Protein 9DCJ (pdb70)

GO terms:
  GO:0044177 host cell Golgi apparatus (C, IDA)
  GO:0005515 protein binding (F, IPI)

Structure (mmCIF, N/CA/C/O backbone):
data_9DCJ
#
_entry.id   9DCJ
#
loop_
_atom_site.group_PDB
_atom_site.id
_atom_site.type_symbol
_atom_site.label_atom_id
_atom_site.label_alt_id
_atom_site.label_comp_id
_atom_site.label_asym_id
_atom_site.label_entity_id
_atom_site.label_seq_id
_atom_site.pdbx_PDB_ins_code
_atom_site.Cartn_x
_atom_site.Cartn_y
_atom_site.Cartn_z
_atom_site.occupancy
_atom_site.B_iso_or_equiv
_atom_site.auth_seq_id
_atom_site.auth_comp_id
_atom_site.auth_asym_id
_atom_site.auth_atom_id
_atom_site.pdbx_PDB_model_num
ATOM 1 N N . MET A 1 1 ? 3.384 15.165 -3.008 1.00 0.00 1 MET A N 1
ATOM 2 C CA . MET A 1 1 ? 3.636 15.703 -1.646 1.00 0.00 1 MET A CA 1
ATOM 3 C C . MET A 1 1 ? 4.086 14.595 -0.701 1.00 0.00 1 MET A C 1
ATOM 4 O O . MET A 1 1 ? 5.015 14.778 0.088 1.00 0.00 1 MET A O 1
ATOM 20 N N . LEU A 1 2 ? 3.422 13.446 -0.786 1.00 0.00 2 LEU A N 1
ATOM 21 C CA . LEU A 1 2 ? 3.751 12.304 0.061 1.00 0.00 2 LEU A CA 1
ATOM 22 C C . LEU A 1 2 ? 5.086 11.681 -0.358 1.00 0.00 2 LEU A C 1
ATOM 23 O O . LEU A 1 2 ? 5.497 11.819 -1.510 1.00 0.00 2 LEU A O 1
ATOM 39 N N . PRO A 1 3 ? 5.788 10.983 0.567 1.00 0.00 3 PRO A N 1
ATOM 40 C CA . PRO A 1 3 ? 7.075 10.352 0.256 1.00 0.00 3 PRO A CA 1
ATOM 41 C C . PRO A 1 3 ? 6.906 9.093 -0.590 1.00 0.00 3 PRO A C 1
ATOM 42 O O . PRO A 1 3 ? 5.817 8.812 -1.092 1.00 0.00 3 PRO A O 1
ATOM 53 N N . PHE A 1 4 ? 7.995 8.338 -0.747 1.00 0.00 4 PHE A N 1
ATOM 54 C CA . PHE A 1 4 ? 7.981 7.101 -1.532 1.00 0.00 4 PHE A CA 1
ATOM 55 C C . PHE A 1 4 ? 7.592 7.369 -2.987 1.00 0.00 4 PHE A C 1
ATOM 56 O O . PHE A 1 4 ? 6.440 7.181 -3.381 1.00 0.00 4 PHE A O 1
ATOM 73 N N . VAL A 1 5 ? 8.566 7.813 -3.781 1.00 0.00 5 VAL A N 1
ATOM 74 C CA . VAL A 1 5 ? 8.340 8.112 -5.199 1.00 0.00 5 VAL A CA 1
ATOM 75 C C . VAL A 1 5 ? 9.087 7.115 -6.082 1.00 0.00 5 VAL A C 1
ATOM 76 O O . VAL A 1 5 ? 8.493 6.477 -6.951 1.00 0.00 5 VAL A O 1
ATOM 89 N N . GLN A 1 6 ? 10.392 6.989 -5.851 1.00 0.00 6 GLN A N 1
ATOM 90 C CA . GLN A 1 6 ? 11.223 6.071 -6.626 1.00 0.00 6 GLN A CA 1
ATOM 91 C C . GLN A 1 6 ? 12.410 5.577 -5.803 1.00 0.00 6 GLN A C 1
ATOM 92 O O . GLN A 1 6 ? 13.015 6.336 -5.046 1.00 0.00 6 GLN A O 1
ATOM 106 N N . GLU A 1 7 ? 12.741 4.296 -5.964 1.00 0.00 7 GLU A N 1
ATOM 107 C CA . GLU A 1 7 ? 13.858 3.679 -5.244 1.00 0.00 7 GLU A CA 1
ATOM 108 C C . GLU A 1 7 ? 14.763 2.909 -6.211 1.00 0.00 7 GLU A C 1
ATOM 109 O O . GLU A 1 7 ? 15.981 2.871 -6.037 1.00 0.00 7 GLU A O 1
ATOM 121 N N . ARG A 1 8 ? 14.156 2.283 -7.223 1.00 0.00 8 ARG A N 1
ATOM 122 C CA . ARG A 1 8 ? 14.900 1.512 -8.227 1.00 0.00 8 ARG A CA 1
ATOM 123 C C . ARG A 1 8 ? 15.997 2.358 -8.883 1.00 0.00 8 ARG A C 1
ATOM 124 O O . ARG A 1 8 ? 17.154 1.941 -8.961 1.00 0.00 8 ARG A O 1
ATOM 145 N N . ILE A 1 9 ? 15.621 3.542 -9.355 1.00 0.00 9 ILE A N 1
ATOM 146 C CA . ILE A 1 9 ? 16.571 4.449 -9.999 1.00 0.00 9 ILE A CA 1
ATOM 147 C C . ILE A 1 9 ? 17.548 5.072 -8.992 1.00 0.00 9 ILE A C 1
ATOM 148 O O . ILE A 1 9 ? 18.588 5.605 -9.383 1.00 0.00 9 ILE A O 1
ATOM 164 N N . GLY A 1 10 ? 17.215 4.998 -7.698 1.00 0.00 10 GLY A N 1
ATOM 165 C CA . GLY A 1 10 ? 18.076 5.559 -6.669 1.00 0.00 10 GLY A CA 1
ATOM 166 C C . GLY A 1 10 ? 19.198 4.617 -6.277 1.00 0.00 10 GLY A C 1
ATOM 167 O O . GLY A 1 10 ? 20.369 5.001 -6.275 1.00 0.00 10 GLY A O 1
ATOM 171 N N . LEU A 1 11 ? 18.837 3.377 -5.942 1.00 0.00 11 LEU A N 1
ATOM 172 C CA . LEU A 1 11 ? 19.820 2.361 -5.542 1.00 0.00 11 LEU A CA 1
ATOM 173 C C . LEU A 1 11 ? 20.902 2.159 -6.612 1.00 0.00 11 LEU A C 1
ATOM 174 O O . LEU A 1 11 ? 22.011 1.720 -6.307 1.00 0.00 11 LEU A O 1
ATOM 190 N N . PHE A 1 12 ? 20.571 2.481 -7.861 1.00 0.00 12 PHE A N 1
ATOM 191 C CA . PHE A 1 12 ? 21.515 2.340 -8.966 1.00 0.00 12 PHE A CA 1
ATOM 192 C C . PHE A 1 12 ? 22.579 3.439 -8.922 1.00 0.00 12 PHE A C 1
ATOM 193 O O . PHE A 1 12 ? 23.712 3.237 -9.362 1.00 0.00 12 PHE A O 1
ATOM 210 N N . ILE A 1 13 ? 22.211 4.603 -8.379 1.00 0.00 13 ILE A N 1
ATOM 211 C CA . ILE A 1 13 ? 23.129 5.738 -8.275 1.00 0.00 13 ILE A CA 1
ATOM 212 C C . ILE A 1 13 ? 24.334 5.394 -7.405 1.00 0.00 13 ILE A C 1
ATOM 213 O O . ILE A 1 13 ? 25.475 5.537 -7.835 1.00 0.00 13 ILE A O 1
ATOM 229 N N . VAL A 1 14 ? 24.070 4.927 -6.187 1.00 0.00 14 VAL A N 1
ATOM 230 C CA . VAL A 1 14 ? 25.138 4.567 -5.258 1.00 0.00 14 VAL A CA 1
ATOM 231 C C . VAL A 1 14 ? 26.010 3.436 -5.814 1.00 0.00 14 VAL A C 1
ATOM 232 O O . VAL A 1 14 ? 27.234 3.485 -5.718 1.00 0.00 14 VAL A O 1
ATOM 245 N N . ASN A 1 15 ? 25.369 2.420 -6.392 1.00 0.00 15 ASN A N 1
ATOM 246 C CA . ASN A 1 15 ? 26.081 1.275 -6.970 1.00 0.00 15 ASN A CA 1
ATOM 247 C C . ASN A 1 15 ? 27.140 1.715 -7.990 1.00 0.00 15 ASN A C 1
ATOM 248 O O . ASN A 1 15 ? 28.310 1.344 -7.888 1.00 0.00 15 ASN A O 1
ATOM 259 N N . PHE A 1 16 ? 26.714 2.502 -8.969 1.00 0.00 16 PHE A N 1
ATOM 260 C CA . PHE A 1 16 ? 27.616 2.995 -10.010 1.00 0.00 16 PHE A CA 1
ATOM 261 C C . PHE A 1 16 ? 28.567 4.074 -9.481 1.00 0.00 16 PHE A C 1
ATOM 262 O O . PHE A 1 16 ? 29.708 4.182 -9.937 1.00 0.00 16 PHE A O 1
ATOM 279 N N . PHE A 1 17 ? 28.096 4.866 -8.520 1.00 0.00 17 PHE A N 1
ATOM 280 C CA . PHE A 1 17 ? 28.903 5.938 -7.937 1.00 0.00 17 PHE A CA 1
ATOM 281 C C . PHE A 1 17 ? 30.112 5.394 -7.179 1.00 0.00 17 PHE A C 1
ATOM 282 O O . PHE A 1 17 ? 31.220 5.918 -7.315 1.00 0.00 17 PHE A O 1
ATOM 299 N N . ILE A 1 18 ? 29.904 4.344 -6.384 1.00 0.00 18 ILE A N 1
ATOM 300 C CA . ILE A 1 18 ? 30.992 3.748 -5.608 1.00 0.00 18 ILE A CA 1
ATOM 301 C C . ILE A 1 18 ? 32.057 3.134 -6.522 1.00 0.00 18 ILE A C 1
ATOM 302 O O . ILE A 1 18 ? 33.236 3.114 -6.181 1.00 0.00 18 ILE A O 1
ATOM 318 N N . PHE A 1 19 ? 31.632 2.624 -7.677 1.00 0.00 19 PHE A N 1
ATOM 319 C CA . PHE A 1 19 ? 32.551 2.015 -8.641 1.00 0.00 19 PHE A CA 1
ATOM 320 C C . PHE A 1 19 ? 33.608 3.028 -9.097 1.00 0.00 19 PHE A C 1
ATOM 321 O O . PHE A 1 19 ? 34.795 2.713 -9.187 1.00 0.00 19 PHE A O 1
ATOM 338 N N . THR A 1 20 ? 33.155 4.244 -9.377 1.00 0.00 20 THR A N 1
ATOM 339 C CA . THR A 1 20 ? 34.038 5.318 -9.825 1.00 0.00 20 THR A CA 1
ATOM 340 C C . THR A 1 20 ? 35.069 5.702 -8.765 1.00 0.00 20 THR A C 1
ATOM 341 O O . THR A 1 20 ? 36.210 6.030 -9.094 1.00 0.00 20 THR A O 1
ATOM 352 N N . VAL A 1 21 ? 34.669 5.654 -7.495 1.00 0.00 21 VAL A N 1
ATOM 353 C CA . VAL A 1 21 ? 35.570 6.009 -6.396 1.00 0.00 21 VAL A CA 1
ATOM 354 C C . VAL A 1 21 ? 36.556 4.879 -6.102 1.00 0.00 21 VAL A C 1
ATOM 355 O O . VAL A 1 21 ? 37.767 5.100 -6.039 1.00 0.00 21 VAL A O 1
ATOM 368 N N . VAL A 1 22 ? 36.029 3.672 -5.919 1.00 0.00 22 VAL A N 1
ATOM 369 C CA . VAL A 1 22 ? 36.852 2.492 -5.629 1.00 0.00 22 VAL A CA 1
ATOM 370 C C . VAL A 1 22 ? 37.923 2.267 -6.711 1.00 0.00 22 VAL A C 1
ATOM 371 O O . VAL A 1 22 ? 38.920 1.588 -6.466 1.00 0.00 22 VAL A O 1
ATOM 384 N N . SER A 1 23 ? 37.712 2.833 -7.898 1.00 0.00 23 SER A N 1
ATOM 385 C CA . SER A 1 23 ? 38.664 2.691 -8.994 1.00 0.00 23 SER A CA 1
ATOM 386 C C . SER A 1 23 ? 39.765 3.745 -8.869 1.00 0.00 23 SER A C 1
ATOM 387 O O . SER A 1 23 ? 40.942 3.465 -9.090 1.00 0.00 23 SER A O 1
ATOM 395 N N . ALA A 1 24 ? 39.355 4.963 -8.518 1.00 0.00 24 ALA A N 1
ATOM 396 C CA . ALA A 1 24 ? 40.280 6.081 -8.354 1.00 0.00 24 ALA A CA 1
ATOM 397 C C . ALA A 1 24 ? 41.311 5.812 -7.255 1.00 0.00 24 ALA A C 1
ATOM 398 O O . ALA A 1 24 ? 42.469 6.204 -7.376 1.00 0.00 24 ALA A O 1
ATOM 405 N N . ILE A 1 25 ? 40.883 5.143 -6.185 1.00 0.00 25 ILE A N 1
ATOM 406 C CA . ILE A 1 25 ? 41.772 4.828 -5.069 1.00 0.00 25 ILE A CA 1
ATOM 407 C C . ILE A 1 25 ? 42.850 3.804 -5.452 1.00 0.00 25 ILE A C 1
ATOM 408 O O . ILE A 1 25 ? 44.007 3.947 -5.061 1.00 0.00 25 ILE A O 1
ATOM 424 N N . THR A 1 26 ? 42.467 2.785 -6.221 1.00 0.00 26 THR A N 1
ATOM 425 C CA . THR A 1 26 ? 43.405 1.740 -6.644 1.00 0.00 26 THR A CA 1
ATOM 426 C C . THR A 1 26 ? 44.317 2.184 -7.782 1.00 0.00 26 THR A C 1
ATOM 427 O O . THR A 1 26 ? 45.464 1.741 -7.874 1.00 0.00 26 THR A O 1
ATOM 438 N N . LEU A 1 27 ? 43.810 3.052 -8.646 1.00 0.00 27 LEU A N 1
ATOM 439 C CA . LEU A 1 27 ? 44.582 3.543 -9.778 1.00 0.00 27 LEU A CA 1
ATOM 440 C C . LEU A 1 27 ? 45.485 4.708 -9.364 1.00 0.00 27 LEU A C 1
ATOM 441 O O . LEU A 1 27 ? 46.641 4.788 -9.783 1.00 0.00 27 LEU A O 1
ATOM 457 N N . LEU A 1 28 ? 44.953 5.602 -8.535 1.00 0.00 28 LEU A N 1
ATOM 458 C CA . LEU A 1 28 ? 45.711 6.758 -8.065 1.00 0.00 28 LEU A CA 1
ATOM 459 C C . LEU A 1 28 ? 46.856 6.324 -7.154 1.00 0.00 28 LEU A C 1
ATOM 460 O O . LEU A 1 28 ? 47.970 6.844 -7.248 1.00 0.00 28 LEU A O 1
ATOM 476 N N . VAL A 1 29 ? 46.574 5.363 -6.275 1.00 0.00 29 VAL A N 1
ATOM 477 C CA . VAL A 1 29 ? 47.577 4.854 -5.343 1.00 0.00 29 VAL A CA 1
ATOM 478 C C . VAL A 1 29 ? 48.721 4.160 -6.086 1.00 0.00 29 VAL A C 1
ATOM 479 O O . VAL A 1 29 ? 49.890 4.338 -5.754 1.00 0.00 29 VAL A O 1
ATOM 492 N N . SER A 1 30 ? 48.364 3.372 -7.095 1.00 0.00 30 SER A N 1
ATOM 493 C CA . SER A 1 30 ? 49.347 2.643 -7.892 1.00 0.00 30 SER A CA 1
ATOM 494 C C . SER A 1 30 ? 50.280 3.586 -8.648 1.00 0.00 30 SER A C 1
ATOM 495 O O . SER A 1 30 ? 51.471 3.305 -8.795 1.00 0.00 30 SER A O 1
ATOM 503 N N . MET A 1 31 ? 49.738 4.704 -9.121 1.00 0.00 31 MET A N 1
ATOM 504 C CA . MET A 1 31 ? 50.526 5.683 -9.865 1.00 0.00 31 MET A CA 1
ATOM 505 C C . MET A 1 31 ? 51.522 6.414 -8.965 1.00 0.00 31 MET A C 1
ATOM 506 O O . MET A 1 31 ? 52.704 6.511 -9.289 1.00 0.00 31 MET A O 1
ATOM 520 N N . ALA A 1 32 ? 51.038 6.921 -7.836 1.00 0.00 32 ALA A N 1
ATOM 521 C CA . ALA A 1 32 ? 51.885 7.652 -6.892 1.00 0.00 32 ALA A CA 1
ATOM 522 C C . ALA A 1 32 ? 52.903 6.747 -6.203 1.00 0.00 32 ALA A C 1
ATOM 523 O O . ALA A 1 32 ? 54.066 7.117 -6.036 1.00 0.00 32 ALA A O 1
ATOM 530 N N . PHE A 1 33 ? 52.461 5.557 -5.817 1.00 0.00 33 PHE A N 1
ATOM 531 C CA . PHE A 1 33 ? 53.321 4.595 -5.135 1.00 0.00 33 PHE A CA 1
ATOM 532 C C . PHE A 1 33 ? 54.371 4.000 -6.068 1.00 0.00 33 PHE A C 1
ATOM 533 O O . PHE A 1 33 ? 55.548 3.925 -5.717 1.00 0.00 33 PHE A O 1
ATOM 550 N N . LEU A 1 34 ? 53.939 3.569 -7.251 1.00 0.00 34 LEU A N 1
ATOM 551 C CA . LEU A 1 34 ? 54.846 2.974 -8.233 1.00 0.00 34 LEU A CA 1
ATOM 552 C C . LEU A 1 34 ? 55.948 3.951 -8.648 1.00 0.00 34 LEU A C 1
ATOM 553 O O . LEU A 1 34 ? 57.087 3.546 -8.882 1.00 0.00 34 LEU A O 1
ATOM 569 N N . THR A 1 35 ? 55.606 5.236 -8.730 1.00 0.00 35 THR A N 1
ATOM 570 C CA . THR A 1 35 ? 56.575 6.259 -9.116 1.00 0.00 35 THR A CA 1
ATOM 571 C C . THR A 1 35 ? 57.618 6.464 -8.019 1.00 0.00 35 THR A C 1
ATOM 572 O O . THR A 1 35 ? 58.806 6.624 -8.302 1.00 0.00 35 THR A O 1
ATOM 583 N N . ALA A 1 36 ? 57.165 6.460 -6.768 1.00 0.00 36 ALA A N 1
ATOM 584 C CA . ALA A 1 36 ? 58.058 6.645 -5.630 1.00 0.00 36 ALA A CA 1
ATOM 585 C C . ALA A 1 36 ? 59.009 5.463 -5.475 1.00 0.00 36 ALA A C 1
ATOM 586 O O . ALA A 1 36 ? 60.224 5.640 -5.385 1.00 0.00 36 ALA A O 1
ATOM 593 N N . THR A 1 37 ? 58.447 4.256 -5.441 1.00 0.00 37 THR A N 1
ATOM 594 C CA . THR A 1 37 ? 59.243 3.039 -5.295 1.00 0.00 37 THR A CA 1
ATOM 595 C C . THR A 1 37 ? 60.199 2.840 -6.472 1.00 0.00 37 THR A C 1
ATOM 596 O O . THR A 1 37 ? 61.391 2.596 -6.279 1.00 0.00 37 THR A O 1
ATOM 607 N N . ARG A 1 38 ? 59.670 2.946 -7.689 1.00 0.00 38 ARG A N 1
ATOM 608 C CA . ARG A 1 38 ? 60.473 2.777 -8.898 1.00 0.00 38 ARG A CA 1
ATOM 609 C C . ARG A 1 38 ? 61.018 4.118 -9.382 1.00 0.00 38 ARG A C 1
ATOM 610 O O . ARG A 1 38 ? 60.223 4.921 -9.913 1.00 0.00 38 ARG A O 1
ATOM 632 N N . MET B 1 1 ? 3.459 7.564 13.478 1.00 0.00 1 MET B N 1
ATOM 633 C CA . MET B 1 1 ? 3.716 6.435 14.409 1.00 0.00 1 MET B CA 1
ATOM 634 C C . MET B 1 1 ? 4.162 5.192 13.645 1.00 0.00 1 MET B C 1
ATOM 635 O O . MET B 1 1 ? 5.092 4.499 14.057 1.00 0.00 1 MET B O 1
ATOM 651 N N . LEU B 1 2 ? 3.491 4.919 12.529 1.00 0.00 2 LEU B N 1
ATOM 652 C CA . LEU B 1 2 ? 3.815 3.761 11.704 1.00 0.00 2 LEU B CA 1
ATOM 653 C C . LEU B 1 2 ? 5.147 3.965 10.974 1.00 0.00 2 LEU B C 1
ATOM 654 O O . LEU B 1 2 ? 5.558 5.104 10.747 1.00 0.00 2 LEU B O 1
ATOM 670 N N . PRO B 1 3 ? 5.846 2.870 10.592 1.00 0.00 3 PRO B N 1
ATOM 671 C CA . PRO B 1 3 ? 7.129 2.971 9.889 1.00 0.00 3 PRO B CA 1
ATOM 672 C C . PRO B 1 3 ? 6.953 3.387 8.431 1.00 0.00 3 PRO B C 1
ATOM 673 O O . PRO B 1 3 ? 5.861 3.777 8.015 1.00 0.00 3 PRO B O 1
ATOM 684 N N . PHE B 1 4 ? 8.037 3.302 7.658 1.00 0.00 4 PHE B N 1
ATOM 685 C CA . PHE B 1 4 ? 8.016 3.667 6.240 1.00 0.00 4 PHE B CA 1
ATOM 686 C C . PHE B 1 4 ? 7.627 5.133 6.047 1.00 0.00 4 PHE B C 1
ATOM 687 O O . PHE B 1 4 ? 6.473 5.450 5.753 1.00 0.00 4 PHE B O 1
ATOM 704 N N . VAL B 1 5 ? 8.601 6.025 6.219 1.00 0.00 5 VAL B N 1
ATOM 705 C CA . VAL B 1 5 ? 8.375 7.465 6.066 1.00 0.00 5 VAL B CA 1
ATOM 706 C C . VAL B 1 5 ? 9.116 7.998 4.842 1.00 0.00 5 VAL B C 1
ATOM 707 O O . VAL B 1 5 ? 8.517 8.627 3.968 1.00 0.00 5 VAL B O 1
ATOM 720 N N . GLN B 1 6 ? 10.420 7.739 4.785 1.00 0.00 6 GLN B N 1
ATOM 721 C CA . GLN B 1 6 ? 11.245 8.191 3.669 1.00 0.00 6 GLN B CA 1
ATOM 722 C C . GLN B 1 6 ? 12.431 7.257 3.446 1.00 0.00 6 GLN B C 1
ATOM 723 O O . GLN B 1 6 ? 13.040 6.771 4.399 1.00 0.00 6 GLN B O 1
ATOM 737 N N . GLU B 1 7 ? 12.755 7.014 2.176 1.00 0.00 7 GLU B N 1
ATOM 738 C CA . GLU B 1 7 ? 13.871 6.138 1.806 1.00 0.00 7 GLU B CA 1
ATOM 739 C C . GLU B 1 7 ? 14.770 6.819 0.770 1.00 0.00 7 GLU B C 1
ATOM 740 O O . GLU B 1 7 ? 15.987 6.641 0.782 1.00 0.00 7 GLU B O 1
ATOM 752 N N . ARG B 1 8 ? 14.158 7.588 -0.135 1.00 0.00 8 ARG B N 1
ATOM 753 C CA . ARG B 1 8 ? 14.896 8.304 -1.182 1.00 0.00 8 ARG B CA 1
ATOM 754 C C . ARG B 1 8 ? 15.998 9.189 -0.586 1.00 0.00 8 ARG B C 1
ATOM 755 O O . ARG B 1 8 ? 17.152 9.134 -1.012 1.00 0.00 8 ARG B O 1
ATOM 776 N N . ILE B 1 9 ? 15.627 10.004 0.397 1.00 0.00 9 ILE B N 1
ATOM 777 C CA . ILE B 1 9 ? 16.580 10.897 1.055 1.00 0.00 9 ILE B CA 1
ATOM 778 C C . ILE B 1 9 ? 17.562 10.131 1.954 1.00 0.00 9 ILE B C 1
ATOM 779 O O . ILE B 1 9 ? 18.605 10.668 2.333 1.00 0.00 9 ILE B O 1
ATOM 795 N N . GLY B 1 10 ? 17.230 8.877 2.284 1.00 0.00 10 GLY B N 1
ATOM 796 C CA . GLY B 1 10 ? 18.096 8.073 3.131 1.00 0.00 10 GLY B CA 1
ATOM 797 C C . GLY B 1 10 ? 19.214 7.407 2.350 1.00 0.00 10 GLY B C 1
ATOM 798 O O . GLY B 1 10 ? 20.386 7.524 2.711 1.00 0.00 10 GLY B O 1
ATOM 802 N N . LEU B 1 11 ? 18.847 6.706 1.277 1.00 0.00 11 LEU B N 1
ATOM 803 C CA . LEU B 1 11 ? 19.825 6.012 0.429 1.00 0.00 11 LEU B CA 1
ATOM 804 C C . LEU B 1 11 ? 20.904 6.966 -0.100 1.00 0.00 11 LEU B C 1
ATOM 805 O O . LEU B 1 11 ? 22.012 6.539 -0.429 1.00 0.00 11 LEU B O 1
ATOM 821 N N . PHE B 1 12 ? 20.573 8.254 -0.178 1.00 0.00 12 PHE B N 1
ATOM 822 C CA . PHE B 1 12 ? 21.516 9.260 -0.659 1.00 0.00 12 PHE B CA 1
ATOM 823 C C . PHE B 1 12 ? 22.586 9.558 0.395 1.00 0.00 12 PHE B C 1
ATOM 824 O O . PHE B 1 12 ? 23.716 9.914 0.060 1.00 0.00 12 PHE B O 1
ATOM 841 N N . ILE B 1 13 ? 22.223 9.402 1.671 1.00 0.00 13 ILE B N 1
ATOM 842 C CA . ILE B 1 13 ? 23.148 9.653 2.778 1.00 0.00 13 ILE B CA 1
ATOM 843 C C . ILE B 1 13 ? 24.352 8.719 2.714 1.00 0.00 13 ILE B C 1
ATOM 844 O O . ILE B 1 13 ? 25.493 9.171 2.710 1.00 0.00 13 ILE B O 1
ATOM 860 N N . VAL B 1 14 ? 24.087 7.416 2.647 1.00 0.00 14 VAL B N 1
ATOM 861 C CA . VAL B 1 14 ? 25.155 6.421 2.586 1.00 0.00 14 VAL B CA 1
ATOM 862 C C . VAL B 1 14 ? 26.020 6.600 1.334 1.00 0.00 14 VAL B C 1
ATOM 863 O O . VAL B 1 14 ? 27.244 6.523 1.404 1.00 0.00 14 VAL B O 1
ATOM 876 N N . ASN B 1 15 ? 25.373 6.836 0.193 1.00 0.00 15 ASN B N 1
ATOM 877 C CA . ASN B 1 15 ? 26.078 7.031 -1.079 1.00 0.00 15 ASN B CA 1
ATOM 878 C C . ASN B 1 15 ? 27.138 8.137 -0.981 1.00 0.00 15 ASN B C 1
ATOM 879 O O . ASN B 1 15 ? 28.306 7.925 -1.308 1.00 0.00 15 ASN B O 1
ATOM 890 N N . PHE B 1 16 ? 26.715 9.312 -0.533 1.00 0.00 16 PHE B N 1
ATOM 891 C CA . PHE B 1 16 ? 27.619 10.454 -0.391 1.00 0.00 16 PHE B CA 1
ATOM 892 C C . PHE B 1 16 ? 28.575 10.284 0.794 1.00 0.00 16 PHE B C 1
ATOM 893 O O . PHE B 1 16 ? 29.715 10.751 0.749 1.00 0.00 16 PHE B O 1
ATOM 910 N N . PHE B 1 17 ? 28.110 9.615 1.846 1.00 0.00 17 PHE B N 1
ATOM 911 C CA . PHE B 1 17 ? 28.924 9.392 3.042 1.00 0.00 17 PHE B CA 1
ATOM 912 C C . PHE B 1 17 ? 30.131 8.501 2.752 1.00 0.00 17 PHE B C 1
ATOM 913 O O . PHE B 1 17 ? 31.240 8.792 3.202 1.00 0.00 17 PHE B O 1
ATOM 930 N N . ILE B 1 18 ? 29.918 7.421 2.002 1.00 0.00 18 ILE B N 1
ATOM 931 C CA . ILE B 1 18 ? 31.003 6.499 1.668 1.00 0.00 18 ILE B CA 1
ATOM 932 C C . ILE B 1 18 ? 32.065 7.178 0.796 1.00 0.00 18 ILE B C 1
ATOM 933 O O . ILE B 1 18 ? 33.244 6.847 0.877 1.00 0.00 18 ILE B O 1
ATOM 949 N N . PHE B 1 19 ? 31.634 8.118 -0.045 1.00 0.00 19 PHE B N 1
ATOM 950 C CA . PHE B 1 19 ? 32.549 8.847 -0.926 1.00 0.00 19 PHE B CA 1
ATOM 951 C C . PHE B 1 19 ? 33.611 9.594 -0.109 1.00 0.00 19 PHE B C 1
ATOM 952 O O . PHE B 1 19 ? 34.796 9.581 -0.443 1.00 0.00 19 PHE B O 1
ATOM 969 N N . THR B 1 20 ? 33.165 10.236 0.963 1.00 0.00 20 THR B N 1
ATOM 970 C CA . THR B 1 20 ? 34.052 10.994 1.841 1.00 0.00 20 THR B CA 1
ATOM 971 C C . THR B 1 20 ? 35.086 10.103 2.529 1.00 0.00 20 THR B C 1
ATOM 972 O O . THR B 1 20 ? 36.229 10.517 2.732 1.00 0.00 20 THR B O 1
ATOM 983 N N . VAL B 1 21 ? 34.689 8.882 2.877 1.00 0.00 21 VAL B N 1
ATOM 984 C CA . VAL B 1 21 ? 35.593 7.945 3.550 1.00 0.00 21 VAL B CA 1
ATOM 985 C C . VAL B 1 21 ? 36.573 7.316 2.562 1.00 0.00 21 VAL B C 1
ATOM 986 O O . VAL B 1 21 ? 37.785 7.324 2.785 1.00 0.00 21 VAL B O 1
ATOM 999 N N . VAL B 1 22 ? 36.039 6.769 1.472 1.00 0.00 22 VAL B N 1
ATOM 1000 C CA . VAL B 1 22 ? 36.856 6.129 0.435 1.00 0.00 22 VAL B CA 1
ATOM 1001 C C . VAL B 1 22 ? 37.926 7.088 -0.120 1.00 0.00 22 VAL B C 1
ATOM 1002 O O . VAL B 1 22 ? 38.919 6.644 -0.694 1.00 0.00 22 VAL B O 1
ATOM 1015 N N . SER B 1 23 ? 37.715 8.391 0.054 1.00 0.00 23 SER B N 1
ATOM 1016 C CA . SER B 1 23 ? 38.666 9.390 -0.425 1.00 0.00 23 SER B CA 1
ATOM 1017 C C . SER B 1 23 ? 39.772 9.596 0.610 1.00 0.00 23 SER B C 1
ATOM 1018 O O . SER B 1 23 ? 40.947 9.719 0.269 1.00 0.00 23 SER B O 1
ATOM 1026 N N . ALA B 1 24 ? 39.369 9.639 1.878 1.00 0.00 24 ALA B N 1
ATOM 1027 C CA . ALA B 1 24 ? 40.301 9.828 2.987 1.00 0.00 24 ALA B CA 1
ATOM 1028 C C . ALA B 1 24 ? 41.331 8.698 3.066 1.00 0.00 24 ALA B C 1
ATOM 1029 O O . ALA B 1 24 ? 42.491 8.935 3.396 1.00 0.00 24 ALA B O 1
ATOM 1036 N N . ILE B 1 25 ? 40.901 7.474 2.762 1.00 0.00 25 ILE B N 1
ATOM 1037 C CA . ILE B 1 25 ? 41.789 6.316 2.803 1.00 0.00 25 ILE B CA 1
ATOM 1038 C C . ILE B 1 25 ? 42.861 6.364 1.706 1.00 0.00 25 ILE B C 1
ATOM 1039 O O . ILE B 1 25 ? 44.020 6.036 1.955 1.00 0.00 25 ILE B O 1
ATOM 1055 N N . THR B 1 26 ? 42.473 6.780 0.501 1.00 0.00 26 THR B N 1
ATOM 1056 C CA . THR B 1 26 ? 43.405 6.860 -0.629 1.00 0.00 26 THR B CA 1
ATOM 1057 C C . THR B 1 26 ? 44.318 8.078 -0.564 1.00 0.00 26 THR B C 1
ATOM 1058 O O . THR B 1 26 ? 45.461 8.028 -1.019 1.00 0.00 26 THR B O 1
ATOM 1069 N N . LEU B 1 27 ? 43.813 9.168 -0.002 1.00 0.00 27 LEU B N 1
ATOM 1070 C CA . LEU B 1 27 ? 44.588 10.397 0.111 1.00 0.00 27 LEU B CA 1
ATOM 1071 C C . LEU B 1 27 ? 45.497 10.362 1.342 1.00 0.00 27 LEU B C 1
ATOM 1072 O O . LEU B 1 27 ? 46.653 10.785 1.282 1.00 0.00 27 LEU B O 1
ATOM 1088 N N . LEU B 1 28 ? 44.971 9.850 2.451 1.00 0.00 28 LEU B N 1
ATOM 1089 C CA . LEU B 1 28 ? 45.734 9.760 3.692 1.00 0.00 28 LEU B CA 1
ATOM 1090 C C . LEU B 1 28 ? 46.879 8.759 3.554 1.00 0.00 28 LEU B C 1
ATOM 1091 O O . LEU B 1 28 ? 47.995 9.009 4.014 1.00 0.00 28 LEU B O 1
ATOM 1107 N N . VAL B 1 29 ? 46.594 7.626 2.914 1.00 0.00 29 VAL B N 1
ATOM 1108 C CA . VAL B 1 29 ? 47.594 6.582 2.712 1.00 0.00 29 VAL B CA 1
ATOM 1109 C C . VAL B 1 29 ? 48.734 7.075 1.816 1.00 0.00 29 VAL B C 1
ATOM 1110 O O . VAL B 1 29 ? 49.904 6.813 2.083 1.00 0.00 29 VAL B O 1
ATOM 1123 N N . SER B 1 30 ? 48.373 7.790 0.757 1.00 0.00 30 SER B N 1
ATOM 1124 C CA . SER B 1 30 ? 49.350 8.324 -0.188 1.00 0.00 30 SER B CA 1
ATOM 1125 C C . SER B 1 30 ? 50.288 9.333 0.471 1.00 0.00 30 SER B C 1
ATOM 1126 O O . SER B 1 30 ? 51.475 9.386 0.151 1.00 0.00 30 SER B O 1
ATOM 1134 N N . MET B 1 31 ? 49.750 10.129 1.391 1.00 0.00 31 MET B N 1
ATOM 1135 C CA . MET B 1 31 ? 50.543 11.139 2.087 1.00 0.00 31 MET B CA 1
ATOM 1136 C C . MET B 1 31 ? 51.543 10.508 3.056 1.00 0.00 31 MET B C 1
ATOM 1137 O O . MET B 1 31 ? 52.725 10.846 3.041 1.00 0.00 31 MET B O 1
ATOM 1151 N N . ALA B 1 32 ? 51.063 9.591 3.890 1.00 0.00 32 ALA B N 1
ATOM 1152 C CA . ALA B 1 32 ? 51.915 8.919 4.871 1.00 0.00 32 ALA B CA 1
ATOM 1153 C C . ALA B 1 32 ? 52.929 7.983 4.217 1.00 0.00 32 ALA B C 1
ATOM 1154 O O . ALA B 1 32 ? 54.094 7.938 4.616 1.00 0.00 32 ALA B O 1
ATOM 1161 N N . PHE B 1 33 ? 52.482 7.249 3.208 1.00 0.00 33 PHE B N 1
ATOM 1162 C CA . PHE B 1 33 ? 53.338 6.302 2.499 1.00 0.00 33 PHE B CA 1
ATOM 1163 C C . PHE B 1 33 ? 54.382 7.006 1.640 1.00 0.00 33 PHE B C 1
ATOM 1164 O O . PHE B 1 33 ? 55.560 6.648 1.671 1.00 0.00 33 PHE B O 1
ATOM 1181 N N . LEU B 1 34 ? 53.947 7.998 0.866 1.00 0.00 34 LEU B N 1
ATOM 1182 C CA . LEU B 1 34 ? 54.851 8.747 -0.008 1.00 0.00 34 LEU B CA 1
ATOM 1183 C C . LEU B 1 34 ? 55.957 9.444 0.786 1.00 0.00 34 LEU B C 1
ATOM 1184 O O . LEU B 1 34 ? 57.093 9.541 0.323 1.00 0.00 34 LEU B O 1
ATOM 1200 N N . THR B 1 35 ? 55.621 9.919 1.984 1.00 0.00 35 THR B N 1
ATOM 1201 C CA . THR B 1 35 ? 56.595 10.603 2.834 1.00 0.00 35 THR B CA 1
ATOM 1202 C C . THR B 1 35 ? 57.641 9.621 3.363 1.00 0.00 35 THR B C 1
ATOM 1203 O O . THR B 1 35 ? 58.829 9.940 3.420 1.00 0.00 35 THR B O 1
ATOM 1214 N N . ALA B 1 36 ? 57.189 8.431 3.747 1.00 0.00 36 ALA B N 1
ATOM 1215 C CA . ALA B 1 36 ? 58.084 7.404 4.271 1.00 0.00 36 ALA B CA 1
ATOM 1216 C C . ALA B 1 36 ? 59.029 6.891 3.189 1.00 0.00 36 ALA B C 1
ATOM 1217 O O . ALA B 1 36 ? 60.246 6.862 3.379 1.00 0.00 36 ALA B O 1
ATOM 1224 N N . THR B 1 37 ? 58.461 6.488 2.055 1.00 0.00 37 THR B N 1
ATOM 1225 C CA . THR B 1 37 ? 59.251 5.972 0.939 1.00 0.00 37 THR B CA 1
ATOM 1226 C C . THR B 1 37 ? 60.204 7.029 0.381 1.00 0.00 37 THR B C 1
ATOM 1227 O O . THR B 1 37 ? 61.395 6.770 0.202 1.00 0.00 37 THR B O 1
ATOM 1238 N N . ARG B 1 38 ? 59.674 8.220 0.108 1.00 0.00 38 ARG B N 1
ATOM 1239 C CA . ARG B 1 38 ? 60.475 9.317 -0.431 1.00 0.00 38 ARG B CA 1
ATOM 1240 C C . ARG B 1 38 ? 61.026 10.192 0.691 1.00 0.00 38 ARG B C 1
ATOM 1241 O O . ARG B 1 38 ? 60.234 10.945 1.296 1.00 0.00 38 ARG B O 1
ATOM 1263 N N . MET C 1 1 ? 3.516 -10.464 11.342 1.00 0.00 1 MET C N 1
ATOM 1264 C CA . MET C 1 1 ? 3.768 -11.700 10.555 1.00 0.00 1 MET C CA 1
ATOM 1265 C C . MET C 1 1 ? 4.207 -11.357 9.135 1.00 0.00 1 MET C C 1
ATOM 1266 O O . MET C 1 1 ? 5.134 -11.964 8.599 1.00 0.00 1 MET C O 1
ATOM 1282 N N . LEU C 1 2 ? 3.533 -10.380 8.533 1.00 0.00 2 LEU C N 1
ATOM 1283 C CA . LEU C 1 2 ? 3.850 -9.953 7.175 1.00 0.00 2 LEU C CA 1
ATOM 1284 C C . LEU C 1 2 ? 5.182 -9.196 7.138 1.00 0.00 2 LEU C C 1
ATOM 1285 O O . LEU C 1 2 ? 5.598 -8.628 8.148 1.00 0.00 2 LEU C O 1
ATOM 1301 N N . PRO C 1 3 ? 5.876 -9.172 5.974 1.00 0.00 3 PRO C N 1
ATOM 1302 C CA . PRO C 1 3 ? 7.158 -8.472 5.845 1.00 0.00 3 PRO C CA 1
ATOM 1303 C C . PRO C 1 3 ? 6.981 -6.957 5.791 1.00 0.00 3 PRO C C 1
ATOM 1304 O O . PRO C 1 3 ? 5.892 -6.440 6.041 1.00 0.00 3 PRO C O 1
ATOM 1315 N N . PHE C 1 4 ? 8.064 -6.249 5.467 1.00 0.00 4 PHE C N 1
ATOM 1316 C CA . PHE C 1 4 ? 8.043 -4.787 5.375 1.00 0.00 4 PHE C CA 1
ATOM 1317 C C . PHE C 1 4 ? 7.662 -4.150 6.712 1.00 0.00 4 PHE C C 1
ATOM 1318 O O . PHE C 1 4 ? 6.509 -3.772 6.929 1.00 0.00 4 PHE C O 1
ATOM 1335 N N . VAL C 1 5 ? 8.641 -4.038 7.608 1.00 0.00 5 VAL C N 1
ATOM 1336 C CA . VAL C 1 5 ? 8.422 -3.448 8.932 1.00 0.00 5 VAL C CA 1
ATOM 1337 C C . VAL C 1 5 ? 9.164 -2.119 9.056 1.00 0.00 5 VAL C C 1
ATOM 1338 O O . VAL C 1 5 ? 8.568 -1.094 9.388 1.00 0.00 5 VAL C O 1
ATOM 1351 N N . GLN C 1 6 ? 10.467 -2.146 8.785 1.00 0.00 6 GLN C N 1
ATOM 1352 C CA . GLN C 1 6 ? 11.293 -0.944 8.866 1.00 0.00 6 GLN C CA 1
ATOM 1353 C C . GLN C 1 6 ? 12.474 -1.022 7.902 1.00 0.00 6 GLN C C 1
ATOM 1354 O O . GLN C 1 6 ? 13.082 -2.079 7.731 1.00 0.00 6 GLN C O 1
ATOM 1368 N N . GLU C 1 7 ? 12.794 0.110 7.277 1.00 0.00 7 GLU C N 1
ATOM 1369 C CA . GLU C 1 7 ? 13.905 0.192 6.324 1.00 0.00 7 GLU C CA 1
ATOM 1370 C C . GLU C 1 7 ? 14.806 1.387 6.647 1.00 0.00 7 GLU C C 1
ATOM 1371 O O . GLU C 1 7 ? 16.023 1.321 6.474 1.00 0.00 7 GLU C O 1
ATOM 1383 N N . ARG C 1 8 ? 14.198 2.486 7.102 1.00 0.00 8 ARG C N 1
ATOM 1384 C CA . ARG C 1 8 ? 14.938 3.703 7.455 1.00 0.00 8 ARG C CA 1
ATOM 1385 C C . ARG C 1 8 ? 16.045 3.408 8.474 1.00 0.00 8 ARG C C 1
ATOM 1386 O O . ARG C 1 8 ? 17.198 3.797 8.285 1.00 0.00 8 ARG C O 1
ATOM 1407 N N . ILE C 1 9 ? 15.678 2.727 9.555 1.00 0.00 9 ILE C N 1
ATOM 1408 C CA . ILE C 1 9 ? 16.638 2.375 10.604 1.00 0.00 9 ILE C CA 1
ATOM 1409 C C . ILE C 1 9 ? 17.618 1.285 10.147 1.00 0.00 9 ILE C C 1
ATOM 1410 O O . ILE C 1 9 ? 18.663 1.088 10.770 1.00 0.00 9 ILE C O 1
ATOM 1426 N N . GLY C 1 10 ? 17.279 0.582 9.059 1.00 0.00 10 GLY C N 1
ATOM 1427 C CA . GLY C 1 10 ? 18.141 -0.472 8.550 1.00 0.00 10 GLY C CA 1
ATOM 1428 C C . GLY C 1 10 ? 19.255 0.063 7.670 1.00 0.00 10 GLY C C 1
ATOM 1429 O O . GLY C 1 10 ? 20.428 -0.243 7.886 1.00 0.00 10 GLY C O 1
ATOM 1433 N N . LEU C 1 11 ? 18.883 0.868 6.673 1.00 0.00 11 LEU C N 1
ATOM 1434 C CA . LEU C 1 11 ? 19.856 1.460 5.746 1.00 0.00 11 LEU C CA 1
ATOM 1435 C C . LEU C 1 11 ? 20.940 2.258 6.484 1.00 0.00 11 LEU C C 1
ATOM 1436 O O . LEU C 1 11 ? 22.045 2.438 5.972 1.00 0.00 11 LEU C O 1
ATOM 1452 N N . PHE C 1 12 ? 20.616 2.730 7.687 1.00 0.00 12 PHE C N 1
ATOM 1453 C CA . PHE C 1 12 ? 21.562 3.499 8.491 1.00 0.00 12 PHE C CA 1
ATOM 1454 C C . PHE C 1 12 ? 22.635 2.587 9.093 1.00 0.00 12 PHE C C 1
ATOM 1455 O O . PHE C 1 12 ? 23.767 3.016 9.322 1.00 0.00 12 PHE C O 1
ATOM 1472 N N . ILE C 1 13 ? 22.274 1.325 9.341 1.00 0.00 13 ILE C N 1
ATOM 1473 C CA . ILE C 1 13 ? 23.202 0.350 9.917 1.00 0.00 13 ILE C CA 1
ATOM 1474 C C . ILE C 1 13 ? 24.401 0.123 9.002 1.00 0.00 13 ILE C C 1
ATOM 1475 O O . ILE C 1 13 ? 25.544 0.265 9.426 1.00 0.00 13 ILE C O 1
ATOM 1491 N N . VAL C 1 14 ? 24.129 -0.217 7.745 1.00 0.00 14 VAL C N 1
ATOM 1492 C CA . VAL C 1 14 ? 25.191 -0.467 6.773 1.00 0.00 14 VAL C CA 1
ATOM 1493 C C . VAL C 1 14 ? 26.055 0.780 6.552 1.00 0.00 14 VAL C C 1
ATOM 1494 O O . VAL C 1 14 ? 27.281 0.689 6.494 1.00 0.00 14 VAL C O 1
ATOM 1507 N N . ASN C 1 15 ? 25.408 1.938 6.428 1.00 0.00 15 ASN C N 1
ATOM 1508 C CA . ASN C 1 15 ? 26.113 3.208 6.216 1.00 0.00 15 ASN C CA 1
ATOM 1509 C C . ASN C 1 15 ? 27.179 3.456 7.292 1.00 0.00 15 ASN C C 1
ATOM 1510 O O . ASN C 1 15 ? 28.345 3.701 6.983 1.00 0.00 15 ASN C O 1
ATOM 1521 N N . PHE C 1 16 ? 26.762 3.392 8.551 1.00 0.00 16 PHE C N 1
ATOM 1522 C CA . PHE C 1 16 ? 27.672 3.609 9.675 1.00 0.00 16 PHE C CA 1
ATOM 1523 C C . PHE C 1 16 ? 28.629 2.430 9.875 1.00 0.00 16 PHE C C 1
ATOM 1524 O O . PHE C 1 16 ? 29.771 2.617 10.299 1.00 0.00 16 PHE C O 1
ATOM 1541 N N . PHE C 1 17 ? 28.162 1.222 9.567 1.00 0.00 17 PHE C N 1
ATOM 1542 C CA . PHE C 1 17 ? 28.976 0.017 9.720 1.00 0.00 17 PHE C CA 1
ATOM 1543 C C . PHE C 1 17 ? 30.178 0.017 8.777 1.00 0.00 17 PHE C C 1
ATOM 1544 O O . PHE C 1 17 ? 31.290 -0.322 9.186 1.00 0.00 17 PHE C O 1
ATOM 1561 N N . ILE C 1 18 ? 29.958 0.397 7.518 1.00 0.00 18 ILE C N 1
ATOM 1562 C CA . ILE C 1 18 ? 31.038 0.429 6.532 1.00 0.00 18 ILE C CA 1
ATOM 1563 C C . ILE C 1 18 ? 32.103 1.467 6.903 1.00 0.00 18 ILE C C 1
ATOM 1564 O O . ILE C 1 18 ? 33.280 1.289 6.607 1.00 0.00 18 ILE C O 1
ATOM 1580 N N . PHE C 1 19 ? 31.676 2.558 7.539 1.00 0.00 19 PHE C N 1
ATOM 1581 C CA . PHE C 1 19 ? 32.594 3.621 7.956 1.00 0.00 19 PHE C CA 1
ATOM 1582 C C . PHE C 1 19 ? 33.661 3.074 8.912 1.00 0.00 19 PHE C C 1
ATOM 1583 O O . PHE C 1 19 ? 34.845 3.388 8.791 1.00 0.00 19 PHE C O 1
ATOM 1600 N N . THR C 1 20 ? 33.219 2.253 9.857 1.00 0.00 20 THR C N 1
ATOM 1601 C CA . THR C 1 20 ? 34.111 1.652 10.844 1.00 0.00 20 THR C CA 1
ATOM 1602 C C . THR C 1 20 ? 35.142 0.723 10.204 1.00 0.00 20 THR C C 1
ATOM 1603 O O . THR C 1 20 ? 36.287 0.656 10.654 1.00 0.00 20 THR C O 1
ATOM 1614 N N . VAL C 1 21 ? 34.738 0.013 9.153 1.00 0.00 21 VAL C N 1
ATOM 1615 C CA . VAL C 1 21 ? 35.639 -0.916 8.464 1.00 0.00 21 VAL C CA 1
ATOM 1616 C C . VAL C 1 21 ? 36.615 -0.170 7.556 1.00 0.00 21 VAL C C 1
ATOM 1617 O O . VAL C 1 21 ? 37.826 -0.381 7.626 1.00 0.00 21 VAL C O 1
ATOM 1630 N N . VAL C 1 22 ? 36.076 0.697 6.701 1.00 0.00 22 VAL C N 1
ATOM 1631 C CA . VAL C 1 22 ? 36.889 1.485 5.767 1.00 0.00 22 VAL C CA 1
ATOM 1632 C C . VAL C 1 22 ? 37.962 2.308 6.503 1.00 0.00 22 VAL C C 1
ATOM 1633 O O . VAL C 1 22 ? 38.953 2.718 5.898 1.00 0.00 22 VAL C O 1
ATOM 1646 N N . SER C 1 23 ? 37.758 2.547 7.797 1.00 0.00 23 SER C N 1
ATOM 1647 C CA . SER C 1 23 ? 38.714 3.310 8.594 1.00 0.00 23 SER C CA 1
ATOM 1648 C C . SER C 1 23 ? 39.822 2.389 9.104 1.00 0.00 23 SER C C 1
ATOM 1649 O O . SER C 1 23 ? 40.998 2.751 9.109 1.00 0.00 23 SER C O 1
ATOM 1657 N N . ALA C 1 24 ? 39.421 1.196 9.539 1.00 0.00 24 ALA C N 1
ATOM 1658 C CA . ALA C 1 24 ? 40.355 0.200 10.055 1.00 0.00 24 ALA C CA 1
ATOM 1659 C C . ALA C 1 24 ? 41.379 -0.225 9.000 1.00 0.00 24 ALA C C 1
ATOM 1660 O O . ALA C 1 24 ? 42.541 -0.465 9.321 1.00 0.00 24 ALA C O 1
ATOM 1667 N N . ILE C 1 25 ? 40.943 -0.315 7.745 1.00 0.00 25 ILE C N 1
ATOM 1668 C CA . ILE C 1 25 ? 41.825 -0.711 6.652 1.00 0.00 25 ILE C CA 1
ATOM 1669 C C . ILE C 1 25 ? 42.896 0.347 6.351 1.00 0.00 25 ILE C C 1
ATOM 1670 O O . ILE C 1 25 ? 44.053 0.008 6.111 1.00 0.00 25 ILE C O 1
ATOM 1686 N N . THR C 1 26 ? 42.508 1.622 6.377 1.00 0.00 26 THR C N 1
ATOM 1687 C CA . THR C 1 26 ? 43.438 2.721 6.098 1.00 0.00 26 THR C CA 1
ATOM 1688 C C . THR C 1 26 ? 44.358 3.035 7.273 1.00 0.00 26 THR C C 1
ATOM 1689 O O . THR C 1 26 ? 45.501 3.452 7.079 1.00 0.00 26 THR C O 1
ATOM 1700 N N . LEU C 1 27 ? 43.860 2.837 8.486 1.00 0.00 27 LEU C N 1
ATOM 1701 C CA . LEU C 1 27 ? 44.641 3.110 9.685 1.00 0.00 27 LEU C CA 1
ATOM 1702 C C . LEU C 1 27 ? 45.552 1.927 10.029 1.00 0.00 27 LEU C C 1
ATOM 1703 O O . LEU C 1 27 ? 46.710 2.115 10.406 1.00 0.00 27 LEU C O 1
ATOM 1719 N N . LEU C 1 28 ? 45.025 0.715 9.887 1.00 0.00 28 LEU C N 1
ATOM 1720 C CA . LEU C 1 28 ? 45.790 -0.494 10.181 1.00 0.00 28 LEU C CA 1
ATOM 1721 C C . LEU C 1 28 ? 46.929 -0.672 9.179 1.00 0.00 28 LEU C C 1
ATOM 1722 O O . LEU C 1 28 ? 48.047 -1.033 9.553 1.00 0.00 28 LEU C O 1
ATOM 1738 N N . VAL C 1 29 ? 46.637 -0.413 7.906 1.00 0.00 29 VAL C N 1
ATOM 1739 C CA . VAL C 1 29 ? 47.631 -0.544 6.845 1.00 0.00 29 VAL C CA 1
ATOM 1740 C C . VAL C 1 29 ? 48.773 0.460 7.030 1.00 0.00 29 VAL C C 1
ATOM 1741 O O . VAL C 1 29 ? 49.942 0.125 6.857 1.00 0.00 29 VAL C O 1
ATOM 1754 N N . SER C 1 30 ? 48.413 1.688 7.386 1.00 0.00 30 SER C N 1
ATOM 1755 C CA . SER C 1 30 ? 49.393 2.752 7.595 1.00 0.00 30 SER C CA 1
ATOM 1756 C C . SER C 1 30 ? 50.335 2.437 8.755 1.00 0.00 30 SER C C 1
ATOM 1757 O O . SER C 1 30 ? 51.524 2.757 8.699 1.00 0.00 30 SER C O 1
ATOM 1765 N N . MET C 1 31 ? 49.804 1.807 9.798 1.00 0.00 31 MET C N 1
ATOM 1766 C CA . MET C 1 31 ? 50.602 1.456 10.969 1.00 0.00 31 MET C CA 1
ATOM 1767 C C . MET C 1 31 ? 51.601 0.341 10.664 1.00 0.00 31 MET C C 1
ATOM 1768 O O . MET C 1 31 ? 52.786 0.458 10.974 1.00 0.00 31 MET C O 1
ATOM 1782 N N . ALA C 1 32 ? 51.118 -0.735 10.052 1.00 0.00 32 ALA C N 1
ATOM 1783 C CA . ALA C 1 32 ? 51.967 -1.877 9.711 1.00 0.00 32 ALA C CA 1
ATOM 1784 C C . ALA C 1 32 ? 52.975 -1.544 8.614 1.00 0.00 32 ALA C C 1
ATOM 1785 O O . ALA C 1 32 ? 54.140 -1.937 8.689 1.00 0.00 32 ALA C O 1
ATOM 1792 N N . PHE C 1 33 ? 52.524 -0.811 7.606 1.00 0.00 33 PHE C N 1
ATOM 1793 C CA . PHE C 1 33 ? 53.374 -0.430 6.483 1.00 0.00 33 PHE C CA 1
ATOM 1794 C C . PHE C 1 33 ? 54.420 0.605 6.880 1.00 0.00 33 PHE C C 1
ATOM 1795 O O . PHE C 1 33 ? 55.596 0.463 6.543 1.00 0.00 33 PHE C O 1
ATOM 1812 N N . LEU C 1 34 ? 53.989 1.647 7.587 1.00 0.00 34 LEU C N 1
ATOM 1813 C CA . LEU C 1 34 ? 54.895 2.710 8.026 1.00 0.00 34 LEU C CA 1
ATOM 1814 C C . LEU C 1 34 ? 56.006 2.168 8.926 1.00 0.00 34 LEU C C 1
ATOM 1815 O O . LEU C 1 34 ? 57.142 2.640 8.869 1.00 0.00 34 LEU C O 1
ATOM 1831 N N . THR C 1 35 ? 55.675 1.175 9.751 1.00 0.00 35 THR C N 1
ATOM 1832 C CA . THR C 1 35 ? 56.653 0.579 10.658 1.00 0.00 35 THR C CA 1
ATOM 1833 C C . THR C 1 35 ? 57.694 -0.226 9.883 1.00 0.00 35 THR C C 1
ATOM 1834 O O . THR C 1 35 ? 58.884 -0.184 10.197 1.00 0.00 35 THR C O 1
ATOM 1845 N N . ALA C 1 36 ? 57.236 -0.960 8.872 1.00 0.00 36 ALA C N 1
ATOM 1846 C CA . ALA C 1 36 ? 58.126 -1.776 8.052 1.00 0.00 36 ALA C CA 1
ATOM 1847 C C . ALA C 1 36 ? 59.068 -0.907 7.226 1.00 0.00 36 ALA C C 1
ATOM 1848 O O . ALA C 1 36 ? 60.285 -1.097 7.249 1.00 0.00 36 ALA C O 1
ATOM 1855 N N . THR C 1 37 ? 58.496 0.048 6.494 1.00 0.00 37 THR C N 1
ATOM 1856 C CA . THR C 1 37 ? 59.282 0.950 5.654 1.00 0.00 37 THR C CA 1
ATOM 1857 C C . THR C 1 37 ? 60.241 1.808 6.482 1.00 0.00 37 THR C C 1
ATOM 1858 O O . THR C 1 37 ? 61.429 1.897 6.174 1.00 0.00 37 THR C O 1
ATOM 1869 N N . ARG C 1 38 ? 59.716 2.435 7.533 1.00 0.00 38 ARG C N 1
ATOM 1870 C CA . ARG C 1 38 ? 60.522 3.286 8.405 1.00 0.00 38 ARG C CA 1
ATOM 1871 C C . ARG C 1 38 ? 61.079 2.488 9.582 1.00 0.00 38 ARG C C 1
ATOM 1872 O O . ARG C 1 38 ? 60.292 2.146 10.490 1.00 0.00 38 ARG C O 1
ATOM 1894 N N . MET D 1 1 ? 3.476 -14.004 -6.463 1.00 0.00 1 MET D N 1
ATOM 1895 C CA . MET D 1 1 ? 3.721 -13.637 -7.882 1.00 0.00 1 MET D CA 1
ATOM 1896 C C . MET D 1 1 ? 4.159 -12.180 -7.997 1.00 0.00 1 MET D C 1
ATOM 1897 O O . MET D 1 1 ? 5.083 -11.858 -8.745 1.00 0.00 1 MET D O 1
ATOM 1913 N N . LEU D 1 2 ? 3.490 -11.307 -7.250 1.00 0.00 2 LEU D N 1
ATOM 1914 C CA . LEU D 1 2 ? 3.807 -9.882 -7.265 1.00 0.00 2 LEU D CA 1
ATOM 1915 C C . LEU D 1 2 ? 5.142 -9.614 -6.564 1.00 0.00 2 LEU D C 1
ATOM 1916 O O . LEU D 1 2 ? 5.564 -10.399 -5.714 1.00 0.00 2 LEU D O 1
ATOM 1932 N N . PRO D 1 3 ? 5.835 -8.500 -6.904 1.00 0.00 3 PRO D N 1
ATOM 1933 C CA . PRO D 1 3 ? 7.121 -8.162 -6.285 1.00 0.00 3 PRO D CA 1
ATOM 1934 C C . PRO D 1 3 ? 6.953 -7.642 -4.860 1.00 0.00 3 PRO D C 1
ATOM 1935 O O . PRO D 1 3 ? 5.867 -7.718 -4.286 1.00 0.00 3 PRO D O 1
ATOM 1946 N N . PHE D 1 4 ? 8.039 -7.115 -4.293 1.00 0.00 4 PHE D N 1
ATOM 1947 C CA . PHE D 1 4 ? 8.026 -6.576 -2.931 1.00 0.00 4 PHE D CA 1
ATOM 1948 C C . PHE D 1 4 ? 7.649 -7.650 -1.910 1.00 0.00 4 PHE D C 1
ATOM 1949 O O . PHE D 1 4 ? 6.498 -7.740 -1.478 1.00 0.00 4 PHE D O 1
ATOM 1966 N N . VAL D 1 5 ? 8.630 -8.469 -1.533 1.00 0.00 5 VAL D N 1
ATOM 1967 C CA . VAL D 1 5 ? 8.416 -9.546 -0.561 1.00 0.00 5 VAL D CA 1
ATOM 1968 C C . VAL D 1 5 ? 9.165 -9.252 0.738 1.00 0.00 5 VAL D C 1
ATOM 1969 O O . VAL D 1 5 ? 8.574 -9.252 1.818 1.00 0.00 5 VAL D O 1
ATOM 1982 N N . GLN D 1 6 ? 10.467 -9.004 0.621 1.00 0.00 6 GLN D N 1
ATOM 1983 C CA . GLN D 1 6 ? 11.300 -8.709 1.785 1.00 0.00 6 GLN D CA 1
ATOM 1984 C C . GLN D 1 6 ? 12.479 -7.817 1.406 1.00 0.00 6 GLN D C 1
ATOM 1985 O O . GLN D 1 6 ? 13.082 -7.981 0.345 1.00 0.00 6 GLN D O 1
ATOM 1999 N N . GLU D 1 7 ? 12.805 -6.873 2.288 1.00 0.00 7 GLU D N 1
ATOM 2000 C CA . GLU D 1 7 ? 13.914 -5.942 2.065 1.00 0.00 7 GLU D CA 1
ATOM 2001 C C . GLU D 1 7 ? 14.822 -5.880 3.296 1.00 0.00 7 GLU D C 1
ATOM 2002 O O . GLU D 1 7 ? 16.039 -5.737 3.174 1.00 0.00 7 GLU D O 1
ATOM 2014 N N . ARG D 1 8 ? 14.219 -5.973 4.486 1.00 0.00 8 ARG D N 1
ATOM 2015 C CA . ARG D 1 8 ? 14.967 -5.934 5.748 1.00 0.00 8 ARG D CA 1
ATOM 2016 C C . ARG D 1 8 ? 16.073 -6.995 5.778 1.00 0.00 8 ARG D C 1
ATOM 2017 O O . ARG D 1 8 ? 17.229 -6.694 6.082 1.00 0.00 8 ARG D O 1
ATOM 2038 N N . ILE D 1 9 ? 15.706 -8.232 5.465 1.00 0.00 9 ILE D N 1
ATOM 2039 C CA . ILE D 1 9 ? 16.665 -9.338 5.449 1.00 0.00 9 ILE D CA 1
ATOM 2040 C C . ILE D 1 9 ? 17.637 -9.242 4.266 1.00 0.00 9 ILE D C 1
ATOM 2041 O O . ILE D 1 9 ? 18.683 -9.895 4.266 1.00 0.00 9 ILE D O 1
ATOM 2057 N N . GLY D 1 10 ? 17.294 -8.424 3.263 1.00 0.00 10 GLY D N 1
ATOM 2058 C CA . GLY D 1 10 ? 18.151 -8.266 2.098 1.00 0.00 10 GLY D CA 1
ATOM 2059 C C . GLY D 1 10 ? 19.266 -7.264 2.331 1.00 0.00 10 GLY D C 1
ATOM 2060 O O . GLY D 1 10 ? 20.438 -7.564 2.100 1.00 0.00 10 GLY D O 1
ATOM 2064 N N . LEU D 1 11 ? 18.896 -6.067 2.790 1.00 0.00 11 LEU D N 1
ATOM 2065 C CA . LEU D 1 11 ? 19.872 -5.002 3.060 1.00 0.00 11 LEU D CA 1
ATOM 2066 C C . LEU D 1 11 ? 20.960 -5.459 4.042 1.00 0.00 11 LEU D C 1
ATOM 2067 O O . LEU D 1 11 ? 22.065 -4.916 4.048 1.00 0.00 11 LEU D O 1
ATOM 2083 N N . PHE D 1 12 ? 20.640 -6.456 4.864 1.00 0.00 12 PHE D N 1
ATOM 2084 C CA . PHE D 1 12 ? 21.592 -6.984 5.838 1.00 0.00 12 PHE D CA 1
ATOM 2085 C C . PHE D 1 12 ? 22.661 -7.839 5.152 1.00 0.00 12 PHE D C 1
ATOM 2086 O O . PHE D 1 12 ? 23.795 -7.925 5.624 1.00 0.00 12 PHE D O 1
ATOM 2103 N N . ILE D 1 13 ? 22.293 -8.464 4.030 1.00 0.00 13 ILE D N 1
ATOM 2104 C CA . ILE D 1 13 ? 23.217 -9.314 3.276 1.00 0.00 13 ILE D CA 1
ATOM 2105 C C . ILE D 1 13 ? 24.413 -8.515 2.770 1.00 0.00 13 ILE D C 1
ATOM 2106 O O . ILE D 1 13 ? 25.558 -8.874 3.030 1.00 0.00 13 ILE D O 1
ATOM 2122 N N . VAL D 1 14 ? 24.138 -7.423 2.061 1.00 0.00 14 VAL D N 1
ATOM 2123 C CA . VAL D 1 14 ? 25.197 -6.577 1.517 1.00 0.00 14 VAL D CA 1
ATOM 2124 C C . VAL D 1 14 ? 26.069 -5.982 2.629 1.00 0.00 14 VAL D C 1
ATOM 2125 O O . VAL D 1 14 ? 27.292 -5.955 2.518 1.00 0.00 14 VAL D O 1
ATOM 2138 N N . ASN D 1 15 ? 25.428 -5.505 3.695 1.00 0.00 15 ASN D N 1
ATOM 2139 C CA . ASN D 1 15 ? 26.138 -4.912 4.835 1.00 0.00 15 ASN D CA 1
ATOM 2140 C C . ASN D 1 15 ? 27.206 -5.859 5.397 1.00 0.00 15 ASN D C 1
ATOM 2141 O O . ASN D 1 15 ? 28.373 -5.489 5.528 1.00 0.00 15 ASN D O 1
ATOM 2152 N N . PHE D 1 16 ? 26.791 -7.075 5.728 1.00 0.00 16 PHE D N 1
ATOM 2153 C CA . PHE D 1 16 ? 27.703 -8.078 6.277 1.00 0.00 16 PHE D CA 1
ATOM 2154 C C . PHE D 1 16 ? 28.656 -8.633 5.212 1.00 0.00 16 PHE D C 1
ATOM 2155 O O . PHE D 1 16 ? 29.799 -8.979 5.514 1.00 0.00 16 PHE D O 1
ATOM 2172 N N . PHE D 1 17 ? 28.181 -8.713 3.970 1.00 0.00 17 PHE D N 1
ATOM 2173 C CA . PHE D 1 17 ? 28.989 -9.231 2.867 1.00 0.00 17 PHE D CA 1
ATOM 2174 C C . PHE D 1 17 ? 30.190 -8.335 2.569 1.00 0.00 17 PHE D C 1
ATOM 2175 O O . PHE D 1 17 ? 31.300 -8.830 2.367 1.00 0.00 17 PHE D O 1
ATOM 2192 N N . ILE D 1 18 ? 29.970 -7.020 2.543 1.00 0.00 18 ILE D N 1
ATOM 2193 C CA . ILE D 1 18 ? 31.049 -6.073 2.262 1.00 0.00 18 ILE D CA 1
ATOM 2194 C C . ILE D 1 18 ? 32.119 -6.105 3.360 1.00 0.00 18 ILE D C 1
ATOM 2195 O O . ILE D 1 18 ? 33.295 -5.879 3.091 1.00 0.00 18 ILE D O 1
ATOM 2211 N N . PHE D 1 19 ? 31.700 -6.374 4.596 1.00 0.00 19 PHE D N 1
ATOM 2212 C CA . PHE D 1 19 ? 32.623 -6.441 5.730 1.00 0.00 19 PHE D CA 1
ATOM 2213 C C . PHE D 1 19 ? 33.688 -7.520 5.500 1.00 0.00 19 PHE D C 1
ATOM 2214 O O . PHE D 1 19 ? 34.874 -7.307 5.754 1.00 0.00 19 PHE D O 1
ATOM 2231 N N . THR D 1 20 ? 33.243 -8.671 5.013 1.00 0.00 20 THR D N 1
ATOM 2232 C CA . THR D 1 20 ? 34.134 -9.797 4.741 1.00 0.00 20 THR D CA 1
ATOM 2233 C C . THR D 1 20 ? 35.158 -9.476 3.655 1.00 0.00 20 THR D C 1
ATOM 2234 O O . THR D 1 20 ? 36.304 -9.925 3.723 1.00 0.00 20 THR D O 1
ATOM 2245 N N . VAL D 1 21 ? 34.750 -8.695 2.658 1.00 0.00 21 VAL D N 1
ATOM 2246 C CA . VAL D 1 21 ? 35.645 -8.327 1.556 1.00 0.00 21 VAL D CA 1
ATOM 2247 C C . VAL D 1 21 ? 36.623 -7.233 1.979 1.00 0.00 21 VAL D C 1
ATOM 2248 O O . VAL D 1 21 ? 37.834 -7.366 1.794 1.00 0.00 21 VAL D O 1
ATOM 2261 N N . VAL D 1 22 ? 36.088 -6.153 2.542 1.00 0.00 22 VAL D N 1
ATOM 2262 C CA . VAL D 1 22 ? 36.904 -5.021 2.999 1.00 0.00 22 VAL D CA 1
ATOM 2263 C C . VAL D 1 22 ? 37.982 -5.466 4.004 1.00 0.00 22 VAL D C 1
ATOM 2264 O O . VAL D 1 22 ? 38.974 -4.766 4.201 1.00 0.00 22 VAL D O 1
ATOM 2277 N N . SER D 1 23 ? 37.782 -6.624 4.631 1.00 0.00 23 SER D N 1
ATOM 2278 C CA . SER D 1 23 ? 38.742 -7.146 5.599 1.00 0.00 23 SER D CA 1
ATOM 2279 C C . SER D 1 23 ? 39.846 -7.917 4.875 1.00 0.00 23 SER D C 1
ATOM 2280 O O . SER D 1 23 ? 41.024 -7.810 5.214 1.00 0.00 23 SER D O 1
ATOM 2288 N N . ALA D 1 24 ? 39.440 -8.699 3.876 1.00 0.00 24 ALA D N 1
ATOM 2289 C CA . ALA D 1 24 ? 40.369 -9.498 3.082 1.00 0.00 24 ALA D CA 1
ATOM 2290 C C . ALA D 1 24 ? 41.390 -8.626 2.348 1.00 0.00 24 ALA D C 1
ATOM 2291 O O . ALA D 1 24 ? 42.551 -9.006 2.212 1.00 0.00 24 ALA D O 1
ATOM 2298 N N . ILE D 1 25 ? 40.951 -7.460 1.877 1.00 0.00 25 ILE D N 1
ATOM 2299 C CA . ILE D 1 25 ? 41.830 -6.543 1.156 1.00 0.00 25 ILE D CA 1
ATOM 2300 C C . ILE D 1 25 ? 42.906 -5.931 2.065 1.00 0.00 25 ILE D C 1
ATOM 2301 O O . ILE D 1 25 ? 44.060 -5.807 1.661 1.00 0.00 25 ILE D O 1
ATOM 2317 N N . THR D 1 26 ? 42.524 -5.561 3.287 1.00 0.00 26 THR D N 1
ATOM 2318 C CA . THR D 1 26 ? 43.460 -4.957 4.242 1.00 0.00 26 THR D CA 1
ATOM 2319 C C . THR D 1 26 ? 44.383 -5.978 4.897 1.00 0.00 26 THR D C 1
ATOM 2320 O O . THR D 1 26 ? 45.528 -5.663 5.228 1.00 0.00 26 THR D O 1
ATOM 2331 N N . LEU D 1 27 ? 43.886 -7.191 5.088 1.00 0.00 27 LEU D N 1
ATOM 2332 C CA . LEU D 1 27 ? 44.669 -8.247 5.713 1.00 0.00 27 LEU D CA 1
ATOM 2333 C C . LEU D 1 27 ? 45.574 -8.940 4.689 1.00 0.00 27 LEU D C 1
ATOM 2334 O O . LEU D 1 27 ? 46.734 -9.241 4.978 1.00 0.00 27 LEU D O 1
ATOM 2350 N N . LEU D 1 28 ? 45.041 -9.179 3.495 1.00 0.00 28 LEU D N 1
ATOM 2351 C CA . LEU D 1 28 ? 45.800 -9.833 2.433 1.00 0.00 28 LEU D CA 1
ATOM 2352 C C . LEU D 1 28 ? 46.937 -8.936 1.947 1.00 0.00 28 LEU D C 1
ATOM 2353 O O . LEU D 1 28 ? 48.053 -9.403 1.714 1.00 0.00 28 LEU D O 1
ATOM 2369 N N . VAL D 1 29 ? 46.644 -7.645 1.801 1.00 0.00 29 VAL D N 1
ATOM 2370 C CA . VAL D 1 29 ? 47.637 -6.678 1.344 1.00 0.00 29 VAL D CA 1
ATOM 2371 C C . VAL D 1 29 ? 48.784 -6.543 2.350 1.00 0.00 29 VAL D C 1
ATOM 2372 O O . VAL D 1 29 ? 49.951 -6.483 1.972 1.00 0.00 29 VAL D O 1
ATOM 2385 N N . SER D 1 30 ? 48.431 -6.501 3.630 1.00 0.00 30 SER D N 1
ATOM 2386 C CA . SER D 1 30 ? 49.417 -6.372 4.700 1.00 0.00 30 SER D CA 1
ATOM 2387 C C . SER D 1 30 ? 50.360 -7.573 4.754 1.00 0.00 30 SER D C 1
ATOM 2388 O O . SER D 1 30 ? 51.549 -7.422 5.035 1.00 0.00 30 SER D O 1
ATOM 2396 N N . MET D 1 31 ? 49.825 -8.759 4.481 1.00 0.00 31 MET D N 1
ATOM 2397 C CA . MET D 1 31 ? 50.624 -9.982 4.505 1.00 0.00 31 MET D CA 1
ATOM 2398 C C . MET D 1 31 ? 51.617 -10.036 3.344 1.00 0.00 31 MET D C 1
ATOM 2399 O O . MET D 1 31 ? 52.801 -10.296 3.545 1.00 0.00 31 MET D O 1
ATOM 2413 N N . ALA D 1 32 ? 51.126 -9.787 2.134 1.00 0.00 32 ALA D N 1
ATOM 2414 C CA . ALA D 1 32 ? 51.970 -9.816 0.939 1.00 0.00 32 ALA D CA 1
ATOM 2415 C C . ALA D 1 32 ? 52.978 -8.670 0.910 1.00 0.00 32 ALA D C 1
ATOM 2416 O O . ALA D 1 32 ? 54.141 -8.862 0.553 1.00 0.00 32 ALA D O 1
ATOM 2423 N N . PHE D 1 33 ? 52.528 -7.486 1.298 1.00 0.00 33 PHE D N 1
ATOM 2424 C CA . PHE D 1 33 ? 53.378 -6.299 1.310 1.00 0.00 33 PHE D CA 1
ATOM 2425 C C . PHE D 1 33 ? 54.433 -6.357 2.411 1.00 0.00 33 PHE D C 1
ATOM 2426 O O . PHE D 1 33 ? 55.607 -6.081 2.166 1.00 0.00 33 PHE D O 1
ATOM 2443 N N . LEU D 1 34 ? 54.007 -6.708 3.623 1.00 0.00 34 LEU D N 1
ATOM 2444 C CA . LEU D 1 34 ? 54.919 -6.796 4.763 1.00 0.00 34 LEU D CA 1
ATOM 2445 C C . LEU D 1 34 ? 56.028 -7.821 4.522 1.00 0.00 34 LEU D C 1
ATOM 2446 O O . LEU D 1 34 ? 57.167 -7.622 4.946 1.00 0.00 34 LEU D O 1
ATOM 2462 N N . THR D 1 35 ? 55.693 -8.912 3.834 1.00 0.00 35 THR D N 1
ATOM 2463 C CA . THR D 1 35 ? 56.670 -9.959 3.542 1.00 0.00 35 THR D CA 1
ATOM 2464 C C . THR D 1 35 ? 57.705 -9.472 2.530 1.00 0.00 35 THR D C 1
ATOM 2465 O O . THR D 1 35 ? 58.896 -9.757 2.661 1.00 0.00 35 THR D O 1
ATOM 2476 N N . ALA D 1 36 ? 57.243 -8.736 1.522 1.00 0.00 36 ALA D N 1
ATOM 2477 C CA . ALA D 1 36 ? 58.127 -8.209 0.489 1.00 0.00 36 ALA D CA 1
ATOM 2478 C C . ALA D 1 36 ? 59.073 -7.155 1.055 1.00 0.00 36 ALA D C 1
ATOM 2479 O O . ALA D 1 36 ? 60.288 -7.236 0.875 1.00 0.00 36 ALA D O 1
ATOM 2486 N N . THR D 1 37 ? 58.504 -6.164 1.740 1.00 0.00 37 THR D N 1
ATOM 2487 C CA . THR D 1 37 ? 59.294 -5.087 2.334 1.00 0.00 37 THR D CA 1
ATOM 2488 C C . THR D 1 37 ? 60.258 -5.610 3.400 1.00 0.00 37 THR D C 1
ATOM 2489 O O . THR D 1 37 ? 61.447 -5.288 3.384 1.00 0.00 37 THR D O 1
ATOM 2500 N N . ARG D 1 38 ? 59.738 -6.415 4.325 1.00 0.00 38 ARG D N 1
ATOM 2501 C CA . ARG D 1 38 ? 60.550 -6.982 5.399 1.00 0.00 38 ARG D CA 1
ATOM 2502 C C . ARG D 1 38 ? 61.104 -8.347 5.001 1.00 0.00 38 ARG D C 1
ATOM 2503 O O . ARG D 1 38 ? 60.316 -9.316 4.960 1.00 0.00 38 ARG D O 1
ATOM 2525 N N . MET E 1 1 ? 3.394 1.835 -15.331 1.00 0.00 1 MET E N 1
ATOM 2526 C CA . MET E 1 1 ? 3.640 3.298 -15.422 1.00 0.00 1 MET E CA 1
ATOM 2527 C C . MET E 1 1 ? 4.085 3.857 -14.075 1.00 0.00 1 MET E C 1
ATOM 2528 O O . MET E 1 1 ? 5.009 4.668 -14.004 1.00 0.00 1 MET E O 1
ATOM 2544 N N . LEU E 1 2 ? 3.422 3.417 -13.010 1.00 0.00 2 LEU E N 1
ATOM 2545 C CA . LEU E 1 2 ? 3.746 3.872 -11.661 1.00 0.00 2 LEU E CA 1
ATOM 2546 C C . LEU E 1 2 ? 5.084 3.287 -11.196 1.00 0.00 2 LEU E C 1
ATOM 2547 O O . LEU E 1 2 ? 5.502 2.237 -11.684 1.00 0.00 2 LEU E O 1
ATOM 2563 N N . PRO E 1 3 ? 5.782 3.956 -10.246 1.00 0.00 3 PRO E N 1
ATOM 2564 C CA . PRO E 1 3 ? 7.069 3.471 -9.741 1.00 0.00 3 PRO E CA 1
ATOM 2565 C C . PRO E 1 3 ? 6.906 2.276 -8.804 1.00 0.00 3 PRO E C 1
ATOM 2566 O O . PRO E 1 3 ? 5.820 1.707 -8.695 1.00 0.00 3 PRO E O 1
ATOM 2577 N N . PHE E 1 4 ? 7.996 1.900 -8.134 1.00 0.00 4 PHE E N 1
ATOM 2578 C CA . PHE E 1 4 ? 7.987 0.770 -7.201 1.00 0.00 4 PHE E CA 1
ATOM 2579 C C . PHE E 1 4 ? 7.606 -0.532 -7.905 1.00 0.00 4 PHE E C 1
ATOM 2580 O O . PHE E 1 4 ? 6.456 -0.972 -7.849 1.00 0.00 4 PHE E O 1
ATOM 2597 N N . VAL E 1 5 ? 8.583 -1.145 -8.571 1.00 0.00 5 VAL E N 1
ATOM 2598 C CA . VAL E 1 5 ? 8.365 -2.402 -9.295 1.00 0.00 5 VAL E CA 1
ATOM 2599 C C . VAL E 1 5 ? 9.117 -3.546 -8.618 1.00 0.00 5 VAL E C 1
ATOM 2600 O O . VAL E 1 5 ? 8.528 -4.574 -8.280 1.00 0.00 5 VAL E O 1
ATOM 2613 N N . GLN E 1 6 ? 10.421 -3.360 -8.424 1.00 0.00 6 GLN E N 1
ATOM 2614 C CA . GLN E 1 6 ? 11.256 -4.375 -7.790 1.00 0.00 6 GLN E CA 1
ATOM 2615 C C . GLN E 1 6 ? 12.439 -3.740 -7.065 1.00 0.00 6 GLN E C 1
ATOM 2616 O O . GLN E 1 6 ? 13.039 -2.782 -7.552 1.00 0.00 6 GLN E O 1
ATOM 2630 N N . GLU E 1 7 ? 12.771 -4.287 -5.896 1.00 0.00 7 GLU E N 1
ATOM 2631 C CA . GLU E 1 7 ? 13.885 -3.787 -5.085 1.00 0.00 7 GLU E CA 1
ATOM 2632 C C . GLU E 1 7 ? 14.795 -4.939 -4.650 1.00 0.00 7 GLU E C 1
ATOM 2633 O O . GLU E 1 7 ? 16.012 -4.779 -4.558 1.00 0.00 7 GLU E O 1
ATOM 2645 N N . ARG E 1 8 ? 14.194 -6.099 -4.368 1.00 0.00 8 ARG E N 1
ATOM 2646 C CA . ARG E 1 8 ? 14.944 -7.288 -3.944 1.00 0.00 8 ARG E CA 1
ATOM 2647 C C . ARG E 1 8 ? 16.045 -7.644 -4.950 1.00 0.00 8 ARG E C 1
ATOM 2648 O O . ARG E 1 8 ? 17.202 -7.841 -4.577 1.00 0.00 8 ARG E O 1
ATOM 2669 N N . ILE E 1 9 ? 15.670 -7.728 -6.222 1.00 0.00 9 ILE E N 1
ATOM 2670 C CA . ILE E 1 9 ? 16.623 -8.057 -7.283 1.00 0.00 9 ILE E CA 1
ATOM 2671 C C . ILE E 1 9 ? 17.594 -6.901 -7.563 1.00 0.00 9 ILE E C 1
ATOM 2672 O O . ILE E 1 9 ? 18.636 -7.104 -8.189 1.00 0.00 9 ILE E O 1
ATOM 2688 N N . GLY E 1 10 ? 17.255 -5.695 -7.093 1.00 0.00 10 GLY E N 1
ATOM 2689 C CA . GLY E 1 10 ? 18.110 -4.539 -7.308 1.00 0.00 10 GLY E CA 1
ATOM 2690 C C . GLY E 1 10 ? 19.231 -4.451 -6.289 1.00 0.00 10 GLY E C 1
ATOM 2691 O O . GLY E 1 10 ? 20.401 -4.324 -6.652 1.00 0.00 10 GLY E O 1
ATOM 2695 N N . LEU E 1 11 ? 18.868 -4.517 -5.006 1.00 0.00 11 LEU E N 1
ATOM 2696 C CA . LEU E 1 11 ? 19.849 -4.446 -3.916 1.00 0.00 11 LEU E CA 1
ATOM 2697 C C . LEU E 1 11 ? 20.936 -5.520 -4.052 1.00 0.00 11 LEU E C 1
ATOM 2698 O O . LEU E 1 11 ? 22.044 -5.359 -3.539 1.00 0.00 11 LEU E O 1
ATOM 2714 N N . PHE E 1 12 ? 20.612 -6.611 -4.746 1.00 0.00 12 PHE E N 1
ATOM 2715 C CA . PHE E 1 12 ? 21.563 -7.700 -4.951 1.00 0.00 12 PHE E CA 1
ATOM 2716 C C . PHE E 1 12 ? 22.626 -7.313 -5.982 1.00 0.00 12 PHE E C 1
ATOM 2717 O O . PHE E 1 12 ? 23.761 -7.789 -5.924 1.00 0.00 12 PHE E O 1
ATOM 2734 N N . ILE E 1 13 ? 22.254 -6.438 -6.921 1.00 0.00 13 ILE E N 1
ATOM 2735 C CA . ILE E 1 13 ? 23.172 -5.984 -7.967 1.00 0.00 13 ILE E CA 1
ATOM 2736 C C . ILE E 1 13 ? 24.372 -5.257 -7.370 1.00 0.00 13 ILE E C 1
ATOM 2737 O O . ILE E 1 13 ? 25.515 -5.615 -7.637 1.00 0.00 13 ILE E O 1
ATOM 2753 N N . VAL E 1 14 ? 24.101 -4.244 -6.549 1.00 0.00 14 VAL E N 1
ATOM 2754 C CA . VAL E 1 14 ? 25.164 -3.466 -5.918 1.00 0.00 14 VAL E CA 1
ATOM 2755 C C . VAL E 1 14 ? 26.040 -4.340 -5.013 1.00 0.00 14 VAL E C 1
ATOM 2756 O O . VAL E 1 14 ? 27.264 -4.227 -5.029 1.00 0.00 14 VAL E O 1
ATOM 2769 N N . ASN E 1 15 ? 25.403 -5.207 -4.228 1.00 0.00 15 ASN E N 1
ATOM 2770 C CA . ASN E 1 15 ? 26.117 -6.107 -3.315 1.00 0.00 15 ASN E CA 1
ATOM 2771 C C . ASN E 1 15 ? 27.182 -6.935 -4.048 1.00 0.00 15 ASN E C 1
ATOM 2772 O O . ASN E 1 15 ? 28.351 -6.946 -3.661 1.00 0.00 15 ASN E O 1
ATOM 2783 N N . PHE E 1 16 ? 26.761 -7.626 -5.100 1.00 0.00 16 PHE E N 1
ATOM 2784 C CA . PHE E 1 16 ? 27.669 -8.458 -5.888 1.00 0.00 16 PHE E CA 1
ATOM 2785 C C . PHE E 1 16 ? 28.617 -7.617 -6.751 1.00 0.00 16 PHE E C 1
ATOM 2786 O O . PHE E 1 16 ? 29.759 -8.011 -6.993 1.00 0.00 16 PHE E O 1
ATOM 2803 N N . PHE E 1 17 ? 28.141 -6.461 -7.208 1.00 0.00 17 PHE E N 1
ATOM 2804 C CA . PHE E 1 17 ? 28.944 -5.571 -8.046 1.00 0.00 17 PHE E CA 1
ATOM 2805 C C . PHE E 1 17 ? 30.149 -5.011 -7.293 1.00 0.00 17 PHE E C 1
ATOM 2806 O O . PHE E 1 17 ? 31.256 -4.973 -7.831 1.00 0.00 17 PHE E O 1
ATOM 2823 N N . ILE E 1 18 ? 29.936 -4.581 -6.049 1.00 0.00 18 ILE E N 1
ATOM 2824 C CA . ILE E 1 18 ? 31.019 -4.021 -5.241 1.00 0.00 18 ILE E CA 1
ATOM 2825 C C . ILE E 1 18 ? 32.091 -5.075 -4.938 1.00 0.00 18 ILE E C 1
ATOM 2826 O O . ILE E 1 18 ? 33.268 -4.751 -4.812 1.00 0.00 18 ILE E O 1
ATOM 2842 N N . PHE E 1 19 ? 31.672 -6.333 -4.809 1.00 0.00 19 PHE E N 1
ATOM 2843 C CA . PHE E 1 19 ? 32.597 -7.433 -4.527 1.00 0.00 19 PHE E CA 1
ATOM 2844 C C . PHE E 1 19 ? 33.656 -7.549 -5.630 1.00 0.00 19 PHE E C 1
ATOM 2845 O O . PHE E 1 19 ? 34.843 -7.725 -5.356 1.00 0.00 19 PHE E O 1
ATOM 2862 N N . THR E 1 20 ? 33.203 -7.441 -6.874 1.00 0.00 20 THR E N 1
ATOM 2863 C CA . THR E 1 20 ? 34.089 -7.532 -8.032 1.00 0.00 20 THR E CA 1
ATOM 2864 C C . THR E 1 20 ? 35.114 -6.398 -8.069 1.00 0.00 20 THR E C 1
ATOM 2865 O O . THR E 1 20 ? 36.256 -6.604 -8.481 1.00 0.00 20 THR E O 1
ATOM 2876 N N . VAL E 1 21 ? 34.707 -5.208 -7.631 1.00 0.00 21 VAL E N 1
ATOM 2877 C CA . VAL E 1 21 ? 35.602 -4.048 -7.628 1.00 0.00 21 VAL E CA 1
ATOM 2878 C C . VAL E 1 21 ? 36.588 -4.112 -6.462 1.00 0.00 21 VAL E C 1
ATOM 2879 O O . VAL E 1 21 ? 37.797 -3.978 -6.651 1.00 0.00 21 VAL E O 1
ATOM 2892 N N . VAL E 1 22 ? 36.058 -4.315 -5.257 1.00 0.00 22 VAL E N 1
ATOM 2893 C CA . VAL E 1 22 ? 36.881 -4.399 -4.044 1.00 0.00 22 VAL E CA 1
ATOM 2894 C C . VAL E 1 22 ? 37.958 -5.493 -4.163 1.00 0.00 22 VAL E C 1
ATOM 2895 O O . VAL E 1 22 ? 38.954 -5.464 -3.441 1.00 0.00 22 VAL E O 1
ATOM 2908 N N . SER E 1 23 ? 37.753 -6.447 -5.069 1.00 0.00 23 SER E N 1
ATOM 2909 C CA . SER E 1 23 ? 38.711 -7.529 -5.271 1.00 0.00 23 SER E CA 1
ATOM 2910 C C . SER E 1 23 ? 39.810 -7.079 -6.234 1.00 0.00 23 SER E C 1
ATOM 2911 O O . SER E 1 23 ? 40.989 -7.369 -6.034 1.00 0.00 23 SER E O 1
ATOM 2919 N N . ALA E 1 24 ? 39.398 -6.371 -7.284 1.00 0.00 24 ALA E N 1
ATOM 2920 C CA . ALA E 1 24 ? 40.322 -5.863 -8.295 1.00 0.00 24 ALA E CA 1
ATOM 2921 C C . ALA E 1 24 ? 41.347 -4.895 -7.698 1.00 0.00 24 ALA E C 1
ATOM 2922 O O . ALA E 1 24 ? 42.506 -4.884 -8.108 1.00 0.00 24 ALA E O 1
ATOM 2929 N N . ILE E 1 25 ? 40.914 -4.087 -6.732 1.00 0.00 25 ILE E N 1
ATOM 2930 C CA . ILE E 1 25 ? 41.796 -3.119 -6.087 1.00 0.00 25 ILE E CA 1
ATOM 2931 C C . ILE E 1 25 ? 42.877 -3.793 -5.230 1.00 0.00 25 ILE E C 1
ATOM 2932 O O . ILE E 1 25 ? 44.032 -3.372 -5.244 1.00 0.00 25 ILE E O 1
ATOM 2948 N N . THR E 1 26 ? 42.499 -4.842 -4.499 1.00 0.00 26 THR E N 1
ATOM 2949 C CA . THR E 1 26 ? 43.439 -5.563 -3.634 1.00 0.00 26 THR E CA 1
ATOM 2950 C C . THR E 1 26 ? 44.358 -6.503 -4.407 1.00 0.00 26 THR E C 1
ATOM 2951 O O . THR E 1 26 ? 45.504 -6.721 -4.012 1.00 0.00 26 THR E O 1
ATOM 2962 N N . LEU E 1 27 ? 43.855 -7.059 -5.500 1.00 0.00 27 LEU E N 1
ATOM 2963 C CA . LEU E 1 27 ? 44.633 -7.980 -6.317 1.00 0.00 27 LEU E CA 1
ATOM 2964 C C . LEU E 1 27 ? 45.534 -7.221 -7.296 1.00 0.00 27 LEU E C 1
ATOM 2965 O O . LEU E 1 27 ? 46.691 -7.589 -7.499 1.00 0.00 27 LEU E O 1
ATOM 2981 N N . LEU E 1 28 ? 44.997 -6.159 -7.890 1.00 0.00 28 LEU E N 1
ATOM 2982 C CA . LEU E 1 28 ? 45.751 -5.350 -8.843 1.00 0.00 28 LEU E CA 1
ATOM 2983 C C . LEU E 1 28 ? 46.892 -4.613 -8.146 1.00 0.00 28 LEU E C 1
ATOM 2984 O O . LEU E 1 28 ? 48.006 -4.536 -8.669 1.00 0.00 28 LEU E O 1
ATOM 3000 N N . VAL E 1 29 ? 46.606 -4.075 -6.962 1.00 0.00 29 VAL E N 1
ATOM 3001 C CA . VAL E 1 29 ? 47.603 -3.341 -6.188 1.00 0.00 29 VAL E CA 1
ATOM 3002 C C . VAL E 1 29 ? 48.753 -4.257 -5.756 1.00 0.00 29 VAL E C 1
ATOM 3003 O O . VAL E 1 29 ? 49.919 -3.879 -5.822 1.00 0.00 29 VAL E O 1
ATOM 3016 N N . SER E 1 30 ? 48.401 -5.461 -5.319 1.00 0.00 30 SER E N 1
ATOM 3017 C CA . SER E 1 30 ? 49.388 -6.440 -4.871 1.00 0.00 30 SER E CA 1
ATOM 3018 C C . SER E 1 30 ? 50.325 -6.862 -6.001 1.00 0.00 30 SER E C 1
ATOM 3019 O O . SER E 1 30 ? 51.516 -7.082 -5.777 1.00 0.00 30 SER E O 1
ATOM 3027 N N . MET E 1 31 ? 49.785 -6.969 -7.211 1.00 0.00 31 MET E N 1
ATOM 3028 C CA . MET E 1 31 ? 50.577 -7.370 -8.371 1.00 0.00 31 MET E CA 1
ATOM 3029 C C . MET E 1 31 ? 51.567 -6.283 -8.787 1.00 0.00 31 MET E C 1
ATOM 3030 O O . MET E 1 31 ? 52.751 -6.554 -8.977 1.00 0.00 31 MET E O 1
ATOM 3044 N N . ALA E 1 32 ? 51.077 -5.055 -8.921 1.00 0.00 32 ALA E N 1
ATOM 3045 C CA . ALA E 1 32 ? 51.918 -3.927 -9.322 1.00 0.00 32 ALA E CA 1
ATOM 3046 C C . ALA E 1 32 ? 52.934 -3.547 -8.247 1.00 0.00 32 ALA E C 1
ATOM 3047 O O . ALA E 1 32 ? 54.095 -3.267 -8.546 1.00 0.00 32 ALA E O 1
ATOM 3054 N N . PHE E 1 33 ? 52.490 -3.550 -6.997 1.00 0.00 33 PHE E N 1
ATOM 3055 C CA . PHE E 1 33 ? 53.347 -3.193 -5.870 1.00 0.00 33 PHE E CA 1
ATOM 3056 C C . PHE E 1 33 ? 54.401 -4.258 -5.591 1.00 0.00 33 PHE E C 1
ATOM 3057 O O . PHE E 1 33 ? 55.577 -3.941 -5.410 1.00 0.00 33 PHE E O 1
ATOM 3074 N N . LEU E 1 34 ? 53.976 -5.519 -5.548 1.00 0.00 34 LEU E N 1
ATOM 3075 C CA . LEU E 1 34 ? 54.889 -6.632 -5.284 1.00 0.00 34 LEU E CA 1
ATOM 3076 C C . LEU E 1 34 ? 55.993 -6.720 -6.340 1.00 0.00 34 LEU E C 1
ATOM 3077 O O . LEU E 1 34 ? 57.132 -7.062 -6.025 1.00 0.00 34 LEU E O 1
ATOM 3093 N N . THR E 1 35 ? 55.651 -6.403 -7.587 1.00 0.00 35 THR E N 1
ATOM 3094 C CA . THR E 1 35 ? 56.621 -6.448 -8.679 1.00 0.00 35 THR E CA 1
ATOM 3095 C C . THR E 1 35 ? 57.658 -5.336 -8.533 1.00 0.00 35 THR E C 1
ATOM 3096 O O . THR E 1 35 ? 58.848 -5.550 -8.771 1.00 0.00 35 THR E O 1
ATOM 3107 N N . ALA E 1 36 ? 57.198 -4.150 -8.144 1.00 0.00 36 ALA E N 1
ATOM 3108 C CA . ALA E 1 36 ? 58.084 -3.004 -7.967 1.00 0.00 36 ALA E CA 1
ATOM 3109 C C . ALA E 1 36 ? 59.036 -3.217 -6.793 1.00 0.00 36 ALA E C 1
ATOM 3110 O O . ALA E 1 36 ? 60.251 -3.072 -6.933 1.00 0.00 36 ALA E O 1
ATOM 3117 N N . THR E 1 37 ? 58.474 -3.562 -5.637 1.00 0.00 37 THR E N 1
ATOM 3118 C CA . THR E 1 37 ? 59.270 -3.795 -4.432 1.00 0.00 37 THR E CA 1
ATOM 3119 C C . THR E 1 37 ? 60.232 -4.970 -4.605 1.00 0.00 37 THR E C 1
ATOM 3120 O O . THR E 1 37 ? 61.423 -4.856 -4.312 1.00 0.00 37 THR E O 1
ATOM 3131 N N . ARG E 1 38 ? 59.709 -6.098 -5.083 1.00 0.00 38 ARG E N 1
ATOM 3132 C CA . ARG E 1 38 ? 60.520 -7.296 -5.294 1.00 0.00 38 ARG E CA 1
ATOM 3133 C C . ARG E 1 38 ? 61.066 -7.339 -6.719 1.00 0.00 38 ARG E C 1
ATOM 3134 O O . ARG E 1 38 ? 60.273 -7.600 -7.649 1.00 0.00 38 ARG E O 1
ATOM 3156 N N . MET A 1 1 ? 10.437 -8.074 -15.655 1.00 0.00 1 MET A N 2
ATOM 3157 C CA . MET A 1 1 ? 9.285 -7.732 -16.529 1.00 0.00 1 MET A CA 2
ATOM 3158 C C . MET A 1 1 ? 9.048 -6.222 -16.561 1.00 0.00 1 MET A C 2
ATOM 3159 O O . MET A 1 1 ? 8.640 -5.672 -17.584 1.00 0.00 1 MET A O 2
ATOM 3175 N N . LEU A 1 2 ? 9.305 -5.556 -15.434 1.00 0.00 2 LEU A N 2
ATOM 3176 C CA . LEU A 1 2 ? 9.120 -4.108 -15.332 1.00 0.00 2 LEU A CA 2
ATOM 3177 C C . LEU A 1 2 ? 10.200 -3.479 -14.442 1.00 0.00 2 LEU A C 2
ATOM 3178 O O . LEU A 1 2 ? 10.752 -4.152 -13.570 1.00 0.00 2 LEU A O 2
ATOM 3194 N N . PRO A 1 3 ? 10.519 -2.178 -14.644 1.00 0.00 3 PRO A N 2
ATOM 3195 C CA . PRO A 1 3 ? 11.536 -1.491 -13.842 1.00 0.00 3 PRO A CA 2
ATOM 3196 C C . PRO A 1 3 ? 11.034 -1.161 -12.437 1.00 0.00 3 PRO A C 2
ATOM 3197 O O . PRO A 1 3 ? 10.554 -0.054 -12.180 1.00 0.00 3 PRO A O 2
ATOM 3208 N N . PHE A 1 4 ? 11.147 -2.129 -11.534 1.00 0.00 4 PHE A N 2
ATOM 3209 C CA . PHE A 1 4 ? 10.707 -1.949 -10.154 1.00 0.00 4 PHE A CA 2
ATOM 3210 C C . PHE A 1 4 ? 11.359 -2.980 -9.240 1.00 0.00 4 PHE A C 2
ATOM 3211 O O . PHE A 1 4 ? 12.042 -2.629 -8.277 1.00 0.00 4 PHE A O 2
ATOM 3228 N N . VAL A 1 5 ? 11.144 -4.255 -9.551 1.00 0.00 5 VAL A N 2
ATOM 3229 C CA . VAL A 1 5 ? 11.708 -5.349 -8.762 1.00 0.00 5 VAL A CA 2
ATOM 3230 C C . VAL A 1 5 ? 13.113 -5.701 -9.252 1.00 0.00 5 VAL A C 2
ATOM 3231 O O . VAL A 1 5 ? 14.008 -5.978 -8.452 1.00 0.00 5 VAL A O 2
ATOM 3244 N N . GLN A 1 6 ? 13.297 -5.689 -10.573 1.00 0.00 6 GLN A N 2
ATOM 3245 C CA . GLN A 1 6 ? 14.590 -6.006 -11.174 1.00 0.00 6 GLN A CA 2
ATOM 3246 C C . GLN A 1 6 ? 15.653 -4.987 -10.766 1.00 0.00 6 GLN A C 2
ATOM 3247 O O . GLN A 1 6 ? 16.747 -5.354 -10.337 1.00 0.00 6 GLN A O 2
ATOM 3261 N N . GLU A 1 7 ? 15.317 -3.709 -10.907 1.00 0.00 7 GLU A N 2
ATOM 3262 C CA . GLU A 1 7 ? 16.235 -2.629 -10.556 1.00 0.00 7 GLU A CA 2
ATOM 3263 C C . GLU A 1 7 ? 15.466 -1.343 -10.269 1.00 0.00 7 GLU A C 2
ATOM 3264 O O . GLU A 1 7 ? 14.234 -1.333 -10.283 1.00 0.00 7 GLU A O 2
ATOM 3276 N N . ARG A 1 8 ? 16.196 -0.261 -10.009 1.00 0.00 8 ARG A N 2
ATOM 3277 C CA . ARG A 1 8 ? 15.582 1.031 -9.720 1.00 0.00 8 ARG A CA 2
ATOM 3278 C C . ARG A 1 8 ? 16.511 2.168 -10.136 1.00 0.00 8 ARG A C 2
ATOM 3279 O O . ARG A 1 8 ? 17.691 1.943 -10.415 1.00 0.00 8 ARG A O 2
ATOM 3300 N N . ILE A 1 9 ? 15.979 3.383 -10.170 1.00 0.00 9 ILE A N 2
ATOM 3301 C CA . ILE A 1 9 ? 16.762 4.556 -10.556 1.00 0.00 9 ILE A CA 2
ATOM 3302 C C . ILE A 1 9 ? 17.611 5.077 -9.387 1.00 0.00 9 ILE A C 2
ATOM 3303 O O . ILE A 1 9 ? 18.658 5.688 -9.605 1.00 0.00 9 ILE A O 2
ATOM 3319 N N . GLY A 1 10 ? 17.156 4.831 -8.155 1.00 0.00 10 GLY A N 2
ATOM 3320 C CA . GLY A 1 10 ? 17.888 5.287 -6.982 1.00 0.00 10 GLY A CA 2
ATOM 3321 C C . GLY A 1 10 ? 19.010 4.341 -6.595 1.00 0.00 10 GLY A C 2
ATOM 3322 O O . GLY A 1 10 ? 20.173 4.739 -6.525 1.00 0.00 10 GLY A O 2
ATOM 3326 N N . LEU A 1 11 ? 18.656 3.081 -6.332 1.00 0.00 11 LEU A N 2
ATOM 3327 C CA . LEU A 1 11 ? 19.638 2.058 -5.949 1.00 0.00 11 LEU A CA 2
ATOM 3328 C C . LEU A 1 11 ? 20.814 1.986 -6.937 1.00 0.00 11 LEU A C 2
ATOM 3329 O O . LEU A 1 11 ? 21.920 1.584 -6.572 1.00 0.00 11 LEU A O 2
ATOM 3345 N N . PHE A 1 12 ? 20.562 2.383 -8.184 1.00 0.00 12 PHE A N 2
ATOM 3346 C CA . PHE A 1 12 ? 21.592 2.368 -9.220 1.00 0.00 12 PHE A CA 2
ATOM 3347 C C . PHE A 1 12 ? 22.603 3.502 -9.023 1.00 0.00 12 PHE A C 2
ATOM 3348 O O . PHE A 1 12 ? 23.765 3.377 -9.407 1.00 0.00 12 PHE A O 2
ATOM 3365 N N . ILE A 1 13 ? 22.159 4.606 -8.413 1.00 0.00 13 ILE A N 2
ATOM 3366 C CA . ILE A 1 13 ? 23.028 5.761 -8.168 1.00 0.00 13 ILE A CA 2
ATOM 3367 C C . ILE A 1 13 ? 24.232 5.384 -7.303 1.00 0.00 13 ILE A C 2
ATOM 3368 O O . ILE A 1 13 ? 25.375 5.594 -7.698 1.00 0.00 13 ILE A O 2
ATOM 3384 N N . VAL A 1 14 ? 23.962 4.821 -6.130 1.00 0.00 14 VAL A N 2
ATOM 3385 C CA . VAL A 1 14 ? 25.022 4.418 -5.209 1.00 0.00 14 VAL A CA 2
ATOM 3386 C C . VAL A 1 14 ? 25.928 3.341 -5.823 1.00 0.00 14 VAL A C 2
ATOM 3387 O O . VAL A 1 14 ? 27.152 3.426 -5.744 1.00 0.00 14 VAL A O 2
ATOM 3400 N N . ASN A 1 15 ? 25.307 2.337 -6.434 1.00 0.00 15 ASN A N 2
ATOM 3401 C CA . ASN A 1 15 ? 26.039 1.235 -7.065 1.00 0.00 15 ASN A CA 2
ATOM 3402 C C . ASN A 1 15 ? 27.020 1.725 -8.139 1.00 0.00 15 ASN A C 2
ATOM 3403 O O . ASN A 1 15 ? 28.199 1.367 -8.124 1.00 0.00 15 ASN A O 2
ATOM 3414 N N . PHE A 1 16 ? 26.526 2.542 -9.063 1.00 0.00 16 PHE A N 2
ATOM 3415 C CA . PHE A 1 16 ? 27.357 3.074 -10.145 1.00 0.00 16 PHE A CA 2
ATOM 3416 C C . PHE A 1 16 ? 28.351 4.125 -9.648 1.00 0.00 16 PHE A C 2
ATOM 3417 O O . PHE A 1 16 ? 29.486 4.188 -10.124 1.00 0.00 16 PHE A O 2
ATOM 3434 N N . PHE A 1 17 ? 27.922 4.944 -8.693 1.00 0.00 17 PHE A N 2
ATOM 3435 C CA . PHE A 1 17 ? 28.774 5.997 -8.140 1.00 0.00 17 PHE A CA 2
ATOM 3436 C C . PHE A 1 17 ? 30.006 5.429 -7.438 1.00 0.00 17 PHE A C 2
ATOM 3437 O O . PHE A 1 17 ? 31.108 5.952 -7.602 1.00 0.00 17 PHE A O 2
ATOM 3454 N N . ILE A 1 18 ? 29.826 4.363 -6.662 1.00 0.00 18 ILE A N 2
ATOM 3455 C CA . ILE A 1 18 ? 30.943 3.750 -5.945 1.00 0.00 18 ILE A CA 2
ATOM 3456 C C . ILE A 1 18 ? 31.986 3.163 -6.905 1.00 0.00 18 ILE A C 2
ATOM 3457 O O . ILE A 1 18 ? 33.166 3.107 -6.579 1.00 0.00 18 ILE A O 2
ATOM 3473 N N . PHE A 1 19 ? 31.538 2.721 -8.080 1.00 0.00 19 PHE A N 2
ATOM 3474 C CA . PHE A 1 19 ? 32.438 2.141 -9.080 1.00 0.00 19 PHE A CA 2
ATOM 3475 C C . PHE A 1 19 ? 33.490 3.151 -9.554 1.00 0.00 19 PHE A C 2
ATOM 3476 O O . PHE A 1 19 ? 34.675 2.825 -9.648 1.00 0.00 19 PHE A O 2
ATOM 3493 N N . THR A 1 20 ? 33.049 4.365 -9.868 1.00 0.00 20 THR A N 2
ATOM 3494 C CA . THR A 1 20 ? 33.959 5.411 -10.335 1.00 0.00 20 THR A CA 2
ATOM 3495 C C . THR A 1 20 ? 34.938 5.858 -9.245 1.00 0.00 20 THR A C 2
ATOM 3496 O O . THR A 1 20 ? 36.072 6.238 -9.544 1.00 0.00 20 THR A O 2
ATOM 3507 N N . VAL A 1 21 ? 34.507 5.810 -7.983 1.00 0.00 21 VAL A N 2
ATOM 3508 C CA . VAL A 1 21 ? 35.364 6.220 -6.864 1.00 0.00 21 VAL A CA 2
ATOM 3509 C C . VAL A 1 21 ? 36.369 5.123 -6.490 1.00 0.00 21 VAL A C 2
ATOM 3510 O O . VAL A 1 21 ? 37.576 5.365 -6.458 1.00 0.00 21 VAL A O 2
ATOM 3523 N N . VAL A 1 22 ? 35.864 3.920 -6.209 1.00 0.00 22 VAL A N 2
ATOM 3524 C CA . VAL A 1 22 ? 36.714 2.779 -5.829 1.00 0.00 22 VAL A CA 2
ATOM 3525 C C . VAL A 1 22 ? 37.887 2.559 -6.798 1.00 0.00 22 VAL A C 2
ATOM 3526 O O . VAL A 1 22 ? 38.889 1.943 -6.432 1.00 0.00 22 VAL A O 2
ATOM 3539 N N . SER A 1 23 ? 37.759 3.065 -8.025 1.00 0.00 23 SER A N 2
ATOM 3540 C CA . SER A 1 23 ? 38.815 2.919 -9.025 1.00 0.00 23 SER A CA 2
ATOM 3541 C C . SER A 1 23 ? 39.946 3.905 -8.731 1.00 0.00 23 SER A C 2
ATOM 3542 O O . SER A 1 23 ? 41.123 3.578 -8.870 1.00 0.00 23 SER A O 2
ATOM 3550 N N . ALA A 1 24 ? 39.564 5.115 -8.324 1.00 0.00 24 ALA A N 2
ATOM 3551 C CA . ALA A 1 24 ? 40.525 6.168 -8.000 1.00 0.00 24 ALA A CA 2
ATOM 3552 C C . ALA A 1 24 ? 41.448 5.750 -6.850 1.00 0.00 24 ALA A C 2
ATOM 3553 O O . ALA A 1 24 ? 42.608 6.152 -6.799 1.00 0.00 24 ALA A O 2
ATOM 3560 N N . ILE A 1 25 ? 40.921 4.943 -5.933 1.00 0.00 25 ILE A N 2
ATOM 3561 C CA . ILE A 1 25 ? 41.686 4.464 -4.784 1.00 0.00 25 ILE A CA 2
ATOM 3562 C C . ILE A 1 25 ? 42.766 3.467 -5.208 1.00 0.00 25 ILE A C 2
ATOM 3563 O O . ILE A 1 25 ? 43.942 3.636 -4.882 1.00 0.00 25 ILE A O 2
ATOM 3579 N N . THR A 1 26 ? 42.359 2.439 -5.944 1.00 0.00 26 THR A N 2
ATOM 3580 C CA . THR A 1 26 ? 43.284 1.408 -6.410 1.00 0.00 26 THR A CA 2
ATOM 3581 C C . THR A 1 26 ? 44.292 1.950 -7.418 1.00 0.00 26 THR A C 2
ATOM 3582 O O . THR A 1 26 ? 45.434 1.494 -7.477 1.00 0.00 26 THR A O 2
ATOM 3593 N N . LEU A 1 27 ? 43.856 2.921 -8.205 1.00 0.00 27 LEU A N 2
ATOM 3594 C CA . LEU A 1 27 ? 44.701 3.526 -9.217 1.00 0.00 27 LEU A CA 2
ATOM 3595 C C . LEU A 1 27 ? 45.643 4.572 -8.620 1.00 0.00 27 LEU A C 2
ATOM 3596 O O . LEU A 1 27 ? 46.813 4.647 -8.996 1.00 0.00 27 LEU A O 2
ATOM 3612 N N . LEU A 1 28 ? 45.132 5.374 -7.688 1.00 0.00 28 LEU A N 2
ATOM 3613 C CA . LEU A 1 28 ? 45.936 6.413 -7.048 1.00 0.00 28 LEU A CA 2
ATOM 3614 C C . LEU A 1 28 ? 47.046 5.806 -6.192 1.00 0.00 28 LEU A C 2
ATOM 3615 O O . LEU A 1 28 ? 48.169 6.310 -6.175 1.00 0.00 28 LEU A O 2
ATOM 3631 N N . VAL A 1 29 ? 46.731 4.717 -5.491 1.00 0.00 29 VAL A N 2
ATOM 3632 C CA . VAL A 1 29 ? 47.711 4.053 -4.636 1.00 0.00 29 VAL A CA 2
ATOM 3633 C C . VAL A 1 29 ? 48.842 3.440 -5.472 1.00 0.00 29 VAL A C 2
ATOM 3634 O O . VAL A 1 29 ? 50.019 3.598 -5.149 1.00 0.00 29 VAL A O 2
ATOM 3647 N N . SER A 1 30 ? 48.471 2.747 -6.547 1.00 0.00 30 SER A N 2
ATOM 3648 C CA . SER A 1 30 ? 49.453 2.113 -7.426 1.00 0.00 30 SER A CA 2
ATOM 3649 C C . SER A 1 30 ? 50.296 3.160 -8.152 1.00 0.00 30 SER A C 2
ATOM 3650 O O . SER A 1 30 ? 51.498 2.973 -8.346 1.00 0.00 30 SER A O 2
ATOM 3658 N N . MET A 1 31 ? 49.661 4.268 -8.541 1.00 0.00 31 MET A N 2
ATOM 3659 C CA . MET A 1 31 ? 50.355 5.346 -9.244 1.00 0.00 31 MET A CA 2
ATOM 3660 C C . MET A 1 31 ? 51.406 5.981 -8.342 1.00 0.00 31 MET A C 2
ATOM 3661 O O . MET A 1 31 ? 52.576 6.081 -8.708 1.00 0.00 31 MET A O 2
ATOM 3675 N N . ALA A 1 32 ? 50.976 6.407 -7.153 1.00 0.00 32 ALA A N 2
ATOM 3676 C CA . ALA A 1 32 ? 51.876 7.031 -6.183 1.00 0.00 32 ALA A CA 2
ATOM 3677 C C . ALA A 1 32 ? 52.999 6.072 -5.783 1.00 0.00 32 ALA A C 2
ATOM 3678 O O . ALA A 1 32 ? 54.137 6.489 -5.557 1.00 0.00 32 ALA A O 2
ATOM 3685 N N . PHE A 1 33 ? 52.663 4.784 -5.695 1.00 0.00 33 PHE A N 2
ATOM 3686 C CA . PHE A 1 33 ? 53.632 3.755 -5.328 1.00 0.00 33 PHE A CA 2
ATOM 3687 C C . PHE A 1 33 ? 54.780 3.703 -6.340 1.00 0.00 33 PHE A C 2
ATOM 3688 O O . PHE A 1 33 ? 55.948 3.780 -5.968 1.00 0.00 33 PHE A O 2
ATOM 3705 N N . LEU A 1 34 ? 54.430 3.572 -7.613 1.00 0.00 34 LEU A N 2
ATOM 3706 C CA . LEU A 1 34 ? 55.430 3.506 -8.675 1.00 0.00 34 LEU A CA 2
ATOM 3707 C C . LEU A 1 34 ? 56.204 4.825 -8.795 1.00 0.00 34 LEU A C 2
ATOM 3708 O O . LEU A 1 34 ? 57.348 4.837 -9.246 1.00 0.00 34 LEU A O 2
ATOM 3724 N N . THR A 1 35 ? 55.577 5.929 -8.382 1.00 0.00 35 THR A N 2
ATOM 3725 C CA . THR A 1 35 ? 56.212 7.245 -8.447 1.00 0.00 35 THR A CA 2
ATOM 3726 C C . THR A 1 35 ? 57.460 7.323 -7.569 1.00 0.00 35 THR A C 2
ATOM 3727 O O . THR A 1 35 ? 58.532 7.714 -8.036 1.00 0.00 35 THR A O 2
ATOM 3738 N N . ALA A 1 36 ? 57.318 6.952 -6.298 1.00 0.00 36 ALA A N 2
ATOM 3739 C CA . ALA A 1 36 ? 58.438 6.989 -5.359 1.00 0.00 36 ALA A CA 2
ATOM 3740 C C . ALA A 1 36 ? 59.280 5.717 -5.432 1.00 0.00 36 ALA A C 2
ATOM 3741 O O . ALA A 1 36 ? 60.507 5.769 -5.345 1.00 0.00 36 ALA A O 2
ATOM 3748 N N . THR A 1 37 ? 58.612 4.579 -5.590 1.00 0.00 37 THR A N 2
ATOM 3749 C CA . THR A 1 37 ? 59.292 3.288 -5.672 1.00 0.00 37 THR A CA 2
ATOM 3750 C C . THR A 1 37 ? 60.187 3.209 -6.910 1.00 0.00 37 THR A C 2
ATOM 3751 O O . THR A 1 37 ? 61.268 2.620 -6.866 1.00 0.00 37 THR A O 2
ATOM 3762 N N . ARG A 1 38 ? 59.731 3.803 -8.013 1.00 0.00 38 ARG A N 2
ATOM 3763 C CA . ARG A 1 38 ? 60.492 3.799 -9.260 1.00 0.00 38 ARG A CA 2
ATOM 3764 C C . ARG A 1 38 ? 60.227 5.072 -10.062 1.00 0.00 38 ARG A C 2
ATOM 3765 O O . ARG A 1 38 ? 60.991 6.045 -9.890 1.00 0.00 38 ARG A O 2
ATOM 3787 N N . MET B 1 1 ? 10.374 12.409 -12.570 1.00 0.00 1 MET B N 2
ATOM 3788 C CA . MET B 1 1 ? 9.222 13.346 -12.509 1.00 0.00 1 MET B CA 2
ATOM 3789 C C . MET B 1 1 ? 8.993 13.842 -11.079 1.00 0.00 1 MET B C 2
ATOM 3790 O O . MET B 1 1 ? 8.588 14.985 -10.871 1.00 0.00 1 MET B O 2
ATOM 3806 N N . LEU B 1 2 ? 9.256 12.975 -10.100 1.00 0.00 2 LEU B N 2
ATOM 3807 C CA . LEU B 1 2 ? 9.079 13.326 -8.691 1.00 0.00 2 LEU B CA 2
ATOM 3808 C C . LEU B 1 2 ? 10.162 12.674 -7.824 1.00 0.00 2 LEU B C 2
ATOM 3809 O O . LEU B 1 2 ? 10.712 11.638 -8.196 1.00 0.00 2 LEU B O 2
ATOM 3825 N N . PRO B 1 3 ? 10.488 13.269 -6.650 1.00 0.00 3 PRO B N 2
ATOM 3826 C CA . PRO B 1 3 ? 11.510 12.717 -5.755 1.00 0.00 3 PRO B CA 2
ATOM 3827 C C . PRO B 1 3 ? 11.011 11.483 -5.003 1.00 0.00 3 PRO B C 2
ATOM 3828 O O . PRO B 1 3 ? 10.538 11.580 -3.869 1.00 0.00 3 PRO B O 2
ATOM 3839 N N . PHE B 1 4 ? 11.120 10.325 -5.646 1.00 0.00 4 PHE B N 2
ATOM 3840 C CA . PHE B 1 4 ? 10.683 9.068 -5.046 1.00 0.00 4 PHE B CA 2
ATOM 3841 C C . PHE B 1 4 ? 11.332 7.881 -5.747 1.00 0.00 4 PHE B C 2
ATOM 3842 O O . PHE B 1 4 ? 12.018 7.073 -5.120 1.00 0.00 4 PHE B O 2
ATOM 3859 N N . VAL B 1 5 ? 11.107 7.782 -7.056 1.00 0.00 5 VAL B N 2
ATOM 3860 C CA . VAL B 1 5 ? 11.668 6.694 -7.855 1.00 0.00 5 VAL B CA 2
ATOM 3861 C C . VAL B 1 5 ? 13.070 7.050 -8.348 1.00 0.00 5 VAL B C 2
ATOM 3862 O O . VAL B 1 5 ? 13.964 6.204 -8.368 1.00 0.00 5 VAL B O 2
ATOM 3875 N N . GLN B 1 6 ? 13.253 8.310 -8.745 1.00 0.00 6 GLN B N 2
ATOM 3876 C CA . GLN B 1 6 ? 14.543 8.783 -9.241 1.00 0.00 6 GLN B CA 2
ATOM 3877 C C . GLN B 1 6 ? 15.612 8.711 -8.152 1.00 0.00 6 GLN B C 2
ATOM 3878 O O . GLN B 1 6 ? 16.705 8.189 -8.373 1.00 0.00 6 GLN B O 2
ATOM 3892 N N . GLU B 1 7 ? 15.283 9.240 -6.976 1.00 0.00 7 GLU B N 2
ATOM 3893 C CA . GLU B 1 7 ? 16.207 9.239 -5.847 1.00 0.00 7 GLU B CA 2
ATOM 3894 C C . GLU B 1 7 ? 15.444 9.363 -4.531 1.00 0.00 7 GLU B C 2
ATOM 3895 O O . GLU B 1 7 ? 14.213 9.380 -4.519 1.00 0.00 7 GLU B O 2
ATOM 3907 N N . ARG B 1 8 ? 16.181 9.452 -3.425 1.00 0.00 8 ARG B N 2
ATOM 3908 C CA . ARG B 1 8 ? 15.573 9.574 -2.104 1.00 0.00 8 ARG B CA 2
ATOM 3909 C C . ARG B 1 8 ? 16.509 10.322 -1.157 1.00 0.00 8 ARG B C 2
ATOM 3910 O O . ARG B 1 8 ? 17.686 10.517 -1.463 1.00 0.00 8 ARG B O 2
ATOM 3931 N N . ILE B 1 9 ? 15.981 10.729 -0.007 1.00 0.00 9 ILE B N 2
ATOM 3932 C CA . ILE B 1 9 ? 16.773 11.459 0.983 1.00 0.00 9 ILE B CA 2
ATOM 3933 C C . ILE B 1 9 ? 17.624 10.508 1.836 1.00 0.00 9 ILE B C 2
ATOM 3934 O O . ILE B 1 9 ? 18.674 10.903 2.344 1.00 0.00 9 ILE B O 2
ATOM 3950 N N . GLY B 1 10 ? 17.170 9.260 1.984 1.00 0.00 10 GLY B N 2
ATOM 3951 C CA . GLY B 1 10 ? 17.906 8.285 2.777 1.00 0.00 10 GLY B CA 2
ATOM 3952 C C . GLY B 1 10 ? 19.023 7.624 1.992 1.00 0.00 10 GLY B C 2
ATOM 3953 O O . GLY B 1 10 ? 20.188 7.681 2.385 1.00 0.00 10 GLY B O 2
ATOM 3957 N N . LEU B 1 11 ? 18.663 6.987 0.877 1.00 0.00 11 LEU B N 2
ATOM 3958 C CA . LEU B 1 11 ? 19.642 6.304 0.016 1.00 0.00 11 LEU B CA 2
ATOM 3959 C C . LEU B 1 11 ? 20.814 7.221 -0.364 1.00 0.00 11 LEU B C 2
ATOM 3960 O O . LEU B 1 11 ? 21.919 6.750 -0.641 1.00 0.00 11 LEU B O 2
ATOM 3976 N N . PHE B 1 12 ? 20.565 8.529 -0.370 1.00 0.00 12 PHE B N 2
ATOM 3977 C CA . PHE B 1 12 ? 21.591 9.510 -0.710 1.00 0.00 12 PHE B CA 2
ATOM 3978 C C . PHE B 1 12 ? 22.608 9.673 0.424 1.00 0.00 12 PHE B C 2
ATOM 3979 O O . PHE B 1 12 ? 23.770 10.000 0.180 1.00 0.00 12 PHE B O 2
ATOM 3996 N N . ILE B 1 13 ? 22.171 9.435 1.665 1.00 0.00 13 ILE B N 2
ATOM 3997 C CA . ILE B 1 13 ? 23.048 9.559 2.835 1.00 0.00 13 ILE B CA 2
ATOM 3998 C C . ILE B 1 13 ? 24.250 8.619 2.737 1.00 0.00 13 ILE B C 2
ATOM 3999 O O . ILE B 1 13 ? 25.393 9.059 2.809 1.00 0.00 13 ILE B O 2
ATOM 4015 N N . VAL B 1 14 ? 23.979 7.330 2.565 1.00 0.00 14 VAL B N 2
ATOM 4016 C CA . VAL B 1 14 ? 25.038 6.328 2.459 1.00 0.00 14 VAL B CA 2
ATOM 4017 C C . VAL B 1 14 ? 25.937 6.579 1.241 1.00 0.00 14 VAL B C 2
ATOM 4018 O O . VAL B 1 14 ? 27.162 6.530 1.341 1.00 0.00 14 VAL B O 2
ATOM 4031 N N . ASN B 1 15 ? 25.311 6.850 0.100 1.00 0.00 15 ASN B N 2
ATOM 4032 C CA . ASN B 1 15 ? 26.036 7.110 -1.146 1.00 0.00 15 ASN B CA 2
ATOM 4033 C C . ASN B 1 15 ? 27.019 8.283 -1.017 1.00 0.00 15 ASN B C 2
ATOM 4034 O O . ASN B 1 15 ? 28.194 8.156 -1.360 1.00 0.00 15 ASN B O 2
ATOM 4045 N N . PHE B 1 16 ? 26.527 9.414 -0.523 1.00 0.00 16 PHE B N 2
ATOM 4046 C CA . PHE B 1 16 ? 27.359 10.606 -0.356 1.00 0.00 16 PHE B CA 2
ATOM 4047 C C . PHE B 1 16 ? 28.360 10.459 0.792 1.00 0.00 16 PHE B C 2
ATOM 4048 O O . PHE B 1 16 ? 29.494 10.930 0.698 1.00 0.00 16 PHE B O 2
ATOM 4065 N N . PHE B 1 17 ? 27.936 9.803 1.868 1.00 0.00 17 PHE B N 2
ATOM 4066 C CA . PHE B 1 17 ? 28.793 9.603 3.035 1.00 0.00 17 PHE B CA 2
ATOM 4067 C C . PHE B 1 17 ? 30.024 8.759 2.707 1.00 0.00 17 PHE B C 2
ATOM 4068 O O . PHE B 1 17 ? 31.129 9.076 3.147 1.00 0.00 17 PHE B O 2
ATOM 4085 N N . ILE B 1 18 ? 29.838 7.691 1.934 1.00 0.00 18 ILE B N 2
ATOM 4086 C CA . ILE B 1 18 ? 30.954 6.818 1.567 1.00 0.00 18 ILE B CA 2
ATOM 4087 C C . ILE B 1 18 ? 31.992 7.551 0.706 1.00 0.00 18 ILE B C 2
ATOM 4088 O O . ILE B 1 18 ? 33.173 7.222 0.746 1.00 0.00 18 ILE B O 2
ATOM 4104 N N . PHE B 1 19 ? 31.541 8.531 -0.075 1.00 0.00 19 PHE B N 2
ATOM 4105 C CA . PHE B 1 19 ? 32.435 9.303 -0.942 1.00 0.00 19 PHE B CA 2
ATOM 4106 C C . PHE B 1 19 ? 33.493 10.066 -0.133 1.00 0.00 19 PHE B C 2
ATOM 4107 O O . PHE B 1 19 ? 34.676 10.054 -0.478 1.00 0.00 19 PHE B O 2
ATOM 4124 N N . THR B 1 20 ? 33.058 10.740 0.927 1.00 0.00 20 THR B N 2
ATOM 4125 C CA . THR B 1 20 ? 33.975 11.508 1.772 1.00 0.00 20 THR B CA 2
ATOM 4126 C C . THR B 1 20 ? 34.957 10.607 2.529 1.00 0.00 20 THR B C 2
ATOM 4127 O O . THR B 1 20 ? 36.091 11.010 2.792 1.00 0.00 20 THR B O 2
ATOM 4138 N N . VAL B 1 21 ? 34.526 9.393 2.876 1.00 0.00 21 VAL B N 2
ATOM 4139 C CA . VAL B 1 21 ? 35.387 8.455 3.606 1.00 0.00 21 VAL B CA 2
ATOM 4140 C C . VAL B 1 21 ? 36.387 7.761 2.674 1.00 0.00 21 VAL B C 2
ATOM 4141 O O . VAL B 1 21 ? 37.595 7.804 2.907 1.00 0.00 21 VAL B O 2
ATOM 4154 N N . VAL B 1 22 ? 35.876 7.121 1.619 1.00 0.00 22 VAL B N 2
ATOM 4155 C CA . VAL B 1 22 ? 36.721 6.408 0.647 1.00 0.00 22 VAL B CA 2
ATOM 4156 C C . VAL B 1 22 ? 37.890 7.261 0.132 1.00 0.00 22 VAL B C 2
ATOM 4157 O O . VAL B 1 22 ? 38.890 6.721 -0.345 1.00 0.00 22 VAL B O 2
ATOM 4170 N N . SER B 1 23 ? 37.764 8.584 0.236 1.00 0.00 23 SER B N 2
ATOM 4171 C CA . SER B 1 23 ? 38.818 9.488 -0.217 1.00 0.00 23 SER B CA 2
ATOM 4172 C C . SER B 1 23 ? 39.953 9.515 0.803 1.00 0.00 23 SER B C 2
ATOM 4173 O O . SER B 1 23 ? 41.129 9.545 0.444 1.00 0.00 23 SER B O 2
ATOM 4181 N N . ALA B 1 24 ? 39.580 9.501 2.081 1.00 0.00 24 ALA B N 2
ATOM 4182 C CA . ALA B 1 24 ? 40.546 9.517 3.179 1.00 0.00 24 ALA B CA 2
ATOM 4183 C C . ALA B 1 24 ? 41.469 8.294 3.131 1.00 0.00 24 ALA B C 2
ATOM 4184 O O . ALA B 1 24 ? 42.630 8.370 3.523 1.00 0.00 24 ALA B O 2
ATOM 4191 N N . ILE B 1 25 ? 40.939 7.173 2.650 1.00 0.00 25 ILE B N 2
ATOM 4192 C CA . ILE B 1 25 ? 41.702 5.932 2.547 1.00 0.00 25 ILE B CA 2
ATOM 4193 C C . ILE B 1 25 ? 42.777 6.028 1.461 1.00 0.00 25 ILE B C 2
ATOM 4194 O O . ILE B 1 25 ? 43.953 5.769 1.715 1.00 0.00 25 ILE B O 2
ATOM 4210 N N . THR B 1 26 ? 42.363 6.409 0.257 1.00 0.00 26 THR B N 2
ATOM 4211 C CA . THR B 1 26 ? 43.282 6.534 -0.873 1.00 0.00 26 THR B CA 2
ATOM 4212 C C . THR B 1 26 ? 44.290 7.659 -0.673 1.00 0.00 26 THR B C 2
ATOM 4213 O O . THR B 1 26 ? 45.432 7.575 -1.132 1.00 0.00 26 THR B O 2
ATOM 4224 N N . LEU B 1 27 ? 43.860 8.709 0.010 1.00 0.00 27 LEU B N 2
ATOM 4225 C CA . LEU B 1 27 ? 44.707 9.859 0.267 1.00 0.00 27 LEU B CA 2
ATOM 4226 C C . LEU B 1 27 ? 45.655 9.612 1.442 1.00 0.00 27 LEU B C 2
ATOM 4227 O O . LEU B 1 27 ? 46.824 9.992 1.389 1.00 0.00 27 LEU B O 2
ATOM 4243 N N . LEU B 1 28 ? 45.149 8.975 2.495 1.00 0.00 28 LEU B N 2
ATOM 4244 C CA . LEU B 1 28 ? 45.960 8.686 3.676 1.00 0.00 28 LEU B CA 2
ATOM 4245 C C . LEU B 1 28 ? 47.068 7.684 3.357 1.00 0.00 28 LEU B C 2
ATOM 4246 O O . LEU B 1 28 ? 48.193 7.824 3.838 1.00 0.00 28 LEU B O 2
ATOM 4262 N N . VAL B 1 29 ? 46.748 6.681 2.541 1.00 0.00 29 VAL B N 2
ATOM 4263 C CA . VAL B 1 29 ? 47.726 5.663 2.168 1.00 0.00 29 VAL B CA 2
ATOM 4264 C C . VAL B 1 29 ? 48.850 6.267 1.320 1.00 0.00 29 VAL B C 2
ATOM 4265 O O . VAL B 1 29 ? 50.029 6.010 1.565 1.00 0.00 29 VAL B O 2
ATOM 4278 N N . SER B 1 30 ? 48.477 7.076 0.332 1.00 0.00 30 SER B N 2
ATOM 4279 C CA . SER B 1 30 ? 49.453 7.716 -0.548 1.00 0.00 30 SER B CA 2
ATOM 4280 C C . SER B 1 30 ? 50.300 8.730 0.218 1.00 0.00 30 SER B C 2
ATOM 4281 O O . SER B 1 30 ? 51.501 8.857 -0.026 1.00 0.00 30 SER B O 2
ATOM 4289 N N . MET B 1 31 ? 49.672 9.441 1.155 1.00 0.00 31 MET B N 2
ATOM 4290 C CA . MET B 1 31 ? 50.369 10.444 1.958 1.00 0.00 31 MET B CA 2
ATOM 4291 C C . MET B 1 31 ? 51.425 9.782 2.837 1.00 0.00 31 MET B C 2
ATOM 4292 O O . MET B 1 31 ? 52.596 10.160 2.812 1.00 0.00 31 MET B O 2
ATOM 4306 N N . ALA B 1 32 ? 50.999 8.784 3.611 1.00 0.00 32 ALA B N 2
ATOM 4307 C CA . ALA B 1 32 ? 51.904 8.054 4.500 1.00 0.00 32 ALA B CA 2
ATOM 4308 C C . ALA B 1 32 ? 53.021 7.376 3.706 1.00 0.00 32 ALA B C 2
ATOM 4309 O O . ALA B 1 32 ? 54.162 7.289 4.166 1.00 0.00 32 ALA B O 2
ATOM 4316 N N . PHE B 1 33 ? 52.680 6.894 2.508 1.00 0.00 33 PHE B N 2
ATOM 4317 C CA . PHE B 1 33 ? 53.643 6.227 1.638 1.00 0.00 33 PHE B CA 2
ATOM 4318 C C . PHE B 1 33 ? 54.791 7.173 1.270 1.00 0.00 33 PHE B C 2
ATOM 4319 O O . PHE B 1 33 ? 55.958 6.842 1.453 1.00 0.00 33 PHE B O 2
ATOM 4336 N N . LEU B 1 34 ? 54.439 8.343 0.754 1.00 0.00 34 LEU B N 2
ATOM 4337 C CA . LEU B 1 34 ? 55.435 9.333 0.358 1.00 0.00 34 LEU B CA 2
ATOM 4338 C C . LEU B 1 34 ? 56.216 9.852 1.570 1.00 0.00 34 LEU B C 2
ATOM 4339 O O . LEU B 1 34 ? 57.360 10.286 1.437 1.00 0.00 34 LEU B O 2
ATOM 4355 N N . THR B 1 35 ? 55.595 9.803 2.752 1.00 0.00 35 THR B N 2
ATOM 4356 C CA . THR B 1 35 ? 56.237 10.271 3.981 1.00 0.00 35 THR B CA 2
ATOM 4357 C C . THR B 1 35 ? 57.487 9.459 4.320 1.00 0.00 35 THR B C 2
ATOM 4358 O O . THR B 1 35 ? 58.560 10.024 4.540 1.00 0.00 35 THR B O 2
ATOM 4369 N N . ALA B 1 36 ? 57.345 8.136 4.361 1.00 0.00 36 ALA B N 2
ATOM 4370 C CA . ALA B 1 36 ? 58.467 7.254 4.680 1.00 0.00 36 ALA B CA 2
ATOM 4371 C C . ALA B 1 36 ? 59.302 6.929 3.443 1.00 0.00 36 ALA B C 2
ATOM 4372 O O . ALA B 1 36 ? 60.529 6.864 3.512 1.00 0.00 36 ALA B O 2
ATOM 4379 N N . THR B 1 37 ? 58.628 6.728 2.315 1.00 0.00 37 THR B N 2
ATOM 4380 C CA . THR B 1 37 ? 59.300 6.407 1.057 1.00 0.00 37 THR B CA 2
ATOM 4381 C C . THR B 1 37 ? 60.194 7.560 0.594 1.00 0.00 37 THR B C 2
ATOM 4382 O O . THR B 1 37 ? 61.271 7.336 0.042 1.00 0.00 37 THR B O 2
ATOM 4393 N N . ARG B 1 38 ? 59.739 8.792 0.821 1.00 0.00 38 ARG B N 2
ATOM 4394 C CA . ARG B 1 38 ? 60.499 9.979 0.428 1.00 0.00 38 ARG B CA 2
ATOM 4395 C C . ARG B 1 38 ? 60.240 11.134 1.393 1.00 0.00 38 ARG B C 2
ATOM 4396 O O . ARG B 1 38 ? 61.009 11.271 2.368 1.00 0.00 38 ARG B O 2
ATOM 4418 N N . MET C 1 1 ? 10.421 15.803 7.863 1.00 0.00 1 MET C N 2
ATOM 4419 C CA . MET C 1 1 ? 9.274 16.035 8.780 1.00 0.00 1 MET C CA 2
ATOM 4420 C C . MET C 1 1 ? 9.051 14.830 9.695 1.00 0.00 1 MET C C 2
ATOM 4421 O O . MET C 1 1 ? 8.651 14.985 10.849 1.00 0.00 1 MET C O 2
ATOM 4437 N N . LEU C 1 2 ? 9.309 13.630 9.173 1.00 0.00 2 LEU C N 2
ATOM 4438 C CA . LEU C 1 2 ? 9.136 12.399 9.942 1.00 0.00 2 LEU C CA 2
ATOM 4439 C C . LEU C 1 2 ? 10.218 11.371 9.585 1.00 0.00 2 LEU C C 2
ATOM 4440 O O . LEU C 1 2 ? 10.762 11.406 8.480 1.00 0.00 2 LEU C O 2
ATOM 4456 N N . PRO C 1 3 ? 10.548 10.438 10.510 1.00 0.00 3 PRO C N 2
ATOM 4457 C CA . PRO C 1 3 ? 11.569 9.416 10.257 1.00 0.00 3 PRO C CA 2
ATOM 4458 C C . PRO C 1 3 ? 11.065 8.320 9.320 1.00 0.00 3 PRO C C 2
ATOM 4459 O O . PRO C 1 3 ? 10.593 7.272 9.765 1.00 0.00 3 PRO C O 2
ATOM 4470 N N . PHE C 1 4 ? 11.167 8.574 8.017 1.00 0.00 4 PHE C N 2
ATOM 4471 C CA . PHE C 1 4 ? 10.724 7.615 7.010 1.00 0.00 4 PHE C CA 2
ATOM 4472 C C . PHE C 1 4 ? 11.365 7.916 5.661 1.00 0.00 4 PHE C C 2
ATOM 4473 O O . PHE C 1 4 ? 12.047 7.068 5.083 1.00 0.00 4 PHE C O 2
ATOM 4490 N N . VAL C 1 5 ? 11.139 9.129 5.164 1.00 0.00 5 VAL C N 2
ATOM 4491 C CA . VAL C 1 5 ? 11.692 9.552 3.878 1.00 0.00 5 VAL C CA 2
ATOM 4492 C C . VAL C 1 5 ? 13.095 10.132 4.058 1.00 0.00 5 VAL C C 2
ATOM 4493 O O . VAL C 1 5 ? 13.985 9.889 3.242 1.00 0.00 5 VAL C O 2
ATOM 4506 N N . GLN C 1 6 ? 13.285 10.898 5.131 1.00 0.00 6 GLN C N 2
ATOM 4507 C CA . GLN C 1 6 ? 14.577 11.515 5.422 1.00 0.00 6 GLN C CA 2
ATOM 4508 C C . GLN C 1 6 ? 15.646 10.457 5.684 1.00 0.00 6 GLN C C 2
ATOM 4509 O O . GLN C 1 6 ? 16.736 10.505 5.114 1.00 0.00 6 GLN C O 2
ATOM 4523 N N . GLU C 1 7 ? 15.322 9.502 6.551 1.00 0.00 7 GLU C N 2
ATOM 4524 C CA . GLU C 1 7 ? 16.247 8.428 6.896 1.00 0.00 7 GLU C CA 2
ATOM 4525 C C . GLU C 1 7 ? 15.487 7.214 7.426 1.00 0.00 7 GLU C C 2
ATOM 4526 O O . GLU C 1 7 ? 14.256 7.209 7.452 1.00 0.00 7 GLU C O 2
ATOM 4538 N N . ARG C 1 8 ? 16.225 6.190 7.846 1.00 0.00 8 ARG C N 2
ATOM 4539 C CA . ARG C 1 8 ? 15.622 4.971 8.375 1.00 0.00 8 ARG C CA 2
ATOM 4540 C C . ARG C 1 8 ? 16.561 4.302 9.373 1.00 0.00 8 ARG C C 2
ATOM 4541 O O . ARG C 1 8 ? 17.740 4.652 9.458 1.00 0.00 8 ARG C O 2
ATOM 4562 N N . ILE C 1 9 ? 16.038 3.335 10.118 1.00 0.00 9 ILE C N 2
ATOM 4563 C CA . ILE C 1 9 ? 16.834 2.617 11.114 1.00 0.00 9 ILE C CA 2
ATOM 4564 C C . ILE C 1 9 ? 17.681 1.512 10.469 1.00 0.00 9 ILE C C 2
ATOM 4565 O O . ILE C 1 9 ? 18.735 1.152 10.997 1.00 0.00 9 ILE C O 2
ATOM 4581 N N . GLY C 1 10 ? 17.221 0.985 9.331 1.00 0.00 10 GLY C N 2
ATOM 4582 C CA . GLY C 1 10 ? 17.952 -0.069 8.645 1.00 0.00 10 GLY C CA 2
ATOM 4583 C C . GLY C 1 10 ? 19.066 0.474 7.767 1.00 0.00 10 GLY C C 2
ATOM 4584 O O . GLY C 1 10 ? 20.231 0.116 7.936 1.00 0.00 10 GLY C O 2
ATOM 4588 N N . LE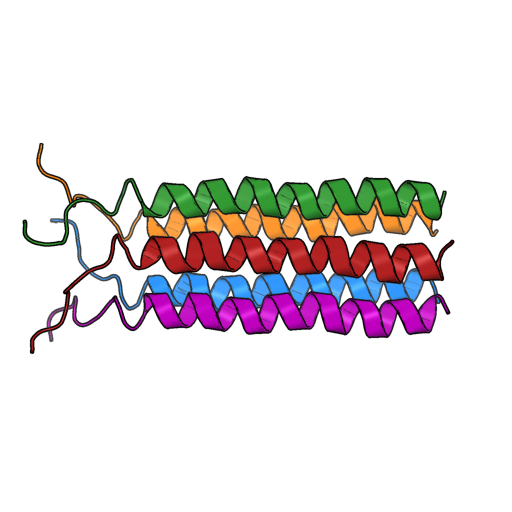U C 1 11 ? 18.701 1.337 6.818 1.00 0.00 11 LEU C N 2
ATOM 4589 C CA . LEU C 1 11 ? 19.674 1.944 5.898 1.00 0.00 11 LEU C CA 2
ATOM 4590 C C . LEU C 1 11 ? 20.852 2.589 6.646 1.00 0.00 11 LEU C C 2
ATOM 4591 O O . LEU C 1 11 ? 21.953 2.705 6.107 1.00 0.00 11 LEU C O 2
ATOM 4607 N N . PHE C 1 12 ? 20.608 2.999 7.890 1.00 0.00 12 PHE C N 2
ATOM 4608 C CA . PHE C 1 12 ? 21.640 3.625 8.712 1.00 0.00 12 PHE C CA 2
ATOM 4609 C C . PHE C 1 12 ? 22.660 2.596 9.212 1.00 0.00 12 PHE C C 2
ATOM 4610 O O . PHE C 1 12 ? 23.821 2.928 9.441 1.00 0.00 12 PHE C O 2
ATOM 4627 N N . ILE C 1 13 ? 22.222 1.343 9.370 1.00 0.00 13 ILE C N 2
ATOM 4628 C CA . ILE C 1 13 ? 23.101 0.267 9.845 1.00 0.00 13 ILE C CA 2
ATOM 4629 C C . ILE C 1 13 ? 24.298 0.071 8.915 1.00 0.00 13 ILE C C 2
ATOM 4630 O O . ILE C 1 13 ? 25.444 0.137 9.350 1.00 0.00 13 ILE C O 2
ATOM 4646 N N . VAL C 1 14 ? 24.021 -0.165 7.637 1.00 0.00 14 VAL C N 2
ATOM 4647 C CA . VAL C 1 14 ? 25.074 -0.375 6.647 1.00 0.00 14 VAL C CA 2
ATOM 4648 C C . VAL C 1 14 ? 25.973 0.861 6.504 1.00 0.00 14 VAL C C 2
ATOM 4649 O O . VAL C 1 14 ? 27.198 0.751 6.481 1.00 0.00 14 VAL C O 2
ATOM 4662 N N . ASN C 1 15 ? 25.347 2.030 6.413 1.00 0.00 15 ASN C N 2
ATOM 4663 C CA . ASN C 1 15 ? 26.071 3.295 6.270 1.00 0.00 15 ASN C CA 2
ATOM 4664 C C . ASN C 1 15 ? 27.059 3.534 7.420 1.00 0.00 15 ASN C C 2
ATOM 4665 O O . ASN C 1 15 ? 28.234 3.822 7.188 1.00 0.00 15 ASN C O 2
ATOM 4676 N N . PHE C 1 16 ? 26.575 3.415 8.651 1.00 0.00 16 PHE C N 2
ATOM 4677 C CA . PHE C 1 16 ? 27.415 3.625 9.832 1.00 0.00 16 PHE C CA 2
ATOM 4678 C C . PHE C 1 16 ? 28.414 2.487 10.041 1.00 0.00 16 PHE C C 2
ATOM 4679 O O . PHE C 1 16 ? 29.551 2.721 10.455 1.00 0.00 16 PHE C O 2
ATOM 4696 N N . PHE C 1 17 ? 27.990 1.260 9.753 1.00 0.00 17 PHE C N 2
ATOM 4697 C CA . PHE C 1 17 ? 28.847 0.087 9.919 1.00 0.00 17 PHE C CA 2
ATOM 4698 C C . PHE C 1 17 ? 30.073 0.140 9.008 1.00 0.00 17 PHE C C 2
ATOM 4699 O O . PHE C 1 17 ? 31.179 -0.181 9.440 1.00 0.00 17 PHE C O 2
ATOM 4716 N N . ILE C 1 18 ? 29.881 0.545 7.755 1.00 0.00 18 ILE C N 2
ATOM 4717 C CA . ILE C 1 18 ? 30.991 0.624 6.806 1.00 0.00 18 ILE C CA 2
ATOM 4718 C C . ILE C 1 18 ? 32.032 1.668 7.230 1.00 0.00 18 ILE C C 2
ATOM 4719 O O . ILE C 1 18 ? 33.211 1.528 6.924 1.00 0.00 18 ILE C O 2
ATOM 4735 N N . PHE C 1 19 ? 31.585 2.715 7.923 1.00 0.00 19 PHE C N 2
ATOM 4736 C CA . PHE C 1 19 ? 32.483 3.778 8.385 1.00 0.00 19 PHE C CA 2
ATOM 4737 C C . PHE C 1 19 ? 33.545 3.243 9.355 1.00 0.00 19 PHE C C 2
ATOM 4738 O O . PHE C 1 19 ? 34.728 3.566 9.230 1.00 0.00 19 PHE C O 2
ATOM 4755 N N . THR C 1 20 ? 33.115 2.444 10.327 1.00 0.00 20 THR C N 2
ATOM 4756 C CA . THR C 1 20 ? 34.036 1.876 11.312 1.00 0.00 20 THR C CA 2
ATOM 4757 C C . THR C 1 20 ? 35.015 0.878 10.685 1.00 0.00 20 THR C C 2
ATOM 4758 O O . THR C 1 20 ? 36.152 0.751 11.142 1.00 0.00 20 THR C O 2
ATOM 4769 N N . VAL C 1 21 ? 34.578 0.173 9.639 1.00 0.00 21 VAL C N 2
ATOM 4770 C CA . VAL C 1 21 ? 35.436 -0.812 8.968 1.00 0.00 21 VAL C CA 2
ATOM 4771 C C . VAL C 1 21 ? 36.430 -0.140 8.014 1.00 0.00 21 VAL C C 2
ATOM 4772 O O . VAL C 1 21 ? 37.638 -0.348 8.121 1.00 0.00 21 VAL C O 2
ATOM 4785 N N . VAL C 1 22 ? 35.914 0.666 7.083 1.00 0.00 22 VAL C N 2
ATOM 4786 C CA . VAL C 1 22 ? 36.755 1.369 6.100 1.00 0.00 22 VAL C CA 2
ATOM 4787 C C . VAL C 1 22 ? 37.928 2.123 6.746 1.00 0.00 22 VAL C C 2
ATOM 4788 O O . VAL C 1 22 ? 38.924 2.410 6.079 1.00 0.00 22 VAL C O 2
ATOM 4801 N N . SER C 1 23 ? 37.809 2.435 8.036 1.00 0.00 23 SER C N 2
ATOM 4802 C CA . SER C 1 23 ? 38.866 3.144 8.751 1.00 0.00 23 SER C CA 2
ATOM 4803 C C . SER C 1 23 ? 40.004 2.181 9.084 1.00 0.00 23 SER C C 2
ATOM 4804 O O . SER C 1 23 ? 41.179 2.530 8.997 1.00 0.00 23 SER C O 2
ATOM 4812 N N . ALA C 1 24 ? 39.631 0.961 9.469 1.00 0.00 24 ALA C N 2
ATOM 4813 C CA . ALA C 1 24 ? 40.599 -0.078 9.818 1.00 0.00 24 ALA C CA 2
ATOM 4814 C C . ALA C 1 24 ? 41.516 -0.412 8.636 1.00 0.00 24 ALA C C 2
ATOM 4815 O O . ALA C 1 24 ? 42.678 -0.761 8.822 1.00 0.00 24 ALA C O 2
ATOM 4822 N N . ILE C 1 25 ? 40.978 -0.300 7.424 1.00 0.00 25 ILE C N 2
ATOM 4823 C CA . ILE C 1 25 ? 41.736 -0.585 6.207 1.00 0.00 25 ILE C CA 2
ATOM 4824 C C . ILE C 1 25 ? 42.809 0.476 5.957 1.00 0.00 25 ILE C C 2
ATOM 4825 O O . ILE C 1 25 ? 43.985 0.154 5.783 1.00 0.00 25 ILE C O 2
ATOM 4841 N N . THR C 1 26 ? 42.396 1.739 5.951 1.00 0.00 26 THR C N 2
ATOM 4842 C CA . THR C 1 26 ? 43.315 2.852 5.714 1.00 0.00 26 THR C CA 2
ATOM 4843 C C . THR C 1 26 ? 44.330 3.010 6.841 1.00 0.00 26 THR C C 2
ATOM 4844 O O . THR C 1 26 ? 45.469 3.419 6.613 1.00 0.00 26 THR C O 2
ATOM 4855 N N . LEU C 1 27 ? 43.904 2.685 8.052 1.00 0.00 27 LEU C N 2
ATOM 4856 C CA . LEU C 1 27 ? 44.758 2.795 9.220 1.00 0.00 27 LEU C CA 2
ATOM 4857 C C . LEU C 1 27 ? 45.705 1.602 9.345 1.00 0.00 27 LEU C C 2
ATOM 4858 O O . LEU C 1 27 ? 46.877 1.768 9.684 1.00 0.00 27 LEU C O 2
ATOM 4874 N N . LEU C 1 28 ? 45.199 0.404 9.066 1.00 0.00 28 LEU C N 2
ATOM 4875 C CA . LEU C 1 28 ? 46.010 -0.810 9.153 1.00 0.00 28 LEU C CA 2
ATOM 4876 C C . LEU C 1 28 ? 47.112 -0.818 8.095 1.00 0.00 28 LEU C C 2
ATOM 4877 O O . LEU C 1 28 ? 48.238 -1.231 8.370 1.00 0.00 28 LEU C O 2
ATOM 4893 N N . VAL C 1 29 ? 46.786 -0.351 6.890 1.00 0.00 29 VAL C N 2
ATOM 4894 C CA . VAL C 1 29 ? 47.757 -0.311 5.802 1.00 0.00 29 VAL C CA 2
ATOM 4895 C C . VAL C 1 29 ? 48.885 0.682 6.108 1.00 0.00 29 VAL C C 2
ATOM 4896 O O . VAL C 1 29 ? 50.062 0.369 5.932 1.00 0.00 29 VAL C O 2
ATOM 4909 N N . SER C 1 30 ? 48.513 1.873 6.573 1.00 0.00 30 SER C N 2
ATOM 4910 C CA . SER C 1 30 ? 49.493 2.907 6.906 1.00 0.00 30 SER C CA 2
ATOM 4911 C C . SER C 1 30 ? 50.346 2.491 8.101 1.00 0.00 30 SER C C 2
ATOM 4912 O O . SER C 1 30 ? 51.547 2.761 8.140 1.00 0.00 30 SER C O 2
ATOM 4920 N N . MET C 1 31 ? 49.723 1.819 9.072 1.00 0.00 31 MET C N 2
ATOM 4921 C CA . MET C 1 31 ? 50.426 1.364 10.269 1.00 0.00 31 MET C CA 2
ATOM 4922 C C . MET C 1 31 ? 51.479 0.325 9.905 1.00 0.00 31 MET C C 2
ATOM 4923 O O . MET C 1 31 ? 52.652 0.465 10.252 1.00 0.00 31 MET C O 2
ATOM 4937 N N . ALA C 1 32 ? 51.049 -0.720 9.198 1.00 0.00 32 ALA C N 2
ATOM 4938 C CA . ALA C 1 32 ? 51.952 -1.791 8.773 1.00 0.00 32 ALA C CA 2
ATOM 4939 C C . ALA C 1 32 ? 53.065 -1.246 7.877 1.00 0.00 32 ALA C C 2
ATOM 4940 O O . ALA C 1 32 ? 54.204 -1.711 7.931 1.00 0.00 32 ALA C O 2
ATOM 4947 N N . PHE C 1 33 ? 52.718 -0.255 7.050 1.00 0.00 33 PHE C N 2
ATOM 4948 C CA . PHE C 1 33 ? 53.677 0.366 6.142 1.00 0.00 33 PHE C CA 2
ATOM 4949 C C . PHE C 1 33 ? 54.828 1.007 6.922 1.00 0.00 33 PHE C C 2
ATOM 4950 O O . PHE C 1 33 ? 55.995 0.731 6.659 1.00 0.00 33 PHE C O 2
ATOM 4967 N N . LEU C 1 34 ? 54.482 1.860 7.878 1.00 0.00 34 LEU C N 2
ATOM 4968 C CA . LEU C 1 34 ? 55.484 2.541 8.690 1.00 0.00 34 LEU C CA 2
ATOM 4969 C C . LEU C 1 34 ? 56.268 1.548 9.556 1.00 0.00 34 LEU C C 2
ATOM 4970 O O . LEU C 1 34 ? 57.414 1.810 9.921 1.00 0.00 34 LEU C O 2
ATOM 4986 N N . THR C 1 35 ? 55.650 0.410 9.876 1.00 0.00 35 THR C N 2
ATOM 4987 C CA . THR C 1 35 ? 56.295 -0.613 10.698 1.00 0.00 35 THR C CA 2
ATOM 4988 C C . THR C 1 35 ? 57.542 -1.187 10.024 1.00 0.00 35 THR C C 2
ATOM 4989 O O . THR C 1 35 ? 58.617 -1.223 10.624 1.00 0.00 35 THR C O 2
ATOM 5000 N N . ALA C 1 36 ? 57.393 -1.635 8.779 1.00 0.00 36 ALA C N 2
ATOM 5001 C CA . ALA C 1 36 ? 58.511 -2.212 8.033 1.00 0.00 36 ALA C CA 2
ATOM 5002 C C . ALA C 1 36 ? 59.342 -1.136 7.337 1.00 0.00 36 ALA C C 2
ATOM 5003 O O . ALA C 1 36 ? 60.569 -1.223 7.290 1.00 0.00 36 ALA C O 2
ATOM 5010 N N . THR C 1 37 ? 58.666 -0.126 6.802 1.00 0.00 37 THR C N 2
ATOM 5011 C CA . THR C 1 37 ? 59.335 0.970 6.105 1.00 0.00 37 THR C CA 2
ATOM 5012 C C . THR C 1 37 ? 60.232 1.768 7.053 1.00 0.00 37 THR C C 2
ATOM 5013 O O . THR C 1 37 ? 61.308 2.223 6.663 1.00 0.00 37 THR C O 2
ATOM 5024 N N . ARG C 1 38 ? 59.785 1.933 8.297 1.00 0.00 38 ARG C N 2
ATOM 5025 C CA . ARG C 1 38 ? 60.551 2.674 9.299 1.00 0.00 38 ARG C CA 2
ATOM 5026 C C . ARG C 1 38 ? 60.299 2.113 10.699 1.00 0.00 38 ARG C C 2
ATOM 5027 O O . ARG C 1 38 ? 61.069 1.227 11.126 1.00 0.00 38 ARG C O 2
ATOM 5049 N N . MET D 1 1 ? 10.515 -2.581 17.406 1.00 0.00 1 MET D N 2
ATOM 5050 C CA . MET D 1 1 ? 9.370 -3.380 17.916 1.00 0.00 1 MET D CA 2
ATOM 5051 C C . MET D 1 1 ? 9.140 -4.622 17.054 1.00 0.00 1 MET D C 2
ATOM 5052 O O . MET D 1 1 ? 8.743 -5.673 17.560 1.00 0.00 1 MET D O 2
ATOM 5068 N N . LEU D 1 2 ? 9.393 -4.497 15.749 1.00 0.00 2 LEU D N 2
ATOM 5069 C CA . LEU D 1 2 ? 9.214 -5.609 14.818 1.00 0.00 2 LEU D CA 2
ATOM 5070 C C . LEU D 1 2 ? 10.290 -5.588 13.725 1.00 0.00 2 LEU D C 2
ATOM 5071 O O . LEU D 1 2 ? 10.833 -4.526 13.413 1.00 0.00 2 LEU D O 2
ATOM 5087 N N . PRO D 1 3 ? 10.616 -6.756 13.122 1.00 0.00 3 PRO D N 2
ATOM 5088 C CA . PRO D 1 3 ? 11.631 -6.830 12.066 1.00 0.00 3 PRO D CA 2
ATOM 5089 C C . PRO D 1 3 ? 11.120 -6.278 10.737 1.00 0.00 3 PRO D C 2
ATOM 5090 O O . PRO D 1 3 ? 10.643 -7.025 9.880 1.00 0.00 3 PRO D O 2
ATOM 5101 N N . PHE D 1 4 ? 11.222 -4.962 10.575 1.00 0.00 4 PHE D N 2
ATOM 5102 C CA . PHE D 1 4 ? 10.773 -4.301 9.354 1.00 0.00 4 PHE D CA 2
ATOM 5103 C C . PHE D 1 4 ? 11.414 -2.923 9.219 1.00 0.00 4 PHE D C 2
ATOM 5104 O O . PHE D 1 4 ? 12.091 -2.636 8.232 1.00 0.00 4 PHE D O 2
ATOM 5121 N N . VAL D 1 5 ? 11.193 -2.076 10.221 1.00 0.00 5 VAL D N 2
ATOM 5122 C CA . VAL D 1 5 ? 11.747 -0.723 10.224 1.00 0.00 5 VAL D CA 2
ATOM 5123 C C . VAL D 1 5 ? 13.154 -0.715 10.823 1.00 0.00 5 VAL D C 2
ATOM 5124 O O . VAL D 1 5 ? 14.042 -0.014 10.335 1.00 0.00 5 VAL D O 2
ATOM 5137 N N . GLN D 1 6 ? 13.348 -1.500 11.882 1.00 0.00 6 GLN D N 2
ATOM 5138 C CA . GLN D 1 6 ? 14.645 -1.586 12.552 1.00 0.00 6 GLN D CA 2
ATOM 5139 C C . GLN D 1 6 ? 15.708 -2.163 11.620 1.00 0.00 6 GLN D C 2
ATOM 5140 O O . GLN D 1 6 ? 16.798 -1.604 11.484 1.00 0.00 6 GLN D O 2
ATOM 5154 N N . GLU D 1 7 ? 15.380 -3.282 10.982 1.00 0.00 7 GLU D N 2
ATOM 5155 C CA . GLU D 1 7 ? 16.300 -3.941 10.062 1.00 0.00 7 GLU D CA 2
ATOM 5156 C C . GLU D 1 7 ? 15.534 -4.820 9.076 1.00 0.00 7 GLU D C 2
ATOM 5157 O O . GLU D 1 7 ? 14.303 -4.847 9.086 1.00 0.00 7 GLU D O 2
ATOM 5169 N N . ARG D 1 8 ? 16.268 -5.537 8.228 1.00 0.00 8 ARG D N 2
ATOM 5170 C CA . ARG D 1 8 ? 15.657 -6.416 7.236 1.00 0.00 8 ARG D CA 2
ATOM 5171 C C . ARG D 1 8 ? 16.596 -7.572 6.902 1.00 0.00 8 ARG D C 2
ATOM 5172 O O . ARG D 1 8 ? 17.775 -7.545 7.255 1.00 0.00 8 ARG D O 2
ATOM 5193 N N . ILE D 1 9 ? 16.068 -8.581 6.215 1.00 0.00 9 ILE D N 2
ATOM 5194 C CA . ILE D 1 9 ? 16.862 -9.750 5.836 1.00 0.00 9 ILE D CA 2
ATOM 5195 C C . ILE D 1 9 ? 17.703 -9.478 4.582 1.00 0.00 9 ILE D C 2
ATOM 5196 O O . ILE D 1 9 ? 18.755 -10.091 4.396 1.00 0.00 9 ILE D O 2
ATOM 5212 N N . GLY D 1 10 ? 17.238 -8.558 3.732 1.00 0.00 10 GLY D N 2
ATOM 5213 C CA . GLY D 1 10 ? 17.964 -8.232 2.512 1.00 0.00 10 GLY D CA 2
ATOM 5214 C C . GLY D 1 10 ? 19.078 -7.230 2.751 1.00 0.00 10 GLY D C 2
ATOM 5215 O O . GLY D 1 10 ? 20.243 -7.502 2.456 1.00 0.00 10 GLY D O 2
ATOM 5219 N N . LEU D 1 11 ? 18.717 -6.060 3.280 1.00 0.00 11 LEU D N 2
ATOM 5220 C CA . LEU D 1 11 ? 19.692 -4.997 3.569 1.00 0.00 11 LEU D CA 2
ATOM 5221 C C . LEU D 1 11 ? 20.874 -5.511 4.407 1.00 0.00 11 LEU D C 2
ATOM 5222 O O . LEU D 1 11 ? 21.975 -4.962 4.344 1.00 0.00 11 LEU D O 2
ATOM 5238 N N . PHE D 1 12 ? 20.633 -6.567 5.182 1.00 0.00 12 PHE D N 2
ATOM 5239 C CA . PHE D 1 12 ? 21.670 -7.156 6.026 1.00 0.00 12 PHE D CA 2
ATOM 5240 C C . PHE D 1 12 ? 22.684 -7.949 5.196 1.00 0.00 12 PHE D C 2
ATOM 5241 O O . PHE D 1 12 ? 23.849 -8.065 5.578 1.00 0.00 12 PHE D O 2
ATOM 5258 N N . ILE D 1 13 ? 22.241 -8.488 4.056 1.00 0.00 13 ILE D N 2
ATOM 5259 C CA . ILE D 1 13 ? 23.115 -9.271 3.175 1.00 0.00 13 ILE D CA 2
ATOM 5260 C C . ILE D 1 13 ? 24.309 -8.447 2.695 1.00 0.00 13 ILE D C 2
ATOM 5261 O O . ILE D 1 13 ? 25.457 -8.841 2.886 1.00 0.00 13 ILE D O 2
ATOM 5277 N N . VAL D 1 14 ? 24.029 -7.305 2.077 1.00 0.00 14 VAL D N 2
ATOM 5278 C CA . VAL D 1 14 ? 25.080 -6.428 1.565 1.00 0.00 14 VAL D CA 2
ATOM 5279 C C . VAL D 1 14 ? 25.985 -5.911 2.692 1.00 0.00 14 VAL D C 2
ATOM 5280 O O . VAL D 1 14 ? 27.209 -5.924 2.574 1.00 0.00 14 VAL D O 2
ATOM 5293 N N . ASN D 1 15 ? 25.364 -5.463 3.779 1.00 0.00 15 ASN D N 2
ATOM 5294 C CA . ASN D 1 15 ? 26.096 -4.936 4.935 1.00 0.00 15 ASN D CA 2
ATOM 5295 C C . ASN D 1 15 ? 27.087 -5.956 5.512 1.00 0.00 15 ASN D C 2
ATOM 5296 O O . ASN D 1 15 ? 28.263 -5.648 5.707 1.00 0.00 15 ASN D O 2
ATOM 5307 N N . PHE D 1 16 ? 26.604 -7.164 5.781 1.00 0.00 16 PHE D N 2
ATOM 5308 C CA . PHE D 1 16 ? 27.446 -8.223 6.341 1.00 0.00 16 PHE D CA 2
ATOM 5309 C C . PHE D 1 16 ? 28.441 -8.772 5.318 1.00 0.00 16 PHE D C 2
ATOM 5310 O O . PHE D 1 16 ? 29.579 -9.095 5.663 1.00 0.00 16 PHE D O 2
ATOM 5327 N N . PHE D 1 17 ? 28.009 -8.878 4.065 1.00 0.00 17 PHE D N 2
ATOM 5328 C CA . PHE D 1 17 ? 28.860 -9.399 2.996 1.00 0.00 17 PHE D CA 2
ATOM 5329 C C . PHE D 1 17 ? 30.086 -8.517 2.758 1.00 0.00 17 PHE D C 2
ATOM 5330 O O . PHE D 1 17 ? 31.190 -9.027 2.580 1.00 0.00 17 PHE D O 2
ATOM 5347 N N . ILE D 1 18 ? 29.894 -7.199 2.757 1.00 0.00 18 ILE D N 2
ATOM 5348 C CA . ILE D 1 18 ? 31.003 -6.273 2.534 1.00 0.00 18 ILE D CA 2
ATOM 5349 C C . ILE D 1 18 ? 32.051 -6.355 3.652 1.00 0.00 18 ILE D C 2
ATOM 5350 O O . ILE D 1 18 ? 33.228 -6.108 3.417 1.00 0.00 18 ILE D O 2
ATOM 5366 N N . PHE D 1 19 ? 31.610 -6.689 4.864 1.00 0.00 19 PHE D N 2
ATOM 5367 C CA . PHE D 1 19 ? 32.514 -6.801 6.011 1.00 0.00 19 PHE D CA 2
ATOM 5368 C C . PHE D 1 19 ? 33.574 -7.889 5.798 1.00 0.00 19 PHE D C 2
ATOM 5369 O O . PHE D 1 19 ? 34.757 -7.671 6.061 1.00 0.00 19 PHE D O 2
ATOM 5386 N N . THR D 1 20 ? 33.141 -9.060 5.339 1.00 0.00 20 THR D N 2
ATOM 5387 C CA . THR D 1 20 ? 34.060 -10.173 5.099 1.00 0.00 20 THR D CA 2
ATOM 5388 C C . THR D 1 20 ? 35.033 -9.885 3.951 1.00 0.00 20 THR D C 2
ATOM 5389 O O . THR D 1 20 ? 36.169 -10.359 3.967 1.00 0.00 20 THR D O 2
ATOM 5400 N N . VAL D 1 21 ? 34.591 -9.108 2.961 1.00 0.00 21 VAL D N 2
ATOM 5401 C CA . VAL D 1 21 ? 35.443 -8.775 1.812 1.00 0.00 21 VAL D CA 2
ATOM 5402 C C . VAL D 1 21 ? 36.439 -7.660 2.150 1.00 0.00 21 VAL D C 2
ATOM 5403 O O . VAL D 1 21 ? 37.646 -7.826 1.978 1.00 0.00 21 VAL D O 2
ATOM 5416 N N . VAL D 1 22 ? 35.927 -6.525 2.631 1.00 0.00 22 VAL D N 2
ATOM 5417 C CA . VAL D 1 22 ? 36.769 -5.373 2.992 1.00 0.00 22 VAL D CA 2
ATOM 5418 C C . VAL D 1 22 ? 37.947 -5.755 3.902 1.00 0.00 22 VAL D C 2
ATOM 5419 O O . VAL D 1 22 ? 38.945 -5.034 3.964 1.00 0.00 22 VAL D O 2
ATOM 5432 N N . SER D 1 23 ? 37.831 -6.887 4.598 1.00 0.00 23 SER D N 2
ATOM 5433 C CA . SER D 1 23 ? 38.893 -7.347 5.488 1.00 0.00 23 SER D CA 2
ATOM 5434 C C . SER D 1 23 ? 40.027 -7.963 4.669 1.00 0.00 23 SER D C 2
ATOM 5435 O O . SER D 1 23 ? 41.204 -7.770 4.969 1.00 0.00 23 SER D O 2
ATOM 5443 N N . ALA D 1 24 ? 39.648 -8.704 3.629 1.00 0.00 24 ALA D N 2
ATOM 5444 C CA . ALA D 1 24 ? 40.612 -9.358 2.744 1.00 0.00 24 ALA D CA 2
ATOM 5445 C C . ALA D 1 24 ? 41.524 -8.338 2.057 1.00 0.00 24 ALA D C 2
ATOM 5446 O O . ALA D 1 24 ? 42.685 -8.622 1.776 1.00 0.00 24 ALA D O 2
ATOM 5453 N N . ILE D 1 25 ? 40.986 -7.150 1.792 1.00 0.00 25 ILE D N 2
ATOM 5454 C CA . ILE D 1 25 ? 41.740 -6.081 1.140 1.00 0.00 25 ILE D CA 2
ATOM 5455 C C . ILE D 1 25 ? 42.819 -5.516 2.066 1.00 0.00 25 ILE D C 2
ATOM 5456 O O . ILE D 1 25 ? 43.993 -5.450 1.699 1.00 0.00 25 ILE D O 2
ATOM 5472 N N . THR D 1 26 ? 42.413 -5.119 3.267 1.00 0.00 26 THR D N 2
ATOM 5473 C CA . THR D 1 26 ? 43.336 -4.551 4.247 1.00 0.00 26 THR D CA 2
ATOM 5474 C C . THR D 1 26 ? 44.354 -5.574 4.741 1.00 0.00 26 THR D C 2
ATOM 5475 O O . THR D 1 26 ? 45.495 -5.231 5.054 1.00 0.00 26 THR D O 2
ATOM 5486 N N . LEU D 1 27 ? 43.929 -6.826 4.808 1.00 0.00 27 LEU D N 2
ATOM 5487 C CA . LEU D 1 27 ? 44.784 -7.904 5.269 1.00 0.00 27 LEU D CA 2
ATOM 5488 C C . LEU D 1 27 ? 45.727 -8.392 4.167 1.00 0.00 27 LEU D C 2
ATOM 5489 O O . LEU D 1 27 ? 46.899 -8.663 4.424 1.00 0.00 27 LEU D O 2
ATOM 5505 N N . LEU D 1 28 ? 45.212 -8.496 2.944 1.00 0.00 28 LEU D N 2
ATOM 5506 C CA . LEU D 1 28 ? 46.017 -8.954 1.814 1.00 0.00 28 LEU D CA 2
ATOM 5507 C C . LEU D 1 28 ? 47.117 -7.950 1.474 1.00 0.00 28 LEU D C 2
ATOM 5508 O O . LEU D 1 28 ? 48.242 -8.341 1.159 1.00 0.00 28 LEU D O 2
ATOM 5524 N N . VAL D 1 29 ? 46.792 -6.660 1.547 1.00 0.00 29 VAL D N 2
ATOM 5525 C CA . VAL D 1 29 ? 47.763 -5.614 1.243 1.00 0.00 29 VAL D CA 2
ATOM 5526 C C . VAL D 1 29 ? 48.896 -5.598 2.277 1.00 0.00 29 VAL D C 2
ATOM 5527 O O . VAL D 1 29 ? 50.071 -5.527 1.917 1.00 0.00 29 VAL D O 2
ATOM 5540 N N . SER D 1 30 ? 48.531 -5.673 3.554 1.00 0.00 30 SER D N 2
ATOM 5541 C CA . SER D 1 30 ? 49.516 -5.669 4.635 1.00 0.00 30 SER D CA 2
ATOM 5542 C C . SER D 1 30 ? 50.369 -6.936 4.604 1.00 0.00 30 SER D C 2
ATOM 5543 O O . SER D 1 30 ? 51.571 -6.889 4.867 1.00 0.00 30 SER D O 2
ATOM 5551 N N . MET D 1 31 ? 49.743 -8.065 4.268 1.00 0.00 31 MET D N 2
ATOM 5552 C CA . MET D 1 31 ? 50.446 -9.346 4.203 1.00 0.00 31 MET D CA 2
ATOM 5553 C C . MET D 1 31 ? 51.493 -9.321 3.095 1.00 0.00 31 MET D C 2
ATOM 5554 O O . MET D 1 31 ? 52.667 -9.607 3.329 1.00 0.00 31 MET D O 2
ATOM 5568 N N . ALA D 1 32 ? 51.056 -8.971 1.886 1.00 0.00 32 ALA D N 2
ATOM 5569 C CA . ALA D 1 32 ? 51.954 -8.898 0.730 1.00 0.00 32 ALA D CA 2
ATOM 5570 C C . ALA D 1 32 ? 53.068 -7.878 0.968 1.00 0.00 32 ALA D C 2
ATOM 5571 O O . ALA D 1 32 ? 54.205 -8.072 0.535 1.00 0.00 32 ALA D O 2
ATOM 5578 N N . PHE D 1 33 ? 52.726 -6.785 1.655 1.00 0.00 33 PHE D N 2
ATOM 5579 C CA . PHE D 1 33 ? 53.687 -5.731 1.960 1.00 0.00 33 PHE D CA 2
ATOM 5580 C C . PHE D 1 33 ? 54.842 -6.274 2.804 1.00 0.00 33 PHE D C 2
ATOM 5581 O O . PHE D 1 33 ? 56.008 -6.108 2.455 1.00 0.00 33 PHE D O 2
ATOM 5598 N N . LEU D 1 34 ? 54.501 -6.918 3.913 1.00 0.00 34 LEU D N 2
ATOM 5599 C CA . LEU D 1 34 ? 55.508 -7.482 4.807 1.00 0.00 34 LEU D CA 2
ATOM 5600 C C . LEU D 1 34 ? 56.289 -8.611 4.126 1.00 0.00 34 LEU D C 2
ATOM 5601 O O . LEU D 1 34 ? 57.437 -8.879 4.481 1.00 0.00 34 LEU D O 2
ATOM 5617 N N . THR D 1 35 ? 55.664 -9.269 3.145 1.00 0.00 35 THR D N 2
ATOM 5618 C CA . THR D 1 35 ? 56.305 -10.366 2.423 1.00 0.00 35 THR D CA 2
ATOM 5619 C C . THR D 1 35 ? 57.549 -9.903 1.662 1.00 0.00 35 THR D C 2
ATOM 5620 O O . THR D 1 35 ? 58.624 -10.484 1.808 1.00 0.00 35 THR D O 2
ATOM 5631 N N . ALA D 1 36 ? 57.395 -8.857 0.852 1.00 0.00 36 ALA D N 2
ATOM 5632 C CA . ALA D 1 36 ? 58.508 -8.326 0.067 1.00 0.00 36 ALA D CA 2
ATOM 5633 C C . ALA D 1 36 ? 59.345 -7.332 0.871 1.00 0.00 36 ALA D C 2
ATOM 5634 O O . ALA D 1 36 ? 60.572 -7.314 0.766 1.00 0.00 36 ALA D O 2
ATOM 5641 N N . THR D 1 37 ? 58.673 -6.510 1.670 1.00 0.00 37 THR D N 2
ATOM 5642 C CA . THR D 1 37 ? 59.347 -5.509 2.493 1.00 0.00 37 THR D CA 2
ATOM 5643 C C . THR D 1 37 ? 60.251 -6.165 3.538 1.00 0.00 37 THR D C 2
ATOM 5644 O O . THR D 1 37 ? 61.328 -5.654 3.847 1.00 0.00 37 THR D O 2
ATOM 5655 N N . ARG D 1 38 ? 59.805 -7.297 4.083 1.00 0.00 38 ARG D N 2
ATOM 5656 C CA . ARG D 1 38 ? 60.576 -8.021 5.093 1.00 0.00 38 ARG D CA 2
ATOM 5657 C C . ARG D 1 38 ? 60.323 -9.525 4.993 1.00 0.00 38 ARG D C 2
ATOM 5658 O O . ARG D 1 38 ? 61.090 -10.206 4.280 1.00 0.00 38 ARG D O 2
ATOM 5680 N N . MET E 1 1 ? 10.524 -17.337 2.871 1.00 0.00 1 MET E N 2
ATOM 5681 C CA . MET E 1 1 ? 9.376 -18.070 2.274 1.00 0.00 1 MET E CA 2
ATOM 5682 C C . MET E 1 1 ? 9.139 -17.632 0.828 1.00 0.00 1 MET E C 2
ATOM 5683 O O . MET E 1 1 ? 8.737 -18.438 -0.012 1.00 0.00 1 MET E O 2
ATOM 5699 N N . LEU E 1 2 ? 9.390 -16.354 0.544 1.00 0.00 2 LEU E N 2
ATOM 5700 C CA . LEU E 1 2 ? 9.204 -15.811 -0.801 1.00 0.00 2 LEU E CA 2
ATOM 5701 C C . LEU E 1 2 ? 10.278 -14.765 -1.124 1.00 0.00 2 LEU E C 2
ATOM 5702 O O . LEU E 1 2 ? 10.827 -14.141 -0.216 1.00 0.00 2 LEU E O 2
ATOM 5718 N N . PRO E 1 3 ? 10.599 -14.553 -2.424 1.00 0.00 3 PRO E N 2
ATOM 5719 C CA . PRO E 1 3 ? 11.612 -13.573 -2.827 1.00 0.00 3 PRO E CA 2
ATOM 5720 C C . PRO E 1 3 ? 11.102 -12.137 -2.710 1.00 0.00 3 PRO E C 2
ATOM 5721 O O . PRO E 1 3 ? 10.620 -11.553 -3.683 1.00 0.00 3 PRO E O 2
ATOM 5732 N N . PHE E 1 4 ? 11.210 -11.576 -1.508 1.00 0.00 4 PHE E N 2
ATOM 5733 C CA . PHE E 1 4 ? 10.762 -10.211 -1.254 1.00 0.00 4 PHE E CA 2
ATOM 5734 C C . PHE E 1 4 ? 11.411 -9.658 0.009 1.00 0.00 4 PHE E C 2
ATOM 5735 O O . PHE E 1 4 ? 12.088 -8.630 -0.025 1.00 0.00 4 PHE E O 2
ATOM 5752 N N . VAL E 1 5 ? 11.196 -10.348 1.127 1.00 0.00 5 VAL E N 2
ATOM 5753 C CA . VAL E 1 5 ? 11.757 -9.932 2.411 1.00 0.00 5 VAL E CA 2
ATOM 5754 C C . VAL E 1 5 ? 13.164 -10.501 2.596 1.00 0.00 5 VAL E C 2
ATOM 5755 O O . VAL E 1 5 ? 14.055 -9.821 3.108 1.00 0.00 5 VAL E O 2
ATOM 5768 N N . GLN E 1 6 ? 13.355 -11.751 2.176 1.00 0.00 6 GLN E N 2
ATOM 5769 C CA . GLN E 1 6 ? 14.653 -12.415 2.295 1.00 0.00 6 GLN E CA 2
ATOM 5770 C C . GLN E 1 6 ? 15.712 -11.708 1.452 1.00 0.00 6 GLN E C 2
ATOM 5771 O O . GLN E 1 6 ? 16.805 -11.406 1.936 1.00 0.00 6 GLN E O 2
ATOM 5785 N N . GLU E 1 7 ? 15.378 -11.446 0.193 1.00 0.00 7 GLU E N 2
ATOM 5786 C CA . GLU E 1 7 ? 16.293 -10.775 -0.724 1.00 0.00 7 GLU E CA 2
ATOM 5787 C C . GLU E 1 7 ? 15.521 -10.109 -1.860 1.00 0.00 7 GLU E C 2
ATOM 5788 O O . GLU E 1 7 ? 14.290 -10.125 -1.876 1.00 0.00 7 GLU E O 2
ATOM 5800 N N . ARG E 1 8 ? 16.250 -9.523 -2.809 1.00 0.00 8 ARG E N 2
ATOM 5801 C CA . ARG E 1 8 ? 15.633 -8.852 -3.946 1.00 0.00 8 ARG E CA 2
ATOM 5802 C C . ARG E 1 8 ? 16.566 -8.893 -5.155 1.00 0.00 8 ARG E C 2
ATOM 5803 O O . ARG E 1 8 ? 17.745 -9.221 -5.026 1.00 0.00 8 ARG E O 2
ATOM 5824 N N . ILE E 1 9 ? 16.031 -8.551 -6.323 1.00 0.00 9 ILE E N 2
ATOM 5825 C CA . ILE E 1 9 ? 16.818 -8.552 -7.556 1.00 0.00 9 ILE E CA 2
ATOM 5826 C C . ILE E 1 9 ? 17.658 -7.275 -7.691 1.00 0.00 9 ILE E C 2
ATOM 5827 O O . ILE E 1 9 ? 18.707 -7.287 -8.337 1.00 0.00 9 ILE E O 2
ATOM 5843 N N . GLY E 1 10 ? 17.199 -6.182 -7.076 1.00 0.00 10 GLY E N 2
ATOM 5844 C CA . GLY E 1 10 ? 17.924 -4.921 -7.145 1.00 0.00 10 GLY E CA 2
ATOM 5845 C C . GLY E 1 10 ? 19.044 -4.840 -6.126 1.00 0.00 10 GLY E C 2
ATOM 5846 O O . GLY E 1 10 ? 20.205 -4.643 -6.481 1.00 0.00 10 GLY E O 2
ATOM 5850 N N . LEU E 1 11 ? 18.688 -4.981 -4.847 1.00 0.00 11 LEU E N 2
ATOM 5851 C CA . LEU E 1 11 ? 19.670 -4.927 -3.752 1.00 0.00 11 LEU E CA 2
ATOM 5852 C C . LEU E 1 11 ? 20.850 -5.883 -3.989 1.00 0.00 11 LEU E C 2
ATOM 5853 O O . LEU E 1 11 ? 21.954 -5.654 -3.491 1.00 0.00 11 LEU E O 2
ATOM 5869 N N . PHE E 1 12 ? 20.606 -6.947 -4.752 1.00 0.00 12 PHE E N 2
ATOM 5870 C CA . PHE E 1 12 ? 21.640 -7.932 -5.057 1.00 0.00 12 PHE E CA 2
ATOM 5871 C C . PHE E 1 12 ? 22.651 -7.389 -6.074 1.00 0.00 12 PHE E C 2
ATOM 5872 O O . PHE E 1 12 ? 23.814 -7.787 -6.072 1.00 0.00 12 PHE E O 2
ATOM 5889 N N . ILE E 1 13 ? 22.203 -6.470 -6.934 1.00 0.00 13 ILE E N 2
ATOM 5890 C CA . ILE E 1 13 ? 23.070 -5.876 -7.957 1.00 0.00 13 ILE E CA 2
ATOM 5891 C C . ILE E 1 13 ? 24.269 -5.163 -7.329 1.00 0.00 13 ILE E C 2
ATOM 5892 O O . ILE E 1 13 ? 25.414 -5.467 -7.649 1.00 0.00 13 ILE E O 2
ATOM 5908 N N . VAL E 1 14 ? 23.993 -4.223 -6.432 1.00 0.00 14 VAL E N 2
ATOM 5909 C CA . VAL E 1 14 ? 25.048 -3.466 -5.762 1.00 0.00 14 VAL E CA 2
ATOM 5910 C C . VAL E 1 14 ? 25.957 -4.378 -4.927 1.00 0.00 14 VAL E C 2
ATOM 5911 O O . VAL E 1 14 ? 27.182 -4.271 -4.982 1.00 0.00 14 VAL E O 2
ATOM 5924 N N . ASN E 1 15 ? 25.340 -5.273 -4.161 1.00 0.00 15 ASN E N 2
ATOM 5925 C CA . ASN E 1 15 ? 26.076 -6.210 -3.307 1.00 0.00 15 ASN E CA 2
ATOM 5926 C C . ASN E 1 15 ? 27.063 -7.073 -4.105 1.00 0.00 15 ASN E C 2
ATOM 5927 O O . ASN E 1 15 ? 28.241 -7.166 -3.756 1.00 0.00 15 ASN E O 2
ATOM 5938 N N . PHE E 1 16 ? 26.574 -7.704 -5.167 1.00 0.00 16 PHE E N 2
ATOM 5939 C CA . PHE E 1 16 ? 27.411 -8.565 -6.005 1.00 0.00 16 PHE E CA 2
ATOM 5940 C C . PHE E 1 16 ? 28.402 -7.761 -6.849 1.00 0.00 16 PHE E C 2
ATOM 5941 O O . PHE E 1 16 ? 29.539 -8.188 -7.056 1.00 0.00 16 PHE E O 2
ATOM 5958 N N . PHE E 1 17 ? 27.967 -6.602 -7.336 1.00 0.00 17 PHE E N 2
ATOM 5959 C CA . PHE E 1 17 ? 28.815 -5.746 -8.165 1.00 0.00 17 PHE E CA 2
ATOM 5960 C C . PHE E 1 17 ? 30.045 -5.248 -7.406 1.00 0.00 17 PHE E C 2
ATOM 5961 O O . PHE E 1 17 ? 31.147 -5.237 -7.953 1.00 0.00 17 PHE E O 2
ATOM 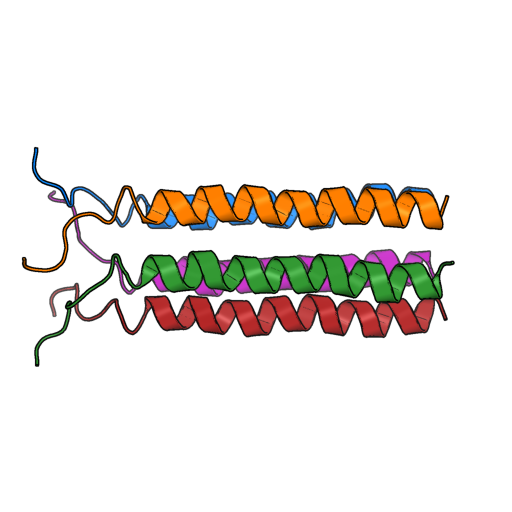5978 N N . ILE E 1 18 ? 29.859 -4.840 -6.152 1.00 0.00 18 ILE E N 2
ATOM 5979 C CA . ILE E 1 18 ? 30.974 -4.341 -5.347 1.00 0.00 18 ILE E CA 2
ATOM 5980 C C . ILE E 1 18 ? 32.021 -5.431 -5.084 1.00 0.00 18 ILE E C 2
ATOM 5981 O O . ILE E 1 18 ? 33.199 -5.131 -4.929 1.00 0.00 18 ILE E O 2
ATOM 5997 N N . PHE E 1 19 ? 31.581 -6.686 -5.026 1.00 0.00 19 PHE E N 2
ATOM 5998 C CA . PHE E 1 19 ? 32.485 -7.813 -4.783 1.00 0.00 19 PHE E CA 2
ATOM 5999 C C . PHE E 1 19 ? 33.540 -7.946 -5.889 1.00 0.00 19 PHE E C 2
ATOM 6000 O O . PHE E 1 19 ? 34.726 -8.128 -5.606 1.00 0.00 19 PHE E O 2
ATOM 6017 N N . THR E 1 20 ? 33.099 -7.872 -7.142 1.00 0.00 20 THR E N 2
ATOM 6018 C CA . THR E 1 20 ? 34.013 -7.988 -8.280 1.00 0.00 20 THR E CA 2
ATOM 6019 C C . THR E 1 20 ? 34.986 -6.807 -8.366 1.00 0.00 20 THR E C 2
ATOM 6020 O O . THR E 1 20 ? 36.120 -6.970 -8.819 1.00 0.00 20 THR E O 2
ATOM 6031 N N . VAL E 1 21 ? 34.547 -5.625 -7.931 1.00 0.00 21 VAL E N 2
ATOM 6032 C CA . VAL E 1 21 ? 35.399 -4.429 -7.974 1.00 0.00 21 VAL E CA 2
ATOM 6033 C C . VAL E 1 21 ? 36.402 -4.407 -6.813 1.00 0.00 21 VAL E C 2
ATOM 6034 O O . VAL E 1 21 ? 37.608 -4.295 -7.031 1.00 0.00 21 VAL E O 2
ATOM 6047 N N . VAL E 1 22 ? 35.896 -4.514 -5.582 1.00 0.00 22 VAL E N 2
ATOM 6048 C CA . VAL E 1 22 ? 36.745 -4.501 -4.380 1.00 0.00 22 VAL E CA 2
ATOM 6049 C C . VAL E 1 22 ? 37.922 -5.485 -4.468 1.00 0.00 22 VAL E C 2
ATOM 6050 O O . VAL E 1 22 ? 38.923 -5.322 -3.768 1.00 0.00 22 VAL E O 2
ATOM 6063 N N . SER E 1 23 ? 37.801 -6.496 -5.329 1.00 0.00 23 SER E N 2
ATOM 6064 C CA . SER E 1 23 ? 38.862 -7.485 -5.498 1.00 0.00 23 SER E CA 2
ATOM 6065 C C . SER E 1 23 ? 39.991 -6.897 -6.342 1.00 0.00 23 SER E C 2
ATOM 6066 O O . SER E 1 23 ? 41.168 -7.124 -6.073 1.00 0.00 23 SER E O 2
ATOM 6074 N N . ALA E 1 24 ? 39.607 -6.138 -7.368 1.00 0.00 24 ALA E N 2
ATOM 6075 C CA . ALA E 1 24 ? 40.566 -5.498 -8.268 1.00 0.00 24 ALA E CA 2
ATOM 6076 C C . ALA E 1 24 ? 41.483 -4.529 -7.514 1.00 0.00 24 ALA E C 2
ATOM 6077 O O . ALA E 1 24 ? 42.641 -4.350 -7.878 1.00 0.00 24 ALA E O 2
ATOM 6084 N N . ILE E 1 25 ? 40.951 -3.909 -6.464 1.00 0.00 25 ILE E N 2
ATOM 6085 C CA . ILE E 1 25 ? 41.709 -2.960 -5.652 1.00 0.00 25 ILE E CA 2
ATOM 6086 C C . ILE E 1 25 ? 42.792 -3.666 -4.835 1.00 0.00 25 ILE E C 2
ATOM 6087 O O . ILE E 1 25 ? 43.966 -3.297 -4.892 1.00 0.00 25 ILE E O 2
ATOM 6103 N N . THR E 1 26 ? 42.390 -4.686 -4.083 1.00 0.00 26 THR E N 2
ATOM 6104 C CA . THR E 1 26 ? 43.318 -5.444 -3.246 1.00 0.00 26 THR E CA 2
ATOM 6105 C C . THR E 1 26 ? 44.330 -6.230 -4.072 1.00 0.00 26 THR E C 2
ATOM 6106 O O . THR E 1 26 ? 45.474 -6.421 -3.655 1.00 0.00 26 THR E O 2
ATOM 6117 N N . LEU E 1 27 ? 43.899 -6.680 -5.240 1.00 0.00 27 LEU E N 2
ATOM 6118 C CA . LEU E 1 27 ? 44.749 -7.451 -6.127 1.00 0.00 27 LEU E CA 2
ATOM 6119 C C . LEU E 1 27 ? 45.688 -6.555 -6.935 1.00 0.00 27 LEU E C 2
ATOM 6120 O O . LEU E 1 27 ? 46.859 -6.883 -7.121 1.00 0.00 27 LEU E O 2
ATOM 6136 N N . LEU E 1 28 ? 45.170 -5.423 -7.411 1.00 0.00 28 LEU E N 2
ATOM 6137 C CA . LEU E 1 28 ? 45.971 -4.490 -8.199 1.00 0.00 28 LEU E CA 2
ATOM 6138 C C . LEU E 1 28 ? 47.077 -3.858 -7.356 1.00 0.00 28 LEU E C 2
ATOM 6139 O O . LEU E 1 28 ? 48.200 -3.679 -7.830 1.00 0.00 28 LEU E O 2
ATOM 6155 N N . VAL E 1 29 ? 46.758 -3.529 -6.105 1.00 0.00 29 VAL E N 2
ATOM 6156 C CA . VAL E 1 29 ? 47.735 -2.915 -5.208 1.00 0.00 29 VAL E CA 2
ATOM 6157 C C . VAL E 1 29 ? 48.869 -3.894 -4.881 1.00 0.00 29 VAL E C 2
ATOM 6158 O O . VAL E 1 29 ? 50.044 -3.533 -4.931 1.00 0.00 29 VAL E O 2
ATOM 6171 N N . SER E 1 30 ? 48.504 -5.133 -4.555 1.00 0.00 30 SER E N 2
ATOM 6172 C CA . SER E 1 30 ? 49.491 -6.161 -4.222 1.00 0.00 30 SER E CA 2
ATOM 6173 C C . SER E 1 30 ? 50.338 -6.523 -5.441 1.00 0.00 30 SER E C 2
ATOM 6174 O O . SER E 1 30 ? 51.541 -6.758 -5.322 1.00 0.00 30 SER E O 2
ATOM 6182 N N . MET E 1 31 ? 49.706 -6.553 -6.616 1.00 0.00 31 MET E N 2
ATOM 6183 C CA . MET E 1 31 ? 50.402 -6.885 -7.859 1.00 0.00 31 MET E CA 2
ATOM 6184 C C . MET E 1 31 ? 51.447 -5.824 -8.182 1.00 0.00 31 MET E C 2
ATOM 6185 O O . MET E 1 31 ? 52.621 -6.136 -8.389 1.00 0.00 31 MET E O 2
ATOM 6199 N N . ALA E 1 32 ? 51.012 -4.565 -8.220 1.00 0.00 32 ALA E N 2
ATOM 6200 C CA . ALA E 1 32 ? 51.906 -3.445 -8.513 1.00 0.00 32 ALA E CA 2
ATOM 6201 C C . ALA E 1 32 ? 53.027 -3.355 -7.476 1.00 0.00 32 ALA E C 2
ATOM 6202 O O . ALA E 1 32 ? 54.162 -3.005 -7.800 1.00 0.00 32 ALA E O 2
ATOM 6209 N N . PHE E 1 33 ? 52.691 -3.671 -6.223 1.00 0.00 33 PHE E N 2
ATOM 6210 C CA . PHE E 1 33 ? 53.658 -3.635 -5.130 1.00 0.00 33 PHE E CA 2
ATOM 6211 C C . PHE E 1 33 ? 54.812 -4.608 -5.393 1.00 0.00 33 PHE E C 2
ATOM 6212 O O . PHE E 1 33 ? 55.977 -4.224 -5.349 1.00 0.00 33 PHE E O 2
ATOM 6229 N N . LEU E 1 34 ? 54.468 -5.861 -5.661 1.00 0.00 34 LEU E N 2
ATOM 6230 C CA . LEU E 1 34 ? 55.474 -6.886 -5.926 1.00 0.00 34 LEU E CA 2
ATOM 6231 C C . LEU E 1 34 ? 56.249 -6.586 -7.215 1.00 0.00 34 LEU E C 2
ATOM 6232 O O . LEU E 1 34 ? 57.395 -7.008 -7.366 1.00 0.00 34 LEU E O 2
ATOM 6248 N N . THR E 1 35 ? 55.619 -5.857 -8.140 1.00 0.00 35 THR E N 2
ATOM 6249 C CA . THR E 1 35 ? 56.254 -5.510 -9.409 1.00 0.00 35 THR E CA 2
ATOM 6250 C C . THR E 1 35 ? 57.497 -4.643 -9.212 1.00 0.00 35 THR E C 2
ATOM 6251 O O . THR E 1 35 ? 58.572 -4.962 -9.725 1.00 0.00 35 THR E O 2
ATOM 6262 N N . ALA E 1 36 ? 57.348 -3.550 -8.467 1.00 0.00 36 ALA E N 2
ATOM 6263 C CA . ALA E 1 36 ? 58.464 -2.640 -8.210 1.00 0.00 36 ALA E CA 2
ATOM 6264 C C . ALA E 1 36 ? 59.306 -3.098 -7.021 1.00 0.00 36 ALA E C 2
ATOM 6265 O O . ALA E 1 36 ? 60.533 -2.994 -7.042 1.00 0.00 36 ALA E O 2
ATOM 6272 N N . THR E 1 37 ? 58.640 -3.603 -5.988 1.00 0.00 37 THR E N 2
ATOM 6273 C CA . THR E 1 37 ? 59.320 -4.076 -4.785 1.00 0.00 37 THR E CA 2
ATOM 6274 C C . THR E 1 37 ? 60.222 -5.275 -5.091 1.00 0.00 37 THR E C 2
ATOM 6275 O O . THR E 1 37 ? 61.303 -5.408 -4.515 1.00 0.00 37 THR E O 2
ATOM 6286 N N . ARG E 1 38 ? 59.772 -6.141 -5.997 1.00 0.00 38 ARG E N 2
ATOM 6287 C CA . ARG E 1 38 ? 60.540 -7.326 -6.378 1.00 0.00 38 ARG E CA 2
ATOM 6288 C C . ARG E 1 38 ? 60.279 -7.696 -7.838 1.00 0.00 38 ARG E C 2
ATOM 6289 O O . ARG E 1 38 ? 61.042 -7.228 -8.709 1.00 0.00 38 ARG E O 2
ATOM 6311 N N . MET A 1 1 ? 4.414 4.082 -15.498 1.00 0.00 1 MET A N 3
ATOM 6312 C CA . MET A 1 1 ? 4.401 3.138 -14.351 1.00 0.00 1 MET A CA 3
ATOM 6313 C C . MET A 1 1 ? 4.052 3.861 -13.054 1.00 0.00 1 MET A C 3
ATOM 6314 O O . MET A 1 1 ? 3.137 3.461 -12.335 1.00 0.00 1 MET A O 3
ATOM 6330 N N . LEU A 1 2 ? 4.793 4.930 -12.760 1.00 0.00 2 LEU A N 3
ATOM 6331 C CA . LEU A 1 2 ? 4.572 5.723 -11.547 1.00 0.00 2 LEU A CA 3
ATOM 6332 C C . LEU A 1 2 ? 4.739 4.865 -10.280 1.00 0.00 2 LEU A C 3
ATOM 6333 O O . LEU A 1 2 ? 3.751 4.480 -9.651 1.00 0.00 2 LEU A O 3
ATOM 6349 N N . PRO A 1 3 ? 5.996 4.546 -9.884 1.00 0.00 3 PRO A N 3
ATOM 6350 C CA . PRO A 1 3 ? 6.260 3.733 -8.686 1.00 0.00 3 PRO A CA 3
ATOM 6351 C C . PRO A 1 3 ? 5.655 4.341 -7.421 1.00 0.00 3 PRO A C 3
ATOM 6352 O O . PRO A 1 3 ? 5.539 5.561 -7.302 1.00 0.00 3 PRO A O 3
ATOM 6363 N N . PHE A 1 4 ? 5.275 3.480 -6.480 1.00 0.00 4 PHE A N 3
ATOM 6364 C CA . PHE A 1 4 ? 4.684 3.926 -5.223 1.00 0.00 4 PHE A CA 3
ATOM 6365 C C . PHE A 1 4 ? 5.705 4.692 -4.384 1.00 0.00 4 PHE A C 3
ATOM 6366 O O . PHE A 1 4 ? 5.372 5.688 -3.741 1.00 0.00 4 PHE A O 3
ATOM 6383 N N . VAL A 1 5 ? 6.951 4.219 -4.395 1.00 0.00 5 VAL A N 3
ATOM 6384 C CA . VAL A 1 5 ? 8.028 4.852 -3.638 1.00 0.00 5 VAL A CA 3
ATOM 6385 C C . VAL A 1 5 ? 9.338 4.815 -4.432 1.00 0.00 5 VAL A C 3
ATOM 6386 O O . VAL A 1 5 ? 9.743 3.761 -4.930 1.00 0.00 5 VAL A O 3
ATOM 6399 N N . GLN A 1 6 ? 9.990 5.967 -4.543 1.00 0.00 6 GLN A N 3
ATOM 6400 C CA . GLN A 1 6 ? 11.249 6.069 -5.273 1.00 0.00 6 GLN A CA 3
ATOM 6401 C C . GLN A 1 6 ? 12.389 5.419 -4.496 1.00 0.00 6 GLN A C 3
ATOM 6402 O O . GLN A 1 6 ? 12.692 5.812 -3.369 1.00 0.00 6 GLN A O 3
ATOM 6416 N N . GLU A 1 7 ? 13.016 4.420 -5.113 1.00 0.00 7 GLU A N 3
ATOM 6417 C CA . GLU A 1 7 ? 14.130 3.699 -4.496 1.00 0.00 7 GLU A CA 3
ATOM 6418 C C . GLU A 1 7 ? 15.143 3.257 -5.554 1.00 0.00 7 GLU A C 3
ATOM 6419 O O . GLU A 1 7 ? 16.352 3.285 -5.322 1.00 0.00 7 GLU A O 3
ATOM 6431 N N . ARG A 1 8 ? 14.628 2.839 -6.712 1.00 0.00 8 ARG A N 3
ATOM 6432 C CA . ARG A 1 8 ? 15.470 2.389 -7.823 1.00 0.00 8 ARG A CA 3
ATOM 6433 C C . ARG A 1 8 ? 16.442 3.490 -8.258 1.00 0.00 8 ARG A C 3
ATOM 6434 O O . ARG A 1 8 ? 17.612 3.224 -8.537 1.00 0.00 8 ARG A O 3
ATOM 6455 N N . ILE A 1 9 ? 15.947 4.721 -8.304 1.00 0.00 9 ILE A N 3
ATOM 6456 C CA . ILE A 1 9 ? 16.770 5.865 -8.700 1.00 0.00 9 ILE A CA 3
ATOM 6457 C C . ILE A 1 9 ? 17.845 6.169 -7.647 1.00 0.00 9 ILE A C 3
ATOM 6458 O O . ILE A 1 9 ? 18.881 6.757 -7.964 1.00 0.00 9 ILE A O 3
ATOM 6474 N N . GLY A 1 10 ? 17.595 5.763 -6.397 1.00 0.00 10 GLY A N 3
ATOM 6475 C CA . GLY A 1 10 ? 18.547 6.003 -5.326 1.00 0.00 10 GLY A CA 3
ATOM 6476 C C . GLY A 1 10 ? 19.647 4.959 -5.279 1.00 0.00 10 GLY A C 3
ATOM 6477 O O . GLY A 1 10 ? 20.821 5.294 -5.125 1.00 0.00 10 GLY A O 3
ATOM 6481 N N . LEU A 1 11 ? 19.267 3.691 -5.399 1.00 0.00 11 LEU A N 3
ATOM 6482 C CA . LEU A 1 11 ? 20.237 2.596 -5.372 1.00 0.00 11 LEU A CA 3
ATOM 6483 C C . LEU A 1 11 ? 21.111 2.597 -6.631 1.00 0.00 11 LEU A C 3
ATOM 6484 O O . LEU A 1 11 ? 22.250 2.131 -6.604 1.00 0.00 11 LEU A O 3
ATOM 6500 N N . PHE A 1 12 ? 20.571 3.127 -7.728 1.00 0.00 12 PHE A N 3
ATOM 6501 C CA . PHE A 1 12 ? 21.294 3.190 -8.992 1.00 0.00 12 PHE A CA 3
ATOM 6502 C C . PHE A 1 12 ? 22.503 4.118 -8.893 1.00 0.00 12 PHE A C 3
ATOM 6503 O O . PHE A 1 12 ? 23.580 3.800 -9.403 1.00 0.00 12 PHE A O 3
ATOM 6520 N N . ILE A 1 13 ? 22.325 5.261 -8.229 1.00 0.00 13 ILE A N 3
ATOM 6521 C CA . ILE A 1 13 ? 23.409 6.227 -8.072 1.00 0.00 13 ILE A CA 3
ATOM 6522 C C . ILE A 1 13 ? 24.492 5.723 -7.121 1.00 0.00 13 ILE A C 3
ATOM 6523 O O . ILE A 1 13 ? 25.658 6.077 -7.274 1.00 0.00 13 ILE A O 3
ATOM 6539 N N . VAL A 1 14 ? 24.114 4.886 -6.153 1.00 0.00 14 VAL A N 3
ATOM 6540 C CA . VAL A 1 14 ? 25.077 4.346 -5.193 1.00 0.00 14 VAL A CA 3
ATOM 6541 C C . VAL A 1 14 ? 25.995 3.337 -5.880 1.00 0.00 14 VAL A C 3
ATOM 6542 O O . VAL A 1 14 ? 27.217 3.409 -5.757 1.00 0.00 14 VAL A O 3
ATOM 6555 N N . ASN A 1 15 ? 25.386 2.390 -6.598 1.00 0.00 15 ASN A N 3
ATOM 6556 C CA . ASN A 1 15 ? 26.133 1.351 -7.321 1.00 0.00 15 ASN A CA 3
ATOM 6557 C C . ASN A 1 15 ? 27.200 1.963 -8.233 1.00 0.00 15 ASN A C 3
ATOM 6558 O O . ASN A 1 15 ? 28.356 1.539 -8.234 1.00 0.00 15 ASN A O 3
ATOM 6569 N N . PHE A 1 16 ? 26.792 2.955 -9.014 1.00 0.00 16 PHE A N 3
ATOM 6570 C CA . PHE A 1 16 ? 27.704 3.638 -9.930 1.00 0.00 16 PHE A CA 3
ATOM 6571 C C . PHE A 1 16 ? 28.713 4.511 -9.170 1.00 0.00 16 PHE A C 3
ATOM 6572 O O . PHE A 1 16 ? 29.851 4.678 -9.613 1.00 0.00 16 PHE A O 3
ATOM 6589 N N . PHE A 1 17 ? 28.296 5.059 -8.026 1.00 0.00 17 PHE A N 3
ATOM 6590 C CA . PHE A 1 17 ? 29.172 5.913 -7.221 1.00 0.00 17 PHE A CA 3
ATOM 6591 C C . PHE A 1 17 ? 30.310 5.113 -6.583 1.00 0.00 17 PHE A C 3
ATOM 6592 O O . PHE A 1 17 ? 31.435 5.610 -6.484 1.00 0.00 17 PHE A O 3
ATOM 6609 N N . ILE A 1 18 ? 30.026 3.882 -6.159 1.00 0.00 18 ILE A N 3
ATOM 6610 C CA . ILE A 1 18 ? 31.049 3.049 -5.533 1.00 0.00 18 ILE A CA 3
ATOM 6611 C C . ILE A 1 18 ? 32.092 2.603 -6.556 1.00 0.00 18 ILE A C 3
ATOM 6612 O O . ILE A 1 18 ? 33.273 2.502 -6.237 1.00 0.00 18 ILE A O 3
ATOM 6628 N N . PHE A 1 19 ? 31.645 2.334 -7.781 1.00 0.00 19 PHE A N 3
ATOM 6629 C CA . PHE A 1 19 ? 32.540 1.904 -8.853 1.00 0.00 19 PHE A CA 3
ATOM 6630 C C . PHE A 1 19 ? 33.526 3.015 -9.224 1.00 0.00 19 PHE A C 3
ATOM 6631 O O . PHE A 1 19 ? 34.707 2.760 -9.462 1.00 0.00 19 PHE A O 3
ATOM 6648 N N . THR A 1 20 ? 33.023 4.242 -9.294 1.00 0.00 20 THR A N 3
ATOM 6649 C CA . THR A 1 20 ? 33.852 5.394 -9.635 1.00 0.00 20 THR A CA 3
ATOM 6650 C C . THR A 1 20 ? 34.936 5.659 -8.588 1.00 0.00 20 THR A C 3
ATOM 6651 O O . THR A 1 20 ? 36.080 5.958 -8.936 1.00 0.00 20 THR A O 3
ATOM 6662 N N . VAL A 1 21 ? 34.578 5.543 -7.311 1.00 0.00 21 VAL A N 3
ATOM 6663 C CA . VAL A 1 21 ? 35.532 5.787 -6.231 1.00 0.00 21 VAL A CA 3
ATOM 6664 C C . VAL A 1 21 ? 36.495 4.619 -6.032 1.00 0.00 21 VAL A C 3
ATOM 6665 O O . VAL A 1 21 ? 37.709 4.815 -5.964 1.00 0.00 21 VAL A O 3
ATOM 6678 N N . VAL A 1 22 ? 35.953 3.406 -5.943 1.00 0.00 22 VAL A N 3
ATOM 6679 C CA . VAL A 1 22 ? 36.770 2.201 -5.749 1.00 0.00 22 VAL A CA 3
ATOM 6680 C C . VAL A 1 22 ? 37.868 2.065 -6.819 1.00 0.00 22 VAL A C 3
ATOM 6681 O O . VAL A 1 22 ? 38.856 1.362 -6.612 1.00 0.00 22 VAL A O 3
ATOM 6694 N N . SER A 1 23 ? 37.684 2.735 -7.956 1.00 0.00 23 SER A N 3
ATOM 6695 C CA . SER A 1 23 ? 38.658 2.688 -9.041 1.00 0.00 23 SER A CA 3
ATOM 6696 C C . SER A 1 23 ? 39.752 3.729 -8.813 1.00 0.00 23 SER A C 3
ATOM 6697 O O . SER A 1 23 ? 40.934 3.462 -9.020 1.00 0.00 23 SER A O 3
ATOM 6705 N N . ALA A 1 24 ? 39.338 4.920 -8.384 1.00 0.00 24 ALA A N 3
ATOM 6706 C CA . ALA A 1 24 ? 40.265 6.016 -8.119 1.00 0.00 24 ALA A CA 3
ATOM 6707 C C . ALA A 1 24 ? 41.233 5.678 -6.987 1.00 0.00 24 ALA A C 3
ATOM 6708 O O . ALA A 1 24 ? 42.400 6.067 -7.026 1.00 0.00 24 ALA A O 3
ATOM 6715 N N . ILE A 1 25 ? 40.747 4.958 -5.979 1.00 0.00 25 ILE A N 3
ATOM 6716 C CA . ILE A 1 25 ? 41.575 4.575 -4.839 1.00 0.00 25 ILE A CA 3
ATOM 6717 C C . ILE A 1 25 ? 42.651 3.559 -5.238 1.00 0.00 25 ILE A C 3
ATOM 6718 O O . ILE A 1 25 ? 43.812 3.684 -4.846 1.00 0.00 25 ILE A O 3
ATOM 6734 N N . THR A 1 26 ? 42.257 2.563 -6.027 1.00 0.00 26 THR A N 3
ATOM 6735 C CA . THR A 1 26 ? 43.180 1.521 -6.484 1.00 0.00 26 THR A CA 3
ATOM 6736 C C . THR A 1 26 ? 44.121 2.019 -7.574 1.00 0.00 26 THR A C 3
ATOM 6737 O O . THR A 1 26 ? 45.274 1.593 -7.655 1.00 0.00 26 THR A O 3
ATOM 6748 N N . LEU A 1 27 ? 43.622 2.922 -8.403 1.00 0.00 27 LEU A N 3
ATOM 6749 C CA . LEU A 1 27 ? 44.403 3.479 -9.493 1.00 0.00 27 LEU A CA 3
ATOM 6750 C C . LEU A 1 27 ? 45.363 4.556 -8.993 1.00 0.00 27 LEU A C 3
ATOM 6751 O O . LEU A 1 27 ? 46.505 4.645 -9.448 1.00 0.00 27 LEU A O 3
ATOM 6767 N N . LEU A 1 28 ? 44.895 5.367 -8.049 1.00 0.00 28 LEU A N 3
ATOM 6768 C CA . LEU A 1 28 ? 45.707 6.441 -7.483 1.00 0.00 28 LEU A CA 3
ATOM 6769 C C . LEU A 1 28 ? 46.879 5.880 -6.684 1.00 0.00 28 LEU A C 3
ATOM 6770 O O . LEU A 1 28 ? 47.998 6.388 -6.772 1.00 0.00 28 LEU A O 3
ATOM 6786 N N . VAL A 1 29 ? 46.620 4.828 -5.909 1.00 0.00 29 VAL A N 3
ATOM 6787 C CA . VAL A 1 29 ? 47.660 4.206 -5.095 1.00 0.00 29 VAL A CA 3
ATOM 6788 C C . VAL A 1 29 ? 48.713 3.522 -5.967 1.00 0.00 29 VAL A C 3
ATOM 6789 O O . VAL A 1 29 ? 49.899 3.525 -5.638 1.00 0.00 29 VAL A O 3
ATOM 6802 N N . SER A 1 30 ? 48.273 2.944 -7.085 1.00 0.00 30 SER A N 3
ATOM 6803 C CA . SER A 1 30 ? 49.180 2.259 -8.003 1.00 0.00 30 SER A CA 3
ATOM 6804 C C . SER A 1 30 ? 50.156 3.243 -8.640 1.00 0.00 30 SER A C 3
ATOM 6805 O O . SER A 1 30 ? 51.346 2.954 -8.774 1.00 0.00 30 SER A O 3
ATOM 6813 N N . MET A 1 31 ? 49.645 4.410 -9.024 1.00 0.00 31 MET A N 3
ATOM 6814 C CA . MET A 1 31 ? 50.470 5.440 -9.647 1.00 0.00 31 MET A CA 3
ATOM 6815 C C . MET A 1 31 ? 51.473 6.010 -8.650 1.00 0.00 31 MET A C 3
ATOM 6816 O O . MET A 1 31 ? 52.653 6.155 -8.959 1.00 0.00 31 MET A O 3
ATOM 6830 N N . ALA A 1 32 ? 50.994 6.320 -7.446 1.00 0.00 32 ALA A N 3
ATOM 6831 C CA . ALA A 1 32 ? 51.846 6.875 -6.397 1.00 0.00 32 ALA A CA 3
ATOM 6832 C C . ALA A 1 32 ? 52.937 5.889 -5.983 1.00 0.00 32 ALA A C 3
ATOM 6833 O O . ALA A 1 32 ? 54.077 6.280 -5.729 1.00 0.00 32 ALA A O 3
ATOM 6840 N N . PHE A 1 33 ? 52.575 4.613 -5.910 1.00 0.00 33 PHE A N 3
ATOM 6841 C CA . PHE A 1 33 ? 53.521 3.571 -5.526 1.00 0.00 33 PHE A CA 3
ATOM 6842 C C . PHE A 1 33 ? 54.646 3.427 -6.555 1.00 0.00 33 PHE A C 3
ATOM 6843 O O . PHE A 1 33 ? 55.816 3.655 -6.243 1.00 0.00 33 PHE A O 3
ATOM 6860 N N . LEU A 1 34 ? 54.278 3.046 -7.774 1.00 0.00 34 LEU A N 3
ATOM 6861 C CA . LEU A 1 34 ? 55.248 2.857 -8.851 1.00 0.00 34 LEU A CA 3
ATOM 6862 C C . LEU A 1 34 ? 56.064 4.126 -9.131 1.00 0.00 34 LEU A C 3
ATOM 6863 O O . LEU A 1 34 ? 57.207 4.042 -9.582 1.00 0.00 34 LEU A O 3
ATOM 6879 N N . THR A 1 35 ? 55.480 5.295 -8.861 1.00 0.00 35 THR A N 3
ATOM 6880 C CA . THR A 1 35 ? 56.174 6.562 -9.096 1.00 0.00 35 THR A CA 3
ATOM 6881 C C . THR A 1 35 ? 57.358 6.736 -8.146 1.00 0.00 35 THR A C 3
ATOM 6882 O O . THR A 1 35 ? 58.405 7.250 -8.541 1.00 0.00 35 THR A O 3
ATOM 6893 N N . ALA A 1 36 ? 57.187 6.308 -6.897 1.00 0.00 36 ALA A N 3
ATOM 6894 C CA . ALA A 1 36 ? 58.248 6.424 -5.899 1.00 0.00 36 ALA A CA 3
ATOM 6895 C C . ALA A 1 36 ? 59.232 5.260 -5.994 1.00 0.00 36 ALA A C 3
ATOM 6896 O O . ALA A 1 36 ? 60.448 5.457 -5.961 1.00 0.00 36 ALA A O 3
ATOM 6903 N N . THR A 1 37 ? 58.697 4.047 -6.110 1.00 0.00 37 THR A N 3
ATOM 6904 C CA . THR A 1 37 ? 59.524 2.848 -6.208 1.00 0.00 37 THR A CA 3
ATOM 6905 C C . THR A 1 37 ? 60.343 2.839 -7.496 1.00 0.00 37 THR A C 3
ATOM 6906 O O . THR A 1 37 ? 61.490 2.394 -7.510 1.00 0.00 37 THR A O 3
ATOM 6917 N N . ARG A 1 38 ? 59.745 3.333 -8.582 1.00 0.00 38 ARG A N 3
ATOM 6918 C CA . ARG A 1 38 ? 60.414 3.386 -9.885 1.00 0.00 38 ARG A CA 3
ATOM 6919 C C . ARG A 1 38 ? 60.789 1.989 -10.372 1.00 0.00 38 ARG A C 3
ATOM 6920 O O . ARG A 1 38 ? 61.844 1.475 -9.942 1.00 0.00 38 ARG A O 3
ATOM 6942 N N . MET B 1 1 ? 4.415 16.017 -0.928 1.00 0.00 1 MET B N 3
ATOM 6943 C CA . MET B 1 1 ? 4.398 14.634 -1.471 1.00 0.00 1 MET B CA 3
ATOM 6944 C C . MET B 1 1 ? 4.055 13.626 -0.381 1.00 0.00 1 MET B C 3
ATOM 6945 O O . MET B 1 1 ? 3.139 12.818 -0.534 1.00 0.00 1 MET B O 3
ATOM 6961 N N . LEU B 1 2 ? 4.802 13.674 0.723 1.00 0.00 2 LEU B N 3
ATOM 6962 C CA . LEU B 1 2 ? 4.587 12.767 1.852 1.00 0.00 2 LEU B CA 3
ATOM 6963 C C . LEU B 1 2 ? 4.750 11.297 1.427 1.00 0.00 2 LEU B C 3
ATOM 6964 O O . LEU B 1 2 ? 3.762 10.580 1.261 1.00 0.00 2 LEU B O 3
ATOM 6980 N N . PRO B 1 3 ? 6.007 10.821 1.239 1.00 0.00 3 PRO B N 3
ATOM 6981 C CA . PRO B 1 3 ? 6.267 9.430 0.834 1.00 0.00 3 PRO B CA 3
ATOM 6982 C C . PRO B 1 3 ? 5.669 8.415 1.808 1.00 0.00 3 PRO B C 3
ATOM 6983 O O . PRO B 1 3 ? 5.559 8.679 3.006 1.00 0.00 3 PRO B O 3
ATOM 6994 N N . PHE B 1 4 ? 5.283 7.254 1.281 1.00 0.00 4 PHE B N 3
ATOM 6995 C CA . PHE B 1 4 ? 4.697 6.197 2.098 1.00 0.00 4 PHE B CA 3
ATOM 6996 C C . PHE B 1 4 ? 5.724 5.635 3.080 1.00 0.00 4 PHE B C 3
ATOM 6997 O O . PHE B 1 4 ? 5.398 5.331 4.227 1.00 0.00 4 PHE B O 3
ATOM 7014 N N . VAL B 1 5 ? 6.966 5.500 2.620 1.00 0.00 5 VAL B N 3
ATOM 7015 C CA . VAL B 1 5 ? 8.048 4.976 3.449 1.00 0.00 5 VAL B CA 3
ATOM 7016 C C . VAL B 1 5 ? 9.356 5.718 3.161 1.00 0.00 5 VAL B C 3
ATOM 7017 O O . VAL B 1 5 ? 9.755 5.865 2.005 1.00 0.00 5 VAL B O 3
ATOM 7030 N N . GLN B 1 6 ? 10.016 6.179 4.221 1.00 0.00 6 GLN B N 3
ATOM 7031 C CA . GLN B 1 6 ? 11.273 6.905 4.085 1.00 0.00 6 GLN B CA 3
ATOM 7032 C C . GLN B 1 6 ? 12.412 5.964 3.701 1.00 0.00 6 GLN B C 3
ATOM 7033 O O . GLN B 1 6 ? 12.719 5.014 4.421 1.00 0.00 6 GLN B O 3
ATOM 7047 N N . GLU B 1 7 ? 13.032 6.241 2.557 1.00 0.00 7 GLU B N 3
ATOM 7048 C CA . GLU B 1 7 ? 14.142 5.432 2.056 1.00 0.00 7 GLU B CA 3
ATOM 7049 C C . GLU B 1 7 ? 15.152 6.301 1.304 1.00 0.00 7 GLU B C 3
ATOM 7050 O O . GLU B 1 7 ? 16.362 6.090 1.395 1.00 0.00 7 GLU B O 3
ATOM 7062 N N . ARG B 1 8 ? 14.635 7.274 0.550 1.00 0.00 8 ARG B N 3
ATOM 7063 C CA . ARG B 1 8 ? 15.472 8.191 -0.225 1.00 0.00 8 ARG B CA 3
ATOM 7064 C C . ARG B 1 8 ? 16.450 8.944 0.681 1.00 0.00 8 ARG B C 3
ATOM 7065 O O . ARG B 1 8 ? 17.617 9.127 0.335 1.00 0.00 8 ARG B O 3
ATOM 7086 N N . ILE B 1 9 ? 15.961 9.369 1.841 1.00 0.00 9 ILE B N 3
ATOM 7087 C CA . ILE B 1 9 ? 16.789 10.099 2.802 1.00 0.00 9 ILE B CA 3
ATOM 7088 C C . ILE B 1 9 ? 17.867 9.190 3.411 1.00 0.00 9 ILE B C 3
ATOM 7089 O O . ILE B 1 9 ? 18.905 9.674 3.866 1.00 0.00 9 ILE B O 3
ATOM 7105 N N . GLY B 1 10 ? 17.616 7.878 3.412 1.00 0.00 10 GLY B N 3
ATOM 7106 C CA . GLY B 1 10 ? 18.570 6.931 3.966 1.00 0.00 10 GLY B CA 3
ATOM 7107 C C . GLY B 1 10 ? 19.665 6.564 2.983 1.00 0.00 10 GLY B C 3
ATOM 7108 O O . GLY B 1 10 ? 20.841 6.521 3.342 1.00 0.00 10 GLY B O 3
ATOM 7112 N N . LEU B 1 11 ? 19.278 6.287 1.742 1.00 0.00 11 LEU B N 3
ATOM 7113 C CA . LEU B 1 11 ? 20.244 5.922 0.704 1.00 0.00 11 LEU B CA 3
ATOM 7114 C C . LEU B 1 11 ? 21.115 7.120 0.310 1.00 0.00 11 LEU B C 3
ATOM 7115 O O . LEU B 1 11 ? 22.252 6.950 -0.130 1.00 0.00 11 LEU B O 3
ATOM 7131 N N . PHE B 1 12 ? 20.576 8.327 0.478 1.00 0.00 12 PHE B N 3
ATOM 7132 C CA . PHE B 1 12 ? 21.298 9.548 0.144 1.00 0.00 12 PHE B CA 3
ATOM 7133 C C . PHE B 1 12 ? 22.513 9.740 1.050 1.00 0.00 12 PHE B C 3
ATOM 7134 O O . PHE B 1 12 ? 23.587 10.126 0.585 1.00 0.00 12 PHE B O 3
ATOM 7151 N N . ILE B 1 13 ? 22.341 9.462 2.343 1.00 0.00 13 ILE B N 3
ATOM 7152 C CA . ILE B 1 13 ? 23.430 9.611 3.305 1.00 0.00 13 ILE B CA 3
ATOM 7153 C C . ILE B 1 13 ? 24.513 8.550 3.113 1.00 0.00 13 ILE B C 3
ATOM 7154 O O . ILE B 1 13 ? 25.679 8.805 3.397 1.00 0.00 13 ILE B O 3
ATOM 7170 N N . VAL B 1 14 ? 24.132 7.372 2.618 1.00 0.00 14 VAL B N 3
ATOM 7171 C CA . VAL B 1 14 ? 25.093 6.290 2.398 1.00 0.00 14 VAL B CA 3
ATOM 7172 C C . VAL B 1 14 ? 26.005 6.633 1.220 1.00 0.00 14 VAL B C 3
ATOM 7173 O O . VAL B 1 14 ? 27.227 6.537 1.319 1.00 0.00 14 VAL B O 3
ATOM 7186 N N . ASN B 1 15 ? 25.390 7.022 0.101 1.00 0.00 15 ASN B N 3
ATOM 7187 C CA . ASN B 1 15 ? 26.130 7.390 -1.116 1.00 0.00 15 ASN B CA 3
ATOM 7188 C C . ASN B 1 15 ? 27.199 8.445 -0.821 1.00 0.00 15 ASN B C 3
ATOM 7189 O O . ASN B 1 15 ? 28.353 8.314 -1.230 1.00 0.00 15 ASN B O 3
ATOM 7200 N N . PHE B 1 16 ? 26.795 9.494 -0.117 1.00 0.00 16 PHE B N 3
ATOM 7201 C CA . PHE B 1 16 ? 27.709 10.576 0.246 1.00 0.00 16 PHE B CA 3
ATOM 7202 C C . PHE B 1 16 ? 28.724 10.123 1.305 1.00 0.00 16 PHE B C 3
ATOM 7203 O O . PHE B 1 16 ? 29.862 10.595 1.320 1.00 0.00 16 PHE B O 3
ATOM 7220 N N . PHE B 1 17 ? 28.313 9.204 2.182 1.00 0.00 17 PHE B N 3
ATOM 7221 C CA . PHE B 1 17 ? 29.192 8.702 3.239 1.00 0.00 17 PHE B CA 3
ATOM 7222 C C . PHE B 1 17 ? 30.327 7.848 2.669 1.00 0.00 17 PHE B C 3
ATOM 7223 O O . PHE B 1 17 ? 31.456 7.906 3.166 1.00 0.00 17 PHE B O 3
ATOM 7240 N N . ILE B 1 18 ? 30.038 7.065 1.630 1.00 0.00 18 ILE B N 3
ATOM 7241 C CA . ILE B 1 18 ? 31.057 6.211 1.025 1.00 0.00 18 ILE B CA 3
ATOM 7242 C C . ILE B 1 18 ? 32.097 7.046 0.280 1.00 0.00 18 ILE B C 3
ATOM 7243 O O . ILE B 1 18 ? 33.276 6.711 0.277 1.00 0.00 18 ILE B O 3
ATOM 7259 N N . PHE B 1 19 ? 31.646 8.128 -0.352 1.00 0.00 19 PHE B N 3
ATOM 7260 C CA . PHE B 1 19 ? 32.538 9.015 -1.097 1.00 0.00 19 PHE B CA 3
ATOM 7261 C C . PHE B 1 19 ? 33.529 9.709 -0.161 1.00 0.00 19 PHE B C 3
ATOM 7262 O O . PHE B 1 19 ? 34.708 9.857 -0.482 1.00 0.00 19 PHE B O 3
ATOM 7279 N N . THR B 1 20 ? 33.032 10.156 0.987 1.00 0.00 20 THR B N 3
ATOM 7280 C CA . THR B 1 20 ? 33.867 10.838 1.973 1.00 0.00 20 THR B CA 3
ATOM 7281 C C . THR B 1 20 ? 34.954 9.921 2.543 1.00 0.00 20 THR B C 3
ATOM 7282 O O . THR B 1 20 ? 36.099 10.344 2.713 1.00 0.00 20 THR B O 3
ATOM 7293 N N . VAL B 1 21 ? 34.598 8.673 2.828 1.00 0.00 21 VAL B N 3
ATOM 7294 C CA . VAL B 1 21 ? 35.555 7.719 3.389 1.00 0.00 21 VAL B CA 3
ATOM 7295 C C . VAL B 1 21 ? 36.512 7.170 2.335 1.00 0.00 21 VAL B C 3
ATOM 7296 O O . VAL B 1 21 ? 37.725 7.164 2.537 1.00 0.00 21 VAL B O 3
ATOM 7309 N N . VAL B 1 22 ? 35.963 6.711 1.211 1.00 0.00 22 VAL B N 3
ATOM 7310 C CA . VAL B 1 22 ? 36.773 6.153 0.122 1.00 0.00 22 VAL B CA 3
ATOM 7311 C C . VAL B 1 22 ? 37.870 7.127 -0.345 1.00 0.00 22 VAL B C 3
ATOM 7312 O O . VAL B 1 22 ? 38.854 6.712 -0.954 1.00 0.00 22 VAL B O 3
ATOM 7325 N N . SER B 1 23 ? 37.686 8.416 -0.058 1.00 0.00 23 SER B N 3
ATOM 7326 C CA . SER B 1 23 ? 38.659 9.433 -0.442 1.00 0.00 23 SER B CA 3
ATOM 7327 C C . SER B 1 23 ? 39.760 9.536 0.612 1.00 0.00 23 SER B C 3
ATOM 7328 O O . SER B 1 23 ? 40.939 9.652 0.288 1.00 0.00 23 SER B O 3
ATOM 7336 N N . ALA B 1 24 ? 39.352 9.498 1.878 1.00 0.00 24 ALA B N 3
ATOM 7337 C CA . ALA B 1 24 ? 40.285 9.585 2.997 1.00 0.00 24 ALA B CA 3
ATOM 7338 C C . ALA B 1 24 ? 41.254 8.403 3.021 1.00 0.00 24 ALA B C 3
ATOM 7339 O O . ALA B 1 24 ? 42.422 8.560 3.373 1.00 0.00 24 ALA B O 3
ATOM 7346 N N . ILE B 1 25 ? 40.763 7.222 2.651 1.00 0.00 25 ILE B N 3
ATOM 7347 C CA . ILE B 1 25 ? 41.591 6.019 2.634 1.00 0.00 25 ILE B CA 3
ATOM 7348 C C . ILE B 1 25 ? 42.663 6.084 1.538 1.00 0.00 25 ILE B C 3
ATOM 7349 O O . ILE B 1 25 ? 43.824 5.748 1.773 1.00 0.00 25 ILE B O 3
ATOM 7365 N N . THR B 1 26 ? 42.262 6.527 0.350 1.00 0.00 26 THR B N 3
ATOM 7366 C CA . THR B 1 26 ? 43.178 6.639 -0.786 1.00 0.00 26 THR B CA 3
ATOM 7367 C C . THR B 1 26 ? 44.120 7.830 -0.654 1.00 0.00 26 THR B C 3
ATOM 7368 O O . THR B 1 26 ? 45.271 7.775 -1.090 1.00 0.00 26 THR B O 3
ATOM 7379 N N . LEU B 1 27 ? 43.625 8.898 -0.051 1.00 0.00 27 LEU B N 3
ATOM 7380 C CA . LEU B 1 27 ? 44.407 10.106 0.138 1.00 0.00 27 LEU B CA 3
ATOM 7381 C C . LEU B 1 27 ? 45.375 9.963 1.312 1.00 0.00 27 LEU B C 3
ATOM 7382 O O . LEU B 1 27 ? 46.516 10.423 1.250 1.00 0.00 27 LEU B O 3
ATOM 7398 N N . LEU B 1 28 ? 44.911 9.315 2.380 1.00 0.00 28 LEU B N 3
ATOM 7399 C CA . LEU B 1 28 ? 45.729 9.109 3.570 1.00 0.00 28 LEU B CA 3
ATOM 7400 C C . LEU B 1 28 ? 46.900 8.175 3.277 1.00 0.00 28 LEU B C 3
ATOM 7401 O O . LEU B 1 28 ? 48.022 8.415 3.726 1.00 0.00 28 LEU B O 3
ATOM 7417 N N . VAL B 1 29 ? 46.637 7.113 2.517 1.00 0.00 29 VAL B N 3
ATOM 7418 C CA . VAL B 1 29 ? 47.675 6.146 2.172 1.00 0.00 29 VAL B CA 3
ATOM 7419 C C . VAL B 1 29 ? 48.723 6.764 1.246 1.00 0.00 29 VAL B C 3
ATOM 7420 O O . VAL B 1 29 ? 49.909 6.451 1.345 1.00 0.00 29 VAL B O 3
ATOM 7433 N N . SER B 1 30 ? 48.278 7.649 0.354 1.00 0.00 30 SER B N 3
ATOM 7434 C CA . SER B 1 30 ? 49.180 8.311 -0.587 1.00 0.00 30 SER B CA 3
ATOM 7435 C C . SER B 1 30 ? 50.161 9.220 0.148 1.00 0.00 30 SER B C 3
ATOM 7436 O O . SER B 1 30 ? 51.350 9.256 -0.176 1.00 0.00 30 SER B O 3
ATOM 7444 N N . MET B 1 31 ? 49.656 9.946 1.141 1.00 0.00 31 MET B N 3
ATOM 7445 C CA . MET B 1 31 ? 50.484 10.856 1.923 1.00 0.00 31 MET B CA 3
ATOM 7446 C C . MET B 1 31 ? 51.492 10.083 2.768 1.00 0.00 31 MET B C 3
ATOM 7447 O O . MET B 1 31 ? 52.673 10.423 2.805 1.00 0.00 31 MET B O 3
ATOM 7461 N N . ALA B 1 32 ? 51.016 9.035 3.437 1.00 0.00 32 ALA B N 3
ATOM 7462 C CA . ALA B 1 32 ? 51.872 8.208 4.286 1.00 0.00 32 ALA B CA 3
ATOM 7463 C C . ALA B 1 32 ? 52.959 7.509 3.471 1.00 0.00 32 ALA B C 3
ATOM 7464 O O . ALA B 1 32 ? 54.101 7.388 3.914 1.00 0.00 32 ALA B O 3
ATOM 7471 N N . PHE B 1 33 ? 52.590 7.045 2.281 1.00 0.00 33 PHE B N 3
ATOM 7472 C CA . PHE B 1 33 ? 53.532 6.358 1.403 1.00 0.00 33 PHE B CA 3
ATOM 7473 C C . PHE B 1 33 ? 54.655 7.290 0.942 1.00 0.00 33 PHE B C 3
ATOM 7474 O O . PHE B 1 33 ? 55.826 7.065 1.249 1.00 0.00 33 PHE B O 3
ATOM 7491 N N . LEU B 1 34 ? 54.283 8.333 0.206 1.00 0.00 34 LEU B N 3
ATOM 7492 C CA . LEU B 1 34 ? 55.250 9.299 -0.311 1.00 0.00 34 LEU B CA 3
ATOM 7493 C C . LEU B 1 34 ? 56.072 9.957 0.803 1.00 0.00 34 LEU B C 3
ATOM 7494 O O . LEU B 1 34 ? 57.214 10.359 0.578 1.00 0.00 34 LEU B O 3
ATOM 7510 N N . THR B 1 35 ? 55.495 10.062 2.003 1.00 0.00 35 THR B N 3
ATOM 7511 C CA . THR B 1 35 ? 56.195 10.676 3.130 1.00 0.00 35 THR B CA 3
ATOM 7512 C C . THR B 1 35 ? 57.382 9.827 3.584 1.00 0.00 35 THR B C 3
ATOM 7513 O O . THR B 1 35 ? 58.431 10.360 3.944 1.00 0.00 35 THR B O 3
ATOM 7524 N N . ALA B 1 36 ? 57.211 8.506 3.564 1.00 0.00 36 ALA B N 3
ATOM 7525 C CA . ALA B 1 36 ? 58.273 7.592 3.976 1.00 0.00 36 ALA B CA 3
ATOM 7526 C C . ALA B 1 36 ? 59.251 7.322 2.834 1.00 0.00 36 ALA B C 3
ATOM 7527 O O . ALA B 1 36 ? 60.466 7.352 3.025 1.00 0.00 36 ALA B O 3
ATOM 7534 N N . THR B 1 37 ? 58.709 7.059 1.648 1.00 0.00 37 THR B N 3
ATOM 7535 C CA . THR B 1 37 ? 59.530 6.781 0.472 1.00 0.00 37 THR B CA 3
ATOM 7536 C C . THR B 1 37 ? 60.347 8.003 0.061 1.00 0.00 37 THR B C 3
ATOM 7537 O O . THR B 1 37 ? 61.493 7.877 -0.371 1.00 0.00 37 THR B O 3
ATOM 7548 N N . ARG B 1 38 ? 59.750 9.188 0.199 1.00 0.00 38 ARG B N 3
ATOM 7549 C CA . ARG B 1 38 ? 60.418 10.443 -0.156 1.00 0.00 38 ARG B CA 3
ATOM 7550 C C . ARG B 1 38 ? 60.784 10.474 -1.639 1.00 0.00 38 ARG B C 3
ATOM 7551 O O . ARG B 1 38 ? 61.838 9.906 -1.999 1.00 0.00 38 ARG B O 3
ATOM 7573 N N . MET C 1 1 ? 4.497 5.848 14.925 1.00 0.00 1 MET C N 3
ATOM 7574 C CA . MET C 1 1 ? 4.473 5.939 13.443 1.00 0.00 1 MET C CA 3
ATOM 7575 C C . MET C 1 1 ? 4.125 4.590 12.821 1.00 0.00 1 MET C C 3
ATOM 7576 O O . MET C 1 1 ? 3.205 4.486 12.011 1.00 0.00 1 MET C O 3
ATOM 7592 N N . LEU C 1 2 ? 4.875 3.555 13.205 1.00 0.00 2 LEU C N 3
ATOM 7593 C CA . LEU C 1 2 ? 4.656 2.199 12.692 1.00 0.00 2 LEU C CA 3
ATOM 7594 C C . LEU C 1 2 ? 4.812 2.150 11.162 1.00 0.00 2 LEU C C 3
ATOM 7595 O O . LEU C 1 2 ? 3.819 2.087 10.434 1.00 0.00 2 LEU C O 3
ATOM 7611 N N . PRO C 1 3 ? 6.065 2.181 10.644 1.00 0.00 3 PRO C N 3
ATOM 7612 C CA . PRO C 1 3 ? 6.317 2.137 9.195 1.00 0.00 3 PRO C CA 3
ATOM 7613 C C . PRO C 1 3 ? 5.715 0.897 8.534 1.00 0.00 3 PRO C C 3
ATOM 7614 O O . PRO C 1 3 ? 5.607 -0.160 9.155 1.00 0.00 3 PRO C O 3
ATOM 7625 N N . PHE C 1 4 ? 5.324 1.040 7.270 1.00 0.00 4 PHE C N 3
ATOM 7626 C CA . PHE C 1 4 ? 4.733 -0.066 6.519 1.00 0.00 4 PHE C CA 3
ATOM 7627 C C . PHE C 1 4 ? 5.757 -1.172 6.282 1.00 0.00 4 PHE C C 3
ATOM 7628 O O . PHE C 1 4 ? 5.431 -2.358 6.351 1.00 0.00 4 PHE C O 3
ATOM 7645 N N . VAL C 1 5 ? 6.998 -0.776 6.004 1.00 0.00 5 VAL C N 3
ATOM 7646 C CA . VAL C 1 5 ? 8.080 -1.729 5.756 1.00 0.00 5 VAL C CA 3
ATOM 7647 C C . VAL C 1 5 ? 9.391 -1.225 6.367 1.00 0.00 5 VAL C C 3
ATOM 7648 O O . VAL C 1 5 ? 9.789 -0.080 6.147 1.00 0.00 5 VAL C O 3
ATOM 7661 N N . GLN C 1 6 ? 10.053 -2.091 7.130 1.00 0.00 6 GLN C N 3
ATOM 7662 C CA . GLN C 1 6 ? 11.314 -1.737 7.772 1.00 0.00 6 GLN C CA 3
ATOM 7663 C C . GLN C 1 6 ? 12.447 -1.663 6.752 1.00 0.00 6 GLN C C 3
ATOM 7664 O O . GLN C 1 6 ? 12.750 -2.642 6.069 1.00 0.00 6 GLN C O 3
ATOM 7678 N N . GLU C 1 7 ? 13.068 -0.490 6.659 1.00 0.00 7 GLU C N 3
ATOM 7679 C CA . GLU C 1 7 ? 14.173 -0.264 5.727 1.00 0.00 7 GLU C CA 3
ATOM 7680 C C . GLU C 1 7 ? 15.187 0.721 6.317 1.00 0.00 7 GLU C C 3
ATOM 7681 O O . GLU C 1 7 ? 16.395 0.568 6.137 1.00 0.00 7 GLU C O 3
ATOM 7693 N N . ARG C 1 8 ? 14.673 1.737 7.011 1.00 0.00 8 ARG C N 3
ATOM 7694 C CA . ARG C 1 8 ? 15.514 2.758 7.638 1.00 0.00 8 ARG C CA 3
ATOM 7695 C C . ARG C 1 8 ? 16.496 2.129 8.631 1.00 0.00 8 ARG C C 3
ATOM 7696 O O . ARG C 1 8 ? 17.664 2.514 8.692 1.00 0.00 8 ARG C O 3
ATOM 7717 N N . ILE C 1 9 ? 16.013 1.156 9.397 1.00 0.00 9 ILE C N 3
ATOM 7718 C CA . ILE C 1 9 ? 16.844 0.468 10.383 1.00 0.00 9 ILE C CA 3
ATOM 7719 C C . ILE C 1 9 ? 17.919 -0.393 9.702 1.00 0.00 9 ILE C C 3
ATOM 7720 O O . ILE C 1 9 ? 18.960 -0.676 10.296 1.00 0.00 9 ILE C O 3
ATOM 7736 N N . GLY C 1 10 ? 17.662 -0.799 8.454 1.00 0.00 10 GLY C N 3
ATOM 7737 C CA . GLY C 1 10 ? 18.613 -1.619 7.722 1.00 0.00 10 GLY C CA 3
ATOM 7738 C C . GLY C 1 10 ? 19.704 -0.798 7.062 1.00 0.00 10 GLY C C 3
ATOM 7739 O O . GLY C 1 10 ? 20.879 -1.152 7.125 1.00 0.00 10 GLY C O 3
ATOM 7743 N N . LEU C 1 11 ? 19.314 0.297 6.417 1.00 0.00 11 LEU C N 3
ATOM 7744 C CA . LEU C 1 11 ? 20.275 1.171 5.744 1.00 0.00 11 LEU C CA 3
ATOM 7745 C C . LEU C 1 11 ? 21.152 1.915 6.756 1.00 0.00 11 LEU C C 3
ATOM 7746 O O . LEU C 1 11 ? 22.288 2.282 6.452 1.00 0.00 11 LEU C O 3
ATOM 7762 N N . PHE C 1 12 ? 20.619 2.129 7.959 1.00 0.00 12 PHE C N 3
ATOM 7763 C CA . PHE C 1 12 ? 21.348 2.825 9.014 1.00 0.00 12 PHE C CA 3
ATOM 7764 C C . PHE C 1 12 ? 22.565 2.022 9.468 1.00 0.00 12 PHE C C 3
ATOM 7765 O O . PHE C 1 12 ? 23.640 2.584 9.687 1.00 0.00 12 PHE C O 3
ATOM 7782 N N . ILE C 1 13 ? 22.393 0.706 9.606 1.00 0.00 13 ILE C N 3
ATOM 7783 C CA . ILE C 1 13 ? 23.485 -0.164 10.038 1.00 0.00 13 ILE C CA 3
ATOM 7784 C C . ILE C 1 13 ? 24.561 -0.309 8.965 1.00 0.00 13 ILE C C 3
ATOM 7785 O O . ILE C 1 13 ? 25.729 -0.501 9.289 1.00 0.00 13 ILE C O 3
ATOM 7801 N N . VAL C 1 14 ? 24.173 -0.202 7.692 1.00 0.00 14 VAL C N 3
ATOM 7802 C CA . VAL C 1 14 ? 25.128 -0.327 6.591 1.00 0.00 14 VAL C CA 3
ATOM 7803 C C . VAL C 1 14 ? 26.041 0.898 6.546 1.00 0.00 14 VAL C C 3
ATOM 7804 O O . VAL C 1 14 ? 27.262 0.774 6.481 1.00 0.00 14 VAL C O 3
ATOM 7817 N N . ASN C 1 15 ? 25.426 2.083 6.576 1.00 0.00 15 ASN C N 3
ATOM 7818 C CA . ASN C 1 15 ? 26.166 3.353 6.545 1.00 0.00 15 ASN C CA 3
ATOM 7819 C C . ASN C 1 15 ? 27.241 3.398 7.634 1.00 0.00 15 ASN C C 3
ATOM 7820 O O . ASN C 1 15 ? 28.394 3.747 7.377 1.00 0.00 15 ASN C O 3
ATOM 7831 N N . PHE C 1 16 ? 26.844 3.053 8.852 1.00 0.00 16 PHE C N 3
ATOM 7832 C CA . PHE C 1 16 ? 27.764 3.043 9.988 1.00 0.00 16 PHE C CA 3
ATOM 7833 C C . PHE C 1 16 ? 28.778 1.895 9.879 1.00 0.00 16 PHE C C 3
ATOM 7834 O O . PHE C 1 16 ? 29.919 2.027 10.326 1.00 0.00 16 PHE C O 3
ATOM 7851 N N . PHE C 1 17 ? 28.364 0.778 9.278 1.00 0.00 17 PHE C N 3
ATOM 7852 C CA . PHE C 1 17 ? 29.242 -0.383 9.122 1.00 0.00 17 PHE C CA 3
ATOM 7853 C C . PHE C 1 17 ? 30.371 -0.107 8.129 1.00 0.00 17 PHE C C 3
ATOM 7854 O O . PHE C 1 17 ? 31.501 -0.560 8.331 1.00 0.00 17 PHE C O 3
ATOM 7871 N N . ILE C 1 18 ? 30.076 0.640 7.063 1.00 0.00 18 ILE C N 3
ATOM 7872 C CA . ILE C 1 18 ? 31.090 0.952 6.059 1.00 0.00 18 ILE C CA 3
ATOM 7873 C C . ILE C 1 18 ? 32.132 1.917 6.618 1.00 0.00 18 ILE C C 3
ATOM 7874 O O . ILE C 1 18 ? 33.311 1.816 6.292 1.00 0.00 18 ILE C O 3
ATOM 7890 N N . PHE C 1 19 ? 31.687 2.854 7.454 1.00 0.00 19 PHE C N 3
ATOM 7891 C CA . PHE C 1 19 ? 32.584 3.836 8.062 1.00 0.00 19 PHE C CA 3
ATOM 7892 C C . PHE C 1 19 ? 33.579 3.159 9.008 1.00 0.00 19 PHE C C 3
ATOM 7893 O O . PHE C 1 19 ? 34.759 3.511 9.042 1.00 0.00 19 PHE C O 3
ATOM 7910 N N . THR C 1 20 ? 33.086 2.205 9.789 1.00 0.00 20 THR C N 3
ATOM 7911 C CA . THR C 1 20 ? 33.926 1.478 10.737 1.00 0.00 20 THR C CA 3
ATOM 7912 C C . THR C 1 20 ? 35.008 0.653 10.037 1.00 0.00 20 THR C C 3
ATOM 7913 O O . THR C 1 20 ? 36.156 0.621 10.486 1.00 0.00 20 THR C O 3
ATOM 7924 N N . VAL C 1 21 ? 34.646 -0.004 8.939 1.00 0.00 21 VAL C N 3
ATOM 7925 C CA . VAL C 1 21 ? 35.599 -0.832 8.200 1.00 0.00 21 VAL C CA 3
ATOM 7926 C C . VAL C 1 21 ? 36.551 -0.000 7.347 1.00 0.00 21 VAL C C 3
ATOM 7927 O O . VAL C 1 21 ? 37.765 -0.195 7.397 1.00 0.00 21 VAL C O 3
ATOM 7940 N N . VAL C 1 22 ? 35.998 0.926 6.566 1.00 0.00 22 VAL C N 3
ATOM 7941 C CA . VAL C 1 22 ? 36.804 1.790 5.695 1.00 0.00 22 VAL C CA 3
ATOM 7942 C C . VAL C 1 22 ? 37.906 2.534 6.471 1.00 0.00 22 VAL C C 3
ATOM 7943 O O . VAL C 1 22 ? 38.887 2.985 5.884 1.00 0.00 22 VAL C O 3
ATOM 7956 N N . SER C 1 23 ? 37.730 2.660 7.787 1.00 0.00 23 SER C N 3
ATOM 7957 C CA . SER C 1 23 ? 38.706 3.341 8.630 1.00 0.00 23 SER C CA 3
ATOM 7958 C C . SER C 1 23 ? 39.809 2.369 9.048 1.00 0.00 23 SER C C 3
ATOM 7959 O O . SER C 1 23 ? 40.990 2.713 9.051 1.00 0.00 23 SER C O 3
ATOM 7967 N N . ALA C 1 24 ? 39.403 1.153 9.405 1.00 0.00 24 ALA C N 3
ATOM 7968 C CA . ALA C 1 24 ? 40.339 0.114 9.828 1.00 0.00 24 ALA C CA 3
ATOM 7969 C C . ALA C 1 24 ? 41.301 -0.273 8.707 1.00 0.00 24 ALA C C 3
ATOM 7970 O O . ALA C 1 24 ? 42.471 -0.560 8.959 1.00 0.00 24 ALA C O 3
ATOM 7977 N N . ILE C 1 25 ? 40.804 -0.286 7.471 1.00 0.00 25 ILE C N 3
ATOM 7978 C CA . ILE C 1 25 ? 41.626 -0.642 6.318 1.00 0.00 25 ILE C CA 3
ATOM 7979 C C . ILE C 1 25 ? 42.697 0.419 6.035 1.00 0.00 25 ILE C C 3
ATOM 7980 O O . ILE C 1 25 ? 43.855 0.092 5.783 1.00 0.00 25 ILE C O 3
ATOM 7996 N N . THR C 1 26 ? 42.296 1.687 6.092 1.00 0.00 26 THR C N 3
ATOM 7997 C CA . THR C 1 26 ? 43.212 2.803 5.842 1.00 0.00 26 THR C CA 3
ATOM 7998 C C . THR C 1 26 ? 44.160 3.045 7.009 1.00 0.00 26 THR C C 3
ATOM 7999 O O . THR C 1 26 ? 45.310 3.442 6.816 1.00 0.00 26 THR C O 3
ATOM 8010 N N . LEU C 1 27 ? 43.671 2.800 8.214 1.00 0.00 27 LEU C N 3
ATOM 8011 C CA . LEU C 1 27 ? 44.460 2.994 9.417 1.00 0.00 27 LEU C CA 3
ATOM 8012 C C . LEU C 1 27 ? 45.427 1.831 9.640 1.00 0.00 27 LEU C C 3
ATOM 8013 O O . LEU C 1 27 ? 46.571 2.033 10.052 1.00 0.00 27 LEU C O 3
ATOM 8029 N N . LEU C 1 28 ? 44.963 0.618 9.356 1.00 0.00 28 LEU C N 3
ATOM 8030 C CA . LEU C 1 28 ? 45.781 -0.578 9.523 1.00 0.00 28 LEU C CA 3
ATOM 8031 C C . LEU C 1 28 ? 46.946 -0.591 8.538 1.00 0.00 28 LEU C C 3
ATOM 8032 O O . LEU C 1 28 ? 48.070 -0.944 8.899 1.00 0.00 28 LEU C O 3
ATOM 8048 N N . VAL C 1 29 ? 46.676 -0.195 7.294 1.00 0.00 29 VAL C N 3
ATOM 8049 C CA . VAL C 1 29 ? 47.709 -0.164 6.263 1.00 0.00 29 VAL C CA 3
ATOM 8050 C C . VAL C 1 29 ? 48.759 0.905 6.559 1.00 0.00 29 VAL C C 3
ATOM 8051 O O . VAL C 1 29 ? 49.944 0.715 6.285 1.00 0.00 29 VAL C O 3
ATOM 8064 N N . SER C 1 30 ? 48.319 2.028 7.127 1.00 0.00 30 SER C N 3
ATOM 8065 C CA . SER C 1 30 ? 49.221 3.127 7.460 1.00 0.00 30 SER C CA 3
ATOM 8066 C C . SER C 1 30 ? 50.209 2.710 8.548 1.00 0.00 30 SER C C 3
ATOM 8067 O O . SER C 1 30 ? 51.396 3.028 8.475 1.00 0.00 30 SER C O 3
ATOM 8075 N N . MET C 1 31 ? 49.708 1.987 9.547 1.00 0.00 31 MET C N 3
ATOM 8076 C CA . MET C 1 31 ? 50.543 1.525 10.650 1.00 0.00 31 MET C CA 3
ATOM 8077 C C . MET C 1 31 ? 51.547 0.482 10.171 1.00 0.00 31 MET C C 3
ATOM 8078 O O . MET C 1 31 ? 52.730 0.552 10.499 1.00 0.00 31 MET C O 3
ATOM 8092 N N . ALA C 1 32 ? 51.067 -0.477 9.383 1.00 0.00 32 ALA C N 3
ATOM 8093 C CA . ALA C 1 32 ? 51.920 -1.540 8.855 1.00 0.00 32 ALA C CA 3
ATOM 8094 C C . ALA C 1 32 ? 53.002 -0.981 7.932 1.00 0.00 32 ALA C C 3
ATOM 8095 O O . ALA C 1 32 ? 54.144 -1.441 7.948 1.00 0.00 32 ALA C O 3
ATOM 8102 N N . PHE C 1 33 ? 52.629 0.008 7.124 1.00 0.00 33 PHE C N 3
ATOM 8103 C CA . PHE C 1 33 ? 53.566 0.628 6.195 1.00 0.00 33 PHE C CA 3
ATOM 8104 C C . PHE C 1 33 ? 54.693 1.355 6.934 1.00 0.00 33 PHE C C 3
ATOM 8105 O O . PHE C 1 33 ? 55.863 0.993 6.808 1.00 0.00 33 PHE C O 3
ATOM 8122 N N . LEU C 1 34 ? 54.327 2.378 7.699 1.00 0.00 34 LEU C N 3
ATOM 8123 C CA . LEU C 1 34 ? 55.298 3.169 8.453 1.00 0.00 34 LEU C CA 3
ATOM 8124 C C . LEU C 1 34 ? 56.124 2.311 9.419 1.00 0.00 34 LEU C C 3
ATOM 8125 O O . LEU C 1 34 ? 57.268 2.650 9.726 1.00 0.00 34 LEU C O 3
ATOM 8141 N N . THR C 1 35 ? 55.549 1.203 9.893 1.00 0.00 35 THR C N 3
ATOM 8142 C CA . THR C 1 35 ? 56.254 0.320 10.821 1.00 0.00 35 THR C CA 3
ATOM 8143 C C . THR C 1 35 ? 57.436 -0.374 10.147 1.00 0.00 35 THR C C 3
ATOM 8144 O O . THR C 1 35 ? 58.489 -0.553 10.761 1.00 0.00 35 THR C O 3
ATOM 8155 N N . ALA C 1 36 ? 57.259 -0.763 8.886 1.00 0.00 36 ALA C N 3
ATOM 8156 C CA . ALA C 1 36 ? 58.317 -1.438 8.138 1.00 0.00 36 ALA C CA 3
ATOM 8157 C C . ALA C 1 36 ? 59.291 -0.436 7.525 1.00 0.00 36 ALA C C 3
ATOM 8158 O O . ALA C 1 36 ? 60.508 -0.609 7.606 1.00 0.00 36 ALA C O 3
ATOM 8165 N N . THR C 1 37 ? 58.746 0.611 6.910 1.00 0.00 37 THR C N 3
ATOM 8166 C CA . THR C 1 37 ? 59.565 1.643 6.278 1.00 0.00 37 THR C CA 3
ATOM 8167 C C . THR C 1 37 ? 60.388 2.411 7.309 1.00 0.00 37 THR C C 3
ATOM 8168 O O . THR C 1 37 ? 61.531 2.784 7.050 1.00 0.00 37 THR C O 3
ATOM 8179 N N . ARG C 1 38 ? 59.799 2.647 8.481 1.00 0.00 38 ARG C N 3
ATOM 8180 C CA . ARG C 1 38 ? 60.471 3.373 9.562 1.00 0.00 38 ARG C CA 3
ATOM 8181 C C . ARG C 1 38 ? 60.837 4.793 9.132 1.00 0.00 38 ARG C C 3
ATOM 8182 O O . ARG C 1 38 ? 61.885 4.958 8.474 1.00 0.00 38 ARG C O 3
ATOM 8204 N N . MET D 1 1 ? 4.548 -12.371 10.153 1.00 0.00 1 MET D N 3
ATOM 8205 C CA . MET D 1 1 ? 4.521 -10.934 9.781 1.00 0.00 1 MET D CA 3
ATOM 8206 C C . MET D 1 1 ? 4.167 -10.759 8.307 1.00 0.00 1 MET D C 3
ATOM 8207 O O . MET D 1 1 ? 3.244 -10.020 7.964 1.00 0.00 1 MET D O 3
ATOM 8223 N N . LEU D 1 2 ? 4.911 -11.445 7.438 1.00 0.00 2 LEU D N 3
ATOM 8224 C CA . LEU D 1 2 ? 4.684 -11.375 5.993 1.00 0.00 2 LEU D CA 3
ATOM 8225 C C . LEU D 1 2 ? 4.837 -9.935 5.471 1.00 0.00 2 LEU D C 3
ATOM 8226 O O . LEU D 1 2 ? 3.844 -9.262 5.192 1.00 0.00 2 LEU D O 3
ATOM 8242 N N . PRO D 1 3 ? 6.089 -9.434 5.334 1.00 0.00 3 PRO D N 3
ATOM 8243 C CA . PRO D 1 3 ? 6.340 -8.070 4.843 1.00 0.00 3 PRO D CA 3
ATOM 8244 C C . PRO D 1 3 ? 5.730 -7.824 3.464 1.00 0.00 3 PRO D C 3
ATOM 8245 O O . PRO D 1 3 ? 5.620 -8.742 2.650 1.00 0.00 3 PRO D O 3
ATOM 8256 N N . PHE D 1 4 ? 5.339 -6.577 3.211 1.00 0.00 4 PHE D N 3
ATOM 8257 C CA . PHE D 1 4 ? 4.742 -6.204 1.931 1.00 0.00 4 PHE D CA 3
ATOM 8258 C C . PHE D 1 4 ? 5.759 -6.322 0.799 1.00 0.00 4 PHE D C 3
ATOM 8259 O O . PHE D 1 4 ? 5.426 -6.752 -0.305 1.00 0.00 4 PHE D O 3
ATOM 8276 N N . VAL D 1 5 ? 7.002 -5.936 1.082 1.00 0.00 5 VAL D N 3
ATOM 8277 C CA . VAL D 1 5 ? 8.078 -5.994 0.096 1.00 0.00 5 VAL D CA 3
ATOM 8278 C C . VAL D 1 5 ? 9.393 -6.420 0.755 1.00 0.00 5 VAL D C 3
ATOM 8279 O O . VAL D 1 5 ? 9.795 -5.857 1.774 1.00 0.00 5 VAL D O 3
ATOM 8292 N N . GLN D 1 6 ? 10.050 -7.413 0.165 1.00 0.00 6 GLN D N 3
ATOM 8293 C CA . GLN D 1 6 ? 11.315 -7.915 0.691 1.00 0.00 6 GLN D CA 3
ATOM 8294 C C . GLN D 1 6 ? 12.447 -6.922 0.442 1.00 0.00 6 GLN D C 3
ATOM 8295 O O . GLN D 1 6 ? 12.745 -6.575 -0.703 1.00 0.00 6 GLN D O 3
ATOM 8309 N N . GLU D 1 7 ? 13.074 -6.471 1.525 1.00 0.00 7 GLU D N 3
ATOM 8310 C CA . GLU D 1 7 ? 14.180 -5.516 1.446 1.00 0.00 7 GLU D CA 3
ATOM 8311 C C . GLU D 1 7 ? 15.198 -5.773 2.559 1.00 0.00 7 GLU D C 3
ATOM 8312 O O . GLU D 1 7 ? 16.406 -5.649 2.351 1.00 0.00 7 GLU D O 3
ATOM 8324 N N . ARG D 1 8 ? 14.691 -6.119 3.743 1.00 0.00 8 ARG D N 3
ATOM 8325 C CA . ARG D 1 8 ? 15.539 -6.401 4.903 1.00 0.00 8 ARG D CA 3
ATOM 8326 C C . ARG D 1 8 ? 16.519 -7.539 4.607 1.00 0.00 8 ARG D C 3
ATOM 8327 O O . ARG D 1 8 ? 17.689 -7.479 4.985 1.00 0.00 8 ARG D O 3
ATOM 8348 N N . ILE D 1 9 ? 16.030 -8.567 3.921 1.00 0.00 9 ILE D N 3
ATOM 8349 C CA . ILE D 1 9 ? 16.861 -9.719 3.565 1.00 0.00 9 ILE D CA 3
ATOM 8350 C C . ILE D 1 9 ? 17.929 -9.337 2.531 1.00 0.00 9 ILE D C 3
ATOM 8351 O O . ILE D 1 9 ? 18.970 -9.990 2.440 1.00 0.00 9 ILE D O 3
ATOM 8367 N N . GLY D 1 10 ? 17.669 -8.277 1.761 1.00 0.00 10 GLY D N 3
ATOM 8368 C CA . GLY D 1 10 ? 18.613 -7.832 0.749 1.00 0.00 10 GLY D CA 3
ATOM 8369 C C . GLY D 1 10 ? 19.708 -6.952 1.320 1.00 0.00 10 GLY D C 3
ATOM 8370 O O . GLY D 1 10 ? 20.883 -7.123 0.996 1.00 0.00 10 GLY D O 3
ATOM 8374 N N . LEU D 1 11 ? 19.322 -6.000 2.165 1.00 0.00 11 LEU D N 3
ATOM 8375 C CA . LEU D 1 11 ? 20.288 -5.090 2.783 1.00 0.00 11 LEU D CA 3
ATOM 8376 C C . LEU D 1 11 ? 21.171 -5.824 3.798 1.00 0.00 11 LEU D C 3
ATOM 8377 O O . LEU D 1 11 ? 22.308 -5.422 4.047 1.00 0.00 11 LEU D O 3
ATOM 8393 N N . PHE D 1 12 ? 20.641 -6.902 4.377 1.00 0.00 12 PHE D N 3
ATOM 8394 C CA . PHE D 1 12 ? 21.374 -7.690 5.361 1.00 0.00 12 PHE D CA 3
ATOM 8395 C C . PHE D 1 12 ? 22.587 -8.370 4.731 1.00 0.00 12 PHE D C 3
ATOM 8396 O O . PHE D 1 12 ? 23.666 -8.405 5.326 1.00 0.00 12 PHE D O 3
ATOM 8413 N N . ILE D 1 13 ? 22.409 -8.908 3.522 1.00 0.00 13 ILE D N 3
ATOM 8414 C CA . ILE D 1 13 ? 23.498 -9.588 2.823 1.00 0.00 13 ILE D CA 3
ATOM 8415 C C . ILE D 1 13 ? 24.571 -8.612 2.346 1.00 0.00 13 ILE D C 3
ATOM 8416 O O . ILE D 1 13 ? 25.739 -8.980 2.259 1.00 0.00 13 ILE D O 3
ATOM 8432 N N . VAL D 1 14 ? 24.182 -7.369 2.058 1.00 0.00 14 VAL D N 3
ATOM 8433 C CA . VAL D 1 14 ? 25.134 -6.361 1.594 1.00 0.00 14 VAL D CA 3
ATOM 8434 C C . VAL D 1 14 ? 26.053 -5.941 2.741 1.00 0.00 14 VAL D C 3
ATOM 8435 O O . VAL D 1 14 ? 27.274 -5.917 2.595 1.00 0.00 14 VAL D O 3
ATOM 8448 N N . ASN D 1 15 ? 25.446 -5.602 3.880 1.00 0.00 15 ASN D N 3
ATOM 8449 C CA . ASN D 1 15 ? 26.192 -5.179 5.073 1.00 0.00 15 ASN D CA 3
ATOM 8450 C C . ASN D 1 15 ? 27.269 -6.202 5.447 1.00 0.00 15 ASN D C 3
ATOM 8451 O O . ASN D 1 15 ? 28.422 -5.851 5.693 1.00 0.00 15 ASN D O 3
ATOM 8462 N N . PHE D 1 16 ? 26.871 -7.467 5.498 1.00 0.00 16 PHE D N 3
ATOM 8463 C CA . PHE D 1 16 ? 27.794 -8.550 5.834 1.00 0.00 16 PHE D CA 3
ATOM 8464 C C . PHE D 1 16 ? 28.801 -8.802 4.703 1.00 0.00 16 PHE D C 3
ATOM 8465 O O . PHE D 1 16 ? 29.944 -9.188 4.959 1.00 0.00 16 PHE D O 3
ATOM 8482 N N . PHE D 1 17 ? 28.379 -8.576 3.457 1.00 0.00 17 PHE D N 3
ATOM 8483 C CA . PHE D 1 17 ? 29.252 -8.787 2.299 1.00 0.00 17 PHE D CA 3
ATOM 8484 C C . PHE D 1 17 ? 30.381 -7.756 2.251 1.00 0.00 17 PHE D C 3
ATOM 8485 O O . PHE D 1 17 ? 31.508 -8.090 1.875 1.00 0.00 17 PHE D O 3
ATOM 8502 N N . ILE D 1 18 ? 30.088 -6.512 2.632 1.00 0.00 18 ILE D N 3
ATOM 8503 C CA . ILE D 1 18 ? 31.103 -5.462 2.614 1.00 0.00 18 ILE D CA 3
ATOM 8504 C C . ILE D 1 18 ? 32.151 -5.695 3.698 1.00 0.00 18 ILE D C 3
ATOM 8505 O O . ILE D 1 18 ? 33.329 -5.416 3.496 1.00 0.00 18 ILE D O 3
ATOM 8521 N N . PHE D 1 19 ? 31.712 -6.201 4.850 1.00 0.00 19 PHE D N 3
ATOM 8522 C CA . PHE D 1 19 ? 32.614 -6.476 5.966 1.00 0.00 19 PHE D CA 3
ATOM 8523 C C . PHE D 1 19 ? 33.607 -7.584 5.610 1.00 0.00 19 PHE D C 3
ATOM 8524 O O . PHE D 1 19 ? 34.789 -7.508 5.948 1.00 0.00 19 PHE D O 3
ATOM 8541 N N . THR D 1 20 ? 33.111 -8.621 4.947 1.00 0.00 20 THR D N 3
ATOM 8542 C CA . THR D 1 20 ? 33.948 -9.749 4.544 1.00 0.00 20 THR D CA 3
ATOM 8543 C C . THR D 1 20 ? 35.025 -9.338 3.537 1.00 0.00 20 THR D C 3
ATOM 8544 O O . THR D 1 20 ? 36.172 -9.775 3.640 1.00 0.00 20 THR D O 3
ATOM 8555 N N . VAL D 1 21 ? 34.657 -8.498 2.574 1.00 0.00 21 VAL D N 3
ATOM 8556 C CA . VAL D 1 21 ? 35.605 -8.051 1.554 1.00 0.00 21 VAL D CA 3
ATOM 8557 C C . VAL D 1 21 ? 36.561 -6.982 2.077 1.00 0.00 21 VAL D C 3
ATOM 8558 O O . VAL D 1 21 ? 37.774 -7.090 1.901 1.00 0.00 21 VAL D O 3
ATOM 8571 N N . VAL D 1 22 ? 36.012 -5.953 2.720 1.00 0.00 22 VAL D N 3
ATOM 8572 C CA . VAL D 1 22 ? 36.820 -4.857 3.267 1.00 0.00 22 VAL D CA 3
ATOM 8573 C C . VAL D 1 22 ? 37.927 -5.367 4.210 1.00 0.00 22 VAL D C 3
ATOM 8574 O O . VAL D 1 22 ? 38.910 -4.669 4.451 1.00 0.00 22 VAL D O 3
ATOM 8587 N N . SER D 1 23 ? 37.753 -6.578 4.736 1.00 0.00 23 SER D N 3
ATOM 8588 C CA . SER D 1 23 ? 38.735 -7.171 5.637 1.00 0.00 23 SER D CA 3
ATOM 8589 C C . SER D 1 23 ? 39.833 -7.869 4.838 1.00 0.00 23 SER D C 3
ATOM 8590 O O . SER D 1 23 ? 41.015 -7.766 5.159 1.00 0.00 23 SER D O 3
ATOM 8598 N N . ALA D 1 24 ? 39.421 -8.584 3.794 1.00 0.00 24 ALA D N 3
ATOM 8599 C CA . ALA D 1 24 ? 40.351 -9.308 2.932 1.00 0.00 24 ALA D CA 3
ATOM 8600 C C . ALA D 1 24 ? 41.311 -8.361 2.211 1.00 0.00 24 ALA D C 3
ATOM 8601 O O . ALA D 1 24 ? 42.478 -8.690 2.011 1.00 0.00 24 ALA D O 3
ATOM 8608 N N . ILE D 1 25 ? 40.812 -7.190 1.820 1.00 0.00 25 ILE D N 3
ATOM 8609 C CA . ILE D 1 25 ? 41.631 -6.204 1.120 1.00 0.00 25 ILE D CA 3
ATOM 8610 C C . ILE D 1 25 ? 42.707 -5.607 2.037 1.00 0.00 25 ILE D C 3
ATOM 8611 O O . ILE D 1 25 ? 43.863 -5.468 1.642 1.00 0.00 25 ILE D O 3
ATOM 8627 N N . THR D 1 26 ? 42.314 -5.270 3.262 1.00 0.00 26 THR D N 3
ATOM 8628 C CA . THR D 1 26 ? 43.233 -4.687 4.240 1.00 0.00 26 THR D CA 3
ATOM 8629 C C . THR D 1 26 ? 44.184 -5.724 4.827 1.00 0.00 26 THR D C 3
ATOM 8630 O O . THR D 1 26 ? 45.336 -5.417 5.139 1.00 0.00 26 THR D O 3
ATOM 8641 N N . LEU D 1 27 ? 43.696 -6.944 4.969 1.00 0.00 27 LEU D N 3
ATOM 8642 C CA . LEU D 1 27 ? 44.489 -8.029 5.521 1.00 0.00 27 LEU D CA 3
ATOM 8643 C C . LEU D 1 27 ? 45.449 -8.600 4.479 1.00 0.00 27 LEU D C 3
ATOM 8644 O O . LEU D 1 27 ? 46.595 -8.929 4.793 1.00 0.00 27 LEU D O 3
ATOM 8660 N N . LEU D 1 28 ? 44.978 -8.704 3.239 1.00 0.00 28 LEU D N 3
ATOM 8661 C CA . LEU D 1 28 ? 45.791 -9.234 2.149 1.00 0.00 28 LEU D CA 3
ATOM 8662 C C . LEU D 1 28 ? 46.953 -8.301 1.827 1.00 0.00 28 LEU D C 3
ATOM 8663 O O . LEU D 1 28 ? 48.076 -8.754 1.597 1.00 0.00 28 LEU D O 3
ATOM 8679 N N . VAL D 1 29 ? 46.684 -6.996 1.820 1.00 0.00 29 VAL D N 3
ATOM 8680 C CA . VAL D 1 29 ? 47.715 -6.006 1.525 1.00 0.00 29 VAL D CA 3
ATOM 8681 C C . VAL D 1 29 ? 48.772 -5.957 2.629 1.00 0.00 29 VAL D C 3
ATOM 8682 O O . VAL D 1 29 ? 49.955 -5.756 2.357 1.00 0.00 29 VAL D O 3
ATOM 8695 N N . SER D 1 30 ? 48.338 -6.151 3.874 1.00 0.00 30 SER D N 3
ATOM 8696 C CA . SER D 1 30 ? 49.247 -6.128 5.017 1.00 0.00 30 SER D CA 3
ATOM 8697 C C . SER D 1 30 ? 50.233 -7.291 4.951 1.00 0.00 30 SER D C 3
ATOM 8698 O O . SER D 1 30 ? 51.423 -7.126 5.226 1.00 0.00 30 SER D O 3
ATOM 8706 N N . MET D 1 31 ? 49.731 -8.465 4.577 1.00 0.00 31 MET D N 3
ATOM 8707 C CA . MET D 1 31 ? 50.564 -9.657 4.474 1.00 0.00 31 MET D CA 3
ATOM 8708 C C . MET D 1 31 ? 51.562 -9.524 3.328 1.00 0.00 31 MET D C 3
ATOM 8709 O O . MET D 1 31 ? 52.747 -9.814 3.489 1.00 0.00 31 MET D O 3
ATOM 8723 N N . ALA D 1 32 ? 51.076 -9.071 2.174 1.00 0.00 32 ALA D N 3
ATOM 8724 C CA . ALA D 1 32 ? 51.923 -8.898 0.996 1.00 0.00 32 ALA D CA 3
ATOM 8725 C C . ALA D 1 32 ? 53.005 -7.848 1.236 1.00 0.00 32 ALA D C 3
ATOM 8726 O O . ALA D 1 32 ? 54.146 -8.006 0.797 1.00 0.00 32 ALA D O 3
ATOM 8733 N N . PHE D 1 33 ? 52.638 -6.775 1.928 1.00 0.00 33 PHE D N 3
ATOM 8734 C CA . PHE D 1 33 ? 53.577 -5.699 2.227 1.00 0.00 33 PHE D CA 3
ATOM 8735 C C . PHE D 1 33 ? 54.709 -6.177 3.139 1.00 0.00 33 PHE D C 3
ATOM 8736 O O . PHE D 1 33 ? 55.877 -6.170 2.751 1.00 0.00 33 PHE D O 3
ATOM 8753 N N . LEU D 1 34 ? 54.348 -6.588 4.351 1.00 0.00 34 LEU D N 3
ATOM 8754 C CA . LEU D 1 34 ? 55.324 -7.061 5.331 1.00 0.00 34 LEU D CA 3
ATOM 8755 C C . LEU D 1 34 ? 56.148 -8.246 4.809 1.00 0.00 34 LEU D C 3
ATOM 8756 O O . LEU D 1 34 ? 57.294 -8.433 5.219 1.00 0.00 34 LEU D O 3
ATOM 8772 N N . THR D 1 35 ? 55.568 -9.038 3.906 1.00 0.00 35 THR D N 3
ATOM 8773 C CA . THR D 1 35 ? 56.270 -10.194 3.349 1.00 0.00 35 THR D CA 3
ATOM 8774 C C . THR D 1 35 ? 57.447 -9.768 2.474 1.00 0.00 35 THR D C 3
ATOM 8775 O O . THR D 1 35 ? 58.501 -10.408 2.487 1.00 0.00 35 THR D O 3
ATOM 8786 N N . ALA D 1 36 ? 57.266 -8.690 1.715 1.00 0.00 36 ALA D N 3
ATOM 8787 C CA . ALA D 1 36 ? 58.320 -8.186 0.836 1.00 0.00 36 ALA D CA 3
ATOM 8788 C C . ALA D 1 36 ? 59.299 -7.294 1.594 1.00 0.00 36 ALA D C 3
ATOM 8789 O O . ALA D 1 36 ? 60.515 -7.425 1.449 1.00 0.00 36 ALA D O 3
ATOM 8796 N N . THR D 1 37 ? 58.759 -6.384 2.404 1.00 0.00 37 THR D N 3
ATOM 8797 C CA . THR D 1 37 ? 59.581 -5.465 3.184 1.00 0.00 37 THR D CA 3
ATOM 8798 C C . THR D 1 37 ? 60.410 -6.210 4.229 1.00 0.00 37 THR D C 3
ATOM 8799 O O . THR D 1 37 ? 61.556 -5.848 4.498 1.00 0.00 37 THR D O 3
ATOM 8810 N N . ARG D 1 38 ? 59.822 -7.252 4.819 1.00 0.00 38 ARG D N 3
ATOM 8811 C CA . ARG D 1 38 ? 60.501 -8.054 5.839 1.00 0.00 38 ARG D CA 3
ATOM 8812 C C . ARG D 1 38 ? 60.873 -7.206 7.055 1.00 0.00 38 ARG D C 3
ATOM 8813 O O . ARG D 1 38 ? 61.921 -6.530 7.004 1.00 0.00 38 ARG D O 3
ATOM 8835 N N . MET E 1 1 ? 4.495 -13.463 -8.649 1.00 0.00 1 MET E N 3
ATOM 8836 C CA . MET E 1 1 ? 4.477 -12.664 -7.397 1.00 0.00 1 MET E CA 3
ATOM 8837 C C . MET E 1 1 ? 4.122 -11.209 -7.684 1.00 0.00 1 MET E C 3
ATOM 8838 O O . MET E 1 1 ? 3.203 -10.654 -7.082 1.00 0.00 1 MET E O 3
ATOM 8854 N N . LEU E 1 2 ? 4.860 -10.595 -8.609 1.00 0.00 2 LEU E N 3
ATOM 8855 C CA . LEU E 1 2 ? 4.633 -9.199 -8.988 1.00 0.00 2 LEU E CA 3
ATOM 8856 C C . LEU E 1 2 ? 4.792 -8.257 -7.780 1.00 0.00 2 LEU E C 3
ATOM 8857 O O . LEU E 1 2 ? 3.802 -7.783 -7.221 1.00 0.00 2 LEU E O 3
ATOM 8873 N N . PRO E 1 3 ? 6.048 -7.973 -7.353 1.00 0.00 3 PRO E N 3
ATOM 8874 C CA . PRO E 1 3 ? 6.305 -7.084 -6.210 1.00 0.00 3 PRO E CA 3
ATOM 8875 C C . PRO E 1 3 ? 5.694 -5.696 -6.397 1.00 0.00 3 PRO E C 3
ATOM 8876 O O . PRO E 1 3 ? 5.577 -5.205 -7.522 1.00 0.00 3 PRO E O 3
ATOM 8887 N N . PHE E 1 4 ? 5.308 -5.070 -5.288 1.00 0.00 4 PHE E N 3
ATOM 8888 C CA . PHE E 1 4 ? 4.711 -3.738 -5.326 1.00 0.00 4 PHE E CA 3
ATOM 8889 C C . PHE E 1 4 ? 5.727 -2.697 -5.792 1.00 0.00 4 PHE E C 3
ATOM 8890 O O . PHE E 1 4 ? 5.390 -1.779 -6.543 1.00 0.00 4 PHE E O 3
ATOM 8907 N N . VAL E 1 5 ? 6.972 -2.849 -5.345 1.00 0.00 5 VAL E N 3
ATOM 8908 C CA . VAL E 1 5 ? 8.046 -1.929 -5.712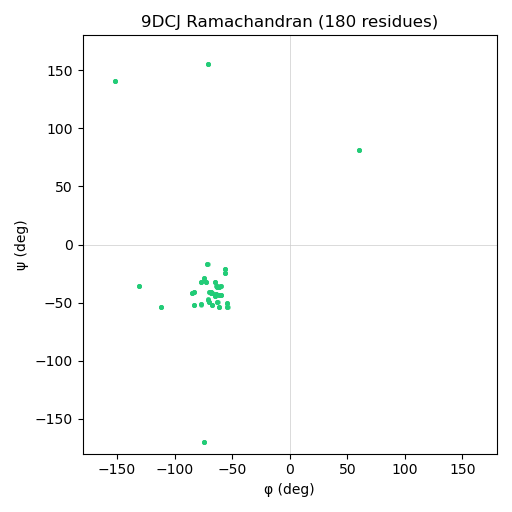 1.00 0.00 5 VAL E CA 3
ATOM 8909 C C . VAL E 1 5 ? 9.360 -2.687 -5.919 1.00 0.00 5 VAL E C 3
ATOM 8910 O O . VAL E 1 5 ? 9.767 -3.483 -5.072 1.00 0.00 5 VAL E O 3
ATOM 8923 N N . GLN E 1 6 ? 10.011 -2.434 -7.050 1.00 0.00 6 GLN E N 3
ATOM 8924 C CA . GLN E 1 6 ? 11.275 -3.090 -7.371 1.00 0.00 6 GLN E CA 3
ATOM 8925 C C . GLN E 1 6 ? 12.411 -2.545 -6.509 1.00 0.00 6 GLN E C 3
ATOM 8926 O O . GLN E 1 6 ? 12.708 -1.350 -6.536 1.00 0.00 6 GLN E O 3
ATOM 8940 N N . GLU E 1 7 ? 13.042 -3.438 -5.750 1.00 0.00 7 GLU E N 3
ATOM 8941 C CA . GLU E 1 7 ? 14.152 -3.066 -4.872 1.00 0.00 7 GLU E CA 3
ATOM 8942 C C . GLU E 1 7 ? 15.171 -4.205 -4.779 1.00 0.00 7 GLU E C 3
ATOM 8943 O O . GLU E 1 7 ? 16.380 -3.969 -4.731 1.00 0.00 7 GLU E O 3
ATOM 8955 N N . ARG E 1 8 ? 14.664 -5.438 -4.739 1.00 0.00 8 ARG E N 3
ATOM 8956 C CA . ARG E 1 8 ? 15.511 -6.629 -4.653 1.00 0.00 8 ARG E CA 3
ATOM 8957 C C . ARG E 1 8 ? 16.486 -6.698 -5.832 1.00 0.00 8 ARG E C 3
ATOM 8958 O O . ARG E 1 8 ? 17.656 -7.040 -5.665 1.00 0.00 8 ARG E O 3
ATOM 8979 N N . ILE E 1 9 ? 15.990 -6.364 -7.019 1.00 0.00 9 ILE E N 3
ATOM 8980 C CA . ILE E 1 9 ? 16.814 -6.383 -8.229 1.00 0.00 9 ILE E CA 3
ATOM 8981 C C . ILE E 1 9 ? 17.884 -5.281 -8.191 1.00 0.00 9 ILE E C 3
ATOM 8982 O O . ILE E 1 9 ? 18.921 -5.396 -8.847 1.00 0.00 9 ILE E O 3
ATOM 8998 N N . GLY E 1 10 ? 17.626 -4.221 -7.418 1.00 0.00 10 GLY E N 3
ATOM 8999 C CA . GLY E 1 10 ? 18.573 -3.121 -7.314 1.00 0.00 10 GLY E CA 3
ATOM 9000 C C . GLY E 1 10 ? 19.673 -3.394 -6.306 1.00 0.00 10 GLY E C 3
ATOM 9001 O O . GLY E 1 10 ? 20.846 -3.138 -6.574 1.00 0.00 10 GLY E O 3
ATOM 9005 N N . LEU E 1 11 ? 19.294 -3.901 -5.138 1.00 0.00 11 LEU E N 3
ATOM 9006 C CA . LEU E 1 11 ? 20.264 -4.209 -4.087 1.00 0.00 11 LEU E CA 3
ATOM 9007 C C . LEU E 1 11 ? 21.145 -5.402 -4.476 1.00 0.00 11 LEU E C 3
ATOM 9008 O O . LEU E 1 11 ? 22.285 -5.514 -4.022 1.00 0.00 11 LEU E O 3
ATOM 9024 N N . PHE E 1 12 ? 20.611 -6.284 -5.319 1.00 0.00 12 PHE E N 3
ATOM 9025 C CA . PHE E 1 12 ? 21.340 -7.463 -5.768 1.00 0.00 12 PHE E CA 3
ATOM 9026 C C . PHE E 1 12 ? 22.549 -7.075 -6.618 1.00 0.00 12 PHE E C 3
ATOM 9027 O O . PHE E 1 12 ? 23.629 -7.652 -6.472 1.00 0.00 12 PHE E O 3
ATOM 9044 N N . ILE E 1 13 ? 22.367 -6.093 -7.501 1.00 0.00 13 ILE E N 3
ATOM 9045 C CA . ILE E 1 13 ? 23.451 -5.639 -8.370 1.00 0.00 13 ILE E CA 3
ATOM 9046 C C . ILE E 1 13 ? 24.528 -4.884 -7.595 1.00 0.00 13 ILE E C 3
ATOM 9047 O O . ILE E 1 13 ? 25.695 -4.914 -7.978 1.00 0.00 13 ILE E O 3
ATOM 9063 N N . VAL E 1 14 ? 24.146 -4.225 -6.500 1.00 0.00 14 VAL E N 3
ATOM 9064 C CA . VAL E 1 14 ? 25.104 -3.473 -5.690 1.00 0.00 14 VAL E CA 3
ATOM 9065 C C . VAL E 1 14 ? 26.026 -4.433 -4.940 1.00 0.00 14 VAL E C 3
ATOM 9066 O O . VAL E 1 14 ? 27.246 -4.288 -4.968 1.00 0.00 14 VAL E O 3
ATOM 9079 N N . ASN E 1 15 ? 25.421 -5.413 -4.262 1.00 0.00 15 ASN E N 3
ATOM 9080 C CA . ASN E 1 15 ? 26.171 -6.417 -3.496 1.00 0.00 15 ASN E CA 3
ATOM 9081 C C . ASN E 1 15 ? 27.243 -7.089 -4.359 1.00 0.00 15 ASN E C 3
ATOM 9082 O O . ASN E 1 15 ? 28.400 -7.215 -3.955 1.00 0.00 15 ASN E O 3
ATOM 9093 N N . PHE E 1 16 ? 26.839 -7.528 -5.543 1.00 0.00 16 PHE E N 3
ATOM 9094 C CA . PHE E 1 16 ? 27.756 -8.183 -6.475 1.00 0.00 16 PHE E CA 3
ATOM 9095 C C . PHE E 1 16 ? 28.760 -7.186 -7.071 1.00 0.00 16 PHE E C 3
ATOM 9096 O O . PHE E 1 16 ? 29.901 -7.549 -7.364 1.00 0.00 16 PHE E O 3
ATOM 9113 N N . PHE E 1 17 ? 28.339 -5.930 -7.237 1.00 0.00 17 PHE E N 3
ATOM 9114 C CA . PHE E 1 17 ? 29.207 -4.895 -7.800 1.00 0.00 17 PHE E CA 3
ATOM 9115 C C . PHE E 1 17 ? 30.343 -4.531 -6.842 1.00 0.00 17 PHE E C 3
ATOM 9116 O O . PHE E 1 17 ? 31.468 -4.277 -7.281 1.00 0.00 17 PHE E O 3
ATOM 9133 N N . ILE E 1 18 ? 30.057 -4.509 -5.539 1.00 0.00 18 ILE E N 3
ATOM 9134 C CA . ILE E 1 18 ? 31.077 -4.166 -4.551 1.00 0.00 18 ILE E CA 3
ATOM 9135 C C . ILE E 1 18 ? 32.125 -5.271 -4.443 1.00 0.00 18 ILE E C 3
ATOM 9136 O O . ILE E 1 18 ? 33.304 -4.994 -4.247 1.00 0.00 18 ILE E O 3
ATOM 9152 N N . PHE E 1 19 ? 31.685 -6.522 -4.566 1.00 0.00 19 PHE E N 3
ATOM 9153 C CA . PHE E 1 19 ? 32.588 -7.669 -4.487 1.00 0.00 19 PHE E CA 3
ATOM 9154 C C . PHE E 1 19 ? 33.574 -7.674 -5.657 1.00 0.00 19 PHE E C 3
ATOM 9155 O O . PHE E 1 19 ? 34.757 -7.972 -5.487 1.00 0.00 19 PHE E O 3
ATOM 9172 N N . THR E 1 20 ? 33.072 -7.364 -6.846 1.00 0.00 20 THR E N 3
ATOM 9173 C CA . THR E 1 20 ? 33.902 -7.329 -8.048 1.00 0.00 20 THR E CA 3
ATOM 9174 C C . THR E 1 20 ? 34.980 -6.245 -7.973 1.00 0.00 20 THR E C 3
ATOM 9175 O O . THR E 1 20 ? 36.125 -6.478 -8.364 1.00 0.00 20 THR E O 3
ATOM 9186 N N . VAL E 1 21 ? 34.616 -5.068 -7.469 1.00 0.00 21 VAL E N 3
ATOM 9187 C CA . VAL E 1 21 ? 35.563 -3.961 -7.366 1.00 0.00 21 VAL E CA 3
ATOM 9188 C C . VAL E 1 21 ? 36.526 -4.128 -6.193 1.00 0.00 21 VAL E C 3
ATOM 9189 O O . VAL E 1 21 ? 37.739 -3.994 -6.356 1.00 0.00 21 VAL E O 3
ATOM 9202 N N . VAL E 1 22 ? 35.984 -4.421 -5.011 1.00 0.00 22 VAL E N 3
ATOM 9203 C CA . VAL E 1 22 ? 36.799 -4.604 -3.806 1.00 0.00 22 VAL E CA 3
ATOM 9204 C C . VAL E 1 22 ? 37.904 -5.657 -4.004 1.00 0.00 22 VAL E C 3
ATOM 9205 O O . VAL E 1 22 ? 38.892 -5.673 -3.270 1.00 0.00 22 VAL E O 3
ATOM 9218 N N . SER E 1 23 ? 37.725 -6.533 -4.992 1.00 0.00 23 SER E N 3
ATOM 9219 C CA . SER E 1 23 ? 38.704 -7.573 -5.284 1.00 0.00 23 SER E CA 3
ATOM 9220 C C . SER E 1 23 ? 39.798 -7.029 -6.200 1.00 0.00 23 SER E C 3
ATOM 9221 O O . SER E 1 23 ? 40.980 -7.303 -6.011 1.00 0.00 23 SER E O 3
ATOM 9229 N N . ALA E 1 24 ? 39.380 -6.256 -7.201 1.00 0.00 24 ALA E N 3
ATOM 9230 C CA . ALA E 1 24 ? 40.305 -5.661 -8.160 1.00 0.00 24 ALA E CA 3
ATOM 9231 C C . ALA E 1 24 ? 41.269 -4.682 -7.488 1.00 0.00 24 ALA E C 3
ATOM 9232 O O . ALA E 1 24 ? 42.435 -4.593 -7.870 1.00 0.00 24 ALA E O 3
ATOM 9239 N N . ILE E 1 25 ? 40.776 -3.949 -6.492 1.00 0.00 25 ILE E N 3
ATOM 9240 C CA . ILE E 1 25 ? 41.598 -2.979 -5.775 1.00 0.00 25 ILE E CA 3
ATOM 9241 C C . ILE E 1 25 ? 42.678 -3.667 -4.930 1.00 0.00 25 ILE E C 3
ATOM 9242 O O . ILE E 1 25 ? 43.836 -3.249 -4.926 1.00 0.00 25 ILE E O 3
ATOM 9258 N N . THR E 1 26 ? 42.289 -4.728 -4.228 1.00 0.00 26 THR E N 3
ATOM 9259 C CA . THR E 1 26 ? 43.213 -5.479 -3.377 1.00 0.00 26 THR E CA 3
ATOM 9260 C C . THR E 1 26 ? 44.161 -6.356 -4.185 1.00 0.00 26 THR E C 3
ATOM 9261 O O . THR E 1 26 ? 45.314 -6.560 -3.806 1.00 0.00 26 THR E O 3
ATOM 9272 N N . LEU E 1 27 ? 43.665 -6.870 -5.301 1.00 0.00 27 LEU E N 3
ATOM 9273 C CA . LEU E 1 27 ? 44.453 -7.730 -6.167 1.00 0.00 27 LEU E CA 3
ATOM 9274 C C . LEU E 1 27 ? 45.409 -6.915 -7.037 1.00 0.00 27 LEU E C 3
ATOM 9275 O O . LEU E 1 27 ? 46.553 -7.316 -7.259 1.00 0.00 27 LEU E O 3
ATOM 9291 N N . LEU E 1 28 ? 44.936 -5.769 -7.517 1.00 0.00 28 LEU E N 3
ATOM 9292 C CA . LEU E 1 28 ? 45.744 -4.895 -8.361 1.00 0.00 28 LEU E CA 3
ATOM 9293 C C . LEU E 1 28 ? 46.912 -4.302 -7.580 1.00 0.00 28 LEU E C 3
ATOM 9294 O O . LEU E 1 28 ? 48.032 -4.223 -8.089 1.00 0.00 28 LEU E O 3
ATOM 9310 N N . VAL E 1 29 ? 46.649 -3.892 -6.340 1.00 0.00 29 VAL E N 3
ATOM 9311 C CA . VAL E 1 29 ? 47.686 -3.305 -5.494 1.00 0.00 29 VAL E CA 3
ATOM 9312 C C . VAL E 1 29 ? 48.743 -4.340 -5.113 1.00 0.00 29 VAL E C 3
ATOM 9313 O O . VAL E 1 29 ? 49.927 -4.020 -5.013 1.00 0.00 29 VAL E O 3
ATOM 9326 N N . SER E 1 30 ? 48.310 -5.585 -4.910 1.00 0.00 30 SER E N 3
ATOM 9327 C CA . SER E 1 30 ? 49.220 -6.665 -4.540 1.00 0.00 30 SER E CA 3
ATOM 9328 C C . SER E 1 30 ? 50.201 -6.962 -5.672 1.00 0.00 30 SER E C 3
ATOM 9329 O O . SER E 1 30 ? 51.392 -7.172 -5.435 1.00 0.00 30 SER E O 3
ATOM 9337 N N . MET E 1 31 ? 49.691 -6.968 -6.901 1.00 0.00 31 MET E N 3
ATOM 9338 C CA . MET E 1 31 ? 50.519 -7.239 -8.072 1.00 0.00 31 MET E CA 3
ATOM 9339 C C . MET E 1 31 ? 51.516 -6.108 -8.304 1.00 0.00 31 MET E C 3
ATOM 9340 O O . MET E 1 31 ? 52.698 -6.351 -8.538 1.00 0.00 31 MET E O 3
ATOM 9354 N N . ALA E 1 32 ? 51.031 -4.871 -8.227 1.00 0.00 32 ALA E N 3
ATOM 9355 C CA . ALA E 1 32 ? 51.877 -3.697 -8.431 1.00 0.00 32 ALA E CA 3
ATOM 9356 C C . ALA E 1 32 ? 52.966 -3.601 -7.365 1.00 0.00 32 ALA E C 3
ATOM 9357 O O . ALA E 1 32 ? 54.104 -3.233 -7.655 1.00 0.00 32 ALA E O 3
ATOM 9364 N N . PHE E 1 33 ? 52.605 -3.929 -6.127 1.00 0.00 33 PHE E N 3
ATOM 9365 C CA . PHE E 1 33 ? 53.549 -3.881 -5.017 1.00 0.00 33 PHE E CA 3
ATOM 9366 C C . PHE E 1 33 ? 54.680 -4.896 -5.197 1.00 0.00 33 PHE E C 3
ATOM 9367 O O . PHE E 1 33 ? 55.848 -4.524 -5.315 1.00 0.00 33 PHE E O 3
ATOM 9384 N N . LEU E 1 34 ? 54.319 -6.175 -5.211 1.00 0.00 34 LEU E N 3
ATOM 9385 C CA . LEU E 1 34 ? 55.295 -7.254 -5.364 1.00 0.00 34 LEU E CA 3
ATOM 9386 C C . LEU E 1 34 ? 56.110 -7.124 -6.656 1.00 0.00 34 LEU E C 3
ATOM 9387 O O . LEU E 1 34 ? 57.256 -7.572 -6.713 1.00 0.00 34 LEU E O 3
ATOM 9403 N N . THR E 1 35 ? 55.525 -6.509 -7.685 1.00 0.00 35 THR E N 3
ATOM 9404 C CA . THR E 1 35 ? 56.220 -6.338 -8.959 1.00 0.00 35 THR E CA 3
ATOM 9405 C C . THR E 1 35 ? 57.398 -5.374 -8.832 1.00 0.00 35 THR E C 3
ATOM 9406 O O . THR E 1 35 ? 58.448 -5.585 -9.442 1.00 0.00 35 THR E O 3
ATOM 9417 N N . ALA E 1 36 ? 57.222 -4.319 -8.039 1.00 0.00 36 ALA E N 3
ATOM 9418 C CA . ALA E 1 36 ? 58.277 -3.328 -7.838 1.00 0.00 36 ALA E CA 3
ATOM 9419 C C . ALA E 1 36 ? 59.261 -3.773 -6.760 1.00 0.00 36 ALA E C 3
ATOM 9420 O O . ALA E 1 36 ? 60.476 -3.675 -6.937 1.00 0.00 36 ALA E O 3
ATOM 9427 N N . THR E 1 37 ? 58.727 -4.262 -5.643 1.00 0.00 37 THR E N 3
ATOM 9428 C CA . THR E 1 37 ? 59.556 -4.721 -4.532 1.00 0.00 37 THR E CA 3
ATOM 9429 C C . THR E 1 37 ? 60.382 -5.944 -4.920 1.00 0.00 37 THR E C 3
ATOM 9430 O O . THR E 1 37 ? 61.530 -6.088 -4.500 1.00 0.00 37 THR E O 3
ATOM 9441 N N . ARG E 1 38 ? 59.789 -6.827 -5.726 1.00 0.00 38 ARG E N 3
ATOM 9442 C CA . ARG E 1 38 ? 60.466 -8.046 -6.180 1.00 0.00 38 ARG E CA 3
ATOM 9443 C C . ARG E 1 38 ? 60.844 -8.940 -5.000 1.00 0.00 38 ARG E C 3
ATOM 9444 O O . ARG E 1 38 ? 61.896 -8.684 -4.377 1.00 0.00 38 ARG E O 3
ATOM 9466 N N . MET A 1 1 ? 10.671 -14.471 -9.610 1.00 0.00 1 MET A N 4
ATOM 9467 C CA . MET A 1 1 ? 11.263 -13.120 -9.423 1.00 0.00 1 MET A CA 4
ATOM 9468 C C . MET A 1 1 ? 10.736 -12.146 -10.470 1.00 0.00 1 MET A C 4
ATOM 9469 O O . MET A 1 1 ? 10.633 -12.483 -11.650 1.00 0.00 1 MET A O 4
ATOM 9485 N N . LEU A 1 2 ? 10.403 -10.936 -10.029 1.00 0.00 2 LEU A N 4
ATOM 9486 C CA . LEU A 1 2 ? 9.884 -9.903 -10.923 1.00 0.00 2 LEU A CA 4
ATOM 9487 C C . LEU A 1 2 ? 10.324 -8.510 -10.464 1.00 0.00 2 LEU A C 4
ATOM 9488 O O . LEU A 1 2 ? 10.590 -8.306 -9.279 1.00 0.00 2 LEU A O 4
ATOM 9504 N N . PRO A 1 3 ? 10.411 -7.526 -11.390 1.00 0.00 3 PRO A N 4
ATOM 9505 C CA . PRO A 1 3 ? 10.824 -6.161 -11.041 1.00 0.00 3 PRO A CA 4
ATOM 9506 C C . PRO A 1 3 ? 9.736 -5.405 -10.283 1.00 0.00 3 PRO A C 4
ATOM 9507 O O . PRO A 1 3 ? 10.029 -4.593 -9.405 1.00 0.00 3 PRO A O 4
ATOM 9518 N N . PHE A 1 4 ? 8.476 -5.676 -10.629 1.00 0.00 4 PHE A N 4
ATOM 9519 C CA . PHE A 1 4 ? 7.332 -5.025 -9.986 1.00 0.00 4 PHE A CA 4
ATOM 9520 C C . PHE A 1 4 ? 7.372 -3.508 -10.192 1.00 0.00 4 PHE A C 4
ATOM 9521 O O . PHE A 1 4 ? 7.139 -2.730 -9.264 1.00 0.00 4 PHE A O 4
ATOM 9538 N N . VAL A 1 5 ? 7.667 -3.095 -11.425 1.00 0.00 5 VAL A N 4
ATOM 9539 C CA . VAL A 1 5 ? 7.740 -1.673 -11.771 1.00 0.00 5 VAL A CA 4
ATOM 9540 C C . VAL A 1 5 ? 8.872 -0.985 -11.009 1.00 0.00 5 VAL A C 4
ATOM 9541 O O . VAL A 1 5 ? 9.117 -1.280 -9.839 1.00 0.00 5 VAL A O 4
ATOM 9554 N N . GLN A 1 6 ? 9.559 -0.063 -11.683 1.00 0.00 6 GLN A N 4
ATOM 9555 C CA . GLN A 1 6 ? 10.671 0.679 -11.082 1.00 0.00 6 GLN A CA 4
ATOM 9556 C C . GLN A 1 6 ? 11.793 -0.259 -10.644 1.00 0.00 6 GLN A C 4
ATOM 9557 O O . GLN A 1 6 ? 11.573 -1.454 -10.439 1.00 0.00 6 GLN A O 4
ATOM 9571 N N . GLU A 1 7 ? 12.998 0.290 -10.505 1.00 0.00 7 GLU A N 4
ATOM 9572 C CA . GLU A 1 7 ? 14.164 -0.489 -10.091 1.00 0.00 7 GLU A CA 4
ATOM 9573 C C . GLU A 1 7 ? 15.051 0.325 -9.145 1.00 0.00 7 GLU A C 4
ATOM 9574 O O . GLU A 1 7 ? 16.280 0.275 -9.226 1.00 0.00 7 GLU A O 4
ATOM 9586 N N . ARG A 1 8 ? 14.415 1.077 -8.245 1.00 0.00 8 ARG A N 4
ATOM 9587 C CA . ARG A 1 8 ? 15.130 1.910 -7.275 1.00 0.00 8 ARG A CA 4
ATOM 9588 C C . ARG A 1 8 ? 16.007 2.947 -7.971 1.00 0.00 8 ARG A C 4
ATOM 9589 O O . ARG A 1 8 ? 17.177 2.695 -8.263 1.00 0.00 8 ARG A O 4
ATOM 9610 N N . ILE A 1 9 ? 15.427 4.113 -8.231 1.00 0.00 9 ILE A N 4
ATOM 9611 C CA . ILE A 1 9 ? 16.141 5.204 -8.895 1.00 0.00 9 ILE A CA 4
ATOM 9612 C C . ILE A 1 9 ? 17.341 5.675 -8.067 1.00 0.00 9 ILE A C 4
ATOM 9613 O O . ILE A 1 9 ? 18.375 6.044 -8.626 1.00 0.00 9 ILE A O 4
ATOM 9629 N N . GLY A 1 10 ? 17.199 5.652 -6.742 1.00 0.00 10 GLY A N 4
ATOM 9630 C CA . GLY A 1 10 ? 18.280 6.080 -5.869 1.00 0.00 10 GLY A CA 4
ATOM 9631 C C . GLY A 1 10 ? 19.418 5.077 -5.830 1.00 0.00 10 GLY A C 4
ATOM 9632 O O . GLY A 1 10 ? 20.588 5.452 -5.770 1.00 0.00 10 GLY A O 4
ATOM 9636 N N . LEU A 1 11 ? 19.062 3.797 -5.871 1.00 0.00 11 LEU A N 4
ATOM 9637 C CA . LEU A 1 11 ? 20.036 2.706 -5.838 1.00 0.00 11 LEU A CA 4
ATOM 9638 C C . LEU A 1 11 ? 21.015 2.773 -7.015 1.00 0.00 11 LEU A C 4
ATOM 9639 O O . LEU A 1 11 ? 22.175 2.377 -6.886 1.00 0.00 11 LEU A O 4
ATOM 9655 N N . PHE A 1 12 ? 20.544 3.271 -8.154 1.00 0.00 12 PHE A N 4
ATOM 9656 C CA . PHE A 1 12 ? 21.380 3.380 -9.348 1.00 0.00 12 PHE A CA 4
ATOM 9657 C C . PHE A 1 12 ? 22.552 4.342 -9.141 1.00 0.00 12 PHE A C 4
ATOM 9658 O O . PHE A 1 12 ? 23.687 4.032 -9.508 1.00 0.00 12 PHE A O 4
ATOM 9675 N N . ILE A 1 13 ? 22.276 5.502 -8.548 1.00 0.00 13 ILE A N 4
ATOM 9676 C CA . ILE A 1 13 ? 23.316 6.502 -8.305 1.00 0.00 13 ILE A CA 4
ATOM 9677 C C . ILE A 1 13 ? 24.345 6.019 -7.279 1.00 0.00 13 ILE A C 4
ATOM 9678 O O . ILE A 1 13 ? 25.514 6.388 -7.361 1.00 0.00 13 ILE A O 4
ATOM 9694 N N . VAL A 1 14 ? 23.917 5.191 -6.327 1.00 0.00 14 VAL A N 4
ATOM 9695 C CA . VAL A 1 14 ? 24.827 4.678 -5.300 1.00 0.00 14 VAL A CA 4
ATOM 9696 C C . VAL A 1 14 ? 25.737 3.592 -5.872 1.00 0.00 14 VAL A C 4
ATOM 9697 O O . VAL A 1 14 ? 26.962 3.683 -5.783 1.00 0.00 14 VAL A O 4
ATOM 9710 N N . ASN A 1 15 ? 25.124 2.563 -6.457 1.00 0.00 15 ASN A N 4
ATOM 9711 C CA . ASN A 1 15 ? 25.862 1.441 -7.054 1.00 0.00 15 ASN A CA 4
ATOM 9712 C C . ASN A 1 15 ? 26.972 1.925 -7.993 1.00 0.00 15 ASN A C 4
ATOM 9713 O O . ASN A 1 15 ? 28.130 1.534 -7.860 1.00 0.00 15 ASN A O 4
ATOM 9724 N N . PHE A 1 16 ? 26.601 2.770 -8.943 1.00 0.00 16 PHE A N 4
ATOM 9725 C CA . PHE A 1 16 ? 27.558 3.317 -9.904 1.00 0.00 16 PHE A CA 4
ATOM 9726 C C . PHE A 1 16 ? 28.601 4.208 -9.218 1.00 0.00 16 PHE A C 4
ATOM 9727 O O . PHE A 1 16 ? 29.729 4.334 -9.697 1.00 0.00 16 PHE A O 4
ATOM 9744 N N . PHE A 1 17 ? 28.220 4.823 -8.097 1.00 0.00 17 PHE A N 4
ATOM 9745 C CA . PHE A 1 17 ? 29.120 5.704 -7.353 1.00 0.00 17 PHE A CA 4
ATOM 9746 C C . PHE A 1 17 ? 30.306 4.942 -6.754 1.00 0.00 17 PHE A C 4
ATOM 9747 O O . PHE A 1 17 ? 31.421 5.468 -6.718 1.00 0.00 17 PHE A O 4
ATOM 9764 N N . ILE A 1 18 ? 30.073 3.713 -6.287 1.00 0.00 18 ILE A N 4
ATOM 9765 C CA . ILE A 1 18 ? 31.152 2.920 -5.694 1.00 0.00 18 ILE A CA 4
ATOM 9766 C C . ILE A 1 18 ? 32.219 2.569 -6.741 1.00 0.00 18 ILE A C 4
ATOM 9767 O O . ILE A 1 18 ? 33.395 2.441 -6.412 1.00 0.00 18 ILE A O 4
ATOM 9783 N N . PHE A 1 19 ? 31.797 2.410 -7.996 1.00 0.00 19 PHE A N 4
ATOM 9784 C CA . PHE A 1 19 ? 32.717 2.081 -9.084 1.00 0.00 19 PHE A CA 4
ATOM 9785 C C . PHE A 1 19 ? 33.696 3.226 -9.343 1.00 0.00 19 PHE A C 4
ATOM 9786 O O . PHE A 1 19 ? 34.875 3.002 -9.619 1.00 0.00 19 PHE A O 4
ATOM 9803 N N . THR A 1 20 ? 33.190 4.454 -9.278 1.00 0.00 20 THR A N 4
ATOM 9804 C CA . THR A 1 20 ? 34.014 5.640 -9.504 1.00 0.00 20 THR A CA 4
ATOM 9805 C C . THR A 1 20 ? 35.080 5.824 -8.420 1.00 0.00 20 THR A C 4
ATOM 9806 O O . THR A 1 20 ? 36.219 6.182 -8.724 1.00 0.00 20 THR A O 4
ATOM 9817 N N . VAL A 1 21 ? 34.712 5.580 -7.165 1.00 0.00 21 VAL A N 4
ATOM 9818 C CA . VAL A 1 21 ? 35.651 5.738 -6.054 1.00 0.00 21 VAL A CA 4
ATOM 9819 C C . VAL A 1 21 ? 36.648 4.581 -5.970 1.00 0.00 21 VAL A C 4
ATOM 9820 O O . VAL A 1 21 ? 37.855 4.804 -5.871 1.00 0.00 21 VAL A O 4
ATOM 9833 N N . VAL A 1 22 ? 36.139 3.348 -6.011 1.00 0.00 22 VAL A N 4
ATOM 9834 C CA . VAL A 1 22 ? 36.995 2.154 -5.940 1.00 0.00 22 VAL A CA 4
ATOM 9835 C C . VAL A 1 22 ? 38.100 2.162 -7.005 1.00 0.00 22 VAL A C 4
ATOM 9836 O O . VAL A 1 22 ? 39.108 1.468 -6.862 1.00 0.00 22 VAL A O 4
ATOM 9849 N N . SER A 1 23 ? 37.904 2.946 -8.067 1.00 0.00 23 SER A N 4
ATOM 9850 C CA . SER A 1 23 ? 38.886 3.038 -9.143 1.00 0.00 23 SER A CA 4
ATOM 9851 C C . SER A 1 23 ? 39.967 4.051 -8.777 1.00 0.00 23 SER A C 4
ATOM 9852 O O . SER A 1 23 ? 41.148 3.843 -9.049 1.00 0.00 23 SER A O 4
ATOM 9860 N N . ALA A 1 24 ? 39.545 5.156 -8.166 1.00 0.00 24 ALA A N 4
ATOM 9861 C CA . ALA A 1 24 ? 40.466 6.207 -7.750 1.00 0.00 24 ALA A CA 4
ATOM 9862 C C . ALA A 1 24 ? 41.409 5.705 -6.656 1.00 0.00 24 ALA A C 4
ATOM 9863 O O . ALA A 1 24 ? 42.591 6.034 -6.646 1.00 0.00 24 ALA A O 4
ATOM 9870 N N . ILE A 1 25 ? 40.872 4.900 -5.741 1.00 0.00 25 ILE A N 4
ATOM 9871 C CA . ILE A 1 25 ? 41.656 4.346 -4.640 1.00 0.00 25 ILE A CA 4
ATOM 9872 C C . ILE A 1 25 ? 42.691 3.342 -5.152 1.00 0.00 25 ILE A C 4
ATOM 9873 O O . ILE A 1 25 ? 43.869 3.421 -4.804 1.00 0.00 25 ILE A O 4
ATOM 9889 N N . THR A 1 26 ? 42.242 2.409 -5.986 1.00 0.00 26 THR A N 4
ATOM 9890 C CA . THR A 1 26 ? 43.123 1.381 -6.540 1.00 0.00 26 THR A CA 4
ATOM 9891 C C . THR A 1 26 ? 44.125 1.953 -7.539 1.00 0.00 26 THR A C 4
ATOM 9892 O O . THR A 1 26 ? 45.261 1.485 -7.625 1.00 0.00 26 THR A O 4
ATOM 9903 N N . LEU A 1 27 ? 43.697 2.955 -8.293 1.00 0.00 27 LEU A N 4
ATOM 9904 C CA . LEU A 1 27 ? 44.554 3.585 -9.288 1.00 0.00 27 LEU A CA 4
ATOM 9905 C C . LEU A 1 27 ? 45.554 4.547 -8.648 1.00 0.00 27 LEU A C 4
ATOM 9906 O O . LEU A 1 27 ? 46.712 4.609 -9.062 1.00 0.00 27 LEU A O 4
ATOM 9922 N N . LEU A 1 28 ? 45.107 5.289 -7.638 1.00 0.00 28 LEU A N 4
ATOM 9923 C CA . LEU A 1 28 ? 45.972 6.246 -6.950 1.00 0.00 28 LEU A CA 4
ATOM 9924 C C . LEU A 1 28 ? 47.037 5.541 -6.111 1.00 0.00 28 LEU A C 4
ATOM 9925 O O . LEU A 1 28 ? 48.166 6.023 -6.004 1.00 0.00 28 LEU A O 4
ATOM 9941 N N . VAL A 1 29 ? 46.679 4.400 -5.525 1.00 0.00 29 VAL A N 4
ATOM 9942 C CA . VAL A 1 29 ? 47.613 3.642 -4.699 1.00 0.00 29 VAL A CA 4
ATOM 9943 C C . VAL A 1 29 ? 48.630 2.897 -5.567 1.00 0.00 29 VAL A C 4
ATOM 9944 O O . VAL A 1 29 ? 49.819 2.855 -5.248 1.00 0.00 29 VAL A O 4
ATOM 9957 N N . SER A 1 30 ? 48.154 2.319 -6.667 1.00 0.00 30 SER A N 4
ATOM 9958 C CA . SER A 1 30 ? 49.018 1.577 -7.580 1.00 0.00 30 SER A CA 4
ATOM 9959 C C . SER A 1 30 ? 49.936 2.521 -8.352 1.00 0.00 30 SER A C 4
ATOM 9960 O O . SER A 1 30 ? 51.130 2.255 -8.500 1.00 0.00 30 SER A O 4
ATOM 9968 N N . MET A 1 31 ? 49.372 3.628 -8.830 1.00 0.00 31 MET A N 4
ATOM 9969 C CA . MET A 1 31 ? 50.138 4.614 -9.586 1.00 0.00 31 MET A CA 4
ATOM 9970 C C . MET A 1 31 ? 51.169 5.297 -8.695 1.00 0.00 31 MET A C 4
ATOM 9971 O O . MET A 1 31 ? 52.342 5.405 -9.055 1.00 0.00 31 MET A O 4
ATOM 9985 N N . ALA A 1 32 ? 50.721 5.756 -7.527 1.00 0.00 32 ALA A N 4
ATOM 9986 C CA . ALA A 1 32 ? 51.602 6.430 -6.572 1.00 0.00 32 ALA A CA 4
ATOM 9987 C C . ALA A 1 32 ? 52.747 5.518 -6.135 1.00 0.00 32 ALA A C 4
ATOM 9988 O O . ALA A 1 32 ? 53.880 5.969 -5.958 1.00 0.00 32 ALA A O 4
ATOM 9995 N N . PHE A 1 33 ? 52.439 4.233 -5.957 1.00 0.00 33 PHE A N 4
ATOM 9996 C CA . PHE A 1 33 ? 53.439 3.249 -5.544 1.00 0.00 33 PHE A CA 4
ATOM 9997 C C . PHE A 1 33 ? 54.583 3.165 -6.560 1.00 0.00 33 PHE A C 4
ATOM 9998 O O . PHE A 1 33 ? 55.757 3.266 -6.197 1.00 0.00 33 PHE A O 4
ATOM 10015 N N . LEU A 1 34 ? 54.226 2.980 -7.825 1.00 0.00 34 LEU A N 4
ATOM 10016 C CA . LEU A 1 34 ? 55.218 2.878 -8.890 1.00 0.00 34 LEU A CA 4
ATOM 10017 C C . LEU A 1 34 ? 55.993 4.188 -9.066 1.00 0.00 34 LEU A C 4
ATOM 10018 O O . LEU A 1 34 ? 57.141 4.180 -9.508 1.00 0.00 34 LEU A O 4
ATOM 10034 N N . THR A 1 35 ? 55.364 5.311 -8.709 1.00 0.00 35 THR A N 4
ATOM 10035 C CA . THR A 1 35 ? 55.996 6.624 -8.831 1.00 0.00 35 THR A CA 4
ATOM 10036 C C . THR A 1 35 ? 57.273 6.734 -7.997 1.00 0.00 35 THR A C 4
ATOM 10037 O O . THR A 1 35 ? 58.347 7.015 -8.529 1.00 0.00 35 THR A O 4
ATOM 10048 N N . ALA A 1 36 ? 57.151 6.508 -6.690 1.00 0.00 36 ALA A N 4
ATOM 10049 C CA . ALA A 1 36 ? 58.296 6.588 -5.786 1.00 0.00 36 ALA A CA 4
ATOM 10050 C C . ALA A 1 36 ? 59.306 5.470 -6.040 1.00 0.00 36 ALA A C 4
ATOM 10051 O O . ALA A 1 36 ? 60.516 5.694 -5.990 1.00 0.00 36 ALA A O 4
ATOM 10058 N N . THR A 1 37 ? 58.802 4.269 -6.315 1.00 0.00 37 THR A N 4
ATOM 10059 C CA . THR A 1 37 ? 59.668 3.115 -6.574 1.00 0.00 37 THR A CA 4
ATOM 10060 C C . THR A 1 37 ? 60.534 3.333 -7.814 1.00 0.00 37 THR A C 4
ATOM 10061 O O . THR A 1 37 ? 61.698 2.934 -7.845 1.00 0.00 37 THR A O 4
ATOM 10072 N N . ARG A 1 38 ? 59.957 3.969 -8.831 1.00 0.00 38 ARG A N 4
ATOM 10073 C CA . ARG A 1 38 ? 60.674 4.240 -10.073 1.00 0.00 38 ARG A CA 4
ATOM 10074 C C . ARG A 1 38 ? 61.733 5.318 -9.865 1.00 0.00 38 ARG A C 4
ATOM 10075 O O . ARG A 1 38 ? 62.895 5.088 -10.258 1.00 0.00 38 ARG A O 4
ATOM 10097 N N . MET B 1 1 ? 10.582 4.681 -16.786 1.00 0.00 1 MET B N 4
ATOM 10098 C CA . MET B 1 1 ? 11.182 4.920 -15.448 1.00 0.00 1 MET B CA 4
ATOM 10099 C C . MET B 1 1 ? 10.659 6.218 -14.841 1.00 0.00 1 MET B C 4
ATOM 10100 O O . MET B 1 1 ? 10.552 7.236 -15.526 1.00 0.00 1 MET B O 4
ATOM 10116 N N . LEU B 1 2 ? 10.332 6.173 -13.551 1.00 0.00 2 LEU B N 4
ATOM 10117 C CA . LEU B 1 2 ? 9.818 7.344 -12.844 1.00 0.00 2 LEU B CA 4
ATOM 10118 C C . LEU B 1 2 ? 10.266 7.336 -11.379 1.00 0.00 2 LEU B C 4
ATOM 10119 O O . LEU B 1 2 ? 10.534 6.271 -10.820 1.00 0.00 2 LEU B O 4
ATOM 10135 N N . PRO B 1 3 ? 10.356 8.521 -10.730 1.00 0.00 3 PRO B N 4
ATOM 10136 C CA . PRO B 1 3 ? 10.777 8.612 -9.327 1.00 0.00 3 PRO B CA 4
ATOM 10137 C C . PRO B 1 3 ? 9.694 8.123 -8.366 1.00 0.00 3 PRO B C 4
ATOM 10138 O O . PRO B 1 3 ? 9.992 7.539 -7.325 1.00 0.00 3 PRO B O 4
ATOM 10149 N N . PHE B 1 4 ? 8.433 8.370 -8.726 1.00 0.00 4 PHE B N 4
ATOM 10150 C CA . PHE B 1 4 ? 7.293 7.959 -7.901 1.00 0.00 4 PHE B CA 4
ATOM 10151 C C . PHE B 1 4 ? 7.340 8.624 -6.522 1.00 0.00 4 PHE B C 4
ATOM 10152 O O . PHE B 1 4 ? 7.112 7.982 -5.494 1.00 0.00 4 PHE B O 4
ATOM 10169 N N . VAL B 1 5 ? 7.635 9.924 -6.512 1.00 0.00 5 VAL B N 4
ATOM 10170 C CA . VAL B 1 5 ? 7.715 10.692 -5.267 1.00 0.00 5 VAL B CA 4
ATOM 10171 C C . VAL B 1 5 ? 8.852 10.180 -4.383 1.00 0.00 5 VAL B C 4
ATOM 10172 O O . VAL B 1 5 ? 9.097 8.976 -4.304 1.00 0.00 5 VAL B O 4
ATOM 10185 N N . GLN B 1 6 ? 9.543 11.106 -3.718 1.00 0.00 6 GLN B N 4
ATOM 10186 C CA . GLN B 1 6 ? 10.659 10.762 -2.832 1.00 0.00 6 GLN B CA 4
ATOM 10187 C C . GLN B 1 6 ? 11.777 10.056 -3.596 1.00 0.00 6 GLN B C 4
ATOM 10188 O O . GLN B 1 6 ? 11.552 9.492 -4.667 1.00 0.00 6 GLN B O 4
ATOM 10202 N N . GLU B 1 7 ? 12.986 10.095 -3.037 1.00 0.00 7 GLU B N 4
ATOM 10203 C CA . GLU B 1 7 ? 14.148 9.459 -3.656 1.00 0.00 7 GLU B CA 4
ATOM 10204 C C . GLU B 1 7 ? 15.041 8.811 -2.594 1.00 0.00 7 GLU B C 4
ATOM 10205 O O . GLU B 1 7 ? 16.268 8.871 -2.674 1.00 0.00 7 GLU B O 4
ATOM 10217 N N . ARG B 1 8 ? 14.409 8.187 -1.598 1.00 0.00 8 ARG B N 4
ATOM 10218 C CA . ARG B 1 8 ? 15.130 7.522 -0.510 1.00 0.00 8 ARG B CA 4
ATOM 10219 C C . ARG B 1 8 ? 16.012 8.503 0.256 1.00 0.00 8 ARG B C 4
ATOM 10220 O O . ARG B 1 8 ? 17.180 8.702 -0.080 1.00 0.00 8 ARG B O 4
ATOM 10241 N N . ILE B 1 9 ? 15.438 9.112 1.289 1.00 0.00 9 ILE B N 4
ATOM 10242 C CA . ILE B 1 9 ? 16.156 10.079 2.117 1.00 0.00 9 ILE B CA 4
ATOM 10243 C C . ILE B 1 9 ? 17.359 9.438 2.814 1.00 0.00 9 ILE B C 4
ATOM 10244 O O . ILE B 1 9 ? 18.394 10.083 2.987 1.00 0.00 9 ILE B O 4
ATOM 10260 N N . GLY B 1 10 ? 17.219 8.170 3.202 1.00 0.00 10 GLY B N 4
ATOM 10261 C CA . GLY B 1 10 ? 18.304 7.472 3.873 1.00 0.00 10 GLY B CA 4
ATOM 10262 C C . GLY B 1 10 ? 19.437 7.124 2.925 1.00 0.00 10 GLY B C 4
ATOM 10263 O O . GLY B 1 10 ? 20.609 7.183 3.295 1.00 0.00 10 GLY B O 4
ATOM 10267 N N . LEU B 1 11 ? 19.074 6.767 1.697 1.00 0.00 11 LEU B N 4
ATOM 10268 C CA . LEU B 1 11 ? 20.042 6.399 0.665 1.00 0.00 11 LEU B CA 4
ATOM 10269 C C . LEU B 1 11 ? 21.019 7.539 0.360 1.00 0.00 11 LEU B C 4
ATOM 10270 O O . LEU B 1 11 ? 22.178 7.294 0.017 1.00 0.00 11 LEU B O 4
ATOM 10286 N N . PHE B 1 12 ? 20.550 8.777 0.484 1.00 0.00 12 PHE B N 4
ATOM 10287 C CA . PHE B 1 12 ? 21.385 9.945 0.214 1.00 0.00 12 PHE B CA 4
ATOM 10288 C C . PHE B 1 12 ? 22.562 10.045 1.186 1.00 0.00 12 PHE B C 4
ATOM 10289 O O . PHE B 1 12 ? 23.696 10.298 0.772 1.00 0.00 12 PHE B O 4
ATOM 10306 N N . ILE B 1 13 ? 22.292 9.840 2.474 1.00 0.00 13 ILE B N 4
ATOM 10307 C CA . ILE B 1 13 ? 23.339 9.917 3.496 1.00 0.00 13 ILE B CA 4
ATOM 10308 C C . ILE B 1 13 ? 24.367 8.793 3.346 1.00 0.00 13 ILE B C 4
ATOM 10309 O O . ILE B 1 13 ? 25.537 8.983 3.666 1.00 0.00 13 ILE B O 4
ATOM 10325 N N . VAL B 1 14 ? 23.936 7.631 2.856 1.00 0.00 14 VAL B N 4
ATOM 10326 C CA . VAL B 1 14 ? 24.845 6.494 2.681 1.00 0.00 14 VAL B CA 4
ATOM 10327 C C . VAL B 1 14 ? 25.748 6.703 1.466 1.00 0.00 14 VAL B C 4
ATOM 10328 O O . VAL B 1 14 ? 26.974 6.646 1.574 1.00 0.00 14 VAL B O 4
ATOM 10341 N N . ASN B 1 15 ? 25.128 6.941 0.310 1.00 0.00 15 ASN B N 4
ATOM 10342 C CA . ASN B 1 15 ? 25.860 7.162 -0.946 1.00 0.00 15 ASN B CA 4
ATOM 10343 C C . ASN B 1 15 ? 26.972 8.204 -0.781 1.00 0.00 15 ASN B C 4
ATOM 10344 O O . ASN B 1 15 ? 28.128 7.957 -1.118 1.00 0.00 15 ASN B O 4
ATOM 10355 N N . PHE B 1 16 ? 26.602 9.370 -0.269 1.00 0.00 16 PHE B N 4
ATOM 10356 C CA . PHE B 1 16 ? 27.562 10.452 -0.052 1.00 0.00 16 PHE B CA 4
ATOM 10357 C C . PHE B 1 16 ? 28.610 10.074 1.003 1.00 0.00 16 PHE B C 4
ATOM 10358 O O . PHE B 1 16 ? 29.739 10.569 0.969 1.00 0.00 16 PHE B O 4
ATOM 10375 N N . PHE B 1 17 ? 28.233 9.198 1.935 1.00 0.00 17 PHE B N 4
ATOM 10376 C CA . PHE B 1 17 ? 29.139 8.763 2.998 1.00 0.00 17 PHE B CA 4
ATOM 10377 C C . PHE B 1 17 ? 30.322 7.958 2.453 1.00 0.00 17 PHE B C 4
ATOM 10378 O O . PHE B 1 17 ? 31.440 8.086 2.958 1.00 0.00 17 PHE B O 4
ATOM 10395 N N . ILE B 1 18 ? 30.084 7.134 1.429 1.00 0.00 18 ILE B N 4
ATOM 10396 C CA . ILE B 1 18 ? 31.159 6.325 0.852 1.00 0.00 18 ILE B CA 4
ATOM 10397 C C . ILE B 1 18 ? 32.223 7.211 0.189 1.00 0.00 18 ILE B C 4
ATOM 10398 O O . ILE B 1 18 ? 33.398 6.859 0.162 1.00 0.00 18 ILE B O 4
ATOM 10414 N N . PHE B 1 19 ? 31.798 8.355 -0.347 1.00 0.00 19 PHE B N 4
ATOM 10415 C CA . PHE B 1 19 ? 32.715 9.288 -1.001 1.00 0.00 19 PHE B CA 4
ATOM 10416 C C . PHE B 1 19 ? 33.700 9.889 0.003 1.00 0.00 19 PHE B C 4
ATOM 10417 O O . PHE B 1 19 ? 34.878 10.082 -0.303 1.00 0.00 19 PHE B O 4
ATOM 10434 N N . THR B 1 20 ? 33.200 10.206 1.193 1.00 0.00 20 THR B N 4
ATOM 10435 C CA . THR B 1 20 ? 34.030 10.787 2.247 1.00 0.00 20 THR B CA 4
ATOM 10436 C C . THR B 1 20 ? 35.099 9.813 2.751 1.00 0.00 20 THR B C 4
ATOM 10437 O O . THR B 1 20 ? 36.239 10.213 2.992 1.00 0.00 20 THR B O 4
ATOM 10448 N N . VAL B 1 21 ? 34.731 8.544 2.909 1.00 0.00 21 VAL B N 4
ATOM 10449 C CA . VAL B 1 21 ? 35.672 7.536 3.397 1.00 0.00 21 VAL B CA 4
ATOM 10450 C C . VAL B 1 21 ? 36.663 7.098 2.317 1.00 0.00 21 VAL B C 4
ATOM 10451 O O . VAL B 1 21 ? 37.871 7.072 2.553 1.00 0.00 21 VAL B O 4
ATOM 10464 N N . VAL B 1 22 ? 36.149 6.757 1.135 1.00 0.00 22 VAL B N 4
ATOM 10465 C CA . VAL B 1 22 ? 36.998 6.319 0.017 1.00 0.00 22 VAL B CA 4
ATOM 10466 C C . VAL B 1 22 ? 38.101 7.335 -0.312 1.00 0.00 22 VAL B C 4
ATOM 10467 O O . VAL B 1 22 ? 39.106 6.984 -0.932 1.00 0.00 22 VAL B O 4
ATOM 10480 N N . SER B 1 23 ? 37.908 8.587 0.107 1.00 0.00 23 SER B N 4
ATOM 10481 C CA . SER B 1 23 ? 38.889 9.638 -0.143 1.00 0.00 23 SER B CA 4
ATOM 10482 C C . SER B 1 23 ? 39.976 9.603 0.928 1.00 0.00 23 SER B C 4
ATOM 10483 O O . SER B 1 23 ? 41.155 9.797 0.640 1.00 0.00 23 SER B O 4
ATOM 10491 N N . ALA B 1 24 ? 39.561 9.363 2.170 1.00 0.00 24 ALA B N 4
ATOM 10492 C CA . ALA B 1 24 ? 40.488 9.293 3.293 1.00 0.00 24 ALA B CA 4
ATOM 10493 C C . ALA B 1 24 ? 41.429 8.097 3.148 1.00 0.00 24 ALA B C 4
ATOM 10494 O O . ALA B 1 24 ? 42.613 8.188 3.458 1.00 0.00 24 ALA B O 4
ATOM 10501 N N . ILE B 1 25 ? 40.890 6.978 2.669 1.00 0.00 25 ILE B N 4
ATOM 10502 C CA . ILE B 1 25 ? 41.672 5.759 2.478 1.00 0.00 25 ILE B CA 4
ATOM 10503 C C . ILE B 1 25 ? 42.701 5.934 1.360 1.00 0.00 25 ILE B C 4
ATOM 10504 O O . ILE B 1 25 ? 43.880 5.629 1.535 1.00 0.00 25 ILE B O 4
ATOM 10520 N N . THR B 1 26 ? 42.246 6.440 0.217 1.00 0.00 26 THR B N 4
ATOM 10521 C CA . THR B 1 26 ? 43.120 6.650 -0.937 1.00 0.00 26 THR B CA 4
ATOM 10522 C C . THR B 1 26 ? 44.125 7.776 -0.707 1.00 0.00 26 THR B C 4
ATOM 10523 O O . THR B 1 26 ? 45.258 7.713 -1.184 1.00 0.00 26 THR B O 4
ATOM 10534 N N . LEU B 1 27 ? 43.700 8.803 0.016 1.00 0.00 27 LEU B N 4
ATOM 10535 C CA . LEU B 1 27 ? 44.560 9.944 0.303 1.00 0.00 27 LEU B CA 4
ATOM 10536 C C . LEU B 1 27 ? 45.566 9.632 1.409 1.00 0.00 27 LEU B C 4
ATOM 10537 O O . LEU B 1 27 ? 46.723 10.044 1.334 1.00 0.00 27 LEU B O 4
ATOM 10553 N N . LEU B 1 28 ? 45.124 8.900 2.430 1.00 0.00 28 LEU B N 4
ATOM 10554 C CA . LEU B 1 28 ? 45.995 8.541 3.549 1.00 0.00 28 LEU B CA 4
ATOM 10555 C C . LEU B 1 28 ? 47.057 7.526 3.131 1.00 0.00 28 LEU B C 4
ATOM 10556 O O . LEU B 1 28 ? 48.188 7.572 3.616 1.00 0.00 28 LEU B O 4
ATOM 10572 N N . VAL B 1 29 ? 46.694 6.615 2.229 1.00 0.00 29 VAL B N 4
ATOM 10573 C CA . VAL B 1 29 ? 47.625 5.596 1.759 1.00 0.00 29 VAL B CA 4
ATOM 10574 C C . VAL B 1 29 ? 48.638 6.191 0.775 1.00 0.00 29 VAL B C 4
ATOM 10575 O O . VAL B 1 29 ? 49.826 5.874 0.828 1.00 0.00 29 VAL B O 4
ATOM 10588 N N . SER B 1 30 ? 48.156 7.059 -0.112 1.00 0.00 30 SER B N 4
ATOM 10589 C CA . SER B 1 30 ? 49.015 7.697 -1.104 1.00 0.00 30 SER B CA 4
ATOM 10590 C C . SER B 1 30 ? 49.937 8.722 -0.450 1.00 0.00 30 SER B C 4
ATOM 10591 O O . SER B 1 30 ? 51.130 8.781 -0.754 1.00 0.00 30 SER B O 4
ATOM 10599 N N . MET B 1 31 ? 49.379 9.520 0.458 1.00 0.00 31 MET B N 4
ATOM 10600 C CA . MET B 1 31 ? 50.149 10.543 1.159 1.00 0.00 31 MET B CA 4
ATOM 10601 C C . MET B 1 31 ? 51.184 9.907 2.078 1.00 0.00 31 MET B C 4
ATOM 10602 O O . MET B 1 31 ? 52.357 10.282 2.063 1.00 0.00 31 MET B O 4
ATOM 10616 N N . ALA B 1 32 ? 50.742 8.937 2.878 1.00 0.00 32 ALA B N 4
ATOM 10617 C CA . ALA B 1 32 ? 51.625 8.237 3.809 1.00 0.00 32 ALA B CA 4
ATOM 10618 C C . ALA B 1 32 ? 52.768 7.539 3.071 1.00 0.00 32 ALA B C 4
ATOM 10619 O O . ALA B 1 32 ? 53.902 7.510 3.549 1.00 0.00 32 ALA B O 4
ATOM 10626 N N . PHE B 1 33 ? 52.452 6.973 1.905 1.00 0.00 33 PHE B N 4
ATOM 10627 C CA . PHE B 1 33 ? 53.448 6.275 1.091 1.00 0.00 33 PHE B CA 4
ATOM 10628 C C . PHE B 1 33 ? 54.590 7.216 0.692 1.00 0.00 33 PHE B C 4
ATOM 10629 O O . PHE B 1 33 ? 55.764 6.902 0.893 1.00 0.00 33 PHE B O 4
ATOM 10646 N N . LEU B 1 34 ? 54.231 8.362 0.127 1.00 0.00 34 LEU B N 4
ATOM 10647 C CA . LEU B 1 34 ? 55.220 9.343 -0.305 1.00 0.00 34 LEU B CA 4
ATOM 10648 C C . LEU B 1 34 ? 56.002 9.915 0.883 1.00 0.00 34 LEU B C 4
ATOM 10649 O O . LEU B 1 34 ? 57.149 10.333 0.733 1.00 0.00 34 LEU B O 4
ATOM 10665 N N . THR B 1 35 ? 55.379 9.923 2.064 1.00 0.00 35 THR B N 4
ATOM 10666 C CA . THR B 1 35 ? 56.018 10.443 3.272 1.00 0.00 35 THR B CA 4
ATOM 10667 C C . THR B 1 35 ? 57.296 9.684 3.627 1.00 0.00 35 THR B C 4
ATOM 10668 O O . THR B 1 35 ? 58.372 10.277 3.724 1.00 0.00 35 THR B O 4
ATOM 10679 N N . ALA B 1 36 ? 57.175 8.372 3.818 1.00 0.00 36 ALA B N 4
ATOM 10680 C CA . ALA B 1 36 ? 58.323 7.536 4.167 1.00 0.00 36 ALA B CA 4
ATOM 10681 C C . ALA B 1 36 ? 59.326 7.433 3.019 1.00 0.00 36 ALA B C 4
ATOM 10682 O O . ALA B 1 36 ? 60.537 7.453 3.241 1.00 0.00 36 ALA B O 4
ATOM 10689 N N . THR B 1 37 ? 58.815 7.323 1.795 1.00 0.00 37 THR B N 4
ATOM 10690 C CA . THR B 1 37 ? 59.673 7.212 0.613 1.00 0.00 37 THR B CA 4
ATOM 10691 C C . THR B 1 37 ? 60.540 8.458 0.432 1.00 0.00 37 THR B C 4
ATOM 10692 O O . THR B 1 37 ? 61.702 8.364 0.036 1.00 0.00 37 THR B O 4
ATOM 10703 N N . ARG B 1 38 ? 59.965 9.622 0.725 1.00 0.00 38 ARG B N 4
ATOM 10704 C CA . ARG B 1 38 ? 60.682 10.887 0.595 1.00 0.00 38 ARG B CA 4
ATOM 10705 C C . ARG B 1 38 ? 61.747 11.021 1.680 1.00 0.00 38 ARG B C 4
ATOM 10706 O O . ARG B 1 38 ? 62.907 11.324 1.333 1.00 0.00 38 ARG B O 4
ATOM 10728 N N . MET C 1 1 ? 10.584 17.426 -0.788 1.00 0.00 1 MET C N 4
ATOM 10729 C CA . MET C 1 1 ? 11.187 16.226 -0.151 1.00 0.00 1 MET C CA 4
ATOM 10730 C C . MET C 1 1 ? 10.671 16.050 1.273 1.00 0.00 1 MET C C 4
ATOM 10731 O O . MET C 1 1 ? 10.569 17.017 2.031 1.00 0.00 1 MET C O 4
ATOM 10747 N N . LEU C 1 2 ? 10.346 14.811 1.631 1.00 0.00 2 LEU C N 4
ATOM 10748 C CA . LEU C 1 2 ? 9.839 14.499 2.964 1.00 0.00 2 LEU C CA 4
ATOM 10749 C C . LEU C 1 2 ? 10.289 13.103 3.408 1.00 0.00 2 LEU C C 4
ATOM 10750 O O . LEU C 1 2 ? 10.553 12.243 2.567 1.00 0.00 2 LEU C O 4
ATOM 10766 N N . PRO C 1 3 ? 10.387 12.852 4.736 1.00 0.00 3 PRO C N 4
ATOM 10767 C CA . PRO C 1 3 ? 10.809 11.546 5.253 1.00 0.00 3 PRO C CA 4
ATOM 10768 C C . PRO C 1 3 ? 9.725 10.482 5.092 1.00 0.00 3 PRO C C 4
ATOM 10769 O O . PRO C 1 3 ? 10.021 9.310 4.856 1.00 0.00 3 PRO C O 4
ATOM 10780 N N . PHE C 1 4 ? 8.465 10.899 5.221 1.00 0.00 4 PHE C N 4
ATOM 10781 C CA . PHE C 1 4 ? 7.324 9.989 5.091 1.00 0.00 4 PHE C CA 4
ATOM 10782 C C . PHE C 1 4 ? 7.377 8.884 6.151 1.00 0.00 4 PHE C C 4
ATOM 10783 O O . PHE C 1 4 ? 7.146 7.708 5.859 1.00 0.00 4 PHE C O 4
ATOM 10800 N N . VAL C 1 5 ? 7.678 9.275 7.388 1.00 0.00 5 VAL C N 4
ATOM 10801 C CA . VAL C 1 5 ? 7.763 8.330 8.503 1.00 0.00 5 VAL C CA 4
ATOM 10802 C C . VAL C 1 5 ? 8.899 7.329 8.282 1.00 0.00 5 VAL C C 4
ATOM 10803 O O . VAL C 1 5 ? 9.138 6.882 7.161 1.00 0.00 5 VAL C O 4
ATOM 10816 N N . GLN C 1 6 ? 9.596 6.983 9.366 1.00 0.00 6 GLN C N 4
ATOM 10817 C CA . GLN C 1 6 ? 10.712 6.034 9.307 1.00 0.00 6 GLN C CA 4
ATOM 10818 C C . GLN C 1 6 ? 11.825 6.542 8.393 1.00 0.00 6 GLN C C 4
ATOM 10819 O O . GLN C 1 6 ? 11.595 7.386 7.526 1.00 0.00 6 GLN C O 4
ATOM 10833 N N . GLU C 1 7 ? 13.034 6.020 8.595 1.00 0.00 7 GLU C N 4
ATOM 10834 C CA . GLU C 1 7 ? 14.192 6.413 7.793 1.00 0.00 7 GLU C CA 4
ATOM 10835 C C . GLU C 1 7 ? 15.083 5.203 7.500 1.00 0.00 7 GLU C C 4
ATOM 10836 O O . GLU C 1 7 ? 16.311 5.297 7.527 1.00 0.00 7 GLU C O 4
ATOM 10848 N N . ARG C 1 8 ? 14.449 4.063 7.219 1.00 0.00 8 ARG C N 4
ATOM 10849 C CA . ARG C 1 8 ? 15.168 2.822 6.917 1.00 0.00 8 ARG C CA 4
ATOM 10850 C C . ARG C 1 8 ? 16.057 2.396 8.084 1.00 0.00 8 ARG C C 4
ATOM 10851 O O . ARG C 1 8 ? 17.225 2.778 8.163 1.00 0.00 8 ARG C O 4
ATOM 10872 N N . ILE C 1 9 ? 15.487 1.602 8.985 1.00 0.00 9 ILE C N 4
ATOM 10873 C CA . ILE C 1 9 ? 16.211 1.113 10.156 1.00 0.00 9 ILE C CA 4
ATOM 10874 C C . ILE C 1 9 ? 17.412 0.252 9.755 1.00 0.00 9 ILE C C 4
ATOM 10875 O O . ILE C 1 9 ? 18.451 0.287 10.416 1.00 0.00 9 ILE C O 4
ATOM 10891 N N . GLY C 1 10 ? 17.266 -0.508 8.671 1.00 0.00 10 GLY C N 4
ATOM 10892 C CA . GLY C 1 10 ? 18.347 -1.364 8.208 1.00 0.00 10 GLY C CA 4
ATOM 10893 C C . GLY C 1 10 ? 19.478 -0.570 7.578 1.00 0.00 10 GLY C C 4
ATOM 10894 O O . GLY C 1 10 ? 20.651 -0.904 7.741 1.00 0.00 10 GLY C O 4
ATOM 10898 N N . LEU C 1 11 ? 19.112 0.489 6.861 1.00 0.00 11 LEU C N 4
ATOM 10899 C CA . LEU C 1 11 ? 20.076 1.356 6.187 1.00 0.00 11 LEU C CA 4
ATOM 10900 C C . LEU C 1 11 ? 21.059 1.998 7.171 1.00 0.00 11 LEU C C 4
ATOM 10901 O O . LEU C 1 11 ? 22.216 2.247 6.826 1.00 0.00 11 LEU C O 4
ATOM 10917 N N . PHE C 1 12 ? 20.597 2.263 8.389 1.00 0.00 12 PHE C N 4
ATOM 10918 C CA . PHE C 1 12 ? 21.437 2.880 9.413 1.00 0.00 12 PHE C CA 4
ATOM 10919 C C . PHE C 1 12 ? 22.616 1.985 9.801 1.00 0.00 12 PHE C C 4
ATOM 10920 O O . PHE C 1 12 ? 23.749 2.457 9.907 1.00 0.00 12 PHE C O 4
ATOM 10937 N N . ILE C 1 13 ? 22.348 0.698 10.006 1.00 0.00 13 ILE C N 4
ATOM 10938 C CA . ILE C 1 13 ? 23.395 -0.251 10.389 1.00 0.00 13 ILE C CA 4
ATOM 10939 C C . ILE C 1 13 ? 24.417 -0.456 9.268 1.00 0.00 13 ILE C C 4
ATOM 10940 O O . ILE C 1 13 ? 25.589 -0.702 9.542 1.00 0.00 13 ILE C O 4
ATOM 10956 N N . VAL C 1 14 ? 23.980 -0.349 8.014 1.00 0.00 14 VAL C N 4
ATOM 10957 C CA . VAL C 1 14 ? 24.882 -0.534 6.875 1.00 0.00 14 VAL C CA 4
ATOM 10958 C C . VAL C 1 14 ? 25.784 0.685 6.692 1.00 0.00 14 VAL C C 4
ATOM 10959 O O . VAL C 1 14 ? 27.010 0.566 6.665 1.00 0.00 14 VAL C O 4
ATOM 10972 N N . ASN C 1 15 ? 25.164 1.859 6.565 1.00 0.00 15 ASN C N 4
ATOM 10973 C CA . ASN C 1 15 ? 25.896 3.122 6.383 1.00 0.00 15 ASN C CA 4
ATOM 10974 C C . ASN C 1 15 ? 27.013 3.287 7.420 1.00 0.00 15 ASN C C 4
ATOM 10975 O O . ASN C 1 15 ? 28.167 3.530 7.073 1.00 0.00 15 ASN C O 4
ATOM 10986 N N . PHE C 1 16 ? 26.651 3.161 8.688 1.00 0.00 16 PHE C N 4
ATOM 10987 C CA . PHE C 1 16 ? 27.616 3.288 9.779 1.00 0.00 16 PHE C CA 4
ATOM 10988 C C . PHE C 1 16 ? 28.664 2.167 9.740 1.00 0.00 16 PHE C C 4
ATOM 10989 O O . PHE C 1 16 ? 29.795 2.352 10.194 1.00 0.00 16 PHE C O 4
ATOM 11006 N N . PHE C 1 17 ? 28.284 1.010 9.197 1.00 0.00 17 PHE C N 4
ATOM 11007 C CA . PHE C 1 17 ? 29.188 -0.135 9.107 1.00 0.00 17 PHE C CA 4
ATOM 11008 C C . PHE C 1 17 ? 30.367 0.134 8.167 1.00 0.00 17 PHE C C 4
ATOM 11009 O O . PHE C 1 17 ? 31.486 -0.308 8.437 1.00 0.00 17 PHE C O 4
ATOM 11026 N N . ILE C 1 18 ? 30.123 0.852 7.067 1.00 0.00 18 ILE C N 4
ATOM 11027 C CA . ILE C 1 18 ? 31.193 1.150 6.115 1.00 0.00 18 ILE C CA 4
ATOM 11028 C C . ILE C 1 18 ? 32.261 2.055 6.747 1.00 0.00 18 ILE C C 4
ATOM 11029 O O . ILE C 1 18 ? 33.434 1.970 6.396 1.00 0.00 18 ILE C O 4
ATOM 11045 N N . PHE C 1 19 ? 31.841 2.918 7.672 1.00 0.00 19 PHE C N 4
ATOM 11046 C CA . PHE C 1 19 ? 32.762 3.829 8.351 1.00 0.00 19 PHE C CA 4
ATOM 11047 C C . PHE C 1 19 ? 33.751 3.059 9.227 1.00 0.00 19 PHE C C 4
ATOM 11048 O O . PHE C 1 19 ? 34.930 3.409 9.310 1.00 0.00 19 PHE C O 4
ATOM 11065 N N . THR C 1 20 ? 33.255 2.026 9.900 1.00 0.00 20 THR C N 4
ATOM 11066 C CA . THR C 1 20 ? 34.088 1.203 10.774 1.00 0.00 20 THR C CA 4
ATOM 11067 C C . THR C 1 20 ? 35.153 0.422 9.997 1.00 0.00 20 THR C C 4
ATOM 11068 O O . THR C 1 20 ? 36.296 0.316 10.445 1.00 0.00 20 THR C O 4
ATOM 11079 N N . VAL C 1 21 ? 34.779 -0.120 8.841 1.00 0.00 21 VAL C N 4
ATOM 11080 C CA . VAL C 1 21 ? 35.715 -0.897 8.028 1.00 0.00 21 VAL C CA 4
ATOM 11081 C C . VAL C 1 21 ? 36.703 -0.006 7.273 1.00 0.00 21 VAL C C 4
ATOM 11082 O O . VAL C 1 21 ? 37.911 -0.239 7.313 1.00 0.00 21 VAL C O 4
ATOM 11095 N N . VAL C 1 22 ? 36.185 1.014 6.585 1.00 0.00 22 VAL C N 4
ATOM 11096 C CA . VAL C 1 22 ? 37.030 1.941 5.819 1.00 0.00 22 VAL C CA 4
ATOM 11097 C C . VAL C 1 22 ? 38.139 2.567 6.677 1.00 0.00 22 VAL C C 4
ATOM 11098 O O . VAL C 1 22 ? 39.140 3.048 6.147 1.00 0.00 22 VAL C O 4
ATOM 11111 N N . SER C 1 23 ? 37.952 2.556 7.999 1.00 0.00 23 SER C N 4
ATOM 11112 C CA . SER C 1 23 ? 38.939 3.118 8.916 1.00 0.00 23 SER C CA 4
ATOM 11113 C C . SER C 1 23 ? 40.028 2.088 9.206 1.00 0.00 23 SER C C 4
ATOM 11114 O O . SER C 1 23 ? 41.207 2.422 9.297 1.00 0.00 23 SER C O 4
ATOM 11122 N N . ALA C 1 24 ? 39.612 0.833 9.366 1.00 0.00 24 ALA C N 4
ATOM 11123 C CA . ALA C 1 24 ? 40.541 -0.257 9.641 1.00 0.00 24 ALA C CA 4
ATOM 11124 C C . ALA C 1 24 ? 41.475 -0.490 8.453 1.00 0.00 24 ALA C C 4
ATOM 11125 O O . ALA C 1 24 ? 42.661 -0.757 8.630 1.00 0.00 24 ALA C O 4
ATOM 11132 N N . ILE C 1 25 ? 40.928 -0.378 7.244 1.00 0.00 25 ILE C N 4
ATOM 11133 C CA . ILE C 1 25 ? 41.705 -0.574 6.022 1.00 0.00 25 ILE C CA 4
ATOM 11134 C C . ILE C 1 25 ? 42.734 0.543 5.837 1.00 0.00 25 ILE C C 4
ATOM 11135 O O . ILE C 1 25 ? 43.911 0.282 5.594 1.00 0.00 25 ILE C O 4
ATOM 11151 N N . THR C 1 26 ? 42.279 1.787 5.968 1.00 0.00 26 THR C N 4
ATOM 11152 C CA . THR C 1 26 ? 43.153 2.948 5.805 1.00 0.00 26 THR C CA 4
ATOM 11153 C C . THR C 1 26 ? 44.163 3.077 6.942 1.00 0.00 26 THR C C 4
ATOM 11154 O O . THR C 1 26 ? 45.297 3.512 6.729 1.00 0.00 26 THR C O 4
ATOM 11165 N N . LEU C 1 27 ? 43.746 2.707 8.144 1.00 0.00 27 LEU C N 4
ATOM 11166 C CA . LEU C 1 27 ? 44.611 2.787 9.313 1.00 0.00 27 LEU C CA 4
ATOM 11167 C C . LEU C 1 27 ? 45.617 1.638 9.353 1.00 0.00 27 LEU C C 4
ATOM 11168 O O . LEU C 1 27 ? 46.777 1.836 9.716 1.00 0.00 27 LEU C O 4
ATOM 11184 N N . LEU C 1 28 ? 45.172 0.441 8.976 1.00 0.00 28 LEU C N 4
ATOM 11185 C CA . LEU C 1 28 ? 46.043 -0.735 8.975 1.00 0.00 28 LEU C CA 4
ATOM 11186 C C . LEU C 1 28 ? 47.100 -0.651 7.876 1.00 0.00 28 LEU C C 4
ATOM 11187 O O . LEU C 1 28 ? 48.233 -1.099 8.063 1.00 0.00 28 LEU C O 4
ATOM 11203 N N . VAL C 1 29 ? 46.730 -0.074 6.732 1.00 0.00 29 VAL C N 4
ATOM 11204 C CA . VAL C 1 29 ? 47.655 0.058 5.612 1.00 0.00 29 VAL C CA 4
ATOM 11205 C C . VAL C 1 29 ? 48.670 1.176 5.869 1.00 0.00 29 VAL C C 4
ATOM 11206 O O . VAL C 1 29 ? 49.858 1.028 5.577 1.00 0.00 29 VAL C O 4
ATOM 11219 N N . SER C 1 30 ? 48.192 2.288 6.423 1.00 0.00 30 SER C N 4
ATOM 11220 C CA . SER C 1 30 ? 49.053 3.429 6.718 1.00 0.00 30 SER C CA 4
ATOM 11221 C C . SER C 1 30 ? 49.982 3.123 7.890 1.00 0.00 30 SER C C 4
ATOM 11222 O O . SER C 1 30 ? 51.173 3.430 7.846 1.00 0.00 30 SER C O 4
ATOM 11230 N N . MET C 1 31 ? 49.429 2.505 8.932 1.00 0.00 31 MET C N 4
ATOM 11231 C CA . MET C 1 31 ? 50.205 2.156 10.119 1.00 0.00 31 MET C CA 4
ATOM 11232 C C . MET C 1 31 ? 51.238 1.085 9.791 1.00 0.00 31 MET C C 4
ATOM 11233 O O . MET C 1 31 ? 52.413 1.215 10.137 1.00 0.00 31 MET C O 4
ATOM 11247 N N . ALA C 1 32 ? 50.791 0.024 9.119 1.00 0.00 32 ALA C N 4
ATOM 11248 C CA . ALA C 1 32 ? 51.673 -1.078 8.736 1.00 0.00 32 ALA C CA 4
ATOM 11249 C C . ALA C 1 32 ? 52.810 -0.592 7.838 1.00 0.00 32 ALA C C 4
ATOM 11250 O O . ALA C 1 32 ? 53.946 -1.055 7.951 1.00 0.00 32 ALA C O 4
ATOM 11257 N N . PHE C 1 33 ? 52.491 0.342 6.940 1.00 0.00 33 PHE C N 4
ATOM 11258 C CA . PHE C 1 33 ? 53.481 0.899 6.021 1.00 0.00 33 PHE C CA 4
ATOM 11259 C C . PHE C 1 33 ? 54.627 1.570 6.785 1.00 0.00 33 PHE C C 4
ATOM 11260 O O . PHE C 1 33 ? 55.801 1.281 6.542 1.00 0.00 33 PHE C O 4
ATOM 11277 N N . LEU C 1 34 ? 54.274 2.462 7.703 1.00 0.00 34 LEU C N 4
ATOM 11278 C CA . LEU C 1 34 ? 55.267 3.175 8.497 1.00 0.00 34 LEU C CA 4
ATOM 11279 C C . LEU C 1 34 ? 56.054 2.221 9.403 1.00 0.00 34 LEU C C 4
ATOM 11280 O O . LEU C 1 34 ? 57.203 2.493 9.748 1.00 0.00 34 LEU C O 4
ATOM 11296 N N . THR C 1 35 ? 55.433 1.101 9.780 1.00 0.00 35 THR C N 4
ATOM 11297 C CA . THR C 1 35 ? 56.076 0.114 10.645 1.00 0.00 35 THR C CA 4
ATOM 11298 C C . THR C 1 35 ? 57.352 -0.459 10.024 1.00 0.00 35 THR C C 4
ATOM 11299 O O . THR C 1 35 ? 58.429 -0.369 10.614 1.00 0.00 35 THR C O 4
ATOM 11310 N N . ALA C 1 36 ? 57.222 -1.046 8.837 1.00 0.00 36 ALA C N 4
ATOM 11311 C CA . ALA C 1 36 ? 58.367 -1.637 8.144 1.00 0.00 36 ALA C CA 4
ATOM 11312 C C . ALA C 1 36 ? 59.368 -0.578 7.685 1.00 0.00 36 ALA C C 4
ATOM 11313 O O . ALA C 1 36 ? 60.580 -0.783 7.767 1.00 0.00 36 ALA C O 4
ATOM 11320 N N . THR C 1 37 ? 58.855 0.552 7.205 1.00 0.00 37 THR C N 4
ATOM 11321 C CA . THR C 1 37 ? 59.711 1.643 6.730 1.00 0.00 37 THR C CA 4
ATOM 11322 C C . THR C 1 37 ? 60.583 2.199 7.854 1.00 0.00 37 THR C C 4
ATOM 11323 O O . THR C 1 37 ? 61.745 2.546 7.637 1.00 0.00 37 THR C O 4
ATOM 11334 N N . ARG C 1 38 ? 60.016 2.281 9.055 1.00 0.00 38 ARG C N 4
ATOM 11335 C CA . ARG C 1 38 ? 60.739 2.794 10.213 1.00 0.00 38 ARG C CA 4
ATOM 11336 C C . ARG C 1 38 ? 61.805 1.804 10.671 1.00 0.00 38 ARG C C 4
ATOM 11337 O O . ARG C 1 38 ? 62.967 2.226 10.846 1.00 0.00 38 ARG C O 4
ATOM 11359 N N . MET D 1 1 ? 10.674 6.149 16.275 1.00 0.00 1 MET D N 4
ATOM 11360 C CA . MET D 1 1 ? 11.271 5.172 15.328 1.00 0.00 1 MET D CA 4
ATOM 11361 C C . MET D 1 1 ? 10.757 3.763 15.604 1.00 0.00 1 MET D C 4
ATOM 11362 O O . MET D 1 1 ? 10.661 3.342 16.757 1.00 0.00 1 MET D O 4
ATOM 11378 N N . LEU D 1 2 ? 10.426 3.041 14.536 1.00 0.00 2 LEU D N 4
ATOM 11379 C CA . LEU D 1 2 ? 9.918 1.676 14.655 1.00 0.00 2 LEU D CA 4
ATOM 11380 C C . LEU D 1 2 ? 10.362 0.823 13.462 1.00 0.00 2 LEU D C 4
ATOM 11381 O O . LEU D 1 2 ? 10.619 1.356 12.384 1.00 0.00 2 LEU D O 4
ATOM 11397 N N . PRO D 1 3 ? 10.460 -0.517 13.633 1.00 0.00 3 PRO D N 4
ATOM 11398 C CA . PRO D 1 3 ? 10.876 -1.413 12.549 1.00 0.00 3 PRO D CA 4
ATOM 11399 C C . PRO D 1 3 ? 9.786 -1.589 11.493 1.00 0.00 3 PRO D C 4
ATOM 11400 O O . PRO D 1 3 ? 10.077 -1.727 10.305 1.00 0.00 3 PRO D O 4
ATOM 11411 N N . PHE D 1 4 ? 8.528 -1.582 11.937 1.00 0.00 4 PHE D N 4
ATOM 11412 C CA . PHE D 1 4 ? 7.383 -1.739 11.037 1.00 0.00 4 PHE D CA 4
ATOM 11413 C C . PHE D 1 4 ? 7.431 -3.088 10.312 1.00 0.00 4 PHE D C 4
ATOM 11414 O O . PHE D 1 4 ? 7.194 -3.174 9.105 1.00 0.00 4 PHE D O 4
ATOM 11431 N N . VAL D 1 5 ? 7.736 -4.145 11.066 1.00 0.00 5 VAL D N 4
ATOM 11432 C CA . VAL D 1 5 ? 7.819 -5.498 10.509 1.00 0.00 5 VAL D CA 4
ATOM 11433 C C . VAL D 1 5 ? 8.948 -5.597 9.485 1.00 0.00 5 VAL D C 4
ATOM 11434 O O . VAL D 1 5 ? 9.183 -4.669 8.711 1.00 0.00 5 VAL D O 4
ATOM 11447 N N . GLN D 1 6 ? 9.644 -6.735 9.486 1.00 0.00 6 GLN D N 4
ATOM 11448 C CA . GLN D 1 6 ? 10.755 -6.972 8.559 1.00 0.00 6 GLN D CA 4
ATOM 11449 C C . GLN D 1 6 ? 11.871 -5.946 8.755 1.00 0.00 6 GLN D C 4
ATOM 11450 O O . GLN D 1 6 ? 11.643 -4.862 9.291 1.00 0.00 6 GLN D O 4
ATOM 11464 N N . GLU D 1 7 ? 13.077 -6.300 8.314 1.00 0.00 7 GLU D N 4
ATOM 11465 C CA . GLU D 1 7 ? 14.235 -5.416 8.435 1.00 0.00 7 GLU D CA 4
ATOM 11466 C C . GLU D 1 7 ? 15.120 -5.512 7.188 1.00 0.00 7 GLU D C 4
ATOM 11467 O O . GLU D 1 7 ? 16.349 -5.509 7.278 1.00 0.00 7 GLU D O 4
ATOM 11479 N N . ARG D 1 8 ? 14.480 -5.597 6.020 1.00 0.00 8 ARG D N 4
ATOM 11480 C CA . ARG D 1 8 ? 15.192 -5.694 4.742 1.00 0.00 8 ARG D CA 4
ATOM 11481 C C . ARG D 1 8 ? 16.079 -6.935 4.692 1.00 0.00 8 ARG D C 4
ATOM 11482 O O . ARG D 1 8 ? 17.250 -6.893 5.074 1.00 0.00 8 ARG D O 4
ATOM 11503 N N . ILE D 1 9 ? 15.507 -8.037 4.220 1.00 0.00 9 ILE D N 4
ATOM 11504 C CA . ILE D 1 9 ? 16.230 -9.302 4.114 1.00 0.00 9 ILE D CA 4
ATOM 11505 C C . ILE D 1 9 ? 17.426 -9.188 3.163 1.00 0.00 9 ILE D C 4
ATOM 11506 O O . ILE D 1 9 ? 18.465 -9.806 3.396 1.00 0.00 9 ILE D O 4
ATOM 11522 N N . GLY D 1 10 ? 17.274 -8.391 2.106 1.00 0.00 10 GLY D N 4
ATOM 11523 C CA . GLY D 1 10 ? 18.351 -8.216 1.144 1.00 0.00 10 GLY D CA 4
ATOM 11524 C C . GLY D 1 10 ? 19.484 -7.372 1.698 1.00 0.00 10 GLY D C 4
ATOM 11525 O O . GLY D 1 10 ? 20.656 -7.631 1.424 1.00 0.00 10 GLY D O 4
ATOM 11529 N N . LEU D 1 11 ? 19.123 -6.363 2.485 1.00 0.00 11 LEU D N 4
ATOM 11530 C CA . LEU D 1 11 ? 20.090 -5.454 3.097 1.00 0.00 11 LEU D CA 4
ATOM 11531 C C . LEU D 1 11 ? 21.079 -6.192 4.005 1.00 0.00 11 LEU D C 4
ATOM 11532 O O . LEU D 1 11 ? 22.236 -5.787 4.130 1.00 0.00 11 LEU D O 4
ATOM 11548 N N . PHE D 1 12 ? 20.619 -7.268 4.636 1.00 0.00 12 PHE D N 4
ATOM 11549 C CA . PHE D 1 12 ? 21.464 -8.052 5.535 1.00 0.00 12 PHE D CA 4
ATOM 11550 C C . PHE D 1 12 ? 22.639 -8.698 4.799 1.00 0.00 12 PHE D C 4
ATOM 11551 O O . PHE D 1 12 ? 23.775 -8.654 5.274 1.00 0.00 12 PHE D O 4
ATOM 11568 N N . ILE D 1 13 ? 22.364 -9.290 3.638 1.00 0.00 13 ILE D N 4
ATOM 11569 C CA . ILE D 1 13 ? 23.407 -9.948 2.849 1.00 0.00 13 ILE D CA 4
ATOM 11570 C C . ILE D 1 13 ? 24.426 -8.946 2.301 1.00 0.00 13 ILE D C 4
ATOM 11571 O O . ILE D 1 13 ? 25.597 -9.283 2.146 1.00 0.00 13 ILE D O 4
ATOM 11587 N N . VAL D 1 14 ? 23.988 -7.721 2.019 1.00 0.00 14 VAL D N 4
ATOM 11588 C CA . VAL D 1 14 ? 24.887 -6.694 1.486 1.00 0.00 14 VAL D CA 4
ATOM 11589 C C . VAL D 1 14 ? 25.796 -6.144 2.584 1.00 0.00 14 VAL D C 4
ATOM 11590 O O . VAL D 1 14 ? 27.021 -6.156 2.455 1.00 0.00 14 VAL D O 4
ATOM 11603 N N . ASN D 1 15 ? 25.182 -5.660 3.664 1.00 0.00 15 ASN D N 4
ATOM 11604 C CA . ASN D 1 15 ? 25.920 -5.097 4.805 1.00 0.00 15 ASN D CA 4
ATOM 11605 C C . ASN D 1 15 ? 27.039 -6.032 5.276 1.00 0.00 15 ASN D C 4
ATOM 11606 O O . ASN D 1 15 ? 28.195 -5.628 5.395 1.00 0.00 15 ASN D O 4
ATOM 11617 N N . PHE D 1 16 ? 26.678 -7.278 5.550 1.00 0.00 16 PHE D N 4
ATOM 11618 C CA . PHE D 1 16 ? 27.646 -8.276 6.003 1.00 0.00 16 PHE D CA 4
ATOM 11619 C C . PHE D 1 16 ? 28.688 -8.586 4.920 1.00 0.00 16 PHE D C 4
ATOM 11620 O O . PHE D 1 16 ? 29.820 -8.961 5.229 1.00 0.00 16 PHE D O 4
ATOM 11637 N N . PHE D 1 17 ? 28.301 -8.427 3.653 1.00 0.00 17 PHE D N 4
ATOM 11638 C CA . PHE D 1 17 ? 29.199 -8.695 2.531 1.00 0.00 17 PHE D CA 4
ATOM 11639 C C . PHE D 1 17 ? 30.378 -7.718 2.490 1.00 0.00 17 PHE D C 4
ATOM 11640 O O . PHE D 1 17 ? 31.495 -8.113 2.148 1.00 0.00 17 PHE D O 4
ATOM 11657 N N . ILE D 1 18 ? 30.136 -6.451 2.835 1.00 0.00 18 ILE D N 4
ATOM 11658 C CA . ILE D 1 18 ? 31.206 -5.453 2.818 1.00 0.00 18 ILE D CA 4
ATOM 11659 C C . ILE D 1 18 ? 32.280 -5.774 3.868 1.00 0.00 18 ILE D C 4
ATOM 11660 O O . ILE D 1 18 ? 33.453 -5.468 3.674 1.00 0.00 18 ILE D O 4
ATOM 11676 N N . PHE D 1 19 ? 31.866 -6.387 4.978 1.00 0.00 19 PHE D N 4
ATOM 11677 C CA . PHE D 1 19 ? 32.793 -6.753 6.049 1.00 0.00 19 PHE D CA 4
ATOM 11678 C C . PHE D 1 19 ? 33.779 -7.825 5.582 1.00 0.00 19 PHE D C 4
ATOM 11679 O O . PHE D 1 19 ? 34.959 -7.795 5.934 1.00 0.00 19 PHE D O 4
ATOM 11696 N N . THR D 1 20 ? 33.279 -8.783 4.810 1.00 0.00 20 THR D N 4
ATOM 11697 C CA . THR D 1 20 ? 34.109 -9.869 4.293 1.00 0.00 20 THR D CA 4
ATOM 11698 C C . THR D 1 20 ? 35.168 -9.372 3.304 1.00 0.00 20 THR D C 4
ATOM 11699 O O . THR D 1 20 ? 36.310 -9.831 3.335 1.00 0.00 20 THR D O 4
ATOM 11710 N N . VAL D 1 21 ? 34.790 -8.441 2.433 1.00 0.00 21 VAL D N 4
ATOM 11711 C CA . VAL D 1 21 ? 35.721 -7.907 1.438 1.00 0.00 21 VAL D CA 4
ATOM 11712 C C . VAL D 1 21 ? 36.711 -6.913 2.047 1.00 0.00 21 VAL D C 4
ATOM 11713 O O . VAL D 1 21 ? 37.919 -7.025 1.832 1.00 0.00 21 VAL D O 4
ATOM 11726 N N . VAL D 1 22 ? 36.199 -5.944 2.808 1.00 0.00 22 VAL D N 4
ATOM 11727 C CA . VAL D 1 22 ? 37.048 -4.929 3.448 1.00 0.00 22 VAL D CA 4
ATOM 11728 C C . VAL D 1 22 ? 38.160 -5.553 4.303 1.00 0.00 22 VAL D C 4
ATOM 11729 O O . VAL D 1 22 ? 39.163 -4.900 4.591 1.00 0.00 22 VAL D O 4
ATOM 11742 N N . SER D 1 23 ? 37.976 -6.812 4.701 1.00 0.00 23 SER D N 4
ATOM 11743 C CA . SER D 1 23 ? 38.966 -7.511 5.515 1.00 0.00 23 SER D CA 4
ATOM 11744 C C . SER D 1 23 ? 40.050 -8.107 4.619 1.00 0.00 23 SER D C 4
ATOM 11745 O O . SER D 1 23 ? 41.231 -8.090 4.958 1.00 0.00 23 SER D O 4
ATOM 11753 N N . ALA D 1 24 ? 39.628 -8.647 3.477 1.00 0.00 24 ALA D N 4
ATOM 11754 C CA . ALA D 1 24 ? 40.551 -9.245 2.519 1.00 0.00 24 ALA D CA 4
ATOM 11755 C C . ALA D 1 24 ? 41.483 -8.188 1.926 1.00 0.00 24 ALA D C 4
ATOM 11756 O O . ALA D 1 24 ? 42.667 -8.439 1.721 1.00 0.00 24 ALA D O 4
ATOM 11763 N N . ILE D 1 25 ? 40.936 -7.003 1.661 1.00 0.00 25 ILE D N 4
ATOM 11764 C CA . ILE D 1 25 ? 41.710 -5.902 1.093 1.00 0.00 25 ILE D CA 4
ATOM 11765 C C . ILE D 1 25 ? 42.743 -5.381 2.094 1.00 0.00 25 ILE D C 4
ATOM 11766 O O . ILE D 1 25 ? 43.919 -5.231 1.763 1.00 0.00 25 ILE D O 4
ATOM 11782 N N . THR D 1 26 ? 42.296 -5.121 3.319 1.00 0.00 26 THR D N 4
ATOM 11783 C CA . THR D 1 26 ? 43.175 -4.607 4.369 1.00 0.00 26 THR D CA 4
ATOM 11784 C C . THR D 1 26 ? 44.188 -5.649 4.837 1.00 0.00 26 THR D C 4
ATOM 11785 O O . THR D 1 26 ? 45.323 -5.313 5.178 1.00 0.00 26 THR D O 4
ATOM 11796 N N . LEU D 1 27 ? 43.771 -6.907 4.859 1.00 0.00 27 LEU D N 4
ATOM 11797 C CA . LEU D 1 27 ? 44.638 -7.994 5.291 1.00 0.00 27 LEU D CA 4
ATOM 11798 C C . LEU D 1 27 ? 45.637 -8.387 4.205 1.00 0.00 27 LEU D C 4
ATOM 11799 O O . LEU D 1 27 ? 46.798 -8.672 4.500 1.00 0.00 27 LEU D O 4
ATOM 11815 N N . LEU D 1 28 ? 45.186 -8.398 2.953 1.00 0.00 28 LEU D N 4
ATOM 11816 C CA . LEU D 1 28 ? 46.051 -8.761 1.830 1.00 0.00 28 LEU D CA 4
ATOM 11817 C C . LEU D 1 28 ? 47.106 -7.690 1.564 1.00 0.00 28 LEU D C 4
ATOM 11818 O O . LEU D 1 28 ? 48.236 -8.007 1.190 1.00 0.00 28 LEU D O 4
ATOM 11834 N N . VAL D 1 29 ? 46.738 -6.425 1.762 1.00 0.00 29 VAL D N 4
ATOM 11835 C CA . VAL D 1 29 ? 47.663 -5.319 1.536 1.00 0.00 29 VAL D CA 4
ATOM 11836 C C . VAL D 1 29 ? 48.683 -5.217 2.673 1.00 0.00 29 VAL D C 4
ATOM 11837 O O . VAL D 1 29 ? 49.870 -4.986 2.436 1.00 0.00 29 VAL D O 4
ATOM 11850 N N . SER D 1 30 ? 48.212 -5.400 3.905 1.00 0.00 30 SER D N 4
ATOM 11851 C CA . SER D 1 30 ? 49.079 -5.329 5.076 1.00 0.00 30 SER D CA 4
ATOM 11852 C C . SER D 1 30 ? 50.008 -6.539 5.142 1.00 0.00 30 SER D C 4
ATOM 11853 O O . SER D 1 30 ? 51.202 -6.402 5.414 1.00 0.00 30 SER D O 4
ATOM 11861 N N . MET D 1 31 ? 49.453 -7.720 4.880 1.00 0.00 31 MET D N 4
ATOM 11862 C CA . MET D 1 31 ? 50.228 -8.958 4.910 1.00 0.00 31 MET D CA 4
ATOM 11863 C C . MET D 1 31 ? 51.256 -8.977 3.785 1.00 0.00 31 MET D C 4
ATOM 11864 O O . MET D 1 31 ? 52.431 -9.267 4.008 1.00 0.00 31 MET D O 4
ATOM 11878 N N . ALA D 1 32 ? 50.802 -8.665 2.571 1.00 0.00 32 ALA D N 4
ATOM 11879 C CA . ALA D 1 32 ? 51.679 -8.642 1.400 1.00 0.00 32 ALA D CA 4
ATOM 11880 C C . ALA D 1 32 ? 52.816 -7.638 1.578 1.00 0.00 32 ALA D C 4
ATOM 11881 O O . ALA D 1 32 ? 53.950 -7.890 1.166 1.00 0.00 32 ALA D O 4
ATOM 11888 N N . PHE D 1 33 ? 52.501 -6.497 2.190 1.00 0.00 33 PHE D N 4
ATOM 11889 C CA . PHE D 1 33 ? 53.493 -5.450 2.431 1.00 0.00 33 PHE D CA 4
ATOM 11890 C C . PHE D 1 33 ? 54.644 -5.969 3.299 1.00 0.00 33 PHE D C 4
ATOM 11891 O O . PHE D 1 33 ? 55.816 -5.828 2.943 1.00 0.00 33 PHE D O 4
ATOM 11908 N N . LEU D 1 34 ? 54.296 -6.566 4.433 1.00 0.00 34 LEU D N 4
ATOM 11909 C CA . LEU D 1 34 ? 55.294 -7.102 5.352 1.00 0.00 34 LEU D CA 4
ATOM 11910 C C . LEU D 1 34 ? 56.077 -8.259 4.720 1.00 0.00 34 LEU D C 4
ATOM 11911 O O . LEU D 1 34 ? 57.229 -8.504 5.079 1.00 0.00 34 LEU D O 4
ATOM 11927 N N . THR D 1 35 ? 55.450 -8.963 3.774 1.00 0.00 35 THR D N 4
ATOM 11928 C CA . THR D 1 35 ? 56.089 -10.091 3.099 1.00 0.00 35 THR D CA 4
ATOM 11929 C C . THR D 1 35 ? 57.361 -9.679 2.355 1.00 0.00 35 THR D C 4
ATOM 11930 O O . THR D 1 35 ? 58.441 -10.211 2.618 1.00 0.00 35 THR D O 4
ATOM 11941 N N . ALA D 1 36 ? 57.228 -8.730 1.432 1.00 0.00 36 ALA D N 4
ATOM 11942 C CA . ALA D 1 36 ? 58.368 -8.254 0.648 1.00 0.00 36 ALA D CA 4
ATOM 11943 C C . ALA D 1 36 ? 59.374 -7.491 1.509 1.00 0.00 36 ALA D C 4
ATOM 11944 O O . ALA D 1 36 ? 60.585 -7.632 1.332 1.00 0.00 36 ALA D O 4
ATOM 11951 N N . THR D 1 37 ? 58.866 -6.685 2.438 1.00 0.00 37 THR D N 4
ATOM 11952 C CA . THR D 1 37 ? 59.728 -5.896 3.323 1.00 0.00 37 THR D CA 4
ATOM 11953 C C . THR D 1 37 ? 60.604 -6.794 4.196 1.00 0.00 37 THR D C 4
ATOM 11954 O O . THR D 1 37 ? 61.767 -6.480 4.451 1.00 0.00 37 THR D O 4
ATOM 11965 N N . ARG D 1 38 ? 60.038 -7.911 4.648 1.00 0.00 38 ARG D N 4
ATOM 11966 C CA . ARG D 1 38 ? 60.766 -8.855 5.489 1.00 0.00 38 ARG D CA 4
ATOM 11967 C C . ARG D 1 38 ? 61.828 -9.596 4.684 1.00 0.00 38 ARG D C 4
ATOM 11968 O O . ARG D 1 38 ? 62.992 -9.632 5.134 1.00 0.00 38 ARG D O 4
ATOM 11990 N N . MET E 1 1 ? 10.728 -13.564 10.823 1.00 0.00 1 MET E N 4
ATOM 11991 C CA . MET E 1 1 ? 11.319 -12.965 9.597 1.00 0.00 1 MET E CA 4
ATOM 11992 C C . MET E 1 1 ? 10.797 -13.664 8.346 1.00 0.00 1 MET E C 4
ATOM 11993 O O . MET E 1 1 ? 10.700 -14.890 8.302 1.00 0.00 1 MET E O 4
ATOM 12009 N N . LEU E 1 2 ? 10.461 -12.871 7.330 1.00 0.00 2 LEU E N 4
ATOM 12010 C CA . LEU E 1 2 ? 9.946 -13.407 6.072 1.00 0.00 2 LEU E CA 4
ATOM 12011 C C . LEU E 1 2 ? 10.383 -12.535 4.890 1.00 0.00 2 LEU E C 4
ATOM 12012 O O . LEU E 1 2 ? 10.643 -11.345 5.062 1.00 0.00 2 LEU E O 4
ATOM 12028 N N . PRO E 1 3 ? 10.475 -13.112 3.667 1.00 0.00 3 PRO E N 4
ATOM 12029 C CA . PRO E 1 3 ? 10.885 -12.357 2.477 1.00 0.00 3 PRO E CA 4
ATOM 12030 C C . PRO E 1 3 ? 9.793 -11.407 1.991 1.00 0.00 3 PRO E C 4
ATOM 12031 O O . PRO E 1 3 ? 10.081 -10.320 1.490 1.00 0.00 3 PRO E O 4
ATOM 12042 N N . PHE E 1 4 ? 8.536 -11.827 2.141 1.00 0.00 4 PHE E N 4
ATOM 12043 C CA . PHE E 1 4 ? 7.389 -11.020 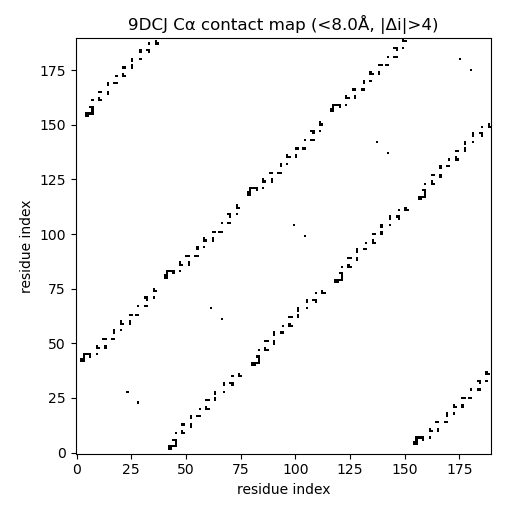1.719 1.00 0.00 4 PHE E CA 4
ATOM 12044 C C . PHE E 1 4 ? 7.429 -10.747 0.212 1.00 0.00 4 PHE E C 4
ATOM 12045 O O . PHE E 1 4 ? 7.189 -9.625 -0.241 1.00 0.00 4 PHE E O 4
ATOM 12062 N N . VAL E 1 5 ? 7.729 -11.790 -0.561 1.00 0.00 5 VAL E N 4
ATOM 12063 C CA . VAL E 1 5 ? 7.804 -11.679 -2.020 1.00 0.00 5 VAL E CA 4
ATOM 12064 C C . VAL E 1 5 ? 8.931 -10.736 -2.438 1.00 0.00 5 VAL E C 4
ATOM 12065 O O . VAL E 1 5 ? 9.170 -9.714 -1.795 1.00 0.00 5 VAL E O 4
ATOM 12078 N N . GLN E 1 6 ? 9.622 -11.089 -3.523 1.00 0.00 6 GLN E N 4
ATOM 12079 C CA . GLN E 1 6 ? 10.730 -10.282 -4.041 1.00 0.00 6 GLN E CA 4
ATOM 12080 C C . GLN E 1 6 ? 11.850 -10.150 -3.010 1.00 0.00 6 GLN E C 4
ATOM 12081 O O . GLN E 1 6 ? 11.630 -10.325 -1.812 1.00 0.00 6 GLN E O 4
ATOM 12095 N N . GLU E 1 7 ? 13.054 -9.841 -3.489 1.00 0.00 7 GLU E N 4
ATOM 12096 C CA . GLU E 1 7 ? 14.218 -9.683 -2.619 1.00 0.00 7 GLU E CA 4
ATOM 12097 C C . GLU E 1 7 ? 15.101 -8.527 -3.100 1.00 0.00 7 GLU E C 4
ATOM 12098 O O . GLU E 1 7 ? 16.329 -8.612 -3.076 1.00 0.00 7 GLU E O 4
ATOM 12110 N N . ARG E 1 8 ? 14.459 -7.442 -3.538 1.00 0.00 8 ARG E N 4
ATOM 12111 C CA . ARG E 1 8 ? 15.168 -6.258 -4.029 1.00 0.00 8 ARG E CA 4
ATOM 12112 C C . ARG E 1 8 ? 16.049 -6.594 -5.229 1.00 0.00 8 ARG E C 4
ATOM 12113 O O . ARG E 1 8 ? 17.221 -6.944 -5.077 1.00 0.00 8 ARG E O 4
ATOM 12134 N N . ILE E 1 9 ? 15.471 -6.485 -6.420 1.00 0.00 9 ILE E N 4
ATOM 12135 C CA . ILE E 1 9 ? 16.186 -6.775 -7.660 1.00 0.00 9 ILE E CA 4
ATOM 12136 C C . ILE E 1 9 ? 17.382 -5.836 -7.852 1.00 0.00 9 ILE E C 4
ATOM 12137 O O . ILE E 1 9 ? 18.419 -6.249 -8.373 1.00 0.00 9 ILE E O 4
ATOM 12153 N N . GLY E 1 10 ? 17.233 -4.584 -7.420 1.00 0.00 10 GLY E N 4
ATOM 12154 C CA . GLY E 1 10 ? 18.309 -3.615 -7.556 1.00 0.00 10 GLY E CA 4
ATOM 12155 C C . GLY E 1 10 ? 19.448 -3.882 -6.589 1.00 0.00 10 GLY E C 4
ATOM 12156 O O . GLY E 1 10 ? 20.617 -3.702 -6.925 1.00 0.00 10 GLY E O 4
ATOM 12160 N N . LEU E 1 11 ? 19.092 -4.319 -5.384 1.00 0.00 11 LEU E N 4
ATOM 12161 C CA . LEU E 1 11 ? 20.066 -4.620 -4.335 1.00 0.00 11 LEU E CA 4
ATOM 12162 C C . LEU E 1 11 ? 21.051 -5.713 -4.761 1.00 0.00 11 LEU E C 4
ATOM 12163 O O . LEU E 1 11 ? 22.210 -5.706 -4.344 1.00 0.00 11 LEU E O 4
ATOM 12179 N N . PHE E 1 12 ? 20.587 -6.645 -5.587 1.00 0.00 12 PHE E N 4
ATOM 12180 C CA . PHE E 1 12 ? 21.429 -7.742 -6.060 1.00 0.00 12 PHE E CA 4
ATOM 12181 C C . PHE E 1 12 ? 22.599 -7.241 -6.908 1.00 0.00 12 PHE E C 4
ATOM 12182 O O . PHE E 1 12 ? 23.737 -7.681 -6.725 1.00 0.00 12 PHE E O 4
ATOM 12199 N N . ILE E 1 13 ? 22.319 -6.321 -7.828 1.00 0.00 13 ILE E N 4
ATOM 12200 C CA . ILE E 1 13 ? 23.358 -5.775 -8.703 1.00 0.00 13 ILE E CA 4
ATOM 12201 C C . ILE E 1 13 ? 24.382 -4.944 -7.926 1.00 0.00 13 ILE E C 4
ATOM 12202 O O . ILE E 1 13 ? 25.551 -4.901 -8.300 1.00 0.00 13 ILE E O 4
ATOM 12218 N N . VAL E 1 14 ? 23.949 -4.297 -6.844 1.00 0.00 14 VAL E N 4
ATOM 12219 C CA . VAL E 1 14 ? 24.854 -3.473 -6.038 1.00 0.00 14 VAL E CA 4
ATOM 12220 C C . VAL E 1 14 ? 25.767 -4.348 -5.181 1.00 0.00 14 VAL E C 4
ATOM 12221 O O . VAL E 1 14 ? 26.992 -4.229 -5.238 1.00 0.00 14 VAL E O 4
ATOM 12234 N N . ASN E 1 15 ? 25.157 -5.225 -4.383 1.00 0.00 15 ASN E N 4
ATOM 12235 C CA . ASN E 1 15 ? 25.900 -6.136 -3.500 1.00 0.00 15 ASN E CA 4
ATOM 12236 C C . ASN E 1 15 ? 27.014 -6.874 -4.249 1.00 0.00 15 ASN E C 4
ATOM 12237 O O . ASN E 1 15 ? 28.171 -6.862 -3.834 1.00 0.00 15 ASN E O 4
ATOM 12248 N N . PHE E 1 16 ? 26.648 -7.518 -5.346 1.00 0.00 16 PHE E N 4
ATOM 12249 C CA . PHE E 1 16 ? 27.611 -8.259 -6.162 1.00 0.00 16 PHE E CA 4
ATOM 12250 C C . PHE E 1 16 ? 28.649 -7.325 -6.797 1.00 0.00 16 PHE E C 4
ATOM 12251 O O . PHE E 1 16 ? 29.780 -7.736 -7.064 1.00 0.00 16 PHE E O 4
ATOM 12268 N N . PHE E 1 17 ? 28.262 -6.071 -7.035 1.00 0.00 17 PHE E N 4
ATOM 12269 C CA . PHE E 1 17 ? 29.157 -5.087 -7.642 1.00 0.00 17 PHE E CA 4
ATOM 12270 C C . PHE E 1 17 ? 30.340 -4.746 -6.731 1.00 0.00 17 PHE E C 4
ATOM 12271 O O . PHE E 1 17 ? 31.454 -4.543 -7.219 1.00 0.00 17 PHE E O 4
ATOM 12288 N N . ILE E 1 18 ? 30.106 -4.683 -5.418 1.00 0.00 18 ILE E N 4
ATOM 12289 C CA . ILE E 1 18 ? 31.181 -4.359 -4.480 1.00 0.00 18 ILE E CA 4
ATOM 12290 C C . ILE E 1 18 ? 32.254 -5.458 -4.467 1.00 0.00 18 ILE E C 4
ATOM 12291 O O . ILE E 1 18 ? 33.428 -5.178 -4.242 1.00 0.00 18 ILE E O 4
ATOM 12307 N N . PHE E 1 19 ? 31.839 -6.701 -4.705 1.00 0.00 19 PHE E N 4
ATOM 12308 C CA . PHE E 1 19 ? 32.764 -7.833 -4.726 1.00 0.00 19 PHE E CA 4
ATOM 12309 C C . PHE E 1 19 ? 33.745 -7.721 -5.896 1.00 0.00 19 PHE E C 4
ATOM 12310 O O . PHE E 1 19 ? 34.925 -8.047 -5.765 1.00 0.00 19 PHE E O 4
ATOM 12327 N N . THR E 1 20 ? 33.238 -7.282 -7.043 1.00 0.00 20 THR E N 4
ATOM 12328 C CA . THR E 1 20 ? 34.063 -7.127 -8.240 1.00 0.00 20 THR E CA 4
ATOM 12329 C C . THR E 1 20 ? 35.123 -6.033 -8.079 1.00 0.00 20 THR E C 4
ATOM 12330 O O . THR E 1 20 ? 36.263 -6.205 -8.511 1.00 0.00 20 THR E O 4
ATOM 12341 N N . VAL E 1 21 ? 34.749 -4.916 -7.460 1.00 0.00 21 VAL E N 4
ATOM 12342 C CA . VAL E 1 21 ? 35.681 -3.806 -7.264 1.00 0.00 21 VAL E CA 4
ATOM 12343 C C . VAL E 1 21 ? 36.677 -4.079 -6.136 1.00 0.00 21 VAL E C 4
ATOM 12344 O O . VAL E 1 21 ? 37.885 -3.909 -6.316 1.00 0.00 21 VAL E O 4
ATOM 12357 N N . VAL E 1 22 ? 36.170 -4.502 -4.978 1.00 0.00 22 VAL E N 4
ATOM 12358 C CA . VAL E 1 22 ? 37.026 -4.798 -3.819 1.00 0.00 22 VAL E CA 4
ATOM 12359 C C . VAL E 1 22 ? 38.137 -5.803 -4.154 1.00 0.00 22 VAL E C 4
ATOM 12360 O O . VAL E 1 22 ? 39.143 -5.877 -3.449 1.00 0.00 22 VAL E O 4
ATOM 12373 N N . SER E 1 23 ? 37.947 -6.572 -5.228 1.00 0.00 23 SER E N 4
ATOM 12374 C CA . SER E 1 23 ? 38.933 -7.562 -5.647 1.00 0.00 23 SER E CA 4
ATOM 12375 C C . SER E 1 23 ? 40.013 -6.895 -6.496 1.00 0.00 23 SER E C 4
ATOM 12376 O O . SER E 1 23 ? 41.195 -7.211 -6.380 1.00 0.00 23 SER E O 4
ATOM 12384 N N . ALA E 1 24 ? 39.586 -5.975 -7.359 1.00 0.00 24 ALA E N 4
ATOM 12385 C CA . ALA E 1 24 ? 40.506 -5.249 -8.229 1.00 0.00 24 ALA E CA 4
ATOM 12386 C C . ALA E 1 24 ? 41.442 -4.359 -7.412 1.00 0.00 24 ALA E C 4
ATOM 12387 O O . ALA E 1 24 ? 42.624 -4.242 -7.721 1.00 0.00 24 ALA E O 4
ATOM 12394 N N . ILE E 1 25 ? 40.901 -3.740 -6.364 1.00 0.00 25 ILE E N 4
ATOM 12395 C CA . ILE E 1 25 ? 41.679 -2.860 -5.496 1.00 0.00 25 ILE E CA 4
ATOM 12396 C C . ILE E 1 25 ? 42.717 -3.652 -4.698 1.00 0.00 25 ILE E C 4
ATOM 12397 O O . ILE E 1 25 ? 43.894 -3.291 -4.663 1.00 0.00 25 ILE E O 4
ATOM 12413 N N . THR E 1 26 ? 42.273 -4.736 -4.069 1.00 0.00 26 THR E N 4
ATOM 12414 C CA . THR E 1 26 ? 43.157 -5.577 -3.261 1.00 0.00 26 THR E CA 4
ATOM 12415 C C . THR E 1 26 ? 44.165 -6.344 -4.112 1.00 0.00 26 THR E C 4
ATOM 12416 O O . THR E 1 26 ? 45.302 -6.565 -3.693 1.00 0.00 26 THR E O 4
ATOM 12427 N N . LEU E 1 27 ? 43.740 -6.753 -5.299 1.00 0.00 27 LEU E N 4
ATOM 12428 C CA . LEU E 1 27 ? 44.602 -7.501 -6.205 1.00 0.00 27 LEU E CA 4
ATOM 12429 C C . LEU E 1 27 ? 45.598 -6.590 -6.920 1.00 0.00 27 LEU E C 4
ATOM 12430 O O . LEU E 1 27 ? 46.759 -6.958 -7.106 1.00 0.00 27 LEU E O 4
ATOM 12446 N N . LEU E 1 28 ? 45.145 -5.402 -7.315 1.00 0.00 28 LEU E N 4
ATOM 12447 C CA . LEU E 1 28 ? 46.007 -4.446 -8.011 1.00 0.00 28 LEU E CA 4
ATOM 12448 C C . LEU E 1 28 ? 47.067 -3.862 -7.081 1.00 0.00 28 LEU E C 4
ATOM 12449 O O . LEU E 1 28 ? 48.195 -3.605 -7.504 1.00 0.00 28 LEU E O 4
ATOM 12465 N N . VAL E 1 29 ? 46.706 -3.659 -5.814 1.00 0.00 29 VAL E N 4
ATOM 12466 C CA . VAL E 1 29 ? 47.636 -3.103 -4.837 1.00 0.00 29 VAL E CA 4
ATOM 12467 C C . VAL E 1 29 ? 48.659 -4.154 -4.395 1.00 0.00 29 VAL E C 4
ATOM 12468 O O . VAL E 1 29 ? 49.845 -3.857 -4.254 1.00 0.00 29 VAL E O 4
ATOM 12481 N N . SER E 1 30 ? 48.188 -5.381 -4.185 1.00 0.00 30 SER E N 4
ATOM 12482 C CA . SER E 1 30 ? 49.057 -6.474 -3.761 1.00 0.00 30 SER E CA 4
ATOM 12483 C C . SER E 1 30 ? 49.979 -6.911 -4.896 1.00 0.00 30 SER E C 4
ATOM 12484 O O . SER E 1 30 ? 51.174 -7.129 -4.688 1.00 0.00 30 SER E O 4
ATOM 12492 N N . MET E 1 31 ? 49.419 -7.027 -6.097 1.00 0.00 31 MET E N 4
ATOM 12493 C CA . MET E 1 31 ? 50.187 -7.437 -7.269 1.00 0.00 31 MET E CA 4
ATOM 12494 C C . MET E 1 31 ? 51.214 -6.373 -7.641 1.00 0.00 31 MET E C 4
ATOM 12495 O O . MET E 1 31 ? 52.388 -6.676 -7.853 1.00 0.00 31 MET E O 4
ATOM 12509 N N . ALA E 1 32 ? 50.760 -5.123 -7.717 1.00 0.00 32 ALA E N 4
ATOM 12510 C CA . ALA E 1 32 ? 51.634 -4.002 -8.061 1.00 0.00 32 ALA E CA 4
ATOM 12511 C C . ALA E 1 32 ? 52.778 -3.861 -7.058 1.00 0.00 32 ALA E C 4
ATOM 12512 O O . ALA E 1 32 ? 53.909 -3.548 -7.430 1.00 0.00 32 ALA E O 4
ATOM 12519 N N . PHE E 1 33 ? 52.469 -4.092 -5.781 1.00 0.00 33 PHE E N 4
ATOM 12520 C CA . PHE E 1 33 ? 53.467 -3.997 -4.717 1.00 0.00 33 PHE E CA 4
ATOM 12521 C C . PHE E 1 33 ? 54.616 -4.984 -4.949 1.00 0.00 33 PHE E C 4
ATOM 12522 O O . PHE E 1 33 ? 55.788 -4.601 -4.931 1.00 0.00 33 PHE E O 4
ATOM 12539 N N . LEU E 1 34 ? 54.267 -6.246 -5.164 1.00 0.00 34 LEU E N 4
ATOM 12540 C CA . LEU E 1 34 ? 55.264 -7.285 -5.394 1.00 0.00 34 LEU E CA 4
ATOM 12541 C C . LEU E 1 34 ? 56.040 -7.042 -6.694 1.00 0.00 34 LEU E C 4
ATOM 12542 O O . LEU E 1 34 ? 57.190 -7.461 -6.823 1.00 0.00 34 LEU E O 4
ATOM 12558 N N . THR E 1 35 ? 55.408 -6.360 -7.652 1.00 0.00 35 THR E N 4
ATOM 12559 C CA . THR E 1 35 ? 56.039 -6.067 -8.938 1.00 0.00 35 THR E CA 4
ATOM 12560 C C . THR E 1 35 ? 57.313 -5.233 -8.783 1.00 0.00 35 THR E C 4
ATOM 12561 O O . THR E 1 35 ? 58.389 -5.647 -9.214 1.00 0.00 35 THR E O 4
ATOM 12572 N N . ALA E 1 36 ? 57.183 -4.061 -8.165 1.00 0.00 36 ALA E N 4
ATOM 12573 C CA . ALA E 1 36 ? 58.325 -3.170 -7.960 1.00 0.00 36 ALA E CA 4
ATOM 12574 C C . ALA E 1 36 ? 59.336 -3.753 -6.975 1.00 0.00 36 ALA E C 4
ATOM 12575 O O . ALA E 1 36 ? 60.545 -3.629 -7.170 1.00 0.00 36 ALA E O 4
ATOM 12582 N N . THR E 1 37 ? 58.834 -4.387 -5.917 1.00 0.00 37 THR E N 4
ATOM 12583 C CA . THR E 1 37 ? 59.701 -4.986 -4.899 1.00 0.00 37 THR E CA 4
ATOM 12584 C C . THR E 1 37 ? 60.573 -6.093 -5.489 1.00 0.00 37 THR E C 4
ATOM 12585 O O . THR E 1 37 ? 61.738 -6.240 -5.116 1.00 0.00 37 THR E O 4
ATOM 12596 N N . ARG E 1 38 ? 60.002 -6.868 -6.408 1.00 0.00 38 ARG E N 4
ATOM 12597 C CA . ARG E 1 38 ? 60.726 -7.960 -7.048 1.00 0.00 38 ARG E CA 4
ATOM 12598 C C . ARG E 1 38 ? 61.783 -7.424 -8.008 1.00 0.00 38 ARG E C 4
ATOM 12599 O O . ARG E 1 38 ? 62.948 -7.863 -7.910 1.00 0.00 38 ARG E O 4
ATOM 12621 N N . MET A 1 1 ? 10.573 -3.604 -23.667 1.00 0.00 1 MET A N 5
ATOM 12622 C CA . MET A 1 1 ? 11.238 -3.414 -22.352 1.00 0.00 1 MET A CA 5
ATOM 12623 C C . MET A 1 1 ? 11.618 -4.756 -21.737 1.00 0.00 1 MET A C 5
ATOM 12624 O O . MET A 1 1 ? 10.763 -5.477 -21.220 1.00 0.00 1 MET A O 5
ATOM 12640 N N . LEU A 1 2 ? 12.906 -5.084 -21.796 1.00 0.00 2 LEU A N 5
ATOM 12641 C CA . LEU A 1 2 ? 13.403 -6.341 -21.247 1.00 0.00 2 LEU A CA 5
ATOM 12642 C C . LEU A 1 2 ? 13.259 -6.365 -19.717 1.00 0.00 2 LEU A C 5
ATOM 12643 O O . LEU A 1 2 ? 12.542 -7.211 -19.182 1.00 0.00 2 LEU A O 5
ATOM 12659 N N . PRO A 1 3 ? 13.935 -5.445 -18.983 1.00 0.00 3 PRO A N 5
ATOM 12660 C CA . PRO A 1 3 ? 13.845 -5.405 -17.516 1.00 0.00 3 PRO A CA 5
ATOM 12661 C C . PRO A 1 3 ? 12.486 -4.898 -17.040 1.00 0.00 3 PRO A C 5
ATOM 12662 O O . PRO A 1 3 ? 12.210 -3.699 -17.089 1.00 0.00 3 PRO A O 5
ATOM 12673 N N . PHE A 1 4 ? 11.642 -5.819 -16.582 1.00 0.00 4 PHE A N 5
ATOM 12674 C CA . PHE A 1 4 ? 10.313 -5.464 -16.096 1.00 0.00 4 PHE A CA 5
ATOM 12675 C C . PHE A 1 4 ? 10.385 -4.908 -14.677 1.00 0.00 4 PHE A C 5
ATOM 12676 O O . PHE A 1 4 ? 10.175 -5.629 -13.700 1.00 0.00 4 PHE A O 5
ATOM 12693 N N . VAL A 1 5 ? 10.692 -3.616 -14.570 1.00 0.00 5 VAL A N 5
ATOM 12694 C CA . VAL A 1 5 ? 10.799 -2.947 -13.271 1.00 0.00 5 VAL A CA 5
ATOM 12695 C C . VAL A 1 5 ? 11.945 -3.547 -12.448 1.00 0.00 5 VAL A C 5
ATOM 12696 O O . VAL A 1 5 ? 11.783 -3.897 -11.276 1.00 0.00 5 VAL A O 5
ATOM 12709 N N . GLN A 1 6 ? 13.110 -3.669 -13.083 1.00 0.00 6 GLN A N 5
ATOM 12710 C CA . GLN A 1 6 ? 14.293 -4.224 -12.429 1.00 0.00 6 GLN A CA 5
ATOM 12711 C C . GLN A 1 6 ? 15.140 -3.115 -11.812 1.00 0.00 6 GLN A C 5
ATOM 12712 O O . GLN A 1 6 ? 15.146 -1.985 -12.297 1.00 0.00 6 GLN A O 5
ATOM 12726 N N . GLU A 1 7 ? 15.856 -3.447 -10.736 1.00 0.00 7 GLU A N 5
ATOM 12727 C CA . GLU A 1 7 ? 16.713 -2.482 -10.042 1.00 0.00 7 GLU A CA 5
ATOM 12728 C C . GLU A 1 7 ? 15.896 -1.304 -9.502 1.00 0.00 7 GLU A C 5
ATOM 12729 O O . GLU A 1 7 ? 14.665 -1.317 -9.556 1.00 0.00 7 GLU A O 5
ATOM 12741 N N . ARG A 1 8 ? 16.587 -0.288 -8.984 1.00 0.00 8 ARG A N 5
ATOM 12742 C CA . ARG A 1 8 ? 15.933 0.900 -8.433 1.00 0.00 8 ARG A CA 5
ATOM 12743 C C . ARG A 1 8 ? 16.650 2.163 -8.898 1.00 0.00 8 ARG A C 5
ATOM 12744 O O . ARG A 1 8 ? 17.842 2.133 -9.204 1.00 0.00 8 ARG A O 5
ATOM 12765 N N . ILE A 1 9 ? 15.919 3.275 -8.935 1.00 0.00 9 ILE A N 5
ATOM 12766 C CA . ILE A 1 9 ? 16.486 4.551 -9.366 1.00 0.00 9 ILE A CA 5
ATOM 12767 C C . ILE A 1 9 ? 17.598 5.017 -8.427 1.00 0.00 9 ILE A C 5
ATOM 12768 O O . ILE A 1 9 ? 18.607 5.565 -8.875 1.00 0.00 9 ILE A O 5
ATOM 12784 N N . GLY A 1 10 ? 17.409 4.789 -7.127 1.00 0.00 10 GLY A N 5
ATOM 12785 C CA . GLY A 1 10 ? 18.403 5.187 -6.144 1.00 0.00 10 GLY A CA 5
ATOM 12786 C C . GLY A 1 10 ? 19.527 4.177 -6.016 1.00 0.00 10 GLY A C 5
ATOM 12787 O O . GLY A 1 10 ? 20.695 4.547 -5.890 1.00 0.00 10 GLY A O 5
ATOM 12791 N N . LEU A 1 11 ? 19.168 2.893 -6.047 1.00 0.00 11 LEU A N 5
ATOM 12792 C CA . LEU A 1 11 ? 20.147 1.808 -5.937 1.00 0.00 11 LEU A CA 5
ATOM 12793 C C . LEU A 1 11 ? 21.205 1.896 -7.040 1.00 0.00 11 LEU A C 5
ATOM 12794 O O . LEU A 1 11 ? 22.379 1.600 -6.814 1.00 0.00 11 LEU A O 5
ATOM 12810 N N . PHE A 1 12 ? 20.775 2.306 -8.233 1.00 0.00 12 PHE A N 5
ATOM 12811 C CA . PHE A 1 12 ? 21.680 2.440 -9.371 1.00 0.00 12 PHE A CA 5
ATOM 12812 C C . PHE A 1 12 ? 22.725 3.531 -9.120 1.00 0.00 12 PHE A C 5
ATOM 12813 O O . PHE A 1 12 ? 23.857 3.438 -9.596 1.00 0.00 12 PHE A O 5
ATOM 12830 N N . ILE A 1 13 ? 22.340 4.559 -8.360 1.00 0.00 13 ILE A N 5
ATOM 12831 C CA . ILE A 1 13 ? 23.241 5.670 -8.045 1.00 0.00 13 ILE A CA 5
ATOM 12832 C C . ILE A 1 13 ? 24.444 5.186 -7.240 1.00 0.00 13 ILE A C 5
ATOM 12833 O O . ILE A 1 13 ? 25.585 5.422 -7.623 1.00 0.00 13 ILE A O 5
ATOM 12849 N N . VAL A 1 14 ? 24.179 4.499 -6.130 1.00 0.00 14 VAL A N 5
ATOM 12850 C CA . VAL A 1 14 ? 25.246 3.985 -5.269 1.00 0.00 14 VAL A CA 5
ATOM 12851 C C . VAL A 1 14 ? 26.106 2.961 -6.012 1.00 0.00 14 VAL A C 5
ATOM 12852 O O . VAL A 1 14 ? 27.328 2.985 -5.909 1.00 0.00 14 VAL A O 5
ATOM 12865 N N . ASN A 1 15 ? 25.460 2.058 -6.753 1.00 0.00 15 ASN A N 5
ATOM 12866 C CA . ASN A 1 15 ? 26.176 1.025 -7.517 1.00 0.00 15 ASN A CA 5
ATOM 12867 C C . ASN A 1 15 ? 27.238 1.634 -8.438 1.00 0.00 15 ASN A C 5
ATOM 12868 O O . ASN A 1 15 ? 28.400 1.227 -8.421 1.00 0.00 15 ASN A O 5
ATOM 12879 N N . PHE A 1 16 ? 26.822 2.603 -9.244 1.00 0.00 16 PHE A N 5
ATOM 12880 C CA . PHE A 1 16 ? 27.729 3.273 -10.176 1.00 0.00 16 PHE A CA 5
ATOM 12881 C C . PHE A 1 16 ? 28.663 4.256 -9.457 1.00 0.00 16 PHE A C 5
ATOM 12882 O O . PHE A 1 16 ? 29.803 4.457 -9.878 1.00 0.00 16 PHE A O 5
ATOM 12899 N N . PHE A 1 17 ? 28.176 4.860 -8.375 1.00 0.00 17 PHE A N 5
ATOM 12900 C CA . PHE A 1 17 ? 28.964 5.823 -7.606 1.00 0.00 17 PHE A CA 5
ATOM 12901 C C . PHE A 1 17 ? 30.170 5.160 -6.940 1.00 0.00 17 PHE A C 5
ATOM 12902 O O . PHE A 1 17 ? 31.273 5.708 -6.963 1.00 0.00 17 PHE A O 5
ATOM 12919 N N . ILE A 1 18 ? 29.961 3.984 -6.344 1.00 0.00 18 ILE A N 5
ATOM 12920 C CA . ILE A 1 18 ? 31.046 3.263 -5.676 1.00 0.00 18 ILE A CA 5
ATOM 12921 C C . ILE A 1 18 ? 32.144 2.880 -6.676 1.00 0.00 18 ILE A C 5
ATOM 12922 O O . ILE A 1 18 ? 33.313 2.816 -6.322 1.00 0.00 18 ILE A O 5
ATOM 12938 N N . PHE A 1 19 ? 31.743 2.614 -7.918 1.00 0.00 19 PHE A N 5
ATOM 12939 C CA . PHE A 1 19 ? 32.687 2.245 -8.975 1.00 0.00 19 PHE A CA 5
ATOM 12940 C C . PHE A 1 19 ? 33.674 3.385 -9.246 1.00 0.00 19 PHE A C 5
ATOM 12941 O O . PHE A 1 19 ? 34.861 3.159 -9.484 1.00 0.00 19 PHE A O 5
ATOM 12958 N N . THR A 1 20 ? 33.159 4.607 -9.211 1.00 0.00 20 THR A N 5
ATOM 12959 C CA . THR A 1 20 ? 33.959 5.809 -9.451 1.00 0.00 20 THR A CA 5
ATOM 12960 C C . THR A 1 20 ? 35.037 6.027 -8.391 1.00 0.00 20 THR A C 5
ATOM 12961 O O . THR A 1 20 ? 36.181 6.349 -8.719 1.00 0.00 20 THR A O 5
ATOM 12972 N N . VAL A 1 21 ? 34.674 5.847 -7.123 1.00 0.00 21 VAL A N 5
ATOM 12973 C CA . VAL A 1 21 ? 35.616 6.042 -6.021 1.00 0.00 21 VAL A CA 5
ATOM 12974 C C . VAL A 1 21 ? 36.512 4.827 -5.795 1.00 0.00 21 VAL A C 5
ATOM 12975 O O . VAL A 1 21 ? 37.725 4.965 -5.642 1.00 0.00 21 VAL A O 5
ATOM 12988 N N . VAL A 1 22 ? 35.911 3.640 -5.774 1.00 0.00 22 VAL A N 5
ATOM 12989 C CA . VAL A 1 22 ? 36.655 2.393 -5.563 1.00 0.00 22 VAL A CA 5
ATOM 12990 C C . VAL A 1 22 ? 37.830 2.248 -6.543 1.00 0.00 22 VAL A C 5
ATOM 12991 O O . VAL A 1 22 ? 38.839 1.613 -6.232 1.00 0.00 22 VAL A O 5
ATOM 13004 N N . SER A 1 23 ? 37.685 2.850 -7.721 1.00 0.00 23 SER A N 5
ATOM 13005 C CA . SER A 1 23 ? 38.722 2.797 -8.742 1.00 0.00 23 SER A CA 5
ATOM 13006 C C . SER A 1 23 ? 39.752 3.900 -8.504 1.00 0.00 23 SER A C 5
ATOM 13007 O O . SER A 1 23 ? 40.937 3.722 -8.772 1.00 0.00 23 SER A O 5
ATOM 13015 N N . ALA A 1 24 ? 39.282 5.043 -8.000 1.00 0.00 24 ALA A N 5
ATOM 13016 C CA . ALA A 1 24 ? 40.147 6.185 -7.717 1.00 0.00 24 ALA A CA 5
ATOM 13017 C C . ALA A 1 24 ? 41.246 5.828 -6.711 1.00 0.00 24 ALA A C 5
ATOM 13018 O O . ALA A 1 24 ? 42.369 6.322 -6.808 1.00 0.00 24 ALA A O 5
ATOM 13025 N N . ILE A 1 25 ? 40.914 4.966 -5.748 1.00 0.00 25 ILE A N 5
ATOM 13026 C CA . ILE A 1 25 ? 41.876 4.548 -4.729 1.00 0.00 25 ILE A CA 5
ATOM 13027 C C . ILE A 1 25 ? 43.007 3.727 -5.348 1.00 0.00 25 ILE A C 5
ATOM 13028 O O . ILE A 1 25 ? 44.171 4.119 -5.283 1.00 0.00 25 ILE A O 5
ATOM 13044 N N . THR A 1 26 ? 42.656 2.592 -5.946 1.00 0.00 26 THR A N 5
ATOM 13045 C CA . THR A 1 26 ? 43.640 1.708 -6.574 1.00 0.00 26 THR A CA 5
ATOM 13046 C C . THR A 1 26 ? 44.350 2.366 -7.751 1.00 0.00 26 THR A C 5
ATOM 13047 O O . THR A 1 26 ? 45.520 2.096 -8.012 1.00 0.00 26 THR A O 5
ATOM 13058 N N . LEU A 1 27 ? 43.634 3.230 -8.449 1.00 0.00 27 LEU A N 5
ATOM 13059 C CA . LEU A 1 27 ? 44.176 3.925 -9.604 1.00 0.00 27 LEU A CA 5
ATOM 13060 C C . LEU A 1 27 ? 45.163 5.019 -9.194 1.00 0.00 27 LEU A C 5
ATOM 13061 O O . LEU A 1 27 ? 46.224 5.166 -9.803 1.00 0.00 27 LEU A O 5
ATOM 13077 N N . LEU A 1 28 ? 44.809 5.776 -8.161 1.00 0.00 28 LEU A N 5
ATOM 13078 C CA . LEU A 1 28 ? 45.661 6.857 -7.672 1.00 0.00 28 LEU A CA 5
ATOM 13079 C C . LEU A 1 28 ? 46.878 6.323 -6.918 1.00 0.00 28 LEU A C 5
ATOM 13080 O O . LEU A 1 28 ? 47.991 6.823 -7.089 1.00 0.00 28 LEU A O 5
ATOM 13096 N N . VAL A 1 29 ? 46.663 5.302 -6.091 1.00 0.00 29 VAL A N 5
ATOM 13097 C CA . VAL A 1 29 ? 47.746 4.711 -5.308 1.00 0.00 29 VAL A CA 5
ATOM 13098 C C . VAL A 1 29 ? 48.720 3.913 -6.179 1.00 0.00 29 VAL A C 5
ATOM 13099 O O . VAL A 1 29 ? 49.913 3.864 -5.894 1.00 0.00 29 VAL A O 5
ATOM 13112 N N . SER A 1 30 ? 48.207 3.303 -7.245 1.00 0.00 30 SER A N 5
ATOM 13113 C CA . SER A 1 30 ? 49.038 2.508 -8.146 1.00 0.00 30 SER A CA 5
ATOM 13114 C C . SER A 1 30 ? 50.105 3.362 -8.829 1.00 0.00 30 SER A C 5
ATOM 13115 O O . SER A 1 30 ? 51.282 3.009 -8.833 1.00 0.00 30 SER A O 5
ATOM 13123 N N . MET A 1 31 ? 49.685 4.490 -9.393 1.00 0.00 31 MET A N 5
ATOM 13124 C CA . MET A 1 31 ? 50.604 5.393 -10.083 1.00 0.00 31 MET A CA 5
ATOM 13125 C C . MET A 1 31 ? 51.492 6.169 -9.110 1.00 0.00 31 MET A C 5
ATOM 13126 O O . MET A 1 31 ? 52.688 6.332 -9.349 1.00 0.00 31 MET A O 5
ATOM 13140 N N . ALA A 1 32 ? 50.906 6.637 -8.011 1.00 0.00 32 ALA A N 5
ATOM 13141 C CA . ALA A 1 32 ? 51.647 7.404 -7.011 1.00 0.00 32 ALA A CA 5
ATOM 13142 C C . ALA A 1 32 ? 52.725 6.575 -6.313 1.00 0.00 32 ALA A C 5
ATOM 13143 O O . ALA A 1 32 ? 53.884 6.986 -6.241 1.00 0.00 32 ALA A O 5
ATOM 13150 N N . PHE A 1 33 ? 52.341 5.404 -5.815 1.00 0.00 33 PHE A N 5
ATOM 13151 C CA . PHE A 1 33 ? 53.276 4.523 -5.115 1.00 0.00 33 PHE A CA 5
ATOM 13152 C C . PHE A 1 33 ? 54.290 3.892 -6.066 1.00 0.00 33 PHE A C 5
ATOM 13153 O O . PHE A 1 33 ? 55.474 3.800 -5.742 1.00 0.00 33 PHE A O 5
ATOM 13170 N N . LEU A 1 34 ? 53.826 3.457 -7.236 1.00 0.00 34 LEU A N 5
ATOM 13171 C CA . LEU A 1 34 ? 54.709 2.832 -8.224 1.00 0.00 34 LEU A CA 5
ATOM 13172 C C . LEU A 1 34 ? 55.757 3.820 -8.736 1.00 0.00 34 LEU A C 5
ATOM 13173 O O . LEU A 1 34 ? 56.898 3.439 -9.000 1.00 0.00 34 LEU A O 5
ATOM 13189 N N . THR A 1 35 ? 55.365 5.085 -8.872 1.00 0.00 35 THR A N 5
ATOM 13190 C CA . THR A 1 35 ? 56.276 6.120 -9.352 1.00 0.00 35 THR A CA 5
ATOM 13191 C C . THR A 1 35 ? 57.344 6.450 -8.314 1.00 0.00 35 THR A C 5
ATOM 13192 O O . THR A 1 35 ? 58.521 6.590 -8.647 1.00 0.00 35 THR A O 5
ATOM 13203 N N . ALA A 1 36 ? 56.927 6.569 -7.055 1.00 0.00 36 ALA A N 5
ATOM 13204 C CA . ALA A 1 36 ? 57.849 6.883 -5.969 1.00 0.00 36 ALA A CA 5
ATOM 13205 C C . ALA A 1 36 ? 58.813 5.729 -5.713 1.00 0.00 36 ALA A C 5
ATOM 13206 O O . ALA A 1 36 ? 60.030 5.920 -5.676 1.00 0.00 36 ALA A O 5
ATOM 13213 N N . THR A 1 37 ? 58.261 4.533 -5.539 1.00 0.00 37 THR A N 5
ATOM 13214 C CA . THR A 1 37 ? 59.066 3.340 -5.285 1.00 0.00 37 THR A CA 5
ATOM 13215 C C . THR A 1 37 ? 59.952 3.002 -6.481 1.00 0.00 37 THR A C 5
ATOM 13216 O O . THR A 1 37 ? 61.100 2.590 -6.319 1.00 0.00 37 THR A O 5
ATOM 13227 N N . ARG A 1 38 ? 59.409 3.180 -7.687 1.00 0.00 38 ARG A N 5
ATOM 13228 C CA . ARG A 1 38 ? 60.144 2.894 -8.923 1.00 0.00 38 ARG A CA 5
ATOM 13229 C C . ARG A 1 38 ? 60.555 1.425 -8.999 1.00 0.00 38 ARG A C 5
ATOM 13230 O O . ARG A 1 38 ? 61.583 1.067 -8.389 1.00 0.00 38 ARG A O 5
ATOM 13252 N N . MET B 1 1 ? 10.523 21.409 -10.794 1.00 0.00 1 MET B N 5
ATOM 13253 C CA . MET B 1 1 ? 11.191 20.217 -10.210 1.00 0.00 1 MET B CA 5
ATOM 13254 C C . MET B 1 1 ? 11.564 19.218 -11.300 1.00 0.00 1 MET B C 5
ATOM 13255 O O . MET B 1 1 ? 10.708 18.504 -11.821 1.00 0.00 1 MET B O 5
ATOM 13271 N N . LEU B 1 2 ? 12.850 19.174 -11.636 1.00 0.00 2 LEU B N 5
ATOM 13272 C CA . LEU B 1 2 ? 13.341 18.261 -12.663 1.00 0.00 2 LEU B CA 5
ATOM 13273 C C . LEU B 1 2 ? 13.200 16.799 -12.213 1.00 0.00 2 LEU B C 5
ATOM 13274 O O . LEU B 1 2 ? 12.478 16.029 -12.850 1.00 0.00 2 LEU B O 5
ATOM 13290 N N . PRO B 1 3 ? 13.881 16.384 -11.116 1.00 0.00 3 PRO B N 5
ATOM 13291 C CA . PRO B 1 3 ? 13.793 15.002 -10.624 1.00 0.00 3 PRO B CA 5
ATOM 13292 C C . PRO B 1 3 ? 12.438 14.706 -9.988 1.00 0.00 3 PRO B C 5
ATOM 13293 O O . PRO B 1 3 ? 12.168 15.124 -8.861 1.00 0.00 3 PRO B O 5
ATOM 13304 N N . PHE B 1 4 ? 11.589 13.986 -10.717 1.00 0.00 4 PHE B N 5
ATOM 13305 C CA . PHE B 1 4 ? 10.262 13.635 -10.223 1.00 0.00 4 PHE B CA 5
ATOM 13306 C C . PHE B 1 4 ? 10.341 12.457 -9.255 1.00 0.00 4 PHE B C 5
ATOM 13307 O O . PHE B 1 4 ? 10.127 11.305 -9.639 1.00 0.00 4 PHE B O 5
ATOM 13324 N N . VAL B 1 5 ? 10.653 12.755 -7.995 1.00 0.00 5 VAL B N 5
ATOM 13325 C CA . VAL B 1 5 ? 10.765 11.726 -6.958 1.00 0.00 5 VAL B CA 5
ATOM 13326 C C . VAL B 1 5 ? 11.910 10.757 -7.281 1.00 0.00 5 VAL B C 5
ATOM 13327 O O . VAL B 1 5 ? 11.748 9.535 -7.250 1.00 0.00 5 VAL B O 5
ATOM 13340 N N . GLN B 1 6 ? 13.073 11.323 -7.601 1.00 0.00 6 GLN B N 5
ATOM 13341 C CA . GLN B 1 6 ? 14.255 10.529 -7.932 1.00 0.00 6 GLN B CA 5
ATOM 13342 C C . GLN B 1 6 ? 15.108 10.284 -6.692 1.00 0.00 6 GLN B C 5
ATOM 13343 O O . GLN B 1 6 ? 15.120 11.096 -5.766 1.00 0.00 6 GLN B O 5
ATOM 13357 N N . GLU B 1 7 ? 15.823 9.158 -6.679 1.00 0.00 7 GLU B N 5
ATOM 13358 C CA . GLU B 1 7 ? 16.687 8.796 -5.550 1.00 0.00 7 GLU B CA 5
ATOM 13359 C C . GLU B 1 7 ? 15.877 8.648 -4.259 1.00 0.00 7 GLU B C 5
ATOM 13360 O O . GLU B 1 7 ? 14.647 8.694 -4.280 1.00 0.00 7 GLU B O 5
ATOM 13372 N N . ARG B 1 8 ? 16.574 8.468 -3.137 1.00 0.00 8 ARG B N 5
ATOM 13373 C CA . ARG B 1 8 ? 15.926 8.310 -1.834 1.00 0.00 8 ARG B CA 5
ATOM 13374 C C . ARG B 1 8 ? 16.650 9.144 -0.779 1.00 0.00 8 ARG B C 5
ATOM 13375 O O . ARG B 1 8 ? 17.841 9.425 -0.909 1.00 0.00 8 ARG B O 5
ATOM 13396 N N . ILE B 1 9 ? 15.924 9.523 0.272 1.00 0.00 9 ILE B N 5
ATOM 13397 C CA . ILE B 1 9 ? 16.498 10.326 1.349 1.00 0.00 9 ILE B CA 5
ATOM 13398 C C . ILE B 1 9 ? 17.613 9.575 2.075 1.00 0.00 9 ILE B C 5
ATOM 13399 O O . ILE B 1 9 ? 18.623 10.171 2.452 1.00 0.00 9 ILE B O 5
ATOM 13415 N N . GLY B 1 10 ? 17.424 8.269 2.261 1.00 0.00 10 GLY B N 5
ATOM 13416 C CA . GLY B 1 10 ? 18.423 7.457 2.938 1.00 0.00 10 GLY B CA 5
ATOM 13417 C C . GLY B 1 10 ? 19.541 7.024 2.011 1.00 0.00 10 GLY B C 5
ATOM 13418 O O . GLY B 1 10 ? 20.711 7.017 2.396 1.00 0.00 10 GLY B O 5
ATOM 13422 N N . LEU B 1 11 ? 19.175 6.657 0.783 1.00 0.00 11 LEU B N 5
ATOM 13423 C CA . LEU B 1 11 ? 20.149 6.216 -0.221 1.00 0.00 11 LEU B CA 5
ATOM 13424 C C . LEU B 1 11 ? 21.204 7.292 -0.483 1.00 0.00 11 LEU B C 5
ATOM 13425 O O . LEU B 1 11 ? 22.378 6.985 -0.701 1.00 0.00 11 LEU B O 5
ATOM 13441 N N . PHE B 1 12 ? 20.776 8.553 -0.459 1.00 0.00 12 PHE B N 5
ATOM 13442 C CA . PHE B 1 12 ? 21.682 9.677 -0.689 1.00 0.00 12 PHE B CA 5
ATOM 13443 C C . PHE B 1 12 ? 22.731 9.775 0.420 1.00 0.00 12 PHE B C 5
ATOM 13444 O O . PHE B 1 12 ? 23.862 10.199 0.180 1.00 0.00 12 PHE B O 5
ATOM 13461 N N . ILE B 1 13 ? 22.352 9.369 1.636 1.00 0.00 13 ILE B N 5
ATOM 13462 C CA . ILE B 1 13 ? 23.260 9.412 2.784 1.00 0.00 13 ILE B CA 5
ATOM 13463 C C . ILE B 1 13 ? 24.461 8.496 2.568 1.00 0.00 13 ILE B C 5
ATOM 13464 O O . ILE B 1 13 ? 25.603 8.933 2.665 1.00 0.00 13 ILE B O 5
ATOM 13480 N N . VAL B 1 14 ? 24.193 7.229 2.258 1.00 0.00 14 VAL B N 5
ATOM 13481 C CA . VAL B 1 14 ? 25.260 6.252 2.029 1.00 0.00 14 VAL B CA 5
ATOM 13482 C C . VAL B 1 14 ? 26.113 6.642 0.821 1.00 0.00 14 VAL B C 5
ATOM 13483 O O . VAL B 1 14 ? 27.336 6.551 0.868 1.00 0.00 14 VAL B O 5
ATOM 13496 N N . ASN B 1 15 ? 25.463 7.067 -0.263 1.00 0.00 15 ASN B N 5
ATOM 13497 C CA . ASN B 1 15 ? 26.171 7.476 -1.486 1.00 0.00 15 ASN B CA 5
ATOM 13498 C C . ASN B 1 15 ? 27.235 8.539 -1.197 1.00 0.00 15 ASN B C 5
ATOM 13499 O O . ASN B 1 15 ? 28.395 8.396 -1.585 1.00 0.00 15 ASN B O 5
ATOM 13510 N N . PHE B 1 16 ? 26.823 9.605 -0.523 1.00 0.00 16 PHE B N 5
ATOM 13511 C CA . PHE B 1 16 ? 27.733 10.697 -0.178 1.00 0.00 16 PHE B CA 5
ATOM 13512 C C . PHE B 1 16 ? 28.672 10.317 0.974 1.00 0.00 16 PHE B C 5
ATOM 13513 O O . PHE B 1 16 ? 29.814 10.780 1.029 1.00 0.00 16 PHE B O 5
ATOM 13530 N N . PHE B 1 17 ? 28.190 9.475 1.885 1.00 0.00 17 PHE B N 5
ATOM 13531 C CA . PHE B 1 17 ? 28.984 9.041 3.035 1.00 0.00 17 PHE B CA 5
ATOM 13532 C C . PHE B 1 17 ? 30.187 8.202 2.603 1.00 0.00 17 PHE B C 5
ATOM 13533 O O . PHE B 1 17 ? 31.293 8.393 3.112 1.00 0.00 17 PHE B O 5
ATOM 13550 N N . ILE B 1 18 ? 29.972 7.272 1.670 1.00 0.00 18 ILE B N 5
ATOM 13551 C CA . ILE B 1 18 ? 31.055 6.414 1.185 1.00 0.00 18 ILE B CA 5
ATOM 13552 C C . ILE B 1 18 ? 32.149 7.245 0.505 1.00 0.00 18 ILE B C 5
ATOM 13553 O O . ILE B 1 18 ? 33.319 6.889 0.548 1.00 0.00 18 ILE B O 5
ATOM 13569 N N . PHE B 1 19 ? 31.746 8.345 -0.129 1.00 0.00 19 PHE B N 5
ATOM 13570 C CA . PHE B 1 19 ? 32.687 9.236 -0.811 1.00 0.00 19 PHE B CA 5
ATOM 13571 C C . PHE B 1 19 ? 33.680 9.846 0.183 1.00 0.00 19 PHE B C 5
ATOM 13572 O O . PHE B 1 19 ? 34.865 10.002 -0.112 1.00 0.00 19 PHE B O 5
ATOM 13589 N N . THR B 1 20 ? 33.171 10.189 1.360 1.00 0.00 20 THR B N 5
ATOM 13590 C CA . THR B 1 20 ? 33.977 10.790 2.425 1.00 0.00 20 THR B CA 5
ATOM 13591 C C . THR B 1 20 ? 35.058 9.848 2.954 1.00 0.00 20 THR B C 5
ATOM 13592 O O . THR B 1 20 ? 36.202 10.259 3.153 1.00 0.00 20 THR B O 5
ATOM 13603 N N . VAL B 1 21 ? 34.694 8.588 3.175 1.00 0.00 21 VAL B N 5
ATOM 13604 C CA . VAL B 1 21 ? 35.639 7.600 3.697 1.00 0.00 21 VAL B CA 5
ATOM 13605 C C . VAL B 1 21 ? 36.529 7.009 2.606 1.00 0.00 21 VAL B C 5
ATOM 13606 O O . VAL B 1 21 ? 37.744 6.903 2.778 1.00 0.00 21 VAL B O 5
ATOM 13619 N N . VAL B 1 22 ? 35.923 6.620 1.488 1.00 0.00 22 VAL B N 5
ATOM 13620 C CA . VAL B 1 22 ? 36.660 6.035 0.361 1.00 0.00 22 VAL B CA 5
ATOM 13621 C C . VAL B 1 22 ? 37.832 6.922 -0.085 1.00 0.00 22 VAL B C 5
ATOM 13622 O O . VAL B 1 22 ? 38.839 6.430 -0.597 1.00 0.00 22 VAL B O 5
ATOM 13635 N N . SER B 1 23 ? 37.690 8.230 0.124 1.00 0.00 23 SER B N 5
ATOM 13636 C CA . SER B 1 23 ? 38.725 9.183 -0.247 1.00 0.00 23 SER B CA 5
ATOM 13637 C C . SER B 1 23 ? 39.760 9.296 0.869 1.00 0.00 23 SER B C 5
ATOM 13638 O O . SER B 1 23 ? 40.944 9.496 0.612 1.00 0.00 23 SER B O 5
ATOM 13646 N N . ALA B 1 24 ? 39.297 9.170 2.116 1.00 0.00 24 ALA B N 5
ATOM 13647 C CA . ALA B 1 24 ? 40.168 9.255 3.285 1.00 0.00 24 ALA B CA 5
ATOM 13648 C C . ALA B 1 24 ? 41.266 8.186 3.249 1.00 0.00 24 ALA B C 5
ATOM 13649 O O . ALA B 1 24 ? 42.392 8.431 3.684 1.00 0.00 24 ALA B O 5
ATOM 13656 N N . ILE B 1 25 ? 40.932 7.005 2.730 1.00 0.00 25 ILE B N 5
ATOM 13657 C CA . ILE B 1 25 ? 41.893 5.906 2.640 1.00 0.00 25 ILE B CA 5
ATOM 13658 C C . ILE B 1 25 ? 43.019 6.240 1.663 1.00 0.00 25 ILE B C 5
ATOM 13659 O O . ILE B 1 25 ? 44.183 6.298 2.050 1.00 0.00 25 ILE B O 5
ATOM 13675 N N . THR B 1 26 ? 42.661 6.458 0.400 1.00 0.00 26 THR B N 5
ATOM 13676 C CA . THR B 1 26 ? 43.640 6.783 -0.639 1.00 0.00 26 THR B CA 5
ATOM 13677 C C . THR B 1 26 ? 44.352 8.105 -0.380 1.00 0.00 26 THR B C 5
ATOM 13678 O O . THR B 1 26 ? 45.521 8.269 -0.725 1.00 0.00 26 THR B O 5
ATOM 13689 N N . LEU B 1 27 ? 43.639 9.036 0.230 1.00 0.00 27 LEU B N 5
ATOM 13690 C CA . LEU B 1 27 ? 44.184 10.349 0.530 1.00 0.00 27 LEU B CA 5
ATOM 13691 C C . LEU B 1 27 ? 45.177 10.297 1.692 1.00 0.00 27 LEU B C 5
ATOM 13692 O O . LEU B 1 27 ? 46.238 10.920 1.639 1.00 0.00 27 LEU B O 5
ATOM 13708 N N . LEU B 1 28 ? 44.829 9.546 2.732 1.00 0.00 28 LEU B N 5
ATOM 13709 C CA . LEU B 1 28 ? 45.687 9.417 3.907 1.00 0.00 28 LEU B CA 5
ATOM 13710 C C . LEU B 1 28 ? 46.901 8.534 3.626 1.00 0.00 28 LEU B C 5
ATOM 13711 O O . LEU B 1 28 ? 48.017 8.851 4.044 1.00 0.00 28 LEU B O 5
ATOM 13727 N N . VAL B 1 29 ? 46.683 7.432 2.913 1.00 0.00 29 VAL B N 5
ATOM 13728 C CA . VAL B 1 29 ? 47.764 6.503 2.585 1.00 0.00 29 VAL B CA 5
ATOM 13729 C C . VAL B 1 29 ? 48.731 7.086 1.553 1.00 0.00 29 VAL B C 5
ATOM 13730 O O . VAL B 1 29 ? 49.925 6.800 1.587 1.00 0.00 29 VAL B O 5
ATOM 13743 N N . SER B 1 30 ? 48.213 7.911 0.645 1.00 0.00 30 SER B N 5
ATOM 13744 C CA . SER B 1 30 ? 49.040 8.523 -0.394 1.00 0.00 30 SER B CA 5
ATOM 13745 C C . SER B 1 30 ? 50.109 9.436 0.202 1.00 0.00 30 SER B C 5
ATOM 13746 O O . SER B 1 30 ? 51.286 9.329 -0.141 1.00 0.00 30 SER B O 5
ATOM 13754 N N . MET B 1 31 ? 49.695 10.321 1.103 1.00 0.00 31 MET B N 5
ATOM 13755 C CA . MET B 1 31 ? 50.618 11.256 1.744 1.00 0.00 31 MET B CA 5
ATOM 13756 C C . MET B 1 31 ? 51.511 10.570 2.778 1.00 0.00 31 MET B C 5
ATOM 13757 O O . MET B 1 31 ? 52.708 10.846 2.852 1.00 0.00 31 MET B O 5
ATOM 13771 N N . ALA B 1 32 ? 50.929 9.669 3.566 1.00 0.00 32 ALA B N 5
ATOM 13772 C CA . ALA B 1 32 ? 51.677 8.955 4.602 1.00 0.00 32 ALA B CA 5
ATOM 13773 C C . ALA B 1 32 ? 52.750 8.036 4.020 1.00 0.00 32 ALA B C 5
ATOM 13774 O O . ALA B 1 32 ? 53.912 8.092 4.428 1.00 0.00 32 ALA B O 5
ATOM 13781 N N . PHE B 1 33 ? 52.361 7.198 3.064 1.00 0.00 33 PHE B N 5
ATOM 13782 C CA . PHE B 1 33 ? 53.292 6.262 2.438 1.00 0.00 33 PHE B CA 5
ATOM 13783 C C . PHE B 1 33 ? 54.302 6.970 1.539 1.00 0.00 33 PHE B C 5
ATOM 13784 O O . PHE B 1 33 ? 55.485 6.633 1.544 1.00 0.00 33 PHE B O 5
ATOM 13801 N N . LEU B 1 34 ? 53.834 7.948 0.764 1.00 0.00 34 LEU B N 5
ATOM 13802 C CA . LEU B 1 34 ? 54.712 8.694 -0.139 1.00 0.00 34 LEU B CA 5
ATOM 13803 C C . LEU B 1 34 ? 55.764 9.485 0.636 1.00 0.00 34 LEU B C 5
ATOM 13804 O O . LEU B 1 34 ? 56.903 9.620 0.187 1.00 0.00 34 LEU B O 5
ATOM 13820 N N . THR B 1 35 ? 55.380 10.006 1.801 1.00 0.00 35 THR B N 5
ATOM 13821 C CA . THR B 1 35 ? 56.293 10.785 2.632 1.00 0.00 35 THR B CA 5
ATOM 13822 C C . THR B 1 35 ? 57.366 9.896 3.259 1.00 0.00 35 THR B C 5
ATOM 13823 O O . THR B 1 35 ? 58.543 10.257 3.284 1.00 0.00 35 THR B O 5
ATOM 13834 N N . ALA B 1 36 ? 56.951 8.738 3.764 1.00 0.00 36 ALA B N 5
ATOM 13835 C CA . ALA B 1 36 ? 57.876 7.799 4.393 1.00 0.00 36 ALA B CA 5
ATOM 13836 C C . ALA B 1 36 ? 58.835 7.200 3.369 1.00 0.00 36 ALA B C 5
ATOM 13837 O O . ALA B 1 36 ? 60.052 7.223 3.556 1.00 0.00 36 ALA B O 5
ATOM 13844 N N . THR B 1 37 ? 58.276 6.666 2.288 1.00 0.00 37 THR B N 5
ATOM 13845 C CA . THR B 1 37 ? 59.075 6.055 1.229 1.00 0.00 37 THR B CA 5
ATOM 13846 C C . THR B 1 37 ? 59.958 7.089 0.532 1.00 0.00 37 THR B C 5
ATOM 13847 O O . THR B 1 37 ? 61.104 6.805 0.185 1.00 0.00 37 THR B O 5
ATOM 13858 N N . ARG B 1 38 ? 59.414 8.290 0.331 1.00 0.00 38 ARG B N 5
ATOM 13859 C CA . ARG B 1 38 ? 60.147 9.377 -0.326 1.00 0.00 38 ARG B CA 5
ATOM 13860 C C . ARG B 1 38 ? 60.549 8.995 -1.747 1.00 0.00 38 ARG B C 5
ATOM 13861 O O . ARG B 1 38 ? 61.577 8.304 -1.907 1.00 0.00 38 ARG B O 5
ATOM 13883 N N . MET C 1 1 ? 10.620 16.896 16.972 1.00 0.00 1 MET C N 5
ATOM 13884 C CA . MET C 1 1 ? 11.284 15.972 16.014 1.00 0.00 1 MET C CA 5
ATOM 13885 C C . MET C 1 1 ? 11.650 16.698 14.725 1.00 0.00 1 MET C C 5
ATOM 13886 O O . MET C 1 1 ? 10.787 16.974 13.890 1.00 0.00 1 MET C O 5
ATOM 13902 N N . LEU C 1 2 ? 12.935 17.005 14.571 1.00 0.00 2 LEU C N 5
ATOM 13903 C CA . LEU C 1 2 ? 13.420 17.700 13.385 1.00 0.00 2 LEU C CA 5
ATOM 13904 C C . LEU C 1 2 ? 13.271 16.820 12.133 1.00 0.00 2 LEU C C 5
ATOM 13905 O O . LEU C 1 2 ? 12.544 17.187 11.209 1.00 0.00 2 LEU C O 5
ATOM 13921 N N . PRO C 1 3 ? 13.950 15.648 12.074 1.00 0.00 3 PRO C N 5
ATOM 13922 C CA . PRO C 1 3 ? 13.857 14.754 10.913 1.00 0.00 3 PRO C CA 5
ATOM 13923 C C . PRO C 1 3 ? 12.501 14.057 10.835 1.00 0.00 3 PRO C C 5
ATOM 13924 O O . PRO C 1 3 ? 12.235 13.114 11.582 1.00 0.00 3 PRO C O 5
ATOM 13935 N N . PHE C 1 4 ? 11.647 14.528 9.929 1.00 0.00 4 PHE C N 5
ATOM 13936 C CA . PHE C 1 4 ? 10.319 13.950 9.756 1.00 0.00 4 PHE C CA 5
ATOM 13937 C C . PHE C 1 4 ? 10.393 12.664 8.933 1.00 0.00 4 PHE C C 5
ATOM 13938 O O . PHE C 1 4 ? 10.173 12.674 7.720 1.00 0.00 4 PHE C O 5
ATOM 13955 N N . VAL C 1 5 ? 10.709 11.560 9.605 1.00 0.00 5 VAL C N 5
ATOM 13956 C CA . VAL C 1 5 ? 10.818 10.254 8.945 1.00 0.00 5 VAL C CA 5
ATOM 13957 C C . VAL C 1 5 ? 11.956 10.263 7.919 1.00 0.00 5 VAL C C 5
ATOM 13958 O O . VAL C 1 5 ? 11.788 9.856 6.766 1.00 0.00 5 VAL C O 5
ATOM 13971 N N . GLN C 1 6 ? 13.122 10.741 8.352 1.00 0.00 6 GLN C N 5
ATOM 13972 C CA . GLN C 1 6 ? 14.299 10.810 7.487 1.00 0.00 6 GLN C CA 5
ATOM 13973 C C . GLN C 1 6 ? 15.152 9.555 7.635 1.00 0.00 6 GLN C C 5
ATOM 13974 O O . GLN C 1 6 ? 15.169 8.925 8.691 1.00 0.00 6 GLN C O 5
ATOM 13988 N N . GLU C 1 7 ? 15.861 9.193 6.563 1.00 0.00 7 GLU C N 5
ATOM 13989 C CA . GLU C 1 7 ? 16.725 8.009 6.563 1.00 0.00 7 GLU C CA 5
ATOM 13990 C C . GLU C 1 7 ? 15.916 6.735 6.824 1.00 0.00 7 GLU C C 5
ATOM 13991 O O . GLU C 1 7 ? 14.685 6.770 6.870 1.00 0.00 7 GLU C O 5
ATOM 14003 N N . ARG C 1 8 ? 16.613 5.612 6.997 1.00 0.00 8 ARG C N 5
ATOM 14004 C CA . ARG C 1 8 ? 15.967 4.324 7.255 1.00 0.00 8 ARG C CA 5
ATOM 14005 C C . ARG C 1 8 ? 16.696 3.578 8.367 1.00 0.00 8 ARG C C 5
ATOM 14006 O O . ARG C 1 8 ? 17.889 3.789 8.589 1.00 0.00 8 ARG C O 5
ATOM 14027 N N . ILE C 1 9 ? 15.974 2.697 9.058 1.00 0.00 9 ILE C N 5
ATOM 14028 C CA . ILE C 1 9 ? 16.553 1.921 10.151 1.00 0.00 9 ILE C CA 5
ATOM 14029 C C . ILE C 1 9 ? 17.666 0.997 9.656 1.00 0.00 9 ILE C C 5
ATOM 14030 O O . ILE C 1 9 ? 18.680 0.822 10.334 1.00 0.00 9 ILE C O 5
ATOM 14046 N N . GLY C 1 10 ? 17.470 0.417 8.473 1.00 0.00 10 GLY C N 5
ATOM 14047 C CA . GLY C 1 10 ? 18.466 -0.480 7.904 1.00 0.00 10 GLY C CA 5
ATOM 14048 C C . GLY C 1 10 ? 19.579 0.268 7.197 1.00 0.00 10 GLY C C 5
ATOM 14049 O O . GLY C 1 10 ? 20.750 -0.101 7.305 1.00 0.00 10 GLY C O 5
ATOM 14053 N N . LEU C 1 11 ? 19.210 1.324 6.473 1.00 0.00 11 LEU C N 5
ATOM 14054 C CA . LEU C 1 11 ? 20.180 2.142 5.738 1.00 0.00 11 LEU C CA 5
ATOM 14055 C C . LEU C 1 11 ? 21.241 2.724 6.674 1.00 0.00 11 LEU C C 5
ATOM 14056 O O . LEU C 1 11 ? 22.414 2.835 6.309 1.00 0.00 11 LEU C O 5
ATOM 14072 N N . PHE C 1 12 ? 20.820 3.091 7.883 1.00 0.00 12 PHE C N 5
ATOM 14073 C CA . PHE C 1 12 ? 21.730 3.657 8.876 1.00 0.00 12 PHE C CA 5
ATOM 14074 C C . PHE C 1 12 ? 22.782 2.631 9.307 1.00 0.00 12 PHE C C 5
ATOM 14075 O O . PHE C 1 12 ? 23.914 2.990 9.629 1.00 0.00 12 PHE C O 5
ATOM 14092 N N . ILE C 1 13 ? 22.403 1.350 9.298 1.00 0.00 13 ILE C N 5
ATOM 14093 C CA . ILE C 1 13 ? 23.312 0.270 9.689 1.00 0.00 13 ILE C CA 5
ATOM 14094 C C . ILE C 1 13 ? 24.509 0.193 8.746 1.00 0.00 13 ILE C C 5
ATOM 14095 O O . ILE C 1 13 ? 25.653 0.234 9.186 1.00 0.00 13 ILE C O 5
ATOM 14111 N N . VAL C 1 14 ? 24.234 0.097 7.446 1.00 0.00 14 VAL C N 5
ATOM 14112 C CA . VAL C 1 14 ? 25.295 0.011 6.440 1.00 0.00 14 VAL C CA 5
ATOM 14113 C C . VAL C 1 14 ? 26.149 1.281 6.432 1.00 0.00 14 VAL C C 5
ATOM 14114 O O . VAL C 1 14 ? 27.370 1.207 6.354 1.00 0.00 14 VAL C O 5
ATOM 14127 N N . ASN C 1 15 ? 25.499 2.444 6.506 1.00 0.00 15 ASN C N 5
ATOM 14128 C CA . ASN C 1 15 ? 26.207 3.731 6.511 1.00 0.00 15 ASN C CA 5
ATOM 14129 C C . ASN C 1 15 ? 27.278 3.786 7.607 1.00 0.00 15 ASN C C 5
ATOM 14130 O O . ASN C 1 15 ? 28.436 4.110 7.346 1.00 0.00 15 ASN C O 5
ATOM 14141 N N . PHE C 1 16 ? 26.872 3.474 8.832 1.00 0.00 16 PHE C N 5
ATOM 14142 C CA . PHE C 1 16 ? 27.788 3.483 9.972 1.00 0.00 16 PHE C CA 5
ATOM 14143 C C . PHE C 1 16 ? 28.726 2.269 9.962 1.00 0.00 16 PHE C C 5
ATOM 14144 O O . PHE C 1 16 ? 29.870 2.360 10.412 1.00 0.00 16 PHE C O 5
ATOM 14161 N N . PHE C 1 17 ? 28.241 1.143 9.446 1.00 0.00 17 PHE C N 5
ATOM 14162 C CA . PHE C 1 17 ? 29.034 -0.085 9.383 1.00 0.00 17 PHE C CA 5
ATOM 14163 C C . PHE C 1 17 ? 30.233 0.066 8.445 1.00 0.00 17 PHE C C 5
ATOM 14164 O O . PHE C 1 17 ? 31.341 -0.358 8.778 1.00 0.00 17 PHE C O 5
ATOM 14181 N N . ILE C 1 18 ? 30.012 0.666 7.274 1.00 0.00 18 ILE C N 5
ATOM 14182 C CA . ILE C 1 18 ? 31.090 0.861 6.302 1.00 0.00 18 ILE C CA 5
ATOM 14183 C C . ILE C 1 18 ? 32.188 1.766 6.877 1.00 0.00 18 ILE C C 5
ATOM 14184 O O . ILE C 1 18 ? 33.355 1.614 6.544 1.00 0.00 18 ILE C O 5
ATOM 14200 N N . PHE C 1 19 ? 31.788 2.708 7.728 1.00 0.00 19 PHE C N 5
ATOM 14201 C CA . PHE C 1 19 ? 32.733 3.631 8.360 1.00 0.00 19 PHE C CA 5
ATOM 14202 C C . PHE C 1 19 ? 33.731 2.874 9.242 1.00 0.00 19 PHE C C 5
ATOM 14203 O O . PHE C 1 19 ? 34.916 3.202 9.294 1.00 0.00 19 PHE C O 5
ATOM 14220 N N . THR C 1 20 ? 33.225 1.861 9.935 1.00 0.00 20 THR C N 5
ATOM 14221 C CA . THR C 1 20 ? 34.035 1.033 10.831 1.00 0.00 20 THR C CA 5
ATOM 14222 C C . THR C 1 20 ? 35.112 0.239 10.092 1.00 0.00 20 THR C C 5
ATOM 14223 O O . THR C 1 20 ? 36.260 0.177 10.539 1.00 0.00 20 THR C O 5
ATOM 14234 N N . VAL C 1 21 ? 34.743 -0.361 8.965 1.00 0.00 21 VAL C N 5
ATOM 14235 C CA . VAL C 1 21 ? 35.684 -1.161 8.181 1.00 0.00 21 VAL C CA 5
ATOM 14236 C C . VAL C 1 21 ? 36.568 -0.307 7.277 1.00 0.00 21 VAL C C 5
ATOM 14237 O O . VAL C 1 21 ? 37.782 -0.505 7.223 1.00 0.00 21 VAL C O 5
ATOM 14250 N N . VAL C 1 22 ? 35.959 0.637 6.566 1.00 0.00 22 VAL C N 5
ATOM 14251 C CA . VAL C 1 22 ? 36.691 1.527 5.657 1.00 0.00 22 VAL C CA 5
ATOM 14252 C C . VAL C 1 22 ? 37.868 2.224 6.356 1.00 0.00 22 VAL C C 5
ATOM 14253 O O . VAL C 1 22 ? 38.871 2.558 5.725 1.00 0.00 22 VAL C O 5
ATOM 14266 N N . SER C 1 23 ? 37.733 2.429 7.664 1.00 0.00 23 SER C N 5
ATOM 14267 C CA . SER C 1 23 ? 38.772 3.077 8.452 1.00 0.00 23 SER C CA 5
ATOM 14268 C C . SER C 1 23 ? 39.810 2.049 8.899 1.00 0.00 23 SER C C 5
ATOM 14269 O O . SER C 1 23 ? 40.993 2.356 9.003 1.00 0.00 23 SER C O 5
ATOM 14277 N N . ALA C 1 24 ? 39.347 0.825 9.167 1.00 0.00 24 ALA C N 5
ATOM 14278 C CA . ALA C 1 24 ? 40.220 -0.260 9.602 1.00 0.00 24 ALA C CA 5
ATOM 14279 C C . ALA C 1 24 ? 41.313 -0.558 8.570 1.00 0.00 24 ALA C C 5
ATOM 14280 O O . ALA C 1 24 ? 42.440 -0.894 8.932 1.00 0.00 24 ALA C O 5
ATOM 14287 N N . ILE C 1 25 ? 40.972 -0.428 7.287 1.00 0.00 25 ILE C N 5
ATOM 14288 C CA . ILE C 1 25 ? 41.927 -0.683 6.210 1.00 0.00 25 ILE C CA 5
ATOM 14289 C C . ILE C 1 25 ? 43.054 0.349 6.220 1.00 0.00 25 ILE C C 5
ATOM 14290 O O . ILE C 1 25 ? 44.219 -0.001 6.388 1.00 0.00 25 ILE C O 5
ATOM 14306 N N . THR C 1 26 ? 42.695 1.617 6.039 1.00 0.00 26 THR C N 5
ATOM 14307 C CA . THR C 1 26 ? 43.673 2.707 6.020 1.00 0.00 26 THR C CA 5
ATOM 14308 C C . THR C 1 26 ? 44.392 2.869 7.354 1.00 0.00 26 THR C C 5
ATOM 14309 O O . THR C 1 26 ? 45.562 3.247 7.398 1.00 0.00 26 THR C O 5
ATOM 14320 N N . LEU C 1 27 ? 43.685 2.576 8.433 1.00 0.00 27 LEU C N 5
ATOM 14321 C CA . LEU C 1 27 ? 44.238 2.695 9.771 1.00 0.00 27 LEU C CA 5
ATOM 14322 C C . LEU C 1 27 ? 45.232 1.575 10.075 1.00 0.00 27 LEU C C 5
ATOM 14323 O O . LEU C 1 27 ? 46.295 1.818 10.646 1.00 0.00 27 LEU C O 5
ATOM 14339 N N . LEU C 1 28 ? 44.881 0.354 9.686 1.00 0.00 28 LEU C N 5
ATOM 14340 C CA . LEU C 1 28 ? 45.741 -0.805 9.920 1.00 0.00 28 LEU C CA 5
ATOM 14341 C C . LEU C 1 28 ? 46.951 -0.810 8.988 1.00 0.00 28 LEU C C 5
ATOM 14342 O O . LEU C 1 28 ? 48.068 -1.109 9.413 1.00 0.00 28 LEU C O 5
ATOM 14358 N N . VAL C 1 29 ? 46.725 -0.471 7.720 1.00 0.00 29 VAL C N 5
ATOM 14359 C CA . VAL C 1 29 ? 47.801 -0.447 6.731 1.00 0.00 29 VAL C CA 5
ATOM 14360 C C . VAL C 1 29 ? 48.769 0.713 6.960 1.00 0.00 29 VAL C C 5
ATOM 14361 O O . VAL C 1 29 ? 49.963 0.592 6.692 1.00 0.00 29 VAL C O 5
ATOM 14374 N N . SER C 1 30 ? 48.255 1.831 7.468 1.00 0.00 30 SER C N 5
ATOM 14375 C CA . SER C 1 30 ? 49.083 3.009 7.723 1.00 0.00 30 SER C CA 5
ATOM 14376 C C . SER C 1 30 ? 50.158 2.724 8.770 1.00 0.00 30 SER C C 5
ATOM 14377 O O . SER C 1 30 ? 51.333 3.016 8.556 1.00 0.00 30 SER C O 5
ATOM 14385 N N . MET C 1 31 ? 49.750 2.140 9.893 1.00 0.00 31 MET C N 5
ATOM 14386 C CA . MET C 1 31 ? 50.679 1.821 10.974 1.00 0.00 31 MET C CA 5
ATOM 14387 C C . MET C 1 31 ? 51.569 0.624 10.637 1.00 0.00 31 MET C C 5
ATOM 14388 O O . MET C 1 31 ? 52.768 0.639 10.916 1.00 0.00 31 MET C O 5
ATOM 14402 N N . ALA C 1 32 ? 50.983 -0.404 10.026 1.00 0.00 32 ALA C N 5
ATOM 14403 C CA . ALA C 1 32 ? 51.728 -1.608 9.663 1.00 0.00 32 ALA C CA 5
ATOM 14404 C C . ALA C 1 32 ? 52.798 -1.342 8.603 1.00 0.00 32 ALA C C 5
ATOM 14405 O O . ALA C 1 32 ? 53.959 -1.711 8.778 1.00 0.00 32 ALA C O 5
ATOM 14412 N N . PHE C 1 33 ? 52.402 -0.688 7.515 1.00 0.00 33 PHE C N 5
ATOM 14413 C CA . PHE C 1 33 ? 53.326 -0.384 6.425 1.00 0.00 33 PHE C CA 5
ATOM 14414 C C . PHE C 1 33 ? 54.339 0.690 6.816 1.00 0.00 33 PHE C C 5
ATOM 14415 O O . PHE C 1 33 ? 55.520 0.580 6.489 1.00 0.00 33 PHE C O 5
ATOM 14432 N N . LEU C 1 34 ? 53.875 1.728 7.509 1.00 0.00 34 LEU C N 5
ATOM 14433 C CA . LEU C 1 34 ? 54.756 2.818 7.934 1.00 0.00 34 LEU C CA 5
ATOM 14434 C C . LEU C 1 34 ? 55.814 2.325 8.921 1.00 0.00 34 LEU C C 5
ATOM 14435 O O . LEU C 1 34 ? 56.953 2.793 8.904 1.00 0.00 34 LEU C O 5
ATOM 14451 N N . THR C 1 35 ? 55.433 1.379 9.778 1.00 0.00 35 THR C N 5
ATOM 14452 C CA . THR C 1 35 ? 56.353 0.827 10.769 1.00 0.00 35 THR C CA 5
ATOM 14453 C C . THR C 1 35 ? 57.420 -0.043 10.114 1.00 0.00 35 THR C C 5
ATOM 14454 O O . THR C 1 35 ? 58.600 0.043 10.458 1.00 0.00 35 THR C O 5
ATOM 14465 N N . ALA C 1 36 ? 57.001 -0.882 9.169 1.00 0.00 36 ALA C N 5
ATOM 14466 C CA . ALA C 1 36 ? 57.921 -1.770 8.467 1.00 0.00 36 ALA C CA 5
ATOM 14467 C C . ALA C 1 36 ? 58.877 -0.983 7.576 1.00 0.00 36 ALA C C 5
ATOM 14468 O O . ALA C 1 36 ? 60.093 -1.153 7.649 1.00 0.00 36 ALA C O 5
ATOM 14475 N N . THR C 1 37 ? 58.314 -0.120 6.736 1.00 0.00 37 THR C N 5
ATOM 14476 C CA . THR C 1 37 ? 59.108 0.700 5.824 1.00 0.00 37 THR C CA 5
ATOM 14477 C C . THR C 1 37 ? 59.995 1.680 6.587 1.00 0.00 37 THR C C 5
ATOM 14478 O O . THR C 1 37 ? 61.139 1.924 6.203 1.00 0.00 37 THR C O 5
ATOM 14489 N N . ARG C 1 38 ? 59.457 2.244 7.670 1.00 0.00 38 ARG C N 5
ATOM 14490 C CA . ARG C 1 38 ? 60.193 3.204 8.497 1.00 0.00 38 ARG C CA 5
ATOM 14491 C C . ARG C 1 38 ? 60.593 4.439 7.691 1.00 0.00 38 ARG C C 5
ATOM 14492 O O . ARG C 1 38 ? 61.616 4.375 6.980 1.00 0.00 38 ARG C O 5
ATOM 14514 N N . MET D 1 1 ? 10.731 -10.905 21.259 1.00 0.00 1 MET D N 5
ATOM 14515 C CA . MET D 1 1 ? 11.387 -10.281 20.082 1.00 0.00 1 MET D CA 5
ATOM 14516 C C . MET D 1 1 ? 11.756 -8.830 20.372 1.00 0.00 1 MET D C 5
ATOM 14517 O O . MET D 1 1 ? 10.894 -7.951 20.381 1.00 0.00 1 MET D O 5
ATOM 14533 N N . LEU D 1 2 ? 13.043 -8.590 20.609 1.00 0.00 2 LEU D N 5
ATOM 14534 C CA . LEU D 1 2 ? 13.529 -7.247 20.900 1.00 0.00 2 LEU D CA 5
ATOM 14535 C C . LEU D 1 2 ? 13.374 -6.329 19.678 1.00 0.00 2 LEU D C 5
ATOM 14536 O O . LEU D 1 2 ? 12.649 -5.337 19.745 1.00 0.00 2 LEU D O 5
ATOM 14552 N N . PRO D 1 3 ? 14.049 -6.635 18.541 1.00 0.00 3 PRO D N 5
ATOM 14553 C CA . PRO D 1 3 ? 13.949 -5.807 17.332 1.00 0.00 3 PRO D CA 5
ATOM 14554 C C . PRO D 1 3 ? 12.588 -5.947 16.652 1.00 0.00 3 PRO D C 5
ATOM 14555 O O . PRO D 1 3 ? 12.318 -6.949 15.988 1.00 0.00 3 PRO D O 5
ATOM 14566 N N . PHE D 1 4 ? 11.737 -4.940 16.825 1.00 0.00 4 PHE D N 5
ATOM 14567 C CA . PHE D 1 4 ? 10.405 -4.954 16.229 1.00 0.00 4 PHE D CA 5
ATOM 14568 C C . PHE D 1 4 ? 10.471 -4.568 14.753 1.00 0.00 4 PHE D C 5
ATOM 14569 O O . PHE D 1 4 ? 10.250 -3.413 14.388 1.00 0.00 4 PHE D O 5
ATOM 14586 N N . VAL D 1 5 ? 10.783 -5.548 13.906 1.00 0.00 5 VAL D N 5
ATOM 14587 C CA . VAL D 1 5 ? 10.883 -5.325 12.462 1.00 0.00 5 VAL D CA 5
ATOM 14588 C C . VAL D 1 5 ? 12.021 -4.346 12.145 1.00 0.00 5 VAL D C 5
ATOM 14589 O O . VAL D 1 5 ? 11.848 -3.376 11.403 1.00 0.00 5 VAL D O 5
ATOM 14602 N N . GLN D 1 6 ? 13.189 -4.611 12.728 1.00 0.00 6 GLN D N 5
ATOM 14603 C CA . GLN D 1 6 ? 14.365 -3.768 12.520 1.00 0.00 6 GLN D CA 5
ATOM 14604 C C . GLN D 1 6 ? 15.212 -4.296 11.367 1.00 0.00 6 GLN D C 5
ATOM 14605 O O . GLN D 1 6 ? 15.227 -5.496 11.095 1.00 0.00 6 GLN D O 5
ATOM 14619 N N . GLU D 1 7 ? 15.918 -3.389 10.689 1.00 0.00 7 GLU D N 5
ATOM 14620 C CA . GLU D 1 7 ? 16.776 -3.755 9.558 1.00 0.00 7 GLU D CA 5
ATOM 14621 C C . GLU D 1 7 ? 15.960 -4.398 8.432 1.00 0.00 7 GLU D C 5
ATOM 14622 O O . GLU D 1 7 ? 14.730 -4.429 8.485 1.00 0.00 7 GLU D O 5
ATOM 14634 N N . ARG D 1 8 ? 16.652 -4.909 7.413 1.00 0.00 8 ARG D N 5
ATOM 14635 C CA . ARG D 1 8 ? 15.999 -5.550 6.271 1.00 0.00 8 ARG D CA 5
ATOM 14636 C C . ARG D 1 8 ? 16.725 -6.841 5.901 1.00 0.00 8 ARG D C 5
ATOM 14637 O O . ARG D 1 8 ? 17.920 -6.987 6.165 1.00 0.00 8 ARG D O 5
ATOM 14658 N N . ILE D 1 9 ? 16.000 -7.769 5.281 1.00 0.00 9 ILE D N 5
ATOM 14659 C CA . ILE D 1 9 ? 16.576 -9.048 4.877 1.00 0.00 9 ILE D CA 5
ATOM 14660 C C . ILE D 1 9 ? 17.683 -8.864 3.840 1.00 0.00 9 ILE D C 5
ATOM 14661 O O . ILE D 1 9 ? 18.698 -9.562 3.877 1.00 0.00 9 ILE D O 5
ATOM 14677 N N . GLY D 1 10 ? 17.484 -7.918 2.924 1.00 0.00 10 GLY D N 5
ATOM 14678 C CA . GLY D 1 10 ? 18.473 -7.655 1.891 1.00 0.00 10 GLY D CA 5
ATOM 14679 C C . GLY D 1 10 ? 19.591 -6.752 2.377 1.00 0.00 10 GLY D C 5
ATOM 14680 O O . GLY D 1 10 ? 20.759 -6.968 2.054 1.00 0.00 10 GLY D O 5
ATOM 14684 N N . LEU D 1 11 ? 19.226 -5.736 3.159 1.00 0.00 11 LEU D N 5
ATOM 14685 C CA . LEU D 1 11 ? 20.199 -4.784 3.705 1.00 0.00 11 LEU D CA 5
ATOM 14686 C C . LEU D 1 11 ? 21.265 -5.496 4.542 1.00 0.00 11 LEU D C 5
ATOM 14687 O O . LEU D 1 11 ? 22.435 -5.115 4.527 1.00 0.00 11 LEU D O 5
ATOM 14703 N N . PHE D 1 12 ? 20.846 -6.532 5.266 1.00 0.00 12 PHE D N 5
ATOM 14704 C CA . PHE D 1 12 ? 21.761 -7.302 6.107 1.00 0.00 12 PHE D CA 5
ATOM 14705 C C . PHE D 1 12 ? 22.808 -8.029 5.258 1.00 0.00 12 PHE D C 5
ATOM 14706 O O . PHE D 1 12 ? 23.942 -8.224 5.693 1.00 0.00 12 PHE D O 5
ATOM 14723 N N . ILE D 1 13 ? 22.422 -8.416 4.039 1.00 0.00 13 ILE D N 5
ATOM 14724 C CA . ILE D 1 13 ? 23.326 -9.122 3.129 1.00 0.00 13 ILE D CA 5
ATOM 14725 C C . ILE D 1 13 ? 24.522 -8.247 2.758 1.00 0.00 13 ILE D C 5
ATOM 14726 O O . ILE D 1 13 ? 25.666 -8.655 2.927 1.00 0.00 13 ILE D O 5
ATOM 14742 N N . VAL D 1 14 ? 24.243 -7.042 2.265 1.00 0.00 14 VAL D N 5
ATOM 14743 C CA . VAL D 1 14 ? 25.303 -6.113 1.868 1.00 0.00 14 VAL D CA 5
ATOM 14744 C C . VAL D 1 14 ? 26.163 -5.713 3.067 1.00 0.00 14 VAL D C 5
ATOM 14745 O O . VAL D 1 14 ? 27.384 -5.662 2.967 1.00 0.00 14 VAL D O 5
ATOM 14758 N N . ASN D 1 15 ? 25.520 -5.424 4.200 1.00 0.00 15 ASN D N 5
ATOM 14759 C CA . ASN D 1 15 ? 26.236 -5.031 5.422 1.00 0.00 15 ASN D CA 5
ATOM 14760 C C . ASN D 1 15 ? 27.307 -6.057 5.808 1.00 0.00 15 ASN D C 5
ATOM 14761 O O . ASN D 1 15 ? 28.468 -5.709 6.028 1.00 0.00 15 ASN D O 5
ATOM 14772 N N . PHE D 1 16 ? 26.902 -7.318 5.891 1.00 0.00 16 PHE D N 5
ATOM 14773 C CA . PHE D 1 16 ? 27.819 -8.400 6.247 1.00 0.00 16 PHE D CA 5
ATOM 14774 C C . PHE D 1 16 ? 28.752 -8.765 5.086 1.00 0.00 16 PHE D C 5
ATOM 14775 O O . PHE D 1 16 ? 29.896 -9.166 5.304 1.00 0.00 16 PHE D O 5
ATOM 14792 N N . PHE D 1 17 ? 28.259 -8.622 3.856 1.00 0.00 17 PHE D N 5
ATOM 14793 C CA . PHE D 1 17 ? 29.045 -8.943 2.665 1.00 0.00 17 PHE D CA 5
ATOM 14794 C C . PHE D 1 17 ? 30.243 -8.004 2.513 1.00 0.00 17 PHE D C 5
ATOM 14795 O O . PHE D 1 17 ? 31.350 -8.453 2.205 1.00 0.00 17 PHE D O 5
ATOM 14812 N N . ILE D 1 18 ? 30.025 -6.704 2.723 1.00 0.00 18 ILE D N 5
ATOM 14813 C CA . ILE D 1 18 ? 31.102 -5.720 2.603 1.00 0.00 18 ILE D CA 5
ATOM 14814 C C . ILE D 1 18 ? 32.206 -5.988 3.633 1.00 0.00 18 ILE D C 5
ATOM 14815 O O . ILE D 1 18 ? 33.371 -5.719 3.380 1.00 0.00 18 ILE D O 5
ATOM 14831 N N . PHE D 1 19 ? 31.813 -6.507 4.796 1.00 0.00 19 PHE D N 5
ATOM 14832 C CA . PHE D 1 19 ? 32.762 -6.822 5.864 1.00 0.00 19 PHE D CA 5
ATOM 14833 C C . PHE D 1 19 ? 33.758 -7.896 5.410 1.00 0.00 19 PHE D C 5
ATOM 14834 O O . PHE D 1 19 ? 34.945 -7.843 5.732 1.00 0.00 19 PHE D O 5
ATOM 14851 N N . THR D 1 20 ? 33.248 -8.868 4.664 1.00 0.00 20 THR D N 5
ATOM 14852 C CA . THR D 1 20 ? 34.055 -9.975 4.150 1.00 0.00 20 THR D CA 5
ATOM 14853 C C . THR D 1 20 ? 35.127 -9.519 3.161 1.00 0.00 20 THR D C 5
ATOM 14854 O O . THR D 1 20 ? 36.274 -9.963 3.233 1.00 0.00 20 THR D O 5
ATOM 14865 N N . VAL D 1 21 ? 34.752 -8.631 2.243 1.00 0.00 21 VAL D N 5
ATOM 14866 C CA . VAL D 1 21 ? 35.688 -8.134 1.234 1.00 0.00 21 VAL D CA 5
ATOM 14867 C C . VAL D 1 21 ? 36.576 -7.011 1.762 1.00 0.00 21 VAL D C 5
ATOM 14868 O O . VAL D 1 21 ? 37.789 -7.021 1.552 1.00 0.00 21 VAL D O 5
ATOM 14881 N N . VAL D 1 22 ? 35.971 -6.042 2.443 1.00 0.00 22 VAL D N 5
ATOM 14882 C CA . VAL D 1 22 ? 36.707 -4.904 3.005 1.00 0.00 22 VAL D CA 5
ATOM 14883 C C . VAL D 1 22 ? 37.888 -5.353 3.879 1.00 0.00 22 VAL D C 5
ATOM 14884 O O . VAL D 1 22 ? 38.892 -4.649 3.996 1.00 0.00 22 VAL D O 5
ATOM 14897 N N . SER D 1 23 ? 37.755 -6.533 4.478 1.00 0.00 23 SER D N 5
ATOM 14898 C CA . SER D 1 23 ? 38.799 -7.084 5.333 1.00 0.00 23 SER D CA 5
ATOM 14899 C C . SER D 1 23 ? 39.832 -7.826 4.488 1.00 0.00 23 SER D C 5
ATOM 14900 O O . SER D 1 23 ? 41.017 -7.831 4.804 1.00 0.00 23 SER D O 5
ATOM 14908 N N . ALA D 1 24 ? 39.364 -8.460 3.409 1.00 0.00 24 ALA D N 5
ATOM 14909 C CA . ALA D 1 24 ? 40.231 -9.209 2.506 1.00 0.00 24 ALA D CA 5
ATOM 14910 C C . ALA D 1 24 ? 41.321 -8.321 1.899 1.00 0.00 24 ALA D C 5
ATOM 14911 O O . ALA D 1 24 ? 42.447 -8.769 1.684 1.00 0.00 24 ALA D O 5
ATOM 14918 N N . ILE D 1 25 ? 40.978 -7.059 1.627 1.00 0.00 25 ILE D N 5
ATOM 14919 C CA . ILE D 1 25 ? 41.930 -6.115 1.047 1.00 0.00 25 ILE D CA 5
ATOM 14920 C C . ILE D 1 25 ? 43.063 -5.804 2.025 1.00 0.00 25 ILE D C 5
ATOM 14921 O O . ILE D 1 25 ? 44.226 -6.073 1.739 1.00 0.00 25 ILE D O 5
ATOM 14937 N N . THR D 1 26 ? 42.711 -5.242 3.179 1.00 0.00 26 THR D N 5
ATOM 14938 C CA . THR D 1 26 ? 43.694 -4.888 4.202 1.00 0.00 26 THR D CA 5
ATOM 14939 C C . THR D 1 26 ? 44.417 -6.106 4.765 1.00 0.00 26 THR D C 5
ATOM 14940 O O . THR D 1 26 ? 45.588 -6.032 5.131 1.00 0.00 26 THR D O 5
ATOM 14951 N N . LEU D 1 27 ? 43.710 -7.222 4.825 1.00 0.00 27 LEU D N 5
ATOM 14952 C CA . LEU D 1 27 ? 44.263 -8.458 5.349 1.00 0.00 27 LEU D CA 5
ATOM 14953 C C . LEU D 1 27 ? 45.253 -9.093 4.371 1.00 0.00 27 LEU D C 5
ATOM 14954 O O . LEU D 1 27 ? 46.318 -9.562 4.773 1.00 0.00 27 LEU D O 5
ATOM 14970 N N . LEU D 1 28 ? 44.895 -9.101 3.091 1.00 0.00 28 LEU D N 5
ATOM 14971 C CA . LEU D 1 28 ? 45.748 -9.682 2.058 1.00 0.00 28 LEU D CA 5
ATOM 14972 C C . LEU D 1 28 ? 46.957 -8.797 1.757 1.00 0.00 28 LEU D C 5
ATOM 14973 O O . LEU D 1 28 ? 48.074 -9.293 1.597 1.00 0.00 28 LEU D O 5
ATOM 14989 N N . VAL D 1 29 ? 46.732 -7.487 1.689 1.00 0.00 29 VAL D N 5
ATOM 14990 C CA . VAL D 1 29 ? 47.806 -6.538 1.400 1.00 0.00 29 VAL D CA 5
ATOM 14991 C C . VAL D 1 29 ? 48.781 -6.399 2.570 1.00 0.00 29 VAL D C 5
ATOM 14992 O O . VAL D 1 29 ? 49.974 -6.181 2.365 1.00 0.00 29 VAL D O 5
ATOM 15005 N N . SER D 1 30 ? 48.274 -6.535 3.793 1.00 0.00 30 SER D N 5
ATOM 15006 C CA . SER D 1 30 ? 49.109 -6.414 4.987 1.00 0.00 30 SER D CA 5
ATOM 15007 C C . SER D 1 30 ? 50.183 -7.498 5.033 1.00 0.00 30 SER D C 5
ATOM 15008 O O . SER D 1 30 ? 51.360 -7.205 5.239 1.00 0.00 30 SER D O 5
ATOM 15016 N N . MET D 1 31 ? 49.774 -8.746 4.828 1.00 0.00 31 MET D N 5
ATOM 15017 C CA . MET D 1 31 ? 50.702 -9.874 4.853 1.00 0.00 31 MET D CA 5
ATOM 15018 C C . MET D 1 31 ? 51.585 -9.924 3.606 1.00 0.00 31 MET D C 5
ATOM 15019 O O . MET D 1 31 ? 52.784 -10.186 3.700 1.00 0.00 31 MET D O 5
ATOM 15033 N N . ALA D 1 32 ? 50.994 -9.662 2.444 1.00 0.00 32 ALA D N 5
ATOM 15034 C CA . ALA D 1 32 ? 51.733 -9.687 1.181 1.00 0.00 32 ALA D CA 5
ATOM 15035 C C . ALA D 1 32 ? 52.800 -8.599 1.102 1.00 0.00 32 ALA D C 5
ATOM 15036 O O . ALA D 1 32 ? 53.962 -8.878 0.797 1.00 0.00 32 ALA D O 5
ATOM 15043 N N . PHE D 1 33 ? 52.408 -7.360 1.389 1.00 0.00 33 PHE D N 5
ATOM 15044 C CA . PHE D 1 33 ? 53.333 -6.229 1.336 1.00 0.00 33 PHE D CA 5
ATOM 15045 C C . PHE D 1 33 ? 54.350 -6.269 2.472 1.00 0.00 33 PHE D C 5
ATOM 15046 O O . PHE D 1 33 ? 55.532 -5.994 2.261 1.00 0.00 33 PHE D O 5
ATOM 15063 N N . LEU D 1 34 ? 53.893 -6.608 3.677 1.00 0.00 34 LEU D N 5
ATOM 15064 C CA . LEU D 1 34 ? 54.780 -6.676 4.839 1.00 0.00 34 LEU D CA 5
ATOM 15065 C C . LEU D 1 34 ? 55.837 -7.768 4.670 1.00 0.00 34 LEU D C 5
ATOM 15066 O O . LEU D 1 34 ? 56.979 -7.607 5.103 1.00 0.00 34 LEU D O 5
ATOM 15082 N N . THR D 1 35 ? 55.453 -8.874 4.038 1.00 0.00 35 THR D N 5
ATOM 15083 C CA . THR D 1 35 ? 56.371 -9.988 3.815 1.00 0.00 35 THR D CA 5
ATOM 15084 C C . THR D 1 35 ? 57.433 -9.634 2.778 1.00 0.00 35 THR D C 5
ATOM 15085 O O . THR D 1 35 ? 58.613 -9.935 2.960 1.00 0.00 35 THR D O 5
ATOM 15096 N N . ALA D 1 36 ? 57.007 -8.996 1.691 1.00 0.00 36 ALA D N 5
ATOM 15097 C CA . ALA D 1 36 ? 57.923 -8.603 0.624 1.00 0.00 36 ALA D CA 5
ATOM 15098 C C . ALA D 1 36 ? 58.881 -7.511 1.093 1.00 0.00 36 ALA D C 5
ATOM 15099 O O . ALA D 1 36 ? 60.097 -7.635 0.946 1.00 0.00 36 ALA D O 5
ATOM 15106 N N . THR D 1 37 ? 58.321 -6.445 1.657 1.00 0.00 37 THR D N 5
ATOM 15107 C CA . THR D 1 37 ? 59.118 -5.326 2.150 1.00 0.00 37 THR D CA 5
ATOM 15108 C C . THR D 1 37 ? 60.011 -5.747 3.314 1.00 0.00 37 THR D C 5
ATOM 15109 O O . THR D 1 37 ? 61.156 -5.309 3.420 1.00 0.00 37 THR D O 5
ATOM 15120 N N . ARG D 1 38 ? 59.478 -6.604 4.187 1.00 0.00 38 ARG D N 5
ATOM 15121 C CA . ARG D 1 38 ? 60.221 -7.093 5.351 1.00 0.00 38 ARG D CA 5
ATOM 15122 C C . ARG D 1 38 ? 60.625 -5.947 6.276 1.00 0.00 38 ARG D C 5
ATOM 15123 O O . ARG D 1 38 ? 61.649 -5.289 5.990 1.00 0.00 38 ARG D O 5
ATOM 15145 N N . MET E 1 1 ? 10.702 -23.575 -3.857 1.00 0.00 1 MET E N 5
ATOM 15146 C CA . MET E 1 1 ? 11.360 -22.263 -3.630 1.00 0.00 1 MET E CA 5
ATOM 15147 C C . MET E 1 1 ? 11.737 -22.090 -2.164 1.00 0.00 1 MET E C 5
ATOM 15148 O O . MET E 1 1 ? 10.880 -21.827 -1.320 1.00 0.00 1 MET E O 5
ATOM 15164 N N . LEU E 1 2 ? 13.026 -22.242 -1.868 1.00 0.00 2 LEU E N 5
ATOM 15165 C CA . LEU E 1 2 ? 13.519 -22.104 -0.503 1.00 0.00 2 LEU E CA 5
ATOM 15166 C C . LEU E 1 2 ? 13.368 -20.658 -0.007 1.00 0.00 2 LEU E C 5
ATOM 15167 O O . LEU E 1 2 ? 12.647 -20.414 0.962 1.00 0.00 2 LEU E O 5
ATOM 15183 N N . PRO E 1 3 ? 14.038 -19.672 -0.653 1.00 0.00 3 PRO E N 5
ATOM 15184 C CA . PRO E 1 3 ? 13.942 -18.266 -0.239 1.00 0.00 3 PRO E CA 5
ATOM 15185 C C . PRO E 1 3 ? 12.580 -17.662 -0.576 1.00 0.00 3 PRO E C 5
ATOM 15186 O O . PRO E 1 3 ? 12.304 -17.340 -1.732 1.00 0.00 3 PRO E O 5
ATOM 15197 N N . PHE E 1 4 ? 11.734 -17.515 0.441 1.00 0.00 4 PHE E N 5
ATOM 15198 C CA . PHE E 1 4 ? 10.400 -16.950 0.252 1.00 0.00 4 PHE E CA 5
ATOM 15199 C C . PHE E 1 4 ? 10.467 -15.428 0.161 1.00 0.00 4 PHE E C 5
ATOM 15200 O O . PHE E 1 4 ? 10.251 -14.724 1.149 1.00 0.00 4 PHE E O 5
ATOM 15217 N N . VAL E 1 5 ? 10.772 -14.927 -1.035 1.00 0.00 5 VAL E N 5
ATOM 15218 C CA . VAL E 1 5 ? 10.872 -13.484 -1.269 1.00 0.00 5 VAL E CA 5
ATOM 15219 C C . VAL E 1 5 ? 12.014 -12.882 -0.442 1.00 0.00 5 VAL E C 5
ATOM 15220 O O . VAL E 1 5 ? 11.845 -11.876 0.252 1.00 0.00 5 VAL E O 5
ATOM 15233 N N . GLN E 1 6 ? 13.182 -13.517 -0.520 1.00 0.00 6 GLN E N 5
ATOM 15234 C CA . GLN E 1 6 ? 14.362 -13.059 0.211 1.00 0.00 6 GLN E CA 5
ATOM 15235 C C . GLN E 1 6 ? 15.204 -12.125 -0.651 1.00 0.00 6 GLN E C 5
ATOM 15236 O O . GLN E 1 6 ? 15.214 -12.238 -1.877 1.00 0.00 6 GLN E O 5
ATOM 15250 N N . GLU E 1 7 ? 15.913 -11.201 -0.002 1.00 0.00 7 GLU E N 5
ATOM 15251 C CA . GLU E 1 7 ? 16.768 -10.238 -0.705 1.00 0.00 7 GLU E CA 5
ATOM 15252 C C . GLU E 1 7 ? 15.948 -9.366 -1.660 1.00 0.00 7 GLU E C 5
ATOM 15253 O O . GLU E 1 7 ? 14.718 -9.427 -1.666 1.00 0.00 7 GLU E O 5
ATOM 15265 N N . ARG E 1 8 ? 16.636 -8.555 -2.465 1.00 0.00 8 ARG E N 5
ATOM 15266 C CA . ARG E 1 8 ? 15.978 -7.667 -3.424 1.00 0.00 8 ARG E CA 5
ATOM 15267 C C . ARG E 1 8 ? 16.696 -7.715 -4.769 1.00 0.00 8 ARG E C 5
ATOM 15268 O O . ARG E 1 8 ? 17.891 -8.010 -4.834 1.00 0.00 8 ARG E O 5
ATOM 15289 N N . ILE E 1 9 ? 15.966 -7.412 -5.840 1.00 0.00 9 ILE E N 5
ATOM 15290 C CA . ILE E 1 9 ? 16.535 -7.423 -7.186 1.00 0.00 9 ILE E CA 5
ATOM 15291 C C . ILE E 1 9 ? 17.642 -6.381 -7.336 1.00 0.00 9 ILE E C 5
ATOM 15292 O O . ILE E 1 9 ? 18.652 -6.631 -7.994 1.00 0.00 9 ILE E O 5
ATOM 15308 N N . GLY E 1 10 ? 17.445 -5.216 -6.718 1.00 0.00 10 GLY E N 5
ATOM 15309 C CA . GLY E 1 10 ? 18.435 -4.153 -6.792 1.00 0.00 10 GLY E CA 5
ATOM 15310 C C . GLY E 1 10 ? 19.558 -4.337 -5.789 1.00 0.00 10 GLY E C 5
ATOM 15311 O O . GLY E 1 10 ? 20.725 -4.096 -6.100 1.00 0.00 10 GLY E O 5
ATOM 15315 N N . LEU E 1 11 ? 19.200 -4.766 -4.580 1.00 0.00 11 LEU E N 5
ATOM 15316 C CA . LEU E 1 11 ? 20.179 -4.992 -3.511 1.00 0.00 11 LEU E CA 5
ATOM 15317 C C . LEU E 1 11 ? 21.242 -6.007 -3.935 1.00 0.00 11 LEU E C 5
ATOM 15318 O O . LEU E 1 11 ? 22.415 -5.878 -3.582 1.00 0.00 11 LEU E O 5
ATOM 15334 N N . PHE E 1 12 ? 20.819 -7.016 -4.694 1.00 0.00 12 PHE E N 5
ATOM 15335 C CA . PHE E 1 12 ? 21.731 -8.054 -5.171 1.00 0.00 12 PHE E CA 5
ATOM 15336 C C . PHE E 1 12 ? 22.773 -7.473 -6.131 1.00 0.00 12 PHE E C 5
ATOM 15337 O O . PHE E 1 12 ? 23.907 -7.947 -6.189 1.00 0.00 12 PHE E O 5
ATOM 15354 N N . ILE E 1 13 ? 22.383 -6.433 -6.874 1.00 0.00 13 ILE E N 5
ATOM 15355 C CA . ILE E 1 13 ? 23.282 -5.785 -7.831 1.00 0.00 13 ILE E CA 5
ATOM 15356 C C . ILE E 1 13 ? 24.481 -5.163 -7.121 1.00 0.00 13 ILE E C 5
ATOM 15357 O O . ILE E 1 13 ? 25.625 -5.449 -7.462 1.00 0.00 13 ILE E O 5
ATOM 15373 N N . VAL E 1 14 ? 24.209 -4.321 -6.125 1.00 0.00 14 VAL E N 5
ATOM 15374 C CA . VAL E 1 14 ? 25.273 -3.657 -5.369 1.00 0.00 14 VAL E CA 5
ATOM 15375 C C . VAL E 1 14 ? 26.137 -4.675 -4.623 1.00 0.00 14 VAL E C 5
ATOM 15376 O O . VAL E 1 14 ? 27.359 -4.562 -4.611 1.00 0.00 14 VAL E O 5
ATOM 15389 N N . ASN E 1 15 ? 25.497 -5.662 -3.995 1.00 0.00 15 ASN E N 5
ATOM 15390 C CA . ASN E 1 15 ? 26.215 -6.704 -3.248 1.00 0.00 15 ASN E CA 5
ATOM 15391 C C . ASN E 1 15 ? 27.283 -7.386 -4.110 1.00 0.00 15 ASN E C 5
ATOM 15392 O O . ASN E 1 15 ? 28.446 -7.489 -3.716 1.00 0.00 15 ASN E O 5
ATOM 15403 N N . PHE E 1 16 ? 26.871 -7.856 -5.281 1.00 0.00 16 PHE E N 5
ATOM 15404 C CA . PHE E 1 16 ? 27.783 -8.529 -6.204 1.00 0.00 16 PHE E CA 5
ATOM 15405 C C . PHE E 1 16 ? 28.712 -7.537 -6.916 1.00 0.00 16 PHE E C 5
ATOM 15406 O O . PHE E 1 16 ? 29.855 -7.870 -7.236 1.00 0.00 16 PHE E O 5
ATOM 15423 N N . PHE E 1 17 ? 28.219 -6.324 -7.157 1.00 0.00 17 PHE E N 5
ATOM 15424 C CA . PHE E 1 17 ? 29.002 -5.290 -7.835 1.00 0.00 17 PHE E CA 5
ATOM 15425 C C . PHE E 1 17 ? 30.205 -4.857 -6.995 1.00 0.00 17 PHE E C 5
ATOM 15426 O O . PHE E 1 17 ? 31.308 -4.703 -7.523 1.00 0.00 17 PHE E O 5
ATOM 15443 N N . ILE E 1 18 ? 29.993 -4.655 -5.693 1.00 0.00 18 ILE E N 5
ATOM 15444 C CA . ILE E 1 18 ? 31.074 -4.236 -4.800 1.00 0.00 18 ILE E CA 5
ATOM 15445 C C . ILE E 1 18 ? 32.178 -5.300 -4.743 1.00 0.00 18 ILE E C 5
ATOM 15446 O O . ILE E 1 18 ? 33.345 -4.976 -4.571 1.00 0.00 18 ILE E O 5
ATOM 15462 N N . PHE E 1 19 ? 31.785 -6.565 -4.875 1.00 0.00 19 PHE E N 5
ATOM 15463 C CA . PHE E 1 19 ? 32.734 -7.678 -4.849 1.00 0.00 19 PHE E CA 5
ATOM 15464 C C . PHE E 1 19 ? 33.722 -7.580 -6.015 1.00 0.00 19 PHE E C 5
ATOM 15465 O O . PHE E 1 19 ? 34.911 -7.871 -5.873 1.00 0.00 19 PHE E O 5
ATOM 15482 N N . THR E 1 20 ? 33.207 -7.171 -7.168 1.00 0.00 20 THR E N 5
ATOM 15483 C CA . THR E 1 20 ? 34.008 -7.024 -8.384 1.00 0.00 20 THR E CA 5
ATOM 15484 C C . THR E 1 20 ? 35.080 -5.943 -8.263 1.00 0.00 20 THR E C 5
ATOM 15485 O O . THR E 1 20 ? 36.226 -6.148 -8.669 1.00 0.00 20 THR E O 5
ATOM 15496 N N . VAL E 1 21 ? 34.709 -4.795 -7.700 1.00 0.00 21 VAL E N 5
ATOM 15497 C CA . VAL E 1 21 ? 35.647 -3.682 -7.544 1.00 0.00 21 VAL E CA 5
ATOM 15498 C C . VAL E 1 21 ? 36.542 -3.837 -6.317 1.00 0.00 21 VAL E C 5
ATOM 15499 O O . VAL E 1 21 ? 37.755 -3.642 -6.398 1.00 0.00 21 VAL E O 5
ATOM 15512 N N . VAL E 1 22 ? 35.941 -4.187 -5.182 1.00 0.00 22 VAL E N 5
ATOM 15513 C CA . VAL E 1 22 ? 36.684 -4.368 -3.930 1.00 0.00 22 VAL E CA 5
ATOM 15514 C C . VAL E 1 22 ? 37.864 -5.338 -4.095 1.00 0.00 22 VAL E C 5
ATOM 15515 O O . VAL E 1 22 ? 38.872 -5.234 -3.392 1.00 0.00 22 VAL E O 5
ATOM 15528 N N . SER E 1 23 ? 37.725 -6.273 -5.030 1.00 0.00 23 SER E N 5
ATOM 15529 C CA . SER E 1 23 ? 38.768 -7.256 -5.295 1.00 0.00 23 SER E CA 5
ATOM 15530 C C . SER E 1 23 ? 39.797 -6.683 -6.268 1.00 0.00 23 SER E C 5
ATOM 15531 O O . SER E 1 23 ? 40.982 -6.985 -6.180 1.00 0.00 23 SER E O 5
ATOM 15539 N N . ALA E 1 24 ? 39.322 -5.853 -7.200 1.00 0.00 24 ALA E N 5
ATOM 15540 C CA . ALA E 1 24 ? 40.186 -5.226 -8.197 1.00 0.00 24 ALA E CA 5
ATOM 15541 C C . ALA E 1 24 ? 41.279 -4.374 -7.544 1.00 0.00 24 ALA E C 5
ATOM 15542 O O . ALA E 1 24 ? 42.402 -4.308 -8.044 1.00 0.00 24 ALA E O 5
ATOM 15549 N N . ILE E 1 25 ? 40.943 -3.726 -6.429 1.00 0.00 25 ILE E N 5
ATOM 15550 C CA . ILE E 1 25 ? 41.900 -2.882 -5.715 1.00 0.00 25 ILE E CA 5
ATOM 15551 C C . ILE E 1 25 ? 43.035 -3.717 -5.124 1.00 0.00 25 ILE E C 5
ATOM 15552 O O . ILE E 1 25 ? 44.197 -3.528 -5.475 1.00 0.00 25 ILE E O 5
ATOM 15568 N N . THR E 1 26 ? 42.687 -4.638 -4.230 1.00 0.00 26 THR E N 5
ATOM 15569 C CA . THR E 1 26 ? 43.674 -5.505 -3.581 1.00 0.00 26 THR E CA 5
ATOM 15570 C C . THR E 1 26 ? 44.390 -6.416 -4.571 1.00 0.00 26 THR E C 5
ATOM 15571 O O . THR E 1 26 ? 45.563 -6.742 -4.392 1.00 0.00 26 THR E O 5
ATOM 15582 N N . LEU E 1 27 ? 43.678 -6.816 -5.609 1.00 0.00 27 LEU E N 5
ATOM 15583 C CA . LEU E 1 27 ? 44.226 -7.698 -6.626 1.00 0.00 27 LEU E CA 5
ATOM 15584 C C . LEU E 1 27 ? 45.209 -6.965 -7.538 1.00 0.00 27 LEU E C 5
ATOM 15585 O O . LEU E 1 27 ? 46.274 -7.492 -7.865 1.00 0.00 27 LEU E O 5
ATOM 15601 N N . LEU E 1 28 ? 44.851 -5.750 -7.939 1.00 0.00 28 LEU E N 5
ATOM 15602 C CA . LEU E 1 28 ? 45.700 -4.947 -8.815 1.00 0.00 28 LEU E CA 5
ATOM 15603 C C . LEU E 1 28 ? 46.913 -4.388 -8.073 1.00 0.00 28 LEU E C 5
ATOM 15604 O O . LEU E 1 28 ? 48.026 -4.391 -8.600 1.00 0.00 28 LEU E O 5
ATOM 15620 N N . VAL E 1 29 ? 46.695 -3.918 -6.847 1.00 0.00 29 VAL E N 5
ATOM 15621 C CA . VAL E 1 29 ? 47.774 -3.351 -6.040 1.00 0.00 29 VAL E CA 5
ATOM 15622 C C . VAL E 1 29 ? 48.751 -4.421 -5.550 1.00 0.00 29 VAL E C 5
ATOM 15623 O O . VAL E 1 29 ? 49.944 -4.160 -5.414 1.00 0.00 29 VAL E O 5
ATOM 15636 N N . SER E 1 30 ? 48.244 -5.626 -5.300 1.00 0.00 30 SER E N 5
ATOM 15637 C CA . SER E 1 30 ? 49.080 -6.725 -4.820 1.00 0.00 30 SER E CA 5
ATOM 15638 C C . SER E 1 30 ? 50.151 -7.103 -5.843 1.00 0.00 30 SER E C 5
ATOM 15639 O O . SER E 1 30 ? 51.328 -7.209 -5.507 1.00 0.00 30 SER E O 5
ATOM 15647 N N . MET E 1 31 ? 49.734 -7.294 -7.091 1.00 0.00 31 MET E N 5
ATOM 15648 C CA . MET E 1 31 ? 50.656 -7.667 -8.161 1.00 0.00 31 MET E CA 5
ATOM 15649 C C . MET E 1 31 ? 51.537 -6.496 -8.599 1.00 0.00 31 MET E C 5
ATOM 15650 O O . MET E 1 31 ? 52.735 -6.666 -8.825 1.00 0.00 31 MET E O 5
ATOM 15664 N N . ALA E 1 32 ? 50.946 -5.309 -8.704 1.00 0.00 32 ALA E N 5
ATOM 15665 C CA . ALA E 1 32 ? 51.682 -4.118 -9.124 1.00 0.00 32 ALA E CA 5
ATOM 15666 C C . ALA E 1 32 ? 52.756 -3.705 -8.118 1.00 0.00 32 ALA E C 5
ATOM 15667 O O . ALA E 1 32 ? 53.915 -3.503 -8.484 1.00 0.00 32 ALA E O 5
ATOM 15674 N N . PHE E 1 33 ? 52.370 -3.596 -6.850 1.00 0.00 33 PHE E N 5
ATOM 15675 C CA . PHE E 1 33 ? 53.301 -3.197 -5.796 1.00 0.00 33 PHE E CA 5
ATOM 15676 C C . PHE E 1 33 ? 54.321 -4.290 -5.488 1.00 0.00 33 PHE E C 5
ATOM 15677 O O . PHE E 1 33 ? 55.502 -4.003 -5.298 1.00 0.00 33 PHE E O 5
ATOM 15694 N N . LEU E 1 34 ? 53.863 -5.540 -5.435 1.00 0.00 34 LEU E N 5
ATOM 15695 C CA . LEU E 1 34 ? 54.752 -6.667 -5.146 1.00 0.00 34 LEU E CA 5
ATOM 15696 C C . LEU E 1 34 ? 55.802 -6.843 -6.242 1.00 0.00 34 LEU E C 5
ATOM 15697 O O . LEU E 1 34 ? 56.944 -7.207 -5.961 1.00 0.00 34 LEU E O 5
ATOM 15713 N N . THR E 1 35 ? 55.411 -6.584 -7.488 1.00 0.00 35 THR E N 5
ATOM 15714 C CA . THR E 1 35 ? 56.323 -6.717 -8.620 1.00 0.00 35 THR E CA 5
ATOM 15715 C C . THR E 1 35 ? 57.386 -5.621 -8.611 1.00 0.00 35 THR E C 5
ATOM 15716 O O . THR E 1 35 ? 58.565 -5.888 -8.846 1.00 0.00 35 THR E O 5
ATOM 15727 N N . ALA E 1 36 ? 56.961 -4.390 -8.336 1.00 0.00 36 ALA E N 5
ATOM 15728 C CA . ALA E 1 36 ? 57.878 -3.254 -8.297 1.00 0.00 36 ALA E CA 5
ATOM 15729 C C . ALA E 1 36 ? 58.842 -3.364 -7.120 1.00 0.00 36 ALA E C 5
ATOM 15730 O O . ALA E 1 36 ? 60.057 -3.262 -7.288 1.00 0.00 36 ALA E O 5
ATOM 15737 N N . THR E 1 37 ? 58.289 -3.570 -5.928 1.00 0.00 37 THR E N 5
ATOM 15738 C CA . THR E 1 37 ? 59.092 -3.694 -4.716 1.00 0.00 37 THR E CA 5
ATOM 15739 C C . THR E 1 37 ? 59.984 -4.930 -4.762 1.00 0.00 37 THR E C 5
ATOM 15740 O O . THR E 1 37 ? 61.132 -4.896 -4.319 1.00 0.00 37 THR E O 5
ATOM 15751 N N . ARG E 1 38 ? 59.449 -6.027 -5.304 1.00 0.00 38 ARG E N 5
ATOM 15752 C CA . ARG E 1 38 ? 60.190 -7.285 -5.414 1.00 0.00 38 ARG E CA 5
ATOM 15753 C C . ARG E 1 38 ? 60.602 -7.809 -4.039 1.00 0.00 38 ARG E C 5
ATOM 15754 O O . ARG E 1 38 ? 61.627 -7.334 -3.508 1.00 0.00 38 ARG E O 5
ATOM 15776 N N . MET A 1 1 ? 6.860 -15.648 -9.854 1.00 0.00 1 MET A N 6
ATOM 15777 C CA . MET A 1 1 ? 8.083 -15.117 -10.509 1.00 0.00 1 MET A CA 6
ATOM 15778 C C . MET A 1 1 ? 7.724 -14.148 -11.630 1.00 0.00 1 MET A C 6
ATOM 15779 O O . MET A 1 1 ? 7.012 -14.507 -12.568 1.00 0.00 1 MET A O 6
ATOM 15795 N N . LEU A 1 2 ? 8.221 -12.918 -11.525 1.00 0.00 2 LEU A N 6
ATOM 15796 C CA . LEU A 1 2 ? 7.953 -11.893 -12.530 1.00 0.00 2 LEU A CA 6
ATOM 15797 C C . LEU A 1 2 ? 8.855 -10.661 -12.319 1.00 0.00 2 LEU A C 6
ATOM 15798 O O . LEU A 1 2 ? 9.638 -10.325 -13.210 1.00 0.00 2 LEU A O 6
ATOM 15814 N N . PRO A 1 3 ? 8.775 -9.965 -11.156 1.00 0.00 3 PRO A N 6
ATOM 15815 C CA . PRO A 1 3 ? 9.612 -8.782 -10.904 1.00 0.00 3 PRO A CA 6
ATOM 15816 C C . PRO A 1 3 ? 11.093 -9.140 -10.802 1.00 0.00 3 PRO A C 6
ATOM 15817 O O . PRO A 1 3 ? 11.496 -9.915 -9.934 1.00 0.00 3 PRO A O 6
ATOM 15828 N N . PHE A 1 4 ? 11.894 -8.569 -11.696 1.00 0.00 4 PHE A N 6
ATOM 15829 C CA . PHE A 1 4 ? 13.332 -8.822 -11.713 1.00 0.00 4 PHE A CA 6
ATOM 15830 C C . PHE A 1 4 ? 14.079 -7.650 -12.340 1.00 0.00 4 PHE A C 6
ATOM 15831 O O . PHE A 1 4 ? 15.020 -7.115 -11.753 1.00 0.00 4 PHE A O 6
ATOM 15848 N N . VAL A 1 5 ? 13.652 -7.258 -13.538 1.00 0.00 5 VAL A N 6
ATOM 15849 C CA . VAL A 1 5 ? 14.276 -6.148 -14.251 1.00 0.00 5 VAL A CA 6
ATOM 15850 C C . VAL A 1 5 ? 13.705 -4.811 -13.788 1.00 0.00 5 VAL A C 6
ATOM 15851 O O . VAL A 1 5 ? 12.515 -4.701 -13.496 1.00 0.00 5 VAL A O 6
ATOM 15864 N N . GLN A 1 6 ? 14.565 -3.793 -13.722 1.00 0.00 6 GLN A N 6
ATOM 15865 C CA . GLN A 1 6 ? 14.157 -2.453 -13.294 1.00 0.00 6 GLN A CA 6
ATOM 15866 C C . GLN A 1 6 ? 13.617 -2.467 -11.865 1.00 0.00 6 GLN A C 6
ATOM 15867 O O . GLN A 1 6 ? 12.464 -2.828 -11.631 1.00 0.00 6 GLN A O 6
ATOM 15881 N N . GLU A 1 7 ? 14.461 -2.070 -10.916 1.00 0.00 7 GLU A N 6
ATOM 15882 C CA . GLU A 1 7 ? 14.074 -2.035 -9.509 1.00 0.00 7 GLU A CA 6
ATOM 15883 C C . GLU A 1 7 ? 14.902 -1.006 -8.745 1.00 0.00 7 GLU A C 6
ATOM 15884 O O . GLU A 1 7 ? 16.130 -1.077 -8.719 1.00 0.00 7 GLU A O 6
ATOM 15896 N N . ARG A 1 8 ? 14.218 -0.044 -8.122 1.00 0.00 8 ARG A N 6
ATOM 15897 C CA . ARG A 1 8 ? 14.880 1.013 -7.352 1.00 0.00 8 ARG A CA 6
ATOM 15898 C C . ARG A 1 8 ? 15.866 1.803 -8.217 1.00 0.00 8 ARG A C 6
ATOM 15899 O O . ARG A 1 8 ? 17.032 1.429 -8.349 1.00 0.00 8 ARG A O 6
ATOM 15920 N N . ILE A 1 9 ? 15.382 2.898 -8.801 1.00 0.00 9 ILE A N 6
ATOM 15921 C CA . ILE A 1 9 ? 16.212 3.750 -9.655 1.00 0.00 9 ILE A CA 6
ATOM 15922 C C . ILE A 1 9 ? 17.408 4.331 -8.887 1.00 0.00 9 ILE A C 6
ATOM 15923 O O . ILE A 1 9 ? 18.434 4.660 -9.488 1.00 0.00 9 ILE A O 6
ATOM 15939 N N . GLY A 1 10 ? 17.272 4.450 -7.565 1.00 0.00 10 GLY A N 6
ATOM 15940 C CA . GLY A 1 10 ? 18.348 4.987 -6.748 1.00 0.00 10 GLY A CA 6
ATOM 15941 C C . GLY A 1 10 ? 19.453 3.975 -6.500 1.00 0.00 10 GLY A C 6
ATOM 15942 O O . GLY A 1 10 ? 20.624 4.341 -6.388 1.00 0.00 10 GLY A O 6
ATOM 15946 N N . LEU A 1 11 ? 19.076 2.696 -6.411 1.00 0.00 11 LEU A N 6
ATOM 15947 C CA . LEU A 1 11 ? 20.038 1.610 -6.174 1.00 0.00 11 LEU A CA 6
ATOM 15948 C C . LEU A 1 11 ? 21.182 1.643 -7.194 1.00 0.00 11 LEU A C 6
ATOM 15949 O O . LEU A 1 11 ? 22.327 1.330 -6.867 1.00 0.00 11 LEU A O 6
ATOM 15965 N N . PHE A 1 12 ? 20.859 2.020 -8.428 1.00 0.00 12 PHE A N 6
ATOM 15966 C CA . PHE A 1 12 ? 21.860 2.098 -9.492 1.00 0.00 12 PHE A CA 6
ATOM 15967 C C . PHE A 1 12 ? 22.902 3.181 -9.191 1.00 0.00 12 PHE A C 6
ATOM 15968 O O . PHE A 1 12 ? 24.039 3.107 -9.659 1.00 0.00 12 PHE A O 6
ATOM 15985 N N . ILE A 1 13 ? 22.509 4.179 -8.393 1.00 0.00 13 ILE A N 6
ATOM 15986 C CA . ILE A 1 13 ? 23.405 5.275 -8.028 1.00 0.00 13 ILE A CA 6
ATOM 15987 C C . ILE A 1 13 ? 24.593 4.761 -7.216 1.00 0.00 13 ILE A C 6
ATOM 15988 O O . ILE A 1 13 ? 25.739 5.053 -7.544 1.00 0.00 13 ILE A O 6
ATOM 16004 N N . VAL A 1 14 ? 24.314 3.992 -6.162 1.00 0.00 14 VAL A N 6
ATOM 16005 C CA . VAL A 1 14 ? 25.379 3.446 -5.312 1.00 0.00 14 VAL A CA 6
ATOM 16006 C C . VAL A 1 14 ? 26.281 2.490 -6.092 1.00 0.00 14 VAL A C 6
ATOM 16007 O O . VAL A 1 14 ? 27.504 2.537 -5.963 1.00 0.00 14 VAL A O 6
ATOM 16020 N N . ASN A 1 15 ? 25.670 1.622 -6.897 1.00 0.00 15 ASN A N 6
ATOM 16021 C CA . ASN A 1 15 ? 26.417 0.650 -7.707 1.00 0.00 15 ASN A CA 6
ATOM 16022 C C . ASN A 1 15 ? 27.455 1.341 -8.599 1.00 0.00 15 ASN A C 6
ATOM 16023 O O . ASN A 1 15 ? 28.612 0.927 -8.661 1.00 0.00 15 ASN A O 6
ATOM 16034 N N . PHE A 1 16 ? 27.021 2.385 -9.295 1.00 0.00 16 PHE A N 6
ATOM 16035 C CA . PHE A 1 16 ? 27.907 3.140 -10.183 1.00 0.00 16 PHE A CA 6
ATOM 16036 C C . PHE A 1 16 ? 28.842 4.067 -9.401 1.00 0.00 16 PHE A C 6
ATOM 16037 O O . PHE A 1 16 ? 29.978 4.305 -9.815 1.00 0.00 16 PHE A O 6
ATOM 16054 N N . PHE A 1 17 ? 28.362 4.585 -8.272 1.00 0.00 17 PHE A N 6
ATOM 16055 C CA . PHE A 1 17 ? 29.153 5.489 -7.437 1.00 0.00 17 PHE A CA 6
ATOM 16056 C C . PHE A 1 17 ? 30.381 4.786 -6.858 1.00 0.00 17 PHE A C 6
ATOM 16057 O O . PHE A 1 17 ? 31.489 5.321 -6.917 1.00 0.00 17 PHE A O 6
ATOM 16074 N N . ILE A 1 18 ? 30.184 3.591 -6.304 1.00 0.00 18 ILE A N 6
ATOM 16075 C CA . ILE A 1 18 ? 31.290 2.834 -5.716 1.00 0.00 18 ILE A CA 6
ATOM 16076 C C . ILE A 1 18 ? 32.314 2.422 -6.775 1.00 0.00 18 ILE A C 6
ATOM 16077 O O . ILE A 1 18 ? 33.500 2.304 -6.483 1.00 0.00 18 ILE A O 6
ATOM 16093 N N . PHE A 1 19 ? 31.848 2.201 -8.003 1.00 0.00 19 PHE A N 6
ATOM 16094 C CA . PHE A 1 19 ? 32.731 1.804 -9.100 1.00 0.00 19 PHE A CA 6
ATOM 16095 C C . PHE A 1 19 ? 33.807 2.861 -9.361 1.00 0.00 19 PHE A C 6
ATOM 16096 O O . PHE A 1 19 ? 34.992 2.542 -9.453 1.00 0.00 19 PHE A O 6
ATOM 16113 N N . THR A 1 20 ? 33.382 4.117 -9.475 1.00 0.00 20 THR A N 6
ATOM 16114 C CA . THR A 1 20 ? 34.309 5.221 -9.725 1.00 0.00 20 THR A CA 6
ATOM 16115 C C . THR A 1 20 ? 35.097 5.611 -8.474 1.00 0.00 20 THR A C 6
ATOM 16116 O O . THR A 1 20 ? 36.261 6.001 -8.569 1.00 0.00 20 THR A O 6
ATOM 16127 N N . VAL A 1 21 ? 34.466 5.500 -7.307 1.00 0.00 21 VAL A N 6
ATOM 16128 C CA . VAL A 1 21 ? 35.123 5.851 -6.049 1.00 0.00 21 VAL A CA 6
ATOM 16129 C C . VAL A 1 21 ? 36.106 4.751 -5.644 1.00 0.00 21 VAL A C 6
ATOM 16130 O O . VAL A 1 21 ? 37.311 4.984 -5.548 1.00 0.00 21 VAL A O 6
ATOM 16143 N N . VAL A 1 22 ? 35.575 3.554 -5.405 1.00 0.00 22 VAL A N 6
ATOM 16144 C CA . VAL A 1 22 ? 36.394 2.398 -5.013 1.00 0.00 22 VAL A CA 6
ATOM 16145 C C . VAL A 1 22 ? 37.529 2.137 -6.022 1.00 0.00 22 VAL A C 6
ATOM 16146 O O . VAL A 1 22 ? 38.499 1.457 -5.701 1.00 0.00 22 VAL A O 6
ATOM 16159 N N . SER A 1 23 ? 37.381 2.648 -7.245 1.00 0.00 23 SER A N 6
ATOM 16160 C CA . SER A 1 23 ? 38.397 2.474 -8.281 1.00 0.00 23 SER A CA 6
ATOM 16161 C C . SER A 1 23 ? 39.474 3.556 -8.166 1.00 0.00 23 SER A C 6
ATOM 16162 O O . SER A 1 23 ? 40.654 3.304 -8.404 1.00 0.00 23 SER A O 6
ATOM 16170 N N . ALA A 1 24 ? 39.045 4.769 -7.814 1.00 0.00 24 ALA A N 6
ATOM 16171 C CA . ALA A 1 24 ? 39.952 5.906 -7.663 1.00 0.00 24 ALA A CA 6
ATOM 16172 C C . ALA A 1 24 ? 41.038 5.648 -6.615 1.00 0.00 24 ALA A C 6
ATOM 16173 O O . ALA A 1 24 ? 42.160 6.138 -6.747 1.00 0.00 24 ALA A O 6
ATOM 16180 N N . ILE A 1 25 ? 40.704 4.881 -5.578 1.00 0.00 25 ILE A N 6
ATOM 16181 C CA . ILE A 1 25 ? 41.659 4.571 -4.518 1.00 0.00 25 ILE A CA 6
ATOM 16182 C C . ILE A 1 25 ? 42.793 3.674 -5.028 1.00 0.00 25 ILE A C 6
ATOM 16183 O O . ILE A 1 25 ? 43.955 3.866 -4.674 1.00 0.00 25 ILE A O 6
ATOM 16199 N N . THR A 1 26 ? 42.445 2.704 -5.871 1.00 0.00 26 THR A N 6
ATOM 16200 C CA . THR A 1 26 ? 43.431 1.776 -6.428 1.00 0.00 26 THR A CA 6
ATOM 16201 C C . THR A 1 26 ? 44.198 2.391 -7.593 1.00 0.00 26 THR A C 6
ATOM 16202 O O . THR A 1 26 ? 45.360 2.060 -7.824 1.00 0.00 26 THR A O 6
ATOM 16213 N N . LEU A 1 27 ? 43.544 3.287 -8.317 1.00 0.00 27 LEU A N 6
ATOM 16214 C CA . LEU A 1 27 ? 44.154 3.947 -9.460 1.00 0.00 27 LEU A CA 6
ATOM 16215 C C . LEU A 1 27 ? 45.065 5.094 -9.015 1.00 0.00 27 LEU A C 6
ATOM 16216 O O . LEU A 1 27 ? 46.112 5.335 -9.617 1.00 0.00 27 LEU A O 6
ATOM 16232 N N . LEU A 1 28 ? 44.663 5.793 -7.956 1.00 0.00 28 LEU A N 6
ATOM 16233 C CA . LEU A 1 28 ? 45.435 6.913 -7.431 1.00 0.00 28 LEU A CA 6
ATOM 16234 C C . LEU A 1 28 ? 46.634 6.434 -6.613 1.00 0.00 28 LEU A C 6
ATOM 16235 O O . LEU A 1 28 ? 47.753 6.916 -6.799 1.00 0.00 28 LEU A O 6
ATOM 16251 N N . VAL A 1 29 ? 46.398 5.479 -5.714 1.00 0.00 29 VAL A N 6
ATOM 16252 C CA . VAL A 1 29 ? 47.464 4.942 -4.869 1.00 0.00 29 VAL A CA 6
ATOM 16253 C C . VAL A 1 29 ? 48.465 4.126 -5.696 1.00 0.00 29 VAL A C 6
ATOM 16254 O O . VAL A 1 29 ? 49.655 4.098 -5.380 1.00 0.00 29 VAL A O 6
ATOM 16267 N N . SER A 1 30 ? 47.983 3.467 -6.751 1.00 0.00 30 SER A N 6
ATOM 16268 C CA . SER A 1 30 ? 48.848 2.658 -7.610 1.00 0.00 30 SER A CA 6
ATOM 16269 C C . SER A 1 30 ? 49.891 3.532 -8.301 1.00 0.00 30 SER A C 6
ATOM 16270 O O . SER A 1 30 ? 51.071 3.180 -8.361 1.00 0.00 30 SER A O 6
ATOM 16278 N N . MET A 1 31 ? 49.446 4.675 -8.816 1.00 0.00 31 MET A N 6
ATOM 16279 C CA . MET A 1 31 ? 50.334 5.609 -9.499 1.00 0.00 31 MET A CA 6
ATOM 16280 C C . MET A 1 31 ? 51.341 6.208 -8.522 1.00 0.00 31 MET A C 6
ATOM 16281 O O . MET A 1 31 ? 52.521 6.348 -8.839 1.00 0.00 31 MET A O 6
ATOM 16295 N N . ALA A 1 32 ? 50.864 6.552 -7.324 1.00 0.00 32 ALA A N 6
ATOM 16296 C CA . ALA A 1 32 ? 51.718 7.137 -6.292 1.00 0.00 32 ALA A CA 6
ATOM 16297 C C . ALA A 1 32 ? 52.814 6.163 -5.864 1.00 0.00 32 ALA A C 6
ATOM 16298 O O . ALA A 1 32 ? 53.954 6.564 -5.624 1.00 0.00 32 ALA A O 6
ATOM 16305 N N . PHE A 1 33 ? 52.456 4.883 -5.763 1.00 0.00 33 PHE A N 6
ATOM 16306 C CA . PHE A 1 33 ? 53.402 3.841 -5.365 1.00 0.00 33 PHE A CA 6
ATOM 16307 C C . PHE A 1 33 ? 54.571 3.759 -6.352 1.00 0.00 33 PHE A C 6
ATOM 16308 O O . PHE A 1 33 ? 55.737 3.814 -5.960 1.00 0.00 33 PHE A O 6
ATOM 16325 N N . LEU A 1 34 ? 54.237 3.628 -7.629 1.00 0.00 34 LEU A N 6
ATOM 16326 C CA . LEU A 1 34 ? 55.247 3.534 -8.680 1.00 0.00 34 LEU A CA 6
ATOM 16327 C C . LEU A 1 34 ? 56.099 4.812 -8.758 1.00 0.00 34 LEU A C 6
ATOM 16328 O O . LEU A 1 34 ? 57.236 4.776 -9.229 1.00 0.00 34 LEU A O 6
ATOM 16344 N N . THR A 1 35 ? 55.544 5.935 -8.293 1.00 0.00 35 THR A N 6
ATOM 16345 C CA . THR A 1 35 ? 56.260 7.209 -8.317 1.00 0.00 35 THR A CA 6
ATOM 16346 C C . THR A 1 35 ? 57.476 7.188 -7.392 1.00 0.00 35 THR A C 6
ATOM 16347 O O . THR A 1 35 ? 58.588 7.507 -7.813 1.00 0.00 35 THR A O 6
ATOM 16358 N N . ALA A 1 36 ? 57.257 6.812 -6.134 1.00 0.00 36 ALA A N 6
ATOM 16359 C CA . ALA A 1 36 ? 58.337 6.754 -5.153 1.00 0.00 36 ALA A CA 6
ATOM 16360 C C . ALA A 1 36 ? 59.301 5.606 -5.440 1.00 0.00 36 ALA A C 6
ATOM 16361 O O . ALA A 1 36 ? 60.520 5.790 -5.422 1.00 0.00 36 ALA A O 6
ATOM 16368 N N . THR A 1 37 ? 58.751 4.424 -5.705 1.00 0.00 37 THR A N 6
ATOM 16369 C CA . THR A 1 37 ? 59.564 3.245 -5.994 1.00 0.00 37 THR A CA 6
ATOM 16370 C C . THR A 1 37 ? 60.355 3.415 -7.288 1.00 0.00 37 THR A C 6
ATOM 16371 O O . THR A 1 37 ? 61.504 2.984 -7.385 1.00 0.00 37 THR A O 6
ATOM 16382 N N . ARG A 1 38 ? 59.733 4.049 -8.285 1.00 0.00 38 ARG A N 6
ATOM 16383 C CA . ARG A 1 38 ? 60.373 4.282 -9.582 1.00 0.00 38 ARG A CA 6
ATOM 16384 C C . ARG A 1 38 ? 60.749 2.966 -10.261 1.00 0.00 38 ARG A C 6
ATOM 16385 O O . ARG A 1 38 ? 60.315 1.902 -9.769 1.00 0.00 38 ARG A O 6
ATOM 16407 N N . MET B 1 1 ? 6.765 4.552 -17.961 1.00 0.00 1 MET B N 6
ATOM 16408 C CA . MET B 1 1 ? 7.991 5.338 -17.665 1.00 0.00 1 MET B CA 6
ATOM 16409 C C . MET B 1 1 ? 7.634 6.703 -17.088 1.00 0.00 1 MET B C 6
ATOM 16410 O O . MET B 1 1 ? 6.919 7.486 -17.714 1.00 0.00 1 MET B O 6
ATOM 16426 N N . LEU B 1 2 ? 8.137 6.984 -15.888 1.00 0.00 2 LEU B N 6
ATOM 16427 C CA . LEU B 1 2 ? 7.873 8.255 -15.222 1.00 0.00 2 LEU B CA 6
ATOM 16428 C C . LEU B 1 2 ? 8.782 8.436 -13.991 1.00 0.00 2 LEU B C 6
ATOM 16429 O O . LEU B 1 2 ? 9.566 9.387 -13.950 1.00 0.00 2 LEU B O 6
ATOM 16445 N N . PRO B 1 3 ? 8.707 7.545 -12.968 1.00 0.00 3 PRO B N 6
ATOM 16446 C CA . PRO B 1 3 ? 9.551 7.670 -11.771 1.00 0.00 3 PRO B CA 6
ATOM 16447 C C . PRO B 1 3 ? 11.031 7.462 -12.087 1.00 0.00 3 PRO B C 6
ATOM 16448 O O . PRO B 1 3 ? 11.431 6.397 -12.558 1.00 0.00 3 PRO B O 6
ATOM 16459 N N . PHE B 1 4 ? 11.834 8.489 -11.824 1.00 0.00 4 PHE B N 6
ATOM 16460 C CA . PHE B 1 4 ? 13.269 8.428 -12.078 1.00 0.00 4 PHE B CA 6
ATOM 16461 C C . PHE B 1 4 ? 14.022 9.386 -11.162 1.00 0.00 4 PHE B C 6
ATOM 16462 O O . PHE B 1 4 ? 14.967 8.992 -10.476 1.00 0.00 4 PHE B O 6
ATOM 16479 N N . VAL B 1 5 ? 13.595 10.646 -11.156 1.00 0.00 5 VAL B N 6
ATOM 16480 C CA . VAL B 1 5 ? 14.225 11.665 -10.324 1.00 0.00 5 VAL B CA 6
ATOM 16481 C C . VAL B 1 5 ? 13.662 11.639 -8.907 1.00 0.00 5 VAL B C 6
ATOM 16482 O O . VAL B 1 5 ? 12.472 11.396 -8.706 1.00 0.00 5 VAL B O 6
ATOM 16495 N N . GLN B 1 6 ? 14.527 11.891 -7.924 1.00 0.00 6 GLN B N 6
ATOM 16496 C CA . GLN B 1 6 ? 14.126 11.899 -6.513 1.00 0.00 6 GLN B CA 6
ATOM 16497 C C . GLN B 1 6 ? 13.588 10.535 -6.083 1.00 0.00 6 GLN B C 6
ATOM 16498 O O . GLN B 1 6 ? 12.432 10.201 -6.348 1.00 0.00 6 GLN B O 6
ATOM 16512 N N . GLU B 1 7 ? 14.435 9.754 -5.417 1.00 0.00 7 GLU B N 6
ATOM 16513 C CA . GLU B 1 7 ? 14.050 8.427 -4.948 1.00 0.00 7 GLU B CA 6
ATOM 16514 C C . GLU B 1 7 ? 14.884 8.019 -3.736 1.00 0.00 7 GLU B C 6
ATOM 16515 O O . GLU B 1 7 ? 16.112 7.972 -3.802 1.00 0.00 7 GLU B O 6
ATOM 16527 N N . ARG B 1 8 ? 14.206 7.723 -2.626 1.00 0.00 8 ARG B N 6
ATOM 16528 C CA . ARG B 1 8 ? 14.876 7.317 -1.386 1.00 0.00 8 ARG B CA 6
ATOM 16529 C C . ARG B 1 8 ? 15.864 8.384 -0.907 1.00 0.00 8 ARG B C 6
ATOM 16530 O O . ARG B 1 8 ? 17.028 8.395 -1.311 1.00 0.00 8 ARG B O 6
ATOM 16551 N N . ILE B 1 9 ? 15.386 9.277 -0.045 1.00 0.00 9 ILE B N 6
ATOM 16552 C CA . ILE B 1 9 ? 16.218 10.354 0.499 1.00 0.00 9 ILE B CA 6
ATOM 16553 C C . ILE B 1 9 ? 17.418 9.802 1.282 1.00 0.00 9 ILE B C 6
ATOM 16554 O O . ILE B 1 9 ? 18.446 10.474 1.405 1.00 0.00 9 ILE B O 6
ATOM 16570 N N . GLY B 1 10 ? 17.286 8.581 1.804 1.00 0.00 10 GLY B N 6
ATOM 16571 C CA . GLY B 1 10 ? 18.364 7.970 2.562 1.00 0.00 10 GLY B CA 6
ATOM 16572 C C . GLY B 1 10 ? 19.465 7.422 1.671 1.00 0.00 10 GLY B C 6
ATOM 16573 O O . GLY B 1 10 ? 20.638 7.426 2.046 1.00 0.00 10 GLY B O 6
ATOM 16577 N N . LEU B 1 11 ? 19.081 6.941 0.484 1.00 0.00 11 LEU B N 6
ATOM 16578 C CA . LEU B 1 11 ? 20.038 6.380 -0.481 1.00 0.00 11 LEU B CA 6
ATOM 16579 C C . LEU B 1 11 ? 21.182 7.361 -0.771 1.00 0.00 11 LEU B C 6
ATOM 16580 O O . LEU B 1 11 ? 22.325 6.952 -0.974 1.00 0.00 11 LEU B O 6
ATOM 16596 N N . PHE B 1 12 ? 20.859 8.651 -0.793 1.00 0.00 12 PHE B N 6
ATOM 16597 C CA . PHE B 1 12 ? 21.858 9.685 -1.053 1.00 0.00 12 PHE B CA 6
ATOM 16598 C C . PHE B 1 12 ? 22.906 9.733 0.065 1.00 0.00 12 PHE B C 6
ATOM 16599 O O . PHE B 1 12 ? 24.041 10.155 -0.156 1.00 0.00 12 PHE B O 6
ATOM 16616 N N . ILE B 1 13 ? 22.521 9.283 1.262 1.00 0.00 13 ILE B N 6
ATOM 16617 C CA . ILE B 1 13 ? 23.421 9.275 2.414 1.00 0.00 13 ILE B CA 6
ATOM 16618 C C . ILE B 1 13 ? 24.609 8.342 2.169 1.00 0.00 13 ILE B C 6
ATOM 16619 O O . ILE B 1 13 ? 25.756 8.745 2.338 1.00 0.00 13 ILE B O 6
ATOM 16635 N N . VAL B 1 14 ? 24.327 7.103 1.764 1.00 0.00 14 VAL B N 6
ATOM 16636 C CA . VAL B 1 14 ? 25.389 6.126 1.503 1.00 0.00 14 VAL B CA 6
ATOM 16637 C C . VAL B 1 14 ? 26.286 6.571 0.348 1.00 0.00 14 VAL B C 6
ATOM 16638 O O . VAL B 1 14 ? 27.509 6.464 0.426 1.00 0.00 14 VAL B O 6
ATOM 16651 N N . ASN B 1 15 ? 25.669 7.070 -0.722 1.00 0.00 15 ASN B N 6
ATOM 16652 C CA . ASN B 1 15 ? 26.410 7.539 -1.901 1.00 0.00 15 ASN B CA 6
ATOM 16653 C C . ASN B 1 15 ? 27.450 8.601 -1.526 1.00 0.00 15 ASN B C 6
ATOM 16654 O O . ASN B 1 15 ? 28.606 8.530 -1.946 1.00 0.00 15 ASN B O 6
ATOM 16665 N N . PHE B 1 16 ? 27.021 9.585 -0.747 1.00 0.00 16 PHE B N 6
ATOM 16666 C CA . PHE B 1 16 ? 27.909 10.662 -0.308 1.00 0.00 16 PHE B CA 6
ATOM 16667 C C . PHE B 1 16 ? 28.850 10.205 0.810 1.00 0.00 16 PHE B C 6
ATOM 16668 O O . PHE B 1 16 ? 29.987 10.672 0.902 1.00 0.00 16 PHE B O 6
ATOM 16685 N N . PHE B 1 17 ? 28.373 9.292 1.655 1.00 0.00 17 PHE B N 6
ATOM 16686 C CA . PHE B 1 17 ? 29.171 8.777 2.768 1.00 0.00 17 PHE B CA 6
ATOM 16687 C C . PHE B 1 17 ? 30.396 8.009 2.272 1.00 0.00 17 PHE B C 6
ATOM 16688 O O . PHE B 1 17 ? 31.506 8.229 2.757 1.00 0.00 17 PHE B O 6
ATOM 16705 N N . ILE B 1 18 ? 30.194 7.113 1.307 1.00 0.00 18 ILE B N 6
ATOM 16706 C CA . ILE B 1 18 ? 31.296 6.320 0.763 1.00 0.00 18 ILE B CA 6
ATOM 16707 C C . ILE B 1 18 ? 32.316 7.198 0.039 1.00 0.00 18 ILE B C 6
ATOM 16708 O O . ILE B 1 18 ? 33.503 6.884 0.010 1.00 0.00 18 ILE B O 6
ATOM 16724 N N . PHE B 1 19 ? 31.849 8.299 -0.549 1.00 0.00 19 PHE B N 6
ATOM 16725 C CA . PHE B 1 19 ? 32.728 9.219 -1.271 1.00 0.00 19 PHE B CA 6
ATOM 16726 C C . PHE B 1 19 ? 33.810 9.793 -0.350 1.00 0.00 19 PHE B C 6
ATOM 16727 O O . PHE B 1 19 ? 34.993 9.781 -0.688 1.00 0.00 19 PHE B O 6
ATOM 16744 N N . THR B 1 20 ? 33.391 10.289 0.812 1.00 0.00 20 THR B N 6
ATOM 16745 C CA . THR B 1 20 ? 34.322 10.869 1.778 1.00 0.00 20 THR B CA 6
ATOM 16746 C C . THR B 1 20 ? 35.114 9.798 2.532 1.00 0.00 20 THR B C 6
ATOM 16747 O O . THR B 1 20 ? 36.281 10.009 2.868 1.00 0.00 20 THR B O 6
ATOM 16758 N N . VAL B 1 21 ? 34.485 8.656 2.790 1.00 0.00 21 VAL B N 6
ATOM 16759 C CA . VAL B 1 21 ? 35.146 7.567 3.510 1.00 0.00 21 VAL B CA 6
ATOM 16760 C C . VAL B 1 21 ? 36.121 6.841 2.583 1.00 0.00 21 VAL B C 6
ATOM 16761 O O . VAL B 1 21 ? 37.328 6.822 2.829 1.00 0.00 21 VAL B O 6
ATOM 16774 N N . VAL B 1 22 ? 35.586 6.243 1.521 1.00 0.00 22 VAL B N 6
ATOM 16775 C CA . VAL B 1 22 ? 36.399 5.514 0.539 1.00 0.00 22 VAL B CA 6
ATOM 16776 C C . VAL B 1 22 ? 37.531 6.391 -0.027 1.00 0.00 22 VAL B C 6
ATOM 16777 O O . VAL B 1 22 ? 38.499 5.876 -0.581 1.00 0.00 22 VAL B O 6
ATOM 16790 N N . SER B 1 23 ? 37.384 7.714 0.082 1.00 0.00 23 SER B N 6
ATOM 16791 C CA . SER B 1 23 ? 38.398 8.644 -0.409 1.00 0.00 23 SER B CA 6
ATOM 16792 C C . SER B 1 23 ? 39.481 8.868 0.650 1.00 0.00 23 SER B C 6
ATOM 16793 O O . SER B 1 23 ? 40.659 9.017 0.330 1.00 0.00 23 SER B O 6
ATOM 16801 N N . ALA B 1 24 ? 39.060 8.909 1.913 1.00 0.00 24 ALA B N 6
ATOM 16802 C CA . ALA B 1 24 ? 39.973 9.117 3.037 1.00 0.00 24 ALA B CA 6
ATOM 16803 C C . ALA B 1 24 ? 41.059 8.040 3.109 1.00 0.00 24 ALA B C 6
ATOM 16804 O O . ALA B 1 24 ? 42.182 8.316 3.529 1.00 0.00 24 ALA B O 6
ATOM 16811 N N . ILE B 1 25 ? 40.721 6.818 2.702 1.00 0.00 25 ILE B N 6
ATOM 16812 C CA . ILE B 1 25 ? 41.676 5.713 2.729 1.00 0.00 25 ILE B CA 6
ATOM 16813 C C . ILE B 1 25 ? 42.805 5.921 1.712 1.00 0.00 25 ILE B C 6
ATOM 16814 O O . ILE B 1 25 ? 43.968 5.643 2.000 1.00 0.00 25 ILE B O 6
ATOM 16830 N N . THR B 1 26 ? 42.452 6.421 0.531 1.00 0.00 26 THR B N 6
ATOM 16831 C CA . THR B 1 26 ? 43.431 6.664 -0.529 1.00 0.00 26 THR B CA 6
ATOM 16832 C C . THR B 1 26 ? 44.200 7.962 -0.308 1.00 0.00 26 THR B C 6
ATOM 16833 O O . THR B 1 26 ? 45.361 8.079 -0.701 1.00 0.00 26 THR B O 6
ATOM 16844 N N . LEU B 1 27 ? 43.548 8.929 0.324 1.00 0.00 27 LEU B N 6
ATOM 16845 C CA . LEU B 1 27 ? 44.161 10.219 0.596 1.00 0.00 27 LEU B CA 6
ATOM 16846 C C . LEU B 1 27 ? 45.079 10.151 1.820 1.00 0.00 27 LEU B C 6
ATOM 16847 O O . LEU B 1 27 ? 46.127 10.797 1.857 1.00 0.00 27 LEU B O 6
ATOM 16863 N N . LEU B 1 28 ? 44.681 9.360 2.813 1.00 0.00 28 LEU B N 6
ATOM 16864 C CA . LEU B 1 28 ? 45.461 9.205 4.038 1.00 0.00 28 LEU B CA 6
ATOM 16865 C C . LEU B 1 28 ? 46.659 8.278 3.827 1.00 0.00 28 LEU B C 6
ATOM 16866 O O . LEU B 1 28 ? 47.779 8.604 4.223 1.00 0.00 28 LEU B O 6
ATOM 16882 N N . VAL B 1 29 ? 46.419 7.129 3.198 1.00 0.00 29 VAL B N 6
ATOM 16883 C CA . VAL B 1 29 ? 47.483 6.159 2.943 1.00 0.00 29 VAL B CA 6
ATOM 16884 C C . VAL B 1 29 ? 48.478 6.692 1.906 1.00 0.00 29 VAL B C 6
ATOM 16885 O O . VAL B 1 29 ? 49.668 6.383 1.970 1.00 0.00 29 VAL B O 6
ATOM 16898 N N . SER B 1 30 ? 47.991 7.493 0.956 1.00 0.00 30 SER B N 6
ATOM 16899 C CA . SER B 1 30 ? 48.850 8.061 -0.084 1.00 0.00 30 SER B CA 6
ATOM 16900 C C . SER B 1 30 ? 49.898 8.986 0.529 1.00 0.00 30 SER B C 6
ATOM 16901 O O . SER B 1 30 ? 51.075 8.933 0.169 1.00 0.00 30 SER B O 6
ATOM 16909 N N . MET B 1 31 ? 49.458 9.828 1.459 1.00 0.00 31 MET B N 6
ATOM 16910 C CA . MET B 1 31 ? 50.350 10.768 2.130 1.00 0.00 31 MET B CA 6
ATOM 16911 C C . MET B 1 31 ? 51.362 10.022 2.998 1.00 0.00 31 MET B C 6
ATOM 16912 O O . MET B 1 31 ? 52.541 10.367 3.026 1.00 0.00 31 MET B O 6
ATOM 16926 N N . ALA B 1 32 ? 50.887 8.991 3.696 1.00 0.00 32 ALA B N 6
ATOM 16927 C CA . ALA B 1 32 ? 51.745 8.189 4.567 1.00 0.00 32 ALA B CA 6
ATOM 16928 C C . ALA B 1 32 ? 52.837 7.480 3.769 1.00 0.00 32 ALA B C 6
ATOM 16929 O O . ALA B 1 32 ? 53.981 7.376 4.216 1.00 0.00 32 ALA B O 6
ATOM 16936 N N . PHE B 1 33 ? 52.473 6.990 2.583 1.00 0.00 33 PHE B N 6
ATOM 16937 C CA . PHE B 1 33 ? 53.415 6.289 1.710 1.00 0.00 33 PHE B CA 6
ATOM 16938 C C . PHE B 1 33 ? 54.582 7.201 1.322 1.00 0.00 33 PHE B C 6
ATOM 16939 O O . PHE B 1 33 ? 55.748 6.845 1.488 1.00 0.00 33 PHE B O 6
ATOM 16956 N N . LEU B 1 34 ? 54.245 8.376 0.804 1.00 0.00 34 LEU B N 6
ATOM 16957 C CA . LEU B 1 34 ? 55.254 9.346 0.386 1.00 0.00 34 LEU B CA 6
ATOM 16958 C C . LEU B 1 34 ? 56.111 9.814 1.571 1.00 0.00 34 LEU B C 6
ATOM 16959 O O . LEU B 1 34 ? 57.247 10.251 1.384 1.00 0.00 34 LEU B O 6
ATOM 16975 N N . THR B 1 35 ? 55.564 9.721 2.786 1.00 0.00 35 THR B N 6
ATOM 16976 C CA . THR B 1 35 ? 56.285 10.136 3.986 1.00 0.00 35 THR B CA 6
ATOM 16977 C C . THR B 1 35 ? 57.503 9.249 4.245 1.00 0.00 35 THR B C 6
ATOM 16978 O O . THR B 1 35 ? 58.617 9.747 4.413 1.00 0.00 35 THR B O 6
ATOM 16989 N N . ALA B 1 36 ? 57.284 7.937 4.276 1.00 0.00 36 ALA B N 6
ATOM 16990 C CA . ALA B 1 36 ? 58.365 6.985 4.520 1.00 0.00 36 ALA B CA 6
ATOM 16991 C C . ALA B 1 36 ? 59.323 6.904 3.333 1.00 0.00 36 ALA B C 6
ATOM 16992 O O . ALA B 1 36 ? 60.542 6.942 3.507 1.00 0.00 36 ALA B O 6
ATOM 16999 N N . THR B 1 37 ? 58.765 6.790 2.131 1.00 0.00 37 THR B N 6
ATOM 17000 C CA . THR B 1 37 ? 59.572 6.700 0.916 1.00 0.00 37 THR B CA 6
ATOM 17001 C C . THR B 1 37 ? 60.363 7.984 0.674 1.00 0.00 37 THR B C 6
ATOM 17002 O O . THR B 1 37 ? 61.509 7.943 0.227 1.00 0.00 37 THR B O 6
ATOM 17013 N N . ARG B 1 38 ? 59.742 9.127 0.973 1.00 0.00 38 ARG B N 6
ATOM 17014 C CA . ARG B 1 38 ? 60.382 10.434 0.789 1.00 0.00 38 ARG B CA 6
ATOM 17015 C C . ARG B 1 38 ? 60.749 10.671 -0.674 1.00 0.00 38 ARG B C 6
ATOM 17016 O O . ARG B 1 38 ? 60.311 9.875 -1.531 1.00 0.00 38 ARG B O 6
ATOM 17038 N N . MET C 1 1 ? 6.765 18.504 -1.255 1.00 0.00 1 MET C N 6
ATOM 17039 C CA . MET C 1 1 ? 7.996 18.464 -0.421 1.00 0.00 1 MET C CA 6
ATOM 17040 C C . MET C 1 1 ? 7.646 18.338 1.058 1.00 0.00 1 MET C C 6
ATOM 17041 O O . MET C 1 1 ? 6.934 19.178 1.610 1.00 0.00 1 MET C O 6
ATOM 17057 N N . LEU C 1 2 ? 8.154 17.283 1.691 1.00 0.00 2 LEU C N 6
ATOM 17058 C CA . LEU C 1 2 ? 7.897 17.043 3.108 1.00 0.00 2 LEU C CA 6
ATOM 17059 C C . LEU C 1 2 ? 8.807 15.928 3.656 1.00 0.00 2 LEU C C 6
ATOM 17060 O O . LEU C 1 2 ? 9.597 16.183 4.568 1.00 0.00 2 LEU C O 6
ATOM 17076 N N . PRO C 1 3 ? 8.728 14.680 3.124 1.00 0.00 3 PRO C N 6
ATOM 17077 C CA . PRO C 1 3 ? 9.576 13.580 3.609 1.00 0.00 3 PRO C CA 6
ATOM 17078 C C . PRO C 1 3 ? 11.054 13.816 3.305 1.00 0.00 3 PRO C C 6
ATOM 17079 O O . PRO C 1 3 ? 11.448 13.935 2.144 1.00 0.00 3 PRO C O 6
ATOM 17090 N N . PHE C 1 4 ? 11.862 13.882 4.359 1.00 0.00 4 PHE C N 6
ATOM 17091 C CA . PHE C 1 4 ? 13.297 14.104 4.214 1.00 0.00 4 PHE C CA 6
ATOM 17092 C C . PHE C 1 4 ? 14.056 13.529 5.404 1.00 0.00 4 PHE C C 6
ATOM 17093 O O . PHE C 1 4 ? 15.000 12.755 5.236 1.00 0.00 4 PHE C O 6
ATOM 17110 N N . VAL C 1 5 ? 13.636 13.913 6.607 1.00 0.00 5 VAL C N 6
ATOM 17111 C CA . VAL C 1 5 ? 14.272 13.437 7.830 1.00 0.00 5 VAL C CA 6
ATOM 17112 C C . VAL C 1 5 ? 13.711 12.081 8.246 1.00 0.00 5 VAL C C 6
ATOM 17113 O O . VAL C 1 5 ? 12.520 11.815 8.084 1.00 0.00 5 VAL C O 6
ATOM 17126 N N . GLN C 1 6 ? 14.578 11.223 8.785 1.00 0.00 6 GLN C N 6
ATOM 17127 C CA . GLN C 1 6 ? 14.180 9.885 9.230 1.00 0.00 6 GLN C CA 6
ATOM 17128 C C . GLN C 1 6 ? 13.635 9.054 8.069 1.00 0.00 6 GLN C C 6
ATOM 17129 O O . GLN C 1 6 ? 12.478 9.203 7.677 1.00 0.00 6 GLN C O 6
ATOM 17143 N N . GLU C 1 7 ? 14.479 8.178 7.528 1.00 0.00 7 GLU C N 6
ATOM 17144 C CA . GLU C 1 7 ? 14.088 7.322 6.413 1.00 0.00 7 GLU C CA 6
ATOM 17145 C C . GLU C 1 7 ? 14.920 6.044 6.394 1.00 0.00 7 GLU C C 6
ATOM 17146 O O . GLU C 1 7 ? 16.148 6.093 6.323 1.00 0.00 7 GLU C O 6
ATOM 17158 N N . ARG C 1 8 ? 14.243 4.896 6.461 1.00 0.00 8 ARG C N 6
ATOM 17159 C CA . ARG C 1 8 ? 14.911 3.593 6.454 1.00 0.00 8 ARG C CA 6
ATOM 17160 C C . ARG C 1 8 ? 15.906 3.466 7.610 1.00 0.00 8 ARG C C 6
ATOM 17161 O O . ARG C 1 8 ? 17.070 3.853 7.490 1.00 0.00 8 ARG C O 6
ATOM 17182 N N . ILE C 1 9 ? 15.433 2.920 8.729 1.00 0.00 9 ILE C N 6
ATOM 17183 C CA . ILE C 1 9 ? 16.273 2.737 9.917 1.00 0.00 9 ILE C CA 6
ATOM 17184 C C . ILE C 1 9 ? 17.472 1.822 9.628 1.00 0.00 9 ILE C C 6
ATOM 17185 O O . ILE C 1 9 ? 18.501 1.913 10.300 1.00 0.00 9 ILE C O 6
ATOM 17201 N N . GLY C 1 10 ? 17.332 0.948 8.629 1.00 0.00 10 GLY C N 6
ATOM 17202 C CA . GLY C 1 10 ? 18.410 0.038 8.276 1.00 0.00 10 GLY C CA 6
ATOM 17203 C C . GLY C 1 10 ? 19.505 0.715 7.472 1.00 0.00 10 GLY C C 6
ATOM 17204 O O . GLY C 1 10 ? 20.679 0.360 7.587 1.00 0.00 10 GLY C O 6
ATOM 17208 N N . LEU C 1 11 ? 19.118 1.696 6.650 1.00 0.00 11 LEU C N 6
ATOM 17209 C CA . LEU C 1 11 ? 20.070 2.440 5.814 1.00 0.00 11 LEU C CA 6
ATOM 17210 C C . LEU C 1 11 ? 21.219 3.018 6.651 1.00 0.00 11 LEU C C 6
ATOM 17211 O O . LEU C 1 11 ? 22.359 3.085 6.193 1.00 0.00 11 LEU C O 6
ATOM 17227 N N . PHE C 1 12 ? 20.902 3.438 7.873 1.00 0.00 12 PHE C N 6
ATOM 17228 C CA . PHE C 1 12 ? 21.906 4.004 8.772 1.00 0.00 12 PHE C CA 6
ATOM 17229 C C . PHE C 1 12 ? 22.956 2.956 9.157 1.00 0.00 12 PHE C C 6
ATOM 17230 O O . PHE C 1 12 ? 24.094 3.296 9.484 1.00 0.00 12 PHE C O 6
ATOM 17247 N N . ILE C 1 13 ? 22.570 1.678 9.100 1.00 0.00 13 ILE C N 6
ATOM 17248 C CA . ILE C 1 13 ? 23.472 0.580 9.444 1.00 0.00 13 ILE C CA 6
ATOM 17249 C C . ILE C 1 13 ? 24.654 0.525 8.475 1.00 0.00 13 ILE C C 6
ATOM 17250 O O . ILE C 1 13 ? 25.803 0.487 8.904 1.00 0.00 13 ILE C O 6
ATOM 17266 N N . VAL C 1 14 ? 24.367 0.526 7.173 1.00 0.00 14 VAL C N 6
ATOM 17267 C CA . VAL C 1 14 ? 25.422 0.473 6.156 1.00 0.00 14 VAL C CA 6
ATOM 17268 C C . VAL C 1 14 ? 26.321 1.708 6.219 1.00 0.00 14 VAL C C 6
ATOM 17269 O O . VAL C 1 14 ? 27.543 1.601 6.133 1.00 0.00 14 VAL C O 6
ATOM 17282 N N . ASN C 1 15 ? 25.705 2.882 6.365 1.00 0.00 15 ASN C N 6
ATOM 17283 C CA . ASN C 1 15 ? 26.446 4.147 6.443 1.00 0.00 15 ASN C CA 6
ATOM 17284 C C . ASN C 1 15 ? 27.493 4.118 7.564 1.00 0.00 15 ASN C C 6
ATOM 17285 O O . ASN C 1 15 ? 28.647 4.494 7.361 1.00 0.00 15 ASN C O 6
ATOM 17296 N N . PHE C 1 16 ? 27.070 3.681 8.743 1.00 0.00 16 PHE C N 6
ATOM 17297 C CA . PHE C 1 16 ? 27.964 3.597 9.898 1.00 0.00 16 PHE C CA 6
ATOM 17298 C C . PHE C 1 16 ? 28.905 2.391 9.803 1.00 0.00 16 PHE C C 6
ATOM 17299 O O . PHE C 1 16 ? 30.044 2.447 10.271 1.00 0.00 16 PHE C O 6
ATOM 17316 N N . PHE C 1 17 ? 28.424 1.306 9.198 1.00 0.00 17 PHE C N 6
ATOM 17317 C CA . PHE C 1 17 ? 29.220 0.087 9.048 1.00 0.00 17 PHE C CA 6
ATOM 17318 C C . PHE C 1 17 ? 30.440 0.321 8.157 1.00 0.00 17 PHE C C 6
ATOM 17319 O O . PHE C 1 17 ? 31.552 -0.071 8.511 1.00 0.00 17 PHE C O 6
ATOM 17336 N N . ILE C 1 18 ? 30.233 0.962 7.010 1.00 0.00 18 ILE C N 6
ATOM 17337 C CA . ILE C 1 18 ? 31.330 1.233 6.080 1.00 0.00 18 ILE C CA 6
ATOM 17338 C C . ILE C 1 18 ? 32.353 2.193 6.687 1.00 0.00 18 ILE C C 6
ATOM 17339 O O . ILE C 1 18 ? 33.538 2.123 6.372 1.00 0.00 18 ILE C O 6
ATOM 17355 N N . PHE C 1 19 ? 31.891 3.093 7.554 1.00 0.00 19 PHE C N 6
ATOM 17356 C CA . PHE C 1 19 ? 32.773 4.063 8.202 1.00 0.00 19 PHE C CA 6
ATOM 17357 C C . PHE C 1 19 ? 33.860 3.365 9.027 1.00 0.00 19 PHE C C 6
ATOM 17358 O O . PHE C 1 19 ? 35.041 3.683 8.904 1.00 0.00 19 PHE C O 6
ATOM 17375 N N . THR C 1 20 ? 33.445 2.414 9.859 1.00 0.00 20 THR C N 6
ATOM 17376 C CA . THR C 1 20 ? 34.380 1.673 10.704 1.00 0.00 20 THR C CA 6
ATOM 17377 C C . THR C 1 20 ? 35.168 0.626 9.915 1.00 0.00 20 THR C C 6
ATOM 17378 O O . THR C 1 20 ? 36.336 0.371 10.213 1.00 0.00 20 THR C O 6
ATOM 17389 N N . VAL C 1 21 ? 34.533 0.026 8.911 1.00 0.00 21 VAL C N 6
ATOM 17390 C CA . VAL C 1 21 ? 35.189 -0.993 8.095 1.00 0.00 21 VAL C CA 6
ATOM 17391 C C . VAL C 1 21 ? 36.160 -0.338 7.113 1.00 0.00 21 VAL C C 6
ATOM 17392 O O . VAL C 1 21 ? 37.367 -0.577 7.163 1.00 0.00 21 VAL C O 6
ATOM 17405 N N . VAL C 1 22 ? 35.619 0.488 6.220 1.00 0.00 22 VAL C N 6
ATOM 17406 C CA . VAL C 1 22 ? 36.428 1.196 5.216 1.00 0.00 22 VAL C CA 6
ATOM 17407 C C . VAL C 1 22 ? 37.564 2.005 5.871 1.00 0.00 22 VAL C C 6
ATOM 17408 O O . VAL C 1 22 ? 38.528 2.373 5.205 1.00 0.00 22 VAL C O 6
ATOM 17421 N N . SER C 1 23 ? 37.424 2.311 7.162 1.00 0.00 23 SER C N 6
ATOM 17422 C CA . SER C 1 23 ? 38.442 3.066 7.891 1.00 0.00 23 SER C CA 6
ATOM 17423 C C . SER C 1 23 ? 39.528 2.127 8.425 1.00 0.00 23 SER C C 6
ATOM 17424 O O . SER C 1 23 ? 40.706 2.476 8.462 1.00 0.00 23 SER C O 6
ATOM 17432 N N . ALA C 1 24 ? 39.107 0.938 8.857 1.00 0.00 24 ALA C N 6
ATOM 17433 C CA . ALA C 1 24 ? 40.024 -0.067 9.396 1.00 0.00 24 ALA C CA 6
ATOM 17434 C C . ALA C 1 24 ? 41.104 -0.469 8.389 1.00 0.00 24 ALA C C 6
ATOM 17435 O O . ALA C 1 24 ? 42.230 -0.784 8.776 1.00 0.00 24 ALA C O 6
ATOM 17442 N N . ILE C 1 25 ? 40.760 -0.459 7.103 1.00 0.00 25 ILE C N 6
ATOM 17443 C CA . ILE C 1 25 ? 41.708 -0.827 6.055 1.00 0.00 25 ILE C CA 6
ATOM 17444 C C . ILE C 1 25 ? 42.838 0.203 5.933 1.00 0.00 25 ILE C C 6
ATOM 17445 O O . ILE C 1 25 ? 43.999 -0.155 5.750 1.00 0.00 25 ILE C O 6
ATOM 17461 N N . THR C 1 26 ? 42.486 1.481 6.046 1.00 0.00 26 THR C N 6
ATOM 17462 C CA . THR C 1 26 ? 43.464 2.565 5.944 1.00 0.00 26 THR C CA 6
ATOM 17463 C C . THR C 1 26 ? 44.240 2.756 7.242 1.00 0.00 26 THR C C 6
ATOM 17464 O O . THR C 1 26 ? 45.400 3.165 7.226 1.00 0.00 26 THR C O 6
ATOM 17475 N N . LEU C 1 27 ? 43.594 2.453 8.360 1.00 0.00 27 LEU C N 6
ATOM 17476 C CA . LEU C 1 27 ? 44.215 2.594 9.669 1.00 0.00 27 LEU C CA 6
ATOM 17477 C C . LEU C 1 27 ? 45.135 1.408 9.977 1.00 0.00 27 LEU C C 6
ATOM 17478 O O . LEU C 1 27 ? 46.185 1.573 10.597 1.00 0.00 27 LEU C O 6
ATOM 17494 N N . LEU C 1 28 ? 44.733 0.219 9.532 1.00 0.00 28 LEU C N 6
ATOM 17495 C CA . LEU C 1 28 ? 45.514 -0.994 9.760 1.00 0.00 28 LEU C CA 6
ATOM 17496 C C . LEU C 1 28 ? 46.706 -1.081 8.809 1.00 0.00 28 LEU C C 6
ATOM 17497 O O . LEU C 1 28 ? 47.829 -1.356 9.233 1.00 0.00 28 LEU C O 6
ATOM 17513 N N . VAL C 1 29 ? 46.459 -0.837 7.521 1.00 0.00 29 VAL C N 6
ATOM 17514 C CA . VAL C 1 29 ? 47.519 -0.894 6.515 1.00 0.00 29 VAL C CA 6
ATOM 17515 C C . VAL C 1 29 ? 48.514 0.256 6.697 1.00 0.00 29 VAL C C 6
ATOM 17516 O O . VAL C 1 29 ? 49.704 0.100 6.416 1.00 0.00 29 VAL C O 6
ATOM 17529 N N . SER C 1 30 ? 48.031 1.407 7.166 1.00 0.00 30 SER C N 6
ATOM 17530 C CA . SER C 1 30 ? 48.891 2.571 7.381 1.00 0.00 30 SER C CA 6
ATOM 17531 C C . SER C 1 30 ? 49.946 2.275 8.443 1.00 0.00 30 SER C C 6
ATOM 17532 O O . SER C 1 30 ? 51.121 2.600 8.276 1.00 0.00 30 SER C O 6
ATOM 17540 N N . MET C 1 31 ? 49.510 1.650 9.535 1.00 0.00 31 MET C N 6
ATOM 17541 C CA . MET C 1 31 ? 50.409 1.301 10.631 1.00 0.00 31 MET C CA 6
ATOM 17542 C C . MET C 1 31 ? 51.417 0.246 10.185 1.00 0.00 31 MET C C 6
ATOM 17543 O O . MET C 1 31 ? 52.598 0.325 10.515 1.00 0.00 31 MET C O 6
ATOM 17557 N N . ALA C 1 32 ? 50.938 -0.737 9.422 1.00 0.00 32 ALA C N 6
ATOM 17558 C CA . ALA C 1 32 ? 51.794 -1.814 8.924 1.00 0.00 32 ALA C CA 6
ATOM 17559 C C . ALA C 1 32 ? 52.881 -1.274 7.997 1.00 0.00 32 ALA C C 6
ATOM 17560 O O . ALA C 1 32 ? 54.024 -1.733 8.031 1.00 0.00 32 ALA C O 6
ATOM 17567 N N . PHE C 1 33 ? 52.512 -0.299 7.166 1.00 0.00 33 PHE C N 6
ATOM 17568 C CA . PHE C 1 33 ? 53.449 0.316 6.225 1.00 0.00 33 PHE C CA 6
ATOM 17569 C C . PHE C 1 33 ? 54.621 0.967 6.966 1.00 0.00 33 PHE C C 6
ATOM 17570 O O . PHE C 1 33 ? 55.785 0.698 6.672 1.00 0.00 33 PHE C O 6
ATOM 17587 N N . LEU C 1 34 ? 54.290 1.821 7.925 1.00 0.00 34 LEU C N 6
ATOM 17588 C CA . LEU C 1 34 ? 55.302 2.519 8.713 1.00 0.00 34 LEU C CA 6
ATOM 17589 C C . LEU C 1 34 ? 56.164 1.537 9.520 1.00 0.00 34 LEU C C 6
ATOM 17590 O O . LEU C 1 34 ? 57.301 1.849 9.872 1.00 0.00 34 LEU C O 6
ATOM 17606 N N . THR C 1 35 ? 55.617 0.352 9.809 1.00 0.00 35 THR C N 6
ATOM 17607 C CA . THR C 1 35 ? 56.342 -0.662 10.571 1.00 0.00 35 THR C CA 6
ATOM 17608 C C . THR C 1 35 ? 57.556 -1.181 9.802 1.00 0.00 35 THR C C 6
ATOM 17609 O O . THR C 1 35 ? 58.674 -1.188 10.321 1.00 0.00 35 THR C O 6
ATOM 17620 N N . ALA C 1 36 ? 57.330 -1.617 8.565 1.00 0.00 36 ALA C N 6
ATOM 17621 C CA . ALA C 1 36 ? 58.407 -2.143 7.729 1.00 0.00 36 ALA C CA 6
ATOM 17622 C C . ALA C 1 36 ? 59.362 -1.041 7.279 1.00 0.00 36 ALA C C 6
ATOM 17623 O O . ALA C 1 36 ? 60.581 -1.194 7.363 1.00 0.00 36 ALA C O 6
ATOM 17630 N N . THR C 1 37 ? 58.803 0.068 6.803 1.00 0.00 37 THR C N 6
ATOM 17631 C CA . THR C 1 37 ? 59.608 1.196 6.338 1.00 0.00 37 THR C CA 6
ATOM 17632 C C . THR C 1 37 ? 60.404 1.822 7.480 1.00 0.00 37 THR C C 6
ATOM 17633 O O . THR C 1 37 ? 61.550 2.234 7.296 1.00 0.00 37 THR C O 6
ATOM 17644 N N . ARG C 1 38 ? 59.790 1.892 8.661 1.00 0.00 38 ARG C N 6
ATOM 17645 C CA . ARG C 1 38 ? 60.437 2.469 9.845 1.00 0.00 38 ARG C CA 6
ATOM 17646 C C . ARG C 1 38 ? 60.804 3.936 9.617 1.00 0.00 38 ARG C C 6
ATOM 17647 O O . ARG C 1 38 ? 60.360 4.504 8.597 1.00 0.00 38 ARG C O 6
ATOM 17669 N N . MET D 1 1 ? 6.861 6.926 17.177 1.00 0.00 1 MET D N 6
ATOM 17670 C CA . MET D 1 1 ? 8.090 6.122 17.390 1.00 0.00 1 MET D CA 6
ATOM 17671 C C . MET D 1 1 ? 7.743 4.676 17.729 1.00 0.00 1 MET D C 6
ATOM 17672 O O . MET D 1 1 ? 7.037 4.409 18.701 1.00 0.00 1 MET D O 6
ATOM 17688 N N . LEU D 1 2 ? 8.245 3.747 16.919 1.00 0.00 2 LEU D N 6
ATOM 17689 C CA . LEU D 1 2 ? 7.989 2.325 17.131 1.00 0.00 2 LEU D CA 6
ATOM 17690 C C . LEU D 1 2 ? 8.896 1.460 16.234 1.00 0.00 2 LEU D C 6
ATOM 17691 O O . LEU D 1 2 ? 9.686 0.671 16.754 1.00 0.00 2 LEU D O 6
ATOM 17707 N N . PRO D 1 3 ? 8.809 1.579 14.884 1.00 0.00 3 PRO D N 6
ATOM 17708 C CA . PRO D 1 3 ? 9.652 0.778 13.982 1.00 0.00 3 PRO D CA 6
ATOM 17709 C C . PRO D 1 3 ? 11.130 1.139 14.105 1.00 0.00 3 PRO D C 6
ATOM 17710 O O . PRO D 1 3 ? 11.523 2.280 13.857 1.00 0.00 3 PRO D O 6
ATOM 17721 N N . PHE D 1 4 ? 11.941 0.158 14.491 1.00 0.00 4 PHE D N 6
ATOM 17722 C CA . PHE D 1 4 ? 13.377 0.365 14.648 1.00 0.00 4 PHE D CA 6
ATOM 17723 C C . PHE D 1 4 ? 14.133 -0.946 14.464 1.00 0.00 4 PHE D C 6
ATOM 17724 O O . PHE D 1 4 ? 15.073 -1.027 13.672 1.00 0.00 4 PHE D O 6
ATOM 17741 N N . VAL D 1 5 ? 13.717 -1.971 15.203 1.00 0.00 5 VAL D N 6
ATOM 17742 C CA . VAL D 1 5 ? 14.353 -3.282 15.125 1.00 0.00 5 VAL D CA 6
ATOM 17743 C C . VAL D 1 5 ? 13.785 -4.097 13.968 1.00 0.00 5 VAL D C 6
ATOM 17744 O O . VAL D 1 5 ? 12.593 -4.024 13.670 1.00 0.00 5 VAL D O 6
ATOM 17757 N N . GLN D 1 6 ? 14.649 -4.874 13.313 1.00 0.00 6 GLN D N 6
ATOM 17758 C CA . GLN D 1 6 ? 14.243 -5.711 12.179 1.00 0.00 6 GLN D CA 6
ATOM 17759 C C . GLN D 1 6 ? 13.693 -4.864 11.034 1.00 0.00 6 GLN D C 6
ATOM 17760 O O . GLN D 1 6 ? 12.536 -4.443 11.060 1.00 0.00 6 GLN D O 6
ATOM 17774 N N . GLU D 1 7 ? 14.531 -4.619 10.030 1.00 0.00 7 GLU D N 6
ATOM 17775 C CA . GLU D 1 7 ? 14.134 -3.825 8.872 1.00 0.00 7 GLU D CA 6
ATOM 17776 C C . GLU D 1 7 ? 14.960 -4.202 7.646 1.00 0.00 7 GLU D C 6
ATOM 17777 O O . GLU D 1 7 ? 16.189 -4.119 7.664 1.00 0.00 7 GLU D O 6
ATOM 17789 N N . ARG D 1 8 ? 14.277 -4.618 6.580 1.00 0.00 8 ARG D N 6
ATOM 17790 C CA . ARG D 1 8 ? 14.939 -5.015 5.333 1.00 0.00 8 ARG D CA 6
ATOM 17791 C C . ARG D 1 8 ? 15.934 -6.155 5.566 1.00 0.00 8 ARG D C 6
ATOM 17792 O O . ARG D 1 8 ? 17.100 -5.920 5.890 1.00 0.00 8 ARG D O 6
ATOM 17813 N N . ILE D 1 9 ? 15.460 -7.387 5.395 1.00 0.00 9 ILE D N 6
ATOM 17814 C CA . ILE D 1 9 ? 16.300 -8.573 5.583 1.00 0.00 9 ILE D CA 6
ATOM 17815 C C . ILE D 1 9 ? 17.494 -8.582 4.616 1.00 0.00 9 ILE D C 6
ATOM 17816 O O . ILE D 1 9 ? 18.525 -9.194 4.905 1.00 0.00 9 ILE D O 6
ATOM 17832 N N . GLY D 1 10 ? 17.349 -7.901 3.478 1.00 0.00 10 GLY D N 6
ATOM 17833 C CA . GLY D 1 10 ? 18.419 -7.848 2.497 1.00 0.00 10 GLY D CA 6
ATOM 17834 C C . GLY D 1 10 ? 19.519 -6.875 2.889 1.00 0.00 10 GLY D C 6
ATOM 17835 O O . GLY D 1 10 ? 20.690 -7.094 2.579 1.00 0.00 10 GLY D O 6
ATOM 17839 N N . LEU D 1 11 ? 19.136 -5.790 3.568 1.00 0.00 11 LEU D N 6
ATOM 17840 C CA . LEU D 1 11 ? 20.090 -4.765 4.013 1.00 0.00 11 LEU D CA 6
ATOM 17841 C C . LEU D 1 11 ? 21.243 -5.382 4.816 1.00 0.00 11 LEU D C 6
ATOM 17842 O O . LEU D 1 11 ? 22.383 -4.927 4.731 1.00 0.00 11 LEU D O 6
ATOM 17858 N N . PHE D 1 12 ? 20.931 -6.415 5.593 1.00 0.00 12 PHE D N 6
ATOM 17859 C CA . PHE D 1 12 ? 21.939 -7.095 6.404 1.00 0.00 12 PHE D CA 6
ATOM 17860 C C . PHE D 1 12 ? 22.985 -7.785 5.520 1.00 0.00 12 PHE D C 6
ATOM 17861 O O . PHE D 1 12 ? 24.124 -7.992 5.939 1.00 0.00 12 PHE D O 6
ATOM 17878 N N . ILE D 1 13 ? 22.590 -8.127 4.289 1.00 0.00 13 ILE D N 6
ATOM 17879 C CA . ILE D 1 13 ? 23.488 -8.792 3.347 1.00 0.00 13 ILE D CA 6
ATOM 17880 C C . ILE D 1 13 ? 24.667 -7.889 2.988 1.00 0.00 13 ILE D C 6
ATOM 17881 O O . ILE D 1 13 ? 25.818 -8.308 3.078 1.00 0.00 13 ILE D O 6
ATOM 17897 N N . VAL D 1 14 ? 24.378 -6.650 2.588 1.00 0.00 14 VAL D N 6
ATOM 17898 C CA . VAL D 1 14 ? 25.433 -5.700 2.218 1.00 0.00 14 VAL D CA 6
ATOM 17899 C C . VAL D 1 14 ? 26.338 -5.376 3.408 1.00 0.00 14 VAL D C 6
ATOM 17900 O O . VAL D 1 14 ? 27.559 -5.330 3.272 1.00 0.00 14 VAL D O 6
ATOM 17913 N N . ASN D 1 15 ? 25.729 -5.154 4.572 1.00 0.00 15 ASN D N 6
ATOM 17914 C CA . ASN D 1 15 ? 26.475 -4.838 5.795 1.00 0.00 15 ASN D CA 6
ATOM 17915 C C . ASN D 1 15 ? 27.524 -5.913 6.108 1.00 0.00 15 ASN D C 6
ATOM 17916 O O . ASN D 1 15 ? 28.680 -5.604 6.398 1.00 0.00 15 ASN D O 6
ATOM 17927 N N . PHE D 1 16 ? 27.101 -7.169 6.059 1.00 0.00 16 PHE D N 6
ATOM 17928 C CA . PHE D 1 16 ? 27.996 -8.295 6.332 1.00 0.00 16 PHE D CA 6
ATOM 17929 C C . PHE D 1 16 ? 28.930 -8.577 5.151 1.00 0.00 16 PHE D C 6
ATOM 17930 O O . PHE D 1 16 ? 30.069 -9.004 5.342 1.00 0.00 16 PHE D O 6
ATOM 17947 N N . PHE D 1 17 ? 28.442 -8.337 3.934 1.00 0.00 17 PHE D N 6
ATOM 17948 C CA . PHE D 1 17 ? 29.232 -8.571 2.725 1.00 0.00 17 PHE D CA 6
ATOM 17949 C C . PHE D 1 17 ? 30.453 -7.652 2.666 1.00 0.00 17 PHE D C 6
ATOM 17950 O O . PHE D 1 17 ? 31.564 -8.110 2.395 1.00 0.00 17 PHE D O 6
ATOM 17967 N N . ILE D 1 18 ? 30.246 -6.362 2.921 1.00 0.00 18 ILE D N 6
ATOM 17968 C CA . ILE D 1 18 ? 31.344 -5.395 2.887 1.00 0.00 18 ILE D CA 6
ATOM 17969 C C . ILE D 1 18 ? 32.373 -5.675 3.981 1.00 0.00 18 ILE D C 6
ATOM 17970 O O . ILE D 1 18 ? 33.557 -5.399 3.812 1.00 0.00 18 ILE D O 6
ATOM 17986 N N . PHE D 1 19 ? 31.917 -6.223 5.107 1.00 0.00 19 PHE D N 6
ATOM 17987 C CA . PHE D 1 19 ? 32.805 -6.539 6.225 1.00 0.00 19 PHE D CA 6
ATOM 17988 C C . PHE D 1 19 ? 33.888 -7.539 5.810 1.00 0.00 19 PHE D C 6
ATOM 17989 O O . PHE D 1 19 ? 35.072 -7.325 6.068 1.00 0.00 19 PHE D O 6
ATOM 18006 N N . THR D 1 20 ? 33.470 -8.625 5.165 1.00 0.00 20 THR D N 6
ATOM 18007 C CA . THR D 1 20 ? 34.403 -9.658 4.716 1.00 0.00 20 THR D CA 6
ATOM 18008 C C . THR D 1 20 ? 35.183 -9.232 3.472 1.00 0.00 20 THR D C 6
ATOM 18009 O O . THR D 1 20 ? 36.351 -9.592 3.316 1.00 0.00 20 THR D O 6
ATOM 18020 N N . VAL D 1 21 ? 34.544 -8.461 2.596 1.00 0.00 21 VAL D N 6
ATOM 18021 C CA . VAL D 1 21 ? 35.195 -8.001 1.370 1.00 0.00 21 VAL D CA 6
ATOM 18022 C C . VAL D 1 21 ? 36.168 -6.864 1.685 1.00 0.00 21 VAL D C 6
ATOM 18023 O O . VAL D 1 21 ? 37.373 -6.986 1.466 1.00 0.00 21 VAL D O 6
ATOM 18036 N N . VAL D 1 22 ? 35.630 -5.759 2.198 1.00 0.00 22 VAL D N 6
ATOM 18037 C CA . VAL D 1 22 ? 36.441 -4.587 2.557 1.00 0.00 22 VAL D CA 6
ATOM 18038 C C . VAL D 1 22 ? 37.582 -4.960 3.523 1.00 0.00 22 VAL D C 6
ATOM 18039 O O . VAL D 1 22 ? 38.547 -4.213 3.660 1.00 0.00 22 VAL D O 6
ATOM 18052 N N . SER D 1 23 ? 37.444 -6.094 4.212 1.00 0.00 23 SER D N 6
ATOM 18053 C CA . SER D 1 23 ? 38.468 -6.553 5.150 1.00 0.00 23 SER D CA 6
ATOM 18054 C C . SER D 1 23 ? 39.550 -7.351 4.417 1.00 0.00 23 SER D C 6
ATOM 18055 O O . SER D 1 23 ? 40.729 -7.279 4.753 1.00 0.00 23 SER D O 6
ATOM 18063 N N . ALA D 1 24 ? 39.123 -8.130 3.422 1.00 0.00 24 ALA D N 6
ATOM 18064 C CA . ALA D 1 24 ? 40.036 -8.954 2.628 1.00 0.00 24 ALA D CA 6
ATOM 18065 C C . ALA D 1 24 ? 41.112 -8.120 1.928 1.00 0.00 24 ALA D C 6
ATOM 18066 O O . ALA D 1 24 ? 42.236 -8.586 1.743 1.00 0.00 24 ALA D O 6
ATOM 18073 N N . ILE D 1 25 ? 40.766 -6.893 1.540 1.00 0.00 25 ILE D N 6
ATOM 18074 C CA . ILE D 1 25 ? 41.712 -6.011 0.862 1.00 0.00 25 ILE D CA 6
ATOM 18075 C C . ILE D 1 25 ? 42.846 -5.577 1.799 1.00 0.00 25 ILE D C 6
ATOM 18076 O O . ILE D 1 25 ? 44.006 -5.515 1.395 1.00 0.00 25 ILE D O 6
ATOM 18092 N N . THR D 1 26 ? 42.499 -5.290 3.052 1.00 0.00 26 THR D N 6
ATOM 18093 C CA . THR D 1 26 ? 43.485 -4.858 4.045 1.00 0.00 26 THR D CA 6
ATOM 18094 C C . THR D 1 26 ? 44.265 -6.034 4.623 1.00 0.00 26 THR D C 6
ATOM 18095 O O . THR D 1 26 ? 45.426 -5.893 5.002 1.00 0.00 26 THR D O 6
ATOM 18106 N N . LEU D 1 27 ? 43.618 -7.190 4.684 1.00 0.00 27 LEU D N 6
ATOM 18107 C CA . LEU D 1 27 ? 44.240 -8.391 5.219 1.00 0.00 27 LEU D CA 6
ATOM 18108 C C . LEU D 1 27 ? 45.154 -9.052 4.182 1.00 0.00 27 LEU D C 6
ATOM 18109 O O . LEU D 1 27 ? 46.207 -9.590 4.524 1.00 0.00 27 LEU D O 6
ATOM 18125 N N . LEU D 1 28 ? 44.746 -8.997 2.916 1.00 0.00 28 LEU D N 6
ATOM 18126 C CA . LEU D 1 28 ? 45.520 -9.588 1.829 1.00 0.00 28 LEU D CA 6
ATOM 18127 C C . LEU D 1 28 ? 46.710 -8.710 1.446 1.00 0.00 28 LEU D C 6
ATOM 18128 O O . LEU D 1 28 ? 47.834 -9.200 1.308 1.00 0.00 28 LEU D O 6
ATOM 18144 N N . VAL D 1 29 ? 46.463 -7.410 1.281 1.00 0.00 29 VAL D N 6
ATOM 18145 C CA . VAL D 1 29 ? 47.522 -6.471 0.910 1.00 0.00 29 VAL D CA 6
ATOM 18146 C C . VAL D 1 29 ? 48.524 -6.288 2.055 1.00 0.00 29 VAL D C 6
ATOM 18147 O O . VAL D 1 29 ? 49.712 -6.070 1.812 1.00 0.00 29 VAL D O 6
ATOM 18160 N N . SER D 1 30 ? 48.047 -6.380 3.297 1.00 0.00 30 SER D N 6
ATOM 18161 C CA . SER D 1 30 ? 48.914 -6.224 4.466 1.00 0.00 30 SER D CA 6
ATOM 18162 C C . SER D 1 30 ? 49.968 -7.328 4.507 1.00 0.00 30 SER D C 6
ATOM 18163 O O . SER D 1 30 ? 51.145 -7.068 4.758 1.00 0.00 30 SER D O 6
ATOM 18171 N N . MET D 1 31 ? 49.530 -8.559 4.252 1.00 0.00 31 MET D N 6
ATOM 18172 C CA . MET D 1 31 ? 50.429 -9.708 4.254 1.00 0.00 31 MET D CA 6
ATOM 18173 C C . MET D 1 31 ? 51.431 -9.610 3.107 1.00 0.00 31 MET D C 6
ATOM 18174 O O . MET D 1 31 ? 52.614 -9.900 3.277 1.00 0.00 31 MET D O 6
ATOM 18188 N N . ALA D 1 32 ? 50.947 -9.190 1.939 1.00 0.00 32 ALA D N 6
ATOM 18189 C CA . ALA D 1 32 ? 51.795 -9.049 0.757 1.00 0.00 32 ALA D CA 6
ATOM 18190 C C . ALA D 1 32 ? 52.884 -8.000 0.978 1.00 0.00 32 ALA D C 6
ATOM 18191 O O . ALA D 1 32 ? 54.025 -8.173 0.546 1.00 0.00 32 ALA D O 6
ATOM 18198 N N . PHE D 1 33 ? 52.519 -6.908 1.651 1.00 0.00 33 PHE D N 6
ATOM 18199 C CA . PHE D 1 33 ? 53.458 -5.823 1.939 1.00 0.00 33 PHE D CA 6
ATOM 18200 C C . PHE D 1 33 ? 54.634 -6.328 2.782 1.00 0.00 33 PHE D C 6
ATOM 18201 O O . PHE D 1 33 ? 55.797 -6.132 2.429 1.00 0.00 33 PHE D O 6
ATOM 18218 N N . LEU D 1 34 ? 54.309 -6.975 3.892 1.00 0.00 34 LEU D N 6
ATOM 18219 C CA . LEU D 1 34 ? 55.327 -7.509 4.795 1.00 0.00 34 LEU D CA 6
ATOM 18220 C C . LEU D 1 34 ? 56.184 -8.581 4.104 1.00 0.00 34 LEU D C 6
ATOM 18221 O O . LEU D 1 34 ? 57.324 -8.820 4.503 1.00 0.00 34 LEU D O 6
ATOM 18237 N N . THR D 1 35 ? 55.631 -9.223 3.070 1.00 0.00 35 THR D N 6
ATOM 18238 C CA . THR D 1 35 ? 56.352 -10.260 2.337 1.00 0.00 35 THR D CA 6
ATOM 18239 C C . THR D 1 35 ? 57.562 -9.691 1.599 1.00 0.00 35 THR D C 6
ATOM 18240 O O . THR D 1 35 ? 58.679 -10.186 1.748 1.00 0.00 35 THR D O 6
ATOM 18251 N N . ALA D 1 36 ? 57.332 -8.648 0.802 1.00 0.00 36 ALA D N 6
ATOM 18252 C CA . ALA D 1 36 ? 58.405 -8.015 0.039 1.00 0.00 36 ALA D CA 6
ATOM 18253 C C . ALA D 1 36 ? 59.365 -7.248 0.944 1.00 0.00 36 ALA D C 6
ATOM 18254 O O . ALA D 1 36 ? 60.585 -7.375 0.816 1.00 0.00 36 ALA D O 6
ATOM 18261 N N . THR D 1 37 ? 58.812 -6.452 1.854 1.00 0.00 37 THR D N 6
ATOM 18262 C CA . THR D 1 37 ? 59.622 -5.662 2.778 1.00 0.00 37 THR D CA 6
ATOM 18263 C C . THR D 1 37 ? 60.423 -6.553 3.723 1.00 0.00 37 THR D C 6
ATOM 18264 O O . THR D 1 37 ? 61.570 -6.252 4.051 1.00 0.00 37 THR D O 6
ATOM 18275 N N . ARG D 1 38 ? 59.811 -7.657 4.158 1.00 0.00 38 ARG D N 6
ATOM 18276 C CA . ARG D 1 38 ? 60.461 -8.603 5.068 1.00 0.00 38 ARG D CA 6
ATOM 18277 C C . ARG D 1 38 ? 60.835 -7.934 6.391 1.00 0.00 38 ARG D C 6
ATOM 18278 O O . ARG D 1 38 ? 60.394 -6.788 6.619 1.00 0.00 38 ARG D O 6
ATOM 18300 N N . MET E 1 1 ? 6.919 -14.181 11.861 1.00 0.00 1 MET E N 6
ATOM 18301 C CA . MET E 1 1 ? 8.146 -14.633 11.156 1.00 0.00 1 MET E CA 6
ATOM 18302 C C . MET E 1 1 ? 7.791 -15.402 9.887 1.00 0.00 1 MET E C 6
ATOM 18303 O O . MET E 1 1 ? 7.084 -16.409 9.938 1.00 0.00 1 MET E O 6
ATOM 18319 N N . LEU E 1 2 ? 8.287 -14.919 8.750 1.00 0.00 2 LEU E N 6
ATOM 18320 C CA . LEU E 1 2 ? 8.024 -15.558 7.465 1.00 0.00 2 LEU E CA 6
ATOM 18321 C C . LEU E 1 2 ? 8.924 -14.973 6.360 1.00 0.00 2 LEU E C 6
ATOM 18322 O O . LEU E 1 2 ? 9.712 -15.712 5.765 1.00 0.00 2 LEU E O 6
ATOM 18338 N N . PRO E 1 3 ? 8.838 -13.652 6.056 1.00 0.00 3 PRO E N 6
ATOM 18339 C CA . PRO E 1 3 ? 9.674 -13.042 5.012 1.00 0.00 3 PRO E CA 6
ATOM 18340 C C . PRO E 1 3 ? 11.154 -13.049 5.385 1.00 0.00 3 PRO E C 6
ATOM 18341 O O . PRO E 1 3 ? 11.554 -12.460 6.391 1.00 0.00 3 PRO E O 6
ATOM 18352 N N . PHE E 1 4 ? 11.961 -13.718 4.566 1.00 0.00 4 PHE E N 6
ATOM 18353 C CA . PHE E 1 4 ? 13.398 -13.805 4.803 1.00 0.00 4 PHE E CA 6
ATOM 18354 C C . PHE E 1 4 ? 14.148 -14.035 3.496 1.00 0.00 4 PHE E C 6
ATOM 18355 O O . PHE E 1 4 ? 15.085 -13.307 3.170 1.00 0.00 4 PHE E O 6
ATOM 18372 N N . VAL E 1 5 ? 13.726 -15.054 2.752 1.00 0.00 5 VAL E N 6
ATOM 18373 C CA . VAL E 1 5 ? 14.354 -15.386 1.477 1.00 0.00 5 VAL E CA 6
ATOM 18374 C C . VAL E 1 5 ? 13.782 -14.536 0.347 1.00 0.00 5 VAL E C 6
ATOM 18375 O O . VAL E 1 5 ? 12.589 -14.232 0.332 1.00 0.00 5 VAL E O 6
ATOM 18388 N N . GLN E 1 6 ? 14.641 -14.155 -0.598 1.00 0.00 6 GLN E N 6
ATOM 18389 C CA . GLN E 1 6 ? 14.230 -13.336 -1.742 1.00 0.00 6 GLN E CA 6
ATOM 18390 C C . GLN E 1 6 ? 13.681 -11.983 -1.287 1.00 0.00 6 GLN E C 6
ATOM 18391 O O . GLN E 1 6 ? 12.527 -11.879 -0.872 1.00 0.00 6 GLN E O 6
ATOM 18405 N N . GLU E 1 7 ? 14.521 -10.954 -1.369 1.00 0.00 7 GLU E N 6
ATOM 18406 C CA . GLU E 1 7 ? 14.126 -9.608 -0.968 1.00 0.00 7 GLU E CA 6
ATOM 18407 C C . GLU E 1 7 ? 14.948 -8.558 -1.711 1.00 0.00 7 GLU E C 6
ATOM 18408 O O . GLU E 1 7 ? 16.177 -8.549 -1.633 1.00 0.00 7 GLU E O 6
ATOM 18420 N N . ARG E 1 8 ? 14.262 -7.673 -2.433 1.00 0.00 8 ARG E N 6
ATOM 18421 C CA . ARG E 1 8 ? 14.918 -6.610 -3.198 1.00 0.00 8 ARG E CA 6
ATOM 18422 C C . ARG E 1 8 ? 15.909 -7.183 -4.217 1.00 0.00 8 ARG E C 6
ATOM 18423 O O . ARG E 1 8 ? 17.076 -7.419 -3.901 1.00 0.00 8 ARG E O 6
ATOM 18444 N N . ILE E 1 9 ? 15.428 -7.401 -5.438 1.00 0.00 9 ILE E N 6
ATOM 18445 C CA . ILE E 1 9 ? 16.262 -7.947 -6.513 1.00 0.00 9 ILE E CA 6
ATOM 18446 C C . ILE E 1 9 ? 17.454 -7.031 -6.826 1.00 0.00 9 ILE E C 6
ATOM 18447 O O . ILE E 1 9 ? 18.483 -7.495 -7.324 1.00 0.00 9 ILE E O 6
ATOM 18463 N N . GLY E 1 10 ? 17.311 -5.737 -6.530 1.00 0.00 10 GLY E N 6
ATOM 18464 C CA . GLY E 1 10 ? 18.383 -4.788 -6.789 1.00 0.00 10 GLY E CA 6
ATOM 18465 C C . GLY E 1 10 ? 19.487 -4.860 -5.748 1.00 0.00 10 GLY E C 6
ATOM 18466 O O . GLY E 1 10 ? 20.657 -4.635 -6.058 1.00 0.00 10 GLY E O 6
ATOM 18470 N N . LEU E 1 11 ? 19.110 -5.172 -4.503 1.00 0.00 11 LEU E N 6
ATOM 18471 C CA . LEU E 1 11 ? 20.070 -5.278 -3.397 1.00 0.00 11 LEU E CA 6
ATOM 18472 C C . LEU E 1 11 ? 21.221 -6.233 -3.742 1.00 0.00 11 LEU E C 6
ATOM 18473 O O . LEU E 1 11 ? 22.363 -6.012 -3.341 1.00 0.00 11 LEU E O 6
ATOM 18489 N N . PHE E 1 12 ? 20.904 -7.292 -4.482 1.00 0.00 12 PHE E N 6
ATOM 18490 C CA . PHE E 1 12 ? 21.910 -8.273 -4.883 1.00 0.00 12 PHE E CA 6
ATOM 18491 C C . PHE E 1 12 ? 22.951 -7.646 -5.819 1.00 0.00 12 PHE E C 6
ATOM 18492 O O . PHE E 1 12 ? 24.089 -8.109 -5.893 1.00 0.00 12 PHE E O 6
ATOM 18509 N N . ILE E 1 13 ? 22.553 -6.581 -6.522 1.00 0.00 13 ILE E N 6
ATOM 18510 C CA . ILE E 1 13 ? 23.446 -5.891 -7.451 1.00 0.00 13 ILE E CA 6
ATOM 18511 C C . ILE E 1 13 ? 24.630 -5.270 -6.709 1.00 0.00 13 ILE E C 6
ATOM 18512 O O . ILE E 1 13 ? 25.778 -5.487 -7.086 1.00 0.00 13 ILE E O 6
ATOM 18528 N N . VAL E 1 14 ? 24.347 -4.508 -5.653 1.00 0.00 14 VAL E N 6
ATOM 18529 C CA . VAL E 1 14 ? 25.406 -3.863 -4.869 1.00 0.00 14 VAL E CA 6
ATOM 18530 C C . VAL E 1 14 ? 26.313 -4.894 -4.200 1.00 0.00 14 VAL E C 6
ATOM 18531 O O . VAL E 1 14 ? 27.535 -4.752 -4.203 1.00 0.00 14 VAL E O 6
ATOM 18544 N N . ASN E 1 15 ? 25.707 -5.931 -3.624 1.00 0.00 15 ASN E N 6
ATOM 18545 C CA . ASN E 1 15 ? 26.458 -6.998 -2.950 1.00 0.00 15 ASN E CA 6
ATOM 18546 C C . ASN E 1 15 ? 27.500 -7.628 -3.881 1.00 0.00 15 ASN E C 6
ATOM 18547 O O . ASN E 1 15 ? 28.658 -7.808 -3.504 1.00 0.00 15 ASN E O 6
ATOM 18558 N N . PHE E 1 16 ? 27.071 -7.971 -5.089 1.00 0.00 16 PHE E N 6
ATOM 18559 C CA . PHE E 1 16 ? 27.960 -8.577 -6.080 1.00 0.00 16 PHE E CA 6
ATOM 18560 C C . PHE E 1 16 ? 28.891 -7.540 -6.719 1.00 0.00 16 PHE E C 6
ATOM 18561 O O . PHE E 1 16 ? 30.029 -7.855 -7.072 1.00 0.00 16 PHE E O 6
ATOM 18578 N N . PHE E 1 17 ? 28.404 -6.310 -6.863 1.00 0.00 17 PHE E N 6
ATOM 18579 C CA . PHE E 1 17 ? 29.189 -5.232 -7.464 1.00 0.00 17 PHE E CA 6
ATOM 18580 C C . PHE E 1 17 ? 30.416 -4.893 -6.615 1.00 0.00 17 PHE E C 6
ATOM 18581 O O . PHE E 1 17 ? 31.524 -4.777 -7.140 1.00 0.00 17 PHE E O 6
ATOM 18598 N N . ILE E 1 18 ? 30.216 -4.738 -5.307 1.00 0.00 18 ILE E N 6
ATOM 18599 C CA . ILE E 1 18 ? 31.319 -4.405 -4.405 1.00 0.00 18 ILE E CA 6
ATOM 18600 C C . ILE E 1 18 ? 32.349 -5.534 -4.339 1.00 0.00 18 ILE E C 6
ATOM 18601 O O . ILE E 1 18 ? 33.533 -5.287 -4.134 1.00 0.00 18 ILE E O 6
ATOM 18617 N N . PHE E 1 19 ? 31.891 -6.774 -4.508 1.00 0.00 19 PHE E N 6
ATOM 18618 C CA . PHE E 1 19 ? 32.779 -7.935 -4.468 1.00 0.00 19 PHE E CA 6
ATOM 18619 C C . PHE E 1 19 ? 33.857 -7.850 -5.553 1.00 0.00 19 PHE E C 6
ATOM 18620 O O . PHE E 1 19 ? 35.042 -8.030 -5.277 1.00 0.00 19 PHE E O 6
ATOM 18637 N N . THR E 1 20 ? 33.432 -7.572 -6.783 1.00 0.00 20 THR E N 6
ATOM 18638 C CA . THR E 1 20 ? 34.358 -7.465 -7.909 1.00 0.00 20 THR E CA 6
ATOM 18639 C C . THR E 1 20 ? 35.139 -6.149 -7.892 1.00 0.00 20 THR E C 6
ATOM 18640 O O . THR E 1 20 ? 36.304 -6.113 -8.292 1.00 0.00 20 THR E O 6
ATOM 18651 N N . VAL E 1 21 ? 34.502 -5.077 -7.428 1.00 0.00 21 VAL E N 6
ATOM 18652 C CA . VAL E 1 21 ? 35.154 -3.770 -7.371 1.00 0.00 21 VAL E CA 6
ATOM 18653 C C . VAL E 1 21 ? 36.133 -3.719 -6.199 1.00 0.00 21 VAL E C 6
ATOM 18654 O O . VAL E 1 21 ? 37.339 -3.549 -6.390 1.00 0.00 21 VAL E O 6
ATOM 18667 N N . VAL E 1 22 ? 35.603 -3.864 -4.986 1.00 0.00 22 VAL E N 6
ATOM 18668 C CA . VAL E 1 22 ? 36.420 -3.843 -3.765 1.00 0.00 22 VAL E CA 6
ATOM 18669 C C . VAL E 1 22 ? 37.561 -4.878 -3.828 1.00 0.00 22 VAL E C 6
ATOM 18670 O O . VAL E 1 22 ? 38.530 -4.780 -3.079 1.00 0.00 22 VAL E O 6
ATOM 18683 N N . SER E 1 23 ? 37.417 -5.884 -4.692 1.00 0.00 23 SER E N 6
ATOM 18684 C CA . SER E 1 23 ? 38.441 -6.919 -4.845 1.00 0.00 23 SER E CA 6
ATOM 18685 C C . SER E 1 23 ? 39.516 -6.468 -5.836 1.00 0.00 23 SER E C 6
ATOM 18686 O O . SER E 1 23 ? 40.697 -6.767 -5.670 1.00 0.00 23 SER E O 6
ATOM 18694 N N . ALA E 1 24 ? 39.086 -5.762 -6.882 1.00 0.00 24 ALA E N 6
ATOM 18695 C CA . ALA E 1 24 ? 39.992 -5.262 -7.915 1.00 0.00 24 ALA E CA 6
ATOM 18696 C C . ALA E 1 24 ? 41.072 -4.340 -7.345 1.00 0.00 24 ALA E C 6
ATOM 18697 O O . ALA E 1 24 ? 42.194 -4.307 -7.851 1.00 0.00 24 ALA E O 6
ATOM 18704 N N . ILE E 1 25 ? 40.731 -3.593 -6.296 1.00 0.00 25 ILE E N 6
ATOM 18705 C CA . ILE E 1 25 ? 41.681 -2.676 -5.672 1.00 0.00 25 ILE E CA 6
ATOM 18706 C C . ILE E 1 25 ? 42.818 -3.432 -4.975 1.00 0.00 25 ILE E C 6
ATOM 18707 O O . ILE E 1 25 ? 43.978 -3.029 -5.047 1.00 0.00 25 ILE E O 6
ATOM 18723 N N . THR E 1 26 ? 42.476 -4.534 -4.312 1.00 0.00 26 THR E N 6
ATOM 18724 C CA . THR E 1 26 ? 43.463 -5.346 -3.602 1.00 0.00 26 THR E CA 6
ATOM 18725 C C . THR E 1 26 ? 44.238 -6.260 -4.546 1.00 0.00 26 THR E C 6
ATOM 18726 O O . THR E 1 26 ? 45.401 -6.576 -4.300 1.00 0.00 26 THR E O 6
ATOM 18737 N N . LEU E 1 27 ? 43.587 -6.675 -5.623 1.00 0.00 27 LEU E N 6
ATOM 18738 C CA . LEU E 1 27 ? 44.203 -7.555 -6.603 1.00 0.00 27 LEU E CA 6
ATOM 18739 C C . LEU E 1 27 ? 45.111 -6.772 -7.556 1.00 0.00 27 LEU E C 6
ATOM 18740 O O . LEU E 1 27 ? 46.163 -7.265 -7.969 1.00 0.00 27 LEU E O 6
ATOM 18756 N N . LEU E 1 28 ? 44.702 -5.552 -7.892 1.00 0.00 28 LEU E N 6
ATOM 18757 C CA . LEU E 1 28 ? 45.472 -4.701 -8.795 1.00 0.00 28 LEU E CA 6
ATOM 18758 C C . LEU E 1 28 ? 46.667 -4.065 -8.084 1.00 0.00 28 LEU E C 6
ATOM 18759 O O . LEU E 1 28 ? 47.786 -4.087 -8.599 1.00 0.00 28 LEU E O 6
ATOM 18775 N N . VAL E 1 29 ? 46.426 -3.507 -6.899 1.00 0.00 29 VAL E N 6
ATOM 18776 C CA . VAL E 1 29 ? 47.488 -2.864 -6.126 1.00 0.00 29 VAL E CA 6
ATOM 18777 C C . VAL E 1 29 ? 48.494 -3.896 -5.603 1.00 0.00 29 VAL E C 6
ATOM 18778 O O . VAL E 1 29 ? 49.683 -3.598 -5.477 1.00 0.00 29 VAL E O 6
ATOM 18791 N N . SER E 1 30 ? 48.017 -5.107 -5.304 1.00 0.00 30 SER E N 6
ATOM 18792 C CA . SER E 1 30 ? 48.886 -6.170 -4.800 1.00 0.00 30 SER E CA 6
ATOM 18793 C C . SER E 1 30 ? 49.934 -6.550 -5.842 1.00 0.00 30 SER E C 6
ATOM 18794 O O . SER E 1 30 ? 51.114 -6.709 -5.524 1.00 0.00 30 SER E O 6
ATOM 18802 N N . MET E 1 31 ? 49.490 -6.689 -7.088 1.00 0.00 31 MET E N 6
ATOM 18803 C CA . MET E 1 31 ? 50.383 -7.047 -8.185 1.00 0.00 31 MET E CA 6
ATOM 18804 C C . MET E 1 31 ? 51.383 -5.925 -8.453 1.00 0.00 31 MET E C 6
ATOM 18805 O O . MET E 1 31 ? 52.565 -6.178 -8.682 1.00 0.00 31 MET E O 6
ATOM 18819 N N . ALA E 1 32 ? 50.900 -4.683 -8.411 1.00 0.00 32 ALA E N 6
ATOM 18820 C CA . ALA E 1 32 ? 51.748 -3.516 -8.648 1.00 0.00 32 ALA E CA 6
ATOM 18821 C C . ALA E 1 32 ? 52.843 -3.404 -7.588 1.00 0.00 32 ALA E C 6
ATOM 18822 O O . ALA E 1 32 ? 53.982 -3.047 -7.892 1.00 0.00 32 ALA E O 6
ATOM 18829 N N . PHE E 1 33 ? 52.485 -3.706 -6.340 1.00 0.00 33 PHE E N 6
ATOM 18830 C CA . PHE E 1 33 ? 53.430 -3.645 -5.224 1.00 0.00 33 PHE E CA 6
ATOM 18831 C C . PHE E 1 33 ? 54.603 -4.602 -5.449 1.00 0.00 33 PHE E C 6
ATOM 18832 O O . PHE E 1 33 ? 55.768 -4.206 -5.378 1.00 0.00 33 PHE E O 6
ATOM 18849 N N . LEU E 1 34 ? 54.276 -5.859 -5.720 1.00 0.00 34 LEU E N 6
ATOM 18850 C CA . LEU E 1 34 ? 55.292 -6.881 -5.955 1.00 0.00 34 LEU E CA 6
ATOM 18851 C C . LEU E 1 34 ? 56.143 -6.557 -7.192 1.00 0.00 34 LEU E C 6
ATOM 18852 O O . LEU E 1 34 ? 57.283 -7.010 -7.302 1.00 0.00 34 LEU E O 6
ATOM 18868 N N . THR E 1 35 ? 55.587 -5.771 -8.118 1.00 0.00 35 THR E N 6
ATOM 18869 C CA . THR E 1 35 ? 56.301 -5.395 -9.336 1.00 0.00 35 THR E CA 6
ATOM 18870 C C . THR E 1 35 ? 57.512 -4.517 -9.028 1.00 0.00 35 THR E C 6
ATOM 18871 O O . THR E 1 35 ? 58.629 -4.812 -9.459 1.00 0.00 35 THR E O 6
ATOM 18882 N N . ALA E 1 36 ? 57.287 -3.438 -8.281 1.00 0.00 36 ALA E N 6
ATOM 18883 C CA . ALA E 1 36 ? 58.363 -2.517 -7.921 1.00 0.00 36 ALA E CA 6
ATOM 18884 C C . ALA E 1 36 ? 59.328 -3.139 -6.918 1.00 0.00 36 ALA E C 6
ATOM 18885 O O . ALA E 1 36 ? 60.546 -3.059 -7.085 1.00 0.00 36 ALA E O 6
ATOM 18892 N N . THR E 1 37 ? 58.779 -3.760 -5.876 1.00 0.00 37 THR E N 6
ATOM 18893 C CA . THR E 1 37 ? 59.595 -4.395 -4.844 1.00 0.00 37 THR E CA 6
ATOM 18894 C C . THR E 1 37 ? 60.392 -5.568 -5.404 1.00 0.00 37 THR E C 6
ATOM 18895 O O . THR E 1 37 ? 61.543 -5.789 -5.023 1.00 0.00 37 THR E O 6
ATOM 18906 N N . ARG E 1 38 ? 59.775 -6.323 -6.315 1.00 0.00 38 ARG E N 6
ATOM 18907 C CA . ARG E 1 38 ? 60.422 -7.482 -6.938 1.00 0.00 38 ARG E CA 6
ATOM 18908 C C . ARG E 1 38 ? 60.801 -8.532 -5.894 1.00 0.00 38 ARG E C 6
ATOM 18909 O O . ARG E 1 38 ? 60.366 -8.395 -4.732 1.00 0.00 38 ARG E O 6
ATOM 18931 N N . MET A 1 1 ? 6.631 -10.653 -14.022 1.00 0.00 1 MET A N 7
ATOM 18932 C CA . MET A 1 1 ? 7.712 -10.360 -13.048 1.00 0.00 1 MET A CA 7
ATOM 18933 C C . MET A 1 1 ? 8.152 -8.903 -13.143 1.00 0.00 1 MET A C 7
ATOM 18934 O O . MET A 1 1 ? 7.671 -8.155 -13.997 1.00 0.00 1 MET A O 7
ATOM 18950 N N . LEU A 1 2 ? 9.065 -8.508 -12.262 1.00 0.00 2 LEU A N 7
ATOM 18951 C CA . LEU A 1 2 ? 9.573 -7.140 -12.241 1.00 0.00 2 LEU A CA 7
ATOM 18952 C C . LEU A 1 2 ? 10.488 -6.881 -13.442 1.00 0.00 2 LEU A C 7
ATOM 18953 O O . LEU A 1 2 ? 11.008 -7.825 -14.036 1.00 0.00 2 LEU A O 7
ATOM 18969 N N . PRO A 1 3 ? 10.704 -5.598 -13.824 1.00 0.00 3 PRO A N 7
ATOM 18970 C CA . PRO A 1 3 ? 11.568 -5.253 -14.965 1.00 0.00 3 PRO A CA 7
ATOM 18971 C C . PRO A 1 3 ? 12.976 -5.835 -14.832 1.00 0.00 3 PRO A C 7
ATOM 18972 O O . PRO A 1 3 ? 13.489 -5.996 -13.722 1.00 0.00 3 PRO A O 7
ATOM 18983 N N . PHE A 1 4 ? 13.591 -6.150 -15.969 1.00 0.00 4 PHE A N 7
ATOM 18984 C CA . PHE A 1 4 ? 14.938 -6.716 -15.981 1.00 0.00 4 PHE A CA 7
ATOM 18985 C C . PHE A 1 4 ? 15.961 -5.700 -15.476 1.00 0.00 4 PHE A C 7
ATOM 18986 O O . PHE A 1 4 ? 16.576 -4.979 -16.260 1.00 0.00 4 PHE A O 7
ATOM 19003 N N . VAL A 1 5 ? 16.131 -5.650 -14.156 1.00 0.00 5 VAL A N 7
ATOM 19004 C CA . VAL A 1 5 ? 17.080 -4.725 -13.532 1.00 0.00 5 VAL A CA 7
ATOM 19005 C C . VAL A 1 5 ? 16.684 -3.270 -13.802 1.00 0.00 5 VAL A C 7
ATOM 19006 O O . VAL A 1 5 ? 17.261 -2.604 -14.664 1.00 0.00 5 VAL A O 7
ATOM 19019 N N . GLN A 1 6 ? 15.692 -2.787 -13.057 1.00 0.00 6 GLN A N 7
ATOM 19020 C CA . GLN A 1 6 ? 15.215 -1.418 -13.211 1.00 0.00 6 GLN A CA 7
ATOM 19021 C C . GLN A 1 6 ? 14.253 -1.048 -12.082 1.00 0.00 6 GLN A C 7
ATOM 19022 O O . GLN A 1 6 ? 13.033 -1.035 -12.264 1.00 0.00 6 GLN A O 7
ATOM 19036 N N . GLU A 1 7 ? 14.814 -0.750 -10.914 1.00 0.00 7 GLU A N 7
ATOM 19037 C CA . GLU A 1 7 ? 14.017 -0.379 -9.750 1.00 0.00 7 GLU A CA 7
ATOM 19038 C C . GLU A 1 7 ? 14.851 0.430 -8.763 1.00 0.00 7 GLU A C 7
ATOM 19039 O O . GLU A 1 7 ? 16.079 0.336 -8.749 1.00 0.00 7 GLU A O 7
ATOM 19051 N N . ARG A 1 8 ? 14.176 1.229 -7.938 1.00 0.00 8 ARG A N 7
ATOM 19052 C CA . ARG A 1 8 ? 14.848 2.066 -6.938 1.00 0.00 8 ARG A CA 7
ATOM 19053 C C . ARG A 1 8 ? 15.886 2.990 -7.579 1.00 0.00 8 ARG A C 7
ATOM 19054 O O . ARG A 1 8 ? 17.048 2.617 -7.750 1.00 0.00 8 ARG A O 7
ATOM 19075 N N . ILE A 1 9 ? 15.449 4.194 -7.929 1.00 0.00 9 ILE A N 7
ATOM 19076 C CA . ILE A 1 9 ? 16.327 5.188 -8.552 1.00 0.00 9 ILE A CA 7
ATOM 19077 C C . ILE A 1 9 ? 17.505 5.566 -7.641 1.00 0.00 9 ILE A C 7
ATOM 19078 O O . ILE A 1 9 ? 18.535 6.040 -8.124 1.00 0.00 9 ILE A O 7
ATOM 19094 N N . GLY A 1 10 ? 17.352 5.347 -6.332 1.00 0.00 10 GLY A N 7
ATOM 19095 C CA . GLY A 1 10 ? 18.411 5.675 -5.393 1.00 0.00 10 GLY A CA 7
ATOM 19096 C C . GLY A 1 10 ? 19.553 4.677 -5.429 1.00 0.00 10 GLY A C 7
ATOM 19097 O O . GLY A 1 10 ? 20.722 5.059 -5.369 1.00 0.00 10 GLY A O 7
ATOM 19101 N N . LEU A 1 11 ? 19.208 3.393 -5.526 1.00 0.00 11 LEU A N 7
ATOM 19102 C CA . LEU A 1 11 ? 20.212 2.325 -5.570 1.00 0.00 11 LEU A CA 7
ATOM 19103 C C . LEU A 1 11 ? 21.154 2.491 -6.770 1.00 0.00 11 LEU A C 7
ATOM 19104 O O . LEU A 1 11 ? 22.327 2.122 -6.702 1.00 0.00 11 LEU A O 7
ATOM 19120 N N . PHE A 1 12 ? 20.632 3.042 -7.863 1.00 0.00 12 PHE A N 7
ATOM 19121 C CA . PHE A 1 12 ? 21.434 3.258 -9.066 1.00 0.00 12 PHE A CA 7
ATOM 19122 C C . PHE A 1 12 ? 22.527 4.296 -8.805 1.00 0.00 12 PHE A C 7
ATOM 19123 O O . PHE A 1 12 ? 23.637 4.189 -9.328 1.00 0.00 12 PHE A O 7
ATOM 19140 N N . ILE A 1 13 ? 22.205 5.294 -7.980 1.00 0.00 13 ILE A N 7
ATOM 19141 C CA . ILE A 1 13 ? 23.151 6.356 -7.644 1.00 0.00 13 ILE A CA 7
ATOM 19142 C C . ILE A 1 13 ? 24.353 5.801 -6.877 1.00 0.00 13 ILE A C 7
ATOM 19143 O O . ILE A 1 13 ? 25.496 6.032 -7.262 1.00 0.00 13 ILE A O 7
ATOM 19159 N N . VAL A 1 14 ? 24.086 5.063 -5.800 1.00 0.00 14 VAL A N 7
ATOM 19160 C CA . VAL A 1 14 ? 25.157 4.485 -4.984 1.00 0.00 14 VAL A CA 7
ATOM 19161 C C . VAL A 1 14 ? 26.014 3.507 -5.786 1.00 0.00 14 VAL A C 7
ATOM 19162 O O . VAL A 1 14 ? 27.237 3.529 -5.690 1.00 0.00 14 VAL A O 7
ATOM 19175 N N . ASN A 1 15 ? 25.365 2.647 -6.570 1.00 0.00 15 ASN A N 7
ATOM 19176 C CA . ASN A 1 15 ? 26.067 1.656 -7.391 1.00 0.00 15 ASN A CA 7
ATOM 19177 C C . ASN A 1 15 ? 27.058 2.305 -8.363 1.00 0.00 15 ASN A C 7
ATOM 19178 O O . ASN A 1 15 ? 28.232 1.933 -8.410 1.00 0.00 15 ASN A O 7
ATOM 19189 N N . PHE A 1 16 ? 26.575 3.265 -9.138 1.00 0.00 16 PHE A N 7
ATOM 19190 C CA . PHE A 1 16 ? 27.413 3.960 -10.112 1.00 0.00 16 PHE A CA 7
ATOM 19191 C C . PHE A 1 16 ? 28.463 4.845 -9.438 1.00 0.00 16 PHE A C 7
ATOM 19192 O O . PHE A 1 16 ? 29.596 4.943 -9.911 1.00 0.00 16 PHE A O 7
ATOM 19209 N N . PHE A 1 17 ? 28.087 5.478 -8.328 1.00 0.00 17 PHE A N 7
ATOM 19210 C CA . PHE A 1 17 ? 29.000 6.361 -7.601 1.00 0.00 17 PHE A CA 7
ATOM 19211 C C . PHE A 1 17 ? 30.084 5.591 -6.843 1.00 0.00 17 PHE A C 7
ATOM 19212 O O . PHE A 1 17 ? 31.202 6.089 -6.692 1.00 0.00 17 PHE A O 7
ATOM 19229 N N . ILE A 1 18 ? 29.764 4.386 -6.373 1.00 0.00 18 ILE A N 7
ATOM 19230 C CA . ILE A 1 18 ? 30.737 3.587 -5.634 1.00 0.00 18 ILE A CA 7
ATOM 19231 C C . ILE A 1 18 ? 31.752 2.930 -6.571 1.00 0.00 18 ILE A C 7
ATOM 19232 O O . ILE A 1 18 ? 32.943 2.898 -6.278 1.00 0.00 18 ILE A O 7
ATOM 19248 N N . PHE A 1 19 ? 31.276 2.418 -7.702 1.00 0.00 19 PHE A N 7
ATOM 19249 C CA . PHE A 1 19 ? 32.150 1.766 -8.676 1.00 0.00 19 PHE A CA 7
ATOM 19250 C C . PHE A 1 19 ? 33.186 2.740 -9.242 1.00 0.00 19 PHE A C 7
ATOM 19251 O O . PHE A 1 19 ? 34.375 2.425 -9.319 1.00 0.00 19 PHE A O 7
ATOM 19268 N N . THR A 1 20 ? 32.722 3.922 -9.634 1.00 0.00 20 THR A N 7
ATOM 19269 C CA . THR A 1 20 ? 33.593 4.952 -10.198 1.00 0.00 20 THR A CA 7
ATOM 19270 C C . THR A 1 20 ? 34.689 5.403 -9.229 1.00 0.00 20 THR A C 7
ATOM 19271 O O . THR A 1 20 ? 35.830 5.621 -9.641 1.00 0.00 20 THR A O 7
ATOM 19282 N N . VAL A 1 21 ? 34.350 5.537 -7.945 1.00 0.00 21 VAL A N 7
ATOM 19283 C CA . VAL A 1 21 ? 35.326 5.971 -6.943 1.00 0.00 21 VAL A CA 7
ATOM 19284 C C . VAL A 1 21 ? 36.276 4.837 -6.548 1.00 0.00 21 VAL A C 7
ATOM 19285 O O . VAL A 1 21 ? 37.484 5.045 -6.435 1.00 0.00 21 VAL A O 7
ATOM 19298 N N . VAL A 1 22 ? 35.728 3.637 -6.340 1.00 0.00 22 VAL A N 7
ATOM 19299 C CA . VAL A 1 22 ? 36.531 2.463 -5.958 1.00 0.00 22 VAL A CA 7
ATOM 19300 C C . VAL A 1 22 ? 37.747 2.262 -6.893 1.00 0.00 22 VAL A C 7
ATOM 19301 O O . VAL A 1 22 ? 38.731 1.627 -6.509 1.00 0.00 22 VAL A O 7
ATOM 19314 N N . SER A 1 23 ? 37.671 2.806 -8.107 1.00 0.00 23 SER A N 7
ATOM 19315 C CA . SER A 1 23 ? 38.765 2.682 -9.071 1.00 0.00 23 SER A CA 7
ATOM 19316 C C . SER A 1 23 ? 39.871 3.705 -8.785 1.00 0.00 23 SER A C 7
ATOM 19317 O O . SER A 1 23 ? 41.052 3.428 -8.989 1.00 0.00 23 SER A O 7
ATOM 19325 N N . ALA A 1 24 ? 39.467 4.885 -8.319 1.00 0.00 24 ALA A N 7
ATOM 19326 C CA . ALA A 1 24 ? 40.406 5.961 -8.002 1.00 0.00 24 ALA A CA 7
ATOM 19327 C C . ALA A 1 24 ? 41.422 5.561 -6.929 1.00 0.00 24 ALA A C 7
ATOM 19328 O O . ALA A 1 24 ? 42.577 5.973 -6.981 1.00 0.00 24 ALA A O 7
ATOM 19335 N N . ILE A 1 25 ? 40.985 4.762 -5.959 1.00 0.00 25 ILE A N 7
ATOM 19336 C CA . ILE A 1 25 ? 41.863 4.315 -4.870 1.00 0.00 25 ILE A CA 7
ATOM 19337 C C . ILE A 1 25 ? 42.891 3.290 -5.348 1.00 0.00 25 ILE A C 7
ATOM 19338 O O . ILE A 1 25 ? 44.080 3.421 -5.059 1.00 0.00 25 ILE A O 7
ATOM 19354 N N . THR A 1 26 ? 42.438 2.285 -6.089 1.00 0.00 26 THR A N 7
ATOM 19355 C CA . THR A 1 26 ? 43.333 1.240 -6.589 1.00 0.00 26 THR A CA 7
ATOM 19356 C C . THR A 1 26 ? 44.300 1.775 -7.638 1.00 0.00 26 THR A C 7
ATOM 19357 O O . THR A 1 26 ? 45.442 1.325 -7.732 1.00 0.00 26 THR A O 7
ATOM 19368 N N . LEU A 1 27 ? 43.833 2.739 -8.420 1.00 0.00 27 LEU A N 7
ATOM 19369 C CA . LEU A 1 27 ? 44.641 3.336 -9.471 1.00 0.00 27 LEU A CA 7
ATOM 19370 C C . LEU A 1 27 ? 45.584 4.415 -8.936 1.00 0.00 27 LEU A C 7
ATOM 19371 O O . LEU A 1 27 ? 46.768 4.433 -9.272 1.00 0.00 27 LEU A O 7
ATOM 19387 N N . LEU A 1 28 ? 45.058 5.309 -8.103 1.00 0.00 28 LEU A N 7
ATOM 19388 C CA . LEU A 1 28 ? 45.859 6.392 -7.531 1.00 0.00 28 LEU A CA 7
ATOM 19389 C C . LEU A 1 28 ? 46.966 5.859 -6.622 1.00 0.00 28 LEU A C 7
ATOM 19390 O O . LEU A 1 28 ? 48.099 6.341 -6.673 1.00 0.00 28 LEU A O 7
ATOM 19406 N N . VAL A 1 29 ? 46.641 4.857 -5.806 1.00 0.00 29 VAL A N 7
ATOM 19407 C CA . VAL A 1 29 ? 47.620 4.273 -4.891 1.00 0.00 29 VAL A CA 7
ATOM 19408 C C . VAL A 1 29 ? 48.663 3.465 -5.666 1.00 0.00 29 VAL A C 7
ATOM 19409 O O . VAL A 1 29 ? 49.852 3.502 -5.341 1.00 0.00 29 VAL A O 7
ATOM 19422 N N . SER A 1 30 ? 48.215 2.744 -6.692 1.00 0.00 30 SER A N 7
ATOM 19423 C CA . SER A 1 30 ? 49.114 1.931 -7.508 1.00 0.00 30 SER A CA 7
ATOM 19424 C C . SER A 1 30 ? 50.099 2.813 -8.273 1.00 0.00 30 SER A C 7
ATOM 19425 O O . SER A 1 30 ? 51.284 2.494 -8.374 1.00 0.00 30 SER A O 7
ATOM 19433 N N . MET A 1 31 ? 49.597 3.927 -8.803 1.00 0.00 31 MET A N 7
ATOM 19434 C CA . MET A 1 31 ? 50.424 4.861 -9.557 1.00 0.00 31 MET A CA 7
ATOM 19435 C C . MET A 1 31 ? 51.456 5.521 -8.646 1.00 0.00 31 MET A C 7
ATOM 19436 O O . MET A 1 31 ? 52.630 5.626 -8.998 1.00 0.00 31 MET A O 7
ATOM 19450 N N . ALA A 1 32 ? 51.006 5.960 -7.470 1.00 0.00 32 ALA A N 7
ATOM 19451 C CA . ALA A 1 32 ? 51.888 6.609 -6.498 1.00 0.00 32 ALA A CA 7
ATOM 19452 C C . ALA A 1 32 ? 53.018 5.677 -6.068 1.00 0.00 32 ALA A C 7
ATOM 19453 O O . ALA A 1 32 ? 54.153 6.111 -5.864 1.00 0.00 32 ALA A O 7
ATOM 19460 N N . PHE A 1 33 ? 52.694 4.390 -5.921 1.00 0.00 33 PHE A N 7
ATOM 19461 C CA . PHE A 1 33 ? 53.678 3.387 -5.518 1.00 0.00 33 PHE A CA 7
ATOM 19462 C C . PHE A 1 33 ? 54.831 3.311 -6.524 1.00 0.00 33 PHE A C 7
ATOM 19463 O O . PHE A 1 33 ? 56.003 3.371 -6.145 1.00 0.00 33 PHE A O 7
ATOM 19480 N N . LEU A 1 34 ? 54.482 3.173 -7.796 1.00 0.00 34 LEU A N 7
ATOM 19481 C CA . LEU A 1 34 ? 55.481 3.088 -8.857 1.00 0.00 34 LEU A CA 7
ATOM 19482 C C . LEU A 1 34 ? 56.242 4.409 -9.013 1.00 0.00 34 LEU A C 7
ATOM 19483 O O . LEU A 1 34 ? 57.385 4.419 -9.474 1.00 0.00 34 LEU A O 7
ATOM 19499 N N . THR A 1 35 ? 55.607 5.520 -8.632 1.00 0.00 35 THR A N 7
ATOM 19500 C CA . THR A 1 35 ? 56.230 6.837 -8.734 1.00 0.00 35 THR A CA 7
ATOM 19501 C C . THR A 1 35 ? 57.481 6.948 -7.860 1.00 0.00 35 THR A C 7
ATOM 19502 O O . THR A 1 35 ? 58.536 7.374 -8.329 1.00 0.00 35 THR A O 7
ATOM 19513 N N . ALA A 1 36 ? 57.355 6.563 -6.592 1.00 0.00 36 ALA A N 7
ATOM 19514 C CA . ALA A 1 36 ? 58.479 6.626 -5.660 1.00 0.00 36 ALA A CA 7
ATOM 19515 C C . ALA A 1 36 ? 59.450 5.463 -5.852 1.00 0.00 36 ALA A C 7
ATOM 19516 O O . ALA A 1 36 ? 60.666 5.659 -5.878 1.00 0.00 36 ALA A O 7
ATOM 19523 N N . THR A 1 37 ? 58.908 4.254 -5.991 1.00 0.00 37 THR A N 7
ATOM 19524 C CA . THR A 1 37 ? 59.736 3.063 -6.178 1.00 0.00 37 THR A CA 7
ATOM 19525 C C . THR A 1 37 ? 60.491 3.113 -7.503 1.00 0.00 37 THR A C 7
ATOM 19526 O O . THR A 1 37 ? 61.636 2.673 -7.589 1.00 0.00 37 THR A O 7
ATOM 19537 N N . ARG A 1 38 ? 59.831 3.638 -8.541 1.00 0.00 38 ARG A N 7
ATOM 19538 C CA . ARG A 1 38 ? 60.416 3.763 -9.885 1.00 0.00 38 ARG A CA 7
ATOM 19539 C C . ARG A 1 38 ? 61.144 2.488 -10.328 1.00 0.00 38 ARG A C 7
ATOM 19540 O O . ARG A 1 38 ? 61.925 2.562 -11.301 1.00 0.00 38 ARG A O 7
ATOM 19562 N N . MET B 1 1 ? 6.555 10.060 -14.498 1.00 0.00 1 MET B N 7
ATOM 19563 C CA . MET B 1 1 ? 7.642 9.224 -13.924 1.00 0.00 1 MET B CA 7
ATOM 19564 C C . MET B 1 1 ? 8.087 9.765 -12.569 1.00 0.00 1 MET B C 7
ATOM 19565 O O . MET B 1 1 ? 7.610 10.808 -12.119 1.00 0.00 1 MET B O 7
ATOM 19581 N N . LEU B 1 2 ? 9.004 9.047 -11.927 1.00 0.00 2 LEU B N 7
ATOM 19582 C CA . LEU B 1 2 ? 9.519 9.451 -10.622 1.00 0.00 2 LEU B CA 7
ATOM 19583 C C . LEU B 1 2 ? 10.433 10.673 -10.751 1.00 0.00 2 LEU B C 7
ATOM 19584 O O . LEU B 1 2 ? 10.948 10.946 -11.836 1.00 0.00 2 LEU B O 7
ATOM 19600 N N . PRO B 1 3 ? 10.657 11.432 -9.650 1.00 0.00 3 PRO B N 7
ATOM 19601 C CA . PRO B 1 3 ? 11.520 12.623 -9.679 1.00 0.00 3 PRO B CA 7
ATOM 19602 C C . PRO B 1 3 ? 12.925 12.316 -10.200 1.00 0.00 3 PRO B C 7
ATOM 19603 O O . PRO B 1 3 ? 13.438 11.212 -10.013 1.00 0.00 3 PRO B O 7
ATOM 19614 N N . PHE B 1 4 ? 13.538 13.301 -10.853 1.00 0.00 4 PHE B N 7
ATOM 19615 C CA . PHE B 1 4 ? 14.881 13.138 -11.403 1.00 0.00 4 PHE B CA 7
ATOM 19616 C C . PHE B 1 4 ? 15.909 12.970 -10.286 1.00 0.00 4 PHE B C 7
ATOM 19617 O O . PHE B 1 4 ? 16.529 13.940 -9.846 1.00 0.00 4 PHE B O 7
ATOM 19634 N N . VAL B 1 5 ? 16.083 11.730 -9.832 1.00 0.00 5 VAL B N 7
ATOM 19635 C CA . VAL B 1 5 ? 17.038 11.421 -8.764 1.00 0.00 5 VAL B CA 7
ATOM 19636 C C . VAL B 1 5 ? 16.648 12.127 -7.462 1.00 0.00 5 VAL B C 7
ATOM 19637 O O . VAL B 1 5 ? 17.227 13.153 -7.097 1.00 0.00 5 VAL B O 7
ATOM 19650 N N . GLN B 1 6 ? 15.660 11.569 -6.768 1.00 0.00 6 GLN B N 7
ATOM 19651 C CA . GLN B 1 6 ? 15.191 12.139 -5.509 1.00 0.00 6 GLN B CA 7
ATOM 19652 C C . GLN B 1 6 ? 14.232 11.180 -4.803 1.00 0.00 6 GLN B C 7
ATOM 19653 O O . GLN B 1 6 ? 13.012 11.358 -4.841 1.00 0.00 6 GLN B O 7
ATOM 19667 N N . GLU B 1 7 ? 14.795 10.161 -4.163 1.00 0.00 7 GLU B N 7
ATOM 19668 C CA . GLU B 1 7 ? 14.002 9.169 -3.446 1.00 0.00 7 GLU B CA 7
ATOM 19669 C C . GLU B 1 7 ? 14.841 8.481 -2.375 1.00 0.00 7 GLU B C 7
ATOM 19670 O O . GLU B 1 7 ? 16.069 8.438 -2.468 1.00 0.00 7 GLU B O 7
ATOM 19682 N N . ARG B 1 8 ? 14.172 7.942 -1.356 1.00 0.00 8 ARG B N 7
ATOM 19683 C CA . ARG B 1 8 ? 14.850 7.250 -0.258 1.00 0.00 8 ARG B CA 7
ATOM 19684 C C . ARG B 1 8 ? 15.891 8.145 0.419 1.00 0.00 8 ARG B C 7
ATOM 19685 O O . ARG B 1 8 ? 17.051 8.191 0.006 1.00 0.00 8 ARG B O 7
ATOM 19706 N N . ILE B 1 9 ? 15.462 8.850 1.459 1.00 0.00 9 ILE B N 7
ATOM 19707 C CA . ILE B 1 9 ? 16.342 9.749 2.206 1.00 0.00 9 ILE B CA 7
ATOM 19708 C C . ILE B 1 9 ? 17.524 8.999 2.840 1.00 0.00 9 ILE B C 7
ATOM 19709 O O . ILE B 1 9 ? 18.555 9.605 3.137 1.00 0.00 9 ILE B O 7
ATOM 19725 N N . GLY B 1 10 ? 17.371 7.688 3.039 1.00 0.00 10 GLY B N 7
ATOM 19726 C CA . GLY B 1 10 ? 18.433 6.895 3.635 1.00 0.00 10 GLY B CA 7
ATOM 19727 C C . GLY B 1 10 ? 19.569 6.620 2.668 1.00 0.00 10 GLY B C 7
ATOM 19728 O O . GLY B 1 10 ? 20.742 6.680 3.044 1.00 0.00 10 GLY B O 7
ATOM 19732 N N . LEU B 1 11 ? 19.219 6.315 1.418 1.00 0.00 11 LEU B N 7
ATOM 19733 C CA . LEU B 1 11 ? 20.217 6.027 0.384 1.00 0.00 11 LEU B CA 7
ATOM 19734 C C . LEU B 1 11 ? 21.158 7.219 0.166 1.00 0.00 11 LEU B C 7
ATOM 19735 O O . LEU B 1 11 ? 22.330 7.039 -0.170 1.00 0.00 11 LEU B O 7
ATOM 19751 N N . PHE B 1 12 ? 20.638 8.429 0.355 1.00 0.00 12 PHE B N 7
ATOM 19752 C CA . PHE B 1 12 ? 21.438 9.638 0.184 1.00 0.00 12 PHE B CA 7
ATOM 19753 C C . PHE B 1 12 ? 22.537 9.712 1.247 1.00 0.00 12 PHE B C 7
ATOM 19754 O O . PHE B 1 12 ? 23.646 10.175 0.978 1.00 0.00 12 PHE B O 7
ATOM 19771 N N . ILE B 1 13 ? 22.221 9.236 2.453 1.00 0.00 13 ILE B N 7
ATOM 19772 C CA . ILE B 1 13 ? 23.175 9.244 3.561 1.00 0.00 13 ILE B CA 7
ATOM 19773 C C . ILE B 1 13 ? 24.374 8.343 3.264 1.00 0.00 13 ILE B C 7
ATOM 19774 O O . ILE B 1 13 ? 25.517 8.780 3.358 1.00 0.00 13 ILE B O 7
ATOM 19790 N N . VAL B 1 14 ? 24.105 7.090 2.897 1.00 0.00 14 VAL B N 7
ATOM 19791 C CA . VAL B 1 14 ? 25.174 6.136 2.593 1.00 0.00 14 VAL B CA 7
ATOM 19792 C C . VAL B 1 14 ? 26.024 6.595 1.410 1.00 0.00 14 VAL B C 7
ATOM 19793 O O . VAL B 1 14 ? 27.247 6.511 1.453 1.00 0.00 14 VAL B O 7
ATOM 19806 N N . ASN B 1 15 ? 25.370 7.076 0.354 1.00 0.00 15 ASN B N 7
ATOM 19807 C CA . ASN B 1 15 ? 26.065 7.551 -0.847 1.00 0.00 15 ASN B CA 7
ATOM 19808 C C . ASN B 1 15 ? 27.059 8.674 -0.534 1.00 0.00 15 ASN B C 7
ATOM 19809 O O . ASN B 1 15 ? 28.230 8.604 -0.909 1.00 0.00 15 ASN B O 7
ATOM 19820 N N . PHE B 1 16 ? 26.580 9.708 0.142 1.00 0.00 16 PHE B N 7
ATOM 19821 C CA . PHE B 1 16 ? 27.421 10.849 0.497 1.00 0.00 16 PHE B CA 7
ATOM 19822 C C . PHE B 1 16 ? 28.475 10.481 1.542 1.00 0.00 16 PHE B C 7
ATOM 19823 O O . PHE B 1 16 ? 29.608 10.962 1.481 1.00 0.00 16 PHE B O 7
ATOM 19840 N N . PHE B 1 17 ? 28.105 9.622 2.488 1.00 0.00 17 PHE B N 7
ATOM 19841 C CA . PHE B 1 17 ? 29.024 9.203 3.548 1.00 0.00 17 PHE B CA 7
ATOM 19842 C C . PHE B 1 17 ? 30.104 8.244 3.044 1.00 0.00 17 PHE B C 7
ATOM 19843 O O . PHE B 1 17 ? 31.224 8.253 3.558 1.00 0.00 17 PHE B O 7
ATOM 19860 N N . ILE B 1 18 ? 29.778 7.425 2.044 1.00 0.00 18 ILE B N 7
ATOM 19861 C CA . ILE B 1 18 ? 30.748 6.473 1.509 1.00 0.00 18 ILE B CA 7
ATOM 19862 C C . ILE B 1 18 ? 31.758 7.161 0.588 1.00 0.00 18 ILE B C 7
ATOM 19863 O O . ILE B 1 18 ? 32.949 6.874 0.642 1.00 0.00 18 ILE B O 7
ATOM 19879 N N . PHE B 1 19 ? 31.279 8.078 -0.245 1.00 0.00 19 PHE B N 7
ATOM 19880 C CA . PHE B 1 19 ? 32.148 8.804 -1.173 1.00 0.00 19 PHE B CA 7
ATOM 19881 C C . PHE B 1 19 ? 33.189 9.642 -0.426 1.00 0.00 19 PHE B C 7
ATOM 19882 O O . PHE B 1 19 ? 34.376 9.618 -0.754 1.00 0.00 19 PHE B O 7
ATOM 19899 N N . THR B 1 20 ? 32.729 10.380 0.579 1.00 0.00 20 THR B N 7
ATOM 19900 C CA . THR B 1 20 ? 33.605 11.236 1.380 1.00 0.00 20 THR B CA 7
ATOM 19901 C C . THR B 1 20 ? 34.705 10.451 2.102 1.00 0.00 20 THR B C 7
ATOM 19902 O O . THR B 1 20 ? 35.846 10.911 2.176 1.00 0.00 20 THR B O 7
ATOM 19913 N N . VAL B 1 21 ? 34.368 9.273 2.628 1.00 0.00 21 VAL B N 7
ATOM 19914 C CA . VAL B 1 21 ? 35.346 8.454 3.348 1.00 0.00 21 VAL B CA 7
ATOM 19915 C C . VAL B 1 21 ? 36.291 7.726 2.384 1.00 0.00 21 VAL B C 7
ATOM 19916 O O . VAL B 1 21 ? 37.501 7.683 2.611 1.00 0.00 21 VAL B O 7
ATOM 19929 N N . VAL B 1 22 ? 35.738 7.159 1.310 1.00 0.00 22 VAL B N 7
ATOM 19930 C CA . VAL B 1 22 ? 36.536 6.432 0.308 1.00 0.00 22 VAL B CA 7
ATOM 19931 C C . VAL B 1 22 ? 37.748 7.259 -0.179 1.00 0.00 22 VAL B C 7
ATOM 19932 O O . VAL B 1 22 ? 38.729 6.697 -0.670 1.00 0.00 22 VAL B O 7
ATOM 19945 N N . SER B 1 23 ? 37.675 8.582 -0.035 1.00 0.00 23 SER B N 7
ATOM 19946 C CA . SER B 1 23 ? 38.766 9.460 -0.458 1.00 0.00 23 SER B CA 7
ATOM 19947 C C . SER B 1 23 ? 39.877 9.504 0.597 1.00 0.00 23 SER B C 7
ATOM 19948 O O . SER B 1 23 ? 41.058 9.611 0.265 1.00 0.00 23 SER B O 7
ATOM 19956 N N . ALA B 1 24 ? 39.482 9.426 1.866 1.00 0.00 24 ALA B N 7
ATOM 19957 C CA . ALA B 1 24 ? 40.425 9.456 2.982 1.00 0.00 24 ALA B CA 7
ATOM 19958 C C . ALA B 1 24 ? 41.441 8.310 2.928 1.00 0.00 24 ALA B C 7
ATOM 19959 O O . ALA B 1 24 ? 42.599 8.487 3.296 1.00 0.00 24 ALA B O 7
ATOM 19966 N N . ILE B 1 25 ? 41.003 7.141 2.471 1.00 0.00 25 ILE B N 7
ATOM 19967 C CA . ILE B 1 25 ? 41.878 5.969 2.376 1.00 0.00 25 ILE B CA 7
ATOM 19968 C C . ILE B 1 25 ? 42.901 6.104 1.247 1.00 0.00 25 ILE B C 7
ATOM 19969 O O . ILE B 1 25 ? 44.091 5.870 1.456 1.00 0.00 25 ILE B O 7
ATOM 19985 N N . THR B 1 26 ? 42.441 6.501 0.065 1.00 0.00 26 THR B N 7
ATOM 19986 C CA . THR B 1 26 ? 43.331 6.652 -1.087 1.00 0.00 26 THR B CA 7
ATOM 19987 C C . THR B 1 26 ? 44.299 7.816 -0.907 1.00 0.00 26 THR B C 7
ATOM 19988 O O . THR B 1 26 ? 45.437 7.765 -1.371 1.00 0.00 26 THR B O 7
ATOM 19999 N N . LEU B 1 27 ? 43.837 8.856 -0.230 1.00 0.00 27 LEU B N 7
ATOM 20000 C CA . LEU B 1 27 ? 44.645 10.041 0.008 1.00 0.00 27 LEU B CA 7
ATOM 20001 C C . LEU B 1 27 ? 45.595 9.864 1.195 1.00 0.00 27 LEU B C 7
ATOM 20002 O O . LEU B 1 27 ? 46.778 10.190 1.101 1.00 0.00 27 LEU B O 7
ATOM 20018 N N . LEU B 1 28 ? 45.075 9.348 2.306 1.00 0.00 28 LEU B N 7
ATOM 20019 C CA . LEU B 1 28 ? 45.881 9.139 3.509 1.00 0.00 28 LEU B CA 7
ATOM 20020 C C . LEU B 1 28 ? 46.986 8.110 3.276 1.00 0.00 28 LEU B C 7
ATOM 20021 O O . LEU B 1 28 ? 48.122 8.306 3.712 1.00 0.00 28 LEU B O 7
ATOM 20037 N N . VAL B 1 29 ? 46.658 7.025 2.578 1.00 0.00 29 VAL B N 7
ATOM 20038 C CA . VAL B 1 29 ? 47.635 5.973 2.299 1.00 0.00 29 VAL B CA 7
ATOM 20039 C C . VAL B 1 29 ? 48.673 6.459 1.286 1.00 0.00 29 VAL B C 7
ATOM 20040 O O . VAL B 1 29 ? 49.862 6.162 1.414 1.00 0.00 29 VAL B O 7
ATOM 20053 N N . SER B 1 30 ? 48.220 7.212 0.285 1.00 0.00 30 SER B N 7
ATOM 20054 C CA . SER B 1 30 ? 49.113 7.737 -0.745 1.00 0.00 30 SER B CA 7
ATOM 20055 C C . SER B 1 30 ? 50.101 8.737 -0.148 1.00 0.00 30 SER B C 7
ATOM 20056 O O . SER B 1 30 ? 51.285 8.734 -0.488 1.00 0.00 30 SER B O 7
ATOM 20064 N N . MET B 1 31 ? 49.604 9.584 0.750 1.00 0.00 31 MET B N 7
ATOM 20065 C CA . MET B 1 31 ? 50.436 10.591 1.402 1.00 0.00 31 MET B CA 7
ATOM 20066 C C . MET B 1 31 ? 51.472 9.929 2.304 1.00 0.00 31 MET B C 7
ATOM 20067 O O . MET B 1 31 ? 52.646 10.295 2.289 1.00 0.00 31 MET B O 7
ATOM 20081 N N . ALA B 1 32 ? 51.028 8.945 3.088 1.00 0.00 32 ALA B N 7
ATOM 20082 C CA . ALA B 1 32 ? 51.912 8.222 4.001 1.00 0.00 32 ALA B CA 7
ATOM 20083 C C . ALA B 1 32 ? 53.039 7.522 3.241 1.00 0.00 32 ALA B C 7
ATOM 20084 O O . ALA B 1 32 ? 54.176 7.464 3.711 1.00 0.00 32 ALA B O 7
ATOM 20091 N N . PHE B 1 33 ? 52.709 6.987 2.064 1.00 0.00 33 PHE B N 7
ATOM 20092 C CA . PHE B 1 33 ? 53.687 6.293 1.230 1.00 0.00 33 PHE B CA 7
ATOM 20093 C C . PHE B 1 33 ? 54.840 7.226 0.843 1.00 0.00 33 PHE B C 7
ATOM 20094 O O . PHE B 1 33 ? 56.012 6.884 1.008 1.00 0.00 33 PHE B O 7
ATOM 20111 N N . LEU B 1 34 ? 54.489 8.393 0.318 1.00 0.00 34 LEU B N 7
ATOM 20112 C CA . LEU B 1 34 ? 55.484 9.374 -0.096 1.00 0.00 34 LEU B CA 7
ATOM 20113 C C . LEU B 1 34 ? 56.252 9.932 1.109 1.00 0.00 34 LEU B C 7
ATOM 20114 O O . LEU B 1 34 ? 57.394 10.372 0.969 1.00 0.00 34 LEU B O 7
ATOM 20130 N N . THR B 1 35 ? 55.623 9.912 2.286 1.00 0.00 35 THR B N 7
ATOM 20131 C CA . THR B 1 35 ? 56.254 10.417 3.504 1.00 0.00 35 THR B CA 7
ATOM 20132 C C . THR B 1 35 ? 57.506 9.619 3.872 1.00 0.00 35 THR B C 7
ATOM 20133 O O . THR B 1 35 ? 58.563 10.197 4.128 1.00 0.00 35 THR B O 7
ATOM 20144 N N . ALA B 1 36 ? 57.381 8.294 3.898 1.00 0.00 36 ALA B N 7
ATOM 20145 C CA . ALA B 1 36 ? 58.506 7.427 4.242 1.00 0.00 36 ALA B CA 7
ATOM 20146 C C . ALA B 1 36 ? 59.469 7.250 3.070 1.00 0.00 36 ALA B C 7
ATOM 20147 O O . ALA B 1 36 ? 60.686 7.334 3.241 1.00 0.00 36 ALA B O 7
ATOM 20154 N N . THR B 1 37 ? 58.921 7.008 1.880 1.00 0.00 37 THR B N 7
ATOM 20155 C CA . THR B 1 37 ? 59.742 6.819 0.685 1.00 0.00 37 THR B CA 7
ATOM 20156 C C . THR B 1 37 ? 60.496 8.094 0.319 1.00 0.00 37 THR B C 7
ATOM 20157 O O . THR B 1 37 ? 61.639 8.039 -0.133 1.00 0.00 37 THR B O 7
ATOM 20168 N N . ARG B 1 38 ? 59.837 9.243 0.502 1.00 0.00 38 ARG B N 7
ATOM 20169 C CA . ARG B 1 38 ? 60.422 10.559 0.202 1.00 0.00 38 ARG B CA 7
ATOM 20170 C C . ARG B 1 38 ? 61.144 10.588 -1.150 1.00 0.00 38 ARG B C 7
ATOM 20171 O O . ARG B 1 38 ? 61.922 11.535 -1.386 1.00 0.00 38 ARG B O 7
ATOM 20193 N N . MET C 1 1 ? 6.589 16.912 5.054 1.00 0.00 1 MET C N 7
ATOM 20194 C CA . MET C 1 1 ? 7.670 16.108 4.430 1.00 0.00 1 MET C CA 7
ATOM 20195 C C . MET C 1 1 ? 8.121 14.986 5.360 1.00 0.00 1 MET C C 7
ATOM 20196 O O . MET C 1 1 ? 7.651 14.881 6.494 1.00 0.00 1 MET C O 7
ATOM 20212 N N . LEU C 1 2 ? 9.036 14.153 4.873 1.00 0.00 2 LEU C N 7
ATOM 20213 C CA . LEU C 1 2 ? 9.553 13.037 5.656 1.00 0.00 2 LEU C CA 7
ATOM 20214 C C . LEU C 1 2 ? 10.474 13.537 6.774 1.00 0.00 2 LEU C C 7
ATOM 20215 O O . LEU C 1 2 ? 10.990 14.654 6.696 1.00 0.00 2 LEU C O 7
ATOM 20231 N N . PRO C 1 3 ? 10.704 12.723 7.836 1.00 0.00 3 PRO C N 7
ATOM 20232 C CA . PRO C 1 3 ? 11.574 13.120 8.954 1.00 0.00 3 PRO C CA 7
ATOM 20233 C C . PRO C 1 3 ? 12.976 13.520 8.494 1.00 0.00 3 PRO C C 7
ATOM 20234 O O . PRO C 1 3 ? 13.483 13.000 7.499 1.00 0.00 3 PRO C O 7
ATOM 20245 N N . PHE C 1 4 ? 13.592 14.445 9.224 1.00 0.00 4 PHE C N 7
ATOM 20246 C CA . PHE C 1 4 ? 14.934 14.917 8.892 1.00 0.00 4 PHE C CA 7
ATOM 20247 C C . PHE C 1 4 ? 15.963 13.804 9.073 1.00 0.00 4 PHE C C 7
ATOM 20248 O O . PHE C 1 4 ? 16.588 13.684 10.127 1.00 0.00 4 PHE C O 7
ATOM 20265 N N . VAL C 1 5 ? 16.132 12.988 8.033 1.00 0.00 5 VAL C N 7
ATOM 20266 C CA . VAL C 1 5 ? 17.085 11.877 8.064 1.00 0.00 5 VAL C CA 7
ATOM 20267 C C . VAL C 1 5 ? 16.702 10.857 9.140 1.00 0.00 5 VAL C C 7
ATOM 20268 O O . VAL C 1 5 ? 17.287 10.827 10.226 1.00 0.00 5 VAL C O 7
ATOM 20281 N N . GLN C 1 6 ? 15.710 10.024 8.830 1.00 0.00 6 GLN C N 7
ATOM 20282 C CA . GLN C 1 6 ? 15.246 9.003 9.763 1.00 0.00 6 GLN C CA 7
ATOM 20283 C C . GLN C 1 6 ? 14.284 8.037 9.074 1.00 0.00 6 GLN C C 7
ATOM 20284 O O . GLN C 1 6 ? 13.065 8.127 9.238 1.00 0.00 6 GLN C O 7
ATOM 20298 N N . GLU C 1 7 ? 14.843 7.112 8.300 1.00 0.00 7 GLU C N 7
ATOM 20299 C CA . GLU C 1 7 ? 14.046 6.124 7.583 1.00 0.00 7 GLU C CA 7
ATOM 20300 C C . GLU C 1 7 ? 14.882 4.893 7.254 1.00 0.00 7 GLU C C 7
ATOM 20301 O O . GLU C 1 7 ? 16.109 4.967 7.177 1.00 0.00 7 GLU C O 7
ATOM 20313 N N . ARG C 1 8 ? 14.212 3.757 7.060 1.00 0.00 8 ARG C N 7
ATOM 20314 C CA . ARG C 1 8 ? 14.888 2.498 6.739 1.00 0.00 8 ARG C CA 7
ATOM 20315 C C . ARG C 1 8 ? 15.934 2.131 7.792 1.00 0.00 8 ARG C C 7
ATOM 20316 O O . ARG C 1 8 ? 17.093 2.537 7.703 1.00 0.00 8 ARG C O 7
ATOM 20337 N N . ILE C 1 9 ? 15.509 1.359 8.787 1.00 0.00 9 ILE C N 7
ATOM 20338 C CA . ILE C 1 9 ? 16.396 0.927 9.869 1.00 0.00 9 ILE C CA 7
ATOM 20339 C C . ILE C 1 9 ? 17.574 0.092 9.344 1.00 0.00 9 ILE C C 7
ATOM 20340 O O . ILE C 1 9 ? 18.608 -0.004 10.007 1.00 0.00 9 ILE C O 7
ATOM 20356 N N . GLY C 1 10 ? 17.416 -0.502 8.159 1.00 0.00 10 GLY C N 7
ATOM 20357 C CA . GLY C 1 10 ? 18.474 -1.316 7.583 1.00 0.00 10 GLY C CA 7
ATOM 20358 C C . GLY C 1 10 ? 19.606 -0.481 7.018 1.00 0.00 10 GLY C C 7
ATOM 20359 O O . GLY C 1 10 ? 20.780 -0.820 7.185 1.00 0.00 10 GLY C O 7
ATOM 20363 N N . LEU C 1 11 ? 19.254 0.613 6.344 1.00 0.00 11 LEU C N 7
ATOM 20364 C CA . LEU C 1 11 ? 20.249 1.509 5.744 1.00 0.00 11 LEU C CA 7
ATOM 20365 C C . LEU C 1 11 ? 21.195 2.083 6.805 1.00 0.00 11 LEU C C 7
ATOM 20366 O O . LEU C 1 11 ? 22.365 2.349 6.524 1.00 0.00 11 LEU C O 7
ATOM 20382 N N . PHE C 1 12 ? 20.681 2.278 8.019 1.00 0.00 12 PHE C N 7
ATOM 20383 C CA . PHE C 1 12 ? 21.489 2.814 9.111 1.00 0.00 12 PHE C CA 7
ATOM 20384 C C . PHE C 1 12 ? 22.590 1.825 9.503 1.00 0.00 12 PHE C C 7
ATOM 20385 O O . PHE C 1 12 ? 23.700 2.225 9.855 1.00 0.00 12 PHE C O 7
ATOM 20402 N N . ILE C 1 13 ? 22.273 0.532 9.425 1.00 0.00 13 ILE C N 7
ATOM 20403 C CA . ILE C 1 13 ? 23.227 -0.521 9.770 1.00 0.00 13 ILE C CA 7
ATOM 20404 C C . ILE C 1 13 ? 24.421 -0.517 8.815 1.00 0.00 13 ILE C C 7
ATOM 20405 O O . ILE C 1 13 ? 25.568 -0.472 9.253 1.00 0.00 13 ILE C O 7
ATOM 20421 N N . VAL C 1 14 ? 24.145 -0.554 7.511 1.00 0.00 14 VAL C N 7
ATOM 20422 C CA . VAL C 1 14 ? 25.209 -0.560 6.504 1.00 0.00 14 VAL C CA 7
ATOM 20423 C C . VAL C 1 14 ? 26.061 0.705 6.571 1.00 0.00 14 VAL C C 7
ATOM 20424 O O . VAL C 1 14 ? 27.283 0.637 6.497 1.00 0.00 14 VAL C O 7
ATOM 20437 N N . ASN C 1 15 ? 25.406 1.858 6.705 1.00 0.00 15 ASN C N 7
ATOM 20438 C CA . ASN C 1 15 ? 26.103 3.146 6.782 1.00 0.00 15 ASN C CA 7
ATOM 20439 C C . ASN C 1 15 ? 27.103 3.198 7.942 1.00 0.00 15 ASN C C 7
ATOM 20440 O O . ASN C 1 15 ? 28.274 3.532 7.752 1.00 0.00 15 ASN C O 7
ATOM 20451 N N . PHE C 1 16 ? 26.630 2.875 9.137 1.00 0.00 16 PHE C N 7
ATOM 20452 C CA . PHE C 1 16 ? 27.477 2.888 10.327 1.00 0.00 16 PHE C CA 7
ATOM 20453 C C . PHE C 1 16 ? 28.531 1.780 10.293 1.00 0.00 16 PHE C C 7
ATOM 20454 O O . PHE C 1 16 ? 29.667 1.986 10.725 1.00 0.00 16 PHE C O 7
ATOM 20471 N N . PHE C 1 17 ? 28.157 0.614 9.771 1.00 0.00 17 PHE C N 7
ATOM 20472 C CA . PHE C 1 17 ? 29.076 -0.522 9.695 1.00 0.00 17 PHE C CA 7
ATOM 20473 C C . PHE C 1 17 ? 30.150 -0.340 8.621 1.00 0.00 17 PHE C C 7
ATOM 20474 O O . PHE C 1 17 ? 31.272 -0.827 8.783 1.00 0.00 17 PHE C O 7
ATOM 20491 N N . ILE C 1 18 ? 29.818 0.356 7.536 1.00 0.00 18 ILE C N 7
ATOM 20492 C CA . ILE C 1 18 ? 30.783 0.573 6.460 1.00 0.00 18 ILE C CA 7
ATOM 20493 C C . ILE C 1 18 ? 31.797 1.660 6.825 1.00 0.00 18 ILE C C 7
ATOM 20494 O O . ILE C 1 18 ? 32.986 1.520 6.560 1.00 0.00 18 ILE C O 7
ATOM 20510 N N . PHE C 1 19 ? 31.319 2.737 7.442 1.00 0.00 19 PHE C N 7
ATOM 20511 C CA . PHE C 1 19 ? 32.192 3.843 7.840 1.00 0.00 19 PHE C CA 7
ATOM 20512 C C . PHE C 1 19 ? 33.237 3.391 8.864 1.00 0.00 19 PHE C C 7
ATOM 20513 O O . PHE C 1 19 ? 34.424 3.695 8.731 1.00 0.00 19 PHE C O 7
ATOM 20530 N N . THR C 1 20 ? 32.784 2.664 9.878 1.00 0.00 20 THR C N 7
ATOM 20531 C CA . THR C 1 20 ? 33.664 2.167 10.934 1.00 0.00 20 THR C CA 7
ATOM 20532 C C . THR C 1 20 ? 34.761 1.236 10.406 1.00 0.00 20 THR C C 7
ATOM 20533 O O . THR C 1 20 ? 35.906 1.308 10.859 1.00 0.00 20 THR C O 7
ATOM 20544 N N . VAL C 1 21 ? 34.420 0.372 9.449 1.00 0.00 21 VAL C N 7
ATOM 20545 C CA . VAL C 1 21 ? 35.395 -0.565 8.886 1.00 0.00 21 VAL C CA 7
ATOM 20546 C C . VAL C 1 21 ? 36.335 0.126 7.893 1.00 0.00 21 VAL C C 7
ATOM 20547 O O . VAL C 1 21 ? 37.545 -0.104 7.915 1.00 0.00 21 VAL C O 7
ATOM 20560 N N . VAL C 1 22 ? 35.776 0.972 7.024 1.00 0.00 22 VAL C N 7
ATOM 20561 C CA . VAL C 1 22 ? 36.570 1.700 6.020 1.00 0.00 22 VAL C CA 7
ATOM 20562 C C . VAL C 1 22 ? 37.785 2.419 6.648 1.00 0.00 22 VAL C C 7
ATOM 20563 O O . VAL C 1 22 ? 38.763 2.711 5.956 1.00 0.00 22 VAL C O 7
ATOM 20576 N N . SER C 1 23 ? 37.719 2.691 7.951 1.00 0.00 23 SER C N 7
ATOM 20577 C CA . SER C 1 23 ? 38.814 3.363 8.650 1.00 0.00 23 SER C CA 7
ATOM 20578 C C . SER C 1 23 ? 39.928 2.374 9.011 1.00 0.00 23 SER C C 7
ATOM 20579 O O . SER C 1 23 ? 41.108 2.722 9.004 1.00 0.00 23 SER C O 7
ATOM 20587 N N . ALA C 1 24 ? 39.533 1.143 9.331 1.00 0.00 24 ALA C N 7
ATOM 20588 C CA . ALA C 1 24 ? 40.478 0.090 9.701 1.00 0.00 24 ALA C CA 7
ATOM 20589 C C . ALA C 1 24 ? 41.488 -0.213 8.588 1.00 0.00 24 ALA C C 7
ATOM 20590 O O . ALA C 1 24 ? 42.647 -0.510 8.864 1.00 0.00 24 ALA C O 7
ATOM 20597 N N . ILE C 1 25 ? 41.042 -0.139 7.339 1.00 0.00 25 ILE C N 7
ATOM 20598 C CA . ILE C 1 25 ? 41.912 -0.413 6.188 1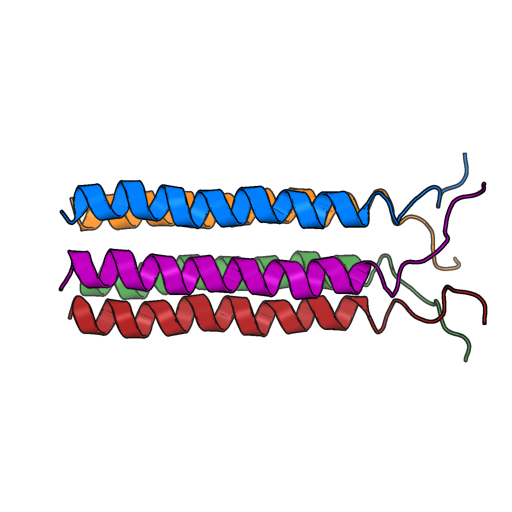.00 0.00 25 ILE C CA 7
ATOM 20599 C C . ILE C 1 25 ? 42.933 0.703 5.963 1.00 0.00 25 ILE C C 7
ATOM 20600 O O . ILE C 1 25 ? 44.123 0.432 5.799 1.00 0.00 25 ILE C O 7
ATOM 20616 N N . THR C 1 26 ? 42.474 1.950 5.977 1.00 0.00 26 THR C N 7
ATOM 20617 C CA . THR C 1 26 ? 43.363 3.091 5.760 1.00 0.00 26 THR C CA 7
ATOM 20618 C C . THR C 1 26 ? 44.337 3.281 6.918 1.00 0.00 26 THR C C 7
ATOM 20619 O O . THR C 1 26 ? 45.476 3.706 6.720 1.00 0.00 26 THR C O 7
ATOM 20630 N N . LEU C 1 27 ? 43.881 2.958 8.119 1.00 0.00 27 LEU C N 7
ATOM 20631 C CA . LEU C 1 27 ? 44.697 3.097 9.314 1.00 0.00 27 LEU C CA 7
ATOM 20632 C C . LEU C 1 27 ? 45.647 1.914 9.509 1.00 0.00 27 LEU C C 7
ATOM 20633 O O . LEU C 1 27 ? 46.833 2.103 9.782 1.00 0.00 27 LEU C O 7
ATOM 20649 N N . LEU C 1 28 ? 45.125 0.698 9.364 1.00 0.00 28 LEU C N 7
ATOM 20650 C CA . LEU C 1 28 ? 45.933 -0.511 9.532 1.00 0.00 28 LEU C CA 7
ATOM 20651 C C . LEU C 1 28 ? 47.032 -0.609 8.475 1.00 0.00 28 LEU C C 7
ATOM 20652 O O . LEU C 1 28 ? 48.170 -0.963 8.789 1.00 0.00 28 LEU C O 7
ATOM 20668 N N . VAL C 1 29 ? 46.697 -0.279 7.229 1.00 0.00 29 VAL C N 7
ATOM 20669 C CA . VAL C 1 29 ? 47.668 -0.341 6.138 1.00 0.00 29 VAL C CA 7
ATOM 20670 C C . VAL C 1 29 ? 48.708 0.774 6.281 1.00 0.00 29 VAL C C 7
ATOM 20671 O O . VAL C 1 29 ? 49.895 0.559 6.032 1.00 0.00 29 VAL C O 7
ATOM 20684 N N . SER C 1 30 ? 48.257 1.959 6.692 1.00 0.00 30 SER C N 7
ATOM 20685 C CA . SER C 1 30 ? 49.153 3.100 6.866 1.00 0.00 30 SER C CA 7
ATOM 20686 C C . SER C 1 30 ? 50.146 2.841 7.996 1.00 0.00 30 SER C C 7
ATOM 20687 O O . SER C 1 30 ? 51.329 3.163 7.883 1.00 0.00 30 SER C O 7
ATOM 20695 N N . MET C 1 31 ? 49.654 2.248 9.084 1.00 0.00 31 MET C N 7
ATOM 20696 C CA . MET C 1 31 ? 50.493 1.939 10.238 1.00 0.00 31 MET C CA 7
ATOM 20697 C C . MET C 1 31 ? 51.526 0.876 9.881 1.00 0.00 31 MET C C 7
ATOM 20698 O O . MET C 1 31 ? 52.702 1.003 10.218 1.00 0.00 31 MET C O 7
ATOM 20712 N N . ALA C 1 32 ? 51.077 -0.173 9.189 1.00 0.00 32 ALA C N 7
ATOM 20713 C CA . ALA C 1 32 ? 51.961 -1.265 8.780 1.00 0.00 32 ALA C CA 7
ATOM 20714 C C . ALA C 1 32 ? 53.082 -0.759 7.874 1.00 0.00 32 ALA C C 7
ATOM 20715 O O . ALA C 1 32 ? 54.218 -1.224 7.957 1.00 0.00 32 ALA C O 7
ATOM 20722 N N . PHE C 1 33 ? 52.747 0.195 7.003 1.00 0.00 33 PHE C N 7
ATOM 20723 C CA . PHE C 1 33 ? 53.721 0.774 6.079 1.00 0.00 33 PHE C CA 7
ATOM 20724 C C . PHE C 1 33 ? 54.877 1.431 6.841 1.00 0.00 33 PHE C C 7
ATOM 20725 O O . PHE C 1 33 ? 56.048 1.167 6.561 1.00 0.00 33 PHE C O 7
ATOM 20742 N N . LEU C 1 34 ? 54.531 2.289 7.791 1.00 0.00 34 LEU C N 7
ATOM 20743 C CA . LEU C 1 34 ? 55.532 2.987 8.591 1.00 0.00 34 LEU C CA 7
ATOM 20744 C C . LEU C 1 34 ? 56.305 2.014 9.489 1.00 0.00 34 LEU C C 7
ATOM 20745 O O . LEU C 1 34 ? 57.448 2.282 9.858 1.00 0.00 34 LEU C O 7
ATOM 20761 N N . THR C 1 35 ? 55.677 0.887 9.837 1.00 0.00 35 THR C N 7
ATOM 20762 C CA . THR C 1 35 ? 56.312 -0.115 10.690 1.00 0.00 35 THR C CA 7
ATOM 20763 C C . THR C 1 35 ? 57.560 -0.712 10.039 1.00 0.00 35 THR C C 7
ATOM 20764 O O . THR C 1 35 ? 58.621 -0.777 10.662 1.00 0.00 35 THR C O 7
ATOM 20775 N N . ALA C 1 36 ? 57.429 -1.146 8.787 1.00 0.00 36 ALA C N 7
ATOM 20776 C CA . ALA C 1 36 ? 58.549 -1.743 8.062 1.00 0.00 36 ALA C CA 7
ATOM 20777 C C . ALA C 1 36 ? 59.511 -0.681 7.528 1.00 0.00 36 ALA C C 7
ATOM 20778 O O . ALA C 1 36 ? 60.728 -0.820 7.654 1.00 0.00 36 ALA C O 7
ATOM 20785 N N . THR C 1 37 ? 58.960 0.374 6.933 1.00 0.00 37 THR C N 7
ATOM 20786 C CA . THR C 1 37 ? 59.778 1.453 6.378 1.00 0.00 37 THR C CA 7
ATOM 20787 C C . THR C 1 37 ? 60.538 2.193 7.474 1.00 0.00 37 THR C C 7
ATOM 20788 O O . THR C 1 37 ? 61.680 2.606 7.277 1.00 0.00 37 THR C O 7
ATOM 20799 N N . ARG C 1 38 ? 59.884 2.376 8.627 1.00 0.00 38 ARG C N 7
ATOM 20800 C CA . ARG C 1 38 ? 60.477 3.068 9.783 1.00 0.00 38 ARG C CA 7
ATOM 20801 C C . ARG C 1 38 ? 61.196 4.362 9.388 1.00 0.00 38 ARG C C 7
ATOM 20802 O O . ARG C 1 38 ? 61.979 4.879 10.212 1.00 0.00 38 ARG C O 7
ATOM 20824 N N . MET D 1 1 ? 6.683 0.435 17.614 1.00 0.00 1 MET D N 7
ATOM 20825 C CA . MET D 1 1 ? 7.761 0.779 16.650 1.00 0.00 1 MET D CA 7
ATOM 20826 C C . MET D 1 1 ? 8.206 -0.453 15.868 1.00 0.00 1 MET D C 7
ATOM 20827 O O . MET D 1 1 ? 7.736 -1.563 16.120 1.00 0.00 1 MET D O 7
ATOM 20843 N N . LEU D 1 2 ? 9.115 -0.246 14.920 1.00 0.00 2 LEU D N 7
ATOM 20844 C CA . LEU D 1 2 ? 9.629 -1.337 14.098 1.00 0.00 2 LEU D CA 7
ATOM 20845 C C . LEU D 1 2 ? 10.555 -2.245 14.914 1.00 0.00 2 LEU D C 7
ATOM 20846 O O . LEU D 1 2 ? 11.075 -1.826 15.949 1.00 0.00 2 LEU D O 7
ATOM 20862 N N . PRO D 1 3 ? 10.780 -3.507 14.468 1.00 0.00 3 PRO D N 7
ATOM 20863 C CA . PRO D 1 3 ? 11.654 -4.449 15.185 1.00 0.00 3 PRO D CA 7
ATOM 20864 C C . PRO D 1 3 ? 13.057 -3.887 15.415 1.00 0.00 3 PRO D C 7
ATOM 20865 O O . PRO D 1 3 ? 13.561 -3.102 14.611 1.00 0.00 3 PRO D O 7
ATOM 20876 N N . PHE D 1 4 ? 13.681 -4.297 16.519 1.00 0.00 4 PHE D N 7
ATOM 20877 C CA . PHE D 1 4 ? 15.024 -3.836 16.856 1.00 0.00 4 PHE D CA 7
ATOM 20878 C C . PHE D 1 4 ? 16.047 -4.351 15.848 1.00 0.00 4 PHE D C 7
ATOM 20879 O O . PHE D 1 4 ? 16.673 -5.392 16.057 1.00 0.00 4 PHE D O 7
ATOM 20896 N N . VAL D 1 5 ? 16.209 -3.616 14.751 1.00 0.00 5 VAL D N 7
ATOM 20897 C CA . VAL D 1 5 ? 17.157 -3.988 13.698 1.00 0.00 5 VAL D CA 7
ATOM 20898 C C . VAL D 1 5 ? 16.770 -5.326 13.062 1.00 0.00 5 VAL D C 7
ATOM 20899 O O . VAL D 1 5 ? 17.357 -6.368 13.367 1.00 0.00 5 VAL D O 7
ATOM 20912 N N . GLN D 1 6 ? 15.775 -5.289 12.180 1.00 0.00 6 GLN D N 7
ATOM 20913 C CA . GLN D 1 6 ? 15.306 -6.491 11.500 1.00 0.00 6 GLN D CA 7
ATOM 20914 C C . GLN D 1 6 ? 14.337 -6.134 10.373 1.00 0.00 6 GLN D C 7
ATOM 20915 O O . GLN D 1 6 ? 13.119 -6.262 10.517 1.00 0.00 6 GLN D O 7
ATOM 20929 N N . GLU D 1 7 ? 14.892 -5.684 9.251 1.00 0.00 7 GLU D N 7
ATOM 20930 C CA . GLU D 1 7 ? 14.087 -5.307 8.094 1.00 0.00 7 GLU D CA 7
ATOM 20931 C C . GLU D 1 7 ? 14.918 -5.375 6.817 1.00 0.00 7 GLU D C 7
ATOM 20932 O O . GLU D 1 7 ? 16.144 -5.280 6.858 1.00 0.00 7 GLU D O 7
ATOM 20944 N N . ARG D 1 8 ? 14.240 -5.542 5.681 1.00 0.00 8 ARG D N 7
ATOM 20945 C CA . ARG D 1 8 ? 14.909 -5.625 4.381 1.00 0.00 8 ARG D CA 7
ATOM 20946 C C . ARG D 1 8 ? 15.955 -6.741 4.352 1.00 0.00 8 ARG D C 7
ATOM 20947 O O . ARG D 1 8 ? 17.117 -6.531 4.705 1.00 0.00 8 ARG D O 7
ATOM 20968 N N . ILE D 1 9 ? 15.527 -7.924 3.927 1.00 0.00 9 ILE D N 7
ATOM 20969 C CA . ILE D 1 9 ? 16.414 -9.088 3.846 1.00 0.00 9 ILE D CA 7
ATOM 20970 C C . ILE D 1 9 ? 17.586 -8.848 2.884 1.00 0.00 9 ILE D C 7
ATOM 20971 O O . ILE D 1 9 ? 18.623 -9.507 2.990 1.00 0.00 9 ILE D O 7
ATOM 20987 N N . GLY D 1 10 ? 17.424 -7.904 1.952 1.00 0.00 10 GLY D N 7
ATOM 20988 C CA . GLY D 1 10 ? 18.477 -7.607 0.996 1.00 0.00 10 GLY D CA 7
ATOM 20989 C C . GLY D 1 10 ? 19.614 -6.812 1.608 1.00 0.00 10 GLY D C 7
ATOM 20990 O O . GLY D 1 10 ? 20.785 -7.077 1.331 1.00 0.00 10 GLY D O 7
ATOM 20994 N N . LEU D 1 11 ? 19.265 -5.833 2.444 1.00 0.00 11 LEU D N 7
ATOM 20995 C CA . LEU D 1 11 ? 20.264 -4.987 3.104 1.00 0.00 11 LEU D CA 7
ATOM 20996 C C . LEU D 1 11 ? 21.215 -5.818 3.974 1.00 0.00 11 LEU D C 7
ATOM 20997 O O . LEU D 1 11 ? 22.386 -5.470 4.131 1.00 0.00 11 LEU D O 7
ATOM 21013 N N . PHE D 1 12 ? 20.704 -6.911 4.535 1.00 0.00 12 PHE D N 7
ATOM 21014 C CA . PHE D 1 12 ? 21.515 -7.786 5.380 1.00 0.00 12 PHE D CA 7
ATOM 21015 C C . PHE D 1 12 ? 22.612 -8.465 4.554 1.00 0.00 12 PHE D C 7
ATOM 21016 O O . PHE D 1 12 ? 23.725 -8.676 5.036 1.00 0.00 12 PHE D O 7
ATOM 21033 N N . ILE D 1 13 ? 22.288 -8.790 3.301 1.00 0.00 13 ILE D N 7
ATOM 21034 C CA . ILE D 1 13 ? 23.237 -9.442 2.402 1.00 0.00 13 ILE D CA 7
ATOM 21035 C C . ILE D 1 13 ? 24.430 -8.534 2.104 1.00 0.00 13 ILE D C 7
ATOM 21036 O O . ILE D 1 13 ? 25.577 -8.938 2.276 1.00 0.00 13 ILE D O 7
ATOM 21052 N N . VAL D 1 14 ? 24.151 -7.305 1.667 1.00 0.00 14 VAL D N 7
ATOM 21053 C CA . VAL D 1 14 ? 25.215 -6.351 1.344 1.00 0.00 14 VAL D CA 7
ATOM 21054 C C . VAL D 1 14 ? 26.072 -6.023 2.565 1.00 0.00 14 VAL D C 7
ATOM 21055 O O . VAL D 1 14 ? 27.295 -5.973 2.469 1.00 0.00 14 VAL D O 7
ATOM 21068 N N . ASN D 1 15 ? 25.425 -5.794 3.706 1.00 0.00 15 ASN D N 7
ATOM 21069 C CA . ASN D 1 15 ? 26.129 -5.468 4.951 1.00 0.00 15 ASN D CA 7
ATOM 21070 C C . ASN D 1 15 ? 27.130 -6.556 5.352 1.00 0.00 15 ASN D C 7
ATOM 21071 O O . ASN D 1 15 ? 28.302 -6.274 5.606 1.00 0.00 15 ASN D O 7
ATOM 21082 N N . PHE D 1 16 ? 26.657 -7.793 5.417 1.00 0.00 16 PHE D N 7
ATOM 21083 C CA . PHE D 1 16 ? 27.505 -8.920 5.793 1.00 0.00 16 PHE D CA 7
ATOM 21084 C C . PHE D 1 16 ? 28.554 -9.232 4.724 1.00 0.00 16 PHE D C 7
ATOM 21085 O O . PHE D 1 16 ? 29.690 -9.579 5.046 1.00 0.00 16 PHE D O 7
ATOM 21102 N N . PHE D 1 17 ? 28.173 -9.095 3.456 1.00 0.00 17 PHE D N 7
ATOM 21103 C CA . PHE D 1 17 ? 29.086 -9.375 2.345 1.00 0.00 17 PHE D CA 7
ATOM 21104 C C . PHE D 1 17 ? 30.159 -8.297 2.182 1.00 0.00 17 PHE D C 7
ATOM 21105 O O . PHE D 1 17 ? 31.278 -8.602 1.763 1.00 0.00 17 PHE D O 7
ATOM 21122 N N . ILE D 1 18 ? 29.831 -7.049 2.511 1.00 0.00 18 ILE D N 7
ATOM 21123 C CA . ILE D 1 18 ? 30.794 -5.960 2.379 1.00 0.00 18 ILE D CA 7
ATOM 21124 C C . ILE D 1 18 ? 31.813 -5.971 3.519 1.00 0.00 18 ILE D C 7
ATOM 21125 O O . ILE D 1 18 ? 33.001 -5.763 3.298 1.00 0.00 18 ILE D O 7
ATOM 21141 N N . PHE D 1 19 ? 31.343 -6.226 4.737 1.00 0.00 19 PHE D N 7
ATOM 21142 C CA . PHE D 1 19 ? 32.222 -6.263 5.907 1.00 0.00 19 PHE D CA 7
ATOM 21143 C C . PHE D 1 19 ? 33.267 -7.376 5.788 1.00 0.00 19 PHE D C 7
ATOM 21144 O O . PHE D 1 19 ? 34.454 -7.157 6.030 1.00 0.00 19 PHE D O 7
ATOM 21161 N N . THR D 1 20 ? 32.810 -8.565 5.412 1.00 0.00 20 THR D N 7
ATOM 21162 C CA . THR D 1 20 ? 33.690 -9.723 5.260 1.00 0.00 20 THR D CA 7
ATOM 21163 C C . THR D 1 20 ? 34.781 -9.509 4.207 1.00 0.00 20 THR D C 7
ATOM 21164 O O . THR D 1 20 ? 35.927 -9.920 4.409 1.00 0.00 20 THR D O 7
ATOM 21175 N N . VAL D 1 21 ? 34.433 -8.866 3.091 1.00 0.00 21 VAL D N 7
ATOM 21176 C CA . VAL D 1 21 ? 35.403 -8.621 2.021 1.00 0.00 21 VAL D CA 7
ATOM 21177 C C . VAL D 1 21 ? 36.345 -7.462 2.366 1.00 0.00 21 VAL D C 7
ATOM 21178 O O . VAL D 1 21 ? 37.554 -7.556 2.148 1.00 0.00 21 VAL D O 7
ATOM 21191 N N . VAL D 1 22 ? 35.790 -6.374 2.906 1.00 0.00 22 VAL D N 7
ATOM 21192 C CA . VAL D 1 22 ? 36.586 -5.194 3.283 1.00 0.00 22 VAL D CA 7
ATOM 21193 C C . VAL D 1 22 ? 37.807 -5.571 4.154 1.00 0.00 22 VAL D C 7
ATOM 21194 O O . VAL D 1 22 ? 38.785 -4.823 4.213 1.00 0.00 22 VAL D O 7
ATOM 21207 N N . SER D 1 23 ? 37.744 -6.725 4.816 1.00 0.00 23 SER D N 7
ATOM 21208 C CA . SER D 1 23 ? 38.842 -7.183 5.666 1.00 0.00 23 SER D CA 7
ATOM 21209 C C . SER D 1 23 ? 39.951 -7.833 4.830 1.00 0.00 23 SER D C 7
ATOM 21210 O O . SER D 1 23 ? 41.133 -7.719 5.152 1.00 0.00 23 SER D O 7
ATOM 21218 N N . ALA D 1 24 ? 39.550 -8.517 3.761 1.00 0.00 24 ALA D N 7
ATOM 21219 C CA . ALA D 1 24 ? 40.492 -9.195 2.868 1.00 0.00 24 ALA D CA 7
ATOM 21220 C C . ALA D 1 24 ? 41.497 -8.230 2.230 1.00 0.00 24 ALA D C 7
ATOM 21221 O O . ALA D 1 24 ? 42.656 -8.585 2.029 1.00 0.00 24 ALA D O 7
ATOM 21228 N N . ILE D 1 25 ? 41.051 -7.019 1.917 1.00 0.00 25 ILE D N 7
ATOM 21229 C CA . ILE D 1 25 ? 41.916 -6.010 1.297 1.00 0.00 25 ILE D CA 7
ATOM 21230 C C . ILE D 1 25 ? 42.944 -5.452 2.283 1.00 0.00 25 ILE D C 7
ATOM 21231 O O . ILE D 1 25 ? 44.132 -5.378 1.968 1.00 0.00 25 ILE D O 7
ATOM 21247 N N . THR D 1 26 ? 42.492 -5.079 3.475 1.00 0.00 26 THR D N 7
ATOM 21248 C CA . THR D 1 26 ? 43.386 -4.520 4.490 1.00 0.00 26 THR D CA 7
ATOM 21249 C C . THR D 1 26 ? 44.363 -5.562 5.022 1.00 0.00 26 THR D C 7
ATOM 21250 O O . THR D 1 26 ? 45.504 -5.243 5.358 1.00 0.00 26 THR D O 7
ATOM 21261 N N . LEU D 1 27 ? 43.908 -6.804 5.089 1.00 0.00 27 LEU D N 7
ATOM 21262 C CA . LEU D 1 27 ? 44.724 -7.899 5.586 1.00 0.00 27 LEU D CA 7
ATOM 21263 C C . LEU D 1 27 ? 45.669 -8.450 4.516 1.00 0.00 27 LEU D C 7
ATOM 21264 O O . LEU D 1 27 ? 46.857 -8.652 4.774 1.00 0.00 27 LEU D O 7
ATOM 21280 N N . LEU D 1 28 ? 45.141 -8.688 3.318 1.00 0.00 28 LEU D N 7
ATOM 21281 C CA . LEU D 1 28 ? 45.943 -9.222 2.216 1.00 0.00 28 LEU D CA 7
ATOM 21282 C C . LEU D 1 28 ? 47.039 -8.247 1.790 1.00 0.00 28 LEU D C 7
ATOM 21283 O O . LEU D 1 28 ? 48.176 -8.656 1.545 1.00 0.00 28 LEU D O 7
ATOM 21299 N N . VAL D 1 29 ? 46.705 -6.960 1.719 1.00 0.00 29 VAL D N 7
ATOM 21300 C CA . VAL D 1 29 ? 47.674 -5.942 1.320 1.00 0.00 29 VAL D CA 7
ATOM 21301 C C . VAL D 1 29 ? 48.720 -5.734 2.419 1.00 0.00 29 VAL D C 7
ATOM 21302 O O . VAL D 1 29 ? 49.906 -5.563 2.130 1.00 0.00 29 VAL D O 7
ATOM 21315 N N . SER D 1 30 ? 48.276 -5.757 3.673 1.00 0.00 30 SER D N 7
ATOM 21316 C CA . SER D 1 30 ? 49.177 -5.572 4.808 1.00 0.00 30 SER D CA 7
ATOM 21317 C C . SER D 1 30 ? 50.170 -6.727 4.905 1.00 0.00 30 SER D C 7
ATOM 21318 O O . SER D 1 30 ? 51.355 -6.520 5.171 1.00 0.00 30 SER D O 7
ATOM 21326 N N . MET D 1 31 ? 49.678 -7.943 4.681 1.00 0.00 31 MET D N 7
ATOM 21327 C CA . MET D 1 31 ? 50.516 -9.137 4.740 1.00 0.00 31 MET D CA 7
ATOM 21328 C C . MET D 1 31 ? 51.543 -9.126 3.612 1.00 0.00 31 MET D C 7
ATOM 21329 O O . MET D 1 31 ? 52.721 -9.409 3.831 1.00 0.00 31 MET D O 7
ATOM 21343 N N . ALA D 1 32 ? 51.087 -8.794 2.403 1.00 0.00 32 ALA D N 7
ATOM 21344 C CA . ALA D 1 32 ? 51.965 -8.741 1.234 1.00 0.00 32 ALA D CA 7
ATOM 21345 C C . ALA D 1 32 ? 53.088 -7.722 1.429 1.00 0.00 32 ALA D C 7
ATOM 21346 O O . ALA D 1 32 ? 54.223 -7.947 1.006 1.00 0.00 32 ALA D O 7
ATOM 21353 N N . PHE D 1 33 ? 52.757 -6.600 2.068 1.00 0.00 33 PHE D N 7
ATOM 21354 C CA . PHE D 1 33 ? 53.732 -5.543 2.328 1.00 0.00 33 PHE D CA 7
ATOM 21355 C C . PHE D 1 33 ? 54.893 -6.065 3.183 1.00 0.00 33 PHE D C 7
ATOM 21356 O O . PHE D 1 33 ? 56.062 -5.881 2.838 1.00 0.00 33 PHE D O 7
ATOM 21373 N N . LEU D 1 34 ? 54.553 -6.703 4.294 1.00 0.00 34 LEU D N 7
ATOM 21374 C CA . LEU D 1 34 ? 55.558 -7.249 5.199 1.00 0.00 34 LEU D CA 7
ATOM 21375 C C . LEU D 1 34 ? 56.327 -8.404 4.547 1.00 0.00 34 LEU D C 7
ATOM 21376 O O . LEU D 1 34 ? 57.473 -8.672 4.909 1.00 0.00 34 LEU D O 7
ATOM 21392 N N . THR D 1 35 ? 55.694 -9.083 3.588 1.00 0.00 35 THR D N 7
ATOM 21393 C CA . THR D 1 35 ? 56.324 -10.205 2.893 1.00 0.00 35 THR D CA 7
ATOM 21394 C C . THR D 1 35 ? 57.569 -9.770 2.118 1.00 0.00 35 THR D C 7
ATOM 21395 O O . THR D 1 35 ? 58.631 -10.383 2.243 1.00 0.00 35 THR D O 7
ATOM 21406 N N . ALA D 1 36 ? 57.433 -8.714 1.319 1.00 0.00 36 ALA D N 7
ATOM 21407 C CA . ALA D 1 36 ? 58.549 -8.208 0.522 1.00 0.00 36 ALA D CA 7
ATOM 21408 C C . ALA D 1 36 ? 59.517 -7.373 1.361 1.00 0.00 36 ALA D C 7
ATOM 21409 O O . ALA D 1 36 ? 60.733 -7.536 1.263 1.00 0.00 36 ALA D O 7
ATOM 21416 N N . THR D 1 37 ? 58.970 -6.480 2.185 1.00 0.00 37 THR D N 7
ATOM 21417 C CA . THR D 1 37 ? 59.793 -5.621 3.034 1.00 0.00 37 THR D CA 7
ATOM 21418 C C . THR D 1 37 ? 60.559 -6.434 4.073 1.00 0.00 37 THR D C 7
ATOM 21419 O O . THR D 1 37 ? 61.703 -6.118 4.399 1.00 0.00 37 THR D O 7
ATOM 21430 N N . ARG D 1 38 ? 59.907 -7.473 4.606 1.00 0.00 38 ARG D N 7
ATOM 21431 C CA . ARG D 1 38 ? 60.504 -8.359 5.618 1.00 0.00 38 ARG D CA 7
ATOM 21432 C C . ARG D 1 38 ? 61.231 -7.583 6.723 1.00 0.00 38 ARG D C 7
ATOM 21433 O O . ARG D 1 38 ? 62.017 -8.209 7.465 1.00 0.00 38 ARG D O 7
ATOM 21455 N N . MET E 1 1 ? 6.708 -16.602 5.824 1.00 0.00 1 MET E N 7
ATOM 21456 C CA . MET E 1 1 ? 7.787 -15.580 5.848 1.00 0.00 1 MET E CA 7
ATOM 21457 C C . MET E 1 1 ? 8.225 -15.217 4.432 1.00 0.00 1 MET E C 7
ATOM 21458 O O . MET E 1 1 ? 7.750 -15.799 3.457 1.00 0.00 1 MET E O 7
ATOM 21474 N N . LEU E 1 2 ? 9.134 -14.252 4.331 1.00 0.00 2 LEU E N 7
ATOM 21475 C CA . LEU E 1 2 ? 9.641 -13.806 3.036 1.00 0.00 2 LEU E CA 7
ATOM 21476 C C . LEU E 1 2 ? 10.563 -14.864 2.420 1.00 0.00 2 LEU E C 7
ATOM 21477 O O . LEU E 1 2 ? 11.086 -15.719 3.134 1.00 0.00 2 LEU E O 7
ATOM 21493 N N . PRO E 1 3 ? 10.781 -14.829 1.080 1.00 0.00 3 PRO E N 7
ATOM 21494 C CA . PRO E 1 3 ? 11.650 -15.804 0.401 1.00 0.00 3 PRO E CA 7
ATOM 21495 C C . PRO E 1 3 ? 13.058 -15.849 1.000 1.00 0.00 3 PRO E C 7
ATOM 21496 O O . PRO E 1 3 ? 13.565 -14.842 1.495 1.00 0.00 3 PRO E O 7
ATOM 21507 N N . PHE E 1 4 ? 13.680 -17.025 0.948 1.00 0.00 4 PHE E N 7
ATOM 21508 C CA . PHE E 1 4 ? 15.025 -17.204 1.484 1.00 0.00 4 PHE E CA 7
ATOM 21509 C C . PHE E 1 4 ? 16.045 -16.405 0.675 1.00 0.00 4 PHE E C 7
ATOM 21510 O O . PHE E 1 4 ? 16.665 -16.925 -0.253 1.00 0.00 4 PHE E O 7
ATOM 21527 N N . VAL E 1 5 ? 16.210 -15.133 1.036 1.00 0.00 5 VAL E N 7
ATOM 21528 C CA . VAL E 1 5 ? 17.155 -14.249 0.351 1.00 0.00 5 VAL E CA 7
ATOM 21529 C C . VAL E 1 5 ? 16.759 -14.057 -1.116 1.00 0.00 5 VAL E C 7
ATOM 21530 O O . VAL E 1 5 ? 17.340 -14.669 -2.015 1.00 0.00 5 VAL E O 7
ATOM 21543 N N . GLN E 1 6 ? 15.763 -13.206 -1.347 1.00 0.00 6 GLN E N 7
ATOM 21544 C CA . GLN E 1 6 ? 15.287 -12.930 -2.699 1.00 0.00 6 GLN E CA 7
ATOM 21545 C C . GLN E 1 6 ? 14.319 -11.748 -2.703 1.00 0.00 6 GLN E C 7
ATOM 21546 O O . GLN E 1 6 ? 13.100 -11.924 -2.772 1.00 0.00 6 GLN E O 7
ATOM 21560 N N . GLU E 1 7 ? 14.874 -10.542 -2.625 1.00 0.00 7 GLU E N 7
ATOM 21561 C CA . GLU E 1 7 ? 14.070 -9.326 -2.619 1.00 0.00 7 GLU E CA 7
ATOM 21562 C C . GLU E 1 7 ? 14.898 -8.133 -3.082 1.00 0.00 7 GLU E C 7
ATOM 21563 O O . GLU E 1 7 ? 16.125 -8.142 -2.986 1.00 0.00 7 GLU E O 7
ATOM 21575 N N . ARG E 1 8 ? 14.219 -7.103 -3.588 1.00 0.00 8 ARG E N 7
ATOM 21576 C CA . ARG E 1 8 ? 14.885 -5.892 -4.073 1.00 0.00 8 ARG E CA 7
ATOM 21577 C C . ARG E 1 8 ? 15.925 -6.210 -5.149 1.00 0.00 8 ARG E C 7
ATOM 21578 O O . ARG E 1 8 ? 17.088 -6.481 -4.846 1.00 0.00 8 ARG E O 7
ATOM 21599 N N . ILE E 1 9 ? 15.491 -6.172 -6.403 1.00 0.00 9 ILE E N 7
ATOM 21600 C CA . ILE E 1 9 ? 16.371 -6.454 -7.539 1.00 0.00 9 ILE E CA 7
ATOM 21601 C C . ILE E 1 9 ? 17.545 -5.465 -7.615 1.00 0.00 9 ILE E C 7
ATOM 21602 O O . ILE E 1 9 ? 18.576 -5.771 -8.215 1.00 0.00 9 ILE E O 7
ATOM 21618 N N . GLY E 1 10 ? 17.384 -4.288 -7.003 1.00 0.00 10 GLY E N 7
ATOM 21619 C CA . GLY E 1 10 ? 18.438 -3.287 -7.025 1.00 0.00 10 GLY E CA 7
ATOM 21620 C C . GLY E 1 10 ? 19.580 -3.624 -6.084 1.00 0.00 10 GLY E C 7
ATOM 21621 O O . GLY E 1 10 ? 20.749 -3.443 -6.427 1.00 0.00 10 GLY E O 7
ATOM 21625 N N . LEU E 1 11 ? 19.238 -4.116 -4.893 1.00 0.00 11 LEU E N 7
ATOM 21626 C CA . LEU E 1 11 ? 20.241 -4.482 -3.891 1.00 0.00 11 LEU E CA 7
ATOM 21627 C C . LEU E 1 11 ? 21.190 -5.566 -4.417 1.00 0.00 11 LEU E C 7
ATOM 21628 O O . LEU E 1 11 ? 22.363 -5.610 -4.043 1.00 0.00 11 LEU E O 7
ATOM 21644 N N . PHE E 1 12 ? 20.674 -6.439 -5.280 1.00 0.00 12 PHE E N 7
ATOM 21645 C CA . PHE E 1 12 ? 21.480 -7.511 -5.855 1.00 0.00 12 PHE E CA 7
ATOM 21646 C C . PHE E 1 12 ? 22.572 -6.937 -6.761 1.00 0.00 12 PHE E C 7
ATOM 21647 O O . PHE E 1 12 ? 23.686 -7.462 -6.820 1.00 0.00 12 PHE E O 7
ATOM 21664 N N . ILE E 1 13 ? 22.246 -5.847 -7.455 1.00 0.00 13 ILE E N 7
ATOM 21665 C CA . ILE E 1 13 ? 23.191 -5.193 -8.360 1.00 0.00 13 ILE E CA 7
ATOM 21666 C C . ILE E 1 13 ? 24.387 -4.629 -7.594 1.00 0.00 13 ILE E C 7
ATOM 21667 O O . ILE E 1 13 ? 25.532 -4.918 -7.931 1.00 0.00 13 ILE E O 7
ATOM 21683 N N . VAL E 1 14 ? 24.115 -3.833 -6.559 1.00 0.00 14 VAL E N 7
ATOM 21684 C CA . VAL E 1 14 ? 25.182 -3.233 -5.756 1.00 0.00 14 VAL E CA 7
ATOM 21685 C C . VAL E 1 14 ? 26.044 -4.291 -5.073 1.00 0.00 14 VAL E C 7
ATOM 21686 O O . VAL E 1 14 ? 27.267 -4.187 -5.062 1.00 0.00 14 VAL E O 7
ATOM 21699 N N . ASN E 1 15 ? 25.399 -5.306 -4.499 1.00 0.00 15 ASN E N 7
ATOM 21700 C CA . ASN E 1 15 ? 26.106 -6.390 -3.809 1.00 0.00 15 ASN E CA 7
ATOM 21701 C C . ASN E 1 15 ? 27.103 -7.108 -4.725 1.00 0.00 15 ASN E C 7
ATOM 21702 O O . ASN E 1 15 ? 28.276 -7.261 -4.384 1.00 0.00 15 ASN E O 7
ATOM 21713 N N . PHE E 1 16 ? 26.623 -7.552 -5.878 1.00 0.00 16 PHE E N 7
ATOM 21714 C CA . PHE E 1 16 ? 27.466 -8.258 -6.838 1.00 0.00 16 PHE E CA 7
ATOM 21715 C C . PHE E 1 16 ? 28.512 -7.337 -7.470 1.00 0.00 16 PHE E C 7
ATOM 21716 O O . PHE E 1 16 ? 29.647 -7.753 -7.709 1.00 0.00 16 PHE E O 7
ATOM 21733 N N . PHE E 1 17 ? 28.130 -6.089 -7.730 1.00 0.00 17 PHE E N 7
ATOM 21734 C CA . PHE E 1 17 ? 29.040 -5.121 -8.345 1.00 0.00 17 PHE E CA 7
ATOM 21735 C C . PHE E 1 17 ? 30.119 -4.632 -7.377 1.00 0.00 17 PHE E C 7
ATOM 21736 O O . PHE E 1 17 ? 31.236 -4.328 -7.801 1.00 0.00 17 PHE E O 7
ATOM 21753 N N . ILE E 1 18 ? 29.796 -4.558 -6.086 1.00 0.00 18 ILE E N 7
ATOM 21754 C CA . ILE E 1 18 ? 30.765 -4.097 -5.096 1.00 0.00 18 ILE E CA 7
ATOM 21755 C C . ILE E 1 18 ? 31.787 -5.186 -4.759 1.00 0.00 18 ILE E C 7
ATOM 21756 O O . ILE E 1 18 ? 32.975 -4.911 -4.638 1.00 0.00 18 ILE E O 7
ATOM 21772 N N . PHE E 1 19 ? 31.316 -6.422 -4.623 1.00 0.00 19 PHE E N 7
ATOM 21773 C CA . PHE E 1 19 ? 32.196 -7.547 -4.301 1.00 0.00 19 PHE E CA 7
ATOM 21774 C C . PHE E 1 19 ? 33.236 -7.778 -5.402 1.00 0.00 19 PHE E C 7
ATOM 21775 O O . PHE E 1 19 ? 34.424 -7.941 -5.125 1.00 0.00 19 PHE E O 7
ATOM 21792 N N . THR E 1 20 ? 32.772 -7.787 -6.647 1.00 0.00 20 THR E N 7
ATOM 21793 C CA . THR E 1 20 ? 33.646 -8.001 -7.800 1.00 0.00 20 THR E CA 7
ATOM 21794 C C . THR E 1 20 ? 34.737 -6.934 -7.928 1.00 0.00 20 THR E C 7
ATOM 21795 O O . THR E 1 20 ? 35.879 -7.254 -8.262 1.00 0.00 20 THR E O 7
ATOM 21806 N N . VAL E 1 21 ? 34.391 -5.673 -7.659 1.00 0.00 21 VAL E N 7
ATOM 21807 C CA . VAL E 1 21 ? 35.360 -4.581 -7.762 1.00 0.00 21 VAL E CA 7
ATOM 21808 C C . VAL E 1 21 ? 36.309 -4.552 -6.558 1.00 0.00 21 VAL E C 7
ATOM 21809 O O . VAL E 1 21 ? 37.516 -4.374 -6.720 1.00 0.00 21 VAL E O 7
ATOM 21822 N N . VAL E 1 22 ? 35.760 -4.728 -5.354 1.00 0.00 22 VAL E N 7
ATOM 21823 C CA . VAL E 1 22 ? 36.563 -4.722 -4.119 1.00 0.00 22 VAL E CA 7
ATOM 21824 C C . VAL E 1 22 ? 37.783 -5.668 -4.215 1.00 0.00 22 VAL E C 7
ATOM 21825 O O . VAL E 1 22 ? 38.764 -5.493 -3.491 1.00 0.00 22 VAL E O 7
ATOM 21838 N N . SER E 1 23 ? 37.714 -6.654 -5.109 1.00 0.00 23 SER E N 7
ATOM 21839 C CA . SER E 1 23 ? 38.812 -7.604 -5.287 1.00 0.00 23 SER E CA 7
ATOM 21840 C C . SER E 1 23 ? 39.915 -7.010 -6.169 1.00 0.00 23 SER E C 7
ATOM 21841 O O . SER E 1 23 ? 41.099 -7.282 -5.967 1.00 0.00 23 SER E O 7
ATOM 21849 N N . ALA E 1 24 ? 39.510 -6.204 -7.148 1.00 0.00 24 ALA E N 7
ATOM 21850 C CA . ALA E 1 24 ? 40.446 -5.565 -8.073 1.00 0.00 24 ALA E CA 7
ATOM 21851 C C . ALA E 1 24 ? 41.456 -4.662 -7.359 1.00 0.00 24 ALA E C 7
ATOM 21852 O O . ALA E 1 24 ? 42.613 -4.579 -7.764 1.00 0.00 24 ALA E O 7
ATOM 21859 N N . ILE E 1 25 ? 41.016 -3.988 -6.301 1.00 0.00 25 ILE E N 7
ATOM 21860 C CA . ILE E 1 25 ? 41.887 -3.088 -5.537 1.00 0.00 25 ILE E CA 7
ATOM 21861 C C . ILE E 1 25 ? 42.918 -3.853 -4.708 1.00 0.00 25 ILE E C 7
ATOM 21862 O O . ILE E 1 25 ? 44.106 -3.531 -4.741 1.00 0.00 25 ILE E O 7
ATOM 21878 N N . THR E 1 26 ? 42.469 -4.873 -3.982 1.00 0.00 26 THR E N 7
ATOM 21879 C CA . THR E 1 26 ? 43.368 -5.665 -3.142 1.00 0.00 26 THR E CA 7
ATOM 21880 C C . THR E 1 26 ? 44.340 -6.492 -3.974 1.00 0.00 26 THR E C 7
ATOM 21881 O O . THR E 1 26 ? 45.482 -6.714 -3.573 1.00 0.00 26 THR E O 7
ATOM 21892 N N . LEU E 1 27 ? 43.878 -6.941 -5.131 1.00 0.00 27 LEU E N 7
ATOM 21893 C CA . LEU E 1 27 ? 44.690 -7.751 -6.023 1.00 0.00 27 LEU E CA 7
ATOM 21894 C C . LEU E 1 27 ? 45.630 -6.903 -6.884 1.00 0.00 27 LEU E C 7
ATOM 21895 O O . LEU E 1 27 ? 46.816 -7.212 -7.002 1.00 0.00 27 LEU E O 7
ATOM 21911 N N . LEU E 1 28 ? 45.099 -5.838 -7.478 1.00 0.00 28 LEU E N 7
ATOM 21912 C CA . LEU E 1 28 ? 45.896 -4.955 -8.330 1.00 0.00 28 LEU E CA 7
ATOM 21913 C C . LEU E 1 28 ? 46.998 -4.250 -7.542 1.00 0.00 28 LEU E C 7
ATOM 21914 O O . LEU E 1 28 ? 48.131 -4.143 -8.011 1.00 0.00 28 LEU E O 7
ATOM 21930 N N . VAL E 1 29 ? 46.671 -3.785 -6.337 1.00 0.00 29 VAL E N 7
ATOM 21931 C CA . VAL E 1 29 ? 47.644 -3.089 -5.496 1.00 0.00 29 VAL E CA 7
ATOM 21932 C C . VAL E 1 29 ? 48.692 -4.070 -4.966 1.00 0.00 29 VAL E C 7
ATOM 21933 O O . VAL E 1 29 ? 49.878 -3.745 -4.899 1.00 0.00 29 VAL E O 7
ATOM 21946 N N . SER E 1 30 ? 48.250 -5.272 -4.597 1.00 0.00 30 SER E N 7
ATOM 21947 C CA . SER E 1 30 ? 49.153 -6.295 -4.075 1.00 0.00 30 SER E CA 7
ATOM 21948 C C . SER E 1 30 ? 50.142 -6.744 -5.148 1.00 0.00 30 SER E C 7
ATOM 21949 O O . SER E 1 30 ? 51.328 -6.933 -4.876 1.00 0.00 30 SER E O 7
ATOM 21957 N N . MET E 1 31 ? 49.642 -6.907 -6.372 1.00 0.00 31 MET E N 7
ATOM 21958 C CA . MET E 1 31 ? 50.473 -7.331 -7.493 1.00 0.00 31 MET E CA 7
ATOM 21959 C C . MET E 1 31 ? 51.500 -6.256 -7.838 1.00 0.00 31 MET E C 7
ATOM 21960 O O . MET E 1 31 ? 52.676 -6.552 -8.045 1.00 0.00 31 MET E O 7
ATOM 21974 N N . ALA E 1 32 ? 51.043 -5.003 -7.893 1.00 0.00 32 ALA E N 7
ATOM 21975 C CA . ALA E 1 32 ? 51.920 -3.875 -8.209 1.00 0.00 32 ALA E CA 7
ATOM 21976 C C . ALA E 1 32 ? 53.048 -3.747 -7.187 1.00 0.00 32 ALA E C 7
ATOM 21977 O O . ALA E 1 32 ? 54.182 -3.414 -7.536 1.00 0.00 32 ALA E O 7
ATOM 21984 N N . PHE E 1 33 ? 52.724 -4.008 -5.919 1.00 0.00 33 PHE E N 7
ATOM 21985 C CA . PHE E 1 33 ? 53.705 -3.929 -4.838 1.00 0.00 33 PHE E CA 7
ATOM 21986 C C . PHE E 1 33 ? 54.864 -4.902 -5.077 1.00 0.00 33 PHE E C 7
ATOM 21987 O O . PHE E 1 33 ? 56.034 -4.518 -5.015 1.00 0.00 33 PHE E O 7
ATOM 22004 N N . LEU E 1 34 ? 54.523 -6.157 -5.339 1.00 0.00 34 LEU E N 7
ATOM 22005 C CA . LEU E 1 34 ? 55.527 -7.187 -5.584 1.00 0.00 34 LEU E CA 7
ATOM 22006 C C . LEU E 1 34 ? 56.288 -6.923 -6.887 1.00 0.00 34 LEU E C 7
ATOM 22007 O O . LEU E 1 34 ? 57.433 -7.352 -7.038 1.00 0.00 34 LEU E O 7
ATOM 22023 N N . THR E 1 35 ? 55.650 -6.221 -7.827 1.00 0.00 35 THR E N 7
ATOM 22024 C CA . THR E 1 35 ? 56.275 -5.908 -9.111 1.00 0.00 35 THR E CA 7
ATOM 22025 C C . THR E 1 35 ? 57.520 -5.036 -8.944 1.00 0.00 35 THR E C 7
ATOM 22026 O O . THR E 1 35 ? 58.578 -5.345 -9.493 1.00 0.00 35 THR E O 7
ATOM 22037 N N . ALA E 1 36 ? 57.389 -3.949 -8.186 1.00 0.00 36 ALA E N 7
ATOM 22038 C CA . ALA E 1 36 ? 58.507 -3.037 -7.956 1.00 0.00 36 ALA E CA 7
ATOM 22039 C C . ALA E 1 36 ? 59.478 -3.575 -6.908 1.00 0.00 36 ALA E C 7
ATOM 22040 O O . ALA E 1 36 ? 60.695 -3.532 -7.101 1.00 0.00 36 ALA E O 7
ATOM 22047 N N . THR E 1 37 ? 58.939 -4.082 -5.803 1.00 0.00 37 THR E N 7
ATOM 22048 C CA . THR E 1 37 ? 59.766 -4.625 -4.726 1.00 0.00 37 THR E CA 7
ATOM 22049 C C . THR E 1 37 ? 60.529 -5.866 -5.182 1.00 0.00 37 THR E C 7
ATOM 22050 O O . THR E 1 37 ? 61.676 -6.077 -4.788 1.00 0.00 37 THR E O 7
ATOM 22061 N N . ARG E 1 38 ? 59.873 -6.692 -6.003 1.00 0.00 38 ARG E N 7
ATOM 22062 C CA . ARG E 1 38 ? 60.468 -7.931 -6.536 1.00 0.00 38 ARG E CA 7
ATOM 22063 C C . ARG E 1 38 ? 61.199 -8.741 -5.461 1.00 0.00 38 ARG E C 7
ATOM 22064 O O . ARG E 1 38 ? 61.983 -9.640 -5.830 1.00 0.00 38 ARG E O 7
ATOM 22086 N N . MET A 1 1 ? 10.231 -13.738 -7.935 1.00 0.00 1 MET A N 8
ATOM 22087 C CA . MET A 1 1 ? 11.547 -13.569 -8.603 1.00 0.00 1 MET A CA 8
ATOM 22088 C C . MET A 1 1 ? 11.400 -13.642 -10.119 1.00 0.00 1 MET A C 8
ATOM 22089 O O . MET A 1 1 ? 10.788 -14.571 -10.649 1.00 0.00 1 MET A O 8
ATOM 22105 N N . LEU A 1 2 ? 11.965 -12.656 -10.812 1.00 0.00 2 LEU A N 8
ATOM 22106 C CA . LEU A 1 2 ? 11.900 -12.603 -12.271 1.00 0.00 2 LEU A CA 8
ATOM 22107 C C . LEU A 1 2 ? 12.801 -11.485 -12.819 1.00 0.00 2 LEU A C 8
ATOM 22108 O O . LEU A 1 2 ? 13.635 -11.738 -13.688 1.00 0.00 2 LEU A O 8
ATOM 22124 N N . PRO A 1 3 ? 12.655 -10.226 -12.329 1.00 0.00 3 PRO A N 8
ATOM 22125 C CA . PRO A 1 3 ? 13.479 -9.103 -12.801 1.00 0.00 3 PRO A CA 8
ATOM 22126 C C . PRO A 1 3 ? 14.974 -9.356 -12.607 1.00 0.00 3 PRO A C 8
ATOM 22127 O O . PRO A 1 3 ? 15.370 -10.353 -12.001 1.00 0.00 3 PRO A O 8
ATOM 22138 N N . PHE A 1 4 ? 15.796 -8.448 -13.129 1.00 0.00 4 PHE A N 8
ATOM 22139 C CA . PHE A 1 4 ? 17.250 -8.563 -13.018 1.00 0.00 4 PHE A CA 8
ATOM 22140 C C . PHE A 1 4 ? 17.870 -7.212 -12.677 1.00 0.00 4 PHE A C 8
ATOM 22141 O O . PHE A 1 4 ? 18.583 -7.079 -11.683 1.00 0.00 4 PHE A O 8
ATOM 22158 N N . VAL A 1 5 ? 17.591 -6.213 -13.511 1.00 0.00 5 VAL A N 8
ATOM 22159 C CA . VAL A 1 5 ? 18.118 -4.868 -13.303 1.00 0.00 5 VAL A CA 8
ATOM 22160 C C . VAL A 1 5 ? 17.220 -3.820 -13.961 1.00 0.00 5 VAL A C 8
ATOM 22161 O O . VAL A 1 5 ? 17.566 -3.233 -14.991 1.00 0.00 5 VAL A O 8
ATOM 22174 N N . GLN A 1 6 ? 16.057 -3.587 -13.356 1.00 0.00 6 GLN A N 8
ATOM 22175 C CA . GLN A 1 6 ? 15.103 -2.611 -13.875 1.00 0.00 6 GLN A CA 8
ATOM 22176 C C . GLN A 1 6 ? 14.210 -2.067 -12.756 1.00 0.00 6 GLN A C 8
ATOM 22177 O O . GLN A 1 6 ? 13.012 -1.852 -12.948 1.00 0.00 6 GLN A O 8
ATOM 22191 N N . GLU A 1 7 ? 14.808 -1.840 -11.587 1.00 0.00 7 GLU A N 8
ATOM 22192 C CA . GLU A 1 7 ? 14.073 -1.320 -10.438 1.00 0.00 7 GLU A CA 8
ATOM 22193 C C . GLU A 1 7 ? 14.983 -0.496 -9.534 1.00 0.00 7 GLU A C 8
ATOM 22194 O O . GLU A 1 7 ? 16.207 -0.615 -9.591 1.00 0.00 7 GLU A O 8
ATOM 22206 N N . ARG A 1 8 ? 14.373 0.344 -8.696 1.00 0.00 8 ARG A N 8
ATOM 22207 C CA . ARG A 1 8 ? 15.115 1.198 -7.768 1.00 0.00 8 ARG A CA 8
ATOM 22208 C C . ARG A 1 8 ? 16.080 2.126 -8.506 1.00 0.00 8 ARG A C 8
ATOM 22209 O O . ARG A 1 8 ? 17.245 1.789 -8.717 1.00 0.00 8 ARG A O 8
ATOM 22230 N N . ILE A 1 9 ? 15.578 3.295 -8.897 1.00 0.00 9 ILE A N 8
ATOM 22231 C CA . ILE A 1 9 ? 16.390 4.280 -9.613 1.00 0.00 9 ILE A CA 8
ATOM 22232 C C . ILE A 1 9 ? 17.546 4.791 -8.743 1.00 0.00 9 ILE A C 8
ATOM 22233 O O . ILE A 1 9 ? 18.578 5.218 -9.266 1.00 0.00 9 ILE A O 8
ATOM 22249 N N . GLY A 1 10 ? 17.371 4.741 -7.421 1.00 0.00 10 GLY A N 8
ATOM 22250 C CA . GLY A 1 10 ? 18.405 5.203 -6.510 1.00 0.00 10 GLY A CA 8
ATOM 22251 C C . GLY A 1 10 ? 19.493 4.166 -6.302 1.00 0.00 10 GLY A C 8
ATOM 22252 O O . GLY A 1 10 ? 20.666 4.510 -6.159 1.00 0.00 10 GLY A O 8
ATOM 22256 N N . LEU A 1 11 ? 19.099 2.890 -6.284 1.00 0.00 11 LEU A N 8
ATOM 22257 C CA . LEU A 1 11 ? 20.042 1.785 -6.093 1.00 0.00 11 LEU A CA 8
ATOM 22258 C C . LEU A 1 11 ? 21.138 1.798 -7.159 1.00 0.00 11 LEU A C 8
ATOM 22259 O O . LEU A 1 11 ? 22.295 1.482 -6.878 1.00 0.00 11 LEU A O 8
ATOM 22275 N N . PHE A 1 12 ? 20.763 2.162 -8.383 1.00 0.00 12 PHE A N 8
ATOM 22276 C CA . PHE A 1 12 ? 21.715 2.225 -9.487 1.00 0.00 12 PHE A CA 8
ATOM 22277 C C . PHE A 1 12 ? 22.746 3.335 -9.255 1.00 0.00 12 PHE A C 8
ATOM 22278 O O . PHE A 1 12 ? 23.884 3.245 -9.713 1.00 0.00 12 PHE A O 8
ATOM 22295 N N . ILE A 1 13 ? 22.337 4.378 -8.525 1.00 0.00 13 ILE A N 8
ATOM 22296 C CA . ILE A 1 13 ? 23.214 5.507 -8.226 1.00 0.00 13 ILE A CA 8
ATOM 22297 C C . ILE A 1 13 ? 24.410 5.071 -7.380 1.00 0.00 13 ILE A C 8
ATOM 22298 O O . ILE A 1 13 ? 25.551 5.275 -7.770 1.00 0.00 13 ILE A O 8
ATOM 22314 N N . VAL A 1 14 ? 24.141 4.464 -6.223 1.00 0.00 14 VAL A N 8
ATOM 22315 C CA . VAL A 1 14 ? 25.209 4.006 -5.331 1.00 0.00 14 VAL A CA 8
ATOM 22316 C C . VAL A 1 14 ? 26.094 2.954 -6.000 1.00 0.00 14 VAL A C 8
ATOM 22317 O O . VAL A 1 14 ? 27.318 3.010 -5.907 1.00 0.00 14 VAL A O 8
ATOM 22330 N N . ASN A 1 15 ? 25.463 1.997 -6.676 1.00 0.00 15 ASN A N 8
ATOM 22331 C CA . ASN A 1 15 ? 26.182 0.920 -7.366 1.00 0.00 15 ASN A CA 8
ATOM 22332 C C . ASN A 1 15 ? 27.244 1.444 -8.342 1.00 0.00 15 ASN A C 8
ATOM 22333 O O . ASN A 1 15 ? 28.414 1.068 -8.258 1.00 0.00 15 ASN A O 8
ATOM 22344 N N . PHE A 1 16 ? 26.828 2.308 -9.263 1.00 0.00 16 PHE A N 8
ATOM 22345 C CA . PHE A 1 16 ? 27.744 2.874 -10.257 1.00 0.00 16 PHE A CA 8
ATOM 22346 C C . PHE A 1 16 ? 28.612 4.002 -9.690 1.00 0.00 16 PHE A C 8
ATOM 22347 O O . PHE A 1 16 ? 29.762 4.170 -10.104 1.00 0.00 16 PHE A O 8
ATOM 22364 N N . PHE A 1 17 ? 28.067 4.768 -8.749 1.00 0.00 17 PHE A N 8
ATOM 22365 C CA . PHE A 1 17 ? 28.802 5.881 -8.145 1.00 0.00 17 PHE A CA 8
ATOM 22366 C C . PHE A 1 17 ? 30.004 5.392 -7.338 1.00 0.00 17 PHE A C 8
ATOM 22367 O O . PHE A 1 17 ? 31.112 5.901 -7.503 1.00 0.00 17 PHE A O 8
ATOM 22384 N N . ILE A 1 18 ? 29.789 4.396 -6.477 1.00 0.00 18 ILE A N 8
ATOM 22385 C CA . ILE A 1 18 ? 30.867 3.853 -5.649 1.00 0.00 18 ILE A CA 8
ATOM 22386 C C . ILE A 1 18 ? 31.987 3.263 -6.513 1.00 0.00 18 ILE A C 8
ATOM 22387 O O . ILE A 1 18 ? 33.165 3.422 -6.208 1.00 0.00 18 ILE A O 8
ATOM 22403 N N . PHE A 1 19 ? 31.599 2.604 -7.609 1.00 0.00 19 PHE A N 8
ATOM 22404 C CA . PHE A 1 19 ? 32.555 1.982 -8.542 1.00 0.00 19 PHE A CA 8
ATOM 22405 C C . PHE A 1 19 ? 33.706 2.939 -8.890 1.00 0.00 19 PHE A C 8
ATOM 22406 O O . PHE A 1 19 ? 34.876 2.563 -8.860 1.00 0.00 19 PHE A O 8
ATOM 22423 N N . THR A 1 20 ? 33.343 4.171 -9.216 1.00 0.00 20 THR A N 8
ATOM 22424 C CA . THR A 1 20 ? 34.324 5.194 -9.571 1.00 0.00 20 THR A CA 8
ATOM 22425 C C . THR A 1 20 ? 35.164 5.631 -8.368 1.00 0.00 20 THR A C 8
ATOM 22426 O O . THR A 1 20 ? 36.317 6.038 -8.533 1.00 0.00 20 THR A O 8
ATOM 22437 N N . VAL A 1 21 ? 34.598 5.546 -7.163 1.00 0.00 21 VAL A N 8
ATOM 22438 C CA . VAL A 1 21 ? 35.320 5.947 -5.953 1.00 0.00 21 VAL A CA 8
ATOM 22439 C C . VAL A 1 21 ? 36.270 4.849 -5.477 1.00 0.00 21 VAL A C 8
ATOM 22440 O O . VAL A 1 21 ? 37.484 5.052 -5.434 1.00 0.00 21 VAL A O 8
ATOM 22453 N N . VAL A 1 22 ? 35.716 3.686 -5.117 1.00 0.00 22 VAL A N 8
ATOM 22454 C CA . VAL A 1 22 ? 36.530 2.561 -4.642 1.00 0.00 22 VAL A CA 8
ATOM 22455 C C . VAL A 1 22 ? 37.611 2.162 -5.657 1.00 0.00 22 VAL A C 8
ATOM 22456 O O . VAL A 1 22 ? 38.608 1.535 -5.294 1.00 0.00 22 VAL A O 8
ATOM 22469 N N . SER A 1 23 ? 37.410 2.532 -6.923 1.00 0.00 23 SER A N 8
ATOM 22470 C CA . SER A 1 23 ? 38.372 2.218 -7.975 1.00 0.00 23 SER A CA 8
ATOM 22471 C C . SER A 1 23 ? 39.473 3.274 -7.988 1.00 0.00 23 SER A C 8
ATOM 22472 O O . SER A 1 23 ? 40.650 2.961 -8.169 1.00 0.00 23 SER A O 8
ATOM 22480 N N . ALA A 1 24 ? 39.068 4.535 -7.797 1.00 0.00 24 ALA A N 8
ATOM 22481 C CA . ALA A 1 24 ? 40.003 5.665 -7.772 1.00 0.00 24 ALA A CA 8
ATOM 22482 C C . ALA A 1 24 ? 41.126 5.442 -6.753 1.00 0.00 24 ALA A C 8
ATOM 22483 O O . ALA A 1 24 ? 42.230 5.959 -6.911 1.00 0.00 24 ALA A O 8
ATOM 22490 N N . ILE A 1 25 ? 40.833 4.658 -5.714 1.00 0.00 25 ILE A N 8
ATOM 22491 C CA . ILE A 1 25 ? 41.808 4.353 -4.672 1.00 0.00 25 ILE A CA 8
ATOM 22492 C C . ILE A 1 25 ? 42.987 3.582 -5.265 1.00 0.00 25 ILE A C 8
ATOM 22493 O O . ILE A 1 25 ? 44.139 3.989 -5.131 1.00 0.00 25 ILE A O 8
ATOM 22509 N N . THR A 1 26 ? 42.680 2.475 -5.932 1.00 0.00 26 THR A N 8
ATOM 22510 C CA . THR A 1 26 ? 43.700 1.633 -6.554 1.00 0.00 26 THR A CA 8
ATOM 22511 C C . THR A 1 26 ? 44.339 2.300 -7.768 1.00 0.00 26 THR A C 8
ATOM 22512 O O . THR A 1 26 ? 45.508 2.063 -8.073 1.00 0.00 26 THR A O 8
ATOM 22523 N N . LEU A 1 27 ? 43.567 3.129 -8.456 1.00 0.00 27 LEU A N 8
ATOM 22524 C CA . LEU A 1 27 ? 44.048 3.823 -9.641 1.00 0.00 27 LEU A CA 8
ATOM 22525 C C . LEU A 1 27 ? 45.026 4.947 -9.294 1.00 0.00 27 LEU A C 8
ATOM 22526 O O . LEU A 1 27 ? 45.998 5.174 -10.016 1.00 0.00 27 LEU A O 8
ATOM 22542 N N . LEU A 1 28 ? 44.770 5.643 -8.187 1.00 0.00 28 LEU A N 8
ATOM 22543 C CA . LEU A 1 28 ? 45.631 6.746 -7.758 1.00 0.00 28 LEU A CA 8
ATOM 22544 C C . LEU A 1 28 ? 46.838 6.258 -6.949 1.00 0.00 28 LEU A C 8
ATOM 22545 O O . LEU A 1 28 ? 47.949 6.756 -7.131 1.00 0.00 28 LEU A O 8
ATOM 22561 N N . VAL A 1 29 ? 46.616 5.290 -6.063 1.00 0.00 29 VAL A N 8
ATOM 22562 C CA . VAL A 1 29 ? 47.693 4.753 -5.231 1.00 0.00 29 VAL A CA 8
ATOM 22563 C C . VAL A 1 29 ? 48.743 4.007 -6.056 1.00 0.00 29 VAL A C 8
ATOM 22564 O O . VAL A 1 29 ? 49.931 4.057 -5.744 1.00 0.00 29 VAL A O 8
ATOM 22577 N N . SER A 1 30 ? 48.303 3.328 -7.110 1.00 0.00 30 SER A N 8
ATOM 22578 C CA . SER A 1 30 ? 49.214 2.572 -7.966 1.00 0.00 30 SER A CA 8
ATOM 22579 C C . SER A 1 30 ? 50.204 3.490 -8.676 1.00 0.00 30 SER A C 8
ATOM 22580 O O . SER A 1 30 ? 51.387 3.173 -8.780 1.00 0.00 30 SER A O 8
ATOM 22588 N N . MET A 1 31 ? 49.716 4.632 -9.152 1.00 0.00 31 MET A N 8
ATOM 22589 C CA . MET A 1 31 ? 50.565 5.589 -9.853 1.00 0.00 31 MET A CA 8
ATOM 22590 C C . MET A 1 31 ? 51.442 6.385 -8.887 1.00 0.00 31 MET A C 8
ATOM 22591 O O . MET A 1 31 ? 52.638 6.546 -9.118 1.00 0.00 31 MET A O 8
ATOM 22605 N N . ALA A 1 32 ? 50.848 6.864 -7.794 1.00 0.00 32 ALA A N 8
ATOM 22606 C CA . ALA A 1 32 ? 51.585 7.647 -6.800 1.00 0.00 32 ALA A CA 8
ATOM 22607 C C . ALA A 1 32 ? 52.696 6.839 -6.135 1.00 0.00 32 ALA A C 8
ATOM 22608 O O . ALA A 1 32 ? 53.846 7.277 -6.080 1.00 0.00 32 ALA A O 8
ATOM 22615 N N . PHE A 1 33 ? 52.345 5.659 -5.633 1.00 0.00 33 PHE A N 8
ATOM 22616 C CA . PHE A 1 33 ? 53.310 4.792 -4.964 1.00 0.00 33 PHE A CA 8
ATOM 22617 C C . PHE A 1 33 ? 54.357 4.255 -5.932 1.00 0.00 33 PHE A C 8
ATOM 22618 O O . PHE A 1 33 ? 55.533 4.167 -5.586 1.00 0.00 33 PHE A O 8
ATOM 22635 N N . LEU A 1 34 ? 53.930 3.886 -7.139 1.00 0.00 34 LEU A N 8
ATOM 22636 C CA . LEU A 1 34 ? 54.853 3.355 -8.147 1.00 0.00 34 LEU A CA 8
ATOM 22637 C C . LEU A 1 34 ? 55.901 4.398 -8.547 1.00 0.00 34 LEU A C 8
ATOM 22638 O O . LEU A 1 34 ? 57.038 4.049 -8.861 1.00 0.00 34 LEU A O 8
ATOM 22654 N N . THR A 1 35 ? 55.514 5.676 -8.539 1.00 0.00 35 THR A N 8
ATOM 22655 C CA . THR A 1 35 ? 56.434 6.756 -8.903 1.00 0.00 35 THR A CA 8
ATOM 22656 C C . THR A 1 35 ? 57.607 6.833 -7.922 1.00 0.00 35 THR A C 8
ATOM 22657 O O . THR A 1 35 ? 58.764 6.909 -8.334 1.00 0.00 35 THR A O 8
ATOM 22668 N N . ALA A 1 36 ? 57.296 6.813 -6.628 1.00 0.00 36 ALA A N 8
ATOM 22669 C CA . ALA A 1 36 ? 58.325 6.879 -5.594 1.00 0.00 36 ALA A CA 8
ATOM 22670 C C . ALA A 1 36 ? 59.101 5.569 -5.515 1.00 0.00 36 ALA A C 8
ATOM 22671 O O . ALA A 1 36 ? 60.329 5.566 -5.423 1.00 0.00 36 ALA A O 8
ATOM 22678 N N . THR A 1 37 ? 58.372 4.457 -5.552 1.00 0.00 37 THR A N 8
ATOM 22679 C CA . THR A 1 37 ? 58.970 3.124 -5.484 1.00 0.00 37 THR A CA 8
ATOM 22680 C C . THR A 1 37 ? 59.942 2.886 -6.644 1.00 0.00 37 THR A C 8
ATOM 22681 O O . THR A 1 37 ? 61.011 2.304 -6.457 1.00 0.00 37 THR A O 8
ATOM 22692 N N . ARG A 1 38 ? 59.560 3.341 -7.832 1.00 0.00 38 ARG A N 8
ATOM 22693 C CA . ARG A 1 38 ? 60.394 3.180 -9.020 1.00 0.00 38 ARG A CA 8
ATOM 22694 C C . ARG A 1 38 ? 60.023 4.206 -10.086 1.00 0.00 38 ARG A C 8
ATOM 22695 O O . ARG A 1 38 ? 58.987 4.013 -10.757 1.00 0.00 38 ARG A O 8
ATOM 22717 N N . MET B 1 1 ? 10.149 3.315 -15.570 1.00 0.00 1 MET B N 8
ATOM 22718 C CA . MET B 1 1 ? 11.465 4.003 -15.623 1.00 0.00 1 MET B CA 8
ATOM 22719 C C . MET B 1 1 ? 11.315 5.422 -16.161 1.00 0.00 1 MET B C 8
ATOM 22720 O O . MET B 1 1 ? 10.697 5.639 -17.202 1.00 0.00 1 MET B O 8
ATOM 22736 N N . LEU B 1 2 ? 11.885 6.385 -15.438 1.00 0.00 2 LEU B N 8
ATOM 22737 C CA . LEU B 1 2 ? 11.817 7.789 -15.839 1.00 0.00 2 LEU B CA 8
ATOM 22738 C C . LEU B 1 2 ? 12.723 8.657 -14.948 1.00 0.00 2 LEU B C 8
ATOM 22739 O O . LEU B 1 2 ? 13.555 9.404 -15.465 1.00 0.00 2 LEU B O 8
ATOM 22755 N N . PRO B 1 3 ? 12.583 8.578 -13.600 1.00 0.00 3 PRO B N 8
ATOM 22756 C CA . PRO B 1 3 ? 13.413 9.375 -12.683 1.00 0.00 3 PRO B CA 8
ATOM 22757 C C . PRO B 1 3 ? 14.907 9.112 -12.872 1.00 0.00 3 PRO B C 8
ATOM 22758 O O . PRO B 1 3 ? 15.300 8.228 -13.634 1.00 0.00 3 PRO B O 8
ATOM 22769 N N . PHE B 1 4 ? 15.733 9.887 -12.174 1.00 0.00 4 PHE B N 8
ATOM 22770 C CA . PHE B 1 4 ? 17.187 9.747 -12.256 1.00 0.00 4 PHE B CA 8
ATOM 22771 C C . PHE B 1 4 ? 17.815 9.840 -10.870 1.00 0.00 4 PHE B C 8
ATOM 22772 O O . PHE B 1 4 ? 18.531 8.935 -10.439 1.00 0.00 4 PHE B O 8
ATOM 22789 N N . VAL B 1 5 ? 17.540 10.941 -10.177 1.00 0.00 5 VAL B N 8
ATOM 22790 C CA . VAL B 1 5 ? 18.075 11.160 -8.836 1.00 0.00 5 VAL B CA 8
ATOM 22791 C C . VAL B 1 5 ? 17.180 12.110 -8.036 1.00 0.00 5 VAL B C 8
ATOM 22792 O O . VAL B 1 5 ? 17.529 13.269 -7.800 1.00 0.00 5 VAL B O 8
ATOM 22805 N N . GLN B 1 6 ? 16.020 11.606 -7.622 1.00 0.00 6 GLN B N 8
ATOM 22806 C CA . GLN B 1 6 ? 15.070 12.401 -6.850 1.00 0.00 6 GLN B CA 8
ATOM 22807 C C . GLN B 1 6 ? 14.183 11.506 -5.982 1.00 0.00 6 GLN B C 8
ATOM 22808 O O . GLN B 1 6 ? 12.984 11.756 -5.829 1.00 0.00 6 GLN B O 8
ATOM 22822 N N . GLU B 1 7 ? 14.782 10.465 -5.407 1.00 0.00 7 GLU B N 8
ATOM 22823 C CA . GLU B 1 7 ? 14.052 9.533 -4.553 1.00 0.00 7 GLU B CA 8
ATOM 22824 C C . GLU B 1 7 ? 14.968 8.926 -3.495 1.00 0.00 7 GLU B C 8
ATOM 22825 O O . GLU B 1 7 ? 16.191 8.942 -3.633 1.00 0.00 7 GLU B O 8
ATOM 22837 N N . ARG B 1 8 ? 14.363 8.389 -2.434 1.00 0.00 8 ARG B N 8
ATOM 22838 C CA . ARG B 1 8 ? 15.111 7.770 -1.339 1.00 0.00 8 ARG B CA 8
ATOM 22839 C C . ARG B 1 8 ? 16.079 8.760 -0.690 1.00 0.00 8 ARG B C 8
ATOM 22840 O O . ARG B 1 8 ? 17.244 8.854 -1.082 1.00 0.00 8 ARG B O 8
ATOM 22861 N N . ILE B 1 9 ? 15.585 9.493 0.302 1.00 0.00 9 ILE B N 8
ATOM 22862 C CA . ILE B 1 9 ? 16.399 10.477 1.014 1.00 0.00 9 ILE B CA 8
ATOM 22863 C C . ILE B 1 9 ? 17.560 9.807 1.765 1.00 0.00 9 ILE B C 8
ATOM 22864 O O . ILE B 1 9 ? 18.593 10.436 2.002 1.00 0.00 9 ILE B O 8
ATOM 22880 N N . GLY B 1 10 ? 17.385 8.533 2.126 1.00 0.00 10 GLY B N 8
ATOM 22881 C CA . GLY B 1 10 ? 18.422 7.810 2.839 1.00 0.00 10 GLY B CA 8
ATOM 22882 C C . GLY B 1 10 ? 19.506 7.292 1.912 1.00 0.00 10 GLY B C 8
ATOM 22883 O O . GLY B 1 10 ? 20.682 7.261 2.277 1.00 0.00 10 GLY B O 8
ATOM 22887 N N . LEU B 1 11 ? 19.105 6.881 0.707 1.00 0.00 11 LEU B N 8
ATOM 22888 C CA . LEU B 1 11 ? 20.042 6.358 -0.290 1.00 0.00 11 LEU B CA 8
ATOM 22889 C C . LEU B 1 11 ? 21.138 7.375 -0.612 1.00 0.00 11 LEU B C 8
ATOM 22890 O O . LEU B 1 11 ? 22.294 7.009 -0.834 1.00 0.00 11 LEU B O 8
ATOM 22906 N N . PHE B 1 12 ? 20.763 8.651 -0.643 1.00 0.00 12 PHE B N 8
ATOM 22907 C CA . PHE B 1 12 ? 21.713 9.721 -0.929 1.00 0.00 12 PHE B CA 8
ATOM 22908 C C . PHE B 1 12 ? 22.750 9.840 0.194 1.00 0.00 12 PHE B C 8
ATOM 22909 O O . PHE B 1 12 ? 23.889 10.249 -0.041 1.00 0.00 12 PHE B O 8
ATOM 22926 N N . ILE B 1 13 ? 22.347 9.470 1.413 1.00 0.00 13 ILE B N 8
ATOM 22927 C CA . ILE B 1 13 ? 23.232 9.534 2.574 1.00 0.00 13 ILE B CA 8
ATOM 22928 C C . ILE B 1 13 ? 24.427 8.594 2.413 1.00 0.00 13 ILE B C 8
ATOM 22929 O O . ILE B 1 13 ? 25.568 9.029 2.480 1.00 0.00 13 ILE B O 8
ATOM 22945 N N . VAL B 1 14 ? 24.155 7.308 2.195 1.00 0.00 14 VAL B N 8
ATOM 22946 C CA . VAL B 1 14 ? 25.222 6.316 2.031 1.00 0.00 14 VAL B CA 8
ATOM 22947 C C . VAL B 1 14 ? 26.101 6.627 0.817 1.00 0.00 14 VAL B C 8
ATOM 22948 O O . VAL B 1 14 ? 27.326 6.556 0.893 1.00 0.00 14 VAL B O 8
ATOM 22961 N N . ASN B 1 15 ? 25.463 6.975 -0.298 1.00 0.00 15 ASN B N 8
ATOM 22962 C CA . ASN B 1 15 ? 26.177 7.299 -1.540 1.00 0.00 15 ASN B CA 8
ATOM 22963 C C . ASN B 1 15 ? 27.240 8.388 -1.348 1.00 0.00 15 ASN B C 8
ATOM 22964 O O . ASN B 1 15 ? 28.408 8.192 -1.687 1.00 0.00 15 ASN B O 8
ATOM 22975 N N . PHE B 1 16 ? 26.828 9.531 -0.809 1.00 0.00 16 PHE B N 8
ATOM 22976 C CA . PHE B 1 16 ? 27.746 10.651 -0.582 1.00 0.00 16 PHE B CA 8
ATOM 22977 C C . PHE B 1 16 ? 28.620 10.461 0.661 1.00 0.00 16 PHE B C 8
ATOM 22978 O O . PHE B 1 16 ? 29.770 10.905 0.686 1.00 0.00 16 PHE B O 8
ATOM 22995 N N . PHE B 1 17 ? 28.080 9.803 1.683 1.00 0.00 17 PHE B N 8
ATOM 22996 C CA . PHE B 1 17 ? 28.822 9.571 2.924 1.00 0.00 17 PHE B CA 8
ATOM 22997 C C . PHE B 1 17 ? 30.023 8.652 2.702 1.00 0.00 17 PHE B C 8
ATOM 22998 O O . PHE B 1 17 ? 31.133 8.967 3.130 1.00 0.00 17 PHE B O 8
ATOM 23015 N N . ILE B 1 18 ? 29.803 7.527 2.022 1.00 0.00 18 ILE B N 8
ATOM 23016 C CA . ILE B 1 18 ? 30.880 6.571 1.755 1.00 0.00 18 ILE B CA 8
ATOM 23017 C C . ILE B 1 18 ? 31.994 7.210 0.921 1.00 0.00 18 ILE B C 8
ATOM 23018 O O . ILE B 1 18 ? 33.174 6.968 1.159 1.00 0.00 18 ILE B O 8
ATOM 23034 N N . PHE B 1 19 ? 31.602 8.047 -0.042 1.00 0.00 19 PHE B N 8
ATOM 23035 C CA . PHE B 1 19 ? 32.554 8.743 -0.928 1.00 0.00 19 PHE B CA 8
ATOM 23036 C C . PHE B 1 19 ? 33.709 9.370 -0.130 1.00 0.00 19 PHE B C 8
ATOM 23037 O O . PHE B 1 19 ? 34.877 9.224 -0.485 1.00 0.00 19 PHE B O 8
ATOM 23054 N N . THR B 1 20 ? 33.352 10.060 0.942 1.00 0.00 20 THR B N 8
ATOM 23055 C CA . THR B 1 20 ? 34.336 10.713 1.799 1.00 0.00 20 THR B CA 8
ATOM 23056 C C . THR B 1 20 ? 35.183 9.703 2.584 1.00 0.00 20 THR B C 8
ATOM 23057 O O . THR B 1 20 ? 36.335 9.986 2.914 1.00 0.00 20 THR B O 8
ATOM 23068 N N . VAL B 1 21 ? 34.617 8.532 2.877 1.00 0.00 21 VAL B N 8
ATOM 23069 C CA . VAL B 1 21 ? 35.342 7.505 3.630 1.00 0.00 21 VAL B CA 8
ATOM 23070 C C . VAL B 1 21 ? 36.287 6.713 2.727 1.00 0.00 21 VAL B C 8
ATOM 23071 O O . VAL B 1 21 ? 37.502 6.734 2.926 1.00 0.00 21 VAL B O 8
ATOM 23084 N N . VAL B 1 22 ? 35.728 6.010 1.736 1.00 0.00 22 VAL B N 8
ATOM 23085 C CA . VAL B 1 22 ? 36.537 5.211 0.809 1.00 0.00 22 VAL B CA 8
ATOM 23086 C C . VAL B 1 22 ? 37.614 6.053 0.108 1.00 0.00 22 VAL B C 8
ATOM 23087 O O . VAL B 1 22 ? 38.608 5.514 -0.382 1.00 0.00 22 VAL B O 8
ATOM 23100 N N . SER B 1 23 ? 37.414 7.371 0.070 1.00 0.00 23 SER B N 8
ATOM 23101 C CA . SER B 1 23 ? 38.373 8.274 -0.559 1.00 0.00 23 SER B CA 8
ATOM 23102 C C . SER B 1 23 ? 39.479 8.613 0.436 1.00 0.00 23 SER B C 8
ATOM 23103 O O . SER B 1 23 ? 40.654 8.688 0.077 1.00 0.00 23 SER B O 8
ATOM 23111 N N . ALA B 1 24 ? 39.081 8.822 1.697 1.00 0.00 24 ALA B N 8
ATOM 23112 C CA . ALA B 1 24 ? 40.020 9.147 2.773 1.00 0.00 24 ALA B CA 8
ATOM 23113 C C . ALA B 1 24 ? 41.145 8.108 2.871 1.00 0.00 24 ALA B C 8
ATOM 23114 O O . ALA B 1 24 ? 42.251 8.417 3.308 1.00 0.00 24 ALA B O 8
ATOM 23121 N N . ILE B 1 25 ? 40.848 6.877 2.448 1.00 0.00 25 ILE B N 8
ATOM 23122 C CA . ILE B 1 25 ? 41.824 5.791 2.474 1.00 0.00 25 ILE B CA 8
ATOM 23123 C C . ILE B 1 25 ? 42.999 6.117 1.551 1.00 0.00 25 ILE B C 8
ATOM 23124 O O . ILE B 1 25 ? 44.152 6.115 1.974 1.00 0.00 25 ILE B O 8
ATOM 23140 N N . THR B 1 26 ? 42.684 6.409 0.293 1.00 0.00 26 THR B N 8
ATOM 23141 C CA . THR B 1 26 ? 43.700 6.740 -0.705 1.00 0.00 26 THR B CA 8
ATOM 23142 C C . THR B 1 26 ? 44.339 8.101 -0.450 1.00 0.00 26 THR B C 8
ATOM 23143 O O . THR B 1 26 ? 45.507 8.318 -0.774 1.00 0.00 26 THR B O 8
ATOM 23154 N N . LEU B 1 27 ? 43.571 9.011 0.132 1.00 0.00 27 LEU B N 8
ATOM 23155 C CA . LEU B 1 27 ? 44.054 10.354 0.422 1.00 0.00 27 LEU B CA 8
ATOM 23156 C C . LEU B 1 27 ? 45.038 10.371 1.593 1.00 0.00 27 LEU B C 8
ATOM 23157 O O . LEU B 1 27 ? 46.011 11.127 1.582 1.00 0.00 27 LEU B O 8
ATOM 23173 N N . LEU B 1 28 ? 44.787 9.533 2.598 1.00 0.00 28 LEU B N 8
ATOM 23174 C CA . LEU B 1 28 ? 45.655 9.464 3.777 1.00 0.00 28 LEU B CA 8
ATOM 23175 C C . LEU B 1 28 ? 46.860 8.545 3.555 1.00 0.00 28 LEU B C 8
ATOM 23176 O O . LEU B 1 28 ? 47.975 8.870 3.965 1.00 0.00 28 LEU B O 8
ATOM 23192 N N . VAL B 1 29 ? 46.635 7.402 2.909 1.00 0.00 29 VAL B N 8
ATOM 23193 C CA . VAL B 1 29 ? 47.709 6.445 2.651 1.00 0.00 29 VAL B CA 8
ATOM 23194 C C . VAL B 1 29 ? 48.755 6.998 1.680 1.00 0.00 29 VAL B C 8
ATOM 23195 O O . VAL B 1 29 ? 49.943 6.718 1.817 1.00 0.00 29 VAL B O 8
ATOM 23208 N N . SER B 1 30 ? 48.310 7.792 0.710 1.00 0.00 30 SER B N 8
ATOM 23209 C CA . SER B 1 30 ? 49.217 8.371 -0.278 1.00 0.00 30 SER B CA 8
ATOM 23210 C C . SER B 1 30 ? 50.210 9.330 0.371 1.00 0.00 30 SER B C 8
ATOM 23211 O O . SER B 1 30 ? 51.391 9.330 0.030 1.00 0.00 30 SER B O 8
ATOM 23219 N N . MET B 1 31 ? 49.729 10.135 1.311 1.00 0.00 31 MET B N 8
ATOM 23220 C CA . MET B 1 31 ? 50.581 11.099 2.001 1.00 0.00 31 MET B CA 8
ATOM 23221 C C . MET B 1 31 ? 51.464 10.424 3.053 1.00 0.00 31 MET B C 8
ATOM 23222 O O . MET B 1 31 ? 52.661 10.693 3.128 1.00 0.00 31 MET B O 8
ATOM 23236 N N . ALA B 1 32 ? 50.874 9.535 3.848 1.00 0.00 32 ALA B N 8
ATOM 23237 C CA . ALA B 1 32 ? 51.614 8.829 4.897 1.00 0.00 32 ALA B CA 8
ATOM 23238 C C . ALA B 1 32 ? 52.722 7.947 4.327 1.00 0.00 32 ALA B C 8
ATOM 23239 O O . ALA B 1 32 ? 53.875 8.031 4.754 1.00 0.00 32 ALA B O 8
ATOM 23246 N N . PHE B 1 33 ? 52.366 7.106 3.363 1.00 0.00 33 PHE B N 8
ATOM 23247 C CA . PHE B 1 33 ? 53.326 6.201 2.740 1.00 0.00 33 PHE B CA 8
ATOM 23248 C C . PHE B 1 33 ? 54.371 6.954 1.924 1.00 0.00 33 PHE B C 8
ATOM 23249 O O . PHE B 1 33 ? 55.546 6.598 1.943 1.00 0.00 33 PHE B O 8
ATOM 23266 N N . LEU B 1 34 ? 53.940 7.989 1.202 1.00 0.00 34 LEU B N 8
ATOM 23267 C CA . LEU B 1 34 ? 54.858 8.784 0.381 1.00 0.00 34 LEU B CA 8
ATOM 23268 C C . LEU B 1 34 ? 55.911 9.486 1.244 1.00 0.00 34 LEU B C 8
ATOM 23269 O O . LEU B 1 34 ? 57.046 9.675 0.808 1.00 0.00 34 LEU B O 8
ATOM 23285 N N . THR B 1 35 ? 55.533 9.872 2.464 1.00 0.00 35 THR B N 8
ATOM 23286 C CA . THR B 1 35 ? 56.457 10.551 3.374 1.00 0.00 35 THR B CA 8
ATOM 23287 C C . THR B 1 35 ? 57.631 9.644 3.743 1.00 0.00 35 THR B C 8
ATOM 23288 O O . THR B 1 35 ? 58.789 10.059 3.682 1.00 0.00 35 THR B O 8
ATOM 23299 N N . ALA B 1 36 ? 57.323 8.407 4.125 1.00 0.00 36 ALA B N 8
ATOM 23300 C CA . ALA B 1 36 ? 58.352 7.444 4.502 1.00 0.00 36 ALA B CA 8
ATOM 23301 C C . ALA B 1 36 ? 59.123 6.963 3.277 1.00 0.00 36 ALA B C 8
ATOM 23302 O O . ALA B 1 36 ? 60.350 6.873 3.297 1.00 0.00 36 ALA B O 8
ATOM 23309 N N . THR B 1 37 ? 58.387 6.654 2.212 1.00 0.00 37 THR B N 8
ATOM 23310 C CA . THR B 1 37 ? 58.978 6.179 0.962 1.00 0.00 37 THR B CA 8
ATOM 23311 C C . THR B 1 37 ? 59.948 7.207 0.372 1.00 0.00 37 THR B C 8
ATOM 23312 O O . THR B 1 37 ? 61.014 6.849 -0.129 1.00 0.00 37 THR B O 8
ATOM 23323 N N . ARG B 1 38 ? 59.566 8.479 0.439 1.00 0.00 38 ARG B N 8
ATOM 23324 C CA . ARG B 1 38 ? 60.397 9.558 -0.085 1.00 0.00 38 ARG B CA 8
ATOM 23325 C C . ARG B 1 38 ? 60.031 10.889 0.562 1.00 0.00 38 ARG B C 8
ATOM 23326 O O . ARG B 1 38 ? 58.994 11.468 0.177 1.00 0.00 38 ARG B O 8
ATOM 23348 N N . MET C 1 1 ? 10.146 15.845 -1.711 1.00 0.00 1 MET C N 8
ATOM 23349 C CA . MET C 1 1 ? 11.465 16.109 -1.080 1.00 0.00 1 MET C CA 8
ATOM 23350 C C . MET C 1 1 ? 11.320 17.058 0.104 1.00 0.00 1 MET C C 8
ATOM 23351 O O . MET C 1 1 ? 10.703 18.117 -0.007 1.00 0.00 1 MET C O 8
ATOM 23367 N N . LEU C 1 2 ? 11.897 16.670 1.240 1.00 0.00 2 LEU C N 8
ATOM 23368 C CA . LEU C 1 2 ? 11.836 17.483 2.453 1.00 0.00 2 LEU C CA 8
ATOM 23369 C C . LEU C 1 2 ? 12.749 16.905 3.548 1.00 0.00 2 LEU C C 8
ATOM 23370 O O . LEU C 1 2 ? 13.584 17.626 4.094 1.00 0.00 2 LEU C O 8
ATOM 23386 N N . PRO C 1 3 ? 12.611 15.598 3.891 1.00 0.00 3 PRO C N 8
ATOM 23387 C CA . PRO C 1 3 ? 13.445 14.972 4.927 1.00 0.00 3 PRO C CA 8
ATOM 23388 C C . PRO C 1 3 ? 14.937 15.070 4.610 1.00 0.00 3 PRO C C 8
ATOM 23389 O O . PRO C 1 3 ? 15.325 15.521 3.532 1.00 0.00 3 PRO C O 8
ATOM 23400 N N . PHE C 1 4 ? 15.768 14.645 5.560 1.00 0.00 4 PHE C N 8
ATOM 23401 C CA . PHE C 1 4 ? 17.222 14.680 5.392 1.00 0.00 4 PHE C CA 8
ATOM 23402 C C . PHE C 1 4 ? 17.851 13.390 5.906 1.00 0.00 4 PHE C C 8
ATOM 23403 O O . PHE C 1 4 ? 18.562 12.700 5.174 1.00 0.00 4 PHE C O 8
ATOM 23420 N N . VAL C 1 5 ? 17.583 13.072 7.170 1.00 0.00 5 VAL C N 8
ATOM 23421 C CA . VAL C 1 5 ? 18.120 11.863 7.788 1.00 0.00 5 VAL C CA 8
ATOM 23422 C C . VAL C 1 5 ? 17.233 11.397 8.944 1.00 0.00 5 VAL C C 8
ATOM 23423 O O . VAL C 1 5 ? 17.588 11.530 10.119 1.00 0.00 5 VAL C O 8
ATOM 23436 N N . GLN C 1 6 ? 16.071 10.847 8.599 1.00 0.00 6 GLN C N 8
ATOM 23437 C CA . GLN C 1 6 ? 15.125 10.359 9.600 1.00 0.00 6 GLN C CA 8
ATOM 23438 C C . GLN C 1 6 ? 14.234 9.257 9.021 1.00 0.00 6 GLN C C 8
ATOM 23439 O O . GLN C 1 6 ? 13.038 9.190 9.311 1.00 0.00 6 GLN C O 8
ATOM 23453 N N . GLU C 1 7 ? 14.830 8.389 8.206 1.00 0.00 7 GLU C N 8
ATOM 23454 C CA . GLU C 1 7 ? 14.094 7.289 7.586 1.00 0.00 7 GLU C CA 8
ATOM 23455 C C . GLU C 1 7 ? 15.010 6.094 7.332 1.00 0.00 7 GLU C C 8
ATOM 23456 O O . GLU C 1 7 ? 16.233 6.232 7.298 1.00 0.00 7 GLU C O 8
ATOM 23468 N N . ARG C 1 8 ? 14.404 4.921 7.151 1.00 0.00 8 ARG C N 8
ATOM 23469 C CA . ARG C 1 8 ? 15.150 3.687 6.898 1.00 0.00 8 ARG C CA 8
ATOM 23470 C C . ARG C 1 8 ? 16.124 3.375 8.034 1.00 0.00 8 ARG C C 8
ATOM 23471 O O . ARG C 1 8 ? 17.288 3.777 7.997 1.00 0.00 8 ARG C O 8
ATOM 23492 N N . ILE C 1 9 ? 15.634 2.659 9.040 1.00 0.00 9 ILE C N 8
ATOM 23493 C CA . ILE C 1 9 ? 16.454 2.285 10.192 1.00 0.00 9 ILE C CA 8
ATOM 23494 C C . ILE C 1 9 ? 17.613 1.364 9.781 1.00 0.00 9 ILE C C 8
ATOM 23495 O O . ILE C 1 9 ? 18.651 1.332 10.446 1.00 0.00 9 ILE C O 8
ATOM 23511 N N . GLY C 1 10 ? 17.432 0.627 8.682 1.00 0.00 10 GLY C N 8
ATOM 23512 C CA . GLY C 1 10 ? 18.467 -0.276 8.209 1.00 0.00 10 GLY C CA 8
ATOM 23513 C C . GLY C 1 10 ? 19.546 0.445 7.424 1.00 0.00 10 GLY C C 8
ATOM 23514 O O . GLY C 1 10 ? 20.723 0.088 7.501 1.00 0.00 10 GLY C O 8
ATOM 23518 N N . LEU C 1 11 ? 19.142 1.465 6.663 1.00 0.00 11 LEU C N 8
ATOM 23519 C CA . LEU C 1 11 ? 20.076 2.252 5.852 1.00 0.00 11 LEU C CA 8
ATOM 23520 C C . LEU C 1 11 ? 21.176 2.872 6.715 1.00 0.00 11 LEU C C 8
ATOM 23521 O O . LEU C 1 11 ? 22.328 2.968 6.293 1.00 0.00 11 LEU C O 8
ATOM 23537 N N . PHE C 1 12 ? 20.806 3.294 7.920 1.00 0.00 12 PHE C N 8
ATOM 23538 C CA . PHE C 1 12 ? 21.763 3.898 8.844 1.00 0.00 12 PHE C CA 8
ATOM 23539 C C . PHE C 1 12 ? 22.802 2.867 9.299 1.00 0.00 12 PHE C C 8
ATOM 23540 O O . PHE C 1 12 ? 23.941 3.216 9.609 1.00 0.00 12 PHE C O 8
ATOM 23557 N N . ILE C 1 13 ? 22.399 1.594 9.327 1.00 0.00 13 ILE C N 8
ATOM 23558 C CA . ILE C 1 13 ? 23.285 0.509 9.741 1.00 0.00 13 ILE C CA 8
ATOM 23559 C C . ILE C 1 13 ? 24.474 0.369 8.791 1.00 0.00 13 ILE C C 8
ATOM 23560 O O . ILE C 1 13 ? 25.619 0.440 9.219 1.00 0.00 13 ILE C O 8
ATOM 23576 N N . VAL C 1 14 ? 24.196 0.180 7.502 1.00 0.00 14 VAL C N 8
ATOM 23577 C CA . VAL C 1 14 ? 25.258 0.030 6.502 1.00 0.00 14 VAL C CA 8
ATOM 23578 C C . VAL C 1 14 ? 26.136 1.280 6.418 1.00 0.00 14 VAL C C 8
ATOM 23579 O O . VAL C 1 14 ? 27.361 1.184 6.368 1.00 0.00 14 VAL C O 8
ATOM 23592 N N . ASN C 1 15 ? 25.499 2.448 6.407 1.00 0.00 15 ASN C N 8
ATOM 23593 C CA . ASN C 1 15 ? 26.212 3.728 6.328 1.00 0.00 15 ASN C CA 8
ATOM 23594 C C . ASN C 1 15 ? 27.282 3.882 7.418 1.00 0.00 15 ASN C C 8
ATOM 23595 O O . ASN C 1 15 ? 28.448 4.143 7.119 1.00 0.00 15 ASN C O 8
ATOM 23606 N N . PHE C 1 16 ? 26.876 3.724 8.673 1.00 0.00 16 PHE C N 8
ATOM 23607 C CA . PHE C 1 16 ? 27.799 3.854 9.804 1.00 0.00 16 PHE C CA 8
ATOM 23608 C C . PHE C 1 16 ? 28.675 2.611 10.002 1.00 0.00 16 PHE C C 8
ATOM 23609 O O . PHE C 1 16 ? 29.827 2.724 10.426 1.00 0.00 16 PHE C O 8
ATOM 23626 N N . PHE C 1 17 ? 28.133 1.437 9.695 1.00 0.00 17 PHE C N 8
ATOM 23627 C CA . PHE C 1 17 ? 28.875 0.184 9.854 1.00 0.00 17 PHE C CA 8
ATOM 23628 C C . PHE C 1 17 ? 30.070 0.112 8.905 1.00 0.00 17 PHE C C 8
ATOM 23629 O O . PHE C 1 17 ? 31.183 -0.198 9.330 1.00 0.00 17 PHE C O 8
ATOM 23646 N N . ILE C 1 18 ? 29.845 0.409 7.625 1.00 0.00 18 ILE C N 8
ATOM 23647 C CA . ILE C 1 18 ? 30.915 0.368 6.628 1.00 0.00 18 ILE C CA 8
ATOM 23648 C C . ILE C 1 18 ? 32.032 1.359 6.972 1.00 0.00 18 ILE C C 8
ATOM 23649 O O . ILE C 1 18 ? 33.212 1.057 6.810 1.00 0.00 18 ILE C O 8
ATOM 23665 N N . PHE C 1 19 ? 31.643 2.534 7.474 1.00 0.00 19 PHE C N 8
ATOM 23666 C CA . PHE C 1 19 ? 32.598 3.590 7.856 1.00 0.00 19 PHE C CA 8
ATOM 23667 C C . PHE C 1 19 ? 33.757 3.026 8.692 1.00 0.00 19 PHE C C 8
ATOM 23668 O O . PHE C 1 19 ? 34.925 3.318 8.438 1.00 0.00 19 PHE C O 8
ATOM 23685 N N . THR C 1 20 ? 33.405 2.219 9.682 1.00 0.00 20 THR C N 8
ATOM 23686 C CA . THR C 1 20 ? 34.395 1.605 10.562 1.00 0.00 20 THR C CA 8
ATOM 23687 C C . THR C 1 20 ? 35.236 0.547 9.840 1.00 0.00 20 THR C C 8
ATOM 23688 O O . THR C 1 20 ? 36.391 0.319 10.204 1.00 0.00 20 THR C O 8
ATOM 23699 N N . VAL C 1 21 ? 34.664 -0.094 8.820 1.00 0.00 21 VAL C N 8
ATOM 23700 C CA . VAL C 1 21 ? 35.386 -1.128 8.072 1.00 0.00 21 VAL C CA 8
ATOM 23701 C C . VAL C 1 21 ? 36.325 -0.515 7.034 1.00 0.00 21 VAL C C 8
ATOM 23702 O O . VAL C 1 21 ? 37.541 -0.698 7.109 1.00 0.00 21 VAL C O 8
ATOM 23715 N N . VAL C 1 22 ? 35.761 0.212 6.064 1.00 0.00 22 VAL C N 8
ATOM 23716 C CA . VAL C 1 22 ? 36.564 0.846 5.012 1.00 0.00 22 VAL C CA 8
ATOM 23717 C C . VAL C 1 22 ? 37.645 1.773 5.590 1.00 0.00 22 VAL C C 8
ATOM 23718 O O . VAL C 1 22 ? 38.636 2.071 4.921 1.00 0.00 22 VAL C O 8
ATOM 23731 N N . SER C 1 23 ? 37.450 2.215 6.833 1.00 0.00 23 SER C N 8
ATOM 23732 C CA . SER C 1 23 ? 38.415 3.092 7.492 1.00 0.00 23 SER C CA 8
ATOM 23733 C C . SER C 1 23 ? 39.524 2.251 8.117 1.00 0.00 23 SER C C 8
ATOM 23734 O O . SER C 1 23 ? 40.699 2.616 8.071 1.00 0.00 23 SER C O 8
ATOM 23742 N N . ALA C 1 24 ? 39.129 1.116 8.707 1.00 0.00 24 ALA C N 8
ATOM 23743 C CA . ALA C 1 24 ? 40.072 0.192 9.343 1.00 0.00 24 ALA C CA 8
ATOM 23744 C C . ALA C 1 24 ? 41.191 -0.221 8.379 1.00 0.00 24 ALA C C 8
ATOM 23745 O O . ALA C 1 24 ? 42.300 -0.542 8.803 1.00 0.00 24 ALA C O 8
ATOM 23752 N N . ILE C 1 25 ? 40.887 -0.199 7.079 1.00 0.00 25 ILE C N 8
ATOM 23753 C CA . ILE C 1 25 ? 41.856 -0.560 6.050 1.00 0.00 25 ILE C CA 8
ATOM 23754 C C . ILE C 1 25 ? 43.032 0.418 6.068 1.00 0.00 25 ILE C C 8
ATOM 23755 O O . ILE C 1 25 ? 44.186 0.015 6.190 1.00 0.00 25 ILE C O 8
ATOM 23771 N N . THR C 1 26 ? 42.716 1.704 5.959 1.00 0.00 26 THR C N 8
ATOM 23772 C CA . THR C 1 26 ? 43.734 2.756 5.960 1.00 0.00 26 THR C CA 8
ATOM 23773 C C . THR C 1 26 ? 44.381 2.933 7.330 1.00 0.00 26 THR C C 8
ATOM 23774 O O . THR C 1 26 ? 45.549 3.309 7.429 1.00 0.00 26 THR C O 8
ATOM 23785 N N . LEU C 1 27 ? 43.617 2.662 8.380 1.00 0.00 27 LEU C N 8
ATOM 23786 C CA . LEU C 1 27 ? 44.108 2.800 9.742 1.00 0.00 27 LEU C CA 8
ATOM 23787 C C . LEU C 1 27 ? 45.094 1.691 10.116 1.00 0.00 27 LEU C C 8
ATOM 23788 O O . LEU C 1 27 ? 46.070 1.936 10.826 1.00 0.00 27 LEU C O 8
ATOM 23804 N N . LEU C 1 28 ? 44.841 0.477 9.632 1.00 0.00 28 LEU C N 8
ATOM 23805 C CA . LEU C 1 28 ? 45.708 -0.666 9.925 1.00 0.00 28 LEU C CA 8
ATOM 23806 C C . LEU C 1 28 ? 46.908 -0.739 8.976 1.00 0.00 28 LEU C C 8
ATOM 23807 O O . LEU C 1 28 ? 48.026 -1.029 9.407 1.00 0.00 28 LEU C O 8
ATOM 23823 N N . VAL C 1 29 ? 46.676 -0.478 7.691 1.00 0.00 29 VAL C N 8
ATOM 23824 C CA . VAL C 1 29 ? 47.747 -0.528 6.695 1.00 0.00 29 VAL C CA 8
ATOM 23825 C C . VAL C 1 29 ? 48.793 0.565 6.916 1.00 0.00 29 VAL C C 8
ATOM 23826 O O . VAL C 1 29 ? 49.981 0.347 6.684 1.00 0.00 29 VAL C O 8
ATOM 23839 N N . SER C 1 30 ? 48.351 1.734 7.372 1.00 0.00 30 SER C N 8
ATOM 23840 C CA . SER C 1 30 ? 49.260 2.852 7.614 1.00 0.00 30 SER C CA 8
ATOM 23841 C C . SER C 1 30 ? 50.259 2.530 8.721 1.00 0.00 30 SER C C 8
ATOM 23842 O O . SER C 1 30 ? 51.439 2.854 8.610 1.00 0.00 30 SER C O 8
ATOM 23850 N N . MET C 1 31 ? 49.782 1.885 9.780 1.00 0.00 31 MET C N 8
ATOM 23851 C CA . MET C 1 31 ? 50.640 1.526 10.905 1.00 0.00 31 MET C CA 8
ATOM 23852 C C . MET C 1 31 ? 51.522 0.318 10.583 1.00 0.00 31 MET C C 8
ATOM 23853 O O . MET C 1 31 ? 52.719 0.330 10.855 1.00 0.00 31 MET C O 8
ATOM 23867 N N . ALA C 1 32 ? 50.928 -0.714 9.985 1.00 0.00 32 ALA C N 8
ATOM 23868 C CA . ALA C 1 32 ? 51.666 -1.929 9.636 1.00 0.00 32 ALA C CA 8
ATOM 23869 C C . ALA C 1 32 ? 52.769 -1.661 8.614 1.00 0.00 32 ALA C C 8
ATOM 23870 O O . ALA C 1 32 ? 53.923 -2.041 8.819 1.00 0.00 32 ALA C O 8
ATOM 23877 N N . PHE C 1 33 ? 52.406 -1.003 7.517 1.00 0.00 33 PHE C N 8
ATOM 23878 C CA . PHE C 1 33 ? 53.362 -0.690 6.459 1.00 0.00 33 PHE C CA 8
ATOM 23879 C C . PHE C 1 33 ? 54.408 0.318 6.919 1.00 0.00 33 PHE C C 8
ATOM 23880 O O . PHE C 1 33 ? 55.582 0.190 6.580 1.00 0.00 33 PHE C O 8
ATOM 23897 N N . LEU C 1 34 ? 53.983 1.325 7.683 1.00 0.00 34 LEU C N 8
ATOM 23898 C CA . LEU C 1 34 ? 54.904 2.349 8.179 1.00 0.00 34 LEU C CA 8
ATOM 23899 C C . LEU C 1 34 ? 55.961 1.747 9.108 1.00 0.00 34 LEU C C 8
ATOM 23900 O O . LEU C 1 34 ? 57.097 2.220 9.148 1.00 0.00 34 LEU C O 8
ATOM 23916 N N . THR C 1 35 ? 55.586 0.706 9.854 1.00 0.00 35 THR C N 8
ATOM 23917 C CA . THR C 1 35 ? 56.515 0.050 10.778 1.00 0.00 35 THR C CA 8
ATOM 23918 C C . THR C 1 35 ? 57.686 -0.583 10.021 1.00 0.00 35 THR C C 8
ATOM 23919 O O . THR C 1 35 ? 58.846 -0.397 10.390 1.00 0.00 35 THR C O 8
ATOM 23930 N N . ALA C 1 36 ? 57.371 -1.327 8.965 1.00 0.00 36 ALA C N 8
ATOM 23931 C CA . ALA C 1 36 ? 58.397 -1.985 8.159 1.00 0.00 36 ALA C CA 8
ATOM 23932 C C . ALA C 1 36 ? 59.162 -0.968 7.319 1.00 0.00 36 ALA C C 8
ATOM 23933 O O . ALA C 1 36 ? 60.389 -1.014 7.233 1.00 0.00 36 ALA C O 8
ATOM 23940 N N . THR C 1 37 ? 58.423 -0.050 6.699 1.00 0.00 37 THR C N 8
ATOM 23941 C CA . THR C 1 37 ? 59.011 0.992 5.859 1.00 0.00 37 THR C CA 8
ATOM 23942 C C . THR C 1 37 ? 59.985 1.869 6.648 1.00 0.00 37 THR C C 8
ATOM 23943 O O . THR C 1 37 ? 61.048 2.236 6.148 1.00 0.00 37 THR C O 8
ATOM 23954 N N . ARG C 1 38 ? 59.611 2.199 7.882 1.00 0.00 38 ARG C N 8
ATOM 23955 C CA . ARG C 1 38 ? 60.446 3.031 8.741 1.00 0.00 38 ARG C CA 8
ATOM 23956 C C . ARG C 1 38 ? 60.088 2.827 10.209 1.00 0.00 38 ARG C C 8
ATOM 23957 O O . ARG C 1 38 ? 59.053 3.372 10.647 1.00 0.00 38 ARG C O 8
ATOM 23979 N N . MET D 1 1 ? 10.226 6.538 14.489 1.00 0.00 1 MET D N 8
ATOM 23980 C CA . MET D 1 1 ? 11.547 6.019 14.928 1.00 0.00 1 MET D CA 8
ATOM 23981 C C . MET D 1 1 ? 11.411 5.185 16.197 1.00 0.00 1 MET D C 8
ATOM 23982 O O . MET D 1 1 ? 10.798 5.620 17.173 1.00 0.00 1 MET D O 8
ATOM 23998 N N . LEU D 1 2 ? 11.985 3.985 16.177 1.00 0.00 2 LEU D N 8
ATOM 23999 C CA . LEU D 1 2 ? 11.931 3.085 17.324 1.00 0.00 2 LEU D CA 8
ATOM 24000 C C . LEU D 1 2 ? 12.841 1.863 17.109 1.00 0.00 2 LEU D C 8
ATOM 24001 O O . LEU D 1 2 ? 13.681 1.566 17.958 1.00 0.00 2 LEU D O 8
ATOM 24017 N N . PRO D 1 3 ? 12.698 1.134 15.973 1.00 0.00 3 PRO D N 8
ATOM 24018 C CA . PRO D 1 3 ? 13.529 -0.046 15.692 1.00 0.00 3 PRO D CA 8
ATOM 24019 C C . PRO D 1 3 ? 15.022 0.284 15.679 1.00 0.00 3 PRO D C 8
ATOM 24020 O O . PRO D 1 3 ? 15.410 1.450 15.773 1.00 0.00 3 PRO D O 8
ATOM 24031 N N . PHE D 1 4 ? 15.852 -0.750 15.565 1.00 0.00 4 PHE D N 8
ATOM 24032 C CA . PHE D 1 4 ? 17.305 -0.580 15.538 1.00 0.00 4 PHE D CA 8
ATOM 24033 C C . PHE D 1 4 ? 17.930 -1.468 14.466 1.00 0.00 4 PHE D C 8
ATOM 24034 O O . PHE D 1 4 ? 18.636 -0.985 13.581 1.00 0.00 4 PHE D O 8
ATOM 24051 N N . VAL D 1 5 ? 17.660 -2.768 14.556 1.00 0.00 5 VAL D N 8
ATOM 24052 C CA . VAL D 1 5 ? 18.194 -3.730 13.595 1.00 0.00 5 VAL D CA 8
ATOM 24053 C C . VAL D 1 5 ? 17.304 -4.973 13.512 1.00 0.00 5 VAL D C 8
ATOM 24054 O O . VAL D 1 5 ? 17.661 -6.048 14.000 1.00 0.00 5 VAL D O 8
ATOM 24067 N N . GLN D 1 6 ? 16.138 -4.814 12.890 1.00 0.00 6 GLN D N 8
ATOM 24068 C CA . GLN D 1 6 ? 15.192 -5.915 12.740 1.00 0.00 6 GLN D CA 8
ATOM 24069 C C . GLN D 1 6 ? 14.296 -5.707 11.517 1.00 0.00 6 GLN D C 8
ATOM 24070 O O . GLN D 1 6 ? 13.098 -6.002 11.550 1.00 0.00 6 GLN D O 8
ATOM 24084 N N . GLU D 1 7 ? 14.885 -5.198 10.437 1.00 0.00 7 GLU D N 8
ATOM 24085 C CA . GLU D 1 7 ? 14.143 -4.950 9.203 1.00 0.00 7 GLU D CA 8
ATOM 24086 C C . GLU D 1 7 ? 15.050 -5.077 7.984 1.00 0.00 7 GLU D C 8
ATOM 24087 O O . GLU D 1 7 ? 16.275 -5.004 8.097 1.00 0.00 7 GLU D O 8
ATOM 24099 N N . ARG D 1 8 ? 14.438 -5.268 6.816 1.00 0.00 8 ARG D N 8
ATOM 24100 C CA . ARG D 1 8 ? 15.178 -5.408 5.559 1.00 0.00 8 ARG D CA 8
ATOM 24101 C C . ARG D 1 8 ? 16.152 -6.586 5.609 1.00 0.00 8 ARG D C 8
ATOM 24102 O O . ARG D 1 8 ? 17.318 -6.426 5.973 1.00 0.00 8 ARG D O 8
ATOM 24123 N N . ILE D 1 9 ? 15.659 -7.764 5.240 1.00 0.00 9 ILE D N 8
ATOM 24124 C CA . ILE D 1 9 ? 16.480 -8.976 5.238 1.00 0.00 9 ILE D CA 8
ATOM 24125 C C . ILE D 1 9 ? 17.633 -8.868 4.229 1.00 0.00 9 ILE D C 8
ATOM 24126 O O . ILE D 1 9 ? 18.670 -9.513 4.398 1.00 0.00 9 ILE D O 8
ATOM 24142 N N . GLY D 1 10 ? 17.447 -8.052 3.189 1.00 0.00 10 GLY D N 8
ATOM 24143 C CA . GLY D 1 10 ? 18.476 -7.881 2.178 1.00 0.00 10 GLY D CA 8
ATOM 24144 C C . GLY D 1 10 ? 19.558 -6.912 2.615 1.00 0.00 10 GLY D C 8
ATOM 24145 O O . GLY D 1 10 ? 20.732 -7.096 2.292 1.00 0.00 10 GLY D O 8
ATOM 24149 N N . LEU D 1 11 ? 19.157 -5.874 3.352 1.00 0.00 11 LEU D N 8
ATOM 24150 C CA . LEU D 1 11 ? 20.094 -4.858 3.844 1.00 0.00 11 LEU D CA 8
ATOM 24151 C C . LEU D 1 11 ? 21.198 -5.487 4.695 1.00 0.00 11 LEU D C 8
ATOM 24152 O O . LEU D 1 11 ? 22.352 -5.057 4.650 1.00 0.00 11 LEU D O 8
ATOM 24168 N N . PHE D 1 12 ? 20.834 -6.503 5.471 1.00 0.00 12 PHE D N 8
ATOM 24169 C CA . PHE D 1 12 ? 21.794 -7.196 6.326 1.00 0.00 12 PHE D CA 8
ATOM 24170 C C . PHE D 1 12 ? 22.828 -7.949 5.481 1.00 0.00 12 PHE D C 8
ATOM 24171 O O . PHE D 1 12 ? 23.969 -8.136 5.902 1.00 0.00 12 PHE D O 8
ATOM 24188 N N . ILE D 1 13 ? 22.419 -8.367 4.280 1.00 0.00 13 ILE D N 8
ATOM 24189 C CA . ILE D 1 13 ? 23.300 -9.098 3.372 1.00 0.00 13 ILE D CA 8
ATOM 24190 C C . ILE D 1 13 ? 24.487 -8.237 2.939 1.00 0.00 13 ILE D C 8
ATOM 24191 O O . ILE D 1 13 ? 25.633 -8.623 3.133 1.00 0.00 13 ILE D O 8
ATOM 24207 N N . VAL D 1 14 ? 24.206 -7.070 2.362 1.00 0.00 14 VAL D N 8
ATOM 24208 C CA . VAL D 1 14 ? 25.266 -6.166 1.906 1.00 0.00 14 VAL D CA 8
ATOM 24209 C C . VAL D 1 14 ? 26.152 -5.700 3.062 1.00 0.00 14 VAL D C 8
ATOM 24210 O O . VAL D 1 14 ? 27.375 -5.681 2.949 1.00 0.00 14 VAL D O 8
ATOM 24223 N N . ASN D 1 15 ? 25.520 -5.329 4.174 1.00 0.00 15 ASN D N 8
ATOM 24224 C CA . ASN D 1 15 ? 26.240 -4.858 5.363 1.00 0.00 15 ASN D CA 8
ATOM 24225 C C . ASN D 1 15 ? 27.312 -5.846 5.840 1.00 0.00 15 ASN D C 8
ATOM 24226 O O . ASN D 1 15 ? 28.479 -5.483 5.991 1.00 0.00 15 ASN D O 8
ATOM 24237 N N . PHE D 1 16 ? 26.907 -7.089 6.080 1.00 0.00 16 PHE D N 8
ATOM 24238 C CA . PHE D 1 16 ? 27.832 -8.125 6.548 1.00 0.00 16 PHE D CA 8
ATOM 24239 C C . PHE D 1 16 ? 28.701 -8.698 5.424 1.00 0.00 16 PHE D C 8
ATOM 24240 O O . PHE D 1 16 ? 29.854 -9.068 5.655 1.00 0.00 16 PHE D O 8
ATOM 24257 N N . PHE D 1 17 ? 28.153 -8.768 4.213 1.00 0.00 17 PHE D N 8
ATOM 24258 C CA . PHE D 1 17 ? 28.889 -9.307 3.068 1.00 0.00 17 PHE D CA 8
ATOM 24259 C C . PHE D 1 17 ? 30.083 -8.428 2.699 1.00 0.00 17 PHE D C 8
ATOM 24260 O O . PHE D 1 17 ? 31.194 -8.928 2.529 1.00 0.00 17 PHE D O 8
ATOM 24277 N N . ILE D 1 18 ? 29.856 -7.118 2.588 1.00 0.00 18 ILE D N 8
ATOM 24278 C CA . ILE D 1 18 ? 30.926 -6.183 2.235 1.00 0.00 18 ILE D CA 8
ATOM 24279 C C . ILE D 1 18 ? 32.049 -6.204 3.277 1.00 0.00 18 ILE D C 8
ATOM 24280 O O . ILE D 1 18 ? 33.226 -6.144 2.933 1.00 0.00 18 ILE D O 8
ATOM 24296 N N . PHE D 1 19 ? 31.665 -6.318 4.552 1.00 0.00 19 PHE D N 8
ATOM 24297 C CA . PHE D 1 19 ? 32.626 -6.355 5.669 1.00 0.00 19 PHE D CA 8
ATOM 24298 C C . PHE D 1 19 ? 33.784 -7.325 5.385 1.00 0.00 19 PHE D C 8
ATOM 24299 O O . PHE D 1 19 ? 34.953 -6.994 5.578 1.00 0.00 19 PHE D O 8
ATOM 24316 N N . THR D 1 20 ? 33.428 -8.517 4.924 1.00 0.00 20 THR D N 8
ATOM 24317 C CA . THR D 1 20 ? 34.416 -9.545 4.608 1.00 0.00 20 THR D CA 8
ATOM 24318 C C . THR D 1 20 ? 35.253 -9.184 3.374 1.00 0.00 20 THR D C 8
ATOM 24319 O O . THR D 1 20 ? 36.406 -9.602 3.265 1.00 0.00 20 THR D O 8
ATOM 24330 N N . VAL D 1 21 ? 34.675 -8.411 2.452 1.00 0.00 21 VAL D N 8
ATOM 24331 C CA . VAL D 1 21 ? 35.390 -8.020 1.235 1.00 0.00 21 VAL D CA 8
ATOM 24332 C C . VAL D 1 21 ? 36.331 -6.845 1.493 1.00 0.00 21 VAL D C 8
ATOM 24333 O O . VAL D 1 21 ? 37.546 -6.972 1.334 1.00 0.00 21 VAL D O 8
ATOM 24346 N N . VAL D 1 22 ? 35.770 -5.697 1.886 1.00 0.00 22 VAL D N 8
ATOM 24347 C CA . VAL D 1 22 ? 36.575 -4.500 2.160 1.00 0.00 22 VAL D CA 8
ATOM 24348 C C . VAL D 1 22 ? 37.661 -4.764 3.213 1.00 0.00 22 VAL D C 8
ATOM 24349 O O . VAL D 1 22 ? 38.652 -4.037 3.285 1.00 0.00 22 VAL D O 8
ATOM 24362 N N . SER D 1 23 ? 37.470 -5.810 4.021 1.00 0.00 23 SER D N 8
ATOM 24363 C CA . SER D 1 23 ? 38.441 -6.166 5.053 1.00 0.00 23 SER D CA 8
ATOM 24364 C C . SER D 1 23 ? 39.546 -7.020 4.439 1.00 0.00 23 SER D C 8
ATOM 24365 O O . SER D 1 23 ? 40.723 -6.864 4.765 1.00 0.00 23 SER D O 8
ATOM 24373 N N . ALA D 1 24 ? 39.146 -7.931 3.545 1.00 0.00 24 ALA D N 8
ATOM 24374 C CA . ALA D 1 24 ? 40.084 -8.824 2.857 1.00 0.00 24 ALA D CA 8
ATOM 24375 C C . ALA D 1 24 ? 41.200 -8.035 2.161 1.00 0.00 24 ALA D C 8
ATOM 24376 O O . ALA D 1 24 ? 42.307 -8.536 1.980 1.00 0.00 24 ALA D O 8
ATOM 24383 N N . ILE D 1 25 ? 40.895 -6.791 1.781 1.00 0.00 25 ILE D N 8
ATOM 24384 C CA . ILE D 1 25 ? 41.861 -5.924 1.114 1.00 0.00 25 ILE D CA 8
ATOM 24385 C C . ILE D 1 25 ? 43.042 -5.640 2.044 1.00 0.00 25 ILE D C 8
ATOM 24386 O O . ILE D 1 25 ? 44.194 -5.880 1.692 1.00 0.00 25 ILE D O 8
ATOM 24402 N N . THR D 1 26 ? 42.733 -5.138 3.235 1.00 0.00 26 THR D N 8
ATOM 24403 C CA . THR D 1 26 ? 43.755 -4.815 4.230 1.00 0.00 26 THR D CA 8
ATOM 24404 C C . THR D 1 26 ? 44.405 -6.063 4.819 1.00 0.00 26 THR D C 8
ATOM 24405 O O . THR D 1 26 ? 45.576 -6.041 5.200 1.00 0.00 26 THR D O 8
ATOM 24416 N N . LEU D 1 27 ? 43.642 -7.144 4.889 1.00 0.00 27 LEU D N 8
ATOM 24417 C CA . LEU D 1 27 ? 44.135 -8.398 5.438 1.00 0.00 27 LEU D CA 8
ATOM 24418 C C . LEU D 1 27 ? 45.116 -9.095 4.495 1.00 0.00 27 LEU D C 8
ATOM 24419 O O . LEU D 1 27 ? 46.094 -9.696 4.942 1.00 0.00 27 LEU D O 8
ATOM 24435 N N . LEU D 1 28 ? 44.855 -9.010 3.191 1.00 0.00 28 LEU D N 8
ATOM 24436 C CA . LEU D 1 28 ? 45.718 -9.644 2.191 1.00 0.00 28 LEU D CA 8
ATOM 24437 C C . LEU D 1 28 ? 46.915 -8.764 1.821 1.00 0.00 28 LEU D C 8
ATOM 24438 O O . LEU D 1 28 ? 48.033 -9.263 1.672 1.00 0.00 28 LEU D O 8
ATOM 24454 N N . VAL D 1 29 ? 46.683 -7.460 1.673 1.00 0.00 29 VAL D N 8
ATOM 24455 C CA . VAL D 1 29 ? 47.752 -6.529 1.312 1.00 0.00 29 VAL D CA 8
ATOM 24456 C C . VAL D 1 29 ? 48.804 -6.402 2.415 1.00 0.00 29 VAL D C 8
ATOM 24457 O O . VAL D 1 29 ? 49.990 -6.249 2.131 1.00 0.00 29 VAL D O 8
ATOM 24470 N N . SER D 1 30 ? 48.369 -6.475 3.668 1.00 0.00 30 SER D N 8
ATOM 24471 C CA . SER D 1 30 ? 49.284 -6.360 4.803 1.00 0.00 30 SER D CA 8
ATOM 24472 C C . SER D 1 30 ? 50.282 -7.512 4.835 1.00 0.00 30 SER D C 8
ATOM 24473 O O . SER D 1 30 ? 51.464 -7.305 5.102 1.00 0.00 30 SER D O 8
ATOM 24481 N N . MET D 1 31 ? 49.805 -8.718 4.550 1.00 0.00 31 MET D N 8
ATOM 24482 C CA . MET D 1 31 ? 50.662 -9.900 4.552 1.00 0.00 31 MET D CA 8
ATOM 24483 C C . MET D 1 31 ? 51.536 -9.967 3.297 1.00 0.00 31 MET D C 8
ATOM 24484 O O . MET D 1 31 ? 52.736 -10.223 3.386 1.00 0.00 31 MET D O 8
ATOM 24498 N N . ALA D 1 32 ? 50.937 -9.717 2.137 1.00 0.00 32 ALA D N 8
ATOM 24499 C CA . ALA D 1 32 ? 51.668 -9.761 0.868 1.00 0.00 32 ALA D CA 8
ATOM 24500 C C . ALA D 1 32 ? 52.771 -8.707 0.802 1.00 0.00 32 ALA D C 8
ATOM 24501 O O . ALA D 1 32 ? 53.923 -9.020 0.497 1.00 0.00 32 ALA D O 8
ATOM 24508 N N . PHE D 1 33 ? 52.411 -7.460 1.090 1.00 0.00 33 PHE D N 8
ATOM 24509 C CA . PHE D 1 33 ? 53.366 -6.357 1.055 1.00 0.00 33 PHE D CA 8
ATOM 24510 C C . PHE D 1 33 ? 54.419 -6.483 2.151 1.00 0.00 33 PHE D C 8
ATOM 24511 O O . PHE D 1 33 ? 55.591 -6.201 1.919 1.00 0.00 33 PHE D O 8
ATOM 24528 N N . LEU D 1 34 ? 53.999 -6.898 3.345 1.00 0.00 34 LEU D N 8
ATOM 24529 C CA . LEU D 1 34 ? 54.927 -7.054 4.469 1.00 0.00 34 LEU D CA 8
ATOM 24530 C C . LEU D 1 34 ? 55.982 -8.124 4.178 1.00 0.00 34 LEU D C 8
ATOM 24531 O O . LEU D 1 34 ? 57.120 -8.016 4.634 1.00 0.00 34 LEU D O 8
ATOM 24547 N N . THR D 1 35 ? 55.602 -9.156 3.419 1.00 0.00 35 THR D N 8
ATOM 24548 C CA . THR D 1 35 ? 56.529 -10.236 3.078 1.00 0.00 35 THR D CA 8
ATOM 24549 C C . THR D 1 35 ? 57.695 -9.714 2.235 1.00 0.00 35 THR D C 8
ATOM 24550 O O . THR D 1 35 ? 58.856 -10.008 2.521 1.00 0.00 35 THR D O 8
ATOM 24561 N N . ALA D 1 36 ? 57.376 -8.939 1.202 1.00 0.00 36 ALA D N 8
ATOM 24562 C CA . ALA D 1 36 ? 58.395 -8.376 0.323 1.00 0.00 36 ALA D CA 8
ATOM 24563 C C . ALA D 1 36 ? 59.165 -7.263 1.025 1.00 0.00 36 ALA D C 8
ATOM 24564 O O . ALA D 1 36 ? 60.393 -7.196 0.949 1.00 0.00 36 ALA D O 8
ATOM 24571 N N . THR D 1 37 ? 58.431 -6.390 1.711 1.00 0.00 37 THR D N 8
ATOM 24572 C CA . THR D 1 37 ? 59.022 -5.269 2.439 1.00 0.00 37 THR D CA 8
ATOM 24573 C C . THR D 1 37 ? 60.002 -5.748 3.513 1.00 0.00 37 THR D C 8
ATOM 24574 O O . THR D 1 37 ? 61.068 -5.160 3.702 1.00 0.00 37 THR D O 8
ATOM 24585 N N . ARG D 1 38 ? 59.632 -6.820 4.209 1.00 0.00 38 ARG D N 8
ATOM 24586 C CA . ARG D 1 38 ? 60.473 -7.379 5.262 1.00 0.00 38 ARG D CA 8
ATOM 24587 C C . ARG D 1 38 ? 60.114 -8.839 5.523 1.00 0.00 38 ARG D C 8
ATOM 24588 O O . ARG D 1 38 ? 59.083 -9.087 6.183 1.00 0.00 38 ARG D O 8
ATOM 24610 N N . MET E 1 1 ? 10.279 -11.746 10.644 1.00 0.00 1 MET E N 8
ATOM 24611 C CA . MET E 1 1 ? 11.599 -12.324 10.279 1.00 0.00 1 MET E CA 8
ATOM 24612 C C . MET E 1 1 ? 11.458 -13.789 9.878 1.00 0.00 1 MET E C 8
ATOM 24613 O O . MET E 1 1 ? 10.851 -14.582 10.597 1.00 0.00 1 MET E O 8
ATOM 24629 N N . LEU E 1 2 ? 12.029 -14.139 8.727 1.00 0.00 2 LEU E N 8
ATOM 24630 C CA . LEU E 1 2 ? 11.970 -15.510 8.225 1.00 0.00 2 LEU E CA 8
ATOM 24631 C C . LEU E 1 2 ? 12.874 -15.681 6.993 1.00 0.00 2 LEU E C 8
ATOM 24632 O O . LEU E 1 2 ? 13.713 -16.583 6.968 1.00 0.00 2 LEU E O 8
ATOM 24648 N N . PRO E 1 3 ? 12.724 -14.826 5.949 1.00 0.00 3 PRO E N 8
ATOM 24649 C CA . PRO E 1 3 ? 13.550 -14.926 4.735 1.00 0.00 3 PRO E CA 8
ATOM 24650 C C . PRO E 1 3 ? 15.044 -14.812 5.039 1.00 0.00 3 PRO E C 8
ATOM 24651 O O . PRO E 1 3 ? 15.438 -14.541 6.173 1.00 0.00 3 PRO E O 8
ATOM 24662 N N . PHE E 1 4 ? 15.869 -15.023 4.014 1.00 0.00 4 PHE E N 8
ATOM 24663 C CA . PHE E 1 4 ? 17.322 -14.945 4.159 1.00 0.00 4 PHE E CA 8
ATOM 24664 C C . PHE E 1 4 ? 17.940 -14.201 2.980 1.00 0.00 4 PHE E C 8
ATOM 24665 O O . PHE E 1 4 ? 18.649 -13.210 3.162 1.00 0.00 4 PHE E O 8
ATOM 24682 N N . VAL E 1 5 ? 17.666 -14.686 1.774 1.00 0.00 5 VAL E N 8
ATOM 24683 C CA . VAL E 1 5 ? 18.192 -14.070 0.558 1.00 0.00 5 VAL E CA 8
ATOM 24684 C C . VAL E 1 5 ? 17.296 -14.376 -0.644 1.00 0.00 5 VAL E C 8
ATOM 24685 O O . VAL E 1 5 ? 17.648 -15.173 -1.518 1.00 0.00 5 VAL E O 8
ATOM 24698 N N . GLN E 1 6 ? 16.130 -13.734 -0.678 1.00 0.00 6 GLN E N 8
ATOM 24699 C CA . GLN E 1 6 ? 15.178 -13.931 -1.768 1.00 0.00 6 GLN E CA 8
ATOM 24700 C C . GLN E 1 6 ? 14.281 -12.706 -1.942 1.00 0.00 6 GLN E C 8
ATOM 24701 O O . GLN E 1 6 ? 13.081 -12.826 -2.207 1.00 0.00 6 GLN E O 8
ATOM 24715 N N . GLU E 1 7 ? 14.871 -11.520 -1.796 1.00 0.00 7 GLU E N 8
ATOM 24716 C CA . GLU E 1 7 ? 14.129 -10.270 -1.936 1.00 0.00 7 GLU E CA 8
ATOM 24717 C C . GLU E 1 7 ? 15.035 -9.150 -2.439 1.00 0.00 7 GLU E C 8
ATOM 24718 O O . GLU E 1 7 ? 16.259 -9.236 -2.340 1.00 0.00 7 GLU E O 8
ATOM 24730 N N . ARG E 1 8 ? 14.421 -8.098 -2.978 1.00 0.00 8 ARG E N 8
ATOM 24731 C CA . ARG E 1 8 ? 15.156 -6.946 -3.505 1.00 0.00 8 ARG E CA 8
ATOM 24732 C C . ARG E 1 8 ? 16.125 -7.357 -4.613 1.00 0.00 8 ARG E C 8
ATOM 24733 O O . ARG E 1 8 ? 17.292 -7.655 -4.356 1.00 0.00 8 ARG E O 8
ATOM 24754 N N . ILE E 1 9 ? 15.626 -7.371 -5.845 1.00 0.00 9 ILE E N 8
ATOM 24755 C CA . ILE E 1 9 ? 16.440 -7.743 -7.003 1.00 0.00 9 ILE E CA 8
ATOM 24756 C C . ILE E 1 9 ? 17.591 -6.750 -7.220 1.00 0.00 9 ILE E C 8
ATOM 24757 O O . ILE E 1 9 ? 18.626 -7.111 -7.785 1.00 0.00 9 ILE E O 8
ATOM 24773 N N . GLY E 1 10 ? 17.409 -5.509 -6.763 1.00 0.00 10 GLY E N 8
ATOM 24774 C CA . GLY E 1 10 ? 18.438 -4.496 -6.919 1.00 0.00 10 GLY E CA 8
ATOM 24775 C C . GLY E 1 10 ? 19.524 -4.612 -5.868 1.00 0.00 10 GLY E C 8
ATOM 24776 O O . GLY E 1 10 ? 20.698 -4.364 -6.149 1.00 0.00 10 GLY E O 8
ATOM 24780 N N . LEU E 1 11 ? 19.131 -4.992 -4.650 1.00 0.00 11 LEU E N 8
ATOM 24781 C CA . LEU E 1 11 ? 20.074 -5.147 -3.538 1.00 0.00 11 LEU E CA 8
ATOM 24782 C C . LEU E 1 11 ? 21.176 -6.151 -3.880 1.00 0.00 11 LEU E C 8
ATOM 24783 O O . LEU E 1 11 ? 22.331 -5.974 -3.490 1.00 0.00 11 LEU E O 8
ATOM 24799 N N . PHE E 1 12 ? 20.807 -7.204 -4.603 1.00 0.00 12 PHE E N 8
ATOM 24800 C CA . PHE E 1 12 ? 21.765 -8.230 -5.004 1.00 0.00 12 PHE E CA 8
ATOM 24801 C C . PHE E 1 12 ? 22.794 -7.659 -5.985 1.00 0.00 12 PHE E C 8
ATOM 24802 O O . PHE E 1 12 ? 23.935 -8.117 -6.040 1.00 0.00 12 PHE E O 8
ATOM 24819 N N . ILE E 1 13 ? 22.381 -6.646 -6.753 1.00 0.00 13 ILE E N 8
ATOM 24820 C CA . ILE E 1 13 ? 23.257 -6.008 -7.732 1.00 0.00 13 ILE E CA 8
ATOM 24821 C C . ILE E 1 13 ? 24.447 -5.332 -7.054 1.00 0.00 13 ILE E C 8
ATOM 24822 O O . ILE E 1 13 ? 25.592 -5.635 -7.367 1.00 0.00 13 ILE E O 8
ATOM 24838 N N . VAL E 1 14 ? 24.172 -4.422 -6.120 1.00 0.00 14 VAL E N 8
ATOM 24839 C CA . VAL E 1 14 ? 25.236 -3.709 -5.409 1.00 0.00 14 VAL E CA 8
ATOM 24840 C C . VAL E 1 14 ? 26.125 -4.665 -4.612 1.00 0.00 14 VAL E C 8
ATOM 24841 O O . VAL E 1 14 ? 27.349 -4.552 -4.636 1.00 0.00 14 VAL E O 8
ATOM 24854 N N . ASN E 1 15 ? 25.497 -5.607 -3.911 1.00 0.00 15 ASN E N 8
ATOM 24855 C CA . ASN E 1 15 ? 26.221 -6.594 -3.100 1.00 0.00 15 ASN E CA 8
ATOM 24856 C C . ASN E 1 15 ? 27.288 -7.353 -3.899 1.00 0.00 15 ASN E C 8
ATOM 24857 O O . ASN E 1 15 ? 28.457 -7.384 -3.514 1.00 0.00 15 ASN E O 8
ATOM 24868 N N . PHE E 1 16 ? 26.877 -7.964 -5.005 1.00 0.00 16 PHE E N 8
ATOM 24869 C CA . PHE E 1 16 ? 27.798 -8.730 -5.850 1.00 0.00 16 PHE E CA 8
ATOM 24870 C C . PHE E 1 16 ? 28.663 -7.837 -6.748 1.00 0.00 16 PHE E C 8
ATOM 24871 O O . PHE E 1 16 ? 29.814 -8.173 -7.033 1.00 0.00 16 PHE E O 8
ATOM 24888 N N . PHE E 1 17 ? 28.112 -6.709 -7.185 1.00 0.00 17 PHE E N 8
ATOM 24889 C CA . PHE E 1 17 ? 28.844 -5.786 -8.055 1.00 0.00 17 PHE E CA 8
ATOM 24890 C C . PHE E 1 17 ? 30.041 -5.164 -7.339 1.00 0.00 17 PHE E C 8
ATOM 24891 O O . PHE E 1 17 ? 31.150 -5.158 -7.874 1.00 0.00 17 PHE E O 8
ATOM 24908 N N . ILE E 1 18 ? 29.822 -4.655 -6.127 1.00 0.00 18 ILE E N 8
ATOM 24909 C CA . ILE E 1 18 ? 30.895 -4.029 -5.353 1.00 0.00 18 ILE E CA 8
ATOM 24910 C C . ILE E 1 18 ? 32.020 -5.027 -5.057 1.00 0.00 18 ILE E C 8
ATOM 24911 O O . ILE E 1 18 ? 33.197 -4.682 -5.112 1.00 0.00 18 ILE E O 8
ATOM 24927 N N . PHE E 1 19 ? 31.639 -6.274 -4.769 1.00 0.00 19 PHE E N 8
ATOM 24928 C CA . PHE E 1 19 ? 32.599 -7.349 -4.466 1.00 0.00 19 PHE E CA 8
ATOM 24929 C C . PHE E 1 19 ? 33.752 -7.379 -5.483 1.00 0.00 19 PHE E C 8
ATOM 24930 O O . PHE E 1 19 ? 34.923 -7.460 -5.114 1.00 0.00 19 PHE E O 8
ATOM 24947 N N . THR E 1 20 ? 33.389 -7.310 -6.755 1.00 0.00 20 THR E N 8
ATOM 24948 C CA . THR E 1 20 ? 34.372 -7.326 -7.835 1.00 0.00 20 THR E CA 8
ATOM 24949 C C . THR E 1 20 ? 35.207 -6.041 -7.878 1.00 0.00 20 THR E C 8
ATOM 24950 O O . THR E 1 20 ? 36.360 -6.068 -8.315 1.00 0.00 20 THR E O 8
ATOM 24961 N N . VAL E 1 21 ? 34.634 -4.926 -7.426 1.00 0.00 21 VAL E N 8
ATOM 24962 C CA . VAL E 1 21 ? 35.350 -3.647 -7.433 1.00 0.00 21 VAL E CA 8
ATOM 24963 C C . VAL E 1 21 ? 36.298 -3.529 -6.241 1.00 0.00 21 VAL E C 8
ATOM 24964 O O . VAL E 1 21 ? 37.511 -3.419 -6.418 1.00 0.00 21 VAL E O 8
ATOM 24977 N N . VAL E 1 22 ? 35.742 -3.549 -5.025 1.00 0.00 22 VAL E N 8
ATOM 24978 C CA . VAL E 1 22 ? 36.554 -3.441 -3.806 1.00 0.00 22 VAL E CA 8
ATOM 24979 C C . VAL E 1 22 ? 37.640 -4.523 -3.738 1.00 0.00 22 VAL E C 8
ATOM 24980 O O . VAL E 1 22 ? 38.635 -4.367 -3.028 1.00 0.00 22 VAL E O 8
ATOM 24993 N N . SER E 1 23 ? 37.445 -5.614 -4.482 1.00 0.00 23 SER E N 8
ATOM 24994 C CA . SER E 1 23 ? 38.414 -6.707 -4.507 1.00 0.00 23 SER E CA 8
ATOM 24995 C C . SER E 1 23 ? 39.516 -6.388 -5.515 1.00 0.00 23 SER E C 8
ATOM 24996 O O . SER E 1 23 ? 40.693 -6.649 -5.271 1.00 0.00 23 SER E O 8
ATOM 25004 N N . ALA E 1 24 ? 39.108 -5.818 -6.656 1.00 0.00 24 ALA E N 8
ATOM 25005 C CA . ALA E 1 24 ? 40.041 -5.441 -7.721 1.00 0.00 24 ALA E CA 8
ATOM 25006 C C . ALA E 1 24 ? 41.160 -4.535 -7.192 1.00 0.00 24 ALA E C 8
ATOM 25007 O O . ALA E 1 24 ? 42.264 -4.518 -7.731 1.00 0.00 24 ALA E O 8
ATOM 25014 N N . ILE E 1 25 ? 40.862 -3.789 -6.125 1.00 0.00 25 ILE E N 8
ATOM 25015 C CA . ILE E 1 25 ? 41.831 -2.887 -5.512 1.00 0.00 25 ILE E CA 8
ATOM 25016 C C . ILE E 1 25 ? 43.014 -3.684 -4.960 1.00 0.00 25 ILE E C 8
ATOM 25017 O O . ILE E 1 25 ? 44.164 -3.424 -5.305 1.00 0.00 25 ILE E O 8
ATOM 25033 N N . THR E 1 26 ? 42.710 -4.662 -4.114 1.00 0.00 26 THR E N 8
ATOM 25034 C CA . THR E 1 26 ? 43.735 -5.508 -3.504 1.00 0.00 26 THR E CA 8
ATOM 25035 C C . THR E 1 26 ? 44.378 -6.454 -4.512 1.00 0.00 26 THR E C 8
ATOM 25036 O O . THR E 1 26 ? 45.550 -6.811 -4.380 1.00 0.00 26 THR E O 8
ATOM 25047 N N . LEU E 1 27 ? 43.610 -6.855 -5.516 1.00 0.00 27 LEU E N 8
ATOM 25048 C CA . LEU E 1 27 ? 44.097 -7.766 -6.540 1.00 0.00 27 LEU E CA 8
ATOM 25049 C C . LEU E 1 27 ? 45.073 -7.083 -7.502 1.00 0.00 27 LEU E C 8
ATOM 25050 O O . LEU E 1 27 ? 46.050 -7.695 -7.940 1.00 0.00 27 LEU E O 8
ATOM 25066 N N . LEU E 1 28 ? 44.812 -5.817 -7.821 1.00 0.00 28 LEU E N 8
ATOM 25067 C CA . LEU E 1 28 ? 45.670 -5.063 -8.737 1.00 0.00 28 LEU E CA 8
ATOM 25068 C C . LEU E 1 28 ? 46.872 -4.438 -8.021 1.00 0.00 28 LEU E C 8
ATOM 25069 O O . LEU E 1 28 ? 47.985 -4.451 -8.548 1.00 0.00 28 LEU E O 8
ATOM 25085 N N . VAL E 1 29 ? 46.645 -3.896 -6.827 1.00 0.00 29 VAL E N 8
ATOM 25086 C CA . VAL E 1 29 ? 47.719 -3.265 -6.059 1.00 0.00 29 VAL E CA 8
ATOM 25087 C C . VAL E 1 29 ? 48.773 -4.274 -5.601 1.00 0.00 29 VAL E C 8
ATOM 25088 O O . VAL E 1 29 ? 49.960 -3.957 -5.552 1.00 0.00 29 VAL E O 8
ATOM 25101 N N . SER E 1 30 ? 48.339 -5.490 -5.281 1.00 0.00 30 SER E N 8
ATOM 25102 C CA . SER E 1 30 ? 49.255 -6.533 -4.826 1.00 0.00 30 SER E CA 8
ATOM 25103 C C . SER E 1 30 ? 50.249 -6.918 -5.918 1.00 0.00 30 SER E C 8
ATOM 25104 O O . SER E 1 30 ? 51.432 -7.110 -5.646 1.00 0.00 30 SER E O 8
ATOM 25112 N N . MET E 1 31 ? 49.763 -7.021 -7.151 1.00 0.00 31 MET E N 8
ATOM 25113 C CA . MET E 1 31 ? 50.616 -7.388 -8.277 1.00 0.00 31 MET E CA 8
ATOM 25114 C C . MET E 1 31 ? 51.488 -6.217 -8.734 1.00 0.00 31 MET E C 8
ATOM 25115 O O . MET E 1 31 ? 52.685 -6.381 -8.957 1.00 0.00 31 MET E O 8
ATOM 25129 N N . ALA E 1 32 ? 50.887 -5.035 -8.853 1.00 0.00 32 ALA E N 8
ATOM 25130 C CA . ALA E 1 32 ? 51.617 -3.842 -9.289 1.00 0.00 32 ALA E CA 8
ATOM 25131 C C . ALA E 1 32 ? 52.725 -3.454 -8.314 1.00 0.00 32 ALA E C 8
ATOM 25132 O O . ALA E 1 32 ? 53.875 -3.261 -8.711 1.00 0.00 32 ALA E O 8
ATOM 25139 N N . PHE E 1 33 ? 52.373 -3.343 -7.037 1.00 0.00 33 PHE E N 8
ATOM 25140 C CA . PHE E 1 33 ? 53.334 -2.969 -6.005 1.00 0.00 33 PHE E CA 8
ATOM 25141 C C . PHE E 1 33 ? 54.387 -4.050 -5.791 1.00 0.00 33 PHE E C 8
ATOM 25142 O O . PHE E 1 33 ? 55.560 -3.743 -5.601 1.00 0.00 33 PHE E O 8
ATOM 25159 N N . LEU E 1 34 ? 53.967 -5.315 -5.815 1.00 0.00 34 LEU E N 8
ATOM 25160 C CA . LEU E 1 34 ? 54.894 -6.432 -5.621 1.00 0.00 34 LEU E CA 8
ATOM 25161 C C . LEU E 1 34 ? 55.944 -6.485 -6.733 1.00 0.00 34 LEU E C 8
ATOM 25162 O O . LEU E 1 34 ? 57.083 -6.886 -6.496 1.00 0.00 34 LEU E O 8
ATOM 25178 N N . THR E 1 35 ? 55.558 -6.083 -7.947 1.00 0.00 35 THR E N 8
ATOM 25179 C CA . THR E 1 35 ? 56.478 -6.091 -9.086 1.00 0.00 35 THR E CA 8
ATOM 25180 C C . THR E 1 35 ? 57.647 -5.130 -8.855 1.00 0.00 35 THR E C 8
ATOM 25181 O O . THR E 1 35 ? 58.807 -5.493 -9.053 1.00 0.00 35 THR E O 8
ATOM 25192 N N . ALA E 1 36 ? 57.330 -3.907 -8.435 1.00 0.00 36 ALA E N 8
ATOM 25193 C CA . ALA E 1 36 ? 58.351 -2.898 -8.177 1.00 0.00 36 ALA E CA 8
ATOM 25194 C C . ALA E 1 36 ? 59.128 -3.223 -6.906 1.00 0.00 36 ALA E C 8
ATOM 25195 O O . ALA E 1 36 ? 60.355 -3.129 -6.873 1.00 0.00 36 ALA E O 8
ATOM 25202 N N . THR E 1 37 ? 58.400 -3.605 -5.860 1.00 0.00 37 THR E N 8
ATOM 25203 C CA . THR E 1 37 ? 58.998 -3.952 -4.571 1.00 0.00 37 THR E CA 8
ATOM 25204 C C . THR E 1 37 ? 59.976 -5.120 -4.702 1.00 0.00 37 THR E C 8
ATOM 25205 O O . THR E 1 37 ? 61.044 -5.118 -4.088 1.00 0.00 37 THR E O 8
ATOM 25216 N N . ARG E 1 38 ? 59.602 -6.112 -5.503 1.00 0.00 38 ARG E N 8
ATOM 25217 C CA . ARG E 1 38 ? 60.440 -7.289 -5.716 1.00 0.00 38 ARG E CA 8
ATOM 25218 C C . ARG E 1 38 ? 60.075 -7.987 -7.021 1.00 0.00 38 ARG E C 8
ATOM 25219 O O . ARG E 1 38 ? 59.043 -8.691 -7.045 1.00 0.00 38 ARG E O 8
ATOM 25241 N N . MET A 1 1 ? 11.845 -0.916 -25.135 1.00 0.00 1 MET A N 9
ATOM 25242 C CA . MET A 1 1 ? 12.734 -1.534 -24.118 1.00 0.00 1 MET A CA 9
ATOM 25243 C C . MET A 1 1 ? 11.929 -2.030 -22.921 1.00 0.00 1 MET A C 9
ATOM 25244 O O . MET A 1 1 ? 11.223 -1.257 -22.274 1.00 0.00 1 MET A O 9
ATOM 25260 N N . LEU A 1 2 ? 12.039 -3.326 -22.634 1.00 0.00 2 LEU A N 9
ATOM 25261 C CA . LEU A 1 2 ? 11.324 -3.938 -21.512 1.00 0.00 2 LEU A CA 9
ATOM 25262 C C . LEU A 1 2 ? 12.298 -4.329 -20.393 1.00 0.00 2 LEU A C 9
ATOM 25263 O O . LEU A 1 2 ? 12.741 -5.476 -20.325 1.00 0.00 2 LEU A O 9
ATOM 25279 N N . PRO A 1 3 ? 12.657 -3.379 -19.494 1.00 0.00 3 PRO A N 9
ATOM 25280 C CA . PRO A 1 3 ? 13.582 -3.656 -18.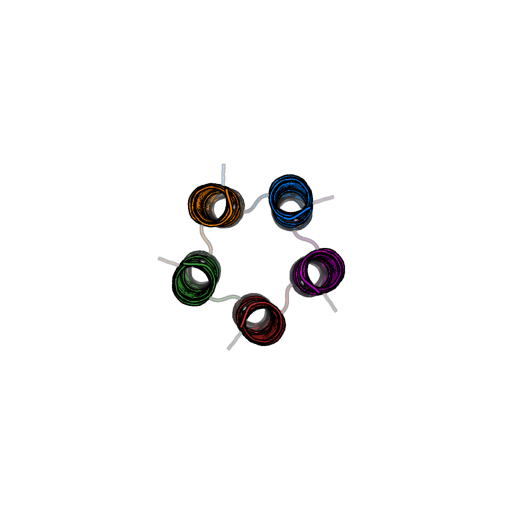392 1.00 0.00 3 PRO A CA 9
ATOM 25281 C C . PRO A 1 3 ? 12.902 -4.367 -17.223 1.00 0.00 3 PRO A C 9
ATOM 25282 O O . PRO A 1 3 ? 13.527 -5.159 -16.519 1.00 0.00 3 PRO A O 9
ATOM 25293 N N . PHE A 1 4 ? 11.615 -4.077 -17.020 1.00 0.00 4 PHE A N 9
ATOM 25294 C CA . PHE A 1 4 ? 10.838 -4.683 -15.935 1.00 0.00 4 PHE A CA 9
ATOM 25295 C C . PHE A 1 4 ? 11.438 -4.347 -14.570 1.00 0.00 4 PHE A C 9
ATOM 25296 O O . PHE A 1 4 ? 12.561 -3.848 -14.482 1.00 0.00 4 PHE A O 9
ATOM 25313 N N . VAL A 1 5 ? 10.681 -4.622 -13.512 1.00 0.00 5 VAL A N 9
ATOM 25314 C CA . VAL A 1 5 ? 11.133 -4.350 -12.151 1.00 0.00 5 VAL A CA 9
ATOM 25315 C C . VAL A 1 5 ? 12.343 -5.205 -11.783 1.00 0.00 5 VAL A C 9
ATOM 25316 O O . VAL A 1 5 ? 12.236 -6.424 -11.640 1.00 0.00 5 VAL A O 9
ATOM 25329 N N . GLN A 1 6 ? 13.495 -4.556 -11.633 1.00 0.00 6 GLN A N 9
ATOM 25330 C CA . GLN A 1 6 ? 14.729 -5.248 -11.282 1.00 0.00 6 GLN A CA 9
ATOM 25331 C C . GLN A 1 6 ? 15.700 -4.300 -10.589 1.00 0.00 6 GLN A C 9
ATOM 25332 O O . GLN A 1 6 ? 16.218 -4.600 -9.512 1.00 0.00 6 GLN A O 9
ATOM 25346 N N . GLU A 1 7 ? 15.944 -3.150 -11.214 1.00 0.00 7 GLU A N 9
ATOM 25347 C CA . GLU A 1 7 ? 16.852 -2.144 -10.665 1.00 0.00 7 GLU A CA 9
ATOM 25348 C C . GLU A 1 7 ? 16.061 -0.977 -10.084 1.00 0.00 7 GLU A C 9
ATOM 25349 O O . GLU A 1 7 ? 14.830 -0.985 -10.095 1.00 0.00 7 GLU A O 9
ATOM 25361 N N . ARG A 1 8 ? 16.775 0.024 -9.575 1.00 0.00 8 ARG A N 9
ATOM 25362 C CA . ARG A 1 8 ? 16.143 1.204 -8.987 1.00 0.00 8 ARG A CA 9
ATOM 25363 C C . ARG A 1 8 ? 16.879 2.467 -9.417 1.00 0.00 8 ARG A C 9
ATOM 25364 O O . ARG A 1 8 ? 18.076 2.430 -9.709 1.00 0.00 8 ARG A O 9
ATOM 25385 N N . ILE A 1 9 ? 16.163 3.588 -9.437 1.00 0.00 9 ILE A N 9
ATOM 25386 C CA . ILE A 1 9 ? 16.748 4.865 -9.835 1.00 0.00 9 ILE A CA 9
ATOM 25387 C C . ILE A 1 9 ? 17.810 5.317 -8.831 1.00 0.00 9 ILE A C 9
ATOM 25388 O O . ILE A 1 9 ? 18.842 5.867 -9.219 1.00 0.00 9 ILE A O 9
ATOM 25404 N N . GLY A 1 10 ? 17.554 5.075 -7.546 1.00 0.00 10 GLY A N 9
ATOM 25405 C CA . GLY A 1 10 ? 18.494 5.461 -6.509 1.00 0.00 10 GLY A CA 9
ATOM 25406 C C . GLY A 1 10 ? 19.599 4.436 -6.330 1.00 0.00 10 GLY A C 9
ATOM 25407 O O . GLY A 1 10 ? 20.765 4.790 -6.159 1.00 0.00 10 GLY A O 9
ATOM 25411 N N . LEU A 1 11 ? 19.220 3.157 -6.369 1.00 0.00 11 LEU A N 9
ATOM 25412 C CA . LEU A 1 11 ? 20.172 2.052 -6.215 1.00 0.00 11 LEU A CA 9
ATOM 25413 C C . LEU A 1 11 ? 21.307 2.144 -7.238 1.00 0.00 11 LEU A C 9
ATOM 25414 O O . LEU A 1 11 ? 22.460 1.829 -6.933 1.00 0.00 11 LEU A O 9
ATOM 25430 N N . PHE A 1 12 ? 20.971 2.580 -8.450 1.00 0.00 12 PHE A N 9
ATOM 25431 C CA . PHE A 1 12 ? 21.957 2.721 -9.515 1.00 0.00 12 PHE A CA 9
ATOM 25432 C C . PHE A 1 12 ? 22.973 3.819 -9.184 1.00 0.00 12 PHE A C 9
ATOM 25433 O O . PHE A 1 12 ? 24.131 3.747 -9.593 1.00 0.00 12 PHE A O 9
ATOM 25450 N N . ILE A 1 13 ? 22.532 4.829 -8.428 1.00 0.00 13 ILE A N 9
ATOM 25451 C CA . ILE A 1 13 ? 23.400 5.943 -8.042 1.00 0.00 13 ILE A CA 9
ATOM 25452 C C . ILE A 1 13 ? 24.573 5.458 -7.193 1.00 0.00 13 ILE A C 9
ATOM 25453 O O . ILE A 1 13 ? 25.728 5.729 -7.514 1.00 0.00 13 ILE A O 9
ATOM 25469 N N . VAL A 1 14 ? 24.274 4.728 -6.121 1.00 0.00 14 VAL A N 9
ATOM 25470 C CA . VAL A 1 14 ? 25.313 4.213 -5.230 1.00 0.00 14 VAL A CA 9
ATOM 25471 C C . VAL A 1 14 ? 26.185 3.186 -5.950 1.00 0.00 14 VAL A C 9
ATOM 25472 O O . VAL A 1 14 ? 27.409 3.243 -5.876 1.00 0.00 14 VAL A O 9
ATOM 25485 N N . ASN A 1 15 ? 25.547 2.244 -6.647 1.00 0.00 15 ASN A N 9
ATOM 25486 C CA . ASN A 1 15 ? 26.267 1.197 -7.386 1.00 0.00 15 ASN A CA 9
ATOM 25487 C C . ASN A 1 15 ? 27.358 1.788 -8.285 1.00 0.00 15 ASN A C 9
ATOM 25488 O O . ASN A 1 15 ? 28.522 1.392 -8.217 1.00 0.00 15 ASN A O 9
ATOM 25499 N N . PHE A 1 16 ? 26.962 2.741 -9.118 1.00 0.00 16 PHE A N 9
ATOM 25500 C CA . PHE A 1 16 ? 27.888 3.401 -10.035 1.00 0.00 16 PHE A CA 9
ATOM 25501 C C . PHE A 1 16 ? 28.858 4.328 -9.295 1.00 0.00 16 PHE A C 9
ATOM 25502 O O . PHE A 1 16 ? 30.002 4.498 -9.721 1.00 0.00 16 PHE A O 9
ATOM 25519 N N . PHE A 1 17 ? 28.403 4.919 -8.190 1.00 0.00 17 PHE A N 9
ATOM 25520 C CA . PHE A 1 17 ? 29.242 5.828 -7.406 1.00 0.00 17 PHE A CA 9
ATOM 25521 C C . PHE A 1 17 ? 30.416 5.085 -6.769 1.00 0.00 17 PHE A C 9
ATOM 25522 O O . PHE A 1 17 ? 31.524 5.615 -6.696 1.00 0.00 17 PHE A O 9
ATOM 25539 N N . ILE A 1 18 ? 30.171 3.856 -6.313 1.00 0.00 18 ILE A N 9
ATOM 25540 C CA . ILE A 1 18 ? 31.219 3.050 -5.685 1.00 0.00 18 ILE A CA 9
ATOM 25541 C C . ILE A 1 18 ? 32.325 2.735 -6.699 1.00 0.00 18 ILE A C 9
ATOM 25542 O O . ILE A 1 18 ? 33.508 2.766 -6.371 1.00 0.00 18 ILE A O 9
ATOM 25558 N N . PHE A 1 19 ? 31.923 2.441 -7.930 1.00 0.00 19 PHE A N 9
ATOM 25559 C CA . PHE A 1 19 ? 32.871 2.126 -8.996 1.00 0.00 19 PHE A CA 9
ATOM 25560 C C . PHE A 1 19 ? 33.764 3.331 -9.311 1.00 0.00 19 PHE A C 9
ATOM 25561 O O . PHE A 1 19 ? 34.962 3.182 -9.553 1.00 0.00 19 PHE A O 9
ATOM 25578 N N . THR A 1 20 ? 33.169 4.520 -9.301 1.00 0.00 20 THR A N 9
ATOM 25579 C CA . THR A 1 20 ? 33.898 5.755 -9.589 1.00 0.00 20 THR A CA 9
ATOM 25580 C C . THR A 1 20 ? 34.923 6.103 -8.510 1.00 0.00 20 THR A C 9
ATOM 25581 O O . THR A 1 20 ? 36.077 6.402 -8.822 1.00 0.00 20 THR A O 9
ATOM 25592 N N . VAL A 1 21 ? 34.509 6.055 -7.245 1.00 0.00 21 VAL A N 9
ATOM 25593 C CA . VAL A 1 21 ? 35.412 6.377 -6.139 1.00 0.00 21 VAL A CA 9
ATOM 25594 C C . VAL A 1 21 ? 36.440 5.266 -5.946 1.00 0.00 21 VAL A C 9
ATOM 25595 O O . VAL A 1 21 ? 37.643 5.522 -5.896 1.00 0.00 21 VAL A O 9
ATOM 25608 N N . VAL A 1 22 ? 35.952 4.031 -5.833 1.00 0.00 22 VAL A N 9
ATOM 25609 C CA . VAL A 1 22 ? 36.826 2.868 -5.653 1.00 0.00 22 VAL A CA 9
ATOM 25610 C C . VAL A 1 22 ? 37.835 2.742 -6.811 1.00 0.00 22 VAL A C 9
ATOM 25611 O O . VAL A 1 22 ? 38.864 2.083 -6.667 1.00 0.00 22 VAL A O 9
ATOM 25624 N N . SER A 1 23 ? 37.536 3.376 -7.948 1.00 0.00 23 SER A N 9
ATOM 25625 C CA . SER A 1 23 ? 38.423 3.336 -9.109 1.00 0.00 23 SER A CA 9
ATOM 25626 C C . SER A 1 23 ? 39.561 4.341 -8.907 1.00 0.00 23 SER A C 9
ATOM 25627 O O . SER A 1 23 ? 40.720 4.078 -9.226 1.00 0.00 23 SER A O 9
ATOM 25635 N N . ALA A 1 24 ? 39.190 5.513 -8.397 1.00 0.00 24 ALA A N 9
ATOM 25636 C CA . ALA A 1 24 ? 40.141 6.587 -8.128 1.00 0.00 24 ALA A CA 9
ATOM 25637 C C . ALA A 1 24 ? 41.216 6.149 -7.124 1.00 0.00 24 ALA A C 9
ATOM 25638 O O . ALA A 1 24 ? 42.396 6.426 -7.312 1.00 0.00 24 ALA A O 9
ATOM 25645 N N . ILE A 1 25 ? 40.795 5.457 -6.067 1.00 0.00 25 ILE A N 9
ATOM 25646 C CA . ILE A 1 25 ? 41.715 4.981 -5.028 1.00 0.00 25 ILE A CA 9
ATOM 25647 C C . ILE A 1 25 ? 42.648 3.863 -5.524 1.00 0.00 25 ILE A C 9
ATOM 25648 O O . ILE A 1 25 ? 43.844 3.882 -5.235 1.00 0.00 25 ILE A O 9
ATOM 25664 N N . THR A 1 26 ? 42.103 2.908 -6.272 1.00 0.00 26 THR A N 9
ATOM 25665 C CA . THR A 1 26 ? 42.893 1.785 -6.781 1.00 0.00 26 THR A CA 9
ATOM 25666 C C . THR A 1 26 ? 43.902 2.223 -7.834 1.00 0.00 26 THR A C 9
ATOM 25667 O O . THR A 1 26 ? 45.033 1.733 -7.873 1.00 0.00 26 THR A O 9
ATOM 25678 N N . LEU A 1 27 ? 43.478 3.139 -8.687 1.00 0.00 27 LEU A N 9
ATOM 25679 C CA . LEU A 1 27 ? 44.326 3.647 -9.751 1.00 0.00 27 LEU A CA 9
ATOM 25680 C C . LEU A 1 27 ? 45.315 4.707 -9.255 1.00 0.00 27 LEU A C 9
ATOM 25681 O O . LEU A 1 27 ? 46.476 4.717 -9.665 1.00 0.00 27 LEU A O 9
ATOM 25697 N N . LEU A 1 28 ? 44.852 5.589 -8.372 1.00 0.00 28 LEU A N 9
ATOM 25698 C CA . LEU A 1 28 ? 45.701 6.650 -7.830 1.00 0.00 28 LEU A CA 9
ATOM 25699 C C . LEU A 1 28 ? 46.843 6.087 -6.989 1.00 0.00 28 LEU A C 9
ATOM 25700 O O . LEU A 1 28 ? 47.969 6.583 -7.054 1.00 0.00 28 LEU A O 9
ATOM 25716 N N . VAL A 1 29 ? 46.558 5.047 -6.209 1.00 0.00 29 VAL A N 9
ATOM 25717 C CA . VAL A 1 29 ? 47.573 4.433 -5.358 1.00 0.00 29 VAL A CA 9
ATOM 25718 C C . VAL A 1 29 ? 48.611 3.672 -6.180 1.00 0.00 29 VAL A C 9
ATOM 25719 O O . VAL A 1 29 ? 49.800 3.701 -5.869 1.00 0.00 29 VAL A O 9
ATOM 25732 N N . SER A 1 30 ? 48.157 3.009 -7.238 1.00 0.00 30 SER A N 9
ATOM 25733 C CA . SER A 1 30 ? 49.047 2.239 -8.099 1.00 0.00 30 SER A CA 9
ATOM 25734 C C . SER A 1 30 ? 50.048 3.137 -8.822 1.00 0.00 30 SER A C 9
ATOM 25735 O O . SER A 1 30 ? 51.231 2.812 -8.910 1.00 0.00 30 SER A O 9
ATOM 25743 N N . MET A 1 31 ? 49.573 4.270 -9.330 1.00 0.00 31 MET A N 9
ATOM 25744 C CA . MET A 1 31 ? 50.430 5.208 -10.052 1.00 0.00 31 MET A CA 9
ATOM 25745 C C . MET A 1 31 ? 51.348 6.000 -9.118 1.00 0.00 31 MET A C 9
ATOM 25746 O O . MET A 1 31 ? 52.546 6.118 -9.371 1.00 0.00 31 MET A O 9
ATOM 25760 N N . ALA A 1 32 ? 50.787 6.522 -8.032 1.00 0.00 32 ALA A N 9
ATOM 25761 C CA . ALA A 1 32 ? 51.556 7.310 -7.069 1.00 0.00 32 ALA A CA 9
ATOM 25762 C C . ALA A 1 32 ? 52.651 6.498 -6.381 1.00 0.00 32 ALA A C 9
ATOM 25763 O O . ALA A 1 32 ? 53.806 6.921 -6.326 1.00 0.00 32 ALA A O 9
ATOM 25770 N N . PHE A 1 33 ? 52.286 5.328 -5.872 1.00 0.00 33 PHE A N 9
ATOM 25771 C CA . PHE A 1 33 ? 53.232 4.462 -5.175 1.00 0.00 33 PHE A CA 9
ATOM 25772 C C . PHE A 1 33 ? 54.247 3.822 -6.120 1.00 0.00 33 PHE A C 9
ATOM 25773 O O . PHE A 1 33 ? 55.430 3.739 -5.792 1.00 0.00 33 PHE A O 9
ATOM 25790 N N . LEU A 1 34 ? 53.788 3.368 -7.287 1.00 0.00 34 LEU A N 9
ATOM 25791 C CA . LEU A 1 34 ? 54.677 2.734 -8.263 1.00 0.00 34 LEU A CA 9
ATOM 25792 C C . LEU A 1 34 ? 55.747 3.706 -8.761 1.00 0.00 34 LEU A C 9
ATOM 25793 O O . LEU A 1 34 ? 56.889 3.310 -9.002 1.00 0.00 34 LEU A O 9
ATOM 25809 N N . THR A 1 35 ? 55.375 4.975 -8.913 1.00 0.00 35 THR A N 9
ATOM 25810 C CA . THR A 1 35 ? 56.310 5.994 -9.383 1.00 0.00 35 THR A CA 9
ATOM 25811 C C . THR A 1 35 ? 57.369 6.297 -8.323 1.00 0.00 35 THR A C 9
ATOM 25812 O O . THR A 1 35 ? 58.555 6.422 -8.637 1.00 0.00 35 THR A O 9
ATOM 25823 N N . ALA A 1 36 ? 56.935 6.412 -7.070 1.00 0.00 36 ALA A N 9
ATOM 25824 C CA . ALA A 1 36 ? 57.845 6.701 -5.967 1.00 0.00 36 ALA A CA 9
ATOM 25825 C C . ALA A 1 36 ? 58.813 5.546 -5.731 1.00 0.00 36 ALA A C 9
ATOM 25826 O O . ALA A 1 36 ? 60.027 5.741 -5.681 1.00 0.00 36 ALA A O 9
ATOM 25833 N N . THR A 1 37 ? 58.264 4.341 -5.588 1.00 0.00 37 THR A N 9
ATOM 25834 C CA . THR A 1 37 ? 59.075 3.147 -5.355 1.00 0.00 37 THR A CA 9
ATOM 25835 C C . THR A 1 37 ? 60.013 2.865 -6.529 1.00 0.00 37 THR A C 9
ATOM 25836 O O . THR A 1 37 ? 61.152 2.438 -6.335 1.00 0.00 37 THR A O 9
ATOM 25847 N N . ARG A 1 38 ? 59.526 3.106 -7.744 1.00 0.00 38 ARG A N 9
ATOM 25848 C CA . ARG A 1 38 ? 60.318 2.877 -8.950 1.00 0.00 38 ARG A CA 9
ATOM 25849 C C . ARG A 1 38 ? 59.904 3.836 -10.061 1.00 0.00 38 ARG A C 9
ATOM 25850 O O . ARG A 1 38 ? 58.795 3.664 -10.609 1.00 0.00 38 ARG A O 9
ATOM 25872 N N . MET B 1 1 ? 11.806 23.636 -8.701 1.00 0.00 1 MET B N 9
ATOM 25873 C CA . MET B 1 1 ? 12.694 22.477 -8.979 1.00 0.00 1 MET B CA 9
ATOM 25874 C C . MET B 1 1 ? 11.888 21.186 -9.075 1.00 0.00 1 MET B C 9
ATOM 25875 O O . MET B 1 1 ? 11.185 20.809 -8.136 1.00 0.00 1 MET B O 9
ATOM 25891 N N . LEU B 1 2 ? 11.992 20.511 -10.220 1.00 0.00 2 LEU B N 9
ATOM 25892 C CA . LEU B 1 2 ? 11.275 19.256 -10.451 1.00 0.00 2 LEU B CA 9
ATOM 25893 C C . LEU B 1 2 ? 12.249 18.070 -10.481 1.00 0.00 2 LEU B C 9
ATOM 25894 O O . LEU B 1 2 ? 12.686 17.652 -11.555 1.00 0.00 2 LEU B O 9
ATOM 25910 N N . PRO B 1 3 ? 12.614 17.510 -9.302 1.00 0.00 3 PRO B N 9
ATOM 25911 C CA . PRO B 1 3 ? 13.538 16.375 -9.231 1.00 0.00 3 PRO B CA 9
ATOM 25912 C C . PRO B 1 3 ? 12.856 15.043 -9.542 1.00 0.00 3 PRO B C 9
ATOM 25913 O O . PRO B 1 3 ? 13.480 14.128 -10.082 1.00 0.00 3 PRO B O 9
ATOM 25924 N N . PHE B 1 4 ? 11.571 14.941 -9.195 1.00 0.00 4 PHE B N 9
ATOM 25925 C CA . PHE B 1 4 ? 10.792 13.722 -9.434 1.00 0.00 4 PHE B CA 9
ATOM 25926 C C . PHE B 1 4 ? 11.397 12.528 -8.695 1.00 0.00 4 PHE B C 9
ATOM 25927 O O . PHE B 1 4 ? 12.521 12.597 -8.200 1.00 0.00 4 PHE B O 9
ATOM 25944 N N . VAL B 1 5 ? 10.638 11.436 -8.626 1.00 0.00 5 VAL B N 9
ATOM 25945 C CA . VAL B 1 5 ? 11.093 10.226 -7.949 1.00 0.00 5 VAL B CA 9
ATOM 25946 C C . VAL B 1 5 ? 12.300 9.611 -8.656 1.00 0.00 5 VAL B C 9
ATOM 25947 O O . VAL B 1 5 ? 12.186 9.100 -9.769 1.00 0.00 5 VAL B O 9
ATOM 25960 N N . GLN B 1 6 ? 13.455 9.669 -7.998 1.00 0.00 6 GLN B N 9
ATOM 25961 C CA . GLN B 1 6 ? 14.686 9.120 -8.555 1.00 0.00 6 GLN B CA 9
ATOM 25962 C C . GLN B 1 6 ? 15.663 8.753 -7.443 1.00 0.00 6 GLN B C 9
ATOM 25963 O O . GLN B 1 6 ? 16.182 7.638 -7.398 1.00 0.00 6 GLN B O 9
ATOM 25977 N N . GLU B 1 7 ? 15.912 9.704 -6.544 1.00 0.00 7 GLU B N 9
ATOM 25978 C CA . GLU B 1 7 ? 16.825 9.492 -5.422 1.00 0.00 7 GLU B CA 9
ATOM 25979 C C . GLU B 1 7 ? 16.042 9.301 -4.129 1.00 0.00 7 GLU B C 9
ATOM 25980 O O . GLU B 1 7 ? 14.811 9.310 -4.133 1.00 0.00 7 GLU B O 9
ATOM 25992 N N . ARG B 1 8 ? 16.761 9.125 -3.023 1.00 0.00 8 ARG B N 9
ATOM 25993 C CA . ARG B 1 8 ? 16.137 8.932 -1.716 1.00 0.00 8 ARG B CA 9
ATOM 25994 C C . ARG B 1 8 ? 16.879 9.731 -0.651 1.00 0.00 8 ARG B C 9
ATOM 25995 O O . ARG B 1 8 ? 18.074 9.997 -0.783 1.00 0.00 8 ARG B O 9
ATOM 26016 N N . ILE B 1 9 ? 16.169 10.096 0.412 1.00 0.00 9 ILE B N 9
ATOM 26017 C CA . ILE B 1 9 ? 16.761 10.869 1.501 1.00 0.00 9 ILE B CA 9
ATOM 26018 C C . ILE B 1 9 ? 17.826 10.053 2.235 1.00 0.00 9 ILE B C 9
ATOM 26019 O O . ILE B 1 9 ? 18.860 10.593 2.633 1.00 0.00 9 ILE B O 9
ATOM 26035 N N . GLY B 1 10 ? 17.569 8.755 2.402 1.00 0.00 10 GLY B N 9
ATOM 26036 C CA . GLY B 1 10 ? 18.515 7.888 3.086 1.00 0.00 10 GLY B CA 9
ATOM 26037 C C . GLY B 1 10 ? 19.613 7.401 2.160 1.00 0.00 10 GLY B C 9
ATOM 26038 O O . GLY B 1 10 ? 20.782 7.347 2.544 1.00 0.00 10 GLY B O 9
ATOM 26042 N N . LEU B 1 11 ? 19.227 7.044 0.933 1.00 0.00 11 LEU B N 9
ATOM 26043 C CA . LEU B 1 11 ? 20.174 6.555 -0.075 1.00 0.00 11 LEU B CA 9
ATOM 26044 C C . LEU B 1 11 ? 21.310 7.556 -0.309 1.00 0.00 11 LEU B C 9
ATOM 26045 O O . LEU B 1 11 ? 22.459 7.168 -0.521 1.00 0.00 11 LEU B O 9
ATOM 26061 N N . PHE B 1 12 ? 20.973 8.843 -0.267 1.00 0.00 12 PHE B N 9
ATOM 26062 C CA . PHE B 1 12 ? 21.960 9.900 -0.469 1.00 0.00 12 PHE B CA 9
ATOM 26063 C C . PHE B 1 12 ? 22.980 9.923 0.674 1.00 0.00 12 PHE B C 9
ATOM 26064 O O . PHE B 1 12 ? 24.137 10.289 0.472 1.00 0.00 12 PHE B O 9
ATOM 26081 N N . ILE B 1 13 ? 22.545 9.519 1.870 1.00 0.00 13 ILE B N 9
ATOM 26082 C CA . ILE B 1 13 ? 23.420 9.495 3.045 1.00 0.00 13 ILE B CA 9
ATOM 26083 C C . ILE B 1 13 ? 24.592 8.537 2.839 1.00 0.00 13 ILE B C 9
ATOM 26084 O O . ILE B 1 13 ? 25.748 8.926 2.992 1.00 0.00 13 ILE B O 9
ATOM 26100 N N . VAL B 1 14 ? 24.289 7.291 2.479 1.00 0.00 14 VAL B N 9
ATOM 26101 C CA . VAL B 1 14 ? 25.328 6.285 2.257 1.00 0.00 14 VAL B CA 9
ATOM 26102 C C . VAL B 1 14 ? 26.194 6.652 1.052 1.00 0.00 14 VAL B C 9
ATOM 26103 O O . VAL B 1 14 ? 27.418 6.598 1.123 1.00 0.00 14 VAL B O 9
ATOM 26116 N N . ASN B 1 15 ? 25.549 7.024 -0.055 1.00 0.00 15 ASN B N 9
ATOM 26117 C CA . ASN B 1 15 ? 26.263 7.403 -1.283 1.00 0.00 15 ASN B CA 9
ATOM 26118 C C . ASN B 1 15 ? 27.356 8.440 -1.004 1.00 0.00 15 ASN B C 9
ATOM 26119 O O . ASN B 1 15 ? 28.519 8.252 -1.367 1.00 0.00 15 ASN B O 9
ATOM 26130 N N . PHE B 1 16 ? 26.962 9.527 -0.354 1.00 0.00 16 PHE B N 9
ATOM 26131 C CA . PHE B 1 16 ? 27.892 10.603 -0.014 1.00 0.00 16 PHE B CA 9
ATOM 26132 C C . PHE B 1 16 ? 28.867 10.185 1.091 1.00 0.00 16 PHE B C 9
ATOM 26133 O O . PHE B 1 16 ? 30.012 10.642 1.115 1.00 0.00 16 PHE B O 9
ATOM 26150 N N . PHE B 1 17 ? 28.418 9.317 1.997 1.00 0.00 17 PHE B N 9
ATOM 26151 C CA . PHE B 1 17 ? 29.262 8.853 3.099 1.00 0.00 17 PHE B CA 9
ATOM 26152 C C . PHE B 1 17 ? 30.432 8.016 2.584 1.00 0.00 17 PHE B C 9
ATOM 26153 O O . PHE B 1 17 ? 31.544 8.109 3.103 1.00 0.00 17 PHE B O 9
ATOM 26170 N N . ILE B 1 18 ? 30.183 7.203 1.558 1.00 0.00 18 ILE B N 9
ATOM 26171 C CA . ILE B 1 18 ? 31.226 6.356 0.979 1.00 0.00 18 ILE B CA 9
ATOM 26172 C C . ILE B 1 18 ? 32.330 7.223 0.360 1.00 0.00 18 ILE B C 9
ATOM 26173 O O . ILE B 1 18 ? 33.514 6.920 0.484 1.00 0.00 18 ILE B O 9
ATOM 26189 N N . PHE B 1 19 ? 31.925 8.303 -0.297 1.00 0.00 19 PHE B N 9
ATOM 26190 C CA . PHE B 1 19 ? 32.870 9.218 -0.931 1.00 0.00 19 PHE B CA 9
ATOM 26191 C C . PHE B 1 19 ? 33.769 9.890 0.111 1.00 0.00 19 PHE B C 9
ATOM 26192 O O . PHE B 1 19 ? 34.966 10.074 -0.111 1.00 0.00 19 PHE B O 9
ATOM 26209 N N . THR B 1 20 ? 33.180 10.249 1.249 1.00 0.00 20 THR B N 9
ATOM 26210 C CA . THR B 1 20 ? 33.914 10.903 2.331 1.00 0.00 20 THR B CA 9
ATOM 26211 C C . THR B 1 20 ? 34.942 9.985 2.989 1.00 0.00 20 THR B C 9
ATOM 26212 O O . THR B 1 20 ? 36.098 10.373 3.170 1.00 0.00 20 THR B O 9
ATOM 26223 N N . VAL B 1 21 ? 34.531 8.766 3.336 1.00 0.00 21 VAL B N 9
ATOM 26224 C CA . VAL B 1 21 ? 35.436 7.815 3.981 1.00 0.00 21 VAL B CA 9
ATOM 26225 C C . VAL B 1 21 ? 36.459 7.288 2.977 1.00 0.00 21 VAL B C 9
ATOM 26226 O O . VAL B 1 21 ? 37.664 7.318 3.230 1.00 0.00 21 VAL B O 9
ATOM 26239 N N . VAL B 1 22 ? 35.966 6.799 1.841 1.00 0.00 22 VAL B N 9
ATOM 26240 C CA . VAL B 1 22 ? 36.833 6.269 0.785 1.00 0.00 22 VAL B CA 9
ATOM 26241 C C . VAL B 1 22 ? 37.840 7.330 0.303 1.00 0.00 22 VAL B C 9
ATOM 26242 O O . VAL B 1 22 ? 38.865 6.988 -0.285 1.00 0.00 22 VAL B O 9
ATOM 26255 N N . SER B 1 23 ? 37.543 8.607 0.556 1.00 0.00 23 SER B N 9
ATOM 26256 C CA . SER B 1 23 ? 38.428 9.698 0.153 1.00 0.00 23 SER B CA 9
ATOM 26257 C C . SER B 1 23 ? 39.571 9.817 1.166 1.00 0.00 23 SER B C 9
ATOM 26258 O O . SER B 1 23 ? 40.729 10.038 0.811 1.00 0.00 23 SER B O 9
ATOM 26266 N N . ALA B 1 24 ? 39.207 9.694 2.440 1.00 0.00 24 ALA B N 9
ATOM 26267 C CA . ALA B 1 24 ? 40.164 9.769 3.539 1.00 0.00 24 ALA B CA 9
ATOM 26268 C C . ALA B 1 24 ? 41.238 8.678 3.428 1.00 0.00 24 ALA B C 9
ATOM 26269 O O . ALA B 1 24 ? 42.420 8.942 3.626 1.00 0.00 24 ALA B O 9
ATOM 26276 N N . ILE B 1 25 ? 40.815 7.460 3.099 1.00 0.00 25 ILE B N 9
ATOM 26277 C CA . ILE B 1 25 ? 41.734 6.325 2.962 1.00 0.00 25 ILE B CA 9
ATOM 26278 C C . ILE B 1 25 ? 42.659 6.450 1.741 1.00 0.00 25 ILE B C 9
ATOM 26279 O O . ILE B 1 25 ? 43.856 6.180 1.842 1.00 0.00 25 ILE B O 9
ATOM 26295 N N . THR B 1 26 ? 42.108 6.867 0.604 1.00 0.00 26 THR B N 9
ATOM 26296 C CA . THR B 1 26 ? 42.893 7.004 -0.625 1.00 0.00 26 THR B CA 9
ATOM 26297 C C . THR B 1 26 ? 43.904 8.139 -0.539 1.00 0.00 26 THR B C 9
ATOM 26298 O O . THR B 1 26 ? 45.030 8.025 -1.024 1.00 0.00 26 THR B O 9
ATOM 26309 N N . LEU B 1 27 ? 43.483 9.234 0.070 1.00 0.00 27 LEU B N 9
ATOM 26310 C CA . LEU B 1 27 ? 44.331 10.404 0.219 1.00 0.00 27 LEU B CA 9
ATOM 26311 C C . LEU B 1 27 ? 45.326 10.258 1.375 1.00 0.00 27 LEU B C 9
ATOM 26312 O O . LEU B 1 27 ? 46.488 10.651 1.253 1.00 0.00 27 LEU B O 9
ATOM 26328 N N . LEU B 1 28 ? 44.869 9.691 2.489 1.00 0.00 28 LEU B N 9
ATOM 26329 C CA . LEU B 1 28 ? 45.724 9.504 3.661 1.00 0.00 28 LEU B CA 9
ATOM 26330 C C . LEU B 1 28 ? 46.865 8.530 3.380 1.00 0.00 28 LEU B C 9
ATOM 26331 O O . LEU B 1 28 ? 47.993 8.745 3.825 1.00 0.00 28 LEU B O 9
ATOM 26347 N N . VAL B 1 29 ? 46.575 7.466 2.633 1.00 0.00 29 VAL B N 9
ATOM 26348 C CA . VAL B 1 29 ? 47.587 6.466 2.307 1.00 0.00 29 VAL B CA 9
ATOM 26349 C C . VAL B 1 29 ? 48.621 7.012 1.324 1.00 0.00 29 VAL B C 9
ATOM 26350 O O . VAL B 1 29 ? 49.810 6.725 1.441 1.00 0.00 29 VAL B O 9
ATOM 26363 N N . SER B 1 30 ? 48.162 7.815 0.369 1.00 0.00 30 SER B N 9
ATOM 26364 C CA . SER B 1 30 ? 49.048 8.395 -0.634 1.00 0.00 30 SER B CA 9
ATOM 26365 C C . SER B 1 30 ? 50.053 9.360 -0.008 1.00 0.00 30 SER B C 9
ATOM 26366 O O . SER B 1 30 ? 51.233 9.342 -0.353 1.00 0.00 30 SER B O 9
ATOM 26374 N N . MET B 1 31 ? 49.582 10.193 0.914 1.00 0.00 31 MET B N 9
ATOM 26375 C CA . MET B 1 31 ? 50.444 11.170 1.579 1.00 0.00 31 MET B CA 9
ATOM 26376 C C . MET B 1 31 ? 51.366 10.526 2.615 1.00 0.00 31 MET B C 9
ATOM 26377 O O . MET B 1 31 ? 52.565 10.803 2.642 1.00 0.00 31 MET B O 9
ATOM 26391 N N . ALA B 1 32 ? 50.809 9.655 3.449 1.00 0.00 32 ALA B N 9
ATOM 26392 C CA . ALA B 1 32 ? 51.583 8.981 4.493 1.00 0.00 32 ALA B CA 9
ATOM 26393 C C . ALA B 1 32 ? 52.676 8.076 3.928 1.00 0.00 32 ALA B C 9
ATOM 26394 O O . ALA B 1 32 ? 53.834 8.154 4.342 1.00 0.00 32 ALA B O 9
ATOM 26401 N N . PHE B 1 33 ? 52.304 7.231 2.975 1.00 0.00 33 PHE B N 9
ATOM 26402 C CA . PHE B 1 33 ? 53.247 6.299 2.360 1.00 0.00 33 PHE B CA 9
ATOM 26403 C C . PHE B 1 33 ? 54.258 7.000 1.454 1.00 0.00 33 PHE B C 9
ATOM 26404 O O . PHE B 1 33 ? 55.442 6.662 1.470 1.00 0.00 33 PHE B O 9
ATOM 26421 N N . LEU B 1 34 ? 53.796 7.969 0.665 1.00 0.00 34 LEU B N 9
ATOM 26422 C CA . LEU B 1 34 ? 54.681 8.702 -0.244 1.00 0.00 34 LEU B CA 9
ATOM 26423 C C . LEU B 1 34 ? 55.754 9.476 0.520 1.00 0.00 34 LEU B C 9
ATOM 26424 O O . LEU B 1 34 ? 56.892 9.582 0.063 1.00 0.00 34 LEU B O 9
ATOM 26440 N N . THR B 1 35 ? 55.388 10.012 1.682 1.00 0.00 35 THR B N 9
ATOM 26441 C CA . THR B 1 35 ? 56.329 10.773 2.500 1.00 0.00 35 THR B CA 9
ATOM 26442 C C . THR B 1 35 ? 57.390 9.858 3.110 1.00 0.00 35 THR B C 9
ATOM 26443 O O . THR B 1 35 ? 58.575 10.195 3.126 1.00 0.00 35 THR B O 9
ATOM 26454 N N . ALA B 1 36 ? 56.958 8.703 3.610 1.00 0.00 36 ALA B N 9
ATOM 26455 C CA . ALA B 1 36 ? 57.872 7.743 4.220 1.00 0.00 36 ALA B CA 9
ATOM 26456 C C . ALA B 1 36 ? 58.833 7.161 3.189 1.00 0.00 36 ALA B C 9
ATOM 26457 O O . ALA B 1 36 ? 60.050 7.173 3.384 1.00 0.00 36 ALA B O 9
ATOM 26464 N N . THR B 1 37 ? 58.279 6.654 2.091 1.00 0.00 37 THR B N 9
ATOM 26465 C CA . THR B 1 37 ? 59.083 6.063 1.023 1.00 0.00 37 THR B CA 9
ATOM 26466 C C . THR B 1 37 ? 60.019 7.091 0.386 1.00 0.00 37 THR B C 9
ATOM 26467 O O . THR B 1 37 ? 61.155 6.774 0.034 1.00 0.00 37 THR B O 9
ATOM 26478 N N . ARG B 1 38 ? 59.531 8.321 0.243 1.00 0.00 38 ARG B N 9
ATOM 26479 C CA . ARG B 1 38 ? 60.321 9.398 -0.351 1.00 0.00 38 ARG B CA 9
ATOM 26480 C C . ARG B 1 38 ? 59.910 10.752 0.219 1.00 0.00 38 ARG B C 9
ATOM 26481 O O . ARG B 1 38 ? 58.798 11.218 -0.107 1.00 0.00 38 ARG B O 9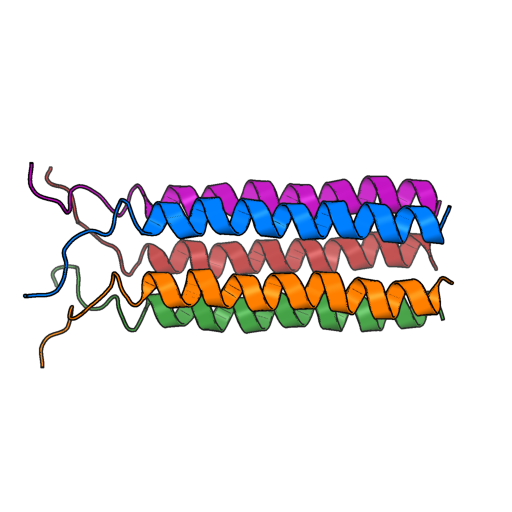
ATOM 26503 N N . MET C 1 1 ? 11.918 15.592 19.729 1.00 0.00 1 MET C N 9
ATOM 26504 C CA . MET C 1 1 ? 12.799 15.497 18.536 1.00 0.00 1 MET C CA 9
ATOM 26505 C C . MET C 1 1 ? 11.986 15.192 17.283 1.00 0.00 1 MET C C 9
ATOM 26506 O O . MET C 1 1 ? 11.284 14.182 17.218 1.00 0.00 1 MET C O 9
ATOM 26522 N N . LEU C 1 2 ? 12.084 16.072 16.287 1.00 0.00 2 LEU C N 9
ATOM 26523 C CA . LEU C 1 2 ? 11.360 15.904 15.026 1.00 0.00 2 LEU C CA 9
ATOM 26524 C C . LEU C 1 2 ? 12.329 15.566 13.884 1.00 0.00 2 LEU C C 9
ATOM 26525 O O . LEU C 1 2 ? 12.762 16.458 13.151 1.00 0.00 2 LEU C O 9
ATOM 26541 N N . PRO C 1 3 ? 12.693 14.272 13.713 1.00 0.00 3 PRO C N 9
ATOM 26542 C CA . PRO C 1 3 ? 13.611 13.853 12.650 1.00 0.00 3 PRO C CA 9
ATOM 26543 C C . PRO C 1 3 ? 12.921 13.738 11.292 1.00 0.00 3 PRO C C 9
ATOM 26544 O O . PRO C 1 3 ? 13.539 13.968 10.251 1.00 0.00 3 PRO C O 9
ATOM 26555 N N . PHE C 1 4 ? 11.636 13.376 11.308 1.00 0.00 4 PHE C N 9
ATOM 26556 C CA . PHE C 1 4 ? 10.851 13.225 10.080 1.00 0.00 4 PHE C CA 9
ATOM 26557 C C . PHE C 1 4 ? 11.450 12.155 9.169 1.00 0.00 4 PHE C C 9
ATOM 26558 O O . PHE C 1 4 ? 12.577 11.705 9.383 1.00 0.00 4 PHE C O 9
ATOM 26575 N N . VAL C 1 5 ? 10.686 11.752 8.156 1.00 0.00 5 VAL C N 9
ATOM 26576 C CA . VAL C 1 5 ? 11.136 10.734 7.212 1.00 0.00 5 VAL C CA 9
ATOM 26577 C C . VAL C 1 5 ? 12.338 11.215 6.403 1.00 0.00 5 VAL C C 9
ATOM 26578 O O . VAL C 1 5 ? 12.220 12.117 5.572 1.00 0.00 5 VAL C O 9
ATOM 26591 N N . GLN C 1 6 ? 13.494 10.607 6.655 1.00 0.00 6 GLN C N 9
ATOM 26592 C CA . GLN C 1 6 ? 14.722 10.967 5.953 1.00 0.00 6 GLN C CA 9
ATOM 26593 C C . GLN C 1 6 ? 15.698 9.796 5.943 1.00 0.00 6 GLN C C 9
ATOM 26594 O O . GLN C 1 6 ? 16.212 9.408 4.893 1.00 0.00 6 GLN C O 9
ATOM 26608 N N . GLU C 1 7 ? 15.954 9.234 7.123 1.00 0.00 7 GLU C N 9
ATOM 26609 C CA . GLU C 1 7 ? 16.868 8.102 7.265 1.00 0.00 7 GLU C CA 9
ATOM 26610 C C . GLU C 1 7 ? 16.085 6.813 7.485 1.00 0.00 7 GLU C C 9
ATOM 26611 O O . GLU C 1 7 ? 14.854 6.820 7.501 1.00 0.00 7 GLU C O 9
ATOM 26623 N N . ARG C 1 8 ? 16.805 5.707 7.657 1.00 0.00 8 ARG C N 9
ATOM 26624 C CA . ARG C 1 8 ? 16.182 4.404 7.880 1.00 0.00 8 ARG C CA 9
ATOM 26625 C C . ARG C 1 8 ? 16.929 3.637 8.965 1.00 0.00 8 ARG C C 9
ATOM 26626 O O . ARG C 1 8 ? 18.125 3.845 9.171 1.00 0.00 8 ARG C O 9
ATOM 26647 N N . ILE C 1 9 ? 16.222 2.740 9.644 1.00 0.00 9 ILE C N 9
ATOM 26648 C CA . ILE C 1 9 ? 16.820 1.943 10.713 1.00 0.00 9 ILE C CA 9
ATOM 26649 C C . ILE C 1 9 ? 17.882 0.993 10.159 1.00 0.00 9 ILE C C 9
ATOM 26650 O O . ILE C 1 9 ? 18.919 0.780 10.789 1.00 0.00 9 ILE C O 9
ATOM 26666 N N . GLY C 1 10 ? 17.618 0.433 8.978 1.00 0.00 10 GLY C N 9
ATOM 26667 C CA . GLY C 1 10 ? 18.560 -0.484 8.359 1.00 0.00 10 GLY C CA 9
ATOM 26668 C C . GLY C 1 10 ? 19.654 0.244 7.604 1.00 0.00 10 GLY C C 9
ATOM 26669 O O . GLY C 1 10 ? 20.823 -0.138 7.665 1.00 0.00 10 GLY C O 9
ATOM 26673 N N . LEU C 1 11 ? 19.266 1.301 6.886 1.00 0.00 11 LEU C N 9
ATOM 26674 C CA . LEU C 1 11 ? 20.209 2.108 6.106 1.00 0.00 11 LEU C CA 9
ATOM 26675 C C . LEU C 1 11 ? 21.348 2.639 6.980 1.00 0.00 11 LEU C C 9
ATOM 26676 O O . LEU C 1 11 ? 22.496 2.721 6.539 1.00 0.00 11 LEU C O 9
ATOM 26692 N N . PHE C 1 12 ? 21.019 2.997 8.218 1.00 0.00 12 PHE C N 9
ATOM 26693 C CA . PHE C 1 12 ? 22.010 3.515 9.156 1.00 0.00 12 PHE C CA 9
ATOM 26694 C C . PHE C 1 12 ? 23.031 2.437 9.526 1.00 0.00 12 PHE C C 9
ATOM 26695 O O . PHE C 1 12 ? 24.192 2.740 9.805 1.00 0.00 12 PHE C O 9
ATOM 26712 N N . ILE C 1 13 ? 22.597 1.173 9.513 1.00 0.00 13 ILE C N 9
ATOM 26713 C CA . ILE C 1 13 ? 23.473 0.048 9.847 1.00 0.00 13 ILE C CA 9
ATOM 26714 C C . ILE C 1 13 ? 24.640 -0.053 8.866 1.00 0.00 13 ILE C C 9
ATOM 26715 O O . ILE C 1 13 ? 25.797 -0.078 9.278 1.00 0.00 13 ILE C O 9
ATOM 26731 N N . VAL C 1 14 ? 24.331 -0.095 7.572 1.00 0.00 14 VAL C N 9
ATOM 26732 C CA . VAL C 1 14 ? 25.363 -0.195 6.541 1.00 0.00 14 VAL C CA 9
ATOM 26733 C C . VAL C 1 14 ? 26.229 1.063 6.512 1.00 0.00 14 VAL C C 9
ATOM 26734 O O . VAL C 1 14 ? 27.454 0.978 6.478 1.00 0.00 14 VAL C O 9
ATOM 26747 N N . ASN C 1 15 ? 25.586 2.231 6.528 1.00 0.00 15 ASN C N 9
ATOM 26748 C CA . ASN C 1 15 ? 26.299 3.516 6.505 1.00 0.00 15 ASN C CA 9
ATOM 26749 C C . ASN C 1 15 ? 27.398 3.571 7.572 1.00 0.00 15 ASN C C 9
ATOM 26750 O O . ASN C 1 15 ? 28.559 3.858 7.276 1.00 0.00 15 ASN C O 9
ATOM 26761 N N . PHE C 1 16 ? 27.012 3.289 8.809 1.00 0.00 16 PHE C N 9
ATOM 26762 C CA . PHE C 1 16 ? 27.946 3.299 9.931 1.00 0.00 16 PHE C CA 9
ATOM 26763 C C . PHE C 1 16 ? 28.922 2.118 9.871 1.00 0.00 16 PHE C C 9
ATOM 26764 O O . PHE C 1 16 ? 30.069 2.235 10.306 1.00 0.00 16 PHE C O 9
ATOM 26781 N N . PHE C 1 17 ? 28.469 0.986 9.328 1.00 0.00 17 PHE C N 9
ATOM 26782 C CA . PHE C 1 17 ? 29.312 -0.205 9.222 1.00 0.00 17 PHE C CA 9
ATOM 26783 C C . PHE C 1 17 ? 30.479 0.028 8.261 1.00 0.00 17 PHE C C 9
ATOM 26784 O O . PHE C 1 17 ? 31.590 -0.439 8.505 1.00 0.00 17 PHE C O 9
ATOM 26801 N N . ILE C 1 18 ? 30.222 0.751 7.172 1.00 0.00 18 ILE C N 9
ATOM 26802 C CA . ILE C 1 18 ? 31.261 1.039 6.183 1.00 0.00 18 ILE C CA 9
ATOM 26803 C C . ILE C 1 18 ? 32.368 1.896 6.808 1.00 0.00 18 ILE C C 9
ATOM 26804 O O . ILE C 1 18 ? 33.550 1.684 6.553 1.00 0.00 18 ILE C O 9
ATOM 26820 N N . PHE C 1 19 ? 31.968 2.855 7.637 1.00 0.00 19 PHE C N 9
ATOM 26821 C CA . PHE C 1 19 ? 32.916 3.741 8.307 1.00 0.00 19 PHE C CA 9
ATOM 26822 C C . PHE C 1 19 ? 33.820 2.956 9.262 1.00 0.00 19 PHE C C 9
ATOM 26823 O O . PHE C 1 19 ? 35.017 3.223 9.362 1.00 0.00 19 PHE C O 9
ATOM 26840 N N . THR C 1 20 ? 33.235 1.985 9.957 1.00 0.00 20 THR C N 9
ATOM 26841 C CA . THR C 1 20 ? 33.974 1.158 10.911 1.00 0.00 20 THR C CA 9
ATOM 26842 C C . THR C 1 20 ? 34.998 0.249 10.235 1.00 0.00 20 THR C C 9
ATOM 26843 O O . THR C 1 20 ? 36.156 0.196 10.655 1.00 0.00 20 THR C O 9
ATOM 26854 N N . VAL C 1 21 ? 34.580 -0.459 9.186 1.00 0.00 21 VAL C N 9
ATOM 26855 C CA . VAL C 1 21 ? 35.482 -1.366 8.475 1.00 0.00 21 VAL C CA 9
ATOM 26856 C C . VAL C 1 21 ? 36.499 -0.575 7.657 1.00 0.00 21 VAL C C 9
ATOM 26857 O O . VAL C 1 21 ? 37.706 -0.806 7.759 1.00 0.00 21 VAL C O 9
ATOM 26870 N N . VAL C 1 22 ? 36.003 0.355 6.844 1.00 0.00 22 VAL C N 9
ATOM 26871 C CA . VAL C 1 22 ? 36.866 1.195 6.008 1.00 0.00 22 VAL C CA 9
ATOM 26872 C C . VAL C 1 22 ? 37.878 1.983 6.863 1.00 0.00 22 VAL C C 9
ATOM 26873 O O . VAL C 1 22 ? 38.901 2.436 6.352 1.00 0.00 22 VAL C O 9
ATOM 26886 N N . SER C 1 23 ? 37.588 2.136 8.158 1.00 0.00 23 SER C N 9
ATOM 26887 C CA . SER C 1 23 ? 38.478 2.855 9.067 1.00 0.00 23 SER C CA 9
ATOM 26888 C C . SER C 1 23 ? 39.623 1.928 9.487 1.00 0.00 23 SER C C 9
ATOM 26889 O O . SER C 1 23 ? 40.781 2.333 9.581 1.00 0.00 23 SER C O 9
ATOM 26897 N N . ALA C 1 24 ? 39.260 0.679 9.765 1.00 0.00 24 ALA C N 9
ATOM 26898 C CA . ALA C 1 24 ? 40.219 -0.343 10.171 1.00 0.00 24 ALA C CA 9
ATOM 26899 C C . ALA C 1 24 ? 41.288 -0.575 9.094 1.00 0.00 24 ALA C C 9
ATOM 26900 O O . ALA C 1 24 ? 42.470 -0.683 9.400 1.00 0.00 24 ALA C O 9
ATOM 26907 N N . ILE C 1 25 ? 40.859 -0.638 7.836 1.00 0.00 25 ILE C N 9
ATOM 26908 C CA . ILE C 1 25 ? 41.770 -0.859 6.709 1.00 0.00 25 ILE C CA 9
ATOM 26909 C C . ILE C 1 25 ? 42.695 0.341 6.445 1.00 0.00 25 ILE C C 9
ATOM 26910 O O . ILE C 1 25 ? 43.890 0.161 6.214 1.00 0.00 25 ILE C O 9
ATOM 26926 N N . THR C 1 26 ? 42.145 1.550 6.494 1.00 0.00 26 THR C N 9
ATOM 26927 C CA . THR C 1 26 ? 42.928 2.761 6.240 1.00 0.00 26 THR C CA 9
ATOM 26928 C C . THR C 1 26 ? 43.944 3.031 7.341 1.00 0.00 26 THR C C 9
ATOM 26929 O O . THR C 1 26 ? 45.070 3.456 7.077 1.00 0.00 26 THR C O 9
ATOM 26940 N N . LEU C 1 27 ? 43.531 2.790 8.571 1.00 0.00 27 LEU C N 9
ATOM 26941 C CA . LEU C 1 27 ? 44.386 3.009 9.726 1.00 0.00 27 LEU C CA 9
ATOM 26942 C C . LEU C 1 27 ? 45.381 1.864 9.940 1.00 0.00 27 LEU C C 9
ATOM 26943 O O . LEU C 1 27 ? 46.545 2.102 10.270 1.00 0.00 27 LEU C O 9
ATOM 26959 N N . LEU C 1 28 ? 44.922 0.629 9.748 1.00 0.00 28 LEU C N 9
ATOM 26960 C CA . LEU C 1 28 ? 45.777 -0.544 9.927 1.00 0.00 28 LEU C CA 9
ATOM 26961 C C . LEU C 1 28 ? 46.914 -0.578 8.907 1.00 0.00 28 LEU C C 9
ATOM 26962 O O . LEU C 1 28 ? 48.042 -0.935 9.244 1.00 0.00 28 LEU C O 9
ATOM 26978 N N . VAL C 1 29 ? 46.616 -0.196 7.666 1.00 0.00 29 VAL C N 9
ATOM 26979 C CA . VAL C 1 29 ? 47.624 -0.195 6.609 1.00 0.00 29 VAL C CA 9
ATOM 26980 C C . VAL C 1 29 ? 48.659 0.909 6.820 1.00 0.00 29 VAL C C 9
ATOM 26981 O O . VAL C 1 29 ? 49.847 0.708 6.576 1.00 0.00 29 VAL C O 9
ATOM 26994 N N . SER C 1 30 ? 48.203 2.064 7.289 1.00 0.00 30 SER C N 9
ATOM 26995 C CA . SER C 1 30 ? 49.090 3.197 7.527 1.00 0.00 30 SER C CA 9
ATOM 26996 C C . SER C 1 30 ? 50.101 2.901 8.633 1.00 0.00 30 SER C C 9
ATOM 26997 O O . SER C 1 30 ? 51.280 3.222 8.503 1.00 0.00 30 SER C O 9
ATOM 27005 N N . MET C 1 31 ? 49.635 2.281 9.713 1.00 0.00 31 MET C N 9
ATOM 27006 C CA . MET C 1 31 ? 50.503 1.950 10.842 1.00 0.00 31 MET C CA 9
ATOM 27007 C C . MET C 1 31 ? 51.424 0.766 10.545 1.00 0.00 31 MET C C 9
ATOM 27008 O O . MET C 1 31 ? 52.624 0.824 10.810 1.00 0.00 31 MET C O 9
ATOM 27022 N N . ALA C 1 32 ? 50.863 -0.298 9.978 1.00 0.00 32 ALA C N 9
ATOM 27023 C CA . ALA C 1 32 ? 51.635 -1.497 9.655 1.00 0.00 32 ALA C CA 9
ATOM 27024 C C . ALA C 1 32 ? 52.723 -1.240 8.615 1.00 0.00 32 ALA C C 9
ATOM 27025 O O . ALA C 1 32 ? 53.882 -1.609 8.809 1.00 0.00 32 ALA C O 9
ATOM 27032 N N . PHE C 1 33 ? 52.346 -0.596 7.518 1.00 0.00 33 PHE C N 9
ATOM 27033 C CA . PHE C 1 33 ? 53.282 -0.298 6.437 1.00 0.00 33 PHE C CA 9
ATOM 27034 C C . PHE C 1 33 ? 54.296 0.778 6.819 1.00 0.00 33 PHE C C 9
ATOM 27035 O O . PHE C 1 33 ? 55.477 0.659 6.495 1.00 0.00 33 PHE C O 9
ATOM 27052 N N . LEU C 1 34 ? 53.837 1.830 7.498 1.00 0.00 34 LEU C N 9
ATOM 27053 C CA . LEU C 1 34 ? 54.725 2.921 7.909 1.00 0.00 34 LEU C CA 9
ATOM 27054 C C . LEU C 1 34 ? 55.804 2.431 8.876 1.00 0.00 34 LEU C C 9
ATOM 27055 O O . LEU C 1 34 ? 56.942 2.898 8.829 1.00 0.00 34 LEU C O 9
ATOM 27071 N N . THR C 1 35 ? 55.442 1.492 9.747 1.00 0.00 35 THR C N 9
ATOM 27072 C CA . THR C 1 35 ? 56.388 0.950 10.719 1.00 0.00 35 THR C CA 9
ATOM 27073 C C . THR C 1 35 ? 57.445 0.086 10.031 1.00 0.00 35 THR C C 9
ATOM 27074 O O . THR C 1 35 ? 58.632 0.175 10.350 1.00 0.00 35 THR C O 9
ATOM 27085 N N . ALA C 1 36 ? 57.007 -0.746 9.090 1.00 0.00 36 ALA C N 9
ATOM 27086 C CA . ALA C 1 36 ? 57.916 -1.623 8.361 1.00 0.00 36 ALA C CA 9
ATOM 27087 C C . ALA C 1 36 ? 58.874 -0.823 7.482 1.00 0.00 36 ALA C C 9
ATOM 27088 O O . ALA C 1 36 ? 60.090 -1.005 7.548 1.00 0.00 36 ALA C O 9
ATOM 27095 N N . THR C 1 37 ? 58.315 0.064 6.663 1.00 0.00 37 THR C N 9
ATOM 27096 C CA . THR C 1 37 ? 59.115 0.897 5.767 1.00 0.00 37 THR C CA 9
ATOM 27097 C C . THR C 1 37 ? 60.055 1.820 6.544 1.00 0.00 37 THR C C 9
ATOM 27098 O O . THR C 1 37 ? 61.189 2.057 6.127 1.00 0.00 37 THR C O 9
AT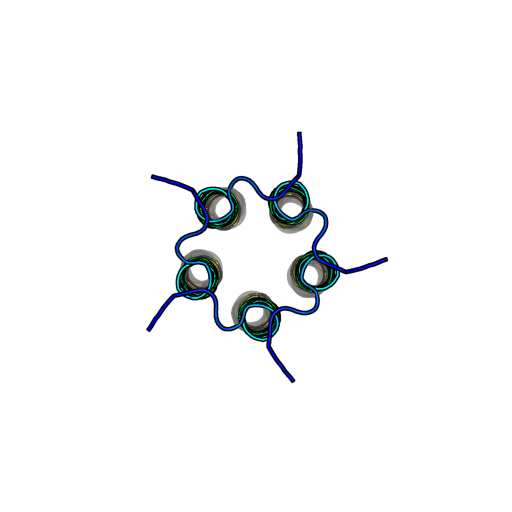OM 27109 N N . ARG C 1 38 ? 59.574 2.337 7.673 1.00 0.00 38 ARG C N 9
ATOM 27110 C CA . ARG C 1 38 ? 60.368 3.234 8.507 1.00 0.00 38 ARG C CA 9
ATOM 27111 C C . ARG C 1 38 ? 59.966 3.110 9.974 1.00 0.00 38 ARG C C 9
ATOM 27112 O O . ARG C 1 38 ? 58.856 3.565 10.322 1.00 0.00 38 ARG C O 9
ATOM 27134 N N . MET D 1 1 ? 12.026 -13.931 20.864 1.00 0.00 1 MET D N 9
ATOM 27135 C CA . MET D 1 1 ? 12.904 -12.827 20.401 1.00 0.00 1 MET D CA 9
ATOM 27136 C C . MET D 1 1 ? 12.089 -11.730 19.727 1.00 0.00 1 MET D C 9
ATOM 27137 O O . MET D 1 1 ? 11.381 -11.981 18.752 1.00 0.00 1 MET D O 9
ATOM 27153 N N . LEU D 1 2 ? 12.191 -10.510 20.255 1.00 0.00 2 LEU D N 9
ATOM 27154 C CA . LEU D 1 2 ? 11.463 -9.362 19.710 1.00 0.00 2 LEU D CA 9
ATOM 27155 C C . LEU D 1 2 ? 12.429 -8.381 19.030 1.00 0.00 2 LEU D C 9
ATOM 27156 O O . LEU D 1 2 ? 12.866 -7.409 19.649 1.00 0.00 2 LEU D O 9
ATOM 27172 N N . PRO D 1 3 ? 12.785 -8.619 17.745 1.00 0.00 3 PRO D N 9
ATOM 27173 C CA . PRO D 1 3 ? 13.701 -7.737 17.014 1.00 0.00 3 PRO D CA 9
ATOM 27174 C C . PRO D 1 3 ? 13.009 -6.481 16.488 1.00 0.00 3 PRO D C 9
ATOM 27175 O O . PRO D 1 3 ? 13.625 -5.421 16.382 1.00 0.00 3 PRO D O 9
ATOM 27186 N N . PHE D 1 4 ? 11.721 -6.608 16.156 1.00 0.00 4 PHE D N 9
ATOM 27187 C CA . PHE D 1 4 ? 10.933 -5.486 15.639 1.00 0.00 4 PHE D CA 9
ATOM 27188 C C . PHE D 1 4 ? 11.526 -4.951 14.334 1.00 0.00 4 PHE D C 9
ATOM 27189 O O . PHE D 1 4 ? 12.650 -5.293 13.966 1.00 0.00 4 PHE D O 9
ATOM 27206 N N . VAL D 1 5 ? 10.759 -4.112 13.643 1.00 0.00 5 VAL D N 9
ATOM 27207 C CA . VAL D 1 5 ? 11.202 -3.529 12.380 1.00 0.00 5 VAL D CA 9
ATOM 27208 C C . VAL D 1 5 ? 12.406 -2.610 12.581 1.00 0.00 5 VAL D C 9
ATOM 27209 O O . VAL D 1 5 ? 12.291 -1.542 13.183 1.00 0.00 5 VAL D O 9
ATOM 27222 N N . GLN D 1 6 ? 13.558 -3.039 12.075 1.00 0.00 6 GLN D N 9
ATOM 27223 C CA . GLN D 1 6 ? 14.788 -2.261 12.193 1.00 0.00 6 GLN D CA 9
ATOM 27224 C C . GLN D 1 6 ? 15.757 -2.613 11.072 1.00 0.00 6 GLN D C 9
ATOM 27225 O O . GLN D 1 6 ? 16.266 -1.735 10.376 1.00 0.00 6 GLN D O 9
ATOM 27239 N N . GLU D 1 7 ? 16.011 -3.909 10.901 1.00 0.00 7 GLU D N 9
ATOM 27240 C CA . GLU D 1 7 ? 16.919 -4.393 9.863 1.00 0.00 7 GLU D CA 9
ATOM 27241 C C . GLU D 1 7 ? 16.131 -5.002 8.709 1.00 0.00 7 GLU D C 9
ATOM 27242 O O . GLU D 1 7 ? 14.899 -5.014 8.727 1.00 0.00 7 GLU D O 9
ATOM 27254 N N . ARG D 1 8 ? 16.845 -5.507 7.707 1.00 0.00 8 ARG D N 9
ATOM 27255 C CA . ARG D 1 8 ? 16.214 -6.121 6.539 1.00 0.00 8 ARG D CA 9
ATOM 27256 C C . ARG D 1 8 ? 16.959 -7.391 6.141 1.00 0.00 8 ARG D C 9
ATOM 27257 O O . ARG D 1 8 ? 18.158 -7.522 6.397 1.00 0.00 8 ARG D O 9
ATOM 27278 N N . ILE D 1 9 ? 16.248 -8.314 5.502 1.00 0.00 9 ILE D N 9
ATOM 27279 C CA . ILE D 1 9 ? 16.844 -9.576 5.072 1.00 0.00 9 ILE D CA 9
ATOM 27280 C C . ILE D 1 9 ? 17.900 -9.343 3.991 1.00 0.00 9 ILE D C 9
ATOM 27281 O O . ILE D 1 9 ? 18.936 -10.009 3.976 1.00 0.00 9 ILE D O 9
ATOM 27297 N N . GLY D 1 10 ? 17.631 -8.394 3.095 1.00 0.00 10 GLY D N 9
ATOM 27298 C CA . GLY D 1 10 ? 18.568 -8.089 2.025 1.00 0.00 10 GLY D CA 9
ATOM 27299 C C . GLY D 1 10 ? 19.665 -7.146 2.479 1.00 0.00 10 GLY D C 9
ATOM 27300 O O . GLY D 1 10 ? 20.832 -7.322 2.128 1.00 0.00 10 GLY D O 9
ATOM 27304 N N . LEU D 1 11 ? 19.282 -6.137 3.264 1.00 0.00 11 LEU D N 9
ATOM 27305 C CA . LEU D 1 11 ? 20.228 -5.145 3.786 1.00 0.00 11 LEU D CA 9
ATOM 27306 C C . LEU D 1 11 ? 21.371 -5.813 4.555 1.00 0.00 11 LEU D C 9
ATOM 27307 O O . LEU D 1 11 ? 22.519 -5.368 4.490 1.00 0.00 11 LEU D O 9
ATOM 27323 N N . PHE D 1 12 ? 21.044 -6.879 5.280 1.00 0.00 12 PHE D N 9
ATOM 27324 C CA . PHE D 1 12 ? 22.041 -7.612 6.056 1.00 0.00 12 PHE D CA 9
ATOM 27325 C C . PHE D 1 12 ? 23.057 -8.297 5.139 1.00 0.00 12 PHE D C 9
ATOM 27326 O O . PHE D 1 12 ? 24.219 -8.469 5.509 1.00 0.00 12 PHE D O 9
ATOM 27343 N N . ILE D 1 13 ? 22.616 -8.674 3.936 1.00 0.00 13 ILE D N 9
ATOM 27344 C CA . ILE D 1 13 ? 23.486 -9.341 2.966 1.00 0.00 13 ILE D CA 9
ATOM 27345 C C . ILE D 1 13 ? 24.651 -8.440 2.560 1.00 0.00 13 ILE D C 9
ATOM 27346 O O . ILE D 1 13 ? 25.809 -8.838 2.656 1.00 0.00 13 ILE D O 9
ATOM 27362 N N . VAL D 1 14 ? 24.340 -7.221 2.122 1.00 0.00 14 VAL D N 9
ATOM 27363 C CA . VAL D 1 14 ? 25.371 -6.273 1.702 1.00 0.00 14 VAL D CA 9
ATOM 27364 C C . VAL D 1 14 ? 26.243 -5.857 2.884 1.00 0.00 14 VAL D C 9
ATOM 27365 O O . VAL D 1 14 ? 27.468 -5.851 2.788 1.00 0.00 14 VAL D O 9
ATOM 27378 N N . ASN D 1 15 ? 25.606 -5.511 4.005 1.00 0.00 15 ASN D N 9
ATOM 27379 C CA . ASN D 1 15 ? 26.327 -5.092 5.216 1.00 0.00 15 ASN D CA 9
ATOM 27380 C C . ASN D 1 15 ? 27.426 -6.090 5.593 1.00 0.00 15 ASN D C 9
ATOM 27381 O O . ASN D 1 15 ? 28.589 -5.719 5.767 1.00 0.00 15 ASN D O 9
ATOM 27392 N N . PHE D 1 16 ? 27.040 -7.354 5.707 1.00 0.00 16 PHE D N 9
ATOM 27393 C CA . PHE D 1 16 ? 27.976 -8.419 6.059 1.00 0.00 16 PHE D CA 9
ATOM 27394 C C . PHE D 1 16 ? 28.945 -8.726 4.912 1.00 0.00 16 PHE D C 9
ATOM 27395 O O . PHE D 1 16 ? 30.093 -9.105 5.152 1.00 0.00 16 PHE D O 9
ATOM 27412 N N . PHE D 1 17 ? 28.486 -8.558 3.671 1.00 0.00 17 PHE D N 9
ATOM 27413 C CA . PHE D 1 17 ? 29.323 -8.827 2.500 1.00 0.00 17 PHE D CA 9
ATOM 27414 C C . PHE D 1 17 ? 30.488 -7.841 2.418 1.00 0.00 17 PHE D C 9
ATOM 27415 O O . PHE D 1 17 ? 31.599 -8.218 2.044 1.00 0.00 17 PHE D O 9
ATOM 27432 N N . ILE D 1 18 ? 30.236 -6.581 2.771 1.00 0.00 18 ILE D N 9
ATOM 27433 C CA . ILE D 1 18 ? 31.273 -5.552 2.734 1.00 0.00 18 ILE D CA 9
ATOM 27434 C C . ILE D 1 18 ? 32.387 -5.884 3.736 1.00 0.00 18 ILE D C 9
ATOM 27435 O O . ILE D 1 18 ? 33.567 -5.705 3.449 1.00 0.00 18 ILE D O 9
ATOM 27451 N N . PHE D 1 19 ? 31.991 -6.374 4.906 1.00 0.00 19 PHE D N 9
ATOM 27452 C CA . PHE D 1 19 ? 32.946 -6.738 5.951 1.00 0.00 19 PHE D CA 9
ATOM 27453 C C . PHE D 1 19 ? 33.847 -7.889 5.495 1.00 0.00 19 PHE D C 9
ATOM 27454 O O . PHE D 1 19 ? 35.047 -7.902 5.774 1.00 0.00 19 PHE D O 9
ATOM 27471 N N . THR D 1 20 ? 33.258 -8.851 4.789 1.00 0.00 20 THR D N 9
ATOM 27472 C CA . THR D 1 20 ? 33.995 -10.013 4.294 1.00 0.00 20 THR D CA 9
ATOM 27473 C C . THR D 1 20 ? 35.013 -9.652 3.214 1.00 0.00 20 THR D C 9
ATOM 27474 O O . THR D 1 20 ? 36.171 -10.067 3.288 1.00 0.00 20 THR D O 9
ATOM 27485 N N . VAL D 1 21 ? 34.589 -8.871 2.219 1.00 0.00 21 VAL D N 9
ATOM 27486 C CA . VAL D 1 21 ? 35.486 -8.476 1.132 1.00 0.00 21 VAL D CA 9
ATOM 27487 C C . VAL D 1 21 ? 36.506 -7.455 1.626 1.00 0.00 21 VAL D C 9
ATOM 27488 O O . VAL D 1 21 ? 37.711 -7.624 1.431 1.00 0.00 21 VAL D O 9
ATOM 27501 N N . VAL D 1 22 ? 36.014 -6.395 2.263 1.00 0.00 22 VAL D N 9
ATOM 27502 C CA . VAL D 1 22 ? 36.880 -5.341 2.799 1.00 0.00 22 VAL D CA 9
ATOM 27503 C C . VAL D 1 22 ? 37.897 -5.910 3.805 1.00 0.00 22 VAL D C 9
ATOM 27504 O O . VAL D 1 22 ? 38.922 -5.284 4.073 1.00 0.00 22 VAL D O 9
ATOM 27517 N N . SER D 1 23 ? 37.609 -7.095 4.353 1.00 0.00 23 SER D N 9
ATOM 27518 C CA . SER D 1 23 ? 38.504 -7.737 5.313 1.00 0.00 23 SER D CA 9
ATOM 27519 C C . SER D 1 23 ? 39.645 -8.423 4.555 1.00 0.00 23 SER D C 9
ATOM 27520 O O . SER D 1 23 ? 40.805 -8.388 4.963 1.00 0.00 23 SER D O 9
ATOM 27528 N N . ALA D 1 24 ? 39.276 -9.073 3.455 1.00 0.00 24 ALA D N 9
ATOM 27529 C CA . ALA D 1 24 ? 40.232 -9.775 2.603 1.00 0.00 24 ALA D CA 9
ATOM 27530 C C . ALA D 1 24 ? 41.296 -8.823 2.045 1.00 0.00 24 ALA D C 9
ATOM 27531 O O . ALA D 1 24 ? 42.479 -9.148 2.029 1.00 0.00 24 ALA D O 9
ATOM 27538 N N . ILE D 1 25 ? 40.865 -7.645 1.597 1.00 0.00 25 ILE D N 9
ATOM 27539 C CA . ILE D 1 25 ? 41.774 -6.643 1.034 1.00 0.00 25 ILE D CA 9
ATOM 27540 C C . ILE D 1 25 ? 42.704 -6.022 2.089 1.00 0.00 25 ILE D C 9
ATOM 27541 O O . ILE D 1 25 ? 43.899 -5.857 1.840 1.00 0.00 25 ILE D O 9
ATOM 27557 N N . THR D 1 26 ? 42.160 -5.694 3.257 1.00 0.00 26 THR D N 9
ATOM 27558 C CA . THR D 1 26 ? 42.950 -5.078 4.327 1.00 0.00 26 THR D CA 9
ATOM 27559 C C . THR D 1 26 ? 43.969 -6.043 4.918 1.00 0.00 26 THR D C 9
ATOM 27560 O O . THR D 1 26 ? 45.097 -5.660 5.235 1.00 0.00 26 THR D O 9
ATOM 27571 N N . LEU D 1 27 ? 43.556 -7.288 5.071 1.00 0.00 27 LEU D N 9
ATOM 27572 C CA . LEU D 1 27 ? 44.413 -8.318 5.632 1.00 0.00 27 LEU D CA 9
ATOM 27573 C C . LEU D 1 27 ? 45.402 -8.875 4.603 1.00 0.00 27 LEU D C 9
ATOM 27574 O O . LEU D 1 27 ? 46.568 -9.117 4.925 1.00 0.00 27 LEU D O 9
ATOM 27590 N N . LEU D 1 28 ? 44.938 -9.074 3.372 1.00 0.00 28 LEU D N 9
ATOM 27591 C CA . LEU D 1 28 ? 45.787 -9.607 2.307 1.00 0.00 28 LEU D CA 9
ATOM 27592 C C . LEU D 1 28 ? 46.922 -8.647 1.954 1.00 0.00 28 LEU D C 9
ATOM 27593 O O . LEU D 1 28 ? 48.050 -9.079 1.712 1.00 0.00 28 LEU D O 9
ATOM 27609 N N . VAL D 1 29 ? 46.624 -7.350 1.935 1.00 0.00 29 VAL D N 9
ATOM 27610 C CA . VAL D 1 29 ? 47.631 -6.345 1.603 1.00 0.00 29 VAL D CA 9
ATOM 27611 C C . VAL D 1 29 ? 48.673 -6.205 2.712 1.00 0.00 29 VAL D C 9
ATOM 27612 O O . VAL D 1 29 ? 49.858 -6.036 2.440 1.00 0.00 29 VAL D O 9
ATOM 27625 N N . SER D 1 30 ? 48.222 -6.293 3.959 1.00 0.00 30 SER D N 9
ATOM 27626 C CA . SER D 1 30 ? 49.117 -6.169 5.105 1.00 0.00 30 SER D CA 9
ATOM 27627 C C . SER D 1 30 ? 50.127 -7.314 5.161 1.00 0.00 30 SER D C 9
ATOM 27628 O O . SER D 1 30 ? 51.307 -7.092 5.419 1.00 0.00 30 SER D O 9
ATOM 27636 N N . MET D 1 31 ? 49.660 -8.532 4.907 1.00 0.00 31 MET D N 9
ATOM 27637 C CA . MET D 1 31 ? 50.527 -9.709 4.936 1.00 0.00 31 MET D CA 9
ATOM 27638 C C . MET D 1 31 ? 51.442 -9.792 3.712 1.00 0.00 31 MET D C 9
ATOM 27639 O O . MET D 1 31 ? 52.641 -10.027 3.845 1.00 0.00 31 MET D O 9
ATOM 27653 N N . ALA D 1 32 ? 50.874 -9.581 2.529 1.00 0.00 32 ALA D N 9
ATOM 27654 C CA . ALA D 1 32 ? 51.640 -9.646 1.284 1.00 0.00 32 ALA D CA 9
ATOM 27655 C C . ALA D 1 32 ? 52.726 -8.576 1.202 1.00 0.00 32 ALA D C 9
ATOM 27656 O O . ALA D 1 32 ? 53.884 -8.877 0.904 1.00 0.00 32 ALA D O 9
ATOM 27663 N N . PHE D 1 33 ? 52.351 -7.334 1.478 1.00 0.00 33 PHE D N 9
ATOM 27664 C CA . PHE D 1 33 ? 53.288 -6.215 1.421 1.00 0.00 33 PHE D CA 9
ATOM 27665 C C . PHE D 1 33 ? 54.308 -6.245 2.558 1.00 0.00 33 PHE D C 9
ATOM 27666 O O . PHE D 1 33 ? 55.489 -5.975 2.338 1.00 0.00 33 PHE D O 9
ATOM 27683 N N . LEU D 1 34 ? 53.855 -6.567 3.770 1.00 0.00 34 LEU D N 9
ATOM 27684 C CA . LEU D 1 34 ? 54.749 -6.621 4.930 1.00 0.00 34 LEU D CA 9
ATOM 27685 C C . LEU D 1 34 ? 55.827 -7.692 4.759 1.00 0.00 34 LEU D C 9
ATOM 27686 O O . LEU D 1 34 ? 56.968 -7.503 5.182 1.00 0.00 34 LEU D O 9
ATOM 27702 N N . THR D 1 35 ? 55.462 -8.811 4.136 1.00 0.00 35 THR D N 9
ATOM 27703 C CA . THR D 1 35 ? 56.407 -9.902 3.915 1.00 0.00 35 THR D CA 9
ATOM 27704 C C . THR D 1 35 ? 57.459 -9.516 2.876 1.00 0.00 35 THR D C 9
ATOM 27705 O O . THR D 1 35 ? 58.646 -9.792 3.051 1.00 0.00 35 THR D O 9
ATOM 27716 N N . ALA D 1 36 ? 57.014 -8.877 1.796 1.00 0.00 36 ALA D N 9
ATOM 27717 C CA . ALA D 1 36 ? 57.918 -8.456 0.730 1.00 0.00 36 ALA D CA 9
ATOM 27718 C C . ALA D 1 36 ? 58.879 -7.374 1.215 1.00 0.00 36 ALA D C 9
ATOM 27719 O O . ALA D 1 36 ? 60.095 -7.492 1.056 1.00 0.00 36 ALA D O 9
ATOM 27726 N N . THR D 1 37 ? 58.324 -6.320 1.808 1.00 0.00 37 THR D N 9
ATOM 27727 C CA . THR D 1 37 ? 59.126 -5.211 2.319 1.00 0.00 37 THR D CA 9
ATOM 27728 C C . THR D 1 37 ? 60.073 -5.664 3.432 1.00 0.00 37 THR D C 9
ATOM 27729 O O . THR D 1 37 ? 61.208 -5.194 3.523 1.00 0.00 37 THR D O 9
ATOM 27740 N N . ARG D 1 38 ? 59.596 -6.577 4.276 1.00 0.00 38 ARG D N 9
ATOM 27741 C CA . ARG D 1 38 ? 60.395 -7.095 5.384 1.00 0.00 38 ARG D CA 9
ATOM 27742 C C . ARG D 1 38 ? 59.994 -8.527 5.720 1.00 0.00 38 ARG D C 9
ATOM 27743 O O . ARG D 1 38 ? 58.888 -8.718 6.267 1.00 0.00 38 ARG D O 9
ATOM 27765 N N . MET E 1 1 ? 11.980 -24.135 -6.864 1.00 0.00 1 MET E N 9
ATOM 27766 C CA . MET E 1 1 ? 12.865 -23.353 -5.960 1.00 0.00 1 MET E CA 9
ATOM 27767 C C . MET E 1 1 ? 12.054 -22.373 -5.121 1.00 0.00 1 MET E C 9
ATOM 27768 O O . MET E 1 1 ? 11.342 -21.521 -5.656 1.00 0.00 1 MET E O 9
ATOM 27784 N N . LEU E 1 2 ? 12.163 -22.498 -3.798 1.00 0.00 2 LEU E N 9
ATOM 27785 C CA . LEU E 1 2 ? 11.440 -21.624 -2.871 1.00 0.00 2 LEU E CA 9
ATOM 27786 C C . LEU E 1 2 ? 12.410 -20.675 -2.153 1.00 0.00 2 LEU E C 9
ATOM 27787 O O . LEU E 1 2 ? 12.853 -20.965 -1.039 1.00 0.00 2 LEU E O 9
ATOM 27803 N N . PRO E 1 3 ? 12.763 -19.526 -2.778 1.00 0.00 3 PRO E N 9
ATOM 27804 C CA . PRO E 1 3 ? 13.682 -18.559 -2.171 1.00 0.00 3 PRO E CA 9
ATOM 27805 C C . PRO E 1 3 ? 12.996 -17.670 -1.135 1.00 0.00 3 PRO E C 9
ATOM 27806 O O . PRO E 1 3 ? 13.618 -17.242 -0.163 1.00 0.00 3 PRO E O 9
ATOM 27817 N N . PHE E 1 4 ? 11.707 -17.393 -1.351 1.00 0.00 4 PHE E N 9
ATOM 27818 C CA . PHE E 1 4 ? 10.925 -16.554 -0.440 1.00 0.00 4 PHE E CA 9
ATOM 27819 C C . PHE E 1 4 ? 11.518 -15.148 -0.337 1.00 0.00 4 PHE E C 9
ATOM 27820 O O . PHE E 1 4 ? 12.640 -14.905 -0.782 1.00 0.00 4 PHE E O 9
ATOM 27837 N N . VAL E 1 5 ? 10.755 -14.232 0.250 1.00 0.00 5 VAL E N 9
ATOM 27838 C CA . VAL E 1 5 ? 11.199 -12.850 0.413 1.00 0.00 5 VAL E CA 9
ATOM 27839 C C . VAL E 1 5 ? 12.409 -12.759 1.342 1.00 0.00 5 VAL E C 9
ATOM 27840 O O . VAL E 1 5 ? 12.300 -13.001 2.545 1.00 0.00 5 VAL E O 9
ATOM 27853 N N . GLN E 1 6 ? 13.558 -12.410 0.772 1.00 0.00 6 GLN E N 9
ATOM 27854 C CA . GLN E 1 6 ? 14.791 -12.283 1.542 1.00 0.00 6 GLN E CA 9
ATOM 27855 C C . GLN E 1 6 ? 15.759 -11.324 0.854 1.00 0.00 6 GLN E C 9
ATOM 27856 O O . GLN E 1 6 ? 16.271 -10.391 1.472 1.00 0.00 6 GLN E O 9
ATOM 27870 N N . GLU E 1 7 ? 16.005 -11.563 -0.432 1.00 0.00 7 GLU E N 9
ATOM 27871 C CA . GLU E 1 7 ? 16.909 -10.726 -1.218 1.00 0.00 7 GLU E CA 9
ATOM 27872 C C . GLU E 1 7 ? 16.115 -9.816 -2.149 1.00 0.00 7 GLU E C 9
ATOM 27873 O O . GLU E 1 7 ? 14.884 -9.837 -2.148 1.00 0.00 7 GLU E O 9
ATOM 27885 N N . ARG E 1 8 ? 16.826 -9.020 -2.943 1.00 0.00 8 ARG E N 9
ATOM 27886 C CA . ARG E 1 8 ? 16.190 -8.099 -3.885 1.00 0.00 8 ARG E CA 9
ATOM 27887 C C . ARG E 1 8 ? 16.929 -8.113 -5.218 1.00 0.00 8 ARG E C 9
ATOM 27888 O O . ARG E 1 8 ? 18.127 -8.396 -5.271 1.00 0.00 8 ARG E O 9
ATOM 27909 N N . ILE E 1 9 ? 16.212 -7.790 -6.291 1.00 0.00 9 ILE E N 9
ATOM 27910 C CA . ILE E 1 9 ? 16.799 -7.770 -7.629 1.00 0.00 9 ILE E CA 9
ATOM 27911 C C . ILE E 1 9 ? 17.857 -6.671 -7.745 1.00 0.00 9 ILE E C 9
ATOM 27912 O O . ILE E 1 9 ? 18.889 -6.865 -8.389 1.00 0.00 9 ILE E O 9
ATOM 27928 N N . GLY E 1 10 ? 17.592 -5.524 -7.118 1.00 0.00 10 GLY E N 9
ATOM 27929 C CA . GLY E 1 10 ? 18.528 -4.414 -7.164 1.00 0.00 10 GLY E CA 9
ATOM 27930 C C . GLY E 1 10 ? 19.630 -4.555 -6.133 1.00 0.00 10 GLY E C 9
ATOM 27931 O O . GLY E 1 10 ? 20.796 -4.277 -6.415 1.00 0.00 10 GLY E O 9
ATOM 27935 N N . LEU E 1 11 ? 19.253 -4.990 -4.929 1.00 0.00 11 LEU E N 9
ATOM 27936 C CA . LEU E 1 11 ? 20.205 -5.181 -3.829 1.00 0.00 11 LEU E CA 9
ATOM 27937 C C . LEU E 1 11 ? 21.345 -6.118 -4.232 1.00 0.00 11 LEU E C 9
ATOM 27938 O O . LEU E 1 11 ? 22.496 -5.919 -3.835 1.00 0.00 11 LEU E O 9
ATOM 27954 N N . PHE E 1 12 ? 21.015 -7.137 -5.020 1.00 0.00 12 PHE E N 9
ATOM 27955 C CA . PHE E 1 12 ? 22.008 -8.102 -5.483 1.00 0.00 12 PHE E CA 9
ATOM 27956 C C . PHE E 1 12 ? 23.020 -7.442 -6.423 1.00 0.00 12 PHE E C 9
ATOM 27957 O O . PHE E 1 12 ? 24.181 -7.847 -6.479 1.00 0.00 12 PHE E O 9
ATOM 27974 N N . ILE E 1 13 ? 22.575 -6.413 -7.153 1.00 0.00 13 ILE E N 9
ATOM 27975 C CA . ILE E 1 13 ? 23.441 -5.697 -8.091 1.00 0.00 13 ILE E CA 9
ATOM 27976 C C . ILE E 1 13 ? 24.610 -5.034 -7.365 1.00 0.00 13 ILE E C 9
ATOM 27977 O O . ILE E 1 13 ? 25.767 -5.250 -7.720 1.00 0.00 13 ILE E O 9
ATOM 27993 N N . VAL E 1 14 ? 24.305 -4.241 -6.340 1.00 0.00 14 VAL E N 9
ATOM 27994 C CA . VAL E 1 14 ? 25.340 -3.549 -5.573 1.00 0.00 14 VAL E CA 9
ATOM 27995 C C . VAL E 1 14 ? 26.215 -4.545 -4.817 1.00 0.00 14 VAL E C 9
ATOM 27996 O O . VAL E 1 14 ? 27.440 -4.452 -4.847 1.00 0.00 14 VAL E O 9
ATOM 28009 N N . ASN E 1 15 ? 25.582 -5.503 -4.138 1.00 0.00 15 ASN E N 9
ATOM 28010 C CA . ASN E 1 15 ? 26.306 -6.525 -3.370 1.00 0.00 15 ASN E CA 9
ATOM 28011 C C . ASN E 1 15 ? 27.402 -7.193 -4.207 1.00 0.00 15 ASN E C 9
ATOM 28012 O O . ASN E 1 15 ? 28.565 -7.244 -3.808 1.00 0.00 15 ASN E O 9
ATOM 28023 N N . PHE E 1 16 ? 27.009 -7.693 -5.372 1.00 0.00 16 PHE E N 9
ATOM 28024 C CA . PHE E 1 16 ? 27.939 -8.355 -6.282 1.00 0.00 16 PHE E CA 9
ATOM 28025 C C . PHE E 1 16 ? 28.906 -7.361 -6.934 1.00 0.00 16 PHE E C 9
ATOM 28026 O O . PHE E 1 16 ? 30.051 -7.706 -7.225 1.00 0.00 16 PHE E O 9
ATOM 28043 N N . PHE E 1 17 ? 28.446 -6.128 -7.155 1.00 0.00 17 PHE E N 9
ATOM 28044 C CA . PHE E 1 17 ? 29.279 -5.098 -7.778 1.00 0.00 17 PHE E CA 9
ATOM 28045 C C . PHE E 1 17 ? 30.451 -4.716 -6.871 1.00 0.00 17 PHE E C 9
ATOM 28046 O O . PHE E 1 17 ? 31.558 -4.477 -7.352 1.00 0.00 17 PHE E O 9
ATOM 28063 N N . ILE E 1 18 ? 30.204 -4.662 -5.563 1.00 0.00 18 ILE E N 9
ATOM 28064 C CA . ILE E 1 18 ? 31.248 -4.309 -4.599 1.00 0.00 18 ILE E CA 9
ATOM 28065 C C . ILE E 1 18 ? 32.360 -5.366 -4.612 1.00 0.00 18 ILE E C 9
ATOM 28066 O O . ILE E 1 18 ? 33.541 -5.037 -4.538 1.00 0.00 18 ILE E O 9
ATOM 28082 N N . PHE E 1 19 ? 31.964 -6.630 -4.714 1.00 0.00 19 PHE E N 9
ATOM 28083 C CA . PHE E 1 19 ? 32.918 -7.735 -4.743 1.00 0.00 19 PHE E CA 9
ATOM 28084 C C . PHE E 1 19 ? 33.814 -7.657 -5.984 1.00 0.00 19 PHE E C 9
ATOM 28085 O O . PHE E 1 19 ? 35.012 -7.927 -5.916 1.00 0.00 19 PHE E O 9
ATOM 28102 N N . THR E 1 20 ? 33.218 -7.283 -7.114 1.00 0.00 20 THR E N 9
ATOM 28103 C CA . THR E 1 20 ? 33.947 -7.171 -8.376 1.00 0.00 20 THR E CA 9
ATOM 28104 C C . THR E 1 20 ? 34.966 -6.034 -8.372 1.00 0.00 20 THR E C 9
ATOM 28105 O O . THR E 1 20 ? 36.121 -6.233 -8.750 1.00 0.00 20 THR E O 9
ATOM 28116 N N . VAL E 1 21 ? 34.545 -4.847 -7.935 1.00 0.00 21 VAL E N 9
ATOM 28117 C CA . VAL E 1 21 ? 35.441 -3.690 -7.900 1.00 0.00 21 VAL E CA 9
ATOM 28118 C C . VAL E 1 21 ? 36.469 -3.844 -6.782 1.00 0.00 21 VAL E C 9
ATOM 28119 O O . VAL E 1 21 ? 37.673 -3.713 -7.009 1.00 0.00 21 VAL E O 9
ATOM 28132 N N . VAL E 1 22 ? 35.983 -4.123 -5.573 1.00 0.00 22 VAL E N 9
ATOM 28133 C CA . VAL E 1 22 ? 36.855 -4.306 -4.409 1.00 0.00 22 VAL E CA 9
ATOM 28134 C C . VAL E 1 22 ? 37.871 -5.440 -4.646 1.00 0.00 22 VAL E C 9
ATOM 28135 O O . VAL E 1 22 ? 38.899 -5.503 -3.974 1.00 0.00 22 VAL E O 9
ATOM 28148 N N . SER E 1 23 ? 37.577 -6.328 -5.602 1.00 0.00 23 SER E N 9
ATOM 28149 C CA . SER E 1 23 ? 38.470 -7.440 -5.919 1.00 0.00 23 SER E CA 9
ATOM 28150 C C . SER E 1 23 ? 39.606 -6.932 -6.812 1.00 0.00 23 SER E C 9
ATOM 28151 O O . SER E 1 23 ? 40.768 -7.310 -6.660 1.00 0.00 23 SER E O 9
ATOM 28159 N N . ALA E 1 24 ? 39.232 -6.087 -7.770 1.00 0.00 24 ALA E N 9
ATOM 28160 C CA . ALA E 1 24 ? 40.183 -5.493 -8.706 1.00 0.00 24 ALA E CA 9
ATOM 28161 C C . ALA E 1 24 ? 41.253 -4.668 -7.979 1.00 0.00 24 ALA E C 9
ATOM 28162 O O . ALA E 1 24 ? 42.432 -4.755 -8.299 1.00 0.00 24 ALA E O 9
ATOM 28169 N N . ILE E 1 25 ? 40.825 -3.878 -6.995 1.00 0.00 25 ILE E N 9
ATOM 28170 C CA . ILE E 1 25 ? 41.740 -3.033 -6.220 1.00 0.00 25 ILE E CA 9
ATOM 28171 C C . ILE E 1 25 ? 42.676 -3.844 -5.308 1.00 0.00 25 ILE E C 9
ATOM 28172 O O . ILE E 1 25 ? 43.870 -3.558 -5.236 1.00 0.00 25 ILE E O 9
ATOM 28188 N N . THR E 1 26 ? 42.134 -4.854 -4.632 1.00 0.00 26 THR E N 9
ATOM 28189 C CA . THR E 1 26 ? 42.929 -5.682 -3.721 1.00 0.00 26 THR E CA 9
ATOM 28190 C C . THR E 1 26 ? 43.943 -6.542 -4.461 1.00 0.00 26 THR E C 9
ATOM 28191 O O . THR E 1 26 ? 45.073 -6.726 -4.005 1.00 0.00 26 THR E O 9
ATOM 28202 N N . LEU E 1 27 ? 43.524 -7.073 -5.596 1.00 0.00 27 LEU E N 9
ATOM 28203 C CA . LEU E 1 27 ? 44.377 -7.924 -6.407 1.00 0.00 27 LEU E CA 9
ATOM 28204 C C . LEU E 1 27 ? 45.362 -7.119 -7.260 1.00 0.00 27 LEU E C 9
ATOM 28205 O O . LEU E 1 27 ? 46.526 -7.499 -7.395 1.00 0.00 27 LEU E O 9
ATOM 28221 N N . LEU E 1 28 ? 44.894 -6.010 -7.827 1.00 0.00 28 LEU E N 9
ATOM 28222 C CA . LEU E 1 28 ? 45.739 -5.161 -8.667 1.00 0.00 28 LEU E CA 9
ATOM 28223 C C . LEU E 1 28 ? 46.878 -4.529 -7.870 1.00 0.00 28 LEU E C 9
ATOM 28224 O O . LEU E 1 28 ? 48.004 -4.432 -8.361 1.00 0.00 28 LEU E O 9
ATOM 28240 N N . VAL E 1 29 ? 46.589 -4.111 -6.641 1.00 0.00 29 VAL E N 9
ATOM 28241 C CA . VAL E 1 29 ? 47.598 -3.486 -5.792 1.00 0.00 29 VAL E CA 9
ATOM 28242 C C . VAL E 1 29 ? 48.643 -4.495 -5.321 1.00 0.00 29 VAL E C 9
ATOM 28243 O O . VAL E 1 29 ? 49.829 -4.185 -5.252 1.00 0.00 29 VAL E O 9
ATOM 28256 N N . SER E 1 30 ? 48.194 -5.709 -5.019 1.00 0.00 30 SER E N 9
ATOM 28257 C CA . SER E 1 30 ? 49.090 -6.761 -4.552 1.00 0.00 30 SER E CA 9
ATOM 28258 C C . SER E 1 30 ? 50.094 -7.168 -5.628 1.00 0.00 30 SER E C 9
ATOM 28259 O O . SER E 1 30 ? 51.277 -7.345 -5.344 1.00 0.00 30 SER E O 9
ATOM 28267 N N . MET E 1 31 ? 49.620 -7.303 -6.862 1.00 0.00 31 MET E N 9
ATOM 28268 C CA . MET E 1 31 ? 50.482 -7.695 -7.977 1.00 0.00 31 MET E CA 9
ATOM 28269 C C . MET E 1 31 ? 51.394 -6.556 -8.439 1.00 0.00 31 MET E C 9
ATOM 28270 O O . MET E 1 31 ? 52.593 -6.755 -8.629 1.00 0.00 31 MET E O 9
ATOM 28284 N N . ALA E 1 32 ? 50.827 -5.367 -8.602 1.00 0.00 32 ALA E N 9
ATOM 28285 C CA . ALA E 1 32 ? 51.590 -4.203 -9.052 1.00 0.00 32 ALA E CA 9
ATOM 28286 C C . ALA E 1 32 ? 52.683 -3.794 -8.066 1.00 0.00 32 ALA E C 9
ATOM 28287 O O . ALA E 1 32 ? 53.837 -3.604 -8.450 1.00 0.00 32 ALA E O 9
ATOM 28294 N N . PHE E 1 33 ? 52.314 -3.672 -6.797 1.00 0.00 33 PHE E N 9
ATOM 28295 C CA . PHE E 1 33 ? 53.256 -3.273 -5.756 1.00 0.00 33 PHE E CA 9
ATOM 28296 C C . PHE E 1 33 ? 54.278 -4.363 -5.439 1.00 0.00 33 PHE E C 9
ATOM 28297 O O . PHE E 1 33 ? 55.460 -4.072 -5.256 1.00 0.00 33 PHE E O 9
ATOM 28314 N N . LEU E 1 34 ? 53.825 -5.615 -5.368 1.00 0.00 34 LEU E N 9
ATOM 28315 C CA . LEU E 1 34 ? 54.720 -6.736 -5.066 1.00 0.00 34 LEU E CA 9
ATOM 28316 C C . LEU E 1 34 ? 55.793 -6.904 -6.142 1.00 0.00 34 LEU E C 9
ATOM 28317 O O . LEU E 1 34 ? 56.934 -7.249 -5.838 1.00 0.00 34 LEU E O 9
ATOM 28333 N N . THR E 1 35 ? 55.422 -6.657 -7.397 1.00 0.00 35 THR E N 9
ATOM 28334 C CA . THR E 1 35 ? 56.359 -6.785 -8.509 1.00 0.00 35 THR E CA 9
ATOM 28335 C C . THR E 1 35 ? 57.412 -5.678 -8.468 1.00 0.00 35 THR E C 9
ATOM 28336 O O . THR E 1 35 ? 58.598 -5.931 -8.682 1.00 0.00 35 THR E O 9
ATOM 28347 N N . ALA E 1 36 ? 56.970 -4.453 -8.192 1.00 0.00 36 ALA E N 9
ATOM 28348 C CA . ALA E 1 36 ? 57.874 -3.310 -8.125 1.00 0.00 36 ALA E CA 9
ATOM 28349 C C . ALA E 1 36 ? 58.841 -3.437 -6.951 1.00 0.00 36 ALA E C 9
ATOM 28350 O O . ALA E 1 36 ? 60.056 -3.322 -7.119 1.00 0.00 36 ALA E O 9
ATOM 28357 N N . THR E 1 37 ? 58.292 -3.676 -5.761 1.00 0.00 37 THR E N 9
ATOM 28358 C CA . THR E 1 37 ? 59.101 -3.819 -4.553 1.00 0.00 37 THR E CA 9
ATOM 28359 C C . THR E 1 37 ? 60.046 -5.018 -4.646 1.00 0.00 37 THR E C 9
ATOM 28360 O O . THR E 1 37 ? 61.184 -4.961 -4.179 1.00 0.00 37 THR E O 9
ATOM 28371 N N . ARG E 1 38 ? 59.566 -6.102 -5.252 1.00 0.00 38 ARG E N 9
ATOM 28372 C CA . ARG E 1 38 ? 60.365 -7.316 -5.407 1.00 0.00 38 ARG E CA 9
ATOM 28373 C C . ARG E 1 38 ? 59.957 -8.079 -6.662 1.00 0.00 38 ARG E C 9
ATOM 28374 O O . ARG E 1 38 ? 58.849 -8.657 -6.669 1.00 0.00 38 ARG E O 9
ATOM 28396 N N . MET A 1 1 ? 9.281 -5.091 -23.164 1.00 0.00 1 MET A N 10
ATOM 28397 C CA . MET A 1 1 ? 10.367 -6.024 -22.766 1.00 0.00 1 MET A CA 10
ATOM 28398 C C . MET A 1 1 ? 11.361 -5.337 -21.838 1.00 0.00 1 MET A C 10
ATOM 28399 O O . MET A 1 1 ? 12.279 -4.652 -22.293 1.00 0.00 1 MET A O 10
ATOM 28415 N N . LEU A 1 2 ? 11.174 -5.526 -20.533 1.00 0.00 2 LEU A N 10
ATOM 28416 C CA . LEU A 1 2 ? 12.054 -4.926 -19.538 1.00 0.00 2 LEU A CA 10
ATOM 28417 C C . LEU A 1 2 ? 13.429 -5.603 -19.544 1.00 0.00 2 LEU A C 10
ATOM 28418 O O . LEU A 1 2 ? 13.561 -6.730 -20.023 1.00 0.00 2 LEU A O 10
ATOM 28434 N N . PRO A 1 3 ? 14.480 -4.931 -19.011 1.00 0.00 3 PRO A N 10
ATOM 28435 C CA . PRO A 1 3 ? 15.837 -5.499 -18.973 1.00 0.00 3 PRO A CA 10
ATOM 28436 C C . PRO A 1 3 ? 15.883 -6.857 -18.269 1.00 0.00 3 PRO A C 10
ATOM 28437 O O . PRO A 1 3 ? 14.847 -7.415 -17.909 1.00 0.00 3 PRO A O 10
ATOM 28448 N N . PHE A 1 4 ? 17.093 -7.378 -18.079 1.00 0.00 4 PHE A N 10
ATOM 28449 C CA . PHE A 1 4 ? 17.279 -8.669 -17.420 1.00 0.00 4 PHE A CA 10
ATOM 28450 C C . PHE A 1 4 ? 16.831 -8.606 -15.961 1.00 0.00 4 PHE A C 10
ATOM 28451 O O . PHE A 1 4 ? 16.245 -9.556 -15.439 1.00 0.00 4 PHE A O 10
ATOM 28468 N N . VAL A 1 5 ? 17.110 -7.481 -15.306 1.00 0.00 5 VAL A N 10
ATOM 28469 C CA . VAL A 1 5 ? 16.739 -7.282 -13.904 1.00 0.00 5 VAL A CA 10
ATOM 28470 C C . VAL A 1 5 ? 16.096 -5.914 -13.701 1.00 0.00 5 VAL A C 10
ATOM 28471 O O . VAL A 1 5 ? 16.458 -4.942 -14.367 1.00 0.00 5 VAL A O 10
ATOM 28484 N N . GLN A 1 6 ? 15.137 -5.846 -12.781 1.00 0.00 6 GLN A N 10
ATOM 28485 C CA . GLN A 1 6 ? 14.440 -4.599 -12.489 1.00 0.00 6 GLN A CA 10
ATOM 28486 C C . GLN A 1 6 ? 15.268 -3.717 -11.561 1.00 0.00 6 GLN A C 10
ATOM 28487 O O . GLN A 1 6 ? 15.172 -3.822 -10.338 1.00 0.00 6 GLN A O 10
ATOM 28501 N N . GLU A 1 7 ? 16.080 -2.846 -12.155 1.00 0.00 7 GLU A N 10
ATOM 28502 C CA . GLU A 1 7 ? 16.928 -1.940 -11.388 1.00 0.00 7 GLU A CA 10
ATOM 28503 C C . GLU A 1 7 ? 16.090 -0.852 -10.717 1.00 0.00 7 GLU A C 10
ATOM 28504 O O . GLU A 1 7 ? 14.861 -0.880 -10.775 1.00 0.00 7 GLU A O 10
ATOM 28516 N N . ARG A 1 8 ? 16.763 0.107 -10.081 1.00 0.00 8 ARG A N 10
ATOM 28517 C CA . ARG A 1 8 ? 16.084 1.208 -9.396 1.00 0.00 8 ARG A CA 10
ATOM 28518 C C . ARG A 1 8 ? 16.806 2.527 -9.656 1.00 0.00 8 ARG A C 10
ATOM 28519 O O . ARG A 1 8 ? 17.999 2.540 -9.962 1.00 0.00 8 ARG A O 10
ATOM 28540 N N . ILE A 1 9 ? 16.079 3.634 -9.522 1.00 0.00 9 ILE A N 10
ATOM 28541 C CA . ILE A 1 9 ? 16.653 4.960 -9.748 1.00 0.00 9 ILE A CA 10
ATOM 28542 C C . ILE A 1 9 ? 17.741 5.274 -8.722 1.00 0.00 9 ILE A C 10
ATOM 28543 O O . ILE A 1 9 ? 18.765 5.873 -9.057 1.00 0.00 9 ILE A O 10
ATOM 28559 N N . GLY A 1 10 ? 17.512 4.865 -7.474 1.00 0.00 10 GLY A N 10
ATOM 28560 C CA . GLY A 1 10 ? 18.482 5.111 -6.423 1.00 0.00 10 GLY A CA 10
ATOM 28561 C C . GLY A 1 10 ? 19.582 4.069 -6.408 1.00 0.00 10 GLY A C 10
ATOM 28562 O O . GLY A 1 10 ? 20.748 4.384 -6.168 1.00 0.00 10 GLY A O 10
ATOM 28566 N N . LEU A 1 11 ? 19.199 2.818 -6.663 1.00 0.00 11 LEU A N 10
ATOM 28567 C CA . LEU A 1 11 ? 20.139 1.696 -6.691 1.00 0.00 11 LEU A CA 10
ATOM 28568 C C . LEU A 1 11 ? 21.308 1.958 -7.645 1.00 0.00 11 LEU A C 10
ATOM 28569 O O . LEU A 1 11 ? 22.447 1.589 -7.362 1.00 0.00 11 LEU A O 10
ATOM 28585 N N . PHE A 1 12 ? 21.010 2.589 -8.777 1.00 0.00 12 PHE A N 10
ATOM 28586 C CA . PHE A 1 12 ? 22.033 2.901 -9.770 1.00 0.00 12 PHE A CA 10
ATOM 28587 C C . PHE A 1 12 ? 23.020 3.950 -9.248 1.00 0.00 12 PHE A C 10
ATOM 28588 O O . PHE A 1 12 ? 24.184 3.966 -9.648 1.00 0.00 12 PHE A O 10
ATOM 28605 N N . ILE A 1 13 ? 22.553 4.815 -8.346 1.00 0.00 13 ILE A N 10
ATOM 28606 C CA . ILE A 1 13 ? 23.396 5.867 -7.776 1.00 0.00 13 ILE A CA 10
ATOM 28607 C C . ILE A 1 13 ? 24.578 5.282 -6.997 1.00 0.00 13 ILE A C 10
ATOM 28608 O O . ILE A 1 13 ? 25.723 5.631 -7.261 1.00 0.00 13 ILE A O 10
ATOM 28624 N N . VAL A 1 14 ? 24.299 4.396 -6.045 1.00 0.00 14 VAL A N 10
ATOM 28625 C CA . VAL A 1 14 ? 25.358 3.780 -5.243 1.00 0.00 14 VAL A CA 10
ATOM 28626 C C . VAL A 1 14 ? 26.274 2.900 -6.096 1.00 0.00 14 VAL A C 10
ATOM 28627 O O . VAL A 1 14 ? 27.496 2.987 -6.007 1.00 0.00 14 VAL A O 10
ATOM 28640 N N . ASN A 1 15 ? 25.667 2.064 -6.930 1.00 0.00 15 ASN A N 10
ATOM 28641 C CA . ASN A 1 15 ? 26.416 1.157 -7.806 1.00 0.00 15 ASN A CA 10
ATOM 28642 C C . ASN A 1 15 ? 27.392 1.907 -8.726 1.00 0.00 15 ASN A C 10
ATOM 28643 O O . ASN A 1 15 ? 28.571 1.563 -8.803 1.00 0.00 15 ASN A O 10
ATOM 28654 N N . PHE A 1 16 ? 26.891 2.931 -9.408 1.00 0.00 16 PHE A N 10
ATOM 28655 C CA . PHE A 1 16 ? 27.712 3.725 -10.328 1.00 0.00 16 PHE A CA 10
ATOM 28656 C C . PHE A 1 16 ? 28.642 4.705 -9.604 1.00 0.00 16 PHE A C 10
ATOM 28657 O O . PHE A 1 16 ? 29.788 4.894 -10.018 1.00 0.00 16 PHE A O 10
ATOM 28674 N N . PHE A 1 17 ? 28.152 5.328 -8.533 1.00 0.00 17 PHE A N 10
ATOM 28675 C CA . PHE A 1 17 ? 28.951 6.291 -7.771 1.00 0.00 17 PHE A CA 10
ATOM 28676 C C . PHE A 1 17 ? 30.166 5.621 -7.134 1.00 0.00 17 PHE A C 10
ATOM 28677 O O . PHE A 1 17 ? 31.270 6.167 -7.168 1.00 0.00 17 PHE A O 10
ATOM 28694 N N . ILE A 1 18 ? 29.962 4.443 -6.556 1.00 0.00 18 ILE A N 10
ATOM 28695 C CA . ILE A 1 18 ? 31.052 3.711 -5.918 1.00 0.00 18 ILE A CA 10
ATOM 28696 C C . ILE A 1 18 ? 32.066 3.236 -6.970 1.00 0.00 18 ILE A C 10
ATOM 28697 O O . ILE A 1 18 ? 33.251 3.115 -6.680 1.00 0.00 18 ILE A O 10
ATOM 28713 N N . PHE A 1 19 ? 31.585 2.963 -8.183 1.00 0.00 19 PHE A N 10
ATOM 28714 C CA . PHE A 1 19 ? 32.445 2.506 -9.273 1.00 0.00 19 PHE A CA 10
ATOM 28715 C C . PHE A 1 19 ? 33.448 3.587 -9.687 1.00 0.00 19 PHE A C 10
ATOM 28716 O O . PHE A 1 19 ? 34.631 3.307 -9.884 1.00 0.00 19 PHE A O 10
ATOM 28733 N N . THR A 1 20 ? 32.960 4.813 -9.842 1.00 0.00 20 THR A N 10
ATOM 28734 C CA . THR A 1 20 ? 33.814 5.935 -10.237 1.00 0.00 20 THR A CA 10
ATOM 28735 C C . THR A 1 20 ? 34.839 6.292 -9.157 1.00 0.00 20 THR A C 10
ATOM 28736 O O . THR A 1 20 ? 35.973 6.656 -9.473 1.00 0.00 20 THR A O 10
ATOM 28747 N N . VAL A 1 21 ? 34.445 6.181 -7.889 1.00 0.00 21 VAL A N 10
ATOM 28748 C CA . VAL A 1 21 ? 35.345 6.503 -6.778 1.00 0.00 21 VAL A CA 10
ATOM 28749 C C . VAL A 1 21 ? 36.348 5.376 -6.520 1.00 0.00 21 VAL A C 10
ATOM 28750 O O . VAL A 1 21 ? 37.555 5.613 -6.468 1.00 0.00 21 VAL A O 10
ATOM 28763 N N . VAL A 1 22 ? 35.843 4.150 -6.362 1.00 0.00 22 VAL A N 10
ATOM 28764 C CA . VAL A 1 22 ? 36.697 2.980 -6.106 1.00 0.00 22 VAL A CA 10
ATOM 28765 C C . VAL A 1 22 ? 37.839 2.852 -7.131 1.00 0.00 22 VAL A C 10
ATOM 28766 O O . VAL A 1 22 ? 38.848 2.196 -6.863 1.00 0.00 22 VAL A O 10
ATOM 28779 N N . SER A 1 23 ? 37.679 3.482 -8.297 1.00 0.00 23 SER A N 10
ATOM 28780 C CA . SER A 1 23 ? 38.701 3.438 -9.338 1.00 0.00 23 SER A CA 10
ATOM 28781 C C . SER A 1 23 ? 39.829 4.411 -8.990 1.00 0.00 23 SER A C 10
ATOM 28782 O O . SER A 1 23 ? 40.998 4.154 -9.265 1.00 0.00 23 SER A O 10
ATOM 28790 N N . ALA A 1 24 ? 39.449 5.540 -8.395 1.00 0.00 24 ALA A N 10
ATOM 28791 C CA . ALA A 1 24 ? 40.402 6.570 -7.993 1.00 0.00 24 ALA A CA 10
ATOM 28792 C C . ALA A 1 24 ? 41.389 6.041 -6.949 1.00 0.00 24 ALA A C 10
ATOM 28793 O O . ALA A 1 24 ? 42.591 6.217 -7.084 1.00 0.00 24 ALA A O 10
ATOM 28800 N N . ILE A 1 25 ? 40.869 5.387 -5.914 1.00 0.00 25 ILE A N 10
ATOM 28801 C CA . ILE A 1 25 ? 41.706 4.838 -4.847 1.00 0.00 25 ILE A CA 10
ATOM 28802 C C . ILE A 1 25 ? 42.657 3.745 -5.359 1.00 0.00 25 ILE A C 10
ATOM 28803 O O . ILE A 1 25 ? 43.833 3.723 -4.998 1.00 0.00 25 ILE A O 10
ATOM 28819 N N . THR A 1 26 ? 42.146 2.849 -6.197 1.00 0.00 26 THR A N 10
ATOM 28820 C CA . THR A 1 26 ? 42.955 1.755 -6.738 1.00 0.00 26 THR A CA 10
ATOM 28821 C C . THR A 1 26 ? 43.974 2.221 -7.782 1.00 0.00 26 THR A C 10
ATOM 28822 O O . THR A 1 26 ? 45.110 1.746 -7.799 1.00 0.00 26 THR A O 10
ATOM 28833 N N . LEU A 1 27 ? 43.568 3.144 -8.646 1.00 0.00 27 LEU A N 10
ATOM 28834 C CA . LEU A 1 27 ? 44.449 3.657 -9.697 1.00 0.00 27 LEU A CA 10
ATOM 28835 C C . LEU A 1 27 ? 45.402 4.751 -9.204 1.00 0.00 27 LEU A C 10
ATOM 28836 O O . LEU A 1 27 ? 46.609 4.681 -9.442 1.00 0.00 27 LEU A O 10
ATOM 28852 N N . LEU A 1 28 ? 44.860 5.763 -8.525 1.00 0.00 28 LEU A N 10
ATOM 28853 C CA . LEU A 1 28 ? 45.667 6.878 -8.008 1.00 0.00 28 LEU A CA 10
ATOM 28854 C C . LEU A 1 28 ? 46.787 6.404 -7.082 1.00 0.00 28 LEU A C 10
ATOM 28855 O O . LEU A 1 28 ? 47.919 6.879 -7.176 1.00 0.00 28 LEU A O 10
ATOM 28871 N N . VAL A 1 29 ? 46.471 5.461 -6.200 1.00 0.00 29 VAL A N 10
ATOM 28872 C CA . VAL A 1 29 ? 47.458 4.935 -5.261 1.00 0.00 29 VAL A CA 10
ATOM 28873 C C . VAL A 1 29 ? 48.458 4.023 -5.978 1.00 0.00 29 VAL A C 10
ATOM 28874 O O . VAL A 1 29 ? 49.646 4.012 -5.650 1.00 0.00 29 VAL A O 10
ATOM 28887 N N . SER A 1 30 ? 47.973 3.265 -6.960 1.00 0.00 30 SER A N 10
ATOM 28888 C CA . SER A 1 30 ? 48.821 2.351 -7.725 1.00 0.00 30 SER A CA 10
ATOM 28889 C C . SER A 1 30 ? 49.947 3.099 -8.438 1.00 0.00 30 SER A C 10
ATOM 28890 O O . SER A 1 30 ? 51.119 2.739 -8.320 1.00 0.00 30 SER A O 10
ATOM 28898 N N . MET A 1 31 ? 49.580 4.146 -9.161 1.00 0.00 31 MET A N 10
ATOM 28899 C CA . MET A 1 31 ? 50.546 4.953 -9.903 1.00 0.00 31 MET A CA 10
ATOM 28900 C C . MET A 1 31 ? 51.440 5.780 -8.975 1.00 0.00 31 MET A C 10
ATOM 28901 O O . MET A 1 31 ? 52.632 5.934 -9.234 1.00 0.00 31 MET A O 10
ATOM 28915 N N . ALA A 1 32 ? 50.866 6.296 -7.891 1.00 0.00 32 ALA A N 10
ATOM 28916 C CA . ALA A 1 32 ? 51.616 7.116 -6.937 1.00 0.00 32 ALA A CA 10
ATOM 28917 C C . ALA A 1 32 ? 52.812 6.383 -6.323 1.00 0.00 32 ALA A C 10
ATOM 28918 O O . ALA A 1 32 ? 53.953 6.824 -6.462 1.00 0.00 32 ALA A O 10
ATOM 28925 N N . PHE A 1 33 ? 52.548 5.264 -5.652 1.00 0.00 33 PHE A N 10
ATOM 28926 C CA . PHE A 1 33 ? 53.611 4.486 -5.014 1.00 0.00 33 PHE A CA 10
ATOM 28927 C C . PHE A 1 33 ? 54.516 3.788 -6.021 1.00 0.00 33 PHE A C 10
ATOM 28928 O O . PHE A 1 33 ? 55.713 3.640 -5.778 1.00 0.00 33 PHE A O 10
ATOM 28945 N N . LEU A 1 34 ? 53.953 3.362 -7.150 1.00 0.00 34 LEU A N 10
ATOM 28946 C CA . LEU A 1 34 ? 54.738 2.676 -8.176 1.00 0.00 34 LEU A CA 10
ATOM 28947 C C . LEU A 1 34 ? 55.788 3.612 -8.773 1.00 0.00 34 LEU A C 10
ATOM 28948 O O . LEU A 1 34 ? 56.925 3.206 -9.016 1.00 0.00 34 LEU A O 10
ATOM 28964 N N . THR A 1 35 ? 55.403 4.866 -8.995 1.00 0.00 35 THR A N 10
ATOM 28965 C CA . THR A 1 35 ? 56.312 5.859 -9.560 1.00 0.00 35 THR A CA 10
ATOM 28966 C C . THR A 1 35 ? 57.446 6.185 -8.588 1.00 0.00 35 THR A C 10
ATOM 28967 O O . THR A 1 35 ? 58.609 6.275 -8.988 1.00 0.00 35 THR A O 10
ATOM 28978 N N . ALA A 1 36 ? 57.104 6.357 -7.315 1.00 0.00 36 ALA A N 10
ATOM 28979 C CA . ALA A 1 36 ? 58.093 6.674 -6.289 1.00 0.00 36 ALA A CA 10
ATOM 28980 C C . ALA A 1 36 ? 59.060 5.513 -6.073 1.00 0.00 36 ALA A C 10
ATOM 28981 O O . ALA A 1 36 ? 60.276 5.705 -6.031 1.00 0.00 36 ALA A O 10
ATOM 28988 N N . THR A 1 37 ? 58.509 4.311 -5.938 1.00 0.00 37 THR A N 10
ATOM 28989 C CA . THR A 1 37 ? 59.314 3.112 -5.726 1.00 0.00 37 THR A CA 10
ATOM 28990 C C . THR A 1 37 ? 60.199 2.813 -6.931 1.00 0.00 37 THR A C 10
ATOM 28991 O O . THR A 1 37 ? 61.363 2.437 -6.782 1.00 0.00 37 THR A O 10
ATOM 29002 N N . ARG A 1 38 ? 59.640 2.982 -8.130 1.00 0.00 38 ARG A N 10
ATOM 29003 C CA . ARG A 1 38 ? 60.371 2.730 -9.376 1.00 0.00 38 ARG A CA 10
ATOM 29004 C C . ARG A 1 38 ? 60.821 1.274 -9.471 1.00 0.00 38 ARG A C 10
ATOM 29005 O O . ARG A 1 38 ? 60.275 0.437 -8.721 1.00 0.00 38 ARG A O 10
ATOM 29027 N N . MET B 1 1 ? 9.224 20.471 -12.047 1.00 0.00 1 MET B N 10
ATOM 29028 C CA . MET B 1 1 ? 10.304 19.804 -12.818 1.00 0.00 1 MET B CA 10
ATOM 29029 C C . MET B 1 1 ? 11.305 19.132 -11.882 1.00 0.00 1 MET B C 10
ATOM 29030 O O . MET B 1 1 ? 12.225 19.777 -11.377 1.00 0.00 1 MET B O 10
ATOM 29046 N N . LEU B 1 2 ? 11.117 17.836 -11.658 1.00 0.00 2 LEU B N 10
ATOM 29047 C CA . LEU B 1 2 ? 12.002 17.072 -10.784 1.00 0.00 2 LEU B CA 10
ATOM 29048 C C . LEU B 1 2 ? 13.373 16.869 -11.438 1.00 0.00 2 LEU B C 10
ATOM 29049 O O . LEU B 1 2 ? 13.500 16.976 -12.657 1.00 0.00 2 LEU B O 10
ATOM 29065 N N . PRO B 1 3 ? 14.429 16.570 -10.640 1.00 0.00 3 PRO B N 10
ATOM 29066 C CA . PRO B 1 3 ? 15.783 16.357 -11.175 1.00 0.00 3 PRO B CA 10
ATOM 29067 C C . PRO B 1 3 ? 15.823 15.268 -12.250 1.00 0.00 3 PRO B C 10
ATOM 29068 O O . PRO B 1 3 ? 14.784 14.753 -12.663 1.00 0.00 3 PRO B O 10
ATOM 29079 N N . PHE B 1 4 ? 17.030 14.926 -12.693 1.00 0.00 4 PHE B N 10
ATOM 29080 C CA . PHE B 1 4 ? 17.210 13.899 -13.717 1.00 0.00 4 PHE B CA 10
ATOM 29081 C C . PHE B 1 4 ? 16.764 12.531 -13.206 1.00 0.00 4 PHE B C 10
ATOM 29082 O O . PHE B 1 4 ? 16.174 11.743 -13.944 1.00 0.00 4 PHE B O 10
ATOM 29099 N N . VAL B 1 5 ? 17.052 12.255 -11.933 1.00 0.00 5 VAL B N 10
ATOM 29100 C CA . VAL B 1 5 ? 16.683 10.984 -11.308 1.00 0.00 5 VAL B CA 10
ATOM 29101 C C . VAL B 1 5 ? 16.046 11.215 -9.942 1.00 0.00 5 VAL B C 10
ATOM 29102 O O . VAL B 1 5 ? 16.412 12.147 -9.225 1.00 0.00 5 VAL B O 10
ATOM 29115 N N . GLN B 1 6 ? 15.091 10.360 -9.589 1.00 0.00 6 GLN B N 10
ATOM 29116 C CA . GLN B 1 6 ? 14.399 10.469 -8.309 1.00 0.00 6 GLN B CA 10
ATOM 29117 C C . GLN B 1 6 ? 15.233 9.859 -7.187 1.00 0.00 6 GLN B C 10
ATOM 29118 O O . GLN B 1 6 ? 15.139 8.663 -6.908 1.00 0.00 6 GLN B O 10
ATOM 29132 N N . GLU B 1 7 ? 16.047 10.691 -6.546 1.00 0.00 7 GLU B N 10
ATOM 29133 C CA . GLU B 1 7 ? 16.901 10.243 -5.452 1.00 0.00 7 GLU B CA 10
ATOM 29134 C C . GLU B 1 7 ? 16.071 9.941 -4.205 1.00 0.00 7 GLU B C 10
ATOM 29135 O O . GLU B 1 7 ? 14.841 9.989 -4.243 1.00 0.00 7 GLU B O 10
ATOM 29147 N N . ARG B 1 8 ? 16.750 9.632 -3.100 1.00 0.00 8 ARG B N 10
ATOM 29148 C CA . ARG B 1 8 ? 16.079 9.322 -1.837 1.00 0.00 8 ARG B CA 10
ATOM 29149 C C . ARG B 1 8 ? 16.807 9.977 -0.668 1.00 0.00 8 ARG B C 10
ATOM 29150 O O . ARG B 1 8 ? 17.999 10.271 -0.755 1.00 0.00 8 ARG B O 10
ATOM 29171 N N . ILE B 1 9 ? 16.085 10.191 0.430 1.00 0.00 9 ILE B N 10
ATOM 29172 C CA . ILE B 1 9 ? 16.666 10.815 1.617 1.00 0.00 9 ILE B CA 10
ATOM 29173 C C . ILE B 1 9 ? 17.755 9.936 2.228 1.00 0.00 9 ILE B C 10
ATOM 29174 O O . ILE B 1 9 ? 18.782 10.440 2.688 1.00 0.00 9 ILE B O 10
ATOM 29190 N N . GLY B 1 10 ? 17.527 8.624 2.226 1.00 0.00 10 GLY B N 10
ATOM 29191 C CA . GLY B 1 10 ? 18.500 7.698 2.779 1.00 0.00 10 GLY B CA 10
ATOM 29192 C C . GLY B 1 10 ? 19.595 7.361 1.788 1.00 0.00 10 GLY B C 10
ATOM 29193 O O . GLY B 1 10 ? 20.763 7.231 2.155 1.00 0.00 10 GLY B O 10
ATOM 29197 N N . LEU B 1 11 ? 19.205 7.220 0.521 1.00 0.00 11 LEU B N 10
ATOM 29198 C CA . LEU B 1 11 ? 20.139 6.897 -0.560 1.00 0.00 11 LEU B CA 10
ATOM 29199 C C . LEU B 1 11 ? 21.307 7.886 -0.612 1.00 0.00 11 LEU B C 10
ATOM 29200 O O . LEU B 1 11 ? 22.445 7.502 -0.881 1.00 0.00 11 LEU B O 10
ATOM 29216 N N . PHE B 1 12 ? 21.012 9.156 -0.360 1.00 0.00 12 PHE B N 10
ATOM 29217 C CA . PHE B 1 12 ? 22.036 10.198 -0.376 1.00 0.00 12 PHE B CA 10
ATOM 29218 C C . PHE B 1 12 ? 23.027 10.025 0.778 1.00 0.00 12 PHE B C 10
ATOM 29219 O O . PHE B 1 12 ? 24.191 10.410 0.663 1.00 0.00 12 PHE B O 10
ATOM 29236 N N . ILE B 1 13 ? 22.566 9.435 1.882 1.00 0.00 13 ILE B N 10
ATOM 29237 C CA . ILE B 1 13 ? 23.416 9.217 3.055 1.00 0.00 13 ILE B CA 10
ATOM 29238 C C . ILE B 1 13 ? 24.596 8.295 2.732 1.00 0.00 13 ILE B C 10
ATOM 29239 O O . ILE B 1 13 ? 25.742 8.654 2.976 1.00 0.00 13 ILE B O 10
ATOM 29255 N N . VAL B 1 14 ? 24.312 7.116 2.183 1.00 0.00 14 VAL B N 10
ATOM 29256 C CA . VAL B 1 14 ? 25.372 6.163 1.841 1.00 0.00 14 VAL B CA 10
ATOM 29257 C C . VAL B 1 14 ? 26.280 6.701 0.735 1.00 0.00 14 VAL B C 10
ATOM 29258 O O . VAL B 1 14 ? 27.503 6.644 0.839 1.00 0.00 14 VAL B O 10
ATOM 29271 N N . ASN B 1 15 ? 25.667 7.238 -0.315 1.00 0.00 15 ASN B N 10
ATOM 29272 C CA . ASN B 1 15 ? 26.411 7.791 -1.451 1.00 0.00 15 ASN B CA 10
ATOM 29273 C C . ASN B 1 15 ? 27.389 8.895 -1.027 1.00 0.00 15 ASN B C 10
ATOM 29274 O O . ASN B 1 15 ? 28.567 8.863 -1.384 1.00 0.00 15 ASN B O 10
ATOM 29285 N N . PHE B 1 16 ? 26.893 9.861 -0.262 1.00 0.00 16 PHE B N 10
ATOM 29286 C CA . PHE B 1 16 ? 27.716 10.980 0.204 1.00 0.00 16 PHE B CA 10
ATOM 29287 C C . PHE B 1 16 ? 28.653 10.596 1.356 1.00 0.00 16 PHE B C 10
ATOM 29288 O O . PHE B 1 16 ? 29.799 11.047 1.401 1.00 0.00 16 PHE B O 10
ATOM 29305 N N . PHE B 1 17 ? 28.169 9.769 2.280 1.00 0.00 17 PHE B N 10
ATOM 29306 C CA . PHE B 1 17 ? 28.973 9.342 3.429 1.00 0.00 17 PHE B CA 10
ATOM 29307 C C . PHE B 1 17 ? 30.186 8.529 2.982 1.00 0.00 17 PHE B C 10
ATOM 29308 O O . PHE B 1 17 ? 31.292 8.730 3.484 1.00 0.00 17 PHE B O 10
ATOM 29325 N N . ILE B 1 18 ? 29.976 7.616 2.041 1.00 0.00 18 ILE B N 10
ATOM 29326 C CA . ILE B 1 18 ? 31.063 6.782 1.535 1.00 0.00 18 ILE B CA 10
ATOM 29327 C C . ILE B 1 18 ? 32.073 7.635 0.754 1.00 0.00 18 ILE B C 10
ATOM 29328 O O . ILE B 1 18 ? 33.258 7.321 0.723 1.00 0.00 18 ILE B O 10
ATOM 29344 N N . PHE B 1 19 ? 31.591 8.704 0.122 1.00 0.00 19 PHE B N 10
ATOM 29345 C CA . PHE B 1 19 ? 32.445 9.600 -0.653 1.00 0.00 19 PHE B CA 10
ATOM 29346 C C . PHE B 1 19 ? 33.453 10.327 0.241 1.00 0.00 19 PHE B C 10
ATOM 29347 O O . PHE B 1 19 ? 34.635 10.428 -0.092 1.00 0.00 19 PHE B O 10
ATOM 29364 N N . THR B 1 20 ? 32.972 10.854 1.361 1.00 0.00 20 THR B N 10
ATOM 29365 C CA . THR B 1 20 ? 33.830 11.576 2.301 1.00 0.00 20 THR B CA 10
ATOM 29366 C C . THR B 1 20 ? 34.859 10.659 2.969 1.00 0.00 20 THR B C 10
ATOM 29367 O O . THR B 1 20 ? 35.994 11.072 3.213 1.00 0.00 20 THR B O 10
ATOM 29378 N N . VAL B 1 21 ? 34.466 9.419 3.258 1.00 0.00 21 VAL B N 10
ATOM 29379 C CA . VAL B 1 21 ? 35.371 8.460 3.904 1.00 0.00 21 VAL B CA 10
ATOM 29380 C C . VAL B 1 21 ? 36.366 7.866 2.906 1.00 0.00 21 VAL B C 10
ATOM 29381 O O . VAL B 1 21 ? 37.576 7.891 3.140 1.00 0.00 21 VAL B O 10
ATOM 29394 N N . VAL B 1 22 ? 35.856 7.338 1.792 1.00 0.00 22 VAL B N 10
ATOM 29395 C CA . VAL B 1 22 ? 36.703 6.733 0.752 1.00 0.00 22 VAL B CA 10
ATOM 29396 C C . VAL B 1 22 ? 37.845 7.668 0.308 1.00 0.00 22 VAL B C 10
ATOM 29397 O O . VAL B 1 22 ? 38.849 7.210 -0.238 1.00 0.00 22 VAL B O 10
ATOM 29410 N N . SER B 1 23 ? 37.685 8.971 0.548 1.00 0.00 23 SER B N 10
ATOM 29411 C CA . SER B 1 23 ? 38.706 9.947 0.179 1.00 0.00 23 SER B CA 10
ATOM 29412 C C . SER B 1 23 ? 39.839 9.917 1.206 1.00 0.00 23 SER B C 10
ATOM 29413 O O . SER B 1 23 ? 41.007 10.098 0.871 1.00 0.00 23 SER B O 10
ATOM 29421 N N . ALA B 1 24 ? 39.466 9.700 2.467 1.00 0.00 24 ALA B N 10
ATOM 29422 C CA . ALA B 1 24 ? 40.426 9.636 3.564 1.00 0.00 24 ALA B CA 10
ATOM 29423 C C . ALA B 1 24 ? 41.411 8.478 3.379 1.00 0.00 24 ALA B C 10
ATOM 29424 O O . ALA B 1 24 ? 42.614 8.662 3.496 1.00 0.00 24 ALA B O 10
ATOM 29431 N N . ILE B 1 25 ? 40.889 7.293 3.079 1.00 0.00 25 ILE B N 10
ATOM 29432 C CA . ILE B 1 25 ? 41.723 6.107 2.882 1.00 0.00 25 ILE B CA 10
ATOM 29433 C C . ILE B 1 25 ? 42.669 6.256 1.679 1.00 0.00 25 ILE B C 10
ATOM 29434 O O . ILE B 1 25 ? 43.846 5.906 1.762 1.00 0.00 25 ILE B O 10
ATOM 29450 N N . THR B 1 26 ? 42.152 6.777 0.571 1.00 0.00 26 THR B N 10
ATOM 29451 C CA . THR B 1 26 ? 42.954 6.954 -0.641 1.00 0.00 26 THR B CA 10
ATOM 29452 C C . THR B 1 26 ? 43.974 8.091 -0.527 1.00 0.00 26 THR B C 10
ATOM 29453 O O . THR B 1 26 ? 45.108 7.958 -0.990 1.00 0.00 26 THR B O 10
ATOM 29464 N N . LEU B 1 27 ? 43.572 9.197 0.087 1.00 0.00 27 LEU B N 10
ATOM 29465 C CA . LEU B 1 27 ? 44.454 10.354 0.245 1.00 0.00 27 LEU B CA 10
ATOM 29466 C C . LEU B 1 27 ? 45.413 10.224 1.433 1.00 0.00 27 LEU B C 10
ATOM 29467 O O . LEU B 1 27 ? 46.620 10.428 1.286 1.00 0.00 27 LEU B O 10
ATOM 29483 N N . LEU B 1 28 ? 44.878 9.892 2.608 1.00 0.00 28 LEU B N 10
ATOM 29484 C CA . LEU B 1 28 ? 45.693 9.744 3.824 1.00 0.00 28 LEU B CA 10
ATOM 29485 C C . LEU B 1 28 ? 46.809 8.716 3.653 1.00 0.00 28 LEU B C 10
ATOM 29486 O O . LEU B 1 28 ? 47.945 8.952 4.070 1.00 0.00 28 LEU B O 10
ATOM 29502 N N . VAL B 1 29 ? 46.490 7.586 3.030 1.00 0.00 29 VAL B N 10
ATOM 29503 C CA . VAL B 1 29 ? 47.476 6.530 2.815 1.00 0.00 29 VAL B CA 10
ATOM 29504 C C . VAL B 1 29 ? 48.471 6.929 1.720 1.00 0.00 29 VAL B C 10
ATOM 29505 O O . VAL B 1 29 ? 49.659 6.614 1.805 1.00 0.00 29 VAL B O 10
ATOM 29518 N N . SER B 1 30 ? 47.978 7.630 0.699 1.00 0.00 30 SER B N 10
ATOM 29519 C CA . SER B 1 30 ? 48.822 8.074 -0.412 1.00 0.00 30 SER B CA 10
ATOM 29520 C C . SER B 1 30 ? 49.951 8.982 0.073 1.00 0.00 30 SER B C 10
ATOM 29521 O O . SER B 1 30 ? 51.121 8.760 -0.238 1.00 0.00 30 SER B O 10
ATOM 29529 N N . MET B 1 31 ? 49.589 9.995 0.848 1.00 0.00 31 MET B N 10
ATOM 29530 C CA . MET B 1 31 ? 50.559 10.948 1.381 1.00 0.00 31 MET B CA 10
ATOM 29531 C C . MET B 1 31 ? 51.458 10.322 2.449 1.00 0.00 31 MET B C 10
ATOM 29532 O O . MET B 1 31 ? 52.650 10.614 2.509 1.00 0.00 31 MET B O 10
ATOM 29546 N N . ALA B 1 32 ? 50.888 9.451 3.279 1.00 0.00 32 ALA B N 10
ATOM 29547 C CA . ALA B 1 32 ? 51.644 8.796 4.349 1.00 0.00 32 ALA B CA 10
ATOM 29548 C C . ALA B 1 32 ? 52.836 7.984 3.835 1.00 0.00 32 ALA B C 10
ATOM 29549 O O . ALA B 1 32 ? 53.980 8.254 4.205 1.00 0.00 32 ALA B O 10
ATOM 29556 N N . PHE B 1 33 ? 52.568 7.002 2.980 1.00 0.00 33 PHE B N 10
ATOM 29557 C CA . PHE B 1 33 ? 53.627 6.154 2.431 1.00 0.00 33 PHE B CA 10
ATOM 29558 C C . PHE B 1 33 ? 54.526 6.896 1.451 1.00 0.00 33 PHE B C 10
ATOM 29559 O O . PHE B 1 33 ? 55.724 6.618 1.379 1.00 0.00 33 PHE B O 10
ATOM 29576 N N . LEU B 1 34 ? 53.960 7.838 0.700 1.00 0.00 34 LEU B N 10
ATOM 29577 C CA . LEU B 1 34 ? 54.741 8.601 -0.273 1.00 0.00 34 LEU B CA 10
ATOM 29578 C C . LEU B 1 34 ? 55.794 9.457 0.426 1.00 0.00 34 LEU B C 10
ATOM 29579 O O . LEU B 1 34 ? 56.929 9.563 -0.040 1.00 0.00 34 LEU B O 10
ATOM 29595 N N . THR B 1 35 ? 55.416 10.057 1.554 1.00 0.00 35 THR B N 10
ATOM 29596 C CA . THR B 1 35 ? 56.329 10.901 2.317 1.00 0.00 35 THR B CA 10
ATOM 29597 C C . THR B 1 35 ? 57.467 10.077 2.922 1.00 0.00 35 THR B C 10
ATOM 29598 O O . THR B 1 35 ? 58.629 10.484 2.878 1.00 0.00 35 THR B O 10
ATOM 29609 N N . ALA B 1 36 ? 57.126 8.919 3.481 1.00 0.00 36 ALA B N 10
ATOM 29610 C CA . ALA B 1 36 ? 58.119 8.043 4.094 1.00 0.00 36 ALA B CA 10
ATOM 29611 C C . ALA B 1 36 ? 59.080 7.477 3.052 1.00 0.00 36 ALA B C 10
ATOM 29612 O O . ALA B 1 36 ? 60.297 7.495 3.241 1.00 0.00 36 ALA B O 10
ATOM 29619 N N . THR B 1 37 ? 58.522 6.977 1.953 1.00 0.00 37 THR B N 10
ATOM 29620 C CA . THR B 1 37 ? 59.322 6.404 0.875 1.00 0.00 37 THR B CA 10
ATOM 29621 C C . THR B 1 37 ? 60.204 7.459 0.212 1.00 0.00 37 THR B C 10
ATOM 29622 O O . THR B 1 37 ? 61.365 7.199 -0.105 1.00 0.00 37 THR B O 10
ATOM 29633 N N . ARG B 1 38 ? 59.645 8.650 0.004 1.00 0.00 38 ARG B N 10
ATOM 29634 C CA . ARG B 1 38 ? 60.372 9.757 -0.623 1.00 0.00 38 ARG B CA 10
ATOM 29635 C C . ARG B 1 38 ? 60.814 9.397 -2.039 1.00 0.00 38 ARG B C 10
ATOM 29636 O O . ARG B 1 38 ? 60.265 8.426 -2.601 1.00 0.00 38 ARG B O 10
ATOM 29658 N N . MET C 1 1 ? 9.314 17.796 15.700 1.00 0.00 1 MET C N 10
ATOM 29659 C CA . MET C 1 1 ? 10.391 18.324 14.822 1.00 0.00 1 MET C CA 10
ATOM 29660 C C . MET C 1 1 ? 11.389 17.228 14.467 1.00 0.00 1 MET C C 10
ATOM 29661 O O . MET C 1 1 ? 12.312 16.945 15.231 1.00 0.00 1 MET C O 10
ATOM 29677 N N . LEU C 1 2 ? 11.195 16.613 13.303 1.00 0.00 2 LEU C N 10
ATOM 29678 C CA . LEU C 1 2 ? 12.077 15.546 12.843 1.00 0.00 2 LEU C CA 10
ATOM 29679 C C . LEU C 1 2 ? 13.446 16.103 12.439 1.00 0.00 2 LEU C C 10
ATOM 29680 O O . LEU C 1 2 ? 13.570 17.296 12.164 1.00 0.00 2 LEU C O 10
ATOM 29696 N N . PRO C 1 3 ? 14.502 15.252 12.397 1.00 0.00 3 PRO C N 10
ATOM 29697 C CA . PRO C 1 3 ? 15.853 15.695 12.020 1.00 0.00 3 PRO C CA 10
ATOM 29698 C C . PRO C 1 3 ? 15.887 16.380 10.653 1.00 0.00 3 PRO C C 10
ATOM 29699 O O . PRO C 1 3 ? 14.843 16.614 10.042 1.00 0.00 3 PRO C O 10
ATOM 29710 N N . PHE C 1 4 ? 17.091 16.696 10.184 1.00 0.00 4 PHE C N 10
ATOM 29711 C CA . PHE C 1 4 ? 17.265 17.353 8.890 1.00 0.00 4 PHE C CA 10
ATOM 29712 C C . PHE C 1 4 ? 16.813 16.442 7.750 1.00 0.00 4 PHE C C 10
ATOM 29713 O O . PHE C 1 4 ? 16.217 16.903 6.775 1.00 0.00 4 PHE C O 10
ATOM 29730 N N . VAL C 1 5 ? 17.100 15.149 7.880 1.00 0.00 5 VAL C N 10
ATOM 29731 C CA . VAL C 1 5 ? 16.725 14.162 6.867 1.00 0.00 5 VAL C CA 10
ATOM 29732 C C . VAL C 1 5 ? 16.091 12.934 7.512 1.00 0.00 5 VAL C C 10
ATOM 29733 O O . VAL C 1 5 ? 16.465 12.540 8.617 1.00 0.00 5 VAL C O 10
ATOM 29746 N N . GLN C 1 6 ? 15.131 12.334 6.813 1.00 0.00 6 GLN C N 10
ATOM 29747 C CA . GLN C 1 6 ? 14.442 11.150 7.314 1.00 0.00 6 GLN C CA 10
ATOM 29748 C C . GLN C 1 6 ? 15.274 9.893 7.077 1.00 0.00 6 GLN C C 10
ATOM 29749 O O . GLN C 1 6 ? 15.174 9.259 6.027 1.00 0.00 6 GLN C O 10
ATOM 29763 N N . GLU C 1 7 ? 16.095 9.542 8.063 1.00 0.00 7 GLU C N 10
ATOM 29764 C CA . GLU C 1 7 ? 16.948 8.362 7.969 1.00 0.00 7 GLU C CA 10
ATOM 29765 C C . GLU C 1 7 ? 16.117 7.083 8.072 1.00 0.00 7 GLU C C 10
ATOM 29766 O O . GLU C 1 7 ? 14.887 7.135 8.113 1.00 0.00 7 GLU C O 10
ATOM 29778 N N . ARG C 1 8 ? 16.796 5.938 8.115 1.00 0.00 8 ARG C N 10
ATOM 29779 C CA . ARG C 1 8 ? 16.125 4.640 8.215 1.00 0.00 8 ARG C CA 10
ATOM 29780 C C . ARG C 1 8 ? 16.857 3.730 9.194 1.00 0.00 8 ARG C C 10
ATOM 29781 O O . ARG C 1 8 ? 18.052 3.904 9.441 1.00 0.00 8 ARG C O 10
ATOM 29802 N N . ILE C 1 9 ? 16.138 2.753 9.741 1.00 0.00 9 ILE C N 10
ATOM 29803 C CA . ILE C 1 9 ? 16.725 1.815 10.699 1.00 0.00 9 ILE C CA 10
ATOM 29804 C C . ILE C 1 9 ? 17.811 0.962 10.045 1.00 0.00 9 ILE C C 10
ATOM 29805 O O . ILE C 1 9 ? 18.841 0.681 10.662 1.00 0.00 9 ILE C O 10
ATOM 29821 N N . GLY C 1 10 ? 17.576 0.560 8.798 1.00 0.00 10 GLY C N 10
ATOM 29822 C CA . GLY C 1 10 ? 18.543 -0.254 8.084 1.00 0.00 10 GLY C CA 10
ATOM 29823 C C . GLY C 1 10 ? 19.634 0.587 7.451 1.00 0.00 10 GLY C C 10
ATOM 29824 O O . GLY C 1 10 ? 20.803 0.196 7.435 1.00 0.00 10 GLY C O 10
ATOM 29828 N N . LEU C 1 11 ? 19.243 1.748 6.927 1.00 0.00 11 LEU C N 10
ATOM 29829 C CA . LEU C 1 11 ? 20.175 2.675 6.281 1.00 0.00 11 LEU C CA 10
ATOM 29830 C C . LEU C 1 11 ? 21.347 3.030 7.200 1.00 0.00 11 LEU C C 10
ATOM 29831 O O . LEU C 1 11 ? 22.483 3.167 6.744 1.00 0.00 11 LEU C O 10
ATOM 29847 N N . PHE C 1 12 ? 21.059 3.181 8.487 1.00 0.00 12 PHE C N 10
ATOM 29848 C CA . PHE C 1 12 ? 22.088 3.519 9.467 1.00 0.00 12 PHE C CA 10
ATOM 29849 C C . PHE C 1 12 ? 23.081 2.369 9.654 1.00 0.00 12 PHE C C 10
ATOM 29850 O O . PHE C 1 12 ? 24.247 2.596 9.979 1.00 0.00 12 PHE C O 10
ATOM 29867 N N . ILE C 1 13 ? 22.618 1.136 9.437 1.00 0.00 13 ILE C N 10
ATOM 29868 C CA . ILE C 1 13 ? 23.468 -0.047 9.588 1.00 0.00 13 ILE C CA 10
ATOM 29869 C C . ILE C 1 13 ? 24.643 -0.025 8.604 1.00 0.00 13 ILE C C 10
ATOM 29870 O O . ILE C 1 13 ? 25.791 -0.147 9.014 1.00 0.00 13 ILE C O 10
ATOM 29886 N N . VAL C 1 14 ? 24.353 0.131 7.315 1.00 0.00 14 VAL C N 10
ATOM 29887 C CA . VAL C 1 14 ? 25.406 0.162 6.296 1.00 0.00 14 VAL C CA 10
ATOM 29888 C C . VAL C 1 14 ? 26.316 1.380 6.463 1.00 0.00 14 VAL C C 10
ATOM 29889 O O . VAL C 1 14 ? 27.538 1.263 6.433 1.00 0.00 14 VAL C O 10
ATOM 29902 N N . ASN C 1 15 ? 25.705 2.544 6.652 1.00 0.00 15 ASN C N 10
ATOM 29903 C CA . ASN C 1 15 ? 26.449 3.797 6.821 1.00 0.00 15 ASN C CA 10
ATOM 29904 C C . ASN C 1 15 ? 27.434 3.734 7.999 1.00 0.00 15 ASN C C 10
ATOM 29905 O O . ASN C 1 15 ? 28.612 4.063 7.850 1.00 0.00 15 ASN C O 10
ATOM 29916 N N . PHE C 1 16 ? 26.945 3.305 9.156 1.00 0.00 16 PHE C N 10
ATOM 29917 C CA . PHE C 1 16 ? 27.774 3.207 10.360 1.00 0.00 16 PHE C CA 10
ATOM 29918 C C . PHE C 1 16 ? 28.710 1.993 10.346 1.00 0.00 16 PHE C C 10
ATOM 29919 O O . PHE C 1 16 ? 29.859 2.089 10.782 1.00 0.00 16 PHE C O 10
ATOM 29936 N N . PHE C 1 17 ? 28.221 0.858 9.847 1.00 0.00 17 PHE C N 10
ATOM 29937 C CA . PHE C 1 17 ? 29.026 -0.367 9.791 1.00 0.00 17 PHE C CA 10
ATOM 29938 C C . PHE C 1 17 ? 30.235 -0.193 8.874 1.00 0.00 17 PHE C C 10
ATOM 29939 O O . PHE C 1 17 ? 31.342 -0.608 9.213 1.00 0.00 17 PHE C O 10
ATOM 29956 N N . ILE C 1 18 ? 30.018 0.420 7.715 1.00 0.00 18 ILE C N 10
ATOM 29957 C CA . ILE C 1 18 ? 31.099 0.642 6.759 1.00 0.00 18 ILE C CA 10
ATOM 29958 C C . ILE C 1 18 ? 32.114 1.649 7.325 1.00 0.00 18 ILE C C 10
ATOM 29959 O O . ILE C 1 18 ? 33.297 1.581 7.010 1.00 0.00 18 ILE C O 10
ATOM 29975 N N . PHE C 1 19 ? 31.635 2.580 8.149 1.00 0.00 19 PHE C N 10
ATOM 29976 C CA . PHE C 1 19 ? 32.494 3.594 8.757 1.00 0.00 19 PHE C CA 10
ATOM 29977 C C . PHE C 1 19 ? 33.507 2.969 9.719 1.00 0.00 19 PHE C C 10
ATOM 29978 O O . PHE C 1 19 ? 34.689 3.316 9.706 1.00 0.00 19 PHE C O 10
ATOM 29995 N N . THR C 1 20 ? 33.031 2.065 10.570 1.00 0.00 20 THR C N 10
ATOM 29996 C CA . THR C 1 20 ? 33.894 1.395 11.541 1.00 0.00 20 THR C CA 10
ATOM 29997 C C . THR C 1 20 ? 34.919 0.476 10.870 1.00 0.00 20 THR C C 10
ATOM 29998 O O . THR C 1 20 ? 36.057 0.371 11.331 1.00 0.00 20 THR C O 10
ATOM 30009 N N . VAL C 1 21 ? 34.519 -0.182 9.781 1.00 0.00 21 VAL C N 10
ATOM 30010 C CA . VAL C 1 21 ? 35.419 -1.092 9.066 1.00 0.00 21 VAL C CA 10
ATOM 30011 C C . VAL C 1 21 ? 36.411 -0.327 8.186 1.00 0.00 21 VAL C C 10
ATOM 30012 O O . VAL C 1 21 ? 37.620 -0.543 8.275 1.00 0.00 21 VAL C O 10
ATOM 30025 N N . VAL C 1 22 ? 35.896 0.569 7.343 1.00 0.00 22 VAL C N 10
ATOM 30026 C CA . VAL C 1 22 ? 36.739 1.371 6.441 1.00 0.00 22 VAL C CA 10
ATOM 30027 C C . VAL C 1 22 ? 37.885 2.082 7.187 1.00 0.00 22 VAL C C 10
ATOM 30028 O O . VAL C 1 22 ? 38.886 2.458 6.577 1.00 0.00 22 VAL C O 10
ATOM 30041 N N . SER C 1 23 ? 37.732 2.256 8.501 1.00 0.00 23 SER C N 10
ATOM 30042 C CA . SER C 1 23 ? 38.757 2.908 9.310 1.00 0.00 23 SER C CA 10
ATOM 30043 C C . SER C 1 23 ? 39.892 1.922 9.593 1.00 0.00 23 SER C C 10
ATOM 30044 O O . SER C 1 23 ? 41.061 2.296 9.656 1.00 0.00 23 SER C O 10
ATOM 30052 N N . ALA C 1 24 ? 39.519 0.656 9.778 1.00 0.00 24 ALA C N 10
ATOM 30053 C CA . ALA C 1 24 ? 40.480 -0.409 10.051 1.00 0.00 24 ALA C CA 10
ATOM 30054 C C . ALA C 1 24 ? 41.458 -0.590 8.888 1.00 0.00 24 ALA C C 10
ATOM 30055 O O . ALA C 1 24 ? 42.663 -0.645 9.091 1.00 0.00 24 ALA C O 10
ATOM 30062 N N . ILE C 1 25 ? 40.930 -0.670 7.670 1.00 0.00 25 ILE C N 10
ATOM 30063 C CA . ILE C 1 25 ? 41.759 -0.849 6.477 1.00 0.00 25 ILE C CA 10
ATOM 30064 C C . ILE C 1 25 ? 42.703 0.339 6.243 1.00 0.00 25 ILE C C 10
ATOM 30065 O O . ILE C 1 25 ? 43.878 0.151 5.929 1.00 0.00 25 ILE C O 10
ATOM 30081 N N . THR C 1 26 ? 42.187 1.554 6.397 1.00 0.00 26 THR C N 10
ATOM 30082 C CA . THR C 1 26 ? 42.989 2.761 6.188 1.00 0.00 26 THR C CA 10
ATOM 30083 C C . THR C 1 26 ? 44.014 3.004 7.299 1.00 0.00 26 THR C C 10
ATOM 30084 O O . THR C 1 26 ? 45.147 3.403 7.025 1.00 0.00 26 THR C O 10
ATOM 30095 N N . LEU C 1 27 ? 43.620 2.761 8.542 1.00 0.00 27 LEU C N 10
ATOM 30096 C CA . LEU C 1 27 ? 44.509 2.968 9.686 1.00 0.00 27 LEU C CA 10
ATOM 30097 C C . LEU C 1 27 ? 45.468 1.798 9.925 1.00 0.00 27 LEU C C 10
ATOM 30098 O O . LEU C 1 27 ? 46.675 2.002 10.067 1.00 0.00 27 LEU C O 10
ATOM 30114 N N . LEU C 1 28 ? 44.933 0.578 9.974 1.00 0.00 28 LEU C N 10
ATOM 30115 C CA . LEU C 1 28 ? 45.748 -0.624 10.204 1.00 0.00 28 LEU C CA 10
ATOM 30116 C C . LEU C 1 28 ? 46.860 -0.780 9.168 1.00 0.00 28 LEU C C 10
ATOM 30117 O O . LEU C 1 28 ? 47.996 -1.103 9.515 1.00 0.00 28 LEU C O 10
ATOM 30133 N N . VAL C 1 29 ? 46.533 -0.537 7.904 1.00 0.00 29 VAL C N 10
ATOM 30134 C CA . VAL C 1 29 ? 47.513 -0.658 6.827 1.00 0.00 29 VAL C CA 10
ATOM 30135 C C . VAL C 1 29 ? 48.508 0.506 6.863 1.00 0.00 29 VAL C C 10
ATOM 30136 O O . VAL C 1 29 ? 49.695 0.327 6.583 1.00 0.00 29 VAL C O 10
ATOM 30149 N N . SER C 1 30 ? 48.019 1.695 7.217 1.00 0.00 30 SER C N 10
ATOM 30150 C CA . SER C 1 30 ? 48.862 2.887 7.292 1.00 0.00 30 SER C CA 10
ATOM 30151 C C . SER C 1 30 ? 49.999 2.706 8.299 1.00 0.00 30 SER C C 10
ATOM 30152 O O . SER C 1 30 ? 51.166 2.933 7.984 1.00 0.00 30 SER C O 10
ATOM 30160 N N . MET C 1 31 ? 49.641 2.282 9.504 1.00 0.00 31 MET C N 10
ATOM 30161 C CA . MET C 1 31 ? 50.616 2.070 10.570 1.00 0.00 31 MET C CA 10
ATOM 30162 C C . MET C 1 31 ? 51.513 0.860 10.300 1.00 0.00 31 MET C C 10
ATOM 30163 O O . MET C 1 31 ? 52.708 0.894 10.590 1.00 0.00 31 MET C O 10
ATOM 30177 N N . ALA C 1 32 ? 50.940 -0.198 9.730 1.00 0.00 32 ALA C N 10
ATOM 30178 C CA . ALA C 1 32 ? 51.695 -1.419 9.434 1.00 0.00 32 ALA C CA 10
ATOM 30179 C C . ALA C 1 32 ? 52.882 -1.181 8.498 1.00 0.00 32 ALA C C 10
ATOM 30180 O O . ALA C 1 32 ? 54.029 -1.451 8.861 1.00 0.00 32 ALA C O 10
ATOM 30187 N N . PHE C 1 33 ? 52.606 -0.671 7.299 1.00 0.00 33 PHE C N 10
ATOM 30188 C CA . PHE C 1 33 ? 53.662 -0.412 6.317 1.00 0.00 33 PHE C CA 10
ATOM 30189 C C . PHE C 1 33 ? 54.564 0.749 6.716 1.00 0.00 33 PHE C C 10
ATOM 30190 O O . PHE C 1 33 ? 55.758 0.732 6.422 1.00 0.00 33 PHE C O 10
ATOM 30207 N N . LEU C 1 34 ? 54.002 1.756 7.382 1.00 0.00 34 LEU C N 10
ATOM 30208 C CA . LEU C 1 34 ? 54.783 2.916 7.804 1.00 0.00 34 LEU C CA 10
ATOM 30209 C C . LEU C 1 34 ? 55.844 2.514 8.829 1.00 0.00 34 LEU C C 10
ATOM 30210 O O . LEU C 1 34 ? 56.978 2.990 8.779 1.00 0.00 34 LEU C O 10
ATOM 30226 N N . THR C 1 35 ? 55.469 1.628 9.749 1.00 0.00 35 THR C N 10
ATOM 30227 C CA . THR C 1 35 ? 56.388 1.163 10.783 1.00 0.00 35 THR C CA 10
ATOM 30228 C C . THR C 1 35 ? 57.523 0.334 10.180 1.00 0.00 35 THR C C 10
ATOM 30229 O O . THR C 1 35 ? 58.686 0.499 10.547 1.00 0.00 35 THR C O 10
ATOM 30240 N N . ALA C 1 36 ? 57.175 -0.557 9.253 1.00 0.00 36 ALA C N 10
ATOM 30241 C CA . ALA C 1 36 ? 58.166 -1.412 8.603 1.00 0.00 36 ALA C CA 10
ATOM 30242 C C . ALA C 1 36 ? 59.122 -0.595 7.740 1.00 0.00 36 ALA C C 10
ATOM 30243 O O . ALA C 1 36 ? 60.339 -0.769 7.807 1.00 0.00 36 ALA C O 10
ATOM 30250 N N . THR C 1 37 ? 58.562 0.297 6.928 1.00 0.00 37 THR C N 10
ATOM 30251 C CA . THR C 1 37 ? 59.356 1.144 6.044 1.00 0.00 37 THR C CA 10
ATOM 30252 C C . THR C 1 37 ? 60.243 2.100 6.838 1.00 0.00 37 THR C C 10
ATOM 30253 O O . THR C 1 37 ? 61.402 2.321 6.487 1.00 0.00 37 THR C O 10
ATOM 30264 N N . ARG C 1 38 ? 59.689 2.666 7.910 1.00 0.00 38 ARG C N 10
ATOM 30265 C CA . ARG C 1 38 ? 60.422 3.604 8.765 1.00 0.00 38 ARG C CA 10
ATOM 30266 C C . ARG C 1 38 ? 60.859 4.840 7.982 1.00 0.00 38 ARG C C 10
ATOM 30267 O O . ARG C 1 38 ? 60.305 5.075 6.887 1.00 0.00 38 ARG C O 10
ATOM 30289 N N . MET D 1 1 ? 9.429 -9.417 21.730 1.00 0.00 1 MET D N 10
ATOM 30290 C CA . MET D 1 1 ? 10.506 -8.419 21.954 1.00 0.00 1 MET D CA 10
ATOM 30291 C C . MET D 1 1 ? 11.498 -8.421 20.797 1.00 0.00 1 MET D C 10
ATOM 30292 O O . MET D 1 1 ? 12.421 -9.235 20.759 1.00 0.00 1 MET D O 10
ATOM 30308 N N . LEU D 1 2 ? 11.300 -7.504 19.853 1.00 0.00 2 LEU D N 10
ATOM 30309 C CA . LEU D 1 2 ? 12.175 -7.397 18.691 1.00 0.00 2 LEU D CA 10
ATOM 30310 C C . LEU D 1 2 ? 13.546 -6.841 19.090 1.00 0.00 2 LEU D C 10
ATOM 30311 O O . LEU D 1 2 ? 13.677 -6.210 20.139 1.00 0.00 2 LEU D O 10
ATOM 30327 N N . PRO D 1 3 ? 14.597 -7.063 18.261 1.00 0.00 3 PRO D N 10
ATOM 30328 C CA . PRO D 1 3 ? 15.951 -6.569 18.559 1.00 0.00 3 PRO D CA 10
ATOM 30329 C C . PRO D 1 3 ? 15.985 -5.059 18.788 1.00 0.00 3 PRO D C 10
ATOM 30330 O O . PRO D 1 3 ? 14.944 -4.403 18.827 1.00 0.00 3 PRO D O 10
ATOM 30341 N N . PHE D 1 4 ? 17.192 -4.515 18.937 1.00 0.00 4 PHE D N 10
ATOM 30342 C CA . PHE D 1 4 ? 17.367 -3.081 19.161 1.00 0.00 4 PHE D CA 10
ATOM 30343 C C . PHE D 1 4 ? 16.908 -2.278 17.946 1.00 0.00 4 PHE D C 10
ATOM 30344 O O . PHE D 1 4 ? 16.315 -1.208 18.085 1.00 0.00 4 PHE D O 10
ATOM 30361 N N . VAL D 1 5 ? 17.190 -2.801 16.753 1.00 0.00 5 VAL D N 10
ATOM 30362 C CA . VAL D 1 5 ? 16.808 -2.141 15.504 1.00 0.00 5 VAL D CA 10
ATOM 30363 C C . VAL D 1 5 ? 16.168 -3.134 14.537 1.00 0.00 5 VAL D C 10
ATOM 30364 O O . VAL D 1 5 ? 16.541 -4.307 14.503 1.00 0.00 5 VAL D O 10
ATOM 30377 N N . GLN D 1 6 ? 15.205 -2.655 13.756 1.00 0.00 6 GLN D N 10
ATOM 30378 C CA . GLN D 1 6 ? 14.510 -3.498 12.789 1.00 0.00 6 GLN D CA 10
ATOM 30379 C C . GLN D 1 6 ? 15.336 -3.661 11.517 1.00 0.00 6 GLN D C 10
ATOM 30380 O O . GLN D 1 6 ? 15.230 -2.858 10.590 1.00 0.00 6 GLN D O 10
ATOM 30394 N N . GLU D 1 7 ? 16.156 -4.707 11.482 1.00 0.00 7 GLU D N 10
ATOM 30395 C CA . GLU D 1 7 ? 17.002 -4.982 10.328 1.00 0.00 7 GLU D CA 10
ATOM 30396 C C . GLU D 1 7 ? 16.164 -5.476 9.147 1.00 0.00 7 GLU D C 10
ATOM 30397 O O . GLU D 1 7 ? 14.935 -5.497 9.215 1.00 0.00 7 GLU D O 10
ATOM 30409 N N . ARG D 1 8 ? 16.837 -5.871 8.067 1.00 0.00 8 ARG D N 10
ATOM 30410 C CA . ARG D 1 8 ? 16.160 -6.366 6.867 1.00 0.00 8 ARG D CA 10
ATOM 30411 C C . ARG D 1 8 ? 16.889 -7.580 6.302 1.00 0.00 8 ARG D C 10
ATOM 30412 O O . ARG D 1 8 ? 18.085 -7.761 6.536 1.00 0.00 8 ARG D O 10
ATOM 30433 N N . ILE D 1 9 ? 16.165 -8.402 5.544 1.00 0.00 9 ILE D N 10
ATOM 30434 C CA . ILE D 1 9 ? 16.748 -9.602 4.946 1.00 0.00 9 ILE D CA 10
ATOM 30435 C C . ILE D 1 9 ? 17.828 -9.245 3.927 1.00 0.00 9 ILE D C 10
ATOM 30436 O O . ILE D 1 9 ? 18.858 -9.919 3.844 1.00 0.00 9 ILE D O 10
ATOM 30452 N N . GLY D 1 10 ? 17.590 -8.182 3.159 1.00 0.00 10 GLY D N 10
ATOM 30453 C CA . GLY D 1 10 ? 18.552 -7.755 2.160 1.00 0.00 10 GLY D CA 10
ATOM 30454 C C . GLY D 1 10 ? 19.648 -6.895 2.757 1.00 0.00 10 GLY D C 10
ATOM 30455 O O . GLY D 1 10 ? 20.813 -7.000 2.374 1.00 0.00 10 GLY D O 10
ATOM 30459 N N . LEU D 1 11 ? 19.261 -6.037 3.702 1.00 0.00 11 LEU D N 10
ATOM 30460 C CA . LEU D 1 11 ? 20.196 -5.136 4.380 1.00 0.00 11 LEU D CA 10
ATOM 30461 C C . LEU D 1 11 ? 21.372 -5.901 4.994 1.00 0.00 11 LEU D C 10
ATOM 30462 O O . LEU D 1 11 ? 22.508 -5.427 4.978 1.00 0.00 11 LEU D O 10
ATOM 30478 N N . PHE D 1 12 ? 21.086 -7.079 5.538 1.00 0.00 12 PHE D N 10
ATOM 30479 C CA . PHE D 1 12 ? 22.119 -7.906 6.156 1.00 0.00 12 PHE D CA 10
ATOM 30480 C C . PHE D 1 12 ? 23.106 -8.440 5.115 1.00 0.00 12 PHE D C 10
ATOM 30481 O O . PHE D 1 12 ? 24.272 -8.679 5.424 1.00 0.00 12 PHE D O 10
ATOM 30498 N N . ILE D 1 13 ? 22.636 -8.615 3.878 1.00 0.00 13 ILE D N 10
ATOM 30499 C CA . ILE D 1 13 ? 23.481 -9.122 2.795 1.00 0.00 13 ILE D CA 10
ATOM 30500 C C . ILE D 1 13 ? 24.654 -8.182 2.505 1.00 0.00 13 ILE D C 10
ATOM 30501 O O . ILE D 1 13 ? 25.802 -8.610 2.509 1.00 0.00 13 ILE D O 10
ATOM 30517 N N . VAL D 1 14 ? 24.362 -6.907 2.257 1.00 0.00 14 VAL D N 10
ATOM 30518 C CA . VAL D 1 14 ? 25.414 -5.929 1.967 1.00 0.00 14 VAL D CA 10
ATOM 30519 C C . VAL D 1 14 ? 26.331 -5.711 3.171 1.00 0.00 14 VAL D C 10
ATOM 30520 O O . VAL D 1 14 ? 27.553 -5.720 3.044 1.00 0.00 14 VAL D O 10
ATOM 30533 N N . ASN D 1 15 ? 25.727 -5.531 4.340 1.00 0.00 15 ASN D N 10
ATOM 30534 C CA . ASN D 1 15 ? 26.478 -5.306 5.579 1.00 0.00 15 ASN D CA 10
ATOM 30535 C C . ASN D 1 15 ? 27.463 -6.445 5.877 1.00 0.00 15 ASN D C 10
ATOM 30536 O O . ASN D 1 15 ? 28.642 -6.203 6.139 1.00 0.00 15 ASN D O 10
ATOM 30547 N N . PHE D 1 16 ? 26.974 -7.679 5.831 1.00 0.00 16 PHE D N 10
ATOM 30548 C CA . PHE D 1 16 ? 27.805 -8.855 6.105 1.00 0.00 16 PHE D CA 10
ATOM 30549 C C . PHE D 1 16 ? 28.733 -9.215 4.941 1.00 0.00 16 PHE D C 10
ATOM 30550 O O . PHE D 1 16 ? 29.883 -9.600 5.160 1.00 0.00 16 PHE D O 10
ATOM 30567 N N . PHE D 1 17 ? 28.240 -9.092 3.710 1.00 0.00 17 PHE D N 10
ATOM 30568 C CA . PHE D 1 17 ? 29.037 -9.418 2.523 1.00 0.00 17 PHE D CA 10
ATOM 30569 C C . PHE D 1 17 ? 30.244 -8.492 2.399 1.00 0.00 17 PHE D C 10
ATOM 30570 O O . PHE D 1 17 ? 31.350 -8.944 2.103 1.00 0.00 17 PHE D O 10
ATOM 30587 N N . ILE D 1 18 ? 30.029 -7.200 2.625 1.00 0.00 18 ILE D N 10
ATOM 30588 C CA . ILE D 1 18 ? 31.112 -6.224 2.535 1.00 0.00 18 ILE D CA 10
ATOM 30589 C C . ILE D 1 18 ? 32.131 -6.450 3.661 1.00 0.00 18 ILE D C 10
ATOM 30590 O O . ILE D 1 18 ? 33.314 -6.173 3.494 1.00 0.00 18 ILE D O 10
ATOM 30606 N N . PHE D 1 19 ? 31.659 -6.946 4.806 1.00 0.00 19 PHE D N 10
ATOM 30607 C CA . PHE D 1 19 ? 32.524 -7.211 5.952 1.00 0.00 19 PHE D CA 10
ATOM 30608 C C . PHE D 1 19 ? 33.535 -8.320 5.649 1.00 0.00 19 PHE D C 10
ATOM 30609 O O . PHE D 1 19 ? 34.718 -8.201 5.969 1.00 0.00 19 PHE D O 10
ATOM 30626 N N . THR D 1 20 ? 33.055 -9.408 5.056 1.00 0.00 20 THR D N 10
ATOM 30627 C CA . THR D 1 20 ? 33.916 -10.539 4.714 1.00 0.00 20 THR D CA 10
ATOM 30628 C C . THR D 1 20 ? 34.935 -10.186 3.627 1.00 0.00 20 THR D C 10
ATOM 30629 O O . THR D 1 20 ? 36.073 -10.656 3.663 1.00 0.00 20 THR D O 10
ATOM 30640 N N . VAL D 1 21 ? 34.531 -9.354 2.666 1.00 0.00 21 VAL D N 10
ATOM 30641 C CA . VAL D 1 21 ? 35.424 -8.954 1.575 1.00 0.00 21 VAL D CA 10
ATOM 30642 C C . VAL D 1 21 ? 36.420 -7.883 2.026 1.00 0.00 21 VAL D C 10
ATOM 30643 O O . VAL D 1 21 ? 37.628 -8.033 1.840 1.00 0.00 21 VAL D O 10
ATOM 30656 N N . VAL D 1 22 ? 35.908 -6.802 2.620 1.00 0.00 22 VAL D N 10
ATOM 30657 C CA . VAL D 1 22 ? 36.754 -5.699 3.099 1.00 0.00 22 VAL D CA 10
ATOM 30658 C C . VAL D 1 22 ? 37.905 -6.188 3.999 1.00 0.00 22 VAL D C 10
ATOM 30659 O O . VAL D 1 22 ? 38.907 -5.490 4.164 1.00 0.00 22 VAL D O 10
ATOM 30672 N N . SER D 1 23 ? 37.755 -7.384 4.573 1.00 0.00 23 SER D N 10
ATOM 30673 C CA . SER D 1 23 ? 38.785 -7.952 5.437 1.00 0.00 23 SER D CA 10
ATOM 30674 C C . SER D 1 23 ? 39.915 -8.526 4.580 1.00 0.00 23 SER D C 10
ATOM 30675 O O . SER D 1 23 ? 41.084 -8.469 4.949 1.00 0.00 23 SER D O 10
ATOM 30683 N N . ALA D 1 24 ? 39.535 -9.093 3.436 1.00 0.00 24 ALA D N 10
ATOM 30684 C CA . ALA D 1 24 ? 40.491 -9.680 2.503 1.00 0.00 24 ALA D CA 10
ATOM 30685 C C . ALA D 1 24 ? 41.467 -8.632 1.964 1.00 0.00 24 ALA D C 10
ATOM 30686 O O . ALA D 1 24 ? 42.671 -8.843 1.968 1.00 0.00 24 ALA D O 10
ATOM 30693 N N . ILE D 1 25 ? 40.937 -7.498 1.515 1.00 0.00 25 ILE D N 10
ATOM 30694 C CA . ILE D 1 25 ? 41.762 -6.420 0.972 1.00 0.00 25 ILE D CA 10
ATOM 30695 C C . ILE D 1 25 ? 42.712 -5.829 2.025 1.00 0.00 25 ILE D C 10
ATOM 30696 O O . ILE D 1 25 ? 43.885 -5.590 1.742 1.00 0.00 25 ILE D O 10
ATOM 30712 N N . THR D 1 26 ? 42.203 -5.601 3.231 1.00 0.00 26 THR D N 10
ATOM 30713 C CA . THR D 1 26 ? 43.012 -5.028 4.310 1.00 0.00 26 THR D CA 10
ATOM 30714 C C . THR D 1 26 ? 44.040 -6.010 4.878 1.00 0.00 26 THR D C 10
ATOM 30715 O O . THR D 1 26 ? 45.174 -5.627 5.167 1.00 0.00 26 THR D O 10
ATOM 30726 N N . LEU D 1 27 ? 43.645 -7.268 5.035 1.00 0.00 27 LEU D N 10
ATOM 30727 C CA . LEU D 1 27 ? 44.536 -8.293 5.581 1.00 0.00 27 LEU D CA 10
ATOM 30728 C C . LEU D 1 27 ? 45.490 -8.881 4.535 1.00 0.00 27 LEU D C 10
ATOM 30729 O O . LEU D 1 27 ? 46.698 -8.955 4.765 1.00 0.00 27 LEU D O 10
ATOM 30745 N N . LEU D 1 28 ? 44.947 -9.306 3.393 1.00 0.00 28 LEU D N 10
ATOM 30746 C CA . LEU D 1 28 ? 45.757 -9.896 2.317 1.00 0.00 28 LEU D CA 10
ATOM 30747 C C . LEU D 1 28 ? 46.867 -8.960 1.843 1.00 0.00 28 LEU D C 10
ATOM 30748 O O . LEU D 1 28 ? 48.003 -9.390 1.636 1.00 0.00 28 LEU D O 10
ATOM 30764 N N . VAL D 1 29 ? 46.541 -7.680 1.685 1.00 0.00 29 VAL D N 10
ATOM 30765 C CA . VAL D 1 29 ? 47.519 -6.695 1.231 1.00 0.00 29 VAL D CA 10
ATOM 30766 C C . VAL D 1 29 ? 48.519 -6.370 2.344 1.00 0.00 29 VAL D C 10
ATOM 30767 O O . VAL D 1 29 ? 49.705 -6.161 2.082 1.00 0.00 29 VAL D O 10
ATOM 30780 N N . SER D 1 30 ? 48.036 -6.339 3.586 1.00 0.00 30 SER D N 10
ATOM 30781 C CA . SER D 1 30 ? 48.887 -6.042 4.738 1.00 0.00 30 SER D CA 10
ATOM 30782 C C . SER D 1 30 ? 50.023 -7.057 4.872 1.00 0.00 30 SER D C 10
ATOM 30783 O O . SER D 1 30 ? 51.191 -6.688 4.984 1.00 0.00 30 SER D O 10
ATOM 30791 N N . MET D 1 31 ? 49.665 -8.333 4.843 1.00 0.00 31 MET D N 10
ATOM 30792 C CA . MET D 1 31 ? 50.641 -9.412 4.966 1.00 0.00 31 MET D CA 10
ATOM 30793 C C . MET D 1 31 ? 51.531 -9.530 3.726 1.00 0.00 31 MET D C 10
ATOM 30794 O O . MET D 1 31 ? 52.726 -9.796 3.842 1.00 0.00 31 MET D O 10
ATOM 30808 N N . ALA D 1 32 ? 50.951 -9.316 2.548 1.00 0.00 32 ALA D N 10
ATOM 30809 C CA . ALA D 1 32 ? 51.699 -9.411 1.292 1.00 0.00 32 ALA D CA 10
ATOM 30810 C C . ALA D 1 32 ? 52.886 -8.447 1.221 1.00 0.00 32 ALA D C 10
ATOM 30811 O O . ALA D 1 32 ? 54.032 -8.877 1.071 1.00 0.00 32 ALA D O 10
ATOM 30818 N N . PHE D 1 33 ? 52.612 -7.150 1.337 1.00 0.00 33 PHE D N 10
ATOM 30819 C CA . PHE D 1 33 ? 53.668 -6.137 1.274 1.00 0.00 33 PHE D CA 10
ATOM 30820 C C . PHE D 1 33 ? 54.576 -6.158 2.497 1.00 0.00 33 PHE D C 10
ATOM 30821 O O . PHE D 1 33 ? 55.771 -5.884 2.384 1.00 0.00 33 PHE D O 10
ATOM 30838 N N . LEU D 1 34 ? 54.019 -6.480 3.662 1.00 0.00 34 LEU D N 10
ATOM 30839 C CA . LEU D 1 34 ? 54.808 -6.523 4.893 1.00 0.00 34 LEU D CA 10
ATOM 30840 C C . LEU D 1 34 ? 55.868 -7.621 4.823 1.00 0.00 34 LEU D C 10
ATOM 30841 O O . LEU D 1 34 ? 57.003 -7.427 5.255 1.00 0.00 34 LEU D O 10
ATOM 30857 N N . THR D 1 35 ? 55.490 -8.770 4.265 1.00 0.00 35 THR D N 10
ATOM 30858 C CA . THR D 1 35 ? 56.408 -9.898 4.138 1.00 0.00 35 THR D CA 10
ATOM 30859 C C . THR D 1 35 ? 57.537 -9.581 3.156 1.00 0.00 35 THR D C 10
ATOM 30860 O O . THR D 1 35 ? 58.702 -9.881 3.422 1.00 0.00 35 THR D O 10
ATOM 30871 N N . ALA D 1 36 ? 57.185 -8.976 2.025 1.00 0.00 36 ALA D N 10
ATOM 30872 C CA . ALA D 1 36 ? 58.169 -8.621 1.006 1.00 0.00 36 ALA D CA 10
ATOM 30873 C C . ALA D 1 36 ? 59.129 -7.547 1.511 1.00 0.00 36 ALA D C 10
ATOM 30874 O O . ALA D 1 36 ? 60.345 -7.666 1.359 1.00 0.00 36 ALA D O 10
ATOM 30881 N N . THR D 1 37 ? 58.571 -6.500 2.110 1.00 0.00 37 THR D N 10
ATOM 30882 C CA . THR D 1 37 ? 59.369 -5.398 2.639 1.00 0.00 37 THR D CA 10
ATOM 30883 C C . THR D 1 37 ? 60.261 -5.857 3.788 1.00 0.00 37 THR D C 10
ATOM 30884 O O . THR D 1 37 ? 61.421 -5.455 3.884 1.00 0.00 37 THR D O 10
ATOM 30895 N N . ARG D 1 38 ? 59.712 -6.702 4.661 1.00 0.00 38 ARG D N 10
ATOM 30896 C CA . ARG D 1 38 ? 60.451 -7.226 5.813 1.00 0.00 38 ARG D CA 10
ATOM 30897 C C . ARG D 1 38 ? 60.896 -6.100 6.746 1.00 0.00 38 ARG D C 10
ATOM 30898 O O . ARG D 1 38 ? 60.340 -4.986 6.633 1.00 0.00 38 ARG D O 10
ATOM 30920 N N . MET E 1 1 ? 9.408 -23.563 -2.289 1.00 0.00 1 MET E N 10
ATOM 30921 C CA . MET E 1 1 ? 10.491 -23.468 -1.277 1.00 0.00 1 MET E CA 10
ATOM 30922 C C . MET E 1 1 ? 11.481 -22.367 -1.641 1.00 0.00 1 MET E C 10
ATOM 30923 O O . MET E 1 1 ? 12.400 -22.583 -2.433 1.00 0.00 1 MET E O 10
ATOM 30939 N N . LEU E 1 2 ? 11.286 -21.187 -1.059 1.00 0.00 2 LEU E N 10
ATOM 30940 C CA . LEU E 1 2 ? 12.161 -20.048 -1.321 1.00 0.00 2 LEU E CA 10
ATOM 30941 C C . LEU E 1 2 ? 13.536 -20.257 -0.677 1.00 0.00 2 LEU E C 10
ATOM 30942 O O . LEU E 1 2 ? 13.671 -21.060 0.246 1.00 0.00 2 LEU E O 10
ATOM 30958 N N . PRO E 1 3 ? 14.584 -19.537 -1.151 1.00 0.00 3 PRO E N 10
ATOM 30959 C CA . PRO E 1 3 ? 15.940 -19.668 -0.596 1.00 0.00 3 PRO E CA 10
ATOM 30960 C C . PRO E 1 3 ? 15.985 -19.419 0.912 1.00 0.00 3 PRO E C 10
ATOM 30961 O O . PRO E 1 3 ? 14.945 -19.253 1.554 1.00 0.00 3 PRO E O 10
ATOM 30972 N N . PHE E 1 4 ? 17.193 -19.393 1.470 1.00 0.00 4 PHE E N 10
ATOM 30973 C CA . PHE E 1 4 ? 17.376 -19.164 2.900 1.00 0.00 4 PHE E CA 10
ATOM 30974 C C . PHE E 1 4 ? 16.920 -17.759 3.292 1.00 0.00 4 PHE E C 10
ATOM 30975 O O . PHE E 1 4 ? 16.331 -17.560 4.355 1.00 0.00 4 PHE E O 10
ATOM 30992 N N . VAL E 1 5 ? 17.196 -16.787 2.422 1.00 0.00 5 VAL E N 10
ATOM 30993 C CA . VAL E 1 5 ? 16.818 -15.394 2.666 1.00 0.00 5 VAL E CA 10
ATOM 30994 C C . VAL E 1 5 ? 16.170 -14.782 1.428 1.00 0.00 5 VAL E C 10
ATOM 30995 O O . VAL E 1 5 ? 16.537 -15.112 0.299 1.00 0.00 5 VAL E O 10
ATOM 31008 N N . GLN E 1 6 ? 15.209 -13.891 1.647 1.00 0.00 6 GLN E N 10
ATOM 31009 C CA . GLN E 1 6 ? 14.508 -13.233 0.551 1.00 0.00 6 GLN E CA 10
ATOM 31010 C C . GLN E 1 6 ? 15.332 -12.072 -0.002 1.00 0.00 6 GLN E C 10
ATOM 31011 O O . GLN E 1 6 ? 15.229 -10.942 0.475 1.00 0.00 6 GLN E O 10
ATOM 31025 N N . GLU E 1 7 ? 16.145 -12.363 -1.012 1.00 0.00 7 GLU E N 10
ATOM 31026 C CA . GLU E 1 7 ? 16.989 -11.349 -1.635 1.00 0.00 7 GLU E CA 10
ATOM 31027 C C . GLU E 1 7 ? 16.148 -10.379 -2.465 1.00 0.00 7 GLU E C 10
ATOM 31028 O O . GLU E 1 7 ? 14.919 -10.451 -2.457 1.00 0.00 7 GLU E O 10
ATOM 31040 N N . ARG E 1 8 ? 16.817 -9.474 -3.180 1.00 0.00 8 ARG E N 10
ATOM 31041 C CA . ARG E 1 8 ? 16.135 -8.487 -4.015 1.00 0.00 8 ARG E CA 10
ATOM 31042 C C . ARG E 1 8 ? 16.857 -8.324 -5.349 1.00 0.00 8 ARG E C 10
ATOM 31043 O O . ARG E 1 8 ? 18.052 -8.603 -5.455 1.00 0.00 8 ARG E O 10
ATOM 31064 N N . ILE E 1 9 ? 16.128 -7.856 -6.361 1.00 0.00 9 ILE E N 10
ATOM 31065 C CA . ILE E 1 9 ? 16.705 -7.659 -7.690 1.00 0.00 9 ILE E CA 10
ATOM 31066 C C . ILE E 1 9 ? 17.785 -6.581 -7.672 1.00 0.00 9 ILE E C 10
ATOM 31067 O O . ILE E 1 9 ? 18.811 -6.710 -8.344 1.00 0.00 9 ILE E O 10
ATOM 31083 N N . GLY E 1 10 ? 17.551 -5.522 -6.898 1.00 0.00 10 GLY E N 10
ATOM 31084 C CA . GLY E 1 10 ? 18.514 -4.440 -6.805 1.00 0.00 10 GLY E CA 10
ATOM 31085 C C . GLY E 1 10 ? 19.615 -4.742 -5.808 1.00 0.00 10 GLY E C 10
ATOM 31086 O O . GLY E 1 10 ? 20.780 -4.410 -6.032 1.00 0.00 10 GLY E O 10
ATOM 31090 N N . LEU E 1 11 ? 19.234 -5.375 -4.698 1.00 0.00 11 LEU E N 10
ATOM 31091 C CA . LEU E 1 11 ? 20.175 -5.742 -3.637 1.00 0.00 11 LEU E CA 10
ATOM 31092 C C . LEU E 1 11 ? 21.347 -6.563 -4.180 1.00 0.00 11 LEU E C 10
ATOM 31093 O O . LEU E 1 11 ? 22.486 -6.402 -3.741 1.00 0.00 11 LEU E O 10
ATOM 31109 N N . PHE E 1 12 ? 21.056 -7.444 -5.131 1.00 0.00 12 PHE E N 10
ATOM 31110 C CA . PHE E 1 12 ? 22.085 -8.288 -5.732 1.00 0.00 12 PHE E CA 10
ATOM 31111 C C . PHE E 1 12 ? 23.068 -7.462 -6.567 1.00 0.00 12 PHE E C 10
ATOM 31112 O O . PHE E 1 12 ? 24.234 -7.832 -6.704 1.00 0.00 12 PHE E O 10
ATOM 31129 N N . ILE E 1 13 ? 22.595 -6.340 -7.114 1.00 0.00 13 ILE E N 10
ATOM 31130 C CA . ILE E 1 13 ? 23.436 -5.468 -7.935 1.00 0.00 13 ILE E CA 10
ATOM 31131 C C . ILE E 1 13 ? 24.613 -4.902 -7.137 1.00 0.00 13 ILE E C 10
ATOM 31132 O O . ILE E 1 13 ? 25.760 -5.040 -7.548 1.00 0.00 13 ILE E O 10
ATOM 31148 N N . VAL E 1 14 ? 24.329 -4.272 -5.999 1.00 0.00 14 VAL E N 10
ATOM 31149 C CA . VAL E 1 14 ? 25.386 -3.694 -5.165 1.00 0.00 14 VAL E CA 10
ATOM 31150 C C . VAL E 1 14 ? 26.305 -4.773 -4.590 1.00 0.00 14 VAL E C 10
ATOM 31151 O O . VAL E 1 14 ? 27.526 -4.655 -4.644 1.00 0.00 14 VAL E O 10
ATOM 31164 N N . ASN E 1 15 ? 25.703 -5.828 -4.054 1.00 0.00 15 ASN E N 10
ATOM 31165 C CA . ASN E 1 15 ? 26.458 -6.937 -3.462 1.00 0.00 15 ASN E CA 10
ATOM 31166 C C . ASN E 1 15 ? 27.437 -7.573 -4.459 1.00 0.00 15 ASN E C 10
ATOM 31167 O O . ASN E 1 15 ? 28.618 -7.748 -4.153 1.00 0.00 15 ASN E O 10
ATOM 31178 N N . PHE E 1 16 ? 26.941 -7.910 -5.643 1.00 0.00 16 PHE E N 10
ATOM 31179 C CA . PHE E 1 16 ? 27.766 -8.534 -6.681 1.00 0.00 16 PHE E CA 10
ATOM 31180 C C . PHE E 1 16 ? 28.691 -7.539 -7.388 1.00 0.00 16 PHE E C 10
ATOM 31181 O O . PHE E 1 16 ? 29.840 -7.868 -7.694 1.00 0.00 16 PHE E O 10
ATOM 31198 N N . PHE E 1 17 ? 28.196 -6.330 -7.649 1.00 0.00 17 PHE E N 10
ATOM 31199 C CA . PHE E 1 17 ? 28.991 -5.303 -8.330 1.00 0.00 17 PHE E CA 10
ATOM 31200 C C . PHE E 1 17 ? 30.203 -4.899 -7.494 1.00 0.00 17 PHE E C 10
ATOM 31201 O O . PHE E 1 17 ? 31.306 -4.756 -8.021 1.00 0.00 17 PHE E O 10
ATOM 31218 N N . ILE E 1 18 ? 29.996 -4.714 -6.196 1.00 0.00 18 ILE E N 10
ATOM 31219 C CA . ILE E 1 18 ? 31.082 -4.327 -5.300 1.00 0.00 18 ILE E CA 10
ATOM 31220 C C . ILE E 1 18 ? 32.103 -5.470 -5.172 1.00 0.00 18 ILE E C 10
ATOM 31221 O O . ILE E 1 18 ? 33.286 -5.225 -4.967 1.00 0.00 18 ILE E O 10
ATOM 31237 N N . PHE E 1 19 ? 31.627 -6.710 -5.288 1.00 0.00 19 PHE E N 10
ATOM 31238 C CA . PHE E 1 19 ? 32.494 -7.883 -5.190 1.00 0.00 19 PHE E CA 10
ATOM 31239 C C . PHE E 1 19 ? 33.498 -7.938 -6.344 1.00 0.00 19 PHE E C 10
ATOM 31240 O O . PHE E 1 19 ? 34.683 -8.205 -6.138 1.00 0.00 19 PHE E O 10
ATOM 31257 N N . THR E 1 20 ? 33.011 -7.709 -7.560 1.00 0.00 20 THR E N 10
ATOM 31258 C CA . THR E 1 20 ? 33.867 -7.734 -8.746 1.00 0.00 20 THR E CA 10
ATOM 31259 C C . THR E 1 20 ? 34.885 -6.591 -8.752 1.00 0.00 20 THR E C 10
ATOM 31260 O O . THR E 1 20 ? 36.022 -6.772 -9.195 1.00 0.00 20 THR E O 10
ATOM 31271 N N . VAL E 1 21 ? 34.485 -5.421 -8.255 1.00 0.00 21 VAL E N 10
ATOM 31272 C CA . VAL E 1 21 ? 35.380 -4.260 -8.217 1.00 0.00 21 VAL E CA 10
ATOM 31273 C C . VAL E 1 21 ? 36.381 -4.357 -7.064 1.00 0.00 21 VAL E C 10
ATOM 31274 O O . VAL E 1 21 ? 37.588 -4.229 -7.271 1.00 0.00 21 VAL E O 10
ATOM 31287 N N . VAL E 1 22 ? 35.875 -4.589 -5.850 1.00 0.00 22 VAL E N 10
ATOM 31288 C CA . VAL E 1 22 ? 36.729 -4.703 -4.656 1.00 0.00 22 VAL E CA 10
ATOM 31289 C C . VAL E 1 22 ? 37.878 -5.711 -4.850 1.00 0.00 22 VAL E C 10
ATOM 31290 O O . VAL E 1 22 ? 38.883 -5.653 -4.142 1.00 0.00 22 VAL E O 10
ATOM 31303 N N . SER E 1 23 ? 37.722 -6.626 -5.809 1.00 0.00 23 SER E N 10
ATOM 31304 C CA . SER E 1 23 ? 38.749 -7.624 -6.088 1.00 0.00 23 SER E CA 10
ATOM 31305 C C . SER E 1 23 ? 39.875 -6.988 -6.905 1.00 0.00 23 SER E C 10
ATOM 31306 O O . SER E 1 23 ? 41.047 -7.321 -6.744 1.00 0.00 23 SER E O 10
ATOM 31314 N N . ALA E 1 24 ? 39.491 -6.073 -7.795 1.00 0.00 24 ALA E N 10
ATOM 31315 C CA . ALA E 1 24 ? 40.442 -5.368 -8.648 1.00 0.00 24 ALA E CA 10
ATOM 31316 C C . ALA E 1 24 ? 41.423 -4.533 -7.823 1.00 0.00 24 ALA E C 10
ATOM 31317 O O . ALA E 1 24 ? 42.627 -4.602 -8.029 1.00 0.00 24 ALA E O 10
ATOM 31324 N N . ILE E 1 25 ? 40.899 -3.754 -6.880 1.00 0.00 25 ILE E N 10
ATOM 31325 C CA . ILE E 1 25 ? 41.730 -2.905 -6.027 1.00 0.00 25 ILE E CA 10
ATOM 31326 C C . ILE E 1 25 ? 42.683 -3.724 -5.145 1.00 0.00 25 ILE E C 10
ATOM 31327 O O . ILE E 1 25 ? 43.858 -3.382 -5.011 1.00 0.00 25 ILE E O 10
ATOM 31343 N N . THR E 1 26 ? 42.177 -4.801 -4.553 1.00 0.00 26 THR E N 10
ATOM 31344 C CA . THR E 1 26 ? 42.990 -5.651 -3.679 1.00 0.00 26 THR E CA 10
ATOM 31345 C C . THR E 1 26 ? 44.014 -6.494 -4.443 1.00 0.00 26 THR E C 10
ATOM 31346 O O . THR E 1 26 ? 45.149 -6.651 -3.994 1.00 0.00 26 THR E O 10
ATOM 31357 N N . LEU E 1 27 ? 43.613 -7.032 -5.589 1.00 0.00 27 LEU E N 10
ATOM 31358 C CA . LEU E 1 27 ? 44.499 -7.868 -6.400 1.00 0.00 27 LEU E CA 10
ATOM 31359 C C . LEU E 1 27 ? 45.449 -7.056 -7.286 1.00 0.00 27 LEU E C 10
ATOM 31360 O O . LEU E 1 27 ? 46.657 -7.298 -7.293 1.00 0.00 27 LEU E O 10
ATOM 31376 N N . LEU E 1 28 ? 44.904 -6.101 -8.041 1.00 0.00 28 LEU E N 10
ATOM 31377 C CA . LEU E 1 28 ? 45.707 -5.260 -8.940 1.00 0.00 28 LEU E CA 10
ATOM 31378 C C . LEU E 1 28 ? 46.822 -4.520 -8.201 1.00 0.00 28 LEU E C 10
ATOM 31379 O O . LEU E 1 28 ? 47.954 -4.456 -8.680 1.00 0.00 28 LEU E O 10
ATOM 31395 N N . VAL E 1 29 ? 46.501 -3.975 -7.031 1.00 0.00 29 VAL E N 10
ATOM 31396 C CA . VAL E 1 29 ? 47.484 -3.239 -6.240 1.00 0.00 29 VAL E CA 10
ATOM 31397 C C . VAL E 1 29 ? 48.489 -4.197 -5.592 1.00 0.00 29 VAL E C 10
ATOM 31398 O O . VAL E 1 29 ? 49.674 -3.882 -5.480 1.00 0.00 29 VAL E O 10
ATOM 31411 N N . SER E 1 30 ? 48.008 -5.369 -5.177 1.00 0.00 30 SER E N 10
ATOM 31412 C CA . SER E 1 30 ? 48.861 -6.374 -4.541 1.00 0.00 30 SER E CA 10
ATOM 31413 C C . SER E 1 30 ? 49.992 -6.814 -5.473 1.00 0.00 30 SER E C 10
ATOM 31414 O O . SER E 1 30 ? 51.162 -6.807 -5.093 1.00 0.00 30 SER E O 10
ATOM 31422 N N . MET E 1 31 ? 49.626 -7.181 -6.694 1.00 0.00 31 MET E N 10
ATOM 31423 C CA . MET E 1 31 ? 50.598 -7.631 -7.687 1.00 0.00 31 MET E CA 10
ATOM 31424 C C . MET E 1 31 ? 51.486 -6.489 -8.186 1.00 0.00 31 MET E C 10
ATOM 31425 O O . MET E 1 31 ? 52.679 -6.682 -8.410 1.00 0.00 31 MET E O 10
ATOM 31439 N N . ALA E 1 32 ? 50.905 -5.302 -8.343 1.00 0.00 32 ALA E N 10
ATOM 31440 C CA . ALA E 1 32 ? 51.650 -4.136 -8.826 1.00 0.00 32 ALA E CA 10
ATOM 31441 C C . ALA E 1 32 ? 52.842 -3.773 -7.938 1.00 0.00 32 ALA E C 10
ATOM 31442 O O . ALA E 1 32 ? 53.985 -3.763 -8.399 1.00 0.00 32 ALA E O 10
ATOM 31449 N N . PHE E 1 33 ? 52.576 -3.482 -6.667 1.00 0.00 33 PHE E N 10
ATOM 31450 C CA . PHE E 1 33 ? 53.636 -3.110 -5.729 1.00 0.00 33 PHE E CA 10
ATOM 31451 C C . PHE E 1 33 ? 54.547 -4.279 -5.375 1.00 0.00 33 PHE E C 10
ATOM 31452 O O . PHE E 1 33 ? 55.742 -4.087 -5.156 1.00 0.00 33 PHE E O 10
ATOM 31469 N N . LEU E 1 34 ? 53.989 -5.487 -5.319 1.00 0.00 34 LEU E N 10
ATOM 31470 C CA . LEU E 1 34 ? 54.780 -6.671 -4.983 1.00 0.00 34 LEU E CA 10
ATOM 31471 C C . LEU E 1 34 ? 55.834 -6.944 -6.055 1.00 0.00 34 LEU E C 10
ATOM 31472 O O . LEU E 1 34 ? 56.972 -7.294 -5.743 1.00 0.00 34 LEU E O 10
ATOM 31488 N N . THR E 1 35 ? 55.448 -6.769 -7.318 1.00 0.00 35 THR E N 10
ATOM 31489 C CA . THR E 1 35 ? 56.361 -6.996 -8.435 1.00 0.00 35 THR E CA 10
ATOM 31490 C C . THR E 1 35 ? 57.490 -5.964 -8.443 1.00 0.00 35 THR E C 10
ATOM 31491 O O . THR E 1 35 ? 58.654 -6.310 -8.652 1.00 0.00 35 THR E O 10
ATOM 31502 N N . ALA E 1 36 ? 57.139 -4.701 -8.215 1.00 0.00 36 ALA E N 10
ATOM 31503 C CA . ALA E 1 36 ? 58.124 -3.624 -8.199 1.00 0.00 36 ALA E CA 10
ATOM 31504 C C . ALA E 1 36 ? 59.090 -3.772 -7.026 1.00 0.00 36 ALA E C 10
ATOM 31505 O O . ALA E 1 36 ? 60.306 -3.666 -7.192 1.00 0.00 36 ALA E O 10
ATOM 31512 N N . THR E 1 37 ? 58.538 -4.018 -5.842 1.00 0.00 37 THR E N 10
ATOM 31513 C CA . THR E 1 37 ? 59.343 -4.181 -4.635 1.00 0.00 37 THR E CA 10
ATOM 31514 C C . THR E 1 37 ? 60.235 -5.417 -4.720 1.00 0.00 37 THR E C 10
ATOM 31515 O O . THR E 1 37 ? 61.397 -5.384 -4.317 1.00 0.00 37 THR E O 10
ATOM 31526 N N . ARG E 1 38 ? 59.683 -6.508 -5.253 1.00 0.00 38 ARG E N 10
ATOM 31527 C CA . ARG E 1 38 ? 60.420 -7.766 -5.398 1.00 0.00 38 ARG E CA 10
ATOM 31528 C C . ARG E 1 38 ? 60.870 -8.304 -4.041 1.00 0.00 38 ARG E C 10
ATOM 31529 O O . ARG E 1 38 ? 60.321 -7.853 -3.014 1.00 0.00 38 ARG E O 10
#

Sequence (190 aa):
MLPFVQERIGLFIVNFFIFTVVSAITLLVSMAFLTATRMLPFVQERIGLFIVNFFIFTVVSAITLLVSMAFLTATRMLPFVQERIGLFIVNFFIFTVVSAITLLVSMAFLTATRMLPFVQERIGLFIVNFFIFTVVSAITLLVSMAFLTATRMLPFVQERIGLFIVNFFIFTVVSAITLLVSMAFLTATRMLPFVQERIGLFIVNFFIFTVVSAITLLVSMAFLTATRMLPFVQERIGLFIVNFFIFTVVSAITLLVSMAFLTATRMLPFVQERIGLFIVNFFIFTVVSAITLLVSMAFLTATRMLPFVQERIGLFIVNFFIFTVVSAITLLVSMAFLTATRMLPFVQERIGLFIVNFFIFTVVSAITLLVSMAFLTATRMLPFVQERIGLFIVNFFIFTVVSAITLLVSMAFLTATRMLPFVQERIGLFIVNFFIFTVVSAITLLVSMAFLTATRMLPFVQERIGLFIVNFFIFTVVSAITLLVSMAFLTATRMLPFVQERIGLFIVNFFIFTVVSAITLLVSMAFLTATRMLPFVQERIGLFIVNFFIFTVVSAITLLVSMAFLTATRMLPFVQERIGLFIVNFFIFTVVSAITLLVSMAFLTATRMLPFVQERIGLFIVNFFIFTVVSAITLLVSMAFLTATRMLPFVQERIGLFIVNFFIFTVVSAITLLVSMAFLTATRMLPFVQERIGLFIVNFFIFTVVSAITLLVSMAFLTATRMLPFVQERIGLFIVNFFIFTVVSAITLLVSMAFLTATRMLPFVQERIGLFIVNFFIFTVVSAITLLVSMAFLTATRMLPFVQERIGLFIVNFFIFTVVSAITLLVSMAFLTATRMLPFVQERIGLFIVNFFIFTVVSAITLLVSMAFLTATRMLPFVQERIGLFIVNFFIFTVVSAITLLVSMAFLTATRMLPFVQERIGLFIVNFFIFTVVSAITLLVSMAFLTATRMLPFVQERIGLFIVNFFIFTVVSAITLLVSMAFLTATRMLPFVQERIGLFIVNFFIFTVVSAITLLVSMAFLTATRMLPFVQERIGLFIVNFFIFTVVSAITLLVSMAFLTATRMLPFVQERIGLFIVNFFIFTVVSAITLLVSMAFLTATRMLPFVQERIGLFIVNFFIFTVVSAITLLVSMAFLTATRMLPFVQERIGLFIVNFFIFTVVSAITLLVSMAFLTATRMLPFVQERIGLFIVNFFIFTVVSAITLLVSMAFLTATRMLPFVQERIGLFIVNFFIFTVVSAITLLVSMAFLTATRMLPFVQERIGLFIVNFFIFTVVSAITLLVSMAFLTATRMLPFVQERIGLFIVNFFIFTVVSAITLLVSMAFLTATRMLPFVQERIGLFIVNFFIFTVVSAITLLVSMAFLTATRMLPFVQERIGLFIVNFFIFTVVSAITLLVSMAFLTATRMLPFVQERIGLFIVNFFIFTVVSAITLLVSMAFLTATRMLPFVQERIGLFIVNFFIFTVVSAITLLVSMAFLTATRMLPFVQERIGLFIVNFFIFTVVSAITLLVSMAFLTATRMLPFVQERIGLFIVNFFIFTVVSAITLLVSMAFLTATRMLPFVQERIGLFIVNFFIFTVVSAITLLVSMAFLTATRMLPFVQERIGLFIVNFFIFTVVSAITLLVSMAFLTATRMLPFVQERIGLFIVNFFIFTVVSAITLLVSMAFLTATRMLPFVQERIGLFIVNFFIFTVVSAITLLVSMAFLTATRMLPFVQERIGLFIVNFFIFTVVSAITLLVSMAFLTATRMLPFVQERIGLFIVNFFIFTVVSAITLLVSMAFLTATRMLPFVQERIGLFIVNFFIFTVVSAITLLVSMAFLTATRMLPFVQERIGLFIVNFFIFTVVSAITLLVSMAFLTATRMLPFVQERIGLFIVNFFIFTVVSAITLLVSMAFLTATR

Foldseek 3Di:
DDDPDDADPVNVCCVVVCVVVVCCVVPVVCCVVVVVVD/DDDPDDADPVNVCCVVVCVVVVCCVVPVVCCVVVVVVD/DDDPDDADPVNCCCVVVCVVVVCCVVPVVCCVVVVVVD/DDDPDDADPVNVCCVVVCVVVVCCVVPVVCCVVVVVVD/DDDPDDADPVNVCCVVVCVVVVCCVVPVVCCVVVVVVD

Solvent-accessible surface area: 12309 Å² total; per-residue (Å²): 251,154,52,64,90,74,16,94,86,1,32,117,88,25,8,119,67,10,76,64,12,7,36,52,19,10,97,90,16,16,131,30,26,72,85,13,67,198,252,154,53,64,90,73,16,92,86,0,31,114,88,25,8,120,66,11,79,62,11,7,36,52,20,10,98,90,16,17,129,30,25,70,83,14,67,201,252,154,53,64,89,72,16,93,83,1,32,115,87,25,8,119,65,10,78,62,13,8,36,53,19,9,96,91,17,18,128,30,28,71,83,13,67,200,251,155,53,65,90,72,16,93,84,1,31,116,86,25,8,119,66,9,78,63,11,7,36,53,20,9,97,90,17,18,131,30,26,71,84,14,68,198,252,157,53,66,91,73,16,93,86,0,31,116,87,24,8,120,66,9,78,62,13,7,36,52,19,9,98,90,16,18,130,30,27,71,84,13,67,197

Organism: Middle East respiratory syndrome-related coronavirus (isolate United Kingdom/H123990006/2012) (NCBI:txid1263720)

InterPro domains:
  IPR003873 Envelope small membrane protein, coronavirus [PF02723] (3-81)
  IPR003873 Envelope small membrane protein, coronavirus [PS51926] (1-82)
  IPR043506 Envelope small membrane protein, betacoronavirus [MF_04204] (1-78)
  IPR044379 Envelope small membrane protein, MERS-CoV-like [cd21533] (2-81)

Secondary structure (DSSP, 8-state):
--S---SHHHHHHHHHHHHHHHHHHHHHHHHHHHHHH-/--S---SHHHHHHHHHHHHHHHHHHHHHHHHHHHHHH-/--S---SHHHHHHHHHHHHHHHHHHHHHHHHHHHHHH-/--S---SHHHHHHHHHHHHHHHHHHHHHHHHHHHHHH-/--S---SHHHHHHHHHHHHHHHHHHHHHHHHHHHHHH-

Radius of gyration: 19.37 Å; Cα contacts (8 Å, |Δi|>4): 215; chains: 5; bounding box: 57×29×30 Å